Protein AF-0000000077579271 (afdb_homodimer)

pLDDT: mean 81.04, std 16.41, range [26.53, 98.12]

Nearest PDB structures (foldseek):
  5z2r-assembly1_D  TM=7.455E-01  e=1.361E-34  Escherichia coli K-12
  2x7j-assembly1_D  TM=7.808E-01  e=2.448E-32  Bacillus subtilis
  3lq1-assembly2_B  TM=7.315E-01  e=2.854E-29  Listeria monocytogenes serotype 4b str. F2365
  3hww-assembly1_A  TM=7.154E-01  e=3.577E-30  Escherichia coli K-12
  3lq1-assembly1_A  TM=7.054E-01  e=8.944E-29  Listeria monocytogenes serotype 4b str. F2365

Secondary structure (DSSP, 8-state):
-HHHHHHHHHHHHHHSSS-EEEEEE----SSS-S-TTHHHHHHHHH-TTEEEEE-S-HHHHHHHHHHHHHHHSS-EEEEE-STHHHHTTHHHHHHHHHTT--EEEEEEE--GGGTTS--TT----TTTTGGGSEEEEPPPP-TTS-HHHHHHHHHHHHHHHHSSSP-EEEEEEE-PSP-S-------GGGGTT-HHHHHSSS-SS------------HHHHHHHHHHHHH-SS--EEE----SHHHHHHHHHHHHHH---EEE-GGGT-TT-EE----TTGGGT--B-TTHHHHTTSHHHHHH--TT-----HHHHHHHHHH--S--HHHHHHHGGGG--SSEEEEE-STHHHHHHHHH----EEPP--SS---TTS--SEE---EE---SS--STTHHHHHHHHHHHHTSEEEEEEEHHHHHHTTTHHHHHHT--SS--EEEEEEE-SS-GGGGGSTHHHHS-HHHIIIIIS------HHHHHHHHT-EEEEE-SHHHHHHHHHHHHH-SS-EEEEEE--HHHHHHHHHHHHHHHHHHHHHHHHHHHHS---SS-TTS---EEEEEEEEEEEEEEESS--TT----S--S-EEEEEEEEEEEETT--EEEEEE---TTSS--HHHHHHHHHHHHHHHTTPEEPTTGGG-SSHHHHHHHHTS---GGGS-HHHHHHHHHHHHHHHHHHHT--HHHHTS-----SS-----SS-------EEEB-EEE---S-HHHHHHHHHHHHHTT-SEEEEE-S-SSSHHHHHHHHHHHHHHHTTSSEEEEE-TT-B-HHHHHHHHHHSTTS--SEEES-BSSGGGHHHHHHHH---EEESGGGTT--GGGGGGGGGGGSTTEEEEEE-HHHHTSHHHHHHHHHHHHHTT-EEEEB-SS--HHHHHHHHHHHHHHHHHHHHHHHHHT---PPPPPBB-GGGGGBSS-SBSSPP--B--TT-SS-EEEHHHHHHHHHT--B-GGGEEEEE--PPEEEEEEEEE-SSEEEEEEEEEE-----S-EEEEE--TT--GGGGHHHHHHHTTTSEEEEEPPTTSTT-EEEE-TTS-SS-----HHHHHHHHHHHHHHH-SS-EEEEEETHHHHHHHHHHHH-TTTEEEEEEES-----S-HHHHHHHHHHHHHHHHHHHHHHHHHHHHHHTTSGGGT-/-HHHHHHHHHHHHHHSSS-EEEEEE----SSS-S-TTHHHHHHHHH-TTEEEEE-S-HHHHHHHHHHHHHHHSS-EEEEE-STHHHHTTHHHHHHHHHTT--EEEEEEE--GGGTTS--TT----TTTTGGGSEEEEPPPP-TTS-HHHHHHHHHHHHHHHHSSSP-EEEEEEE-PSP-S-------GGGGTT-HHHHHSSS-SS------------HHHHHHHHHHHHH-SS--EEE----SHHHHHHHHHHHHHH---EEE-GGGS-TT-EE----TTGGGT--B-TTHHHHTTSHHHHHH--TT-----HHHHHHHHHH--S--HHHHHHHGGGG--SSEEEEE-STHHHHHHHHH----EEPP--SS---TTS--SEE---EE---SS--STTHHHHHHHHHHHHTSEEEEEEEHHHHHHTTTHHHHHHT--SS--EEEEEEE-SS-GGGGGSTHHHHS-HHHIIIIIS------HHHHHHHHT-EEEEE-SHHHHHHHHHHHHH-SS-EEEEEE--HHHHHHHHHHHHHHHHHHHHHHHHHHHHS---SS-TTS---EEEEEEEEEEEEEEESS--TT----S--S-EEEEEEEEEEEETTS-EEEEEE---TTSS--HHHHHHHHHHHHHHHTTPEEPTTGGG-SSHHHHHHHHTS---GGGS-HHHHHHHHHHHHHHHHHHHT--HHHHTS-----SS-----SS-------EEEB-EEE---S-HHHHHHHHHHHHHTT-SEEEEE-S-SSSHHHHHHHHHHHHHHHTTSSEEEEE-TT-B-HHHHHHHHHHTTTS--SEEES-BSSGGGHHHHHHHH---EEESGGGTT--STTGGGGGGGGSTTEEEEEE-HHHHTSHHHHHHHHHHHHHTT-EEEEB-SS--HHHHHHHHHHHHHHHHHHHHHHHHHT---PPPPPBB-GGGGGBSS-SBSSPP--B--TT-SS-EEEHHHHHHHHHT--B-GGGEEEEE--PPEEEEEEEEE-SSEEEEEEEEEE-----S-EEEEE--TT--GGGGHHHHHHHTTTSEEEEEPPTTSTT-EEEE-TTS-SS-----HHHHHHHHHHHHHHH-SS-EEEEEETHHHHHHHHHHHH-TTTEEEEEEES-------HHHHHHHHHHHHHHHHHHHHHHHHHHHHHHTTSGGGT-

Foldseek 3Di:
DLLVVLVLVLLQVLAVVAAAEEEEAFDADDPLGDRLQLSNVVSQVPRPSHDYHYFNQLLLSLLLQQLLQLQQVAEHEYEYEAACSLVSNQVSQLLQLLVLGFYEYEYEAAAPVCAPPPDPRRDDPFCVNPPSAAEAEDHEDDLPAAPLVVLVRVVVQRCQQNAVSHHYHYYYYHYDDPSDPDDDDGDCVSCPPCVVVVPDSHRPDDDDNPVPPVVCPVVNVVVVVVVLVPDPADEAEQEADRDPVVLVVVLVVQQVSLHAYEYAPRSLQLQKAFAFPDLPPPPRGHYQLAVVLLCLAVVSVVVDDSHDRDRLQLLLVLLLLLDFWDALLVLLQCVSVLLDDQEAEEEAFFVGSVSNSNRHDNYHYHDPDPPPPPLPPPRRIDGHNYYYSPSVRDLESSLSSQNSSQVNNLGEYEYEHEPVSCVNHLSSLLSQLVPDPGFAYEYEYEYQQFRLNCCLPPCVVVDDPVCCCCPPRVGHDDDPCVSNVVNVAAEAEDTGPVSSVVVSVVSSPDRGHYYYYYYDHNVVNSLSVLLSSVSSNVSSVLLVVLQVLPPPPPDDPPDQPWKAWAFKWKFKFKFWWPDEFLPDPDDPPPPTDIFIWMWMWTQIPVRQIFIFIQGDDPVDPDDPLLLLLVVLLVRVQRRGFTDHSCLLLLSCNVQSSCCNRSVDHLVPHAQSNLARVSRRVLRSSCVVSVHFSLVSNSLPPPPDDPDDPPPDDPPQPFDWAFAEAEFEPPDQLQVSLVVVVVVVQQFHQEYEYEALPDPALLRVLSSLVSNCVVPNPRHAYEYEPPQNDALVRLLVNLVSCVPSPHPEYENSHNDPVCVLVSCVVSVGAYEYEPVQLADDPVVVSVCSVVLDVSHAAYEDESSRNRHLSRLLSVLLSQLLSNHHYAYAYSLAFLLVLLSSQSSLSSSLSSSVVSCVSSVHDRDDRDHHHSNSLNGGPDGQFPDHQDWHADPPGSHTTHTNVSSRVCRVPGDGDVVRTDDMDGHWDKDWDWDWFDDPWKIKIKIKIKTPAPAPAAEEEEAEAPQDAQVVCRSVCSSCVVHYIYMYIGFEPGDPMYMDTDPPDDDDDDDDDLVNRLVRVVVVLVVVDVAAHEYEYEASSLLSSVVCCVPPVVRHVYYHHHNYDVDDPDPVVNVVVVVVVVVLVVCCVVPNDVVSVVVVCSDPVVSD/DLLVVLVLVLLQVLAVVAAAEEEEAFDADDPLGDGLQLSNVVSQVPRPSHDYHYFNQLLLSLLLQQLLQLQQVAEHEYEYEAACSLVSNQVSQLLQLLVLGFYEYEYEAAAPVCAPPPDPRRDDPFCVNPPSAAEAEDHEDDLPAAPLVVLVRVVVQRCQQNAVSHHYHYYYYHYDDPSDPDDDDGDCVSCPPCVVVVVDSHRPDDDDNPVPPVVCPVVNVVVVVVVLVPDPADEAEAEADRDPVVLVVVLVVQQVSLHAYEYAPRSLQLQKAFAFPDLPPPPRGHYQLAPVLLCLAVVSVVVDDSHDRDRLQLLLVLLLLLDFWDALLVLLQCVSVLLDDQEAEEEAFFVGSVSNSRRHDNYHYHDPDPPPPPLPPPRRIDGHNYYYSPSVRDLESSLSSQNSNQVNNLGEYEYEHEPVSCVNHLSSLLSQLVPDPGFAYEYEYEYQQFRLNCCLPPCVVVDDPVCCCCPPRVGHDDDPCVSNVVNVAAEAEDTGPVSSVVVSVVSSPDRGHYYYYYYDHNVVNSLSVLLSSVSSNVSSQLQVVLQVLPPPPPDDPPDQPFKAWAFKWKFKFKFWWPDEFLPDPDDPPDPTDIFIWMWMWTQIPVRQIFIFIQGDDPVDPDDPLLLLLVVLLVRVQRRGFTDHSCLLQLSCNVQSSCCNRSVDHLVVHAQSNLARVSRRVLRSSCVVSVHFSLVSNSLPPPPDDDDDPPPPDPPQPFDWAFAEAEFEPPDQLQVSLVVVVVVVQQFAQEYEYEALPDPALLRVLSSLVSNCVVPNPRHAYEYEPPQNDALVRLLVNLVSCVPSPHPAYENSHNDPVCPLVSCVVSVGAYEYEVVCLADDPVVVSVCSVVLDVSHAAYEDESSRNRHLSRLLSVLLSQLLSNHHYAYAYSLAFLLVLLSSQSSLSSSLSSSVVSCVSSVHDRDDRDHHHSNSLNGGPDGQFPDHQDWGADPPGSHTTHTNVSSRVCRVPGDGDPVRTDDMDGHWDKDWDWDWFDDPWKIKIKIKIKTPAPAPAAEEEEAEAPQDAQVVCRSSCSSCVVHYIYMYIGFEPGDPMYMDTDPPDDDDPDDDDLVNRLVRVVVVLVVVDVAAHEYEYEASSLLSSVVCCVPPVVRHVYYHHHNYDVDDPDPVVNVVVVVVVVVLVVCCVVPNDVVSVVVVCSDPVVSD

Structure (mmCIF, N/CA/C/O backbone):
data_AF-0000000077579271-model_v1
#
loop_
_entity.id
_entity.type
_entity.pdbx_description
1 polymer 'Mandelate racemase/muconate lactonizing enzyme C-terminal domain-containing protein'
#
loop_
_atom_site.group_PDB
_atom_site.id
_atom_site.type_symbol
_atom_site.label_atom_id
_atom_site.label_alt_id
_atom_site.label_comp_id
_atom_site.label_asym_id
_atom_site.label_entity_id
_atom_site.label_seq_id
_atom_site.pdbx_PDB_ins_code
_atom_site.Cartn_x
_atom_site.Cartn_y
_atom_site.Cartn_z
_atom_site.occupancy
_atom_site.B_iso_or_equiv
_atom_site.auth_seq_id
_atom_site.auth_comp_id
_atom_site.auth_asym_id
_atom_site.auth_atom_id
_atom_site.pdbx_PDB_model_num
ATOM 1 N N . MET A 1 1 ? 31.703 -2.355 -24.953 1 31.48 1 MET A N 1
ATOM 2 C CA . MET A 1 1 ? 31.031 -1.083 -25.234 1 31.48 1 MET A CA 1
ATOM 3 C C . MET A 1 1 ? 30.047 -0.726 -24.141 1 31.48 1 MET A C 1
ATOM 5 O O . MET A 1 1 ? 30.062 0.394 -23.625 1 31.48 1 MET A O 1
ATOM 9 N N . VAL A 1 2 ? 29.234 -1.669 -23.828 1 33.38 2 VAL A N 1
ATOM 10 C CA . VAL A 1 2 ? 28.328 -1.411 -22.719 1 33.38 2 VAL A CA 1
ATOM 11 C C . VAL A 1 2 ? 29.125 -1.122 -21.453 1 33.38 2 VAL A C 1
ATOM 13 O O . VAL A 1 2 ? 28.797 -0.197 -20.703 1 33.38 2 VAL A O 1
ATOM 16 N N . GLU A 1 3 ? 30.188 -1.867 -21.266 1 37.06 3 GLU A N 1
ATOM 17 C CA . GLU A 1 3 ? 31.047 -1.582 -20.125 1 37.06 3 GLU A CA 1
ATOM 18 C C . GLU A 1 3 ? 31.609 -0.165 -20.203 1 37.06 3 GLU A C 1
ATOM 20 O O . GLU A 1 3 ? 31.656 0.544 -19.188 1 37.06 3 GLU A O 1
ATOM 25 N N . LYS A 1 4 ? 31.984 0.123 -21.406 1 37.28 4 LYS A N 1
ATOM 26 C CA . LYS A 1 4 ? 32.625 1.421 -21.625 1 37.28 4 LYS A CA 1
ATOM 27 C C . LYS A 1 4 ? 31.594 2.553 -21.547 1 37.28 4 LYS A C 1
ATOM 29 O O . LYS A 1 4 ? 31.891 3.623 -21.016 1 37.28 4 LYS A O 1
ATOM 34 N N . LEU A 1 5 ? 30.469 2.191 -22 1 39.09 5 LEU A N 1
ATOM 35 C CA . LEU A 1 5 ? 29.406 3.18 -21.875 1 39.09 5 LEU A CA 1
ATOM 36 C C . LEU A 1 5 ? 29.016 3.365 -20.406 1 39.09 5 LEU A C 1
ATOM 38 O O . LEU A 1 5 ? 28.828 4.496 -19.953 1 39.09 5 LEU A O 1
ATOM 42 N N . ALA A 1 6 ? 28.891 2.227 -19.781 1 38.97 6 ALA A N 1
ATOM 43 C CA . ALA A 1 6 ? 28.625 2.266 -18.344 1 38.97 6 ALA A CA 1
ATOM 44 C C . ALA A 1 6 ? 29.766 2.965 -17.594 1 38.97 6 ALA A C 1
ATOM 46 O O . ALA A 1 6 ? 29.516 3.752 -16.672 1 38.97 6 ALA A O 1
ATOM 47 N N . TYR A 1 7 ? 30.969 2.633 -18.016 1 38.25 7 TYR A N 1
ATOM 48 C CA . TYR A 1 7 ? 32.156 3.363 -17.562 1 38.25 7 TYR A CA 1
ATOM 49 C C . TYR A 1 7 ? 32.031 4.852 -17.859 1 38.25 7 TYR A C 1
ATOM 51 O O . TYR A 1 7 ? 32.344 5.691 -17.016 1 38.25 7 TYR A O 1
ATOM 59 N N . TYR A 1 8 ? 31.562 5.055 -18.969 1 37.56 8 TYR A N 1
ATOM 60 C CA . TYR A 1 8 ? 31.438 6.414 -19.484 1 37.56 8 TYR A CA 1
ATOM 61 C C . TYR A 1 8 ? 30.391 7.188 -18.688 1 37.56 8 TYR A C 1
ATOM 63 O O . TYR A 1 8 ? 30.609 8.336 -18.297 1 37.56 8 TYR A O 1
ATOM 71 N N . VAL A 1 9 ? 29.25 6.555 -18.625 1 40.88 9 VAL A N 1
ATOM 72 C CA . VAL A 1 9 ? 28.219 7.211 -17.828 1 40.88 9 VAL A CA 1
ATOM 73 C C . VAL A 1 9 ? 28.719 7.387 -16.391 1 40.88 9 VAL A C 1
ATOM 75 O O . VAL A 1 9 ? 28.5 8.43 -15.781 1 40.88 9 VAL A O 1
ATOM 78 N N . SER A 1 10 ? 29.422 6.426 -15.938 1 37.56 10 SER A N 1
ATOM 79 C CA . SER A 1 10 ? 30.016 6.508 -14.609 1 37.56 10 SER A CA 1
ATOM 80 C C . SER A 1 10 ? 31.078 7.59 -14.547 1 37.56 10 SER A C 1
ATOM 82 O O . SER A 1 10 ? 31.25 8.25 -13.516 1 37.56 10 SER A O 1
ATOM 84 N N . PHE A 1 11 ? 31.938 7.633 -15.531 1 34.97 11 PHE A N 1
ATOM 85 C CA . PHE A 1 11 ? 33.031 8.586 -15.523 1 34.97 11 PHE A CA 1
ATOM 86 C C . PHE A 1 11 ? 32.531 10.016 -15.602 1 34.97 11 PHE A C 1
ATOM 88 O O . PHE A 1 11 ? 33.125 10.93 -15.008 1 34.97 11 PHE A O 1
ATOM 95 N N . HIS A 1 12 ? 31.719 10.18 -16.5 1 34.53 12 HIS A N 1
ATOM 96 C CA . HIS A 1 12 ? 31.266 11.562 -16.578 1 34.53 12 HIS A CA 1
ATOM 97 C C . HIS A 1 12 ? 30.672 12.023 -15.242 1 34.53 12 HIS A C 1
ATOM 99 O O . HIS A 1 12 ? 30.656 13.219 -14.945 1 34.53 12 HIS A O 1
ATOM 105 N N . PHE A 1 13 ? 30.047 11.109 -14.594 1 36.19 13 PHE A N 1
ATOM 106 C CA . PHE A 1 13 ? 29.609 11.57 -13.281 1 36.19 13 PHE A CA 1
ATOM 107 C C . PHE A 1 13 ? 30.781 11.797 -12.352 1 36.19 13 PHE A C 1
ATOM 109 O O . PHE A 1 13 ? 30.609 12.242 -11.211 1 36.19 13 PHE A O 1
ATOM 116 N N . LYS A 1 14 ? 31.922 11.375 -12.688 1 34.06 14 LYS A N 1
ATOM 117 C CA . LYS A 1 14 ? 33.125 11.758 -11.93 1 34.06 14 LYS A CA 1
ATOM 118 C C . LYS A 1 14 ? 33.344 13.266 -11.977 1 34.06 14 LYS A C 1
ATOM 120 O O . LYS A 1 14 ? 33.75 13.867 -10.992 1 34.06 14 LYS A O 1
ATOM 125 N N . GLY A 1 15 ? 33.469 13.742 -13.211 1 30.83 15 GLY A N 1
ATOM 126 C CA . GLY A 1 15 ? 33.781 15.164 -13.234 1 30.83 15 GLY A CA 1
ATOM 127 C C . GLY A 1 15 ? 32.75 16.016 -12.5 1 30.83 15 GLY A C 1
ATOM 128 O O . GLY A 1 15 ? 32.906 17.234 -12.43 1 30.83 15 GLY A O 1
ATOM 129 N N . MET A 1 16 ? 31.594 15.594 -12.617 1 33.22 16 MET A N 1
ATOM 130 C CA . MET A 1 16 ? 30.688 16.438 -11.828 1 33.22 16 MET A CA 1
ATOM 131 C C . MET A 1 16 ? 30.969 16.281 -10.336 1 33.22 16 MET A C 1
ATOM 133 O O . MET A 1 16 ? 31.094 15.156 -9.844 1 33.22 16 MET A O 1
ATOM 137 N N . GLU A 1 17 ? 31.797 17.031 -9.797 1 35.5 17 GLU A N 1
ATOM 138 C CA . GLU A 1 17 ? 32.312 17.062 -8.43 1 35.5 17 GLU A CA 1
ATOM 139 C C . GLU A 1 17 ? 31.359 16.312 -7.48 1 35.5 17 GLU A C 1
ATOM 141 O O . GLU A 1 17 ? 31.703 16.094 -6.316 1 35.5 17 GLU A O 1
ATOM 146 N N . GLY A 1 18 ? 30.062 16.109 -7.793 1 34.5 18 GLY A N 1
ATOM 147 C CA . GLY A 1 18 ? 29.125 15.547 -6.836 1 34.5 18 GLY A CA 1
ATOM 148 C C . GLY A 1 18 ? 28.578 14.203 -7.262 1 34.5 18 GLY A C 1
ATOM 149 O O . GLY A 1 18 ? 28.719 13.812 -8.422 1 34.5 18 GLY A O 1
ATOM 150 N N . LYS A 1 19 ? 28.453 13.18 -6.273 1 37.56 19 LYS A N 1
ATOM 151 C CA . LYS A 1 19 ? 27.906 11.828 -6.348 1 37.56 19 LYS A CA 1
ATOM 152 C C . LYS A 1 19 ? 26.625 11.797 -7.188 1 37.56 19 LYS A C 1
ATOM 154 O O . LYS A 1 19 ? 25.688 12.555 -6.93 1 37.56 19 LYS A O 1
ATOM 159 N N . GLY A 1 20 ? 26.812 11.516 -8.477 1 37.16 20 GLY A N 1
ATOM 160 C CA . GLY A 1 20 ? 25.641 11.352 -9.312 1 37.16 20 GLY A CA 1
ATOM 161 C C . GLY A 1 20 ? 24.719 10.242 -8.844 1 37.16 20 GLY A C 1
ATOM 162 O O . GLY A 1 20 ? 25.188 9.211 -8.344 1 37.16 20 GLY A O 1
ATOM 163 N N . PHE A 1 21 ? 23.469 10.516 -8.422 1 35.94 21 PHE A N 1
ATOM 164 C CA . PHE A 1 21 ? 22.438 9.586 -7.965 1 35.94 21 PHE A CA 1
ATOM 165 C C . PHE A 1 21 ? 21.719 8.961 -9.148 1 35.94 21 PHE A C 1
ATOM 167 O O . PHE A 1 21 ? 21.234 9.664 -10.039 1 35.94 21 PHE A O 1
ATOM 174 N N . PHE A 1 22 ? 22.062 7.629 -9.352 1 36.03 22 PHE A N 1
ATOM 175 C CA . PHE A 1 22 ? 21.391 6.859 -10.398 1 36.03 22 PHE A CA 1
ATOM 176 C C . PHE A 1 22 ? 20.219 6.066 -9.828 1 36.03 22 PHE A C 1
ATOM 178 O O . PHE A 1 22 ? 20.297 5.547 -8.719 1 36.03 22 PHE A O 1
ATOM 185 N N . THR A 1 23 ? 19 6.234 -10.336 1 33.25 23 THR A N 1
ATOM 186 C CA . THR A 1 23 ? 17.844 5.422 -9.961 1 33.25 23 THR A CA 1
ATOM 187 C C . THR A 1 23 ? 17.469 4.465 -11.094 1 33.25 23 THR A C 1
ATOM 189 O O . THR A 1 23 ? 17.406 4.867 -12.258 1 33.25 23 THR A O 1
ATOM 192 N N . PHE A 1 24 ? 17.406 3.014 -10.812 1 36.53 24 PHE A N 1
ATOM 193 C CA . PHE A 1 24 ? 17.281 1.985 -11.844 1 36.53 24 PHE A CA 1
ATOM 194 C C . PHE A 1 24 ? 15.922 1.283 -11.742 1 36.53 24 PHE A C 1
ATOM 196 O O . PHE A 1 24 ? 15.422 1.041 -10.641 1 36.53 24 PHE A O 1
ATOM 203 N N . HIS A 1 25 ? 15.023 1.314 -12.781 1 32.91 25 HIS A N 1
ATOM 204 C CA . HIS A 1 25 ? 13.93 0.354 -12.867 1 32.91 25 HIS A CA 1
ATOM 205 C C . HIS A 1 25 ? 14.156 -0.649 -13.992 1 32.91 25 HIS A C 1
ATOM 207 O O . HIS A 1 25 ? 14.375 -0.26 -15.141 1 32.91 25 HIS A O 1
ATOM 213 N N . SER A 1 26 ? 14.438 -2.016 -13.852 1 31.69 26 SER A N 1
ATOM 214 C CA . SER A 1 26 ? 14.711 -2.934 -14.953 1 31.69 26 SER A CA 1
ATOM 215 C C . SER A 1 26 ? 13.531 -3.871 -15.188 1 31.69 26 SER A C 1
ATOM 217 O O . SER A 1 26 ? 13.016 -4.488 -14.25 1 31.69 26 SER A O 1
ATOM 219 N N . PHE A 1 27 ? 12.391 -3.578 -15.945 1 29.62 27 PHE A N 1
ATOM 220 C CA . PHE A 1 27 ? 11.43 -4.656 -16.141 1 29.62 27 PHE A CA 1
ATOM 221 C C . PHE A 1 27 ? 11.594 -5.277 -17.531 1 29.62 27 PHE A C 1
ATOM 223 O O . PHE A 1 27 ? 11.961 -4.594 -18.484 1 29.62 27 PHE A O 1
ATOM 230 N N . HIS A 1 28 ? 11.625 -6.664 -17.656 1 31.06 28 HIS A N 1
ATOM 231 C CA . HIS A 1 28 ? 12 -7.391 -18.859 1 31.06 28 HIS A CA 1
ATOM 232 C C . HIS A 1 28 ? 10.781 -7.992 -19.547 1 31.06 28 HIS A C 1
ATOM 234 O O . HIS A 1 28 ? 9.898 -8.539 -18.891 1 31.06 28 HIS A O 1
ATOM 240 N N . SER A 1 29 ? 10.398 -7.688 -20.688 1 26.92 29 SER A N 1
ATOM 241 C CA . SER A 1 29 ? 9.344 -8.359 -21.422 1 26.92 29 SER A CA 1
ATOM 242 C C . SER A 1 29 ? 9.844 -9.664 -22.047 1 26.92 29 SER A C 1
ATOM 244 O O . SER A 1 29 ? 11.039 -9.953 -22 1 26.92 29 SER A O 1
ATOM 246 N N . THR A 1 30 ? 9.68 -9.953 -23.453 1 29.31 30 THR A N 1
ATOM 247 C CA . THR A 1 30 ? 9.312 -11.102 -24.266 1 29.31 30 THR A CA 1
ATOM 248 C C . THR A 1 30 ? 10.492 -12.055 -24.422 1 29.31 30 THR A C 1
ATOM 250 O O . THR A 1 30 ? 10.516 -13.117 -23.797 1 29.31 30 THR A O 1
ATOM 253 N N . ARG A 1 31 ? 10.695 -12.812 -25.828 1 33.72 31 ARG A N 1
ATOM 254 C CA . ARG A 1 31 ? 11.445 -13.969 -26.312 1 33.72 31 ARG A CA 1
ATOM 255 C C . ARG A 1 31 ? 12.938 -13.797 -26.062 1 33.72 31 ARG A C 1
ATOM 257 O O . ARG A 1 31 ? 13.711 -14.75 -26.188 1 33.72 31 ARG A O 1
ATOM 264 N N . ASP A 1 32 ? 13.273 -12.602 -26.172 1 35.22 32 ASP A N 1
ATOM 265 C CA . ASP A 1 32 ? 14.633 -12.117 -25.969 1 35.22 32 ASP A CA 1
ATOM 266 C C . ASP A 1 32 ? 14.828 -11.602 -24.547 1 35.22 32 ASP A C 1
ATOM 268 O O . ASP A 1 32 ? 14.352 -10.516 -24.203 1 35.22 32 ASP A O 1
ATOM 272 N N . ARG A 1 33 ? 14.992 -12.391 -23.547 1 46.91 33 ARG A N 1
ATOM 273 C CA . ARG A 1 33 ? 15.008 -12.5 -22.094 1 46.91 33 ARG A CA 1
ATOM 274 C C . ARG A 1 33 ? 16 -11.516 -21.484 1 46.91 33 ARG A C 1
ATOM 276 O O . ARG A 1 33 ? 16.547 -11.766 -20.406 1 46.91 33 ARG A O 1
ATOM 283 N N . ARG A 1 34 ? 16.344 -10.453 -22.188 1 52.84 34 ARG A N 1
ATOM 284 C CA . ARG A 1 34 ? 17.391 -9.664 -21.547 1 52.84 34 ARG A CA 1
ATOM 285 C C . ARG A 1 34 ? 16.953 -8.219 -21.344 1 52.84 34 ARG A C 1
ATOM 287 O O . ARG A 1 34 ? 16.344 -7.621 -22.25 1 52.84 34 ARG A O 1
ATOM 294 N N . SER A 1 35 ? 16.812 -7.781 -20.047 1 66.19 35 SER A N 1
ATOM 295 C CA . SER A 1 35 ? 16.547 -6.367 -19.812 1 66.19 35 SER A CA 1
ATOM 296 C C . SER A 1 35 ? 17.484 -5.477 -20.625 1 66.19 35 SER A C 1
ATOM 298 O O . SER A 1 35 ? 18.703 -5.625 -20.547 1 66.19 35 SER A O 1
ATOM 300 N N . ARG A 1 36 ? 16.781 -4.691 -21.391 1 76.94 36 ARG A N 1
ATOM 301 C CA . ARG A 1 36 ? 17.516 -3.85 -22.328 1 76.94 36 ARG A CA 1
ATOM 302 C C . ARG A 1 36 ? 18.406 -2.865 -21.578 1 76.94 36 ARG A C 1
ATOM 304 O O . ARG A 1 36 ? 19.406 -2.389 -22.125 1 76.94 36 ARG A O 1
ATOM 311 N N . SER A 1 37 ? 18.094 -2.625 -20.297 1 79.5 37 SER A N 1
ATOM 312 C CA . SER A 1 37 ? 18.859 -1.613 -19.578 1 79.5 37 SER A CA 1
ATOM 313 C C . SER A 1 37 ? 20.016 -2.24 -18.797 1 79.5 37 SER A C 1
ATOM 315 O O . SER A 1 37 ? 20.734 -1.543 -18.094 1 79.5 37 SER A O 1
ATOM 317 N N . SER A 1 38 ? 20.25 -3.545 -18.922 1 78.12 38 SER A N 1
ATOM 318 C CA . SER A 1 38 ? 21.25 -4.27 -18.141 1 78.12 38 SER A CA 1
ATOM 319 C C . SER A 1 38 ? 22.641 -3.674 -18.312 1 78.12 38 SER A C 1
ATOM 321 O O . SER A 1 38 ? 23.375 -3.498 -17.344 1 78.12 38 SER A O 1
ATOM 323 N N . PRO A 1 39 ? 22.984 -3.291 -19.562 1 75.31 39 PRO A N 1
ATOM 324 C CA . PRO A 1 39 ? 24.328 -2.73 -19.719 1 75.31 39 PRO A CA 1
ATOM 325 C C . PRO A 1 39 ? 24.516 -1.428 -18.938 1 75.31 39 PRO A C 1
ATOM 327 O O . PRO A 1 39 ? 25.578 -1.208 -18.344 1 75.31 39 PRO A O 1
ATOM 330 N N . LEU A 1 40 ? 23.453 -0.567 -18.953 1 78.88 40 LEU A N 1
ATOM 331 C CA . LEU A 1 40 ? 23.516 0.71 -18.25 1 78.88 40 LEU A CA 1
ATOM 332 C C . LEU A 1 40 ? 23.531 0.5 -16.734 1 78.88 40 LEU A C 1
ATOM 334 O O . LEU A 1 40 ? 24.297 1.145 -16.031 1 78.88 40 LEU A O 1
ATOM 338 N N . ALA A 1 41 ? 22.688 -0.407 -16.297 1 78.19 41 ALA A N 1
ATOM 339 C CA . ALA A 1 41 ? 22.562 -0.667 -14.859 1 78.19 41 ALA A CA 1
ATOM 340 C C . ALA A 1 41 ? 23.844 -1.262 -14.297 1 78.19 41 ALA A C 1
ATOM 342 O O . ALA A 1 41 ? 24.297 -0.878 -13.211 1 78.19 41 ALA A O 1
ATOM 343 N N . LEU A 1 42 ? 24.453 -2.234 -15 1 75.38 42 LEU A N 1
ATOM 344 C CA . LEU A 1 42 ? 25.672 -2.889 -14.539 1 75.38 42 LEU A CA 1
ATOM 345 C C . LEU A 1 42 ? 26.844 -1.904 -14.5 1 75.38 42 LEU A C 1
ATOM 347 O O . LEU A 1 42 ? 27.641 -1.926 -13.57 1 75.38 42 LEU A O 1
ATOM 351 N N . ALA A 1 43 ? 26.797 -1.066 -15.492 1 75.94 43 ALA A N 1
ATOM 352 C CA . ALA A 1 43 ? 27.859 -0.067 -15.539 1 75.94 43 ALA A CA 1
ATOM 353 C C . ALA A 1 43 ? 27.734 0.929 -14.391 1 75.94 43 ALA A C 1
ATOM 355 O O . ALA A 1 43 ? 28.734 1.329 -13.797 1 75.94 43 ALA A O 1
ATOM 356 N N . ALA A 1 44 ? 26.531 1.361 -14.094 1 77.19 44 ALA A N 1
ATOM 357 C CA . ALA A 1 44 ? 26.297 2.344 -13.047 1 77.19 44 ALA A CA 1
ATOM 358 C C . ALA A 1 44 ? 26.625 1.771 -11.672 1 77.19 44 ALA A C 1
ATOM 360 O O . ALA A 1 44 ? 27.203 2.459 -10.828 1 77.19 44 ALA A O 1
ATOM 361 N N . CYS A 1 45 ? 26.344 0.548 -11.422 1 74.62 45 CYS A N 1
ATOM 362 C CA . CYS A 1 45 ? 26.516 -0.057 -10.109 1 74.62 45 CYS A CA 1
ATOM 363 C C . CYS A 1 45 ? 27.969 -0.403 -9.852 1 74.62 45 CYS A C 1
ATOM 365 O O . CYS A 1 45 ? 28.406 -0.48 -8.703 1 74.62 45 CYS A O 1
ATOM 367 N N . SER A 1 46 ? 28.688 -0.658 -10.891 1 71.38 46 SER A N 1
ATOM 368 C CA . SER A 1 46 ? 30.078 -1.1 -10.742 1 71.38 46 SER A CA 1
ATOM 369 C C . SER A 1 46 ? 31.016 0.081 -10.492 1 71.38 46 SER A C 1
ATOM 371 O O . SER A 1 46 ? 32.125 -0.098 -10.023 1 71.38 46 SER A O 1
ATOM 373 N N . HIS A 1 47 ? 30.438 1.235 -10.648 1 70.38 47 HIS A N 1
ATOM 374 C CA . HIS A 1 47 ? 31.312 2.402 -10.508 1 70.38 47 HIS A CA 1
ATOM 375 C C . HIS A 1 47 ? 31.328 2.893 -9.062 1 70.38 47 HIS A C 1
ATOM 377 O O . HIS A 1 47 ? 30.281 3.014 -8.422 1 70.38 47 HIS A O 1
ATOM 383 N N . SER A 1 48 ? 32.469 3.203 -8.484 1 68.06 48 SER A N 1
ATOM 384 C CA . SER A 1 48 ? 32.688 3.523 -7.074 1 68.06 48 SER A CA 1
ATOM 385 C C . SER A 1 48 ? 32.094 4.891 -6.727 1 68.06 48 SER A C 1
ATOM 387 O O . SER A 1 48 ? 31.781 5.16 -5.566 1 68.06 48 SER A O 1
ATOM 389 N N . LEU A 1 49 ? 31.938 5.781 -7.715 1 67.75 49 LEU A N 1
ATOM 390 C CA . LEU A 1 49 ? 31.5 7.141 -7.438 1 67.75 49 LEU A CA 1
ATOM 391 C C . LEU A 1 49 ? 29.984 7.262 -7.578 1 67.75 49 LEU A C 1
ATOM 393 O O . LEU A 1 49 ? 29.422 8.344 -7.395 1 67.75 49 LEU A O 1
ATOM 397 N N . THR A 1 50 ? 29.375 6.125 -7.836 1 74.94 50 THR A N 1
ATOM 398 C CA . THR A 1 50 ? 27.938 6.195 -8.062 1 74.94 50 THR A CA 1
ATOM 399 C C . THR A 1 50 ? 27.172 5.664 -6.852 1 74.94 50 THR A C 1
ATOM 401 O O . THR A 1 50 ? 27.625 4.73 -6.188 1 74.94 50 THR A O 1
ATOM 404 N N . SER A 1 51 ? 26.188 6.43 -6.473 1 78.25 51 SER A N 1
ATOM 405 C CA . SER A 1 51 ? 25.188 5.922 -5.527 1 78.25 51 SER A CA 1
ATOM 406 C C . SER A 1 51 ? 23.891 5.559 -6.23 1 78.25 51 SER A C 1
ATOM 408 O O . SER A 1 51 ? 23.281 6.398 -6.898 1 78.25 51 SER A O 1
ATOM 410 N N . CYS A 1 52 ? 23.562 4.309 -6.137 1 82.88 52 CYS A N 1
ATOM 411 C CA . CYS A 1 52 ? 22.422 3.826 -6.906 1 82.88 52 CYS A CA 1
ATOM 412 C C . CYS A 1 52 ? 21.266 3.449 -5.984 1 82.88 52 CYS A C 1
ATOM 414 O O . CYS A 1 52 ? 21.484 2.898 -4.902 1 82.88 52 CYS A O 1
ATOM 416 N N . THR A 1 53 ? 20.109 3.916 -6.316 1 84.88 53 THR A N 1
ATOM 417 C CA . THR A 1 53 ? 18.875 3.523 -5.664 1 84.88 53 THR A CA 1
ATOM 418 C C . THR A 1 53 ? 17.938 2.832 -6.656 1 84.88 53 THR A C 1
ATOM 420 O O . THR A 1 53 ? 17.828 3.248 -7.812 1 84.88 53 THR A O 1
ATOM 423 N N . SER A 1 54 ? 17.391 1.72 -6.219 1 86.69 54 SER A N 1
ATOM 424 C CA . SER A 1 54 ? 16.484 0.984 -7.094 1 86.69 54 SER A CA 1
ATOM 425 C C . SER A 1 54 ? 15.078 0.922 -6.508 1 86.69 54 SER A C 1
ATOM 427 O O . SER A 1 54 ? 14.906 0.91 -5.285 1 86.69 54 SER A O 1
ATOM 429 N N . CYS A 1 55 ? 14.07 0.994 -7.348 1 89.06 55 CYS A N 1
ATOM 430 C CA . CYS A 1 55 ? 12.664 0.847 -6.984 1 89.06 55 CYS A CA 1
ATOM 431 C C . CYS A 1 55 ? 11.875 0.184 -8.109 1 89.06 55 CYS A C 1
ATOM 433 O O . CYS A 1 55 ? 12.156 0.405 -9.281 1 89.06 55 CYS A O 1
ATOM 435 N N . TYR A 1 56 ? 10.922 -0.608 -7.738 1 89.75 56 TYR A N 1
ATOM 436 C CA . TYR A 1 56 ? 10.125 -1.331 -8.727 1 89.75 56 TYR A CA 1
ATOM 437 C C . TYR A 1 56 ? 9.148 -0.396 -9.43 1 89.75 56 TYR A C 1
ATOM 439 O O . TYR A 1 56 ? 8.586 -0.748 -10.469 1 89.75 56 TYR A O 1
ATOM 447 N N . ASP A 1 57 ? 8.875 0.766 -8.961 1 93.44 57 ASP A N 1
ATOM 448 C CA . ASP A 1 57 ? 7.98 1.746 -9.57 1 93.44 57 ASP A CA 1
ATOM 449 C C . ASP A 1 57 ? 8.766 2.902 -10.18 1 93.44 57 ASP A C 1
ATOM 451 O O . ASP A 1 57 ? 9.328 3.73 -9.461 1 93.44 57 ASP A O 1
ATOM 455 N N . GLU A 1 58 ? 8.797 3.047 -11.508 1 94.69 58 GLU A N 1
ATOM 456 C CA . GLU A 1 58 ? 9.578 4.047 -12.234 1 94.69 58 GLU A CA 1
ATOM 457 C C . GLU A 1 58 ? 9.094 5.457 -11.922 1 94.69 58 GLU A C 1
ATOM 459 O O . GLU A 1 58 ? 9.883 6.402 -11.891 1 94.69 58 GLU A O 1
ATOM 464 N N . ARG A 1 59 ? 7.762 5.629 -11.688 1 95.88 59 ARG A N 1
ATOM 465 C CA . ARG A 1 59 ? 7.23 6.941 -11.336 1 95.88 59 ARG A CA 1
ATOM 466 C C . ARG A 1 59 ? 7.844 7.449 -10.031 1 95.88 59 ARG A C 1
ATOM 468 O O . ARG A 1 59 ? 8.312 8.586 -9.961 1 95.88 59 ARG A O 1
ATOM 475 N N . SER A 1 60 ? 7.789 6.578 -8.992 1 95.5 60 SER A N 1
ATOM 476 C CA . SER A 1 60 ? 8.367 6.945 -7.699 1 95.5 60 SER A CA 1
ATOM 477 C C . SER A 1 60 ? 9.859 7.203 -7.816 1 95.5 60 SER A C 1
ATOM 479 O O . SER A 1 60 ? 10.391 8.117 -7.18 1 95.5 60 SER A O 1
ATOM 481 N N . LEU A 1 61 ? 10.531 6.438 -8.641 1 93.69 61 LEU A N 1
ATOM 482 C CA . LEU A 1 61 ? 11.969 6.598 -8.859 1 93.69 61 LEU A CA 1
ATOM 483 C C . LEU A 1 61 ? 12.273 7.934 -9.523 1 93.69 61 LEU A C 1
ATOM 485 O O . LEU A 1 61 ? 13.234 8.609 -9.156 1 93.69 61 LEU A O 1
ATOM 489 N N . ALA A 1 62 ? 11.5 8.281 -10.531 1 96.25 62 ALA A N 1
ATOM 490 C CA . ALA A 1 62 ? 11.703 9.539 -11.234 1 96.25 62 ALA A CA 1
ATOM 491 C C . ALA A 1 62 ? 11.5 10.734 -10.305 1 96.25 62 ALA A C 1
ATOM 493 O O . ALA A 1 62 ? 12.234 11.711 -10.367 1 96.25 62 ALA A O 1
ATOM 494 N N . TYR A 1 63 ? 10.484 10.68 -9.445 1 97.56 63 TYR A N 1
ATOM 495 C CA . TYR A 1 63 ? 10.242 11.758 -8.492 1 97.56 63 TYR A CA 1
ATOM 496 C C . TYR A 1 63 ? 11.352 11.805 -7.445 1 97.56 63 TYR A C 1
ATOM 498 O O . TYR A 1 63 ? 11.719 12.883 -6.965 1 97.56 63 TYR A O 1
ATOM 506 N N . HIS A 1 64 ? 11.883 10.617 -7.004 1 95.88 64 HIS A N 1
ATOM 507 C CA . HIS A 1 64 ? 13.047 10.586 -6.121 1 95.88 64 HIS A CA 1
ATOM 508 C C . HIS A 1 64 ? 14.227 11.32 -6.742 1 95.88 64 HIS A C 1
ATOM 510 O O . HIS A 1 64 ? 14.922 12.086 -6.062 1 95.88 64 HIS A O 1
ATOM 516 N N . ALA A 1 65 ? 14.453 11.094 -8.078 1 95.06 65 ALA A N 1
ATOM 517 C CA . ALA A 1 65 ? 15.516 11.781 -8.805 1 95.06 65 ALA A CA 1
ATOM 518 C C . ALA A 1 65 ? 15.258 13.289 -8.859 1 95.06 65 ALA A C 1
ATOM 520 O O . ALA A 1 65 ? 16.188 14.086 -8.742 1 95.06 65 ALA A O 1
ATOM 521 N N . LEU A 1 66 ? 13.992 13.648 -9.07 1 96 66 LEU A N 1
ATOM 522 C CA . LEU A 1 66 ? 13.602 15.047 -9.055 1 96 66 LEU A CA 1
ATOM 523 C C . LEU A 1 66 ? 13.961 15.703 -7.719 1 96 66 LEU A C 1
ATOM 525 O O . LEU A 1 66 ? 14.492 16.812 -7.691 1 96 66 LEU A O 1
ATOM 529 N N . GLY A 1 67 ? 13.641 14.977 -6.586 1 95.75 67 GLY A N 1
ATOM 530 C CA . GLY A 1 67 ? 13.984 15.477 -5.266 1 95.75 67 GLY A CA 1
ATOM 531 C C . GLY A 1 67 ? 15.477 15.688 -5.078 1 95.75 67 GLY A C 1
ATOM 532 O O . GLY A 1 67 ? 15.898 16.688 -4.484 1 95.75 67 GLY A O 1
ATOM 533 N N . TYR A 1 68 ? 16.25 14.758 -5.574 1 93.75 68 TYR A N 1
ATOM 534 C CA . TYR A 1 68 ? 17.703 14.898 -5.5 1 93.75 68 TYR A CA 1
ATOM 535 C C . TYR A 1 68 ? 18.172 16.141 -6.242 1 93.75 68 TYR A C 1
ATOM 537 O O . TYR A 1 68 ? 19.016 16.891 -5.738 1 93.75 68 TYR A O 1
ATOM 545 N N . GLY A 1 69 ? 17.625 16.344 -7.445 1 92.25 69 GLY A N 1
ATOM 546 C CA . GLY A 1 69 ? 17.969 17.531 -8.219 1 92.25 69 GLY A CA 1
ATOM 547 C C . GLY A 1 69 ? 17.625 18.828 -7.508 1 92.25 69 GLY A C 1
ATOM 548 O O . GLY A 1 69 ? 18.375 19.797 -7.602 1 92.25 69 GLY A O 1
ATOM 549 N N . ARG A 1 70 ? 16.516 18.859 -6.785 1 92.69 70 ARG A N 1
ATOM 550 C CA . ARG A 1 70 ? 16.078 20.031 -6.039 1 92.69 70 ARG A CA 1
ATOM 551 C C . ARG A 1 70 ? 17.047 20.344 -4.895 1 92.69 70 ARG A C 1
ATOM 553 O O . ARG A 1 70 ? 17.281 21.5 -4.574 1 92.69 70 ARG A O 1
ATOM 560 N N . GLY A 1 71 ? 17.516 19.312 -4.219 1 91.5 71 GLY A N 1
ATOM 561 C CA . GLY A 1 71 ? 18.375 19.484 -3.053 1 91.5 71 GLY A CA 1
ATOM 562 C C . GLY A 1 71 ? 19.812 19.766 -3.41 1 91.5 71 GLY A C 1
ATOM 563 O O . GLY A 1 71 ? 20.469 20.609 -2.775 1 91.5 71 GLY A O 1
ATOM 564 N N . SER A 1 72 ? 20.297 19.094 -4.5 1 88.81 72 SER A N 1
ATOM 565 C CA . SER A 1 72 ? 21.719 19.188 -4.84 1 88.81 72 SER A CA 1
ATOM 566 C C . SER A 1 72 ? 21.953 20.234 -5.922 1 88.81 72 SER A C 1
ATOM 568 O O . SER A 1 72 ? 23.078 20.703 -6.102 1 88.81 72 SER A O 1
ATOM 570 N N . HIS A 1 73 ? 20.922 20.547 -6.746 1 86.19 73 HIS A N 1
ATOM 571 C CA . HIS A 1 73 ? 21 21.438 -7.895 1 86.19 73 HIS A CA 1
ATOM 572 C C . HIS A 1 73 ? 21.859 20.844 -9 1 86.19 73 HIS A C 1
ATOM 574 O O . HIS A 1 73 ? 22.359 21.562 -9.859 1 86.19 73 HIS A O 1
ATOM 580 N N . LYS A 1 74 ? 22.062 19.531 -8.867 1 85.25 74 LYS A N 1
ATOM 581 C CA . LYS A 1 74 ? 22.734 18.734 -9.898 1 85.25 74 LYS A CA 1
ATOM 582 C C . LYS A 1 74 ? 21.781 17.75 -10.539 1 85.25 74 LYS A C 1
ATOM 584 O O . LYS A 1 74 ? 20.828 17.297 -9.906 1 85.25 74 LYS A O 1
ATOM 589 N N . PRO A 1 75 ? 22.078 17.453 -11.766 1 87.31 75 PRO A N 1
ATOM 590 C CA . PRO A 1 75 ? 21.156 16.516 -12.414 1 87.31 75 PRO A CA 1
ATOM 591 C C . PRO A 1 75 ? 21.266 15.102 -11.844 1 87.31 75 PRO A C 1
ATOM 593 O O . PRO A 1 75 ? 22.359 14.586 -11.68 1 87.31 75 PRO A O 1
ATOM 596 N N . ALA A 1 76 ? 20.188 14.547 -11.5 1 90.06 76 ALA A N 1
ATOM 597 C CA . ALA A 1 76 ? 20.094 13.117 -11.195 1 90.06 76 ALA A CA 1
ATOM 598 C C . ALA A 1 76 ? 19.859 12.305 -12.461 1 90.06 76 ALA A C 1
ATOM 600 O O . ALA A 1 76 ? 19.203 12.773 -13.391 1 90.06 76 ALA A O 1
ATOM 601 N N . VAL A 1 77 ? 20.344 11.086 -12.531 1 89.62 77 VAL A N 1
ATOM 602 C CA . VAL A 1 77 ? 20.203 10.234 -13.703 1 89.62 77 VAL A CA 1
ATOM 603 C C . VAL A 1 77 ? 19.172 9.133 -13.422 1 89.62 77 VAL A C 1
ATOM 605 O O . VAL A 1 77 ? 19.266 8.445 -12.398 1 89.62 77 VAL A O 1
ATOM 608 N N . VAL A 1 78 ? 18.234 9.008 -14.25 1 92.06 78 VAL A N 1
ATOM 609 C CA . VAL A 1 78 ? 17.25 7.922 -14.18 1 92.06 78 VAL A CA 1
ATOM 610 C C . VAL A 1 78 ? 17.5 6.934 -15.312 1 92.06 78 VAL A C 1
ATOM 612 O O . VAL A 1 78 ? 17.516 7.316 -16.484 1 92.06 78 VAL A O 1
ATOM 615 N N . ILE A 1 79 ? 17.75 5.68 -14.984 1 89.94 79 ILE A N 1
ATOM 616 C CA . ILE A 1 79 ? 17.938 4.621 -15.969 1 89.94 79 ILE A CA 1
ATOM 617 C C . ILE A 1 79 ? 16.719 3.693 -15.969 1 89.94 79 ILE A C 1
ATOM 619 O O . ILE A 1 79 ? 16.297 3.217 -14.914 1 89.94 79 ILE A O 1
ATOM 623 N N . THR A 1 80 ? 16.109 3.521 -17.062 1 90.06 80 THR A N 1
ATOM 624 C CA . THR A 1 80 ? 14.984 2.611 -17.172 1 90.06 80 THR A CA 1
ATOM 625 C C . THR A 1 80 ? 15.055 1.789 -18.453 1 90.06 80 THR A C 1
ATOM 627 O O . THR A 1 80 ? 15.805 2.127 -19.359 1 90.06 80 THR A O 1
ATOM 630 N N . SER A 1 81 ? 14.328 0.704 -18.422 1 88.81 81 SER A N 1
ATOM 631 C CA . SER A 1 81 ? 14.211 -0.124 -19.609 1 88.81 81 SER A CA 1
ATOM 632 C C . SER A 1 81 ? 13.281 0.512 -20.641 1 88.81 81 SER A C 1
ATOM 634 O O . SER A 1 81 ? 12.992 1.709 -20.562 1 88.81 81 SER A O 1
ATOM 636 N N . SER A 1 82 ? 12.812 -0.248 -21.641 1 89.19 82 SER A N 1
ATOM 637 C CA . SER A 1 82 ? 11.977 0.255 -22.719 1 89.19 82 SER A CA 1
ATOM 638 C C . SER A 1 82 ? 10.5 0.015 -22.422 1 89.19 82 SER A C 1
ATOM 640 O O . SER A 1 82 ? 10.148 -0.582 -21.406 1 89.19 82 SER A O 1
ATOM 642 N N . GLY A 1 83 ? 9.664 0.591 -23.234 1 90.94 83 GLY A N 1
ATOM 643 C CA . GLY A 1 83 ? 8.234 0.367 -23.125 1 90.94 83 GLY A CA 1
ATOM 644 C C . GLY A 1 83 ? 7.551 1.356 -22.203 1 90.94 83 GLY A C 1
ATOM 645 O O . GLY A 1 83 ? 7.91 2.535 -22.172 1 90.94 83 GLY A O 1
ATOM 646 N N . THR A 1 84 ? 6.547 0.865 -21.422 1 94 84 THR A N 1
ATOM 647 C CA . THR A 1 84 ? 5.754 1.738 -20.562 1 94 84 THR A CA 1
ATOM 648 C C . THR A 1 84 ? 6.582 2.225 -19.375 1 94 84 THR A C 1
ATOM 650 O O . THR A 1 84 ? 6.207 3.186 -18.703 1 94 84 THR A O 1
ATOM 653 N N . ALA A 1 85 ? 7.707 1.578 -19.125 1 93.81 85 ALA A N 1
ATOM 654 C CA . ALA A 1 85 ? 8.602 2.057 -18.078 1 93.81 85 ALA A CA 1
ATOM 655 C C . ALA A 1 85 ? 9.023 3.502 -18.328 1 93.81 85 ALA A C 1
ATOM 657 O O . ALA A 1 85 ? 9.133 4.297 -17.391 1 93.81 85 ALA A O 1
ATOM 658 N N . VAL A 1 86 ? 9.312 3.832 -19.609 1 94.19 86 VAL A N 1
ATOM 659 C CA . VAL A 1 86 ? 9.703 5.188 -19.984 1 94.19 86 VAL A CA 1
ATOM 660 C C . VAL A 1 86 ? 8.523 6.137 -19.781 1 94.19 86 VAL A C 1
ATOM 662 O O . VAL A 1 86 ? 8.703 7.254 -19.281 1 94.19 86 VAL A O 1
ATOM 665 N N . SER A 1 87 ? 7.305 5.711 -20.141 1 95.81 87 SER A N 1
ATOM 666 C CA . SER A 1 87 ? 6.105 6.531 -20.016 1 95.81 87 SER A CA 1
ATOM 667 C C . SER A 1 87 ? 5.812 6.887 -18.562 1 95.81 87 SER A C 1
ATOM 669 O O . SER A 1 87 ? 5.266 7.953 -18.281 1 95.81 87 SER A O 1
ATOM 671 N N . ASN A 1 88 ? 6.156 6.012 -17.625 1 96.75 88 ASN A N 1
ATOM 672 C CA . ASN A 1 88 ? 5.902 6.219 -16.203 1 96.75 88 ASN A CA 1
ATOM 673 C C . ASN A 1 88 ? 6.734 7.371 -15.648 1 96.75 88 ASN A C 1
ATOM 675 O O . ASN A 1 88 ? 6.441 7.891 -14.57 1 96.75 88 ASN A O 1
ATOM 679 N N . LEU A 1 89 ? 7.793 7.855 -16.359 1 97 89 LEU A N 1
ATOM 680 C CA . LEU A 1 89 ? 8.656 8.938 -15.891 1 97 89 LEU A CA 1
ATOM 681 C C . LEU A 1 89 ? 8.016 10.297 -16.156 1 97 89 LEU A C 1
ATOM 683 O O . LEU A 1 89 ? 8.438 11.305 -15.602 1 97 89 LEU A O 1
ATOM 687 N N . PHE A 1 90 ? 6.984 10.367 -16.969 1 97.06 90 PHE A N 1
ATOM 688 C CA . PHE A 1 90 ? 6.484 11.57 -17.609 1 97.06 90 PHE A CA 1
ATOM 689 C C . PHE A 1 90 ? 6.02 12.586 -16.578 1 97.06 90 PHE A C 1
ATOM 691 O O . PHE A 1 90 ? 6.297 13.781 -16.703 1 97.06 90 PHE A O 1
ATOM 698 N N . PRO A 1 91 ? 5.23 12.211 -15.508 1 97.38 91 PRO A N 1
ATOM 699 C CA . PRO A 1 91 ? 4.789 13.227 -14.555 1 97.38 91 PRO A CA 1
ATOM 700 C C . PRO A 1 91 ? 5.953 13.945 -13.875 1 97.38 91 PRO A C 1
ATOM 702 O O . PRO A 1 91 ? 5.914 15.172 -13.703 1 97.38 91 PRO A O 1
ATOM 705 N N . ALA A 1 92 ? 6.957 13.18 -13.461 1 97.31 92 ALA A N 1
ATOM 706 C CA . ALA A 1 92 ? 8.133 13.789 -12.852 1 97.31 92 ALA A CA 1
ATOM 707 C C . ALA A 1 92 ? 8.867 14.688 -13.844 1 97.31 92 ALA A C 1
ATOM 709 O O . ALA A 1 92 ? 9.43 15.711 -13.453 1 97.31 92 ALA A O 1
ATOM 710 N N . VAL A 1 93 ? 8.883 14.289 -15.141 1 96.81 93 VAL A N 1
ATOM 711 C CA . VAL A 1 93 ? 9.523 15.062 -16.188 1 96.81 93 VAL A CA 1
ATOM 712 C C . VAL A 1 93 ? 8.812 16.406 -16.359 1 96.81 93 VAL A C 1
ATOM 714 O O . VAL A 1 93 ? 9.461 17.453 -16.484 1 96.81 93 VAL A O 1
ATOM 717 N N . VAL A 1 94 ? 7.512 16.406 -16.359 1 96.06 94 VAL A N 1
ATOM 718 C CA . VAL A 1 94 ? 6.723 17.625 -16.5 1 96.06 94 VAL A CA 1
ATOM 719 C C . VAL A 1 94 ? 6.988 18.547 -15.312 1 96.06 94 VAL A C 1
ATOM 721 O O . VAL A 1 94 ? 7.168 19.75 -15.484 1 96.06 94 VAL A O 1
ATOM 724 N N . GLU A 1 95 ? 6.961 17.969 -14.078 1 95.69 95 GLU A N 1
ATOM 725 C CA . GLU A 1 95 ? 7.254 18.75 -12.883 1 95.69 95 GLU A CA 1
ATOM 726 C C . GLU A 1 95 ? 8.648 19.359 -12.953 1 95.69 95 GLU A C 1
ATOM 728 O O . GLU A 1 95 ? 8.836 20.531 -12.617 1 95.69 95 GLU A O 1
ATOM 733 N N . ALA A 1 96 ? 9.648 18.609 -13.352 1 95.25 96 ALA A N 1
ATOM 734 C CA . ALA A 1 96 ? 11.023 19.078 -13.469 1 95.25 96 ALA A CA 1
ATOM 735 C C . ALA A 1 96 ? 11.133 20.188 -14.508 1 95.25 96 ALA A C 1
ATOM 737 O O . ALA A 1 96 ? 11.883 21.156 -14.312 1 95.25 96 ALA A O 1
ATOM 738 N N . SER A 1 97 ? 10.422 20.031 -15.602 1 93.88 97 SER A N 1
ATOM 739 C CA . SER A 1 97 ? 10.438 21.016 -16.672 1 93.88 97 SER A CA 1
ATOM 740 C C . SER A 1 97 ? 9.836 22.344 -16.203 1 93.88 97 SER A C 1
ATOM 742 O O . SER A 1 97 ? 10.383 23.406 -16.484 1 93.88 97 SER A O 1
ATOM 744 N N . GLN A 1 98 ? 8.75 22.281 -15.492 1 91.38 98 GLN A N 1
ATOM 745 C CA . GLN A 1 98 ? 8.023 23.469 -15.062 1 91.38 98 GLN A CA 1
ATOM 746 C C . GLN A 1 98 ? 8.773 24.203 -13.953 1 91.38 98 GLN A C 1
ATOM 748 O O . GLN A 1 98 ? 8.672 25.422 -13.828 1 91.38 98 GLN A O 1
ATOM 753 N N . ASP A 1 99 ? 9.555 23.438 -13.172 1 90.38 99 ASP A N 1
ATOM 754 C CA . ASP A 1 99 ? 10.227 24.047 -12.031 1 90.38 99 ASP A CA 1
ATOM 755 C C . ASP A 1 99 ? 11.727 24.203 -12.297 1 90.38 99 ASP A C 1
ATOM 757 O O . ASP A 1 99 ? 12.484 24.531 -11.391 1 90.38 99 ASP A O 1
ATOM 761 N N . PHE A 1 100 ? 12.18 23.859 -13.5 1 90 100 PHE A N 1
ATOM 762 C CA . PHE A 1 100 ? 13.555 24.047 -13.961 1 90 100 PHE A CA 1
ATOM 763 C C . PHE A 1 100 ? 14.523 23.25 -13.094 1 90 100 PHE A C 1
ATOM 765 O O . PHE A 1 100 ? 15.523 23.797 -12.609 1 90 100 PHE A O 1
ATOM 772 N N . VAL A 1 101 ? 14.211 22.016 -12.773 1 92.88 101 VAL A N 1
ATOM 773 C CA . VAL A 1 101 ? 15.086 21.125 -12.023 1 92.88 101 VAL A CA 1
ATOM 774 C C . VAL A 1 101 ? 15.859 20.234 -12.992 1 92.88 101 VAL A C 1
ATOM 776 O O . VAL A 1 101 ? 15.273 19.641 -13.891 1 92.88 101 VAL A O 1
ATOM 779 N N . PRO A 1 102 ? 17.141 20.172 -12.898 1 91.31 102 PRO A N 1
ATOM 780 C CA . PRO A 1 102 ? 17.906 19.312 -13.812 1 91.31 102 PRO A CA 1
ATOM 781 C C . PRO A 1 102 ? 17.672 17.828 -13.578 1 91.31 102 PRO A C 1
ATOM 783 O O . PRO A 1 102 ? 17.688 17.359 -12.438 1 91.31 102 PRO A O 1
ATOM 786 N N . LEU A 1 103 ? 17.422 17.094 -14.617 1 93.19 103 LEU A N 1
ATOM 787 C CA . LEU A 1 103 ? 17.156 15.656 -14.625 1 93.19 103 LEU A CA 1
ATOM 788 C C . LEU A 1 103 ? 17.625 15.023 -15.93 1 93.19 103 LEU A C 1
ATOM 790 O O . LEU A 1 103 ? 17.438 15.594 -17 1 93.19 103 LEU A O 1
ATOM 794 N N . LEU A 1 104 ? 18.344 13.906 -15.82 1 91.56 104 LEU A N 1
ATOM 795 C CA . LEU A 1 104 ? 18.812 13.188 -17 1 91.56 104 LEU A CA 1
ATOM 796 C C . LEU A 1 104 ? 18.203 11.789 -17.062 1 91.56 104 LEU A C 1
ATOM 798 O O . LEU A 1 104 ? 18.422 10.977 -16.156 1 91.56 104 LEU A O 1
ATOM 802 N N . MET A 1 105 ? 17.453 11.492 -18.078 1 93.31 105 MET A N 1
ATOM 803 C CA . MET A 1 105 ? 16.859 10.172 -18.266 1 93.31 105 MET A CA 1
ATOM 804 C C . MET A 1 105 ? 17.625 9.383 -19.328 1 93.31 105 MET A C 1
ATOM 806 O O . MET A 1 105 ? 17.734 9.828 -20.469 1 93.31 105 MET A O 1
ATOM 810 N N . LEU A 1 106 ? 18.203 8.266 -18.969 1 90.81 106 LEU A N 1
ATOM 811 C CA . LEU A 1 106 ? 18.781 7.301 -19.891 1 90.81 106 LEU A CA 1
ATOM 812 C C . LEU A 1 106 ? 17.859 6.113 -20.094 1 90.81 106 LEU A C 1
ATOM 814 O O . LEU A 1 106 ? 17.781 5.219 -19.25 1 90.81 106 LEU A O 1
ATOM 818 N N . THR A 1 107 ? 17.219 6.066 -21.234 1 91.56 107 THR A N 1
ATOM 819 C CA . THR A 1 107 ? 16.25 5.004 -21.484 1 91.56 107 THR A CA 1
ATOM 820 C C . THR A 1 107 ? 16.781 4.012 -22.516 1 91.56 107 THR A C 1
ATOM 822 O O . THR A 1 107 ? 17.266 4.41 -23.578 1 91.56 107 THR A O 1
ATOM 825 N N . ALA A 1 108 ? 16.781 2.779 -22.141 1 89.44 108 ALA A N 1
ATOM 826 C CA . ALA A 1 108 ? 17.203 1.74 -23.078 1 89.44 108 ALA A CA 1
ATOM 827 C C . ALA A 1 108 ? 16.141 1.468 -24.125 1 89.44 108 ALA A C 1
ATOM 829 O O . ALA A 1 108 ? 14.945 1.536 -23.828 1 89.44 108 ALA A O 1
ATOM 830 N N . ASP A 1 109 ? 16.578 1.167 -25.312 1 89 109 ASP A N 1
ATOM 831 C CA . ASP A 1 109 ? 15.672 0.91 -26.422 1 89 109 ASP A CA 1
ATOM 832 C C . ASP A 1 109 ? 16.203 -0.209 -27.328 1 89 109 ASP A C 1
ATOM 834 O O . ASP A 1 109 ? 17.344 -0.634 -27.172 1 89 109 ASP A O 1
ATOM 838 N N . ARG A 1 110 ? 15.32 -0.719 -28.094 1 86.44 110 ARG A N 1
ATOM 839 C CA . ARG A 1 110 ? 15.711 -1.669 -29.125 1 86.44 110 ARG A CA 1
ATOM 840 C C . ARG A 1 110 ? 16.406 -0.959 -30.281 1 86.44 110 ARG A C 1
ATOM 842 O O . ARG A 1 110 ? 16.156 0.224 -30.531 1 86.44 110 ARG A O 1
ATOM 849 N N . PRO A 1 111 ? 17.297 -1.698 -30.906 1 81.31 111 PRO A N 1
ATOM 850 C CA . PRO A 1 111 ? 17.875 -1.104 -32.125 1 81.31 111 PRO A CA 1
ATOM 851 C C . PRO A 1 111 ? 16.828 -0.888 -33.219 1 81.31 111 PRO A C 1
ATOM 853 O O . PRO A 1 111 ? 15.758 -1.502 -33.188 1 81.31 111 PRO A O 1
ATOM 856 N N . PRO A 1 112 ? 17.047 -0.052 -34.156 1 77.88 112 PRO A N 1
ATOM 857 C CA . PRO A 1 112 ? 16.062 0.349 -35.125 1 77.88 112 PRO A CA 1
ATOM 858 C C . PRO A 1 112 ? 15.461 -0.839 -35.906 1 77.88 112 PRO A C 1
ATOM 860 O O . PRO A 1 112 ? 14.281 -0.818 -36.25 1 77.88 112 PRO A O 1
ATOM 863 N N . GLU A 1 113 ? 16.234 -1.904 -36.094 1 74 113 GLU A N 1
ATOM 864 C CA . GLU A 1 113 ? 15.758 -3.041 -36.875 1 74 113 GLU A CA 1
ATOM 865 C C . GLU A 1 113 ? 14.711 -3.842 -36.094 1 74 113 GLU A C 1
ATOM 867 O O . GLU A 1 113 ? 13.969 -4.633 -36.688 1 74 113 GLU A O 1
ATOM 872 N N . LEU A 1 114 ? 14.641 -3.596 -34.781 1 77.06 114 LEU A N 1
ATOM 873 C CA . LEU A 1 114 ? 13.703 -4.348 -33.969 1 77.06 114 LEU A CA 1
ATOM 874 C C . LEU A 1 114 ? 12.516 -3.48 -33.562 1 77.06 114 LEU A C 1
ATOM 876 O O . LEU A 1 114 ? 11.602 -3.945 -32.875 1 77.06 114 LEU A O 1
ATOM 880 N N . LEU A 1 115 ? 12.508 -2.281 -34.062 1 78.62 115 LEU A N 1
ATOM 881 C CA . LEU A 1 115 ? 11.391 -1.39 -33.781 1 78.62 115 LEU A CA 1
ATOM 882 C C . LEU A 1 115 ? 10.234 -1.624 -34.75 1 78.62 115 LEU A C 1
ATOM 884 O O . LEU A 1 115 ? 10.453 -1.974 -35.906 1 78.62 115 LEU A O 1
ATOM 888 N N . ASP A 1 116 ? 9.078 -1.589 -34.281 1 70.5 116 ASP A N 1
ATOM 889 C CA . ASP A 1 116 ? 7.855 -1.739 -35.094 1 70.5 116 ASP A CA 1
ATOM 890 C C . ASP A 1 116 ? 7.711 -3.168 -35.594 1 70.5 116 ASP A C 1
ATOM 892 O O . ASP A 1 116 ? 7.316 -3.383 -36.75 1 70.5 116 ASP A O 1
ATOM 896 N N . THR A 1 117 ? 8.266 -4.102 -34.875 1 70 117 THR A N 1
ATOM 897 C CA . THR A 1 117 ? 8.164 -5.508 -35.25 1 70 117 THR A CA 1
ATOM 898 C C . THR A 1 117 ? 7.082 -6.207 -34.438 1 70 117 THR A C 1
ATOM 900 O O . THR A 1 117 ? 6.785 -7.383 -34.656 1 70 117 THR A O 1
ATOM 903 N N . GLY A 1 118 ? 6.504 -5.402 -33.594 1 69.19 118 GLY A N 1
ATOM 904 C CA . GLY A 1 118 ? 5.516 -6.023 -32.719 1 69.19 118 GLY A CA 1
ATOM 905 C C . GLY A 1 118 ? 6.133 -6.734 -31.531 1 69.19 118 GLY A C 1
ATOM 906 O O . GLY A 1 118 ? 5.422 -7.348 -30.734 1 69.19 118 GLY A O 1
ATOM 907 N N . ALA A 1 119 ? 7.398 -6.641 -31.359 1 73.62 119 ALA A N 1
ATOM 908 C CA . ALA A 1 119 ? 8.094 -7.262 -30.234 1 73.62 119 ALA A CA 1
ATOM 909 C C . ALA A 1 119 ? 7.68 -6.625 -28.906 1 73.62 119 ALA A C 1
ATOM 911 O O . ALA A 1 119 ? 7.297 -5.453 -28.875 1 73.62 119 ALA A O 1
ATOM 912 N N . ASN A 1 120 ? 7.746 -7.402 -27.906 1 77.81 120 ASN A N 1
ATOM 913 C CA . ASN A 1 120 ? 7.379 -6.93 -26.578 1 77.81 120 ASN A CA 1
ATOM 914 C C . ASN A 1 120 ? 8.234 -5.742 -26.156 1 77.81 120 ASN A C 1
ATOM 916 O O . ASN A 1 120 ? 9.445 -5.719 -26.406 1 77.81 120 ASN A O 1
ATOM 920 N N . GLN A 1 121 ? 7.688 -4.742 -25.641 1 76.19 121 GLN A N 1
ATOM 921 C CA . GLN A 1 121 ? 8.289 -3.58 -24.984 1 76.19 121 GLN A CA 1
ATOM 922 C C . GLN A 1 121 ? 8.961 -2.668 -26 1 76.19 121 GLN A C 1
ATOM 924 O O . GLN A 1 121 ? 9.797 -1.835 -25.641 1 76.19 121 GLN A O 1
ATOM 929 N N . ALA A 1 122 ? 8.742 -2.955 -27.266 1 81.94 122 ALA A N 1
ATOM 930 C CA . ALA A 1 122 ? 9.25 -2.066 -28.297 1 81.94 122 ALA A CA 1
ATOM 931 C C . ALA A 1 122 ? 8.219 -1.013 -28.672 1 81.94 122 ALA A C 1
ATOM 933 O O . ALA A 1 122 ? 7.211 -1.325 -29.312 1 81.94 122 ALA A O 1
ATOM 934 N N . ILE A 1 123 ? 8.352 0.147 -28.219 1 88.19 123 ILE A N 1
ATOM 935 C CA . ILE A 1 123 ? 7.484 1.27 -28.547 1 88.19 123 ILE A CA 1
ATOM 936 C C . ILE A 1 123 ? 8.312 2.395 -29.172 1 88.19 123 ILE A C 1
ATOM 938 O O . ILE A 1 123 ? 9.547 2.332 -29.188 1 88.19 123 ILE A O 1
ATOM 942 N N . ASP A 1 124 ? 7.66 3.359 -29.672 1 87.12 124 ASP A N 1
ATOM 943 C CA . ASP A 1 124 ? 8.367 4.527 -30.188 1 87.12 124 ASP A CA 1
ATOM 944 C C . ASP A 1 124 ? 8.812 5.445 -29.047 1 87.12 124 ASP A C 1
ATOM 946 O O . ASP A 1 124 ? 7.992 6.152 -28.453 1 87.12 124 ASP A O 1
ATOM 950 N N . GLN A 1 125 ? 10.062 5.41 -28.812 1 90.88 125 GLN A N 1
ATOM 951 C CA . GLN A 1 125 ? 10.586 6.184 -27.688 1 90.88 125 GLN A CA 1
ATOM 952 C C . GLN A 1 125 ? 11.188 7.504 -28.156 1 90.88 125 GLN A C 1
ATOM 954 O O . GLN A 1 125 ? 11.641 8.312 -27.344 1 90.88 125 GLN A O 1
ATOM 959 N N . VAL A 1 126 ? 11.172 7.809 -29.438 1 87.56 126 VAL A N 1
ATOM 960 C CA . VAL A 1 126 ? 11.719 9.055 -29.969 1 87.56 126 VAL A CA 1
ATOM 961 C C . VAL A 1 126 ? 10.766 10.211 -29.656 1 87.56 126 VAL A C 1
ATOM 963 O O . VAL A 1 126 ? 9.594 10.172 -30.031 1 87.56 126 VAL A O 1
ATOM 966 N N . ASN A 1 127 ? 11.289 11.211 -28.969 1 88.38 127 ASN A N 1
ATOM 967 C CA . ASN A 1 127 ? 10.508 12.367 -28.531 1 88.38 127 ASN A CA 1
ATOM 968 C C . ASN A 1 127 ? 9.297 11.953 -27.703 1 88.38 127 ASN A C 1
ATOM 970 O O . ASN A 1 127 ? 8.195 12.477 -27.891 1 88.38 127 ASN A O 1
ATOM 974 N N . HIS A 1 128 ? 9.555 11.016 -26.938 1 92.12 128 HIS A N 1
ATOM 975 C CA . HIS A 1 128 ? 8.508 10.375 -26.156 1 92.12 128 HIS A CA 1
ATOM 976 C C . HIS A 1 128 ? 7.852 11.359 -25.203 1 92.12 128 HIS A C 1
ATOM 978 O O . HIS A 1 128 ? 6.66 11.242 -24.891 1 92.12 128 HIS A O 1
ATOM 984 N N . PHE A 1 129 ? 8.578 12.438 -24.672 1 94.31 129 PHE A N 1
ATOM 985 C CA . PHE A 1 129 ? 8.062 13.359 -23.672 1 94.31 129 PHE A CA 1
ATOM 986 C C . PHE A 1 129 ? 7.715 14.703 -24.297 1 94.31 129 PHE A C 1
ATOM 988 O O . PHE A 1 129 ? 7.355 15.648 -23.594 1 94.31 129 PHE A O 1
ATOM 995 N N . GLY A 1 130 ? 7.852 14.852 -25.594 1 91.25 130 GLY A N 1
ATOM 996 C CA . GLY A 1 130 ? 7.457 16.047 -26.328 1 91.25 130 GLY A CA 1
ATOM 997 C C . GLY A 1 130 ? 8.273 17.266 -25.969 1 91.25 130 GLY A C 1
ATOM 998 O O . GLY A 1 130 ? 9.5 17.219 -25.938 1 91.25 130 GLY A O 1
ATOM 999 N N . LYS A 1 131 ? 7.578 18.328 -25.594 1 88.69 131 LYS A N 1
ATOM 1000 C CA . LYS A 1 131 ? 8.195 19.641 -25.406 1 88.69 131 LYS A CA 1
ATOM 1001 C C . LYS A 1 131 ? 8.789 19.75 -24 1 88.69 131 LYS A C 1
ATOM 1003 O O . LYS A 1 131 ? 9.492 20.719 -23.703 1 88.69 131 LYS A O 1
ATOM 1008 N N . PHE A 1 132 ? 8.609 18.781 -23.188 1 93.06 132 PHE A N 1
ATOM 1009 C CA . PHE A 1 132 ? 9 18.906 -21.781 1 93.06 132 PHE A CA 1
ATOM 1010 C C . PHE A 1 132 ? 10.453 18.516 -21.594 1 93.06 132 PHE A C 1
ATOM 1012 O O . PHE A 1 132 ? 11.008 18.672 -20.5 1 93.06 132 PHE A O 1
ATOM 1019 N N . VAL A 1 133 ? 11.102 17.969 -22.641 1 92.75 133 VAL A N 1
ATOM 1020 C CA . VAL A 1 133 ? 12.492 17.562 -22.5 1 92.75 133 VAL A CA 1
ATOM 1021 C C . VAL A 1 133 ? 13.305 18.047 -23.688 1 92.75 133 VAL A C 1
ATOM 1023 O O . VAL A 1 133 ? 12.742 18.359 -24.75 1 92.75 133 VAL A O 1
ATOM 1026 N N . LYS A 1 134 ? 14.609 18.234 -23.469 1 86.56 134 LYS A N 1
ATOM 1027 C CA . LYS A 1 134 ? 15.562 18.25 -24.562 1 86.56 134 LYS A CA 1
ATOM 1028 C C . LYS A 1 134 ? 15.992 16.844 -24.953 1 86.56 134 LYS A C 1
ATOM 1030 O O . LYS A 1 134 ? 16.328 16.031 -24.094 1 86.56 134 LYS A O 1
ATOM 1035 N N . PHE A 1 135 ? 15.875 16.5 -26.219 1 83.31 135 PHE A N 1
ATOM 1036 C CA . PHE A 1 135 ? 15.977 15.109 -26.641 1 83.31 135 PHE A CA 1
ATOM 1037 C C . PHE A 1 135 ? 17.281 14.859 -27.375 1 83.31 135 PHE A C 1
ATOM 1039 O O . PHE A 1 135 ? 17.703 15.68 -28.188 1 83.31 135 PHE A O 1
ATOM 1046 N N . PHE A 1 136 ? 17.922 13.742 -26.953 1 78.06 136 PHE A N 1
ATOM 1047 C CA . PHE A 1 136 ? 19.109 13.203 -27.609 1 78.06 136 PHE A CA 1
ATOM 1048 C C . PHE A 1 136 ? 18.891 11.734 -27.969 1 78.06 136 PHE A C 1
ATOM 1050 O O . PHE A 1 136 ? 18.203 11.008 -27.25 1 78.06 136 PHE A O 1
ATOM 1057 N N . SER A 1 137 ? 19.344 11.328 -29.094 1 82.88 137 SER A N 1
ATOM 1058 C CA . SER A 1 137 ? 19.297 9.922 -29.484 1 82.88 137 SER A CA 1
ATOM 1059 C C . SER A 1 137 ? 20.688 9.398 -29.828 1 82.88 137 SER A C 1
ATOM 1061 O O . SER A 1 137 ? 21.422 10.047 -30.578 1 82.88 137 SER A O 1
ATOM 1063 N N . LEU A 1 138 ? 21.047 8.281 -29.219 1 81.12 138 LEU A N 1
ATOM 1064 C CA . LEU A 1 138 ? 22.312 7.625 -29.531 1 81.12 138 LEU A CA 1
ATOM 1065 C C . LEU A 1 138 ? 22.109 6.488 -30.531 1 81.12 138 LEU A C 1
ATOM 1067 O O . LEU A 1 138 ? 21.047 5.859 -30.547 1 81.12 138 LEU A O 1
ATOM 1071 N N . PRO A 1 139 ? 23.047 6.27 -31.359 1 78 139 PRO A N 1
ATOM 1072 C CA . PRO A 1 139 ? 22.969 5.078 -32.219 1 78 139 PRO A CA 1
ATOM 1073 C C . PRO A 1 139 ? 23.344 3.797 -31.469 1 78 139 PRO A C 1
ATOM 1075 O O . PRO A 1 139 ? 23.984 3.852 -30.422 1 78 139 PRO A O 1
ATOM 1078 N N . PRO A 1 140 ? 22.859 2.619 -31.953 1 80.75 140 PRO A N 1
ATOM 1079 C CA . PRO A 1 140 ? 23.297 1.377 -31.312 1 80.75 140 PRO A CA 1
ATOM 1080 C C . PRO A 1 140 ? 24.828 1.229 -31.312 1 80.75 140 PRO A C 1
ATOM 1082 O O . PRO A 1 140 ? 25.484 1.554 -32.312 1 80.75 140 PRO A O 1
ATOM 1085 N N . PRO A 1 141 ? 25.391 0.844 -30.234 1 77.31 141 PRO A N 1
ATOM 1086 C CA . PRO A 1 141 ? 26.844 0.756 -30.125 1 77.31 141 PRO A CA 1
ATOM 1087 C C . PRO A 1 141 ? 27.453 -0.241 -31.125 1 77.31 141 PRO A C 1
ATOM 1089 O O . PRO A 1 141 ? 26.891 -1.326 -31.312 1 77.31 141 PRO A O 1
ATOM 1092 N N . THR A 1 142 ? 28.469 0.203 -31.797 1 72.38 142 THR A N 1
ATOM 1093 C CA . THR A 1 142 ? 29.297 -0.632 -32.656 1 72.38 142 THR A CA 1
ATOM 1094 C C . THR A 1 142 ? 30.781 -0.394 -32.375 1 72.38 142 THR A C 1
ATOM 1096 O O . THR A 1 142 ? 31.156 0.629 -31.797 1 72.38 142 THR A O 1
ATOM 1099 N N . ASP A 1 143 ? 31.594 -1.359 -32.688 1 70.19 143 ASP A N 1
ATOM 1100 C CA . ASP A 1 143 ? 33.031 -1.224 -32.5 1 70.19 143 ASP A CA 1
ATOM 1101 C C . ASP A 1 143 ? 33.594 -0.085 -33.344 1 70.19 143 ASP A C 1
ATOM 1103 O O . ASP A 1 143 ? 34.688 0.448 -33.031 1 70.19 143 ASP A O 1
ATOM 1107 N N . GLU A 1 144 ? 32.938 0.293 -34.312 1 69.88 144 GLU A N 1
ATOM 1108 C CA . GLU A 1 144 ? 33.438 1.327 -35.188 1 69.88 144 GLU A CA 1
ATOM 1109 C C . GLU A 1 144 ? 33.094 2.723 -34.656 1 69.88 144 GLU A C 1
ATOM 1111 O O . GLU A 1 144 ? 33.75 3.699 -35.062 1 69.88 144 GLU A O 1
ATOM 1116 N N . MET A 1 145 ? 32.25 2.797 -33.75 1 76.44 145 MET A N 1
ATOM 1117 C CA . MET A 1 145 ? 31.844 4.098 -33.219 1 76.44 145 MET A CA 1
ATOM 1118 C C . MET A 1 145 ? 32.875 4.637 -32.219 1 76.44 145 MET A C 1
ATOM 1120 O O . MET A 1 145 ? 33.188 3.967 -31.25 1 76.44 145 MET A O 1
ATOM 1124 N N . PRO A 1 146 ? 33.438 5.809 -32.562 1 72.19 146 PRO A N 1
ATOM 1125 C CA . PRO A 1 146 ? 34.406 6.371 -31.594 1 72.19 146 PRO A CA 1
ATOM 1126 C C . PRO A 1 146 ? 33.781 6.695 -30.25 1 72.19 146 PRO A C 1
ATOM 1128 O O . PRO A 1 146 ? 32.719 7.309 -30.188 1 72.19 146 PRO A O 1
ATOM 1131 N N . ALA A 1 147 ? 34.375 6.379 -29.234 1 77.44 147 ALA A N 1
ATOM 1132 C CA . ALA A 1 147 ? 33.906 6.641 -27.875 1 77.44 147 ALA A CA 1
ATOM 1133 C C . ALA A 1 147 ? 33.781 8.141 -27.609 1 77.44 147 ALA A C 1
ATOM 1135 O O . ALA A 1 147 ? 32.938 8.57 -26.812 1 77.44 147 ALA A O 1
ATOM 1136 N N . ARG A 1 148 ? 34.594 8.953 -28.297 1 75.62 148 ARG A N 1
ATOM 1137 C CA . ARG A 1 148 ? 34.562 10.398 -28.125 1 75.62 148 ARG A CA 1
ATOM 1138 C C . ARG A 1 148 ? 33.219 10.977 -28.516 1 75.62 148 ARG A C 1
ATOM 1140 O O . ARG A 1 148 ? 32.75 11.977 -27.953 1 75.62 148 ARG A O 1
ATOM 1147 N N . MET A 1 149 ? 32.531 10.328 -29.391 1 78 149 MET A N 1
ATOM 1148 C CA . MET A 1 149 ? 31.203 10.773 -29.812 1 78 149 MET A CA 1
ATOM 1149 C C . MET A 1 149 ? 30.188 10.609 -28.672 1 78 149 MET A C 1
ATOM 1151 O O . MET A 1 149 ? 29.375 11.492 -28.438 1 78 149 MET A O 1
ATOM 1155 N N . ILE A 1 150 ? 30.25 9.539 -28.031 1 79.62 150 ILE A N 1
ATOM 1156 C CA . ILE A 1 150 ? 29.344 9.258 -26.922 1 79.62 150 ILE A CA 1
ATOM 1157 C C . ILE A 1 150 ? 29.641 10.211 -25.766 1 79.62 150 ILE A C 1
ATOM 1159 O O . ILE A 1 150 ? 28.719 10.766 -25.156 1 79.62 150 ILE A O 1
ATOM 1163 N N . LEU A 1 151 ? 30.906 10.391 -25.5 1 77.06 151 LEU A N 1
ATOM 1164 C CA . LEU A 1 151 ? 31.328 11.273 -24.422 1 77.06 151 LEU A CA 1
ATOM 1165 C C . LEU A 1 151 ? 30.844 12.695 -24.672 1 77.06 151 LEU A C 1
ATOM 1167 O O . LEU A 1 151 ? 30.328 13.352 -23.766 1 77.06 151 LEU A O 1
ATOM 1171 N N . THR A 1 152 ? 30.969 13.109 -25.859 1 78.31 152 THR A N 1
ATOM 1172 C CA . THR A 1 152 ? 30.531 14.453 -26.219 1 78.31 152 THR A CA 1
ATOM 1173 C C . THR A 1 152 ? 29.016 14.578 -26.125 1 78.31 152 THR A C 1
ATOM 1175 O O . THR A 1 152 ? 28.5 15.609 -25.672 1 78.31 152 THR A O 1
ATOM 1178 N N . THR A 1 153 ? 28.328 13.578 -26.531 1 82.25 153 THR A N 1
ATOM 1179 C CA . THR A 1 153 ? 26.875 13.602 -26.484 1 82.25 153 THR A CA 1
ATOM 1180 C C . THR A 1 153 ? 26.391 13.672 -25.047 1 82.25 153 THR A C 1
ATOM 1182 O O . THR A 1 153 ? 25.484 14.445 -24.719 1 82.25 153 THR A O 1
ATOM 1185 N N . ILE A 1 154 ? 26.906 12.93 -24.234 1 82.62 154 ILE A N 1
ATOM 1186 C CA . ILE A 1 154 ? 26.484 12.891 -22.844 1 82.62 154 ILE A CA 1
ATOM 1187 C C . ILE A 1 154 ? 26.859 14.203 -22.141 1 82.62 154 ILE A C 1
ATOM 1189 O O . ILE A 1 154 ? 26.078 14.734 -21.359 1 82.62 154 ILE A O 1
ATOM 1193 N N . ASP A 1 155 ? 28.094 14.688 -22.422 1 79.75 155 ASP A N 1
ATOM 1194 C CA . ASP A 1 155 ? 28.484 15.977 -21.859 1 79.75 155 ASP A CA 1
ATOM 1195 C C . ASP A 1 155 ? 27.547 17.094 -22.297 1 79.75 155 ASP A C 1
ATOM 1197 O O . ASP A 1 155 ? 27.234 17.984 -21.531 1 79.75 155 ASP A O 1
ATOM 1201 N N . SER A 1 156 ? 27.172 16.969 -23.531 1 82.12 156 SER A N 1
ATOM 1202 C CA . SER A 1 156 ? 26.219 17.938 -24.047 1 82.12 156 SER A CA 1
ATOM 1203 C C . SER A 1 156 ? 24.859 17.812 -23.359 1 82.12 156 SER A C 1
ATOM 1205 O O . SER A 1 156 ? 24.188 18.812 -23.109 1 82.12 156 SER A O 1
ATOM 1207 N N . ALA A 1 157 ? 24.453 16.609 -23.141 1 86.81 157 ALA A N 1
ATOM 1208 C CA . ALA A 1 157 ? 23.188 16.359 -22.453 1 86.81 157 ALA A CA 1
ATOM 1209 C C . ALA A 1 157 ? 23.219 16.906 -21.031 1 86.81 157 ALA A C 1
ATOM 1211 O O . ALA A 1 157 ? 22.266 17.531 -20.578 1 86.81 157 ALA A O 1
ATOM 1212 N N . VAL A 1 158 ? 24.266 16.672 -20.344 1 83.69 158 VAL A N 1
ATOM 1213 C CA . VAL A 1 158 ? 24.406 17.141 -18.969 1 83.69 158 VAL A CA 1
ATOM 1214 C C . VAL A 1 158 ? 24.453 18.672 -18.953 1 83.69 158 VAL A C 1
ATOM 1216 O O . VAL A 1 158 ? 23.859 19.297 -18.078 1 83.69 158 VAL A O 1
ATOM 1219 N N . TYR A 1 159 ? 25.188 19.172 -19.859 1 82.31 159 TYR A N 1
ATOM 1220 C CA . TYR A 1 159 ? 25.25 20.625 -19.984 1 82.31 159 TYR A CA 1
ATOM 1221 C C . TYR A 1 159 ? 23.875 21.203 -20.234 1 82.31 159 TYR A C 1
ATOM 1223 O O . TYR A 1 159 ? 23.5 22.219 -19.625 1 82.31 159 TYR A O 1
ATOM 1231 N N . SER A 1 160 ? 23.203 20.594 -21.094 1 85.62 160 SER A N 1
ATOM 1232 C CA . SER A 1 160 ? 21.859 21.047 -21.438 1 85.62 160 SER A CA 1
ATOM 1233 C C . SER A 1 160 ? 20.922 20.969 -20.234 1 85.62 160 SER A C 1
ATOM 1235 O O . SER A 1 160 ? 20.016 21.781 -20.094 1 85.62 160 SER A O 1
ATOM 1237 N N . ALA A 1 161 ? 21.062 20.016 -19.406 1 87.88 161 ALA A N 1
ATOM 1238 C CA . ALA A 1 161 ? 20.234 19.844 -18.219 1 87.88 161 ALA A CA 1
ATOM 1239 C C . ALA A 1 161 ? 20.578 20.875 -17.156 1 87.88 161 ALA A C 1
ATOM 1241 O O . ALA A 1 161 ? 19.703 21.297 -16.375 1 87.88 161 ALA A O 1
ATOM 1242 N N . SER A 1 162 ? 21.828 21.328 -17.172 1 83.75 162 SER A N 1
ATOM 1243 C CA . SER A 1 162 ? 22.328 22.156 -16.078 1 83.75 162 SER A CA 1
ATOM 1244 C C . SER A 1 162 ? 22.359 23.625 -16.453 1 83.75 162 SER A C 1
ATOM 1246 O O . SER A 1 162 ? 22.484 24.5 -15.594 1 83.75 162 SER A O 1
ATOM 1248 N N . GLN A 1 163 ? 22.25 23.875 -17.719 1 78.69 163 GLN A N 1
ATOM 1249 C CA . GLN A 1 163 ? 22.297 25.266 -18.156 1 78.69 163 GLN A CA 1
ATOM 1250 C C . GLN A 1 163 ? 20.953 25.969 -17.906 1 78.69 163 GLN A C 1
ATOM 1252 O O . GLN A 1 163 ? 19.891 25.359 -18.047 1 78.69 163 GLN A O 1
ATOM 1257 N N . SER A 1 164 ? 21.062 27.234 -17.578 1 74.12 164 SER A N 1
ATOM 1258 C CA . SER A 1 164 ? 19.859 28.016 -17.359 1 74.12 164 SER A CA 1
ATOM 1259 C C . SER A 1 164 ? 19.141 28.297 -18.672 1 74.12 164 SER A C 1
ATOM 1261 O O . SER A 1 164 ? 19.734 28.797 -19.625 1 74.12 164 SER A O 1
ATOM 1263 N N . PRO A 1 165 ? 17.906 27.906 -18.703 1 80.44 165 PRO A N 1
ATOM 1264 C CA . PRO A 1 165 ? 17.078 27.281 -17.672 1 80.44 165 PRO A CA 1
ATOM 1265 C C . PRO A 1 165 ? 17.312 25.766 -17.578 1 80.44 165 PRO A C 1
ATOM 1267 O O . PRO A 1 165 ? 17.297 25.078 -18.594 1 80.44 165 PRO A O 1
ATOM 1270 N N . CYS A 1 166 ? 17.578 25.391 -16.406 1 87.25 166 CYS A N 1
ATOM 1271 C CA . CYS A 1 166 ? 17.766 23.969 -16.156 1 87.25 166 CYS A CA 1
ATOM 1272 C C . CYS A 1 166 ? 16.484 23.188 -16.469 1 87.25 166 CYS A C 1
ATOM 1274 O O . CYS A 1 166 ? 15.406 23.766 -16.562 1 87.25 166 CYS A O 1
ATOM 1276 N N . GLY A 1 167 ? 16.656 21.922 -16.766 1 91.31 167 GLY A N 1
ATOM 1277 C CA . GLY A 1 167 ? 15.492 21.094 -17.047 1 91.31 167 GLY A CA 1
ATOM 1278 C C . GLY A 1 167 ? 15.844 19.656 -17.375 1 91.31 167 GLY A C 1
ATOM 1279 O O . GLY A 1 167 ? 17.016 19.281 -17.391 1 91.31 167 GLY A O 1
ATOM 1280 N N . PRO A 1 168 ? 14.82 18.875 -17.625 1 95.12 168 PRO A N 1
ATOM 1281 C CA . PRO A 1 168 ? 15.039 17.453 -17.906 1 95.12 168 PRO A CA 1
ATOM 1282 C C . PRO A 1 168 ? 15.531 17.219 -19.344 1 95.12 168 PRO A C 1
ATOM 1284 O O . PRO A 1 168 ? 15.125 17.922 -20.266 1 95.12 168 PRO A O 1
ATOM 1287 N N . VAL A 1 169 ? 16.406 16.234 -19.516 1 94.06 169 VAL A N 1
ATOM 1288 C CA . VAL A 1 169 ? 16.938 15.805 -20.797 1 94.06 169 VAL A CA 1
ATOM 1289 C C . VAL A 1 169 ? 16.719 14.305 -20.984 1 94.06 169 VAL A C 1
ATOM 1291 O O . VAL A 1 169 ? 16.891 13.531 -20.031 1 94.06 169 VAL A O 1
ATOM 1294 N N . HIS A 1 170 ? 16.234 13.898 -22.109 1 95.12 170 HIS A N 1
ATOM 1295 C CA . HIS A 1 170 ? 16 12.5 -22.438 1 95.12 170 HIS A CA 1
ATOM 1296 C C . HIS A 1 170 ? 17.016 11.992 -23.453 1 95.12 170 HIS A C 1
ATOM 1298 O O . HIS A 1 170 ? 17.141 12.547 -24.547 1 95.12 170 HIS A O 1
ATOM 1304 N N . VAL A 1 171 ? 17.812 10.969 -23.062 1 90.94 171 VAL A N 1
ATOM 1305 C CA . VAL A 1 171 ? 18.734 10.297 -23.984 1 90.94 171 VAL A CA 1
ATOM 1306 C C . VAL A 1 171 ? 18.266 8.875 -24.25 1 90.94 171 VAL A C 1
ATOM 1308 O O . VAL A 1 171 ? 18.219 8.039 -23.344 1 90.94 171 VAL A O 1
ATOM 1311 N N . ASN A 1 172 ? 17.828 8.609 -25.453 1 91.81 172 ASN A N 1
ATOM 1312 C CA . ASN A 1 172 ? 17.422 7.273 -25.875 1 91.81 172 ASN A CA 1
ATOM 1313 C C . ASN A 1 172 ? 18.625 6.422 -26.281 1 91.81 172 ASN A C 1
ATOM 1315 O O . ASN A 1 172 ? 19.422 6.832 -27.125 1 91.81 172 ASN A O 1
ATOM 1319 N N . CYS A 1 173 ? 18.781 5.242 -25.641 1 88.06 173 CYS A N 1
ATOM 1320 C CA . CYS A 1 173 ? 19.969 4.398 -25.828 1 88.06 173 CYS A CA 1
ATOM 1321 C C . CYS A 1 173 ? 19.578 3.041 -26.391 1 88.06 173 CYS A C 1
ATOM 1323 O O . CYS A 1 173 ? 19.312 2.1 -25.656 1 88.06 173 CYS A O 1
ATOM 1325 N N . PRO A 1 174 ? 19.672 2.846 -27.734 1 87.06 174 PRO A N 1
ATOM 1326 C CA . PRO A 1 174 ? 19.391 1.533 -28.312 1 87.06 174 PRO A CA 1
ATOM 1327 C C . PRO A 1 174 ? 20.531 0.542 -28.125 1 87.06 174 PRO A C 1
ATOM 1329 O O . PRO A 1 174 ? 21.703 0.892 -28.344 1 87.06 174 PRO A O 1
ATOM 1332 N N . PHE A 1 175 ? 20.234 -0.697 -27.703 1 83.06 175 PHE A N 1
ATOM 1333 C CA . PHE A 1 175 ? 21.25 -1.716 -27.484 1 83.06 175 PHE A CA 1
ATOM 1334 C C . PHE A 1 175 ? 20.938 -2.979 -28.281 1 83.06 175 PHE A C 1
ATOM 1336 O O . PHE A 1 175 ? 19.781 -3.395 -28.359 1 83.06 175 PHE A O 1
ATOM 1343 N N . ARG A 1 176 ? 21.984 -3.549 -28.875 1 76.75 176 ARG A N 1
ATOM 1344 C CA . ARG A 1 176 ? 21.906 -4.844 -29.547 1 76.75 176 ARG A CA 1
ATOM 1345 C C . ARG A 1 176 ? 22.328 -5.969 -28.609 1 76.75 176 ARG A C 1
ATOM 1347 O O . ARG A 1 176 ? 23.078 -5.738 -27.656 1 76.75 176 ARG A O 1
ATOM 1354 N N . GLU A 1 177 ? 21.781 -7.199 -28.719 1 72.56 177 GLU A N 1
ATOM 1355 C CA . GLU A 1 177 ? 22.25 -8.367 -27.984 1 72.56 177 GLU A CA 1
ATOM 1356 C C . GLU A 1 177 ? 23.688 -8.711 -28.359 1 72.56 177 GLU A C 1
ATOM 1358 O O . GLU A 1 177 ? 24.125 -8.461 -29.484 1 72.56 177 GLU A O 1
ATOM 1363 N N . PRO A 1 178 ? 24.453 -9.227 -27.422 1 73.5 178 PRO A N 1
ATOM 1364 C CA . PRO A 1 178 ? 24.109 -9.688 -26.078 1 73.5 178 PRO A CA 1
ATOM 1365 C C . PRO A 1 178 ? 24.062 -8.547 -25.062 1 73.5 178 PRO A C 1
ATOM 1367 O O . PRO A 1 178 ? 24.828 -7.59 -25.172 1 73.5 178 PRO A O 1
ATOM 1370 N N . LEU A 1 179 ? 23.266 -8.664 -24.125 1 72.44 179 LEU A N 1
ATOM 1371 C CA . LEU A 1 179 ? 23.047 -7.609 -23.141 1 72.44 179 LEU A CA 1
ATOM 1372 C C . LEU A 1 179 ? 23.766 -7.922 -21.828 1 72.44 179 LEU A C 1
ATOM 1374 O O . LEU A 1 179 ? 23.906 -7.047 -20.969 1 72.44 179 LEU A O 1
ATOM 1378 N N . GLU A 1 180 ? 24.219 -9.242 -21.75 1 62.25 180 GLU A N 1
ATOM 1379 C CA . GLU A 1 180 ? 24.922 -9.641 -20.531 1 62.25 180 GLU A CA 1
ATOM 1380 C C . GLU A 1 180 ? 26.406 -9.289 -20.609 1 62.25 180 GLU A C 1
ATOM 1382 O O . GLU A 1 180 ? 26.906 -8.938 -21.672 1 62.25 180 GLU A O 1
ATOM 1387 N N . ASP A 1 181 ? 26.984 -9.266 -19.531 1 61.88 181 ASP A N 1
ATOM 1388 C CA . ASP A 1 181 ? 28.391 -8.922 -19.438 1 61.88 181 ASP A CA 1
ATOM 1389 C C . ASP A 1 181 ? 29.266 -10.078 -19.922 1 61.88 181 ASP A C 1
ATOM 1391 O O . ASP A 1 181 ? 29.844 -10.797 -19.109 1 61.88 181 ASP A O 1
ATOM 1395 N N . SER A 1 182 ? 29.016 -10.508 -21.156 1 59.66 182 SER A N 1
ATOM 1396 C CA . SER A 1 182 ? 29.859 -11.57 -21.672 1 59.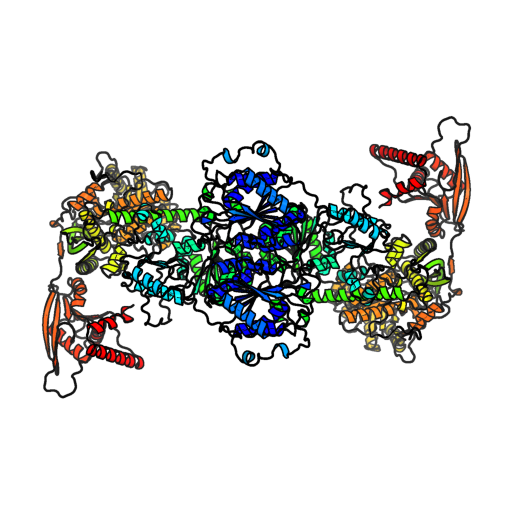66 182 SER A CA 1
ATOM 1397 C C . SER A 1 182 ? 31.078 -11 -22.422 1 59.66 182 SER A C 1
ATOM 1399 O O . SER A 1 182 ? 30.938 -10.039 -23.172 1 59.66 182 SER A O 1
ATOM 1401 N N . PRO A 1 183 ? 32.156 -11.508 -22 1 60.72 183 PRO A N 1
ATOM 1402 C CA . PRO A 1 183 ? 33.375 -10.984 -22.625 1 60.72 183 PRO A CA 1
ATOM 1403 C C . PRO A 1 183 ? 33.406 -11.188 -24.141 1 60.72 183 PRO A C 1
ATOM 1405 O O . PRO A 1 183 ? 33.094 -12.273 -24.625 1 60.72 183 PRO A O 1
ATOM 1408 N N . LYS A 1 184 ? 33.281 -10.266 -24.828 1 63.06 184 LYS A N 1
ATOM 1409 C CA . LYS A 1 184 ? 33.438 -10.344 -26.266 1 63.06 184 LYS A CA 1
ATOM 1410 C C . LYS A 1 184 ? 34.656 -9.523 -26.719 1 63.06 184 LYS A C 1
ATOM 1412 O O . LYS A 1 184 ? 34.969 -8.484 -26.125 1 63.06 184 LYS A O 1
ATOM 1417 N N . ALA A 1 185 ? 35.375 -10.141 -27.641 1 65.12 185 ALA A N 1
ATOM 1418 C CA . ALA A 1 185 ? 36.5 -9.422 -28.234 1 65.12 185 ALA A CA 1
ATOM 1419 C C . ALA A 1 185 ? 36.031 -8.164 -28.953 1 65.12 185 ALA A C 1
ATOM 1421 O O . ALA A 1 185 ? 35 -8.156 -29.594 1 65.12 185 ALA A O 1
ATOM 1422 N N . TRP A 1 186 ? 36.531 -6.918 -28.594 1 65.31 186 TRP A N 1
ATOM 1423 C CA . TRP A 1 186 ? 36.156 -5.68 -29.266 1 65.31 186 TRP A CA 1
ATOM 1424 C C . TRP A 1 186 ? 37.406 -4.91 -29.719 1 65.31 186 TRP A C 1
ATOM 1426 O O . TRP A 1 186 ? 38.5 -5.18 -29.25 1 65.31 186 TRP A O 1
ATOM 1436 N N . ASP A 1 187 ? 37.281 -4.113 -30.766 1 67.31 187 ASP A N 1
ATOM 1437 C CA . ASP A 1 187 ? 38.344 -3.307 -31.359 1 67.31 187 ASP A CA 1
ATOM 1438 C C . ASP A 1 187 ? 38.656 -2.086 -30.484 1 67.31 187 ASP A C 1
ATOM 1440 O O . ASP A 1 187 ? 37.781 -1.235 -30.281 1 67.31 187 ASP A O 1
ATOM 1444 N N . SER A 1 188 ? 39.844 -1.982 -29.984 1 73.19 188 SER A N 1
ATOM 1445 C CA . SER A 1 188 ? 40.25 -0.904 -29.094 1 73.19 188 SER A CA 1
ATOM 1446 C C . SER A 1 188 ? 40.469 0.402 -29.859 1 73.19 188 SER A C 1
ATOM 1448 O O . SER A 1 188 ? 40.719 1.447 -29.266 1 73.19 188 SER A O 1
ATOM 1450 N N . LYS A 1 189 ? 40.25 0.347 -31.141 1 73.62 189 LYS A N 1
ATOM 1451 C CA . LYS A 1 189 ? 40.406 1.552 -31.953 1 73.62 189 LYS A CA 1
ATOM 1452 C C . LYS A 1 189 ? 39.406 2.617 -31.562 1 73.62 189 LYS A C 1
ATOM 1454 O O . LYS A 1 189 ? 39.625 3.812 -31.75 1 73.62 189 LYS A O 1
ATOM 1459 N N . CYS A 1 190 ? 38.25 2.18 -30.984 1 76.94 190 CYS A N 1
ATOM 1460 C CA . CYS A 1 190 ? 37.188 3.115 -30.594 1 76.94 190 CYS A CA 1
ATOM 1461 C C . CYS A 1 190 ? 37.656 4.008 -29.453 1 76.94 190 CYS A C 1
ATOM 1463 O O . CYS A 1 190 ? 37.094 5.082 -29.234 1 76.94 190 CYS A O 1
ATOM 1465 N N . LEU A 1 191 ? 38.781 3.713 -28.781 1 78.06 191 LEU A N 1
ATOM 1466 C CA . LEU A 1 191 ? 39.281 4.469 -27.641 1 78.06 191 LEU A CA 1
ATOM 1467 C C . LEU A 1 191 ? 40.469 5.344 -28.031 1 78.06 191 LEU A C 1
ATOM 1469 O O . LEU A 1 191 ? 41.062 6 -27.188 1 78.06 191 LEU A O 1
ATOM 1473 N N . GLU A 1 192 ? 40.719 5.305 -29.234 1 75.25 192 GLU A N 1
ATOM 1474 C CA . GLU A 1 192 ? 41.906 6.059 -29.688 1 75.25 192 GLU A CA 1
ATOM 1475 C C . GLU A 1 192 ? 41.75 7.539 -29.344 1 75.25 192 GLU A C 1
ATOM 1477 O O . GLU A 1 192 ? 40.719 8.141 -29.594 1 75.25 192 GLU A O 1
ATOM 1482 N N . GLY A 1 193 ? 42.719 8.211 -28.703 1 71.88 193 GLY A N 1
ATOM 1483 C CA . GLY A 1 193 ? 42.75 9.633 -28.391 1 71.88 193 GLY A CA 1
ATOM 1484 C C . GLY A 1 193 ? 42.188 9.953 -27.016 1 71.88 193 GLY A C 1
ATOM 1485 O O . GLY A 1 193 ? 42.125 11.117 -26.625 1 71.88 193 GLY A O 1
ATOM 1486 N N . LEU A 1 194 ? 41.719 8.914 -26.25 1 78.5 194 LEU A N 1
ATOM 1487 C CA . LEU A 1 194 ? 41.031 9.18 -24.984 1 78.5 194 LEU A CA 1
ATOM 1488 C C . LEU A 1 194 ? 41.969 8.906 -23.812 1 78.5 194 LEU A C 1
ATOM 1490 O O . LEU A 1 194 ? 41.531 8.906 -22.656 1 78.5 194 LEU A O 1
ATOM 1494 N N . ASN A 1 195 ? 43.219 8.719 -24.031 1 71.06 195 ASN A N 1
ATOM 1495 C CA . ASN A 1 195 ? 44.156 8.398 -22.969 1 71.06 195 ASN A CA 1
ATOM 1496 C C . ASN A 1 195 ? 44.219 9.5 -21.922 1 71.06 195 ASN A C 1
ATOM 1498 O O . ASN A 1 195 ? 44.25 9.219 -20.719 1 71.06 195 ASN A O 1
ATOM 1502 N N . LEU A 1 196 ? 44.281 10.742 -22.406 1 68 196 LEU A N 1
ATOM 1503 C CA . LEU A 1 196 ? 44.344 11.859 -21.469 1 68 196 LEU A CA 1
ATOM 1504 C C . LEU A 1 196 ? 43.094 11.961 -20.641 1 68 196 LEU A C 1
ATOM 1506 O O . LEU A 1 196 ? 43.125 12.297 -19.453 1 68 196 LEU A O 1
ATOM 1510 N N . TRP A 1 197 ? 41.969 11.688 -21.234 1 75 197 TRP A N 1
ATOM 1511 C CA . TRP A 1 197 ? 40.688 11.758 -20.547 1 75 197 TRP A CA 1
ATOM 1512 C C . TRP A 1 197 ? 40.562 10.672 -19.484 1 75 197 TRP A C 1
ATOM 1514 O O . TRP A 1 197 ? 40.031 10.906 -18.391 1 75 197 TRP A O 1
ATOM 1524 N N . MET A 1 198 ? 41.031 9.523 -19.766 1 72 198 MET A N 1
ATOM 1525 C CA . MET A 1 198 ? 40.969 8.383 -18.859 1 72 198 MET A CA 1
ATOM 1526 C C . MET A 1 198 ? 41.781 8.641 -17.594 1 72 198 MET A C 1
ATOM 1528 O O . MET A 1 198 ? 41.5 8.078 -16.531 1 72 198 MET A O 1
ATOM 1532 N N . LEU A 1 199 ? 42.75 9.609 -17.766 1 62.84 199 LEU A N 1
ATOM 1533 C CA . LEU A 1 199 ? 43.594 9.906 -16.625 1 62.84 199 LEU A CA 1
ATOM 1534 C C . LEU A 1 199 ? 43.031 11.039 -15.789 1 62.84 199 LEU A C 1
ATOM 1536 O O . LEU A 1 199 ? 43.344 11.164 -14.602 1 62.84 199 LEU A O 1
ATOM 1540 N N . LYS A 1 200 ? 42.188 11.773 -16.531 1 63.09 200 LYS A N 1
ATOM 1541 C CA . LYS A 1 200 ? 41.625 12.93 -15.836 1 63.09 200 LYS A CA 1
ATOM 1542 C C . LYS A 1 200 ? 40.219 12.633 -15.328 1 63.09 200 LYS A C 1
ATOM 1544 O O . LYS A 1 200 ? 39.5 11.812 -15.898 1 63.09 200 LYS A O 1
ATOM 1549 N N . GLU A 1 201 ? 39.844 13.164 -14.211 1 66.25 201 GLU A N 1
ATOM 1550 C CA . GLU A 1 201 ? 38.5 13.031 -13.656 1 66.25 201 GLU A CA 1
ATOM 1551 C C . GLU A 1 201 ? 37.625 14.203 -14.062 1 66.25 201 GLU A C 1
ATOM 1553 O O . GLU A 1 201 ? 37.031 14.867 -13.211 1 66.25 201 GLU A O 1
ATOM 1558 N N . GLU A 1 202 ? 37.688 14.586 -15.414 1 69 202 GLU A N 1
ATOM 1559 C CA . GLU A 1 202 ? 36.906 15.695 -15.938 1 69 202 GLU A CA 1
ATOM 1560 C C . GLU A 1 202 ? 36.125 15.281 -17.188 1 69 202 GLU A C 1
ATOM 1562 O O . GLU A 1 202 ? 36.5 14.312 -17.859 1 69 202 GLU A O 1
ATOM 1567 N N . PRO A 1 203 ? 35.031 16.016 -17.438 1 74.31 203 PRO A N 1
ATOM 1568 C CA . PRO A 1 203 ? 34.312 15.719 -18.672 1 74.31 203 PRO A CA 1
ATOM 1569 C C . PRO A 1 203 ? 35.156 15.875 -19.906 1 74.31 203 PRO A C 1
ATOM 1571 O O . PRO A 1 203 ? 36.156 16.609 -19.891 1 74.31 203 PRO A O 1
ATOM 1574 N N . TYR A 1 204 ? 34.844 15.148 -20.906 1 76.31 204 TYR A N 1
ATOM 1575 C CA . TYR A 1 204 ? 35.594 15.195 -22.156 1 76.31 204 TYR A CA 1
ATOM 1576 C C . TYR A 1 204 ? 35.375 16.531 -22.859 1 76.31 204 TYR A C 1
ATOM 1578 O O . TYR A 1 204 ? 36.344 17.141 -23.344 1 76.31 204 TYR A O 1
ATOM 1586 N N . THR A 1 205 ? 34.125 16.906 -22.938 1 74.56 205 THR A N 1
ATOM 1587 C CA . THR A 1 205 ? 33.75 18.188 -23.547 1 74.56 205 THR A CA 1
ATOM 1588 C C . THR A 1 205 ? 33.344 19.188 -22.469 1 74.56 205 THR A C 1
ATOM 1590 O O . THR A 1 205 ? 32.438 18.922 -21.672 1 74.56 205 THR A O 1
ATOM 1593 N N . LYS A 1 206 ? 34.062 20.234 -22.312 1 71.25 206 LYS A N 1
ATOM 1594 C CA . LYS A 1 206 ? 33.75 21.281 -21.344 1 71.25 206 LYS A CA 1
ATOM 1595 C C . LYS A 1 206 ? 33.031 22.453 -22.016 1 71.25 206 LYS A C 1
ATOM 1597 O O . LYS A 1 206 ? 33.406 22.859 -23.125 1 71.25 206 LYS A O 1
ATOM 1602 N N . TYR A 1 207 ? 31.953 22.688 -21.516 1 71.19 207 TYR A N 1
ATOM 1603 C CA . TYR A 1 207 ? 31.188 23.828 -22.016 1 71.19 207 TYR A CA 1
ATOM 1604 C C . TYR A 1 207 ? 31.359 25.031 -21.094 1 71.19 207 TYR A C 1
ATOM 1606 O O . TYR A 1 207 ? 31.469 24.891 -19.875 1 71.19 207 TYR A O 1
ATOM 1614 N N . ILE A 1 208 ? 31.703 26.094 -21.672 1 58.22 208 ILE A N 1
ATOM 1615 C CA . ILE A 1 208 ? 31.75 27.328 -20.891 1 58.22 208 ILE A CA 1
ATOM 1616 C C . ILE A 1 208 ? 30.328 27.75 -20.5 1 58.22 208 ILE A C 1
ATOM 1618 O O . ILE A 1 208 ? 29.438 27.828 -21.344 1 58.22 208 ILE A O 1
ATOM 1622 N N . LYS A 1 209 ? 30.078 27.469 -19.203 1 56.16 209 LYS A N 1
ATOM 1623 C CA . LYS A 1 209 ? 28.781 27.938 -18.734 1 56.16 209 LYS A CA 1
ATOM 1624 C C . LYS A 1 209 ? 28.531 29.375 -19.125 1 56.16 209 LYS A C 1
ATOM 1626 O O . LYS A 1 209 ? 29.344 30.266 -18.828 1 56.16 209 LYS A O 1
ATOM 1631 N N . VAL A 1 210 ? 28.062 29.484 -20.359 1 45.75 210 VAL A N 1
ATOM 1632 C CA . VAL A 1 210 ? 27.688 30.844 -20.703 1 45.75 210 VAL A CA 1
ATOM 1633 C C . VAL A 1 210 ? 26.766 31.422 -19.625 1 45.75 210 VAL A C 1
ATOM 1635 O O . VAL A 1 210 ? 25.734 30.844 -19.312 1 45.75 210 VAL A O 1
ATOM 1638 N N . GLN A 1 211 ? 27.359 31.797 -18.594 1 45.44 211 GLN A N 1
ATOM 1639 C CA . GLN A 1 211 ? 26.484 32.5 -17.672 1 45.44 211 GLN A CA 1
ATOM 1640 C C . GLN A 1 211 ? 25.359 33.219 -18.406 1 45.44 211 GLN A C 1
ATOM 1642 O O . GLN A 1 211 ? 25.625 34.062 -19.281 1 45.44 211 GLN A O 1
ATOM 1647 N N . ARG A 1 212 ? 24.609 32.438 -18.984 1 45.47 212 ARG A N 1
ATOM 1648 C CA . ARG A 1 212 ? 23.516 33.219 -19.547 1 45.47 212 ARG A CA 1
ATOM 1649 C C . ARG A 1 212 ? 23.375 34.562 -18.859 1 45.47 212 ARG A C 1
ATOM 1651 O O . ARG A 1 212 ? 23.266 34.625 -17.625 1 45.47 212 ARG A O 1
ATOM 1658 N N . ALA A 1 213 ? 24.031 35.5 -19.422 1 37.47 213 ALA A N 1
ATOM 1659 C CA . ALA A 1 213 ? 23.703 36.906 -19.172 1 37.47 213 ALA A CA 1
ATOM 1660 C C . ALA A 1 213 ? 22.219 37.062 -18.828 1 37.47 213 ALA A C 1
ATOM 1662 O O . ALA A 1 213 ? 21.344 36.656 -19.594 1 37.47 213 ALA A O 1
ATOM 1663 N N . CYS A 1 214 ? 21.625 36.562 -17.828 1 39.91 214 CYS A N 1
ATOM 1664 C CA . CYS A 1 214 ? 20.516 37.5 -17.656 1 39.91 214 CYS A CA 1
ATOM 1665 C C . CYS A 1 214 ? 20.719 38.75 -18.484 1 39.91 214 CYS A C 1
ATOM 1667 O O . CYS A 1 214 ? 21.578 39.594 -18.172 1 39.91 214 CYS A O 1
ATOM 1669 N N . SER A 1 215 ? 20.922 38.5 -19.641 1 40.53 215 SER A N 1
ATOM 1670 C CA . SER A 1 215 ? 21 39.688 -20.484 1 40.53 215 SER A CA 1
ATOM 1671 C C . SER A 1 215 ? 20.422 40.906 -19.781 1 40.53 215 SER A C 1
ATOM 1673 O O . SER A 1 215 ? 19.391 41.438 -20.188 1 40.53 215 SER A O 1
ATOM 1675 N N . TYR A 1 216 ? 20.188 40.688 -18.594 1 44.84 216 TYR A N 1
ATOM 1676 C CA . TYR A 1 216 ? 19.812 42 -18.078 1 44.84 216 TYR A CA 1
ATOM 1677 C C . TYR A 1 216 ? 20.906 43.031 -18.359 1 44.84 216 TYR A C 1
ATOM 1679 O O . TYR A 1 216 ? 22.062 42.844 -17.969 1 44.84 216 TYR A O 1
ATOM 1687 N N . SER A 1 217 ? 20.875 43.438 -19.469 1 51.06 217 SER A N 1
ATOM 1688 C CA . SER A 1 217 ? 21.75 44.562 -19.828 1 51.06 217 SER A CA 1
ATOM 1689 C C . SER A 1 217 ? 22.078 45.438 -18.625 1 51.06 217 SER A C 1
ATOM 1691 O O . SER A 1 217 ? 21.281 45.562 -17.703 1 51.06 217 SER A O 1
ATOM 1693 N N . HIS A 1 218 ? 23.406 45.375 -18.188 1 57.97 218 HIS A N 1
ATOM 1694 C CA . HIS A 1 218 ? 23.844 46.344 -17.188 1 57.97 218 HIS A CA 1
ATOM 1695 C C . HIS A 1 218 ? 22.906 47.531 -17.141 1 57.97 218 HIS A C 1
ATOM 1697 O O . HIS A 1 218 ? 22.641 48.094 -16.062 1 57.97 218 HIS A O 1
ATOM 1703 N N . ASP A 1 219 ? 22.375 47.688 -18.391 1 58.88 219 ASP A N 1
ATOM 1704 C CA . ASP A 1 219 ? 21.484 48.844 -18.469 1 58.88 219 ASP A CA 1
ATOM 1705 C C . ASP A 1 219 ? 20.156 48.562 -17.781 1 58.88 219 ASP A C 1
ATOM 1707 O O . ASP A 1 219 ? 19.609 49.406 -17.094 1 58.88 219 ASP A O 1
ATOM 1711 N N . ASN A 1 220 ? 19.75 47.25 -17.875 1 62.88 220 ASN A N 1
ATOM 1712 C CA . ASN A 1 220 ? 18.453 46.938 -17.266 1 62.88 220 ASN A CA 1
ATOM 1713 C C . ASN A 1 220 ? 18.562 46.875 -15.75 1 62.88 220 ASN A C 1
ATOM 1715 O O . ASN A 1 220 ? 17.641 47.281 -15.039 1 62.88 220 ASN A O 1
ATOM 1719 N N . MET A 1 221 ? 19.672 46.281 -15.305 1 72.44 221 MET A N 1
ATOM 1720 C CA . MET A 1 221 ? 19.859 46.219 -13.859 1 72.44 221 MET A CA 1
ATOM 1721 C C . MET A 1 221 ? 20.016 47.594 -13.258 1 72.44 221 MET A C 1
ATOM 1723 O O . MET A 1 221 ? 19.531 47.875 -12.156 1 72.44 221 MET A O 1
ATOM 1727 N N . SER A 1 222 ? 20.766 48.469 -14.086 1 72 222 SER A N 1
ATOM 1728 C CA . SER A 1 222 ? 20.922 49.844 -13.617 1 72 222 SER A CA 1
ATOM 1729 C C . SER A 1 222 ? 19.594 50.562 -13.555 1 72 222 SER A C 1
ATOM 1731 O O . SER A 1 222 ? 19.344 51.344 -12.625 1 72 222 SER A O 1
ATOM 1733 N N . MET A 1 223 ? 18.844 50.219 -14.523 1 67.75 223 MET A N 1
ATOM 1734 C CA . MET A 1 223 ? 17.516 50.812 -14.547 1 67.75 223 MET A CA 1
ATOM 1735 C C . MET A 1 223 ? 16.688 50.344 -13.359 1 67.75 223 MET A C 1
ATOM 1737 O O . MET A 1 223 ? 15.977 51.125 -12.727 1 67.75 223 MET A O 1
ATOM 1741 N N . LEU A 1 224 ? 16.797 49.031 -13.031 1 73 224 LEU A N 1
ATOM 1742 C CA . LEU A 1 224 ? 16.047 48.469 -11.906 1 73 224 LEU A CA 1
ATOM 1743 C C . LEU A 1 224 ? 16.547 49.062 -10.586 1 73 224 LEU A C 1
ATOM 1745 O O . LEU A 1 224 ? 15.742 49.375 -9.703 1 73 224 LEU A O 1
ATOM 1749 N N . LEU A 1 225 ? 17.766 49.25 -10.5 1 76.56 225 LEU A N 1
ATOM 1750 C CA . LEU A 1 225 ? 18.344 49.812 -9.289 1 76.56 225 LEU A CA 1
ATOM 1751 C C . LEU A 1 225 ? 17.922 51.281 -9.109 1 76.56 225 LEU A C 1
ATOM 1753 O O . LEU A 1 225 ? 17.688 51.719 -7.984 1 76.56 225 LEU A O 1
ATOM 1757 N N . ASP A 1 226 ? 17.781 51.906 -10.25 1 72.94 226 ASP A N 1
ATOM 1758 C CA . ASP A 1 226 ? 17.344 53.312 -10.195 1 72.94 226 ASP A CA 1
ATOM 1759 C C . ASP A 1 226 ? 15.898 53.406 -9.734 1 72.94 226 ASP A C 1
ATOM 1761 O O . ASP A 1 226 ? 15.539 54.312 -8.984 1 72.94 226 ASP A O 1
ATOM 1765 N N . ILE A 1 227 ? 15.164 52.469 -10.141 1 74.75 227 ILE A N 1
ATOM 1766 C CA . ILE A 1 227 ? 13.758 52.438 -9.75 1 74.75 227 ILE A CA 1
ATOM 1767 C C . ILE A 1 227 ? 13.641 52.125 -8.258 1 74.75 227 ILE A C 1
ATOM 1769 O O . ILE A 1 227 ? 12.844 52.781 -7.551 1 74.75 227 ILE A O 1
ATOM 1773 N N . ILE A 1 228 ? 14.414 51.25 -7.738 1 78.44 228 ILE A N 1
ATOM 1774 C CA . ILE A 1 228 ? 14.375 50.844 -6.336 1 78.44 228 ILE A CA 1
ATOM 1775 C C . ILE A 1 228 ? 14.859 52 -5.457 1 78.44 228 ILE A C 1
ATOM 1777 O O . ILE A 1 228 ? 14.266 52.281 -4.422 1 78.44 228 ILE A O 1
ATOM 1781 N N . LYS A 1 229 ? 15.859 52.688 -5.953 1 74.75 229 LYS A N 1
ATOM 1782 C CA . LYS A 1 229 ? 16.422 53.781 -5.195 1 74.75 229 LYS A CA 1
ATOM 1783 C C . LYS A 1 229 ? 15.477 55 -5.172 1 74.75 229 LYS A C 1
ATOM 1785 O O . LYS A 1 229 ? 15.422 55.719 -4.188 1 74.75 229 LYS A O 1
ATOM 1790 N N . GLY A 1 230 ? 14.805 55.094 -6.234 1 67.31 230 GLY A N 1
ATOM 1791 C CA . GLY A 1 230 ? 13.898 56.219 -6.355 1 67.31 230 GLY A CA 1
ATOM 1792 C C . GLY A 1 230 ? 12.578 56 -5.645 1 67.31 230 GLY A C 1
ATOM 1793 O O . GLY A 1 230 ? 11.805 56.938 -5.445 1 67.31 230 GLY A O 1
ATOM 1794 N N . ALA A 1 231 ? 12.375 54.75 -5.242 1 72.62 231 ALA A N 1
ATOM 1795 C CA . ALA A 1 231 ? 11.094 54.469 -4.609 1 72.62 231 ALA A CA 1
ATOM 1796 C C . ALA A 1 231 ? 11.117 54.812 -3.129 1 72.62 231 ALA A C 1
ATOM 1798 O O . ALA A 1 231 ? 12.078 54.531 -2.422 1 72.62 231 ALA A O 1
ATOM 1799 N N . ASN A 1 232 ? 10.258 55.812 -2.66 1 66 232 ASN A N 1
ATOM 1800 C CA . ASN A 1 232 ? 10.133 56.156 -1.251 1 66 232 ASN A CA 1
ATOM 1801 C C . ASN A 1 232 ? 9.586 55 -0.428 1 66 232 ASN A C 1
ATOM 1803 O O . ASN A 1 232 ? 9.969 54.812 0.727 1 66 232 ASN A O 1
ATOM 1807 N N . GLU A 1 233 ? 8.562 54.312 -1.025 1 70.19 233 GLU A N 1
ATOM 1808 C CA . GLU A 1 233 ? 7.918 53.188 -0.384 1 70.19 233 GLU A CA 1
ATOM 1809 C C . GLU A 1 233 ? 7.902 51.969 -1.308 1 70.19 233 GLU A C 1
ATOM 1811 O O . GLU A 1 233 ? 7.77 52.094 -2.525 1 70.19 233 GLU A O 1
ATOM 1816 N N . GLY A 1 234 ? 8.375 50.844 -0.826 1 72.69 234 GLY A N 1
ATOM 1817 C CA . GLY A 1 234 ? 8.367 49.625 -1.633 1 72.69 234 GLY A CA 1
ATOM 1818 C C . GLY A 1 234 ? 7.891 48.406 -0.869 1 72.69 234 GLY A C 1
ATOM 1819 O O . GLY A 1 234 ? 7.766 48.438 0.357 1 72.69 234 GLY A O 1
ATOM 1820 N N . LEU A 1 235 ? 7.293 47.406 -1.553 1 78.75 235 LEU A N 1
ATOM 1821 C CA . LEU A 1 235 ? 6.918 46.062 -1.057 1 78.75 235 LEU A CA 1
ATOM 1822 C C . LEU A 1 235 ? 7.762 45 -1.718 1 78.75 235 LEU A C 1
ATOM 1824 O O . LEU A 1 235 ? 7.875 44.938 -2.945 1 78.75 235 LEU A O 1
ATOM 1828 N N . LEU A 1 236 ? 8.438 44.281 -0.924 1 83.12 236 LEU A N 1
ATOM 1829 C CA . LEU A 1 236 ? 9.25 43.188 -1.45 1 83.12 236 LEU A CA 1
ATOM 1830 C C . LEU A 1 236 ? 8.539 41.875 -1.279 1 83.12 236 LEU A C 1
ATOM 1832 O O . LEU A 1 236 ? 8.148 41.5 -0.167 1 83.12 236 LEU A O 1
ATOM 1836 N N . VAL A 1 237 ? 8.227 41.156 -2.385 1 87.25 237 VAL A N 1
ATOM 1837 C CA . VAL A 1 237 ? 7.672 39.812 -2.361 1 87.25 237 VAL A CA 1
ATOM 1838 C C . VAL A 1 237 ? 8.758 38.812 -2.717 1 87.25 237 VAL A C 1
ATOM 1840 O O . VAL A 1 237 ? 9.367 38.906 -3.781 1 87.25 237 VAL A O 1
ATOM 1843 N N . VAL A 1 238 ? 9.016 37.906 -1.812 1 88.75 238 VAL A N 1
ATOM 1844 C CA . VAL A 1 238 ? 10.039 36.906 -2.043 1 88.75 238 VAL A CA 1
ATOM 1845 C C . VAL A 1 238 ? 9.367 35.562 -2.355 1 88.75 238 VAL A C 1
ATOM 1847 O O . VAL A 1 238 ? 8.703 34.969 -1.496 1 88.75 238 VAL A O 1
ATOM 1850 N N . GLY A 1 239 ? 9.523 35.094 -3.617 1 88.19 239 GLY A N 1
ATOM 1851 C CA . GLY A 1 239 ? 8.961 33.812 -4.035 1 88.19 239 GLY A CA 1
ATOM 1852 C C . GLY A 1 239 ? 9.844 32.625 -3.676 1 88.19 239 GLY A C 1
ATOM 1853 O O . GLY A 1 239 ? 10.68 32.719 -2.777 1 88.19 239 GLY A O 1
ATOM 1854 N N . SER A 1 240 ? 9.664 31.562 -4.348 1 88.88 240 SER A N 1
ATOM 1855 C CA . SER A 1 240 ? 10.375 30.328 -4.062 1 88.88 240 SER A CA 1
ATOM 1856 C C . SER A 1 240 ? 11.867 30.453 -4.363 1 88.88 240 SER A C 1
ATOM 1858 O O . SER A 1 240 ? 12.242 31.016 -5.398 1 88.88 240 SER A O 1
ATOM 1860 N N . ILE A 1 241 ? 12.68 30.141 -3.463 1 88.69 241 ILE A N 1
ATOM 1861 C CA . ILE A 1 241 ? 14.133 30.094 -3.611 1 88.69 241 ILE A CA 1
ATOM 1862 C C . ILE A 1 241 ? 14.641 28.688 -3.258 1 88.69 241 ILE A C 1
ATOM 1864 O O . ILE A 1 241 ? 14.242 28.125 -2.244 1 88.69 241 ILE A O 1
ATOM 1868 N N . GLN A 1 242 ? 15.484 28.156 -3.992 1 83.75 242 GLN A N 1
ATOM 1869 C CA . GLN A 1 242 ? 15.883 26.766 -3.795 1 83.75 242 GLN A CA 1
ATOM 1870 C C . GLN A 1 242 ? 17.234 26.672 -3.082 1 83.75 242 GLN A C 1
ATOM 1872 O O . GLN A 1 242 ? 17.406 25.844 -2.184 1 83.75 242 GLN A O 1
ATOM 1877 N N . ALA A 1 243 ? 18.141 27.562 -3.377 1 85.56 243 ALA A N 1
ATOM 1878 C CA . ALA A 1 243 ? 19.5 27.469 -2.846 1 85.56 243 ALA A CA 1
ATOM 1879 C C . ALA A 1 243 ? 19.656 28.297 -1.579 1 85.56 243 ALA A C 1
ATOM 1881 O O . ALA A 1 243 ? 19.109 29.406 -1.481 1 85.56 243 ALA A O 1
ATOM 1882 N N . GLU A 1 244 ? 20.406 27.844 -0.628 1 86.94 244 GLU A N 1
ATOM 1883 C CA . GLU A 1 244 ? 20.609 28.516 0.652 1 86.94 244 GLU A CA 1
ATOM 1884 C C . GLU A 1 244 ? 21.312 29.844 0.468 1 86.94 244 GLU A C 1
ATOM 1886 O O . GLU A 1 244 ? 21 30.828 1.156 1 86.94 244 GLU A O 1
ATOM 1891 N N . ASP A 1 245 ? 22.25 29.859 -0.475 1 84.06 245 ASP A N 1
ATOM 1892 C CA . ASP A 1 245 ? 22.984 31.109 -0.717 1 84.06 245 ASP A CA 1
ATOM 1893 C C . ASP A 1 245 ? 22.047 32.188 -1.242 1 84.06 245 ASP A C 1
ATOM 1895 O O . ASP A 1 245 ? 22.219 33.375 -0.92 1 84.06 245 ASP A O 1
ATOM 1899 N N . GLU A 1 246 ? 21.141 31.75 -1.983 1 86.69 246 GLU A N 1
ATOM 1900 C CA . GLU A 1 246 ? 20.188 32.719 -2.518 1 86.69 246 GLU A CA 1
ATOM 1901 C C . GLU A 1 246 ? 19.219 33.188 -1.433 1 86.69 246 GLU A C 1
ATOM 1903 O O . GLU A 1 246 ? 18.766 34.344 -1.46 1 86.69 246 GLU A O 1
ATOM 1908 N N . ILE A 1 247 ? 18.906 32.312 -0.456 1 89.62 247 ILE A N 1
ATOM 1909 C CA . ILE A 1 247 ? 18.078 32.75 0.666 1 89.62 247 ILE A CA 1
ATOM 1910 C C . ILE A 1 247 ? 18.812 33.781 1.503 1 89.62 247 ILE A C 1
ATOM 1912 O O . ILE A 1 247 ? 18.219 34.781 1.921 1 89.62 247 ILE A O 1
ATOM 1916 N N . TRP A 1 248 ? 20.031 33.531 1.648 1 86.12 248 TRP A N 1
ATOM 1917 C CA . TRP A 1 248 ? 20.875 34.469 2.383 1 86.12 248 TRP A CA 1
ATOM 1918 C C . TRP A 1 248 ? 20.938 35.812 1.666 1 86.12 248 TRP A C 1
ATOM 1920 O O . TRP A 1 248 ? 20.844 36.844 2.301 1 86.12 248 TRP A O 1
ATOM 1930 N N . ALA A 1 249 ? 21.047 35.719 0.364 1 86.25 249 ALA A N 1
ATOM 1931 C CA . ALA A 1 249 ? 21.094 36.969 -0.435 1 86.25 249 ALA A CA 1
ATOM 1932 C C . ALA A 1 249 ? 19.766 37.719 -0.327 1 86.25 249 ALA A C 1
ATOM 1934 O O . ALA A 1 249 ? 19.766 38.938 -0.286 1 86.25 249 ALA A O 1
ATOM 1935 N N . ALA A 1 250 ? 18.734 36.969 -0.301 1 88.56 250 ALA A N 1
ATOM 1936 C CA . ALA A 1 250 ? 17.422 37.594 -0.152 1 88.56 250 ALA A CA 1
ATOM 1937 C C . ALA A 1 250 ? 17.281 38.281 1.205 1 88.56 250 ALA A C 1
ATOM 1939 O O . ALA A 1 250 ? 16.719 39.344 1.307 1 88.56 250 ALA A O 1
ATOM 1940 N N . LEU A 1 251 ? 17.766 37.594 2.199 1 85.94 251 LEU A N 1
ATOM 1941 C CA . LEU A 1 251 ? 17.734 38.156 3.545 1 85.94 251 LEU A CA 1
ATOM 1942 C C . LEU A 1 251 ? 18.547 39.469 3.615 1 85.94 251 LEU A C 1
ATOM 1944 O O . LEU A 1 251 ? 18.141 40.406 4.27 1 85.94 251 LEU A O 1
ATOM 1948 N N . GLN A 1 252 ? 19.641 39.5 2.889 1 82.25 252 GLN A N 1
ATOM 1949 C CA . GLN A 1 252 ? 20.469 40.719 2.83 1 82.25 252 GLN A CA 1
ATOM 1950 C C . GLN A 1 252 ? 19.766 41.844 2.092 1 82.25 252 GLN A C 1
ATOM 1952 O O . GLN A 1 252 ? 19.875 43 2.467 1 82.25 252 GLN A O 1
ATOM 1957 N N . LEU A 1 253 ? 19.109 41.375 1.132 1 84.12 253 LEU A N 1
ATOM 1958 C CA . LEU A 1 253 ? 18.344 42.375 0.375 1 84.12 253 LEU A CA 1
ATOM 1959 C C . LEU A 1 253 ? 17.234 42.969 1.231 1 84.12 253 LEU A C 1
ATOM 1961 O O . LEU A 1 253 ? 16.969 44.188 1.157 1 84.12 253 LEU A O 1
ATOM 1965 N N . VAL A 1 254 ? 16.562 42.156 1.987 1 84.31 254 VAL A N 1
ATOM 1966 C CA . VAL A 1 254 ? 15.508 42.625 2.891 1 84.31 254 VAL A CA 1
ATOM 1967 C C . VAL A 1 254 ? 16.078 43.625 3.879 1 84.31 254 VAL A C 1
ATOM 1969 O O . VAL A 1 254 ? 15.445 44.656 4.156 1 84.31 254 VAL A O 1
ATOM 1972 N N . LYS A 1 255 ? 17.172 43.344 4.395 1 79.12 255 LYS A N 1
ATOM 1973 C CA . LYS A 1 255 ? 17.828 44.219 5.359 1 79.12 255 LYS A CA 1
ATOM 1974 C C . LYS A 1 255 ? 18.219 45.531 4.719 1 79.12 255 LYS A C 1
ATOM 1976 O O . LYS A 1 255 ? 18.031 46.594 5.312 1 79.12 255 LYS A O 1
ATOM 1981 N N . HIS A 1 256 ? 18.656 45.375 3.521 1 79 256 HIS A N 1
ATOM 1982 C CA . HIS A 1 256 ? 19.172 46.562 2.826 1 79 256 HIS A CA 1
ATOM 1983 C C . HIS A 1 256 ? 18.031 47.5 2.438 1 79 256 HIS A C 1
ATOM 1985 O O . HIS A 1 256 ? 18.156 48.719 2.602 1 79 256 HIS A O 1
ATOM 1991 N N . LEU A 1 257 ? 17.031 46.969 1.948 1 77.31 257 LEU A N 1
ATOM 1992 C CA . LEU A 1 257 ? 15.922 47.781 1.47 1 77.31 257 LEU A CA 1
ATOM 1993 C C . LEU A 1 257 ? 15.07 48.281 2.633 1 77.31 257 LEU A C 1
ATOM 1995 O O . LEU A 1 257 ? 14.484 49.375 2.562 1 77.31 257 LEU A O 1
ATOM 1999 N N . SER A 1 258 ? 14.891 47.406 3.637 1 80.06 258 SER A N 1
ATOM 2000 C CA . SER A 1 258 ? 14.07 47.719 4.805 1 80.06 258 SER A CA 1
ATOM 2001 C C . SER A 1 258 ? 12.617 47.969 4.414 1 80.06 258 SER A C 1
ATOM 2003 O O . SER A 1 258 ? 11.945 48.812 4.996 1 80.06 258 SER A O 1
ATOM 2005 N N . TRP A 1 259 ? 12.25 47.438 3.271 1 79.19 259 TRP A N 1
ATOM 2006 C CA . TRP A 1 259 ? 10.852 47.438 2.852 1 79.19 259 TRP A CA 1
ATOM 2007 C C . TRP A 1 259 ? 10.055 46.344 3.562 1 79.19 259 TRP A C 1
ATOM 2009 O O . TRP A 1 259 ? 10.609 45.312 3.949 1 79.19 259 TRP A O 1
ATOM 2019 N N . PRO A 1 260 ? 8.688 46.625 3.867 1 81.75 260 PRO A N 1
ATOM 2020 C CA . PRO A 1 260 ? 7.883 45.469 4.27 1 81.75 260 PRO A CA 1
ATOM 2021 C C . PRO A 1 260 ? 8.023 44.281 3.307 1 81.75 260 PRO A C 1
ATOM 2023 O O . PRO A 1 260 ? 7.965 44.469 2.088 1 81.75 260 PRO A O 1
ATOM 2026 N N . THR A 1 261 ? 8.336 43.188 3.771 1 85.88 261 THR A N 1
ATOM 2027 C CA . THR A 1 261 ? 8.648 42 2.951 1 85.88 261 THR A CA 1
ATOM 2028 C C . THR A 1 261 ? 7.625 40.906 3.178 1 85.88 261 THR A C 1
ATOM 2030 O O . THR A 1 261 ? 7.344 40.531 4.32 1 85.88 261 THR A O 1
ATOM 2033 N N . VAL A 1 262 ? 7.012 40.344 2.096 1 87.31 262 VAL A N 1
ATOM 2034 C CA . VAL A 1 262 ? 6.094 39.219 2.135 1 87.31 262 VAL A CA 1
ATOM 2035 C C . VAL A 1 262 ? 6.82 37.969 1.675 1 87.31 262 VAL A C 1
ATOM 2037 O O . VAL A 1 262 ? 7 37.75 0.475 1 87.31 262 VAL A O 1
ATOM 2040 N N . PRO A 1 263 ? 7.242 37.156 2.584 1 91.38 263 PRO A N 1
ATOM 2041 C CA . PRO A 1 263 ? 7.898 35.906 2.195 1 91.38 263 PRO A CA 1
ATOM 2042 C C . PRO A 1 263 ? 6.91 34.75 1.934 1 91.38 263 PRO A C 1
ATOM 2044 O O . PRO A 1 263 ? 5.992 34.531 2.729 1 91.38 263 PRO A O 1
ATOM 2047 N N . ASP A 1 264 ? 7.098 34.094 0.824 1 90.69 264 ASP A N 1
ATOM 2048 C CA . ASP A 1 264 ? 6.375 32.844 0.533 1 90.69 264 ASP A CA 1
ATOM 2049 C C . ASP A 1 264 ? 6.922 31.688 1.361 1 90.69 264 ASP A C 1
ATOM 2051 O O . ASP A 1 264 ? 8.086 31.703 1.763 1 90.69 264 ASP A O 1
ATOM 2055 N N . ILE A 1 265 ? 6.105 30.703 1.574 1 94.06 265 ILE A N 1
ATOM 2056 C CA . ILE A 1 265 ? 6.488 29.562 2.398 1 94.06 265 ILE A CA 1
ATOM 2057 C C . ILE A 1 265 ? 7.723 28.891 1.805 1 94.06 265 ILE A C 1
ATOM 2059 O O . ILE A 1 265 ? 8.547 28.344 2.535 1 94.06 265 ILE A O 1
ATOM 2063 N N . LEU A 1 266 ? 7.953 28.953 0.479 1 94.19 266 LEU A N 1
ATOM 2064 C CA . LEU A 1 266 ? 9.07 28.266 -0.159 1 94.19 266 LEU A CA 1
ATOM 2065 C C . LEU A 1 266 ? 10.273 29.203 -0.297 1 94.19 266 LEU A C 1
ATOM 2067 O O . LEU A 1 266 ? 11.289 28.812 -0.884 1 94.19 266 LEU A O 1
ATOM 2071 N N . SER A 1 267 ? 10.234 30.438 0.241 1 93.19 267 SER A N 1
ATOM 2072 C CA . SER A 1 267 ? 11.312 31.406 0.155 1 93.19 267 SER A CA 1
ATOM 2073 C C . SER A 1 267 ? 12.43 31.078 1.144 1 93.19 267 SER A C 1
ATOM 2075 O O . SER A 1 267 ? 13.562 31.531 0.978 1 93.19 267 SER A O 1
ATOM 2077 N N . GLY A 1 268 ? 12.047 30.297 2.176 1 92.56 268 GLY A N 1
ATOM 2078 C CA . GLY A 1 268 ? 12.977 30.031 3.254 1 92.56 268 GLY A CA 1
ATOM 2079 C C . GLY A 1 268 ? 12.938 31.062 4.359 1 92.56 268 GLY A C 1
ATOM 2080 O O . GLY A 1 268 ? 13.555 30.891 5.41 1 92.56 268 GLY A O 1
ATOM 2081 N N . LEU A 1 269 ? 12.109 32.125 4.148 1 91.06 269 LEU A N 1
ATOM 2082 C CA . LEU A 1 269 ? 12.086 33.219 5.117 1 91.06 269 LEU A CA 1
ATOM 2083 C C . LEU A 1 269 ? 10.75 33.25 5.855 1 91.06 269 LEU A C 1
ATOM 2085 O O . LEU A 1 269 ? 10.609 34 6.836 1 91.06 269 LEU A O 1
ATOM 2089 N N . ARG A 1 270 ? 9.781 32.438 5.438 1 92.44 270 ARG A N 1
ATOM 2090 C CA . ARG A 1 270 ? 8.461 32.469 6.059 1 92.44 270 ARG A CA 1
ATOM 2091 C C . ARG A 1 270 ? 8.508 31.906 7.477 1 92.44 270 ARG A C 1
ATOM 2093 O O . ARG A 1 270 ? 7.828 32.406 8.375 1 92.44 270 ARG A O 1
ATOM 2100 N N . LEU A 1 271 ? 9.234 30.812 7.672 1 92.5 271 LEU A N 1
ATOM 2101 C CA . LEU A 1 271 ? 9.391 30.203 8.984 1 92.5 271 LEU A CA 1
ATOM 2102 C C . LEU A 1 271 ? 10.734 30.562 9.609 1 92.5 271 LEU A C 1
ATOM 2104 O O . LEU A 1 271 ? 11.406 29.703 10.188 1 92.5 271 LEU A O 1
ATOM 2108 N N . ARG A 1 272 ? 11.086 31.766 9.43 1 88.94 272 ARG A N 1
ATOM 2109 C CA . ARG A 1 272 ? 12.352 32.281 9.93 1 88.94 272 ARG A CA 1
ATOM 2110 C C . ARG A 1 272 ? 12.438 32.188 11.445 1 88.94 272 ARG A C 1
ATOM 2112 O O . ARG A 1 272 ? 11.414 32.125 12.125 1 88.94 272 ARG A O 1
ATOM 2119 N N . ARG A 1 273 ? 13.641 32.125 11.914 1 83 273 ARG A N 1
ATOM 2120 C CA . ARG A 1 273 ? 13.891 32.094 13.352 1 83 273 ARG A CA 1
ATOM 2121 C C . ARG A 1 273 ? 14.641 33.375 13.797 1 83 273 ARG A C 1
ATOM 2123 O O . ARG A 1 273 ? 15.523 33.844 13.086 1 83 273 ARG A O 1
ATOM 2130 N N . GLN A 1 274 ? 14.172 33.781 14.898 1 75.5 274 GLN A N 1
ATOM 2131 C CA . GLN A 1 274 ? 14.812 34.969 15.438 1 75.5 274 GLN A CA 1
ATOM 2132 C C . GLN A 1 274 ? 16.031 34.625 16.281 1 75.5 274 GLN A C 1
ATOM 2134 O O . GLN A 1 274 ? 15.945 33.75 17.156 1 75.5 274 GLN A O 1
ATOM 2139 N N . LEU A 1 275 ? 17.156 34.906 15.867 1 64.12 275 LEU A N 1
ATOM 2140 C CA . LEU A 1 275 ? 18.375 34.594 16.594 1 64.12 275 LEU A CA 1
ATOM 2141 C C . LEU A 1 275 ? 18.531 35.531 17.812 1 64.12 275 LEU A C 1
ATOM 2143 O O . LEU A 1 275 ? 19.094 35.125 18.828 1 64.12 275 LEU A O 1
ATOM 2147 N N . THR A 1 276 ? 18.5 36.812 17.625 1 54.41 276 THR A N 1
ATOM 2148 C CA . THR A 1 276 ? 18.812 37.75 18.719 1 54.41 276 THR A CA 1
ATOM 2149 C C . THR A 1 276 ? 17.547 38.156 19.453 1 54.41 276 THR A C 1
ATOM 2151 O O . THR A 1 276 ? 16.469 38.25 18.859 1 54.41 276 THR A O 1
ATOM 2154 N N . SER A 1 277 ? 17.453 37.75 20.766 1 45.91 277 SER A N 1
ATOM 2155 C CA . SER A 1 277 ? 16.375 38.219 21.609 1 45.91 277 SER A CA 1
ATOM 2156 C C . SER A 1 277 ? 16.172 39.719 21.453 1 45.91 277 SER A C 1
ATOM 2158 O O . SER A 1 277 ? 15.352 40.312 22.156 1 45.91 277 SER A O 1
ATOM 2160 N N . HIS A 1 278 ? 17.297 40.469 21.25 1 41.38 278 HIS A N 1
ATOM 2161 C CA . HIS A 1 278 ? 17.281 41.875 21.641 1 41.38 278 HIS A CA 1
ATOM 2162 C C . HIS A 1 278 ? 16.188 42.625 20.891 1 41.38 278 HIS A C 1
ATOM 2164 O O . HIS A 1 278 ? 15.812 42.281 19.781 1 41.38 278 HIS A O 1
ATOM 2170 N N . ASN A 1 279 ? 15.547 43.438 21.641 1 42.81 279 ASN A N 1
ATOM 2171 C CA . ASN A 1 279 ? 14.531 44.469 21.516 1 42.81 279 ASN A CA 1
ATOM 2172 C C . ASN A 1 279 ? 14.688 45.25 20.234 1 42.81 279 ASN A C 1
ATOM 2174 O O . ASN A 1 279 ? 13.828 46.094 19.891 1 42.81 279 ASN A O 1
ATOM 2178 N N . SER A 1 280 ? 15.992 45.375 19.812 1 41.19 280 SER A N 1
ATOM 2179 C CA . SER A 1 280 ? 16.172 46.406 18.797 1 41.19 280 SER A CA 1
ATOM 2180 C C . SER A 1 280 ? 15.727 45.906 17.422 1 41.19 280 SER A C 1
ATOM 2182 O O . SER A 1 280 ? 15.961 46.562 16.406 1 41.19 280 SER A O 1
ATOM 2184 N N . ILE A 1 281 ? 15.594 44.75 17.297 1 44.5 281 ILE A N 1
ATOM 2185 C CA . ILE A 1 281 ? 15.406 44.125 15.984 1 44.5 281 ILE A CA 1
ATOM 2186 C C . ILE A 1 281 ? 14.258 44.812 15.25 1 44.5 281 ILE A C 1
ATOM 2188 O O . ILE A 1 281 ? 14.156 44.719 14.023 1 44.5 281 ILE A O 1
ATOM 2192 N N . GLU A 1 282 ? 13.297 45.062 16.031 1 47.12 282 GLU A N 1
ATOM 2193 C CA . GLU A 1 282 ? 12.016 45.25 15.352 1 47.12 282 GLU A CA 1
ATOM 2194 C C . GLU A 1 282 ? 12.109 46.375 14.32 1 47.12 282 GLU A C 1
ATOM 2196 O O . GLU A 1 282 ? 11.273 46.469 13.414 1 47.12 282 GLU A O 1
ATOM 2201 N N . HIS A 1 283 ? 12.953 47.438 14.562 1 50.53 283 HIS A N 1
ATOM 2202 C CA . HIS A 1 283 ? 12.516 48.625 13.852 1 50.53 283 HIS A CA 1
ATOM 2203 C C . HIS A 1 283 ? 12.891 48.531 12.375 1 50.53 283 HIS A C 1
ATOM 2205 O O . HIS A 1 283 ? 12.375 49.312 11.555 1 50.53 283 HIS A O 1
ATOM 2211 N N . ASN A 1 284 ? 13.82 47.531 11.992 1 59.5 284 ASN A N 1
ATOM 2212 C CA . ASN A 1 284 ? 14.203 47.906 10.633 1 59.5 284 ASN A CA 1
ATOM 2213 C C . ASN A 1 284 ? 13.695 46.875 9.609 1 59.5 284 ASN A C 1
ATOM 2215 O O . ASN A 1 284 ? 13.422 47.25 8.461 1 59.5 284 ASN A O 1
ATOM 2219 N N . ILE A 1 285 ? 13.445 45.562 10.07 1 73.94 285 ILE A N 1
ATOM 2220 C CA . ILE A 1 285 ? 12.992 44.625 9.047 1 73.94 285 ILE A CA 1
ATOM 2221 C C . ILE A 1 285 ? 11.547 44.219 9.328 1 73.94 285 ILE A C 1
ATOM 2223 O O . ILE A 1 285 ? 11.219 43.781 10.43 1 73.94 285 ILE A O 1
ATOM 2227 N N . LEU A 1 286 ? 10.703 44.531 8.453 1 77.25 286 LEU A N 1
ATOM 2228 C CA . LEU A 1 286 ? 9.281 44.25 8.586 1 77.25 286 LEU A CA 1
ATOM 2229 C C . LEU A 1 286 ? 8.875 43.094 7.707 1 77.25 286 LEU A C 1
ATOM 2231 O O . LEU A 1 286 ? 8.836 43.188 6.48 1 77.25 286 LEU A O 1
ATOM 2235 N N . PHE A 1 287 ? 8.617 41.938 8.32 1 83 287 PHE A N 1
ATOM 2236 C CA . PHE A 1 287 ? 8.055 40.812 7.602 1 83 287 PHE A CA 1
ATOM 2237 C C . PHE A 1 287 ? 6.539 40.781 7.738 1 83 287 PHE A C 1
ATOM 2239 O O . PHE A 1 287 ? 6.008 40.938 8.836 1 83 287 PHE A O 1
ATOM 2246 N N . LEU A 1 288 ? 5.809 40.656 6.691 1 82.81 288 LEU A N 1
ATOM 2247 C CA . LEU A 1 288 ? 4.355 40.5 6.66 1 82.81 288 LEU A CA 1
ATOM 2248 C C . LEU A 1 288 ? 3.959 39.031 6.453 1 82.81 288 LEU A C 1
ATOM 2250 O O . LEU A 1 288 ? 3.811 38.594 5.316 1 82.81 288 LEU A O 1
ATOM 2254 N N . ASP A 1 289 ? 3.617 38.406 7.477 1 83.69 289 ASP A N 1
ATOM 2255 C CA . ASP A 1 289 ? 3.316 36.969 7.41 1 83.69 289 ASP A CA 1
ATOM 2256 C C . ASP A 1 289 ? 1.834 36.75 7.129 1 83.69 289 ASP A C 1
ATOM 2258 O O . ASP A 1 289 ? 1.444 35.656 6.707 1 83.69 289 ASP A O 1
ATOM 2262 N N . HIS A 1 290 ? 0.944 37.719 7.32 1 78.56 290 HIS A N 1
ATOM 2263 C CA . HIS A 1 290 ? -0.496 37.5 7.238 1 78.56 290 HIS A CA 1
ATOM 2264 C C . HIS A 1 290 ? -1.137 38.469 6.238 1 78.56 290 HIS A C 1
ATOM 2266 O O . HIS A 1 290 ? -2.219 39 6.492 1 78.56 290 HIS A O 1
ATOM 2272 N N . LEU A 1 291 ? -0.446 38.688 5.207 1 74.19 291 LEU A N 1
ATOM 2273 C CA . LEU A 1 291 ? -0.972 39.625 4.199 1 74.19 291 LEU A CA 1
ATOM 2274 C C . LEU A 1 291 ? -2.285 39.094 3.625 1 74.19 291 LEU A C 1
ATOM 2276 O O . LEU A 1 291 ? -3.221 39.875 3.404 1 74.19 291 LEU A O 1
ATOM 2280 N N . ASP A 1 292 ? -2.363 37.812 3.438 1 76.62 292 ASP A N 1
ATOM 2281 C CA . ASP A 1 292 ? -3.562 37.219 2.857 1 76.62 292 ASP A CA 1
ATOM 2282 C C . ASP A 1 292 ? -4.777 37.438 3.754 1 76.62 292 ASP A C 1
ATOM 2284 O O . ASP A 1 292 ? -5.891 37.625 3.262 1 76.62 292 ASP A O 1
ATOM 2288 N N . HIS A 1 293 ? -4.59 37.375 4.969 1 75.69 293 HIS A N 1
ATOM 2289 C CA . HIS A 1 293 ? -5.668 37.594 5.93 1 75.69 293 HIS A CA 1
ATOM 2290 C C . HIS A 1 293 ? -6.121 39.031 5.957 1 75.69 293 HIS A C 1
ATOM 2292 O O . HIS A 1 293 ? -7.312 39.312 6.109 1 75.69 293 HIS A O 1
ATOM 2298 N N . ALA A 1 294 ? -5.176 39.906 5.84 1 72.94 294 ALA A N 1
ATOM 2299 C CA . ALA A 1 294 ? -5.5 41.344 5.824 1 72.94 294 ALA A CA 1
ATOM 2300 C C . ALA A 1 294 ? -6.328 41.688 4.594 1 72.94 294 ALA A C 1
ATOM 2302 O O . ALA A 1 294 ? -7.184 42.594 4.648 1 72.94 294 ALA A O 1
ATOM 2303 N N . LEU A 1 295 ? -6.141 40.906 3.533 1 73.19 295 LEU A N 1
ATOM 2304 C CA . LEU A 1 295 ? -6.793 41.219 2.264 1 73.19 295 LEU A CA 1
ATOM 2305 C C . LEU A 1 295 ? -8.219 40.656 2.238 1 73.19 295 LEU A C 1
ATOM 2307 O O . LEU A 1 295 ? -8.984 40.938 1.321 1 73.19 295 LEU A O 1
ATOM 2311 N N . LEU A 1 296 ? -8.508 39.938 3.266 1 74.75 296 LEU A N 1
ATOM 2312 C CA . LEU A 1 296 ? -9.867 39.406 3.336 1 74.75 296 LEU A CA 1
ATOM 2313 C C . LEU A 1 296 ? -10.875 40.531 3.594 1 74.75 296 LEU A C 1
ATOM 2315 O O . LEU A 1 296 ? -12.039 40.406 3.199 1 74.75 296 LEU A O 1
ATOM 2319 N N . SER A 1 297 ? -10.352 41.562 4.297 1 71.62 297 SER A N 1
ATOM 2320 C CA . SER A 1 297 ? -11.211 42.719 4.574 1 71.62 297 SER A CA 1
ATOM 2321 C C . SER A 1 297 ? -11.273 43.656 3.381 1 71.62 297 SER A C 1
ATOM 2323 O O . SER A 1 297 ? -10.242 44.125 2.896 1 71.62 297 SER A O 1
ATOM 2325 N N . GLY A 1 298 ? -12.461 43.844 2.891 1 72.44 298 GLY A N 1
ATOM 2326 C CA . GLY A 1 298 ? -12.633 44.719 1.75 1 72.44 298 GLY A CA 1
ATOM 2327 C C . GLY A 1 298 ? -12.141 46.125 2.012 1 72.44 298 GLY A C 1
ATOM 2328 O O . GLY A 1 298 ? -11.516 46.75 1.147 1 72.44 298 GLY A O 1
ATOM 2329 N N . SER A 1 299 ? -12.359 46.594 3.236 1 72.69 299 SER A N 1
ATOM 2330 C CA . SER A 1 299 ? -11.969 47.969 3.596 1 72.69 299 SER A CA 1
ATOM 2331 C C . SER A 1 299 ? -10.445 48.094 3.65 1 72.69 299 SER A C 1
ATOM 2333 O O . SER A 1 299 ? -9.891 49.062 3.158 1 72.69 299 SER A O 1
ATOM 2335 N N . VAL A 1 300 ? -9.883 47.094 4.199 1 71.81 300 VAL A N 1
ATOM 2336 C CA . VAL A 1 300 ? -8.43 47.125 4.309 1 71.81 300 VAL A CA 1
ATOM 2337 C C . VAL A 1 300 ? -7.805 47 2.92 1 71.81 300 VAL A C 1
ATOM 2339 O O . VAL A 1 300 ? -6.812 47.656 2.611 1 71.81 300 VAL A O 1
ATOM 2342 N N . LYS A 1 301 ? -8.43 46.062 2.158 1 72.69 301 LYS A N 1
ATOM 2343 C CA . LYS A 1 301 ? -7.945 45.844 0.799 1 72.69 301 LYS A CA 1
ATOM 2344 C C . LYS A 1 301 ? -7.984 47.125 -0.016 1 72.69 301 LYS A C 1
ATOM 2346 O O . LYS A 1 301 ? -7.055 47.438 -0.772 1 72.69 301 LYS A O 1
ATOM 2351 N N . SER A 1 302 ? -9.016 47.812 0.166 1 68.19 302 SER A N 1
ATOM 2352 C CA . SER A 1 302 ? -9.188 49.062 -0.588 1 68.19 302 SER A CA 1
ATOM 2353 C C . SER A 1 302 ? -8.211 50.125 -0.119 1 68.19 302 SER A C 1
ATOM 2355 O O . SER A 1 302 ? -7.824 51 -0.896 1 68.19 302 SER A O 1
ATOM 2357 N N . TRP A 1 303 ? -7.891 50.062 1.147 1 68.88 303 TRP A N 1
ATOM 2358 C CA . TRP A 1 303 ? -7.02 51.094 1.749 1 68.88 303 TRP A CA 1
ATOM 2359 C C . TRP A 1 303 ? -5.555 50.75 1.511 1 68.88 303 TRP A C 1
ATOM 2361 O O . TRP A 1 303 ? -4.688 51.625 1.605 1 68.88 303 TRP A O 1
ATOM 2371 N N . LEU A 1 304 ? -5.355 49.406 1.468 1 60.31 304 LEU A N 1
ATOM 2372 C CA . LEU A 1 304 ? -3.979 48.938 1.347 1 60.31 304 LEU A CA 1
ATOM 2373 C C . LEU A 1 304 ? -3.293 49.562 0.141 1 60.31 304 LEU A C 1
ATOM 2375 O O . LEU A 1 304 ? -3.756 49.406 -0.992 1 60.31 304 LEU A O 1
ATOM 2379 N N . LYS A 1 305 ? -2.803 50.625 0.544 1 51.47 305 LYS A N 1
ATOM 2380 C CA . LYS A 1 305 ? -1.818 51.156 -0.396 1 51.47 305 LYS A CA 1
ATOM 2381 C C . LYS A 1 305 ? -0.419 50.625 -0.075 1 51.47 305 LYS A C 1
ATOM 2383 O O . LYS A 1 305 ? -0.121 50.312 1.075 1 51.47 305 LYS A O 1
ATOM 2388 N N . PRO A 1 306 ? 0.229 50.031 -0.954 1 45.53 306 PRO A N 1
ATOM 2389 C CA . PRO A 1 306 ? 1.528 49.438 -0.646 1 45.53 306 PRO A CA 1
ATOM 2390 C C . PRO A 1 306 ? 2.17 50.031 0.607 1 45.53 306 PRO A C 1
ATOM 2392 O O . PRO A 1 306 ? 3.156 49.469 1.114 1 45.53 306 PRO A O 1
ATOM 2395 N N . ASP A 1 307 ? 1.606 51.125 1.187 1 39.69 307 ASP A N 1
ATOM 2396 C CA . ASP A 1 307 ? 2.393 51.75 2.254 1 39.69 307 ASP A CA 1
ATOM 2397 C C . ASP A 1 307 ? 2.02 51.156 3.615 1 39.69 307 ASP A C 1
ATOM 2399 O O . ASP A 1 307 ? 2.711 51.406 4.609 1 39.69 307 ASP A O 1
ATOM 2403 N N . VAL A 1 308 ? 0.777 50.844 3.939 1 35.88 308 VAL A N 1
ATOM 2404 C CA . VAL A 1 308 ? 0.351 50.562 5.305 1 35.88 308 VAL A CA 1
ATOM 2405 C C . VAL A 1 308 ? 0.273 49.062 5.508 1 35.88 308 VAL A C 1
ATOM 2407 O O . VAL A 1 308 ? -0.301 48.344 4.684 1 35.88 308 VAL A O 1
ATOM 2410 N N . VAL A 1 309 ? 1.188 48.375 6.441 1 42.41 309 VAL A N 1
ATOM 2411 C CA . VAL A 1 309 ? 1.211 46.969 6.773 1 42.41 309 VAL A CA 1
ATOM 2412 C C . VAL A 1 309 ? 0.435 46.719 8.07 1 42.41 309 VAL A C 1
ATOM 2414 O O . VAL A 1 309 ? 0.691 47.375 9.086 1 42.41 309 VAL A O 1
ATOM 2417 N N . VAL A 1 310 ? -0.853 46.219 8.148 1 39.5 310 VAL A N 1
ATOM 2418 C CA . VAL A 1 310 ? -1.579 45.875 9.359 1 39.5 310 VAL A CA 1
ATOM 2419 C C . VAL A 1 310 ? -1.207 44.469 9.789 1 39.5 310 VAL A C 1
ATOM 2421 O O . VAL A 1 310 ? -1.246 43.531 8.984 1 39.5 310 VAL A O 1
ATOM 2424 N N . GLN A 1 311 ? -0.571 44.188 10.984 1 44.31 311 GLN A N 1
ATOM 2425 C CA . GLN A 1 311 ? -0.158 42.875 11.477 1 44.31 311 GLN A CA 1
ATOM 2426 C C . GLN A 1 311 ? -1.246 42.25 12.344 1 44.31 311 GLN A C 1
ATOM 2428 O O . GLN A 1 311 ? -1.66 42.812 13.352 1 44.31 311 GLN A O 1
ATOM 2433 N N . VAL A 1 312 ? -2.066 41.344 11.867 1 42.47 312 VAL A N 1
ATOM 2434 C CA . VAL A 1 312 ? -3.193 40.656 12.492 1 42.47 312 VAL A CA 1
ATOM 2435 C C . VAL A 1 312 ? -2.719 39.344 13.141 1 42.47 312 VAL A C 1
ATOM 2437 O O . VAL A 1 312 ? -3.523 38.469 13.414 1 42.47 312 VAL A O 1
ATOM 2440 N N . ALA A 1 313 ? -1.545 39.125 13.711 1 52.06 313 ALA A N 1
ATOM 2441 C CA . ALA A 1 313 ? -0.934 37.844 14.086 1 52.06 313 ALA A CA 1
ATOM 2442 C C . ALA A 1 313 ? -1.459 37.375 15.43 1 52.06 313 ALA A C 1
ATOM 2444 O O . ALA A 1 313 ? -1.728 36.188 15.609 1 52.06 313 ALA A O 1
ATOM 2445 N N . MET A 1 314 ? -1.735 38.219 16.281 1 61.72 314 MET A N 1
ATOM 2446 C CA . MET A 1 314 ? -2.076 37.812 17.641 1 61.72 314 MET A CA 1
ATOM 2447 C C . MET A 1 314 ? -3.439 37.125 17.672 1 61.72 314 MET A C 1
ATOM 2449 O O . MET A 1 314 ? -3.629 36.156 18.406 1 61.72 314 MET A O 1
ATOM 2453 N N . GLU A 1 315 ? -4.348 37.656 16.938 1 72.38 315 GLU A N 1
ATOM 2454 C CA . GLU A 1 315 ? -5.688 37.062 16.922 1 72.38 315 GLU A CA 1
ATOM 2455 C C . GLU A 1 315 ? -5.66 35.656 16.359 1 72.38 315 GLU A C 1
ATOM 2457 O O . GLU A 1 315 ? -6.336 34.75 16.891 1 72.38 315 GLU A O 1
ATOM 2462 N N . MET A 1 316 ? -4.93 35.469 15.414 1 76.94 316 MET A N 1
ATOM 2463 C CA . MET A 1 316 ? -4.852 34.156 14.797 1 76.94 316 MET A CA 1
ATOM 2464 C C . MET A 1 316 ? -4.227 33.125 15.758 1 76.94 316 MET A C 1
ATOM 2466 O O . MET A 1 316 ? -4.734 32.031 15.906 1 76.94 316 MET A O 1
ATOM 2470 N N . SER A 1 317 ? -3.152 33.531 16.375 1 76.31 317 SER A N 1
ATOM 2471 C CA . SER A 1 317 ? -2.494 32.625 17.328 1 76.31 317 SER A CA 1
ATOM 2472 C C . SER A 1 317 ? -3.422 32.281 18.484 1 76.31 317 SER A C 1
ATOM 2474 O O . SER A 1 317 ? -3.43 31.141 18.953 1 76.31 317 SER A O 1
ATOM 2476 N N . PHE A 1 318 ? -4.148 33.312 18.922 1 78.25 318 PHE A N 1
ATOM 2477 C CA . PHE A 1 318 ? -5.098 33.062 20 1 78.25 318 PHE A CA 1
ATOM 2478 C C . PHE A 1 318 ? -6.125 32.031 19.609 1 78.25 318 PHE A C 1
ATOM 2480 O O . PHE A 1 318 ? -6.418 31.109 20.391 1 78.25 318 PHE A O 1
ATOM 2487 N N . GLN A 1 319 ? -6.625 32.188 18.438 1 79.44 319 GLN A N 1
ATOM 2488 C CA . GLN A 1 319 ? -7.641 31.25 18 1 79.44 319 GLN A CA 1
ATOM 2489 C C . GLN A 1 319 ? -7.062 29.844 17.859 1 79.44 319 GLN A C 1
ATOM 2491 O O . GLN A 1 319 ? -7.711 28.859 18.234 1 79.44 319 GLN A O 1
ATOM 2496 N N . ILE A 1 320 ? -5.93 29.719 17.328 1 83.12 320 ILE A N 1
ATOM 2497 C CA . ILE A 1 320 ? -5.285 28.438 17.078 1 83.12 320 ILE A CA 1
ATOM 2498 C C . ILE A 1 320 ? -4.996 27.734 18.406 1 83.12 320 ILE A C 1
ATOM 2500 O O . ILE A 1 320 ? -5.281 26.547 18.578 1 83.12 320 ILE A O 1
ATOM 2504 N N . TYR A 1 321 ? -4.531 28.453 19.391 1 77.75 321 TYR A N 1
ATOM 2505 C CA . TYR A 1 321 ? -4.148 27.844 20.656 1 77.75 321 TYR A CA 1
ATOM 2506 C C . TYR A 1 321 ? -5.367 27.594 21.531 1 77.75 321 TYR A C 1
ATOM 2508 O O . TYR A 1 321 ? -5.383 26.641 22.328 1 77.75 321 TYR A O 1
ATOM 2516 N N . SER A 1 322 ? -6.363 28.438 21.359 1 79.19 322 SER A N 1
ATOM 2517 C CA . SER A 1 322 ? -7.531 28.328 22.234 1 79.19 322 SER A CA 1
ATOM 2518 C C . SER A 1 322 ? -8.43 27.188 21.797 1 79.19 322 SER A C 1
ATOM 2520 O O . SER A 1 322 ? -9.25 26.703 22.594 1 79.19 322 SER A O 1
ATOM 2522 N N . GLU A 1 323 ? -8.219 26.75 20.562 1 82.19 323 GLU A N 1
ATOM 2523 C CA . GLU A 1 323 ? -9.008 25.594 20.109 1 82.19 323 GLU A CA 1
ATOM 2524 C C . GLU A 1 323 ? -8.555 24.312 20.797 1 82.19 323 GLU A C 1
ATOM 2526 O O . GLU A 1 323 ? -7.355 24.062 20.922 1 82.19 323 GLU A O 1
ATOM 2531 N N . SER A 1 324 ? -9.492 23.547 21.328 1 79.06 324 SER A N 1
ATOM 2532 C CA . SER A 1 324 ? -9.156 22.375 22.125 1 79.06 324 SER A CA 1
ATOM 2533 C C . SER A 1 324 ? -8.781 21.203 21.219 1 79.06 324 SER A C 1
ATOM 2535 O O . SER A 1 324 ? -7.977 20.344 21.609 1 79.06 324 SER A O 1
ATOM 2537 N N . PHE A 1 325 ? -9.312 21.156 20.047 1 85.25 325 PHE A N 1
ATOM 2538 C CA . PHE A 1 325 ? -9.094 20.016 19.172 1 85.25 325 PHE A CA 1
ATOM 2539 C C . PHE A 1 325 ? -7.848 20.219 18.312 1 85.25 325 PHE A C 1
ATOM 2541 O O . PHE A 1 325 ? -7.41 21.359 18.109 1 85.25 325 PHE A O 1
ATOM 2548 N N . LEU A 1 326 ? -7.242 19.125 17.938 1 90.19 326 LEU A N 1
ATOM 2549 C CA . LEU A 1 326 ? -6.117 19.172 17.016 1 90.19 326 LEU A CA 1
ATOM 2550 C C . LEU A 1 326 ? -6.582 19.516 15.609 1 90.19 326 LEU A C 1
ATOM 2552 O O . LEU A 1 326 ? -7.355 18.766 15 1 90.19 326 LEU A O 1
ATOM 2556 N N . THR A 1 327 ? -6.191 20.703 15.164 1 91.88 327 THR A N 1
ATOM 2557 C CA . THR A 1 327 ? -6.641 21.188 13.867 1 91.88 327 THR A CA 1
ATOM 2558 C C . THR A 1 327 ? -5.469 21.312 12.898 1 91.88 327 THR A C 1
ATOM 2560 O O . THR A 1 327 ? -4.309 21.312 13.32 1 91.88 327 THR A O 1
ATOM 2563 N N . GLU A 1 328 ? -5.781 21.406 11.602 1 93.75 328 GLU A N 1
ATOM 2564 C CA . GLU A 1 328 ? -4.758 21.531 10.562 1 93.75 328 GLU A CA 1
ATOM 2565 C C . GLU A 1 328 ? -3.951 22.812 10.742 1 93.75 328 GLU A C 1
ATOM 2567 O O . GLU A 1 328 ? -2.721 22.797 10.664 1 93.75 328 GLU A O 1
ATOM 2572 N N . PRO A 1 329 ? -4.578 23.969 11.047 1 92.38 329 PRO A N 1
ATOM 2573 C CA . PRO A 1 329 ? -3.783 25.188 11.289 1 92.38 329 PRO A CA 1
ATOM 2574 C C . PRO A 1 329 ? -2.84 25.047 12.477 1 92.38 329 PRO A C 1
ATOM 2576 O O . PRO A 1 329 ? -1.749 25.625 12.477 1 92.38 329 PRO A O 1
ATOM 2579 N N . TYR A 1 330 ? -3.293 24.297 13.539 1 93.31 330 TYR A N 1
ATOM 2580 C CA . TYR A 1 330 ? -2.424 24.094 14.688 1 93.31 330 TYR A CA 1
ATOM 2581 C C . TYR A 1 330 ? -1.169 23.328 14.289 1 93.31 330 TYR A C 1
ATOM 2583 O O . TYR A 1 330 ? -0.067 23.656 14.734 1 93.31 330 TYR A O 1
ATOM 2591 N N . VAL A 1 331 ? -1.35 22.297 13.492 1 95.06 331 VAL A N 1
ATOM 2592 C CA . VAL A 1 331 ? -0.21 21.516 13.023 1 95.06 331 VAL A CA 1
ATOM 2593 C C . VAL A 1 331 ? 0.77 22.406 12.281 1 95.06 331 VAL A C 1
ATOM 2595 O O . VAL A 1 331 ? 1.981 22.344 12.5 1 95.06 331 VAL A O 1
ATOM 2598 N N . ALA A 1 332 ? 0.259 23.203 11.344 1 94.44 332 ALA A N 1
ATOM 2599 C CA . ALA A 1 332 ? 1.09 24.141 10.586 1 94.44 332 ALA A CA 1
ATOM 2600 C C . ALA A 1 332 ? 1.843 25.094 11.516 1 94.44 332 ALA A C 1
ATOM 2602 O O . ALA A 1 332 ? 2.994 25.438 11.25 1 94.44 332 ALA A O 1
ATOM 2603 N N . HIS A 1 333 ? 1.189 25.531 12.602 1 91.56 333 HIS A N 1
ATOM 2604 C CA . HIS A 1 333 ? 1.738 26.516 13.531 1 91.56 333 HIS A CA 1
ATOM 2605 C C . HIS A 1 333 ? 2.879 25.906 14.352 1 91.56 333 HIS A C 1
ATOM 2607 O O . HIS A 1 333 ? 3.824 26.609 14.719 1 91.56 333 HIS A O 1
ATOM 2613 N N . VAL A 1 334 ? 2.832 24.609 14.648 1 92.06 334 VAL A N 1
ATOM 2614 C CA . VAL A 1 334 ? 3.762 24.016 15.602 1 92.06 334 VAL A CA 1
ATOM 2615 C C . VAL A 1 334 ? 4.938 23.391 14.852 1 92.06 334 VAL A C 1
ATOM 2617 O O . VAL A 1 334 ? 5.996 23.141 15.438 1 92.06 334 VAL A O 1
ATOM 2620 N N . ILE A 1 335 ? 4.84 23.172 13.562 1 92.62 335 ILE A N 1
ATOM 2621 C CA . ILE A 1 335 ? 5.871 22.484 12.789 1 92.62 335 ILE A CA 1
ATOM 2622 C C . ILE A 1 335 ? 7.188 23.25 12.898 1 92.62 335 ILE A C 1
ATOM 2624 O O . ILE A 1 335 ? 8.266 22.656 12.875 1 92.62 335 ILE A O 1
ATOM 2628 N N . GLY A 1 336 ? 7.188 24.562 12.984 1 88.06 336 GLY A N 1
ATOM 2629 C CA . GLY A 1 336 ? 8.375 25.406 13.078 1 88.06 336 GLY A CA 1
ATOM 2630 C C . GLY A 1 336 ? 9.25 25.047 14.266 1 88.06 336 GLY A C 1
ATOM 2631 O O . GLY A 1 336 ? 10.469 25.266 14.234 1 88.06 336 GLY A O 1
ATOM 2632 N N . ASP A 1 337 ? 8.68 24.422 15.266 1 84.56 337 ASP A N 1
ATOM 2633 C CA . ASP A 1 337 ? 9.391 24.125 16.5 1 84.56 337 ASP A CA 1
ATOM 2634 C C . ASP A 1 337 ? 10.43 23.031 16.281 1 84.56 337 ASP A C 1
ATOM 2636 O O . ASP A 1 337 ? 11.422 22.938 17.016 1 84.56 337 ASP A O 1
ATOM 2640 N N . VAL A 1 338 ? 10.242 22.234 15.273 1 87.62 338 VAL A N 1
ATOM 2641 C CA . VAL A 1 338 ? 11.141 21.094 15.086 1 87.62 338 VAL A CA 1
ATOM 2642 C C . VAL A 1 338 ? 12.148 21.406 13.992 1 87.62 338 VAL A C 1
ATOM 2644 O O . VAL A 1 338 ? 13.078 20.625 13.758 1 87.62 338 VAL A O 1
ATOM 2647 N N . LEU A 1 339 ? 12 22.531 13.344 1 89.5 339 LEU A N 1
ATOM 2648 C CA . LEU A 1 339 ? 12.914 22.906 12.273 1 89.5 339 LEU A CA 1
ATOM 2649 C C . LEU A 1 339 ? 14.172 23.562 12.844 1 89.5 339 LEU A C 1
ATOM 2651 O O . LEU A 1 339 ? 14.422 24.75 12.602 1 89.5 339 LEU A O 1
ATOM 2655 N N . LYS A 1 340 ? 14.945 22.766 13.562 1 78.31 340 LYS A N 1
ATOM 2656 C CA . LYS A 1 340 ? 16.156 23.25 14.219 1 78.31 340 LYS A CA 1
ATOM 2657 C C . LYS A 1 340 ? 17.406 22.656 13.578 1 78.31 340 LYS A C 1
ATOM 2659 O O . LYS A 1 340 ? 17.375 21.562 13.031 1 78.31 340 LYS A O 1
ATOM 2664 N N . GLY A 1 341 ? 18.422 23.484 13.578 1 76.69 341 GLY A N 1
ATOM 2665 C CA . GLY A 1 341 ? 19.719 22.969 13.125 1 76.69 341 GLY A CA 1
ATOM 2666 C C . GLY A 1 341 ? 19.766 22.719 11.625 1 76.69 341 GLY A C 1
ATOM 2667 O O . GLY A 1 341 ? 19.422 23.609 10.836 1 76.69 341 GLY A O 1
ATOM 2668 N N . ASP A 1 342 ? 20.172 21.516 11.344 1 86.75 342 ASP A N 1
ATOM 2669 C CA . ASP A 1 342 ? 20.344 21.109 9.953 1 86.75 342 ASP A CA 1
ATOM 2670 C C . ASP A 1 342 ? 19.109 20.391 9.43 1 86.75 342 ASP A C 1
ATOM 2672 O O . ASP A 1 342 ? 19.188 19.266 8.93 1 86.75 342 ASP A O 1
ATOM 2676 N N . THR A 1 343 ? 17.953 21.078 9.672 1 92.38 343 THR A N 1
ATOM 2677 C CA . THR A 1 343 ? 16.688 20.484 9.234 1 92.38 343 THR A CA 1
ATOM 2678 C C . THR A 1 343 ? 16.047 21.344 8.148 1 92.38 343 THR A C 1
ATOM 2680 O O . THR A 1 343 ? 16.062 22.562 8.227 1 92.38 343 THR A O 1
ATOM 2683 N N . ALA A 1 344 ? 15.625 20.719 7.062 1 95.44 344 ALA A N 1
ATOM 2684 C CA . ALA A 1 344 ? 14.891 21.375 5.984 1 95.44 344 ALA A CA 1
ATOM 2685 C C . ALA A 1 344 ? 13.43 20.938 5.969 1 95.44 344 ALA A C 1
ATOM 2687 O O . ALA A 1 344 ? 13.07 19.922 6.578 1 95.44 344 ALA A O 1
ATOM 2688 N N . LEU A 1 345 ? 12.648 21.734 5.363 1 96.69 345 LEU A N 1
ATOM 2689 C CA . LEU A 1 345 ? 11.219 21.453 5.289 1 96.69 345 LEU A CA 1
ATOM 2690 C C . LEU A 1 345 ? 10.789 21.172 3.854 1 96.69 345 LEU A C 1
ATOM 2692 O O . LEU A 1 345 ? 11.227 21.859 2.924 1 96.69 345 LEU A O 1
ATOM 2696 N N . PHE A 1 346 ? 10.086 20.078 3.594 1 98 346 PHE A N 1
ATOM 2697 C CA . PHE A 1 346 ? 9.422 19.781 2.33 1 98 346 PHE A CA 1
ATOM 2698 C C . PHE A 1 346 ? 7.906 19.812 2.5 1 98 346 PHE A C 1
ATOM 2700 O O . PHE A 1 346 ? 7.355 19.125 3.359 1 98 346 PHE A O 1
ATOM 2707 N N . VAL A 1 347 ? 7.23 20.562 1.738 1 97.56 347 VAL A N 1
ATOM 2708 C CA . VAL A 1 347 ? 5.801 20.781 1.938 1 97.56 347 VAL A CA 1
ATOM 2709 C C . VAL A 1 347 ? 5.027 20.234 0.742 1 97.56 347 VAL A C 1
ATOM 2711 O O . VAL A 1 347 ? 5.406 20.469 -0.409 1 97.56 347 VAL A O 1
ATOM 2714 N N . GLY A 1 348 ? 4.02 19.516 1.043 1 96.38 348 GLY A N 1
ATOM 2715 C CA . GLY A 1 348 ? 3.139 19.031 -0.005 1 96.38 348 GLY A CA 1
ATOM 2716 C C . GLY A 1 348 ? 2.197 20.094 -0.535 1 96.38 348 GLY A C 1
ATOM 2717 O O . GLY A 1 348 ? 2.113 21.188 0.027 1 96.38 348 GLY A O 1
ATOM 2718 N N . ASN A 1 349 ? 1.495 19.781 -1.571 1 93.56 349 ASN A N 1
ATOM 2719 C CA . ASN A 1 349 ? 0.594 20.703 -2.242 1 93.56 349 ASN A CA 1
ATOM 2720 C C . ASN A 1 349 ? -0.801 20.688 -1.625 1 93.56 349 ASN A C 1
ATOM 2722 O O . ASN A 1 349 ? -1.027 20 -0.621 1 93.56 349 ASN A O 1
ATOM 2726 N N . SER A 1 350 ? -1.724 21.438 -2.109 1 90.38 350 SER A N 1
ATOM 2727 C CA . SER A 1 350 ? -3.111 21.547 -1.677 1 90.38 350 SER A CA 1
ATOM 2728 C C . SER A 1 350 ? -3.223 22.328 -0.369 1 90.38 350 SER A C 1
ATOM 2730 O O . SER A 1 350 ? -2.689 23.438 -0.249 1 90.38 350 SER A O 1
ATOM 2732 N N . MET A 1 351 ? -3.805 21.75 0.669 1 90 351 MET A N 1
ATOM 2733 C CA . MET A 1 351 ? -4.062 22.516 1.891 1 90 351 MET A CA 1
ATOM 2734 C C . MET A 1 351 ? -2.801 22.609 2.742 1 90 351 MET A C 1
ATOM 2736 O O . MET A 1 351 ? -2.598 23.609 3.439 1 90 351 MET A O 1
ATOM 2740 N N . THR A 1 352 ? -1.953 21.688 2.66 1 94.12 352 THR A N 1
ATOM 2741 C CA . THR A 1 352 ? -0.776 21.656 3.521 1 94.12 352 THR A CA 1
ATOM 2742 C C . THR A 1 352 ? 0.106 22.875 3.271 1 94.12 352 THR A C 1
ATOM 2744 O O . THR A 1 352 ? 0.533 23.547 4.215 1 94.12 352 THR A O 1
ATOM 2747 N N . ILE A 1 353 ? 0.4 23.188 1.992 1 94.5 353 ILE A N 1
ATOM 2748 C CA . ILE A 1 353 ? 1.27 24.312 1.674 1 94.5 353 ILE A CA 1
ATOM 2749 C C . ILE A 1 353 ? 0.558 25.625 2.004 1 94.5 353 ILE A C 1
ATOM 2751 O O . ILE A 1 353 ? 1.192 26.594 2.428 1 94.5 353 ILE A O 1
ATOM 2755 N N . ARG A 1 354 ? -0.727 25.703 1.815 1 91 354 ARG A N 1
ATOM 2756 C CA . ARG A 1 354 ? -1.506 26.906 2.135 1 91 354 ARG A CA 1
ATOM 2757 C C . ARG A 1 354 ? -1.564 27.125 3.641 1 91 354 ARG A C 1
ATOM 2759 O O . ARG A 1 354 ? -1.421 28.266 4.109 1 91 354 ARG A O 1
ATOM 2766 N N . ASP A 1 355 ? -1.795 26.047 4.426 1 93.06 355 ASP A N 1
ATOM 2767 C CA . ASP A 1 355 ? -1.836 26.141 5.883 1 93.06 355 ASP A CA 1
ATOM 2768 C C . ASP A 1 355 ? -0.492 26.609 6.441 1 93.06 355 ASP A C 1
ATOM 2770 O O . ASP A 1 355 ? -0.443 27.438 7.34 1 93.06 355 ASP A O 1
ATOM 2774 N N . LEU A 1 356 ? 0.55 26.078 5.941 1 94.56 356 LEU A N 1
ATOM 2775 C CA . LEU A 1 356 ? 1.869 26.453 6.43 1 94.56 356 LEU A CA 1
ATOM 2776 C C . LEU A 1 356 ? 2.18 27.906 6.07 1 94.56 356 LEU A C 1
ATOM 2778 O O . LEU A 1 356 ? 2.828 28.625 6.84 1 94.56 356 LEU A O 1
ATOM 2782 N N . ASP A 1 357 ? 1.744 28.344 4.906 1 92.25 357 ASP A N 1
ATOM 2783 C CA . ASP A 1 357 ? 1.963 29.719 4.48 1 92.25 357 ASP A CA 1
ATOM 2784 C C . ASP A 1 357 ? 1.145 30.688 5.324 1 92.25 357 ASP A C 1
ATOM 2786 O O . ASP A 1 357 ? 1.627 31.766 5.684 1 92.25 357 ASP A O 1
ATOM 2790 N N . MET A 1 358 ? -0.057 30.297 5.656 1 89.38 358 MET A N 1
ATOM 2791 C CA . MET A 1 358 ? -0.983 31.188 6.332 1 89.38 358 MET A CA 1
ATOM 2792 C C . MET A 1 358 ? -0.769 31.156 7.844 1 89.38 358 MET A C 1
ATOM 2794 O O . MET A 1 358 ? -0.934 32.188 8.523 1 89.38 358 MET A O 1
ATOM 2798 N N . TYR A 1 359 ? -0.457 29.969 8.375 1 91 359 TYR A N 1
ATOM 2799 C CA . TYR A 1 359 ? -0.548 29.844 9.82 1 91 359 TYR A CA 1
ATOM 2800 C C . TYR A 1 359 ? 0.795 29.438 10.422 1 91 359 TYR A C 1
ATOM 2802 O O . TYR A 1 359 ? 0.934 29.344 11.641 1 91 359 TYR A O 1
ATOM 2810 N N . GLY A 1 360 ? 1.797 29.234 9.609 1 90.88 360 GLY A N 1
ATOM 2811 C CA . GLY A 1 360 ? 3.109 28.922 10.156 1 90.88 360 GLY A CA 1
ATOM 2812 C C . GLY A 1 360 ? 3.631 29.984 11.102 1 90.88 360 GLY A C 1
ATOM 2813 O O . GLY A 1 360 ? 3.365 31.172 10.922 1 90.88 360 GLY A O 1
ATOM 2814 N N . ASN A 1 361 ? 4.367 29.562 12.102 1 87.12 361 ASN A N 1
ATOM 2815 C CA . ASN A 1 361 ? 4.945 30.5 13.062 1 87.12 361 ASN A CA 1
ATOM 2816 C C . ASN A 1 361 ? 6.371 30.891 12.68 1 87.12 361 ASN A C 1
ATOM 2818 O O . ASN A 1 361 ? 7.266 30.047 12.656 1 87.12 361 ASN A O 1
ATOM 2822 N N . GLY A 1 362 ? 6.602 32.062 12.289 1 76.25 362 GLY A N 1
ATOM 2823 C CA . GLY A 1 362 ? 7.906 32.562 11.859 1 76.25 362 GLY A CA 1
ATOM 2824 C C . GLY A 1 362 ? 8.617 33.344 12.93 1 76.25 362 GLY A C 1
ATOM 2825 O O . GLY A 1 362 ? 9.578 34.062 12.633 1 76.25 362 GLY A O 1
ATOM 2826 N N . TRP A 1 363 ? 8.133 33.344 14.148 1 71.56 363 TRP A N 1
ATOM 2827 C CA . TRP A 1 363 ? 8.742 34.188 15.195 1 71.56 363 TRP A CA 1
ATOM 2828 C C . TRP A 1 363 ? 9.219 33.312 16.359 1 71.56 363 TRP A C 1
ATOM 2830 O O . TRP A 1 363 ? 9.133 33.688 17.516 1 71.56 363 TRP A O 1
ATOM 2840 N N . ILE A 1 364 ? 9.742 32.188 16 1 67.31 364 ILE A N 1
ATOM 2841 C CA . ILE A 1 364 ? 10.242 31.281 17.031 1 67.31 364 ILE A CA 1
ATOM 2842 C C . ILE A 1 364 ? 11.641 31.703 17.453 1 67.31 364 ILE A C 1
ATOM 2844 O O . ILE A 1 364 ? 12.477 32.062 16.625 1 67.31 364 ILE A O 1
ATOM 2848 N N . LYS A 1 365 ? 11.781 31.859 18.734 1 61.91 365 LYS A N 1
ATOM 2849 C CA . LYS A 1 365 ? 13.078 32.219 19.297 1 61.91 365 LYS A CA 1
ATOM 2850 C C . LYS A 1 365 ? 14.07 31.078 19.203 1 61.91 365 LYS A C 1
ATOM 2852 O O . LYS A 1 365 ? 13.688 29.906 19.344 1 61.91 365 LYS A O 1
ATOM 2857 N N . SER A 1 366 ? 15.188 31.25 18.516 1 57.66 366 SER A N 1
ATOM 2858 C CA . SER A 1 366 ? 16.219 30.219 18.359 1 57.66 366 SER A CA 1
ATOM 2859 C C . SER A 1 366 ? 16.766 29.766 19.703 1 57.66 366 SER A C 1
ATOM 2861 O O . SER A 1 366 ? 16.859 30.562 20.641 1 57.66 366 SER A O 1
ATOM 2863 N N . PHE A 1 367 ? 16.703 28.391 19.984 1 47.62 367 PHE A N 1
ATOM 2864 C CA . PHE A 1 367 ? 17.422 27.844 21.141 1 47.62 367 PHE A CA 1
ATOM 2865 C C . PHE A 1 367 ? 18.906 28.141 21.031 1 47.62 367 PHE A C 1
ATOM 2867 O O . PHE A 1 367 ? 19.453 28.219 19.922 1 47.62 367 PHE A O 1
ATOM 2874 N N . PRO A 1 368 ? 19.516 28.688 22.094 1 40.44 368 PRO A N 1
ATOM 2875 C CA . PRO A 1 368 ? 20.969 28.875 22.031 1 40.44 368 PRO A CA 1
ATOM 2876 C C . PRO A 1 368 ? 21.703 27.672 21.438 1 40.44 368 PRO A C 1
ATOM 2878 O O . PRO A 1 368 ? 21.703 26.594 22.031 1 40.44 368 PRO A O 1
ATOM 2881 N N . THR A 1 369 ? 21.469 27.219 20.375 1 42.09 369 THR A N 1
ATOM 2882 C CA . THR A 1 369 ? 22.328 26.125 19.938 1 42.09 369 THR A CA 1
ATOM 2883 C C . THR A 1 369 ? 23.797 26.562 19.969 1 42.09 369 THR A C 1
ATOM 2885 O O . THR A 1 369 ? 24.094 27.75 19.875 1 42.09 369 THR A O 1
ATOM 2888 N N . SER A 1 370 ? 24.656 25.531 20.391 1 37.47 370 SER A N 1
ATOM 2889 C CA . SER A 1 370 ? 26.109 25.516 20.484 1 37.47 370 SER A CA 1
ATOM 2890 C C . SER A 1 370 ? 26.75 26.078 19.234 1 37.47 370 SER A C 1
ATOM 2892 O O . SER A 1 370 ? 27.984 26.094 19.109 1 37.47 370 SER A O 1
ATOM 2894 N N . ILE A 1 371 ? 26.203 25.859 18.078 1 37.31 371 ILE A N 1
ATOM 2895 C CA . ILE A 1 371 ? 27.078 26.25 16.984 1 37.31 371 ILE A CA 1
ATOM 2896 C C . ILE A 1 371 ? 27.312 27.766 17.031 1 37.31 371 ILE A C 1
ATOM 2898 O O . ILE A 1 371 ? 26.359 28.547 17 1 37.31 371 ILE A O 1
ATOM 2902 N N . PRO A 1 372 ? 28.484 28.141 17.453 1 34.41 372 PRO A N 1
ATOM 2903 C CA . PRO A 1 372 ? 28.922 29.531 17.328 1 34.41 372 PRO A CA 1
ATOM 2904 C C . PRO A 1 372 ? 28.562 30.141 15.984 1 34.41 372 PRO A C 1
ATOM 2906 O O . PRO A 1 372 ? 29.062 29.703 14.945 1 34.41 372 PRO A O 1
ATOM 2909 N N . VAL A 1 373 ? 27.406 30.219 15.555 1 38.22 373 VAL A N 1
ATOM 2910 C CA . VAL A 1 373 ? 27.281 31.047 14.359 1 38.22 373 VAL A CA 1
ATOM 2911 C C . VAL A 1 373 ? 28.312 32.188 14.406 1 38.22 373 VAL A C 1
ATOM 2913 O O . VAL A 1 373 ? 28.359 32.938 15.383 1 38.22 373 VAL A O 1
ATOM 2916 N N . THR A 1 374 ? 29.375 32 13.766 1 34.12 374 THR A N 1
ATOM 2917 C CA . THR A 1 374 ? 30.328 33.094 13.617 1 34.12 374 THR A CA 1
ATOM 2918 C C . THR A 1 374 ? 29.641 34.438 13.633 1 34.12 374 THR A C 1
ATOM 2920 O O . THR A 1 374 ? 28.594 34.625 13 1 34.12 374 THR A O 1
ATOM 2923 N N . SER A 1 375 ? 29.812 35.312 14.641 1 35.78 375 SER A N 1
ATOM 2924 C CA . SER A 1 375 ? 29.609 36.688 15.039 1 35.78 375 SER A CA 1
ATOM 2925 C C . SER A 1 375 ? 29.5 37.625 13.828 1 35.78 375 SER A C 1
ATOM 2927 O O . SER A 1 375 ? 29.188 38.812 13.961 1 35.78 375 SER A O 1
ATOM 2929 N N . SER A 1 376 ? 30.188 37.219 12.789 1 35.47 376 SER A N 1
ATOM 2930 C CA . SER A 1 376 ? 30.406 38.344 11.852 1 35.47 376 SER A CA 1
ATOM 2931 C C . SER A 1 376 ? 29.094 38.75 11.188 1 35.47 376 SER A C 1
ATOM 2933 O O . SER A 1 376 ? 29.031 39.812 10.539 1 35.47 376 SER A O 1
ATOM 2935 N N . CYS A 1 377 ? 28.297 37.781 10.672 1 42.44 377 CYS A N 1
ATOM 2936 C CA . CYS A 1 377 ? 27.234 38.344 9.844 1 42.44 377 CYS A CA 1
ATOM 2937 C C . CYS A 1 377 ? 26.016 38.688 10.68 1 42.44 377 CYS A C 1
ATOM 2939 O O . CYS A 1 377 ? 25.484 37.844 11.406 1 42.44 377 CYS A O 1
ATOM 2941 N N . ASN A 1 378 ? 25.844 39.844 11.289 1 48.81 378 ASN A N 1
ATOM 2942 C CA . ASN A 1 378 ? 24.781 40.656 11.891 1 48.81 378 ASN A CA 1
ATOM 2943 C C . ASN A 1 378 ? 23.406 40.219 11.422 1 48.81 378 ASN A C 1
ATOM 2945 O O . ASN A 1 378 ? 22.578 41.031 11.023 1 48.81 378 ASN A O 1
ATOM 2949 N N . MET A 1 379 ? 23.234 38.875 11.188 1 61.34 379 MET A N 1
ATOM 2950 C CA . MET A 1 379 ? 21.891 38.594 10.703 1 61.34 379 MET A CA 1
ATOM 2951 C C . MET A 1 379 ? 20.938 38.344 11.867 1 61.34 379 MET A C 1
ATOM 2953 O O . MET A 1 379 ? 21.266 37.625 12.805 1 61.34 379 MET A O 1
ATOM 2957 N N . GLN A 1 380 ? 19.812 39.062 11.969 1 68.25 380 GLN A N 1
ATOM 2958 C CA . GLN A 1 380 ? 18.766 39.031 12.992 1 68.25 380 GLN A CA 1
ATOM 2959 C C . GLN A 1 380 ? 17.875 37.812 12.82 1 68.25 380 GLN A C 1
ATOM 2961 O O . GLN A 1 380 ? 17.219 37.375 13.773 1 68.25 380 GLN A O 1
ATOM 2966 N N . PHE A 1 381 ? 18 37.188 11.625 1 80.94 381 PHE A N 1
ATOM 2967 C CA . PHE A 1 381 ? 17.094 36.062 11.336 1 80.94 381 PHE A CA 1
ATOM 2968 C C . PHE A 1 381 ? 17.844 34.906 10.688 1 80.94 381 PHE A C 1
ATOM 2970 O O . PHE A 1 381 ? 18.859 35.125 10.016 1 80.94 381 PHE A O 1
ATOM 2977 N N . HIS A 1 382 ? 17.453 33.75 11.078 1 83.56 382 HIS A N 1
ATOM 2978 C CA . HIS A 1 382 ? 17.922 32.531 10.414 1 83.56 382 HIS A CA 1
ATOM 2979 C C . HIS A 1 382 ? 16.859 31.953 9.5 1 83.56 382 HIS A C 1
ATOM 2981 O O . HIS A 1 382 ? 15.672 31.922 9.859 1 83.56 382 HIS A O 1
ATOM 2987 N N . PHE A 1 383 ? 17.234 31.609 8.258 1 88.44 383 PHE A N 1
ATOM 2988 C CA . PHE A 1 383 ? 16.281 31.062 7.297 1 88.44 383 PHE A CA 1
ATOM 2989 C C . PHE A 1 383 ? 16.172 29.562 7.457 1 88.44 383 PHE A C 1
ATOM 2991 O O . PHE A 1 383 ? 17.016 28.922 8.086 1 88.44 383 PHE A O 1
ATOM 2998 N N . VAL A 1 384 ? 15.141 28.938 7.016 1 91.62 384 VAL A N 1
ATOM 2999 C CA . VAL A 1 384 ? 14.891 27.5 6.957 1 91.62 384 VAL A CA 1
ATOM 3000 C C . VAL A 1 384 ? 14.711 27.062 5.508 1 91.62 384 VAL A C 1
ATOM 3002 O O . VAL A 1 384 ? 13.789 27.531 4.824 1 91.62 384 VAL A O 1
ATOM 3005 N N . GLN A 1 385 ? 15.609 26.281 5.016 1 93.88 385 GLN A N 1
ATOM 3006 C CA . GLN A 1 385 ? 15.445 25.781 3.654 1 93.88 385 GLN A CA 1
ATOM 3007 C C . GLN A 1 385 ? 14.133 25.016 3.5 1 93.88 385 GLN A C 1
ATOM 3009 O O . GLN A 1 385 ? 13.867 24.078 4.246 1 93.88 385 GLN A O 1
ATOM 3014 N N . THR A 1 386 ? 13.266 25.469 2.672 1 95.31 386 THR A N 1
ATOM 3015 C CA . THR A 1 386 ? 11.961 24.875 2.418 1 95.31 386 THR A CA 1
ATOM 3016 C C . THR A 1 386 ? 11.773 24.594 0.929 1 95.31 386 THR A C 1
ATOM 3018 O O . THR A 1 386 ? 12.141 25.422 0.086 1 95.31 386 THR A O 1
ATOM 3021 N N . SER A 1 387 ? 11.305 23.406 0.59 1 95.81 387 SER A N 1
ATOM 3022 C CA . SER A 1 387 ? 11.086 23.031 -0.806 1 95.81 387 SER A CA 1
ATOM 3023 C C . SER A 1 387 ? 9.719 22.391 -0.998 1 95.81 387 SER A C 1
ATOM 3025 O O . SER A 1 387 ? 9.047 22.047 -0.023 1 95.81 387 SER A O 1
ATOM 3027 N N . GLY A 1 388 ? 9.258 22.234 -2.178 1 95.44 388 GLY A N 1
ATOM 3028 C CA . GLY A 1 388 ? 8.008 21.625 -2.605 1 95.44 388 GLY A CA 1
ATOM 3029 C C . GLY A 1 388 ? 7.879 21.531 -4.113 1 95.44 388 GLY A C 1
ATOM 3030 O O . GLY A 1 388 ? 8.656 22.141 -4.852 1 95.44 388 GLY A O 1
ATOM 3031 N N . ASN A 1 389 ? 6.965 20.688 -4.598 1 95.38 389 ASN A N 1
ATOM 3032 C CA . ASN A 1 389 ? 6.695 20.531 -6.023 1 95.38 389 ASN A CA 1
ATOM 3033 C C . ASN A 1 389 ? 5.66 21.547 -6.508 1 95.38 389 ASN A C 1
ATOM 3035 O O . ASN A 1 389 ? 4.477 21.219 -6.629 1 95.38 389 ASN A O 1
ATOM 3039 N N . ARG A 1 390 ? 6.113 22.688 -6.871 1 92.44 390 ARG A N 1
ATOM 3040 C CA . ARG A 1 390 ? 5.176 23.734 -7.27 1 92.44 390 ARG A CA 1
ATOM 3041 C C . ARG A 1 390 ? 5.34 24.078 -8.742 1 92.44 390 ARG A C 1
ATOM 3043 O O . ARG A 1 390 ? 4.805 25.078 -9.211 1 92.44 390 ARG A O 1
ATOM 3050 N N . GLY A 1 391 ? 6.137 23.266 -9.508 1 91.12 391 GLY A N 1
ATOM 3051 C CA . GLY A 1 391 ? 6.148 23.453 -10.945 1 91.12 391 GLY A CA 1
ATOM 3052 C C . GLY A 1 391 ? 4.781 23.281 -11.586 1 91.12 391 GLY A C 1
ATOM 3053 O O . GLY A 1 391 ? 4.172 24.234 -12.047 1 91.12 391 GLY A O 1
ATOM 3054 N N . ALA A 1 392 ? 4.355 22.078 -11.508 1 91.75 392 ALA A N 1
ATOM 3055 C CA . ALA A 1 392 ? 3.002 21.797 -11.984 1 91.75 392 ALA A CA 1
ATOM 3056 C C . ALA A 1 392 ? 2.016 21.734 -10.82 1 91.75 392 ALA A C 1
ATOM 3058 O O . ALA A 1 392 ? 0.8 21.75 -11.031 1 91.75 392 ALA A O 1
ATOM 3059 N N . SER A 1 393 ? 2.533 21.672 -9.57 1 92 393 SER A N 1
ATOM 3060 C CA . SER A 1 393 ? 1.747 21.734 -8.344 1 92 393 SER A CA 1
ATOM 3061 C C . SER A 1 393 ? 0.802 20.531 -8.227 1 92 393 SER A C 1
ATOM 3063 O O . SER A 1 393 ? -0.357 20.688 -7.84 1 92 393 SER A O 1
ATOM 3065 N N . GLY A 1 394 ? 1.238 19.344 -8.68 1 92.12 394 GLY A N 1
ATOM 3066 C CA . GLY A 1 394 ? 0.456 18.141 -8.516 1 92.12 394 GLY A CA 1
ATOM 3067 C C . GLY A 1 394 ? 0.631 17.484 -7.152 1 92.12 394 GLY A C 1
ATOM 3068 O O . GLY A 1 394 ? 1.566 17.812 -6.418 1 92.12 394 GLY A O 1
ATOM 3069 N N . ILE A 1 395 ? -0.275 16.594 -6.758 1 92.06 395 ILE A N 1
ATOM 3070 C CA . ILE A 1 395 ? -0.171 15.891 -5.48 1 92.06 395 ILE A CA 1
ATOM 3071 C C . ILE A 1 395 ? 0.63 14.602 -5.66 1 92.06 395 ILE A C 1
ATOM 3073 O O . ILE A 1 395 ? 0.852 13.867 -4.699 1 92.06 395 ILE A O 1
ATOM 3077 N N . ASP A 1 396 ? 1.121 14.305 -6.848 1 94.5 396 ASP A N 1
ATOM 3078 C CA . ASP A 1 396 ? 1.787 13.047 -7.168 1 94.5 396 ASP A CA 1
ATOM 3079 C C . ASP A 1 396 ? 3.26 13.086 -6.766 1 94.5 396 ASP A C 1
ATOM 3081 O O . ASP A 1 396 ? 3.898 14.141 -6.836 1 94.5 396 ASP A O 1
ATOM 3085 N N . GLY A 1 397 ? 3.82 12.008 -6.309 1 96.94 397 GLY A N 1
ATOM 3086 C CA . GLY A 1 397 ? 5.234 11.742 -6.109 1 96.94 397 GLY A CA 1
ATOM 3087 C C . GLY A 1 397 ? 5.84 12.547 -4.973 1 96.94 397 GLY A C 1
ATOM 3088 O O . GLY A 1 397 ? 7.062 12.695 -4.891 1 96.94 397 GLY A O 1
ATOM 3089 N N . LEU A 1 398 ? 5.027 13.102 -4.094 1 97.62 398 LEU A N 1
ATOM 3090 C CA . LEU A 1 398 ? 5.523 14.016 -3.072 1 97.62 398 LEU A CA 1
ATOM 3091 C C . LEU A 1 398 ? 6.379 13.273 -2.051 1 97.62 398 LEU A C 1
ATOM 3093 O O . LEU A 1 398 ? 7.395 13.797 -1.589 1 97.62 398 LEU A O 1
ATOM 3097 N N . LEU A 1 399 ? 5.953 12.07 -1.651 1 96.81 399 LEU A N 1
ATOM 3098 C CA . LEU A 1 399 ? 6.746 11.266 -0.725 1 96.81 399 LEU A CA 1
ATOM 3099 C C . LEU A 1 399 ? 8.117 10.945 -1.314 1 96.81 399 LEU A C 1
ATOM 3101 O O . LEU A 1 399 ? 9.141 11.156 -0.661 1 96.81 399 LEU A O 1
ATOM 3105 N N . SER A 1 400 ? 8.133 10.484 -2.551 1 97.31 400 SER A N 1
ATOM 3106 C CA . SER A 1 400 ? 9.367 10.125 -3.24 1 97.31 400 SER A CA 1
ATOM 3107 C C . SER A 1 400 ? 10.273 11.336 -3.42 1 97.31 400 SER A C 1
ATOM 3109 O O . SER A 1 400 ? 11.492 11.242 -3.234 1 97.31 400 SER A O 1
ATOM 3111 N N . THR A 1 401 ? 9.711 12.484 -3.807 1 97.75 401 THR A N 1
ATOM 3112 C CA . THR A 1 401 ? 10.492 13.703 -4 1 97.75 401 THR A CA 1
ATOM 3113 C C . THR A 1 401 ? 11.148 14.141 -2.693 1 97.75 401 THR A C 1
ATOM 3115 O O . THR A 1 401 ? 12.305 14.57 -2.686 1 97.75 401 THR A O 1
ATOM 3118 N N . SER A 1 402 ? 10.375 14.07 -1.527 1 97.62 402 SER A N 1
ATOM 3119 C CA . SER A 1 402 ? 10.906 14.492 -0.237 1 97.62 402 SER A CA 1
ATOM 3120 C C . SER A 1 402 ? 12.109 13.648 0.174 1 97.62 402 SER A C 1
ATOM 3122 O O . SER A 1 402 ? 13.062 14.156 0.763 1 97.62 402 SER A O 1
ATOM 3124 N N . ILE A 1 403 ? 12.094 12.336 -0.089 1 95.88 403 ILE A N 1
ATOM 3125 C CA . ILE A 1 403 ? 13.195 11.445 0.235 1 95.88 403 ILE A CA 1
ATOM 3126 C C . ILE A 1 403 ? 14.414 11.789 -0.622 1 95.88 403 ILE A C 1
ATOM 3128 O O . ILE A 1 403 ? 15.539 11.82 -0.127 1 95.88 403 ILE A O 1
ATOM 3132 N N . GLY A 1 404 ? 14.148 12.016 -1.976 1 95.12 404 GLY A N 1
ATOM 3133 C CA . GLY A 1 404 ? 15.234 12.461 -2.836 1 95.12 404 GLY A CA 1
ATOM 3134 C C . GLY A 1 404 ? 15.844 13.773 -2.396 1 95.12 404 GLY A C 1
ATOM 3135 O O . GLY A 1 404 ? 17.062 13.969 -2.51 1 95.12 404 GLY A O 1
ATOM 3136 N N . PHE A 1 405 ? 14.969 14.68 -1.949 1 96.31 405 PHE A N 1
ATOM 3137 C CA . PHE A 1 405 ? 15.422 15.984 -1.459 1 96.31 405 PHE A CA 1
ATOM 3138 C C . PHE A 1 405 ? 16.328 15.82 -0.25 1 96.31 405 PHE A C 1
ATOM 3140 O O . PHE A 1 405 ? 17.312 16.547 -0.103 1 96.31 405 PHE A O 1
ATOM 3147 N N . ALA A 1 406 ? 16.031 14.891 0.639 1 94.75 406 ALA A N 1
ATOM 3148 C CA . ALA A 1 406 ? 16.875 14.617 1.803 1 94.75 406 ALA A CA 1
ATOM 3149 C C . ALA A 1 406 ? 18.266 14.156 1.38 1 94.75 406 ALA A C 1
ATOM 3151 O O . ALA A 1 406 ? 19.266 14.555 1.979 1 94.75 406 ALA A O 1
ATOM 3152 N N . VAL A 1 407 ? 18.297 13.328 0.31 1 92.06 407 VAL A N 1
ATOM 3153 C CA . VAL A 1 407 ? 19.578 12.852 -0.191 1 92.06 407 VAL A CA 1
ATOM 3154 C C . VAL A 1 407 ? 20.359 14.008 -0.811 1 92.06 407 VAL A C 1
ATOM 3156 O O . VAL A 1 407 ? 21.547 14.188 -0.532 1 92.06 407 VAL A O 1
ATOM 3159 N N . GLY A 1 408 ? 19.688 14.828 -1.622 1 91.38 408 GLY A N 1
ATOM 3160 C CA . GLY A 1 408 ? 20.344 15.906 -2.344 1 91.38 408 GLY A CA 1
ATOM 3161 C C . GLY A 1 408 ? 20.797 17.031 -1.439 1 91.38 408 GLY A C 1
ATOM 3162 O O . GLY A 1 408 ? 21.875 17.609 -1.652 1 91.38 408 GLY A O 1
ATOM 3163 N N . SER A 1 409 ? 19.969 17.375 -0.408 1 92.44 409 SER A N 1
ATOM 3164 C CA . SER A 1 409 ? 20.297 18.484 0.482 1 92.44 409 SER A CA 1
ATOM 3165 C C . SER A 1 409 ? 21.234 18.047 1.6 1 92.44 409 SER A C 1
ATOM 3167 O O . SER A 1 409 ? 21.859 18.875 2.273 1 92.44 409 SER A O 1
ATOM 3169 N N . ASN A 1 410 ? 21.312 16.734 1.807 1 90.81 410 ASN A N 1
ATOM 3170 C CA . ASN A 1 410 ? 22.094 16.156 2.896 1 90.81 410 ASN A CA 1
ATOM 3171 C C . ASN A 1 410 ? 21.703 16.75 4.246 1 90.81 410 ASN A C 1
ATOM 3173 O O . ASN A 1 410 ? 22.562 17.156 5.02 1 90.81 410 ASN A O 1
ATOM 3177 N N . LYS A 1 411 ? 20.391 16.906 4.449 1 92.88 411 LYS A N 1
ATOM 3178 C CA . LYS A 1 411 ? 19.812 17.422 5.688 1 92.88 411 LYS A CA 1
ATOM 3179 C C . LYS A 1 411 ? 18.703 16.5 6.191 1 92.88 411 LYS A C 1
ATOM 3181 O O . LYS A 1 411 ? 18.219 15.641 5.449 1 92.88 411 LYS A O 1
ATOM 3186 N N . ARG A 1 412 ? 18.422 16.656 7.484 1 93.88 412 ARG A N 1
ATOM 3187 C CA . ARG A 1 412 ? 17.188 16.062 7.961 1 93.88 412 ARG A CA 1
ATOM 3188 C C . ARG A 1 412 ? 15.977 16.766 7.336 1 93.88 412 ARG A C 1
ATOM 3190 O O . ARG A 1 412 ? 15.969 17.984 7.18 1 93.88 412 ARG A O 1
ATOM 3197 N N . VAL A 1 413 ? 15.055 16.016 6.91 1 96.12 413 VAL A N 1
ATOM 3198 C CA . VAL A 1 413 ? 13.922 16.625 6.227 1 96.12 413 VAL A CA 1
ATOM 3199 C C . VAL A 1 413 ? 12.625 16.281 6.969 1 96.12 413 VAL A C 1
ATOM 3201 O O . VAL A 1 413 ? 12.406 15.141 7.359 1 96.12 413 VAL A O 1
ATOM 3204 N N . VAL A 1 414 ? 11.852 17.266 7.277 1 97 414 VAL A N 1
ATOM 3205 C CA . VAL A 1 414 ? 10.477 17.094 7.723 1 97 414 VAL A CA 1
ATOM 3206 C C . VAL A 1 414 ? 9.523 17.344 6.551 1 97 414 VAL A C 1
ATOM 3208 O O . VAL A 1 414 ? 9.539 18.422 5.945 1 97 414 VAL A O 1
ATOM 3211 N N . CYS A 1 415 ? 8.836 16.344 6.172 1 98 415 CYS A N 1
ATOM 3212 C CA . CYS A 1 415 ? 7.879 16.422 5.074 1 98 415 CYS A CA 1
ATOM 3213 C C . CYS A 1 415 ? 6.449 16.484 5.602 1 98 415 CYS A C 1
ATOM 3215 O O . CYS A 1 415 ? 6.035 15.656 6.406 1 98 415 CYS A O 1
ATOM 3217 N N . VAL A 1 416 ? 5.688 17.5 5.234 1 98.12 416 VAL A N 1
ATOM 3218 C CA . VAL A 1 416 ? 4.289 17.641 5.625 1 98.12 416 VAL A CA 1
ATOM 3219 C C . VAL A 1 416 ? 3.395 17.484 4.395 1 98.12 416 VAL A C 1
ATOM 3221 O O . VAL A 1 416 ? 3.457 18.297 3.471 1 98.12 416 VAL A O 1
ATOM 3224 N N . ILE A 1 417 ? 2.598 16.469 4.332 1 97.44 417 ILE A N 1
ATOM 3225 C CA . ILE A 1 417 ? 1.751 16.219 3.174 1 97.44 417 ILE A CA 1
ATOM 3226 C C . ILE A 1 417 ? 0.357 15.797 3.639 1 97.44 417 ILE A C 1
ATOM 3228 O O . ILE A 1 417 ? 0.157 15.477 4.812 1 97.44 417 ILE A O 1
ATOM 3232 N N . GLY A 1 418 ? -0.61 15.844 2.771 1 96.38 418 GLY A N 1
ATOM 3233 C CA . GLY A 1 418 ? -1.945 15.328 3.033 1 96.38 418 GLY A CA 1
ATOM 3234 C C . GLY A 1 418 ? -2.062 13.828 2.824 1 96.38 418 GLY A C 1
ATOM 3235 O O . GLY A 1 418 ? -1.181 13.211 2.225 1 96.38 418 GLY A O 1
ATOM 3236 N N . ASP A 1 419 ? -3.184 13.219 3.287 1 96.12 419 ASP A N 1
ATOM 3237 C CA . ASP A 1 419 ? -3.395 11.781 3.205 1 96.12 419 ASP A CA 1
ATOM 3238 C C . ASP A 1 419 ? -3.525 11.328 1.752 1 96.12 419 ASP A C 1
ATOM 3240 O O . ASP A 1 419 ? -2.953 10.305 1.36 1 96.12 419 ASP A O 1
ATOM 3244 N N . ILE A 1 420 ? -4.23 12.07 0.882 1 94.94 420 ILE A N 1
ATOM 3245 C CA . ILE A 1 420 ? -4.418 11.672 -0.508 1 94.94 420 ILE A CA 1
ATOM 3246 C C . ILE A 1 420 ? -3.078 11.695 -1.238 1 94.94 420 ILE A C 1
ATOM 3248 O O . ILE A 1 420 ? -2.795 10.82 -2.059 1 94.94 420 ILE A O 1
ATOM 3252 N N . SER A 1 421 ? -2.254 12.758 -0.976 1 95.94 421 SER A N 1
ATOM 3253 C CA . SER A 1 421 ? -0.919 12.82 -1.56 1 95.94 421 SER A CA 1
ATOM 3254 C C . SER A 1 421 ? -0.061 11.641 -1.11 1 95.94 421 SER A C 1
ATOM 3256 O O . SER A 1 421 ? 0.697 11.078 -1.904 1 95.94 421 SER A O 1
ATOM 3258 N N . PHE A 1 422 ? -0.155 11.242 0.188 1 97.62 422 PHE A N 1
ATOM 3259 C CA . PHE A 1 422 ? 0.566 10.102 0.732 1 97.62 422 PHE A CA 1
ATOM 3260 C C . PHE A 1 422 ? 0.147 8.812 0.03 1 97.62 422 PHE A C 1
ATOM 3262 O O . PHE A 1 422 ? 0.995 8.016 -0.368 1 97.62 422 PHE A O 1
ATOM 3269 N N . LEU A 1 423 ? -1.179 8.672 -0.121 1 96.25 423 LEU A N 1
ATOM 3270 C CA . LEU A 1 423 ? -1.723 7.461 -0.725 1 96.25 423 LEU A CA 1
ATOM 3271 C C . LEU A 1 423 ? -1.372 7.387 -2.207 1 96.25 423 LEU A C 1
ATOM 3273 O O . LEU A 1 423 ? -1.134 6.301 -2.74 1 96.25 423 LEU A O 1
ATOM 3277 N N . HIS A 1 424 ? -1.392 8.523 -2.91 1 96.25 424 HIS A N 1
ATOM 3278 C CA . HIS A 1 424 ? -1.05 8.562 -4.328 1 96.25 424 HIS A CA 1
ATOM 3279 C C . HIS A 1 424 ? 0.342 7.988 -4.574 1 96.25 424 HIS A C 1
ATOM 3281 O O . HIS A 1 424 ? 0.576 7.332 -5.59 1 96.25 424 HIS A O 1
ATOM 3287 N N . ASP A 1 425 ? 1.278 8.258 -3.691 1 96.56 425 ASP A N 1
ATOM 3288 C CA . ASP A 1 425 ? 2.676 7.863 -3.824 1 96.56 425 ASP A CA 1
ATOM 3289 C C . ASP A 1 425 ? 3.049 6.809 -2.783 1 96.56 425 ASP A C 1
ATOM 3291 O O . ASP A 1 425 ? 4.137 6.852 -2.209 1 96.56 425 ASP A O 1
ATOM 3295 N N . THR A 1 426 ? 2.16 5.895 -2.492 1 95.62 426 THR A N 1
ATOM 3296 C CA . THR A 1 426 ? 2.375 4.867 -1.48 1 95.62 426 THR A CA 1
ATOM 3297 C C . THR A 1 426 ? 3.664 4.098 -1.758 1 95.62 426 THR A C 1
ATOM 3299 O O . THR A 1 426 ? 4.359 3.682 -0.827 1 95.62 426 THR A O 1
ATOM 3302 N N . ASN A 1 427 ? 4.027 3.898 -3.029 1 94.31 427 ASN A N 1
ATOM 3303 C CA . ASN A 1 427 ? 5.234 3.16 -3.381 1 94.31 427 ASN A CA 1
ATOM 3304 C C . ASN A 1 427 ? 6.496 3.9 -2.941 1 94.31 427 ASN A C 1
ATOM 3306 O O . ASN A 1 427 ? 7.582 3.316 -2.896 1 94.31 427 ASN A O 1
ATOM 3310 N N . GLY A 1 428 ? 6.352 5.195 -2.623 1 95.19 428 GLY A N 1
ATOM 3311 C CA . GLY A 1 428 ? 7.469 5.922 -2.041 1 95.19 428 GLY A CA 1
ATOM 3312 C C . GLY A 1 428 ? 7.934 5.344 -0.719 1 95.19 428 GLY A C 1
ATOM 3313 O O . GLY A 1 428 ? 9.078 5.555 -0.31 1 95.19 428 GLY A O 1
ATOM 3314 N N . LEU A 1 429 ? 7.059 4.59 0.007 1 95.75 429 LEU A N 1
ATOM 3315 C CA . LEU A 1 429 ? 7.414 3.947 1.266 1 95.75 429 LEU A CA 1
ATOM 3316 C C . LEU A 1 429 ? 8.508 2.9 1.053 1 95.75 429 LEU A C 1
ATOM 3318 O O . LEU A 1 429 ? 9.328 2.664 1.941 1 95.75 429 LEU A O 1
ATOM 3322 N N . ALA A 1 430 ? 8.5 2.26 -0.156 1 92.94 430 ALA A N 1
ATOM 3323 C CA . ALA A 1 430 ? 9.539 1.278 -0.469 1 92.94 430 ALA A CA 1
ATOM 3324 C C . ALA A 1 430 ? 10.914 1.937 -0.555 1 92.94 430 ALA A C 1
ATOM 3326 O O . ALA A 1 430 ? 11.922 1.328 -0.194 1 92.94 430 ALA A O 1
ATOM 3327 N N . ILE A 1 431 ? 10.969 3.17 -1.085 1 91.75 431 ILE A N 1
ATOM 3328 C CA . ILE A 1 431 ? 12.219 3.914 -1.162 1 91.75 431 ILE A CA 1
ATOM 3329 C C . ILE A 1 431 ? 12.648 4.344 0.239 1 91.75 431 ILE A C 1
ATOM 3331 O O . ILE A 1 431 ? 13.836 4.273 0.578 1 91.75 431 ILE A O 1
ATOM 3335 N N . LEU A 1 432 ? 11.641 4.816 1.093 1 92.56 432 LEU A N 1
ATOM 3336 C CA . LEU A 1 432 ? 11.906 5.273 2.453 1 92.56 432 LEU A CA 1
ATOM 3337 C C . LEU A 1 432 ? 12.516 4.152 3.289 1 92.56 432 LEU A C 1
ATOM 3339 O O . LEU A 1 432 ? 13.438 4.391 4.074 1 92.56 432 LEU A O 1
ATOM 3343 N N . SER A 1 433 ? 12.055 2.924 3.088 1 88.38 433 SER A N 1
ATOM 3344 C CA . SER A 1 433 ? 12.469 1.784 3.902 1 88.38 433 SER A CA 1
ATOM 3345 C C . SER A 1 433 ? 13.867 1.308 3.523 1 88.38 433 SER A C 1
ATOM 3347 O O . SER A 1 433 ? 14.539 0.644 4.316 1 88.38 433 SER A O 1
ATOM 3349 N N . SER A 1 434 ? 14.422 1.421 2.301 1 76.62 434 SER A N 1
ATOM 3350 C CA . SER A 1 434 ? 15.703 0.911 1.817 1 76.62 434 SER A CA 1
ATOM 3351 C C . SER A 1 434 ? 16.875 1.654 2.457 1 76.62 434 SER A C 1
ATOM 3353 O O . SER A 1 434 ? 18.016 1.204 2.379 1 76.62 434 SER A O 1
ATOM 3355 N N . ARG A 1 435 ? 16.812 2.287 3.559 1 64.88 435 ARG A N 1
ATOM 3356 C CA . ARG A 1 435 ? 17.75 3.043 4.387 1 64.88 435 ARG A CA 1
ATOM 3357 C C . ARG A 1 435 ? 19.031 3.361 3.615 1 64.88 435 ARG A C 1
ATOM 3359 O O . ARG A 1 435 ? 20.047 2.695 3.793 1 64.88 435 ARG A O 1
ATOM 3366 N N . THR A 1 436 ? 19 4.074 2.629 1 64.06 436 THR A N 1
ATOM 3367 C CA . THR A 1 436 ? 20.172 4.602 1.941 1 64.06 436 THR A CA 1
ATOM 3368 C C . THR A 1 436 ? 20.953 5.551 2.85 1 64.06 436 THR A C 1
ATOM 3370 O O . THR A 1 436 ? 20.438 5.98 3.887 1 64.06 436 THR A O 1
ATOM 3373 N N . ARG A 1 437 ? 22.125 5.711 2.604 1 72.38 437 ARG A N 1
ATOM 3374 C CA . ARG A 1 437 ? 23.031 6.602 3.338 1 72.38 437 ARG A CA 1
ATOM 3375 C C . ARG A 1 437 ? 22.516 8.039 3.32 1 72.38 437 ARG A C 1
ATOM 3377 O O . ARG A 1 437 ? 22.938 8.844 2.496 1 72.38 437 ARG A O 1
ATOM 3384 N N . ARG A 1 438 ? 21.406 8.328 3.971 1 84.69 438 ARG A N 1
ATOM 3385 C CA . ARG A 1 438 ? 20.844 9.672 4.098 1 84.69 438 ARG A CA 1
ATOM 3386 C C . ARG A 1 438 ? 20.406 9.945 5.531 1 84.69 438 ARG A C 1
ATOM 3388 O O . ARG A 1 438 ? 20.297 9.023 6.34 1 84.69 438 ARG A O 1
ATOM 3395 N N . LYS A 1 439 ? 20.297 11.227 5.863 1 90.25 439 LYS A N 1
ATOM 3396 C CA . LYS A 1 439 ? 19.75 11.625 7.16 1 90.25 439 LYS A CA 1
ATOM 3397 C C . LYS A 1 439 ? 18.266 11.289 7.262 1 90.25 439 LYS A C 1
ATOM 3399 O O . LYS A 1 439 ? 17.594 11.078 6.246 1 90.25 439 LYS A O 1
ATOM 3404 N N . PRO A 1 440 ? 17.75 11.188 8.406 1 92.5 440 PRO A N 1
ATOM 3405 C CA . PRO A 1 440 ? 16.375 10.727 8.609 1 92.5 440 PRO A CA 1
ATOM 3406 C C . PRO A 1 440 ? 15.344 11.672 8.008 1 92.5 440 PRO A C 1
ATOM 3408 O O . PRO A 1 440 ? 15.562 12.883 7.957 1 92.5 440 PRO A O 1
ATOM 3411 N N . VAL A 1 441 ? 14.25 11.117 7.621 1 95.5 441 VAL A N 1
ATOM 3412 C CA . VAL A 1 441 ? 13.094 11.844 7.102 1 95.5 441 VAL A CA 1
ATOM 3413 C C . VAL A 1 441 ? 11.883 11.594 7.992 1 95.5 441 VAL A C 1
ATOM 3415 O O . VAL A 1 441 ? 11.57 10.453 8.32 1 95.5 441 VAL A O 1
ATOM 3418 N N . THR A 1 442 ? 11.273 12.633 8.484 1 96.56 442 THR A N 1
ATOM 3419 C CA . THR A 1 442 ? 10.016 12.555 9.211 1 96.56 442 THR A CA 1
ATOM 3420 C C . THR A 1 442 ? 8.852 13.016 8.344 1 96.56 442 THR A C 1
ATOM 3422 O O . THR A 1 442 ? 8.844 14.148 7.859 1 96.56 442 THR A O 1
ATOM 3425 N N . ILE A 1 443 ? 7.953 12.133 8.102 1 97.88 443 ILE A N 1
ATOM 3426 C CA . ILE A 1 443 ? 6.793 12.453 7.277 1 97.88 443 ILE A CA 1
ATOM 3427 C C . ILE A 1 443 ? 5.582 12.711 8.172 1 97.88 443 ILE A C 1
ATOM 3429 O O . ILE A 1 443 ? 5.141 11.82 8.898 1 97.88 443 ILE A O 1
ATOM 3433 N N . VAL A 1 444 ? 5.051 13.883 8.164 1 98.06 444 VAL A N 1
ATOM 3434 C CA . VAL A 1 444 ? 3.812 14.227 8.852 1 98.06 444 VAL A CA 1
ATOM 3435 C C . VAL A 1 444 ? 2.646 14.188 7.863 1 98.06 444 VAL A C 1
ATOM 3437 O O . VAL A 1 444 ? 2.59 14.984 6.922 1 98.06 444 VAL A O 1
ATOM 3440 N N . VAL A 1 445 ? 1.769 13.266 8.062 1 97.94 445 VAL A N 1
ATOM 3441 C CA . VAL A 1 445 ? 0.629 13.094 7.172 1 97.94 445 VAL A CA 1
ATOM 3442 C C . VAL A 1 445 ? -0.643 13.594 7.855 1 97.94 445 VAL A C 1
ATOM 3444 O O . VAL A 1 445 ? -1.049 13.062 8.891 1 97.94 445 VAL A O 1
ATOM 3447 N N . ILE A 1 446 ? -1.184 14.633 7.293 1 97.12 446 ILE A N 1
ATOM 3448 C CA . ILE A 1 446 ? -2.484 15.094 7.766 1 97.12 446 ILE A CA 1
ATOM 3449 C C . ILE A 1 446 ? -3.59 14.242 7.145 1 97.12 446 ILE A C 1
ATOM 3451 O O . ILE A 1 446 ? -3.914 14.406 5.965 1 97.12 446 ILE A O 1
ATOM 3455 N N . ASN A 1 447 ? -4.18 13.359 7.906 1 96.94 447 ASN A N 1
ATOM 3456 C CA . ASN A 1 447 ? -5.172 12.414 7.414 1 96.94 447 ASN A CA 1
ATOM 3457 C C . ASN A 1 447 ? -6.586 12.82 7.809 1 96.94 447 ASN A C 1
ATOM 3459 O O . ASN A 1 447 ? -7.047 12.5 8.906 1 96.94 447 ASN A O 1
ATOM 3463 N N . ASN A 1 448 ? -7.246 13.5 6.953 1 93.69 448 ASN A N 1
ATOM 3464 C CA . ASN A 1 448 ? -8.648 13.836 7.176 1 93.69 448 ASN A CA 1
ATOM 3465 C C . ASN A 1 448 ? -9.578 12.914 6.383 1 93.69 448 ASN A C 1
ATOM 3467 O O . ASN A 1 448 ? -10.766 13.203 6.234 1 93.69 448 ASN A O 1
ATOM 3471 N N . HIS A 1 449 ? -9.078 11.844 5.715 1 92.38 449 HIS A N 1
ATOM 3472 C CA . HIS A 1 449 ? -9.789 10.773 5.027 1 92.38 449 HIS A CA 1
ATOM 3473 C C . HIS A 1 449 ? -10.375 11.266 3.703 1 92.38 449 HIS A C 1
ATOM 3475 O O . HIS A 1 449 ? -11.469 10.867 3.316 1 92.38 449 HIS A O 1
ATOM 3481 N N . GLY A 1 450 ? -9.633 12.188 3.121 1 89.69 450 GLY A N 1
ATOM 3482 C CA . GLY A 1 450 ? -10.062 12.664 1.818 1 89.69 450 GLY A CA 1
ATOM 3483 C C . GLY A 1 450 ? -9.422 13.984 1.428 1 89.69 450 GLY A C 1
ATOM 3484 O O . GLY A 1 450 ? -8.562 14.5 2.145 1 89.69 450 GLY A O 1
ATOM 3485 N N . GLY A 1 451 ? -9.75 14.562 0.258 1 85.94 451 GLY A N 1
ATOM 3486 C CA . GLY A 1 451 ? -9.281 15.859 -0.205 1 85.94 451 GLY A CA 1
ATOM 3487 C C . GLY A 1 451 ? -10.062 17.016 0.38 1 85.94 451 GLY A C 1
ATOM 3488 O O . GLY A 1 451 ? -11.062 17.453 -0.196 1 85.94 451 GLY A O 1
ATOM 3489 N N . ALA A 1 452 ? -9.586 17.594 1.408 1 78.38 452 ALA A N 1
ATOM 3490 C CA . ALA A 1 452 ? -10.312 18.562 2.223 1 78.38 452 ALA A CA 1
ATOM 3491 C C . ALA A 1 452 ? -10.375 19.922 1.528 1 78.38 452 ALA A C 1
ATOM 3493 O O . ALA A 1 452 ? -11.188 20.766 1.896 1 78.38 452 ALA A O 1
ATOM 3494 N N . ILE A 1 453 ? -9.523 20.125 0.539 1 74 453 ILE A N 1
ATOM 3495 C CA . ILE A 1 453 ? -9.453 21.422 -0.111 1 74 453 ILE A CA 1
ATOM 3496 C C . ILE A 1 453 ? -10.812 21.781 -0.722 1 74 453 ILE A C 1
ATOM 3498 O O . ILE A 1 453 ? -11.195 22.938 -0.783 1 74 453 ILE A O 1
ATOM 3502 N N . PHE A 1 454 ? -11.609 20.859 -1.092 1 71.44 454 PHE A N 1
ATOM 3503 C CA . PHE A 1 454 ? -12.867 21.062 -1.808 1 71.44 454 PHE A CA 1
ATOM 3504 C C . PHE A 1 454 ? -13.961 21.516 -0.855 1 71.44 454 PHE A C 1
ATOM 3506 O O . PHE A 1 454 ? -14.992 22.031 -1.289 1 71.44 454 PHE A O 1
ATOM 3513 N N . SER A 1 455 ? -13.742 21.297 0.418 1 74.88 455 SER A N 1
ATOM 3514 C CA . SER A 1 455 ? -14.719 21.734 1.413 1 74.88 455 SER A CA 1
ATOM 3515 C C . SER A 1 455 ? -14.688 23.25 1.596 1 74.88 455 SER A C 1
ATOM 3517 O O . SER A 1 455 ? -15.633 23.828 2.121 1 74.88 455 SER A O 1
ATOM 3519 N N . LEU A 1 456 ? -13.594 23.844 1.184 1 73.31 456 LEU A N 1
ATOM 3520 C CA . LEU A 1 456 ? -13.422 25.281 1.352 1 73.31 456 LEU A CA 1
ATOM 3521 C C . LEU A 1 456 ? -13.797 26.031 0.075 1 73.31 456 LEU A C 1
ATOM 3523 O O . LEU A 1 456 ? -13.742 27.266 0.031 1 73.31 456 LEU A O 1
ATOM 3527 N N . LEU A 1 457 ? -14.219 25.25 -0.884 1 69.94 457 LEU A N 1
ATOM 3528 C CA . LEU A 1 457 ? -14.586 25.828 -2.17 1 69.94 457 LEU A CA 1
ATOM 3529 C C . LEU A 1 457 ? -16.094 25.891 -2.326 1 69.94 457 LEU A C 1
ATOM 3531 O O . LEU A 1 457 ? -16.828 25.156 -1.665 1 69.94 457 LEU A O 1
ATOM 3535 N N . PRO A 1 458 ? -16.578 26.75 -3.15 1 67.12 458 PRO A N 1
ATOM 3536 C CA . PRO A 1 458 ? -18.031 26.922 -3.332 1 67.12 458 PRO A CA 1
ATOM 3537 C C . PRO A 1 458 ? -18.734 25.641 -3.736 1 67.12 458 PRO A C 1
ATOM 3539 O O . PRO A 1 458 ? -19.922 25.469 -3.463 1 67.12 458 PRO A O 1
ATOM 3542 N N . ILE A 1 459 ? -18 24.719 -4.309 1 70.56 459 ILE A N 1
ATOM 3543 C CA . ILE A 1 459 ? -18.594 23.453 -4.77 1 70.56 459 ILE A CA 1
ATOM 3544 C C . ILE A 1 459 ? -19.172 22.688 -3.578 1 70.56 459 ILE A C 1
ATOM 3546 O O . ILE A 1 459 ? -20.141 21.953 -3.721 1 70.56 459 ILE A O 1
ATOM 3550 N N . ALA A 1 460 ? -18.594 22.891 -2.447 1 74.44 460 ALA A N 1
ATOM 3551 C CA . ALA A 1 460 ? -19.016 22.172 -1.256 1 74.44 460 ALA A CA 1
ATOM 3552 C C . ALA A 1 460 ? -20.453 22.547 -0.861 1 74.44 460 ALA A C 1
ATOM 3554 O O . ALA A 1 460 ? -21.172 21.719 -0.298 1 74.44 460 ALA A O 1
ATOM 3555 N N . LEU A 1 461 ? -20.812 23.75 -1.207 1 71.38 461 LEU A N 1
ATOM 3556 C CA . LEU A 1 461 ? -22.125 24.234 -0.806 1 71.38 461 LEU A CA 1
ATOM 3557 C C . LEU A 1 461 ? -23.188 23.797 -1.812 1 71.38 461 LEU A C 1
ATOM 3559 O O . LEU A 1 461 ? -24.359 23.625 -1.451 1 71.38 461 LEU A O 1
ATOM 3563 N N . GLU A 1 462 ? -22.75 23.531 -3.018 1 72.06 462 GLU A N 1
ATOM 3564 C CA . GLU A 1 462 ? -23.719 23.359 -4.09 1 72.06 462 GLU A CA 1
ATOM 3565 C C . GLU A 1 462 ? -23.859 21.906 -4.508 1 72.06 462 GLU A C 1
ATOM 3567 O O . GLU A 1 462 ? -24.859 21.5 -5.094 1 72.06 462 GLU A O 1
ATOM 3572 N N . THR A 1 463 ? -22.922 21.078 -4.18 1 76.5 463 THR A N 1
ATOM 3573 C CA . THR A 1 463 ? -22.891 19.719 -4.68 1 76.5 463 THR A CA 1
ATOM 3574 C C . THR A 1 463 ? -23.438 18.75 -3.633 1 76.5 463 THR A C 1
ATOM 3576 O O . THR A 1 463 ? -23.25 18.938 -2.434 1 76.5 463 THR A O 1
ATOM 3579 N N . GLU A 1 464 ? -24.094 17.719 -4.102 1 80.12 464 GLU A N 1
ATOM 3580 C CA . GLU A 1 464 ? -24.609 16.688 -3.221 1 80.12 464 GLU A CA 1
ATOM 3581 C C . GLU A 1 464 ? -23.484 16 -2.441 1 80.12 464 GLU A C 1
ATOM 3583 O O . GLU A 1 464 ? -22.422 15.727 -2.994 1 80.12 464 GLU A O 1
ATOM 3588 N N . PRO A 1 465 ? -23.766 15.758 -1.165 1 80.88 465 PRO A N 1
ATOM 3589 C CA . PRO A 1 465 ? -22.719 15.195 -0.306 1 80.88 465 PRO A CA 1
ATOM 3590 C C . PRO A 1 465 ? -22.188 13.867 -0.824 1 80.88 465 PRO A C 1
ATOM 3592 O O . PRO A 1 465 ? -20.984 13.586 -0.692 1 80.88 465 PRO A O 1
ATOM 3595 N N . SER A 1 466 ? -23.031 13.078 -1.388 1 81.31 466 SER A N 1
ATOM 3596 C CA . SER A 1 466 ? -22.578 11.781 -1.886 1 81.31 466 SER A CA 1
ATOM 3597 C C . SER A 1 466 ? -21.609 11.953 -3.059 1 81.31 466 SER A C 1
ATOM 3599 O O . SER A 1 466 ? -20.625 11.227 -3.162 1 81.31 466 SER A O 1
ATOM 3601 N N . VAL A 1 467 ? -21.906 12.891 -3.893 1 79.69 467 VAL A N 1
ATOM 3602 C CA . VAL A 1 467 ? -21.062 13.188 -5.043 1 79.69 467 VAL A CA 1
ATOM 3603 C C . VAL A 1 467 ? -19.75 13.82 -4.57 1 79.69 467 VAL A C 1
ATOM 3605 O O . VAL A 1 467 ? -18.672 13.5 -5.086 1 79.69 467 VAL A O 1
ATOM 3608 N N . LEU A 1 468 ? -19.922 14.648 -3.598 1 80.75 468 LEU A N 1
ATOM 3609 C CA . LEU A 1 468 ? -18.734 15.305 -3.047 1 80.75 468 LEU A CA 1
ATOM 3610 C C . LEU A 1 468 ? -17.797 14.289 -2.414 1 80.75 468 LEU A C 1
ATOM 3612 O O . LEU A 1 468 ? -16.578 14.336 -2.635 1 80.75 468 LEU A O 1
ATOM 3616 N N . ASN A 1 469 ? -18.375 13.383 -1.649 1 82.19 469 ASN A N 1
ATOM 3617 C CA . ASN A 1 469 ? -17.578 12.398 -0.924 1 82.19 469 ASN A CA 1
ATOM 3618 C C . ASN A 1 469 ? -16.875 11.438 -1.876 1 82.19 469 ASN A C 1
ATOM 3620 O O . ASN A 1 469 ? -15.719 11.086 -1.665 1 82.19 469 ASN A O 1
ATOM 3624 N N . GLN A 1 470 ? -17.484 11.133 -2.904 1 79.19 470 GLN A N 1
ATOM 3625 C CA . GLN A 1 470 ? -16.969 10.078 -3.77 1 79.19 470 GLN A CA 1
ATOM 3626 C C . GLN A 1 470 ? -16.062 10.648 -4.855 1 79.19 470 GLN A C 1
ATOM 3628 O O . GLN A 1 470 ? -15.023 10.07 -5.172 1 79.19 470 GLN A O 1
ATOM 3633 N N . PHE A 1 471 ? -16.359 11.797 -5.363 1 78.31 471 PHE A N 1
ATOM 3634 C CA . PHE A 1 471 ? -15.711 12.211 -6.602 1 78.31 471 PHE A CA 1
ATOM 3635 C C . PHE A 1 471 ? -14.828 13.43 -6.371 1 78.31 471 PHE A C 1
ATOM 3637 O O . PHE A 1 471 ? -13.977 13.758 -7.199 1 78.31 471 PHE A O 1
ATOM 3644 N N . PHE A 1 472 ? -14.977 14.047 -5.27 1 79.62 472 PHE A N 1
ATOM 3645 C CA . PHE A 1 472 ? -14.148 15.219 -4.988 1 79.62 472 PHE A CA 1
ATOM 3646 C C . PHE A 1 472 ? -13.219 14.953 -3.812 1 79.62 472 PHE A C 1
ATOM 3648 O O . PHE A 1 472 ? -12 14.914 -3.977 1 79.62 472 PHE A O 1
ATOM 3655 N N . TYR A 1 473 ? -13.883 14.523 -2.729 1 80.62 473 TYR A N 1
ATOM 3656 C CA . TYR A 1 473 ? -13.062 14.227 -1.564 1 80.62 473 TYR A CA 1
ATOM 3657 C C . TYR A 1 473 ? -12.297 12.922 -1.759 1 80.62 473 TYR A C 1
ATOM 3659 O O . TYR A 1 473 ? -11.25 12.711 -1.146 1 80.62 473 TYR A O 1
ATOM 3667 N N . THR A 1 474 ? -12.844 12.07 -2.682 1 84.38 474 THR A N 1
ATOM 3668 C CA . THR A 1 474 ? -12.32 10.711 -2.77 1 84.38 474 THR A CA 1
ATOM 3669 C C . THR A 1 474 ? -12.148 10.102 -1.38 1 84.38 474 THR A C 1
ATOM 3671 O O . THR A 1 474 ? -11.07 9.609 -1.044 1 84.38 474 THR A O 1
ATOM 3674 N N . LYS A 1 475 ? -13.203 10.141 -0.669 1 88.25 475 LYS A N 1
ATOM 3675 C CA . LYS A 1 475 ? -13.172 9.656 0.708 1 88.25 475 LYS A CA 1
ATOM 3676 C C . LYS A 1 475 ? -12.648 8.227 0.778 1 88.25 475 LYS A C 1
ATOM 3678 O O . LYS A 1 475 ? -12.984 7.395 -0.069 1 88.25 475 LYS A O 1
ATOM 3683 N N . HIS A 1 476 ? -11.797 7.938 1.792 1 89.88 476 HIS A N 1
ATOM 3684 C CA . HIS A 1 476 ? -11.203 6.613 1.914 1 89.88 476 HIS A CA 1
ATOM 3685 C C . HIS A 1 476 ? -11.055 6.207 3.377 1 89.88 476 HIS A C 1
ATOM 3687 O O . HIS A 1 476 ? -11.102 7.055 4.27 1 89.88 476 HIS A O 1
ATOM 3693 N N . ASP A 1 477 ? -10.898 4.934 3.613 1 91.31 477 ASP A N 1
ATOM 3694 C CA . ASP A 1 477 ? -10.656 4.391 4.945 1 91.31 477 ASP A CA 1
ATOM 3695 C C . ASP A 1 477 ? -9.391 3.541 4.969 1 91.31 477 ASP A C 1
ATOM 3697 O O . ASP A 1 477 ? -9.289 2.59 5.746 1 91.31 477 ASP A O 1
ATOM 3701 N N . ILE A 1 478 ? -8.508 3.832 4.09 1 95.5 478 ILE A N 1
ATOM 3702 C CA . ILE A 1 478 ? -7.258 3.088 4.004 1 95.5 478 ILE A CA 1
ATOM 3703 C C . ILE A 1 478 ? -6.41 3.348 5.25 1 95.5 478 ILE A C 1
ATOM 3705 O O . ILE A 1 478 ? -6.254 4.496 5.672 1 95.5 478 ILE A O 1
ATOM 3709 N N . SER A 1 479 ? -5.852 2.328 5.848 1 97.12 479 SER A N 1
ATOM 3710 C CA . SER A 1 479 ? -5.055 2.449 7.066 1 97.12 479 SER A CA 1
ATOM 3711 C C . SER A 1 479 ? -3.604 2.785 6.746 1 97.12 479 SER A C 1
ATOM 3713 O O . SER A 1 479 ? -2.867 1.944 6.223 1 97.12 479 SER A O 1
ATOM 3715 N N . ILE A 1 480 ? -3.191 3.959 7.094 1 97.31 480 ILE A N 1
ATOM 3716 C CA . ILE A 1 480 ? -1.812 4.375 6.867 1 97.31 480 ILE A CA 1
ATOM 3717 C C . ILE A 1 480 ? -0.878 3.58 7.777 1 97.31 480 ILE A C 1
ATOM 3719 O O . ILE A 1 480 ? 0.236 3.23 7.379 1 97.31 480 ILE A O 1
ATOM 3723 N N . GLU A 1 481 ? -1.355 3.271 8.984 1 97.31 481 GLU A N 1
ATOM 3724 C CA . GLU A 1 481 ? -0.585 2.457 9.914 1 97.31 481 GLU A CA 1
ATOM 3725 C C . GLU A 1 481 ? -0.189 1.123 9.289 1 97.31 481 GLU A C 1
ATOM 3727 O O . GLU A 1 481 ? 0.977 0.726 9.344 1 97.31 481 GLU A O 1
ATOM 3732 N N . LYS A 1 482 ? -1.139 0.436 8.703 1 97.31 482 LYS A N 1
ATOM 3733 C CA . LYS A 1 482 ? -0.892 -0.879 8.117 1 97.31 482 LYS A CA 1
ATOM 3734 C C . LYS A 1 482 ? -0.025 -0.771 6.871 1 97.31 482 LYS A C 1
ATOM 3736 O O . LYS A 1 482 ? 0.774 -1.664 6.582 1 97.31 482 LYS A O 1
ATOM 3741 N N . LEU A 1 483 ? -0.202 0.289 6.09 1 97.69 483 LEU A N 1
ATOM 3742 C CA . LEU A 1 483 ? 0.684 0.513 4.953 1 97.69 483 LEU A CA 1
ATOM 3743 C C . LEU A 1 483 ? 2.135 0.621 5.406 1 97.69 483 LEU A C 1
ATOM 3745 O O . LEU A 1 483 ? 3.031 0.049 4.781 1 97.69 483 LEU A O 1
ATOM 3749 N N . CYS A 1 484 ? 2.373 1.43 6.473 1 97.38 484 CYS A N 1
ATOM 3750 C CA . CYS A 1 484 ? 3.719 1.587 7.012 1 97.38 484 CYS A CA 1
ATOM 3751 C C . CYS A 1 484 ? 4.258 0.258 7.527 1 97.38 484 CYS A C 1
ATOM 3753 O O . CYS A 1 484 ? 5.418 -0.081 7.293 1 97.38 484 CYS A O 1
ATOM 3755 N N . MET A 1 485 ? 3.426 -0.54 8.164 1 96.62 485 MET A N 1
ATOM 3756 C CA . MET A 1 485 ? 3.832 -1.847 8.672 1 96.62 485 MET A CA 1
ATOM 3757 C C . MET A 1 485 ? 4.234 -2.773 7.527 1 96.62 485 MET A C 1
ATOM 3759 O O . MET A 1 485 ? 5.191 -3.539 7.652 1 96.62 485 MET A O 1
ATOM 3763 N N . ALA A 1 486 ? 3.422 -2.717 6.508 1 97.06 486 ALA A N 1
ATOM 3764 C CA . ALA A 1 486 ? 3.703 -3.564 5.352 1 97.06 486 ALA A CA 1
ATOM 3765 C C . ALA A 1 486 ? 5.098 -3.293 4.801 1 97.06 486 ALA A C 1
ATOM 3767 O O . ALA A 1 486 ? 5.762 -4.207 4.301 1 97.06 486 ALA A O 1
ATOM 3768 N N . HIS A 1 487 ? 5.582 -2.055 4.887 1 96.25 487 HIS A N 1
ATOM 3769 C CA . HIS A 1 487 ? 6.863 -1.663 4.309 1 96.25 487 HIS A CA 1
ATOM 3770 C C . HIS A 1 487 ? 7.961 -1.631 5.367 1 96.25 487 HIS A C 1
ATOM 3772 O O . HIS A 1 487 ? 9.102 -1.283 5.07 1 96.25 487 HIS A O 1
ATOM 3778 N N . GLY A 1 488 ? 7.684 -1.849 6.656 1 93.62 488 GLY A N 1
ATOM 3779 C CA . GLY A 1 488 ? 8.656 -1.831 7.738 1 93.62 488 GLY A CA 1
ATOM 3780 C C . GLY A 1 488 ? 9.062 -0.429 8.148 1 93.62 488 GLY A C 1
ATOM 3781 O O . GLY A 1 488 ? 10.234 -0.183 8.453 1 93.62 488 GLY A O 1
ATOM 3782 N N . VAL A 1 489 ? 8.18 0.567 8.047 1 94.88 489 VAL A N 1
ATOM 3783 C CA . VAL A 1 489 ? 8.438 1.95 8.43 1 94.88 489 VAL A CA 1
ATOM 3784 C C . VAL A 1 489 ? 7.746 2.252 9.758 1 94.88 489 VAL A C 1
ATOM 3786 O O . VAL A 1 489 ? 6.605 1.84 9.977 1 94.88 489 VAL A O 1
ATOM 3789 N N . LYS A 1 490 ? 8.414 2.945 10.664 1 95.38 490 LYS A N 1
ATOM 3790 C CA . LYS A 1 490 ? 7.848 3.32 11.961 1 95.38 490 LYS A CA 1
ATOM 3791 C C . LYS A 1 490 ? 6.68 4.289 11.789 1 95.38 490 LYS A C 1
ATOM 3793 O O . LYS A 1 490 ? 6.742 5.211 10.977 1 95.38 490 LYS A O 1
ATOM 3798 N N . HIS A 1 491 ? 5.566 4.039 12.5 1 97.06 491 HIS A N 1
ATOM 3799 C CA . HIS A 1 491 ? 4.344 4.828 12.398 1 97.06 491 HIS A CA 1
ATOM 3800 C C . HIS A 1 491 ? 3.881 5.301 13.773 1 97.06 491 HIS A C 1
ATOM 3802 O O . HIS A 1 491 ? 3.926 4.539 14.742 1 97.06 491 HIS A O 1
ATOM 3808 N N . LEU A 1 492 ? 3.541 6.598 13.945 1 96.56 492 LEU A N 1
ATOM 3809 C CA . LEU A 1 492 ? 2.967 7.172 15.156 1 96.56 492 LEU A CA 1
ATOM 3810 C C . LEU A 1 492 ? 1.617 7.82 14.859 1 96.56 492 LEU A C 1
ATOM 3812 O O . LEU A 1 492 ? 1.526 8.727 14.031 1 96.56 492 LEU A O 1
ATOM 3816 N N . LEU A 1 493 ? 0.576 7.406 15.43 1 96.75 493 LEU A N 1
ATOM 3817 C CA . LEU A 1 493 ? -0.75 8 15.289 1 96.75 493 LEU A CA 1
ATOM 3818 C C . LEU A 1 493 ? -0.976 9.086 16.344 1 96.75 493 LEU A C 1
ATOM 3820 O O . LEU A 1 493 ? -0.737 8.867 17.531 1 96.75 493 LEU A O 1
ATOM 3824 N N . VAL A 1 494 ? -1.373 10.273 15.914 1 96.75 494 VAL A N 1
ATOM 3825 C CA . VAL A 1 494 ? -1.583 11.438 16.781 1 96.75 494 VAL A CA 1
ATOM 3826 C C . VAL A 1 494 ? -3.041 11.883 16.688 1 96.75 494 VAL A C 1
ATOM 3828 O O . VAL A 1 494 ? -3.568 12.094 15.594 1 96.75 494 VAL A O 1
ATOM 3831 N N . GLN A 1 495 ? -3.689 12.117 17.859 1 93.75 495 GLN A N 1
ATOM 3832 C CA . GLN A 1 495 ? -5.086 12.547 17.891 1 93.75 495 GLN A CA 1
ATOM 3833 C C . GLN A 1 495 ? -5.266 13.789 18.75 1 93.75 495 GLN A C 1
ATOM 3835 O O . GLN A 1 495 ? -6.297 14.461 18.672 1 93.75 495 GLN A O 1
ATOM 3840 N N . THR A 1 496 ? -4.199 14.164 19.609 1 91.88 496 THR A N 1
ATOM 3841 C CA . THR A 1 496 ? -4.258 15.328 20.484 1 91.88 496 THR A CA 1
ATOM 3842 C C . THR A 1 496 ? -3.041 16.219 20.281 1 91.88 496 THR A C 1
ATOM 3844 O O . THR A 1 496 ? -2.051 15.805 19.688 1 91.88 496 THR A O 1
ATOM 3847 N N . LYS A 1 497 ? -3.119 17.453 20.75 1 90.88 497 LYS A N 1
ATOM 3848 C CA . LYS A 1 497 ? -2.025 18.406 20.625 1 90.88 497 LYS A CA 1
ATOM 3849 C C . LYS A 1 497 ? -0.782 17.922 21.359 1 90.88 497 LYS A C 1
ATOM 3851 O O . LYS A 1 497 ? 0.334 18.031 20.859 1 90.88 497 LYS A O 1
ATOM 3856 N N . MET A 1 498 ? -0.978 17.344 22.547 1 90 498 MET A N 1
ATOM 3857 C CA . MET A 1 498 ? 0.138 16.828 23.344 1 90 498 MET A CA 1
ATOM 3858 C C . MET A 1 498 ? 0.827 15.672 22.641 1 90 498 MET A C 1
ATOM 3860 O O . MET A 1 498 ? 2.057 15.586 22.625 1 90 498 MET A O 1
ATOM 3864 N N . GLU A 1 499 ? 0.001 14.789 22.062 1 94.56 499 GLU A N 1
ATOM 3865 C CA . GLU A 1 499 ? 0.561 13.664 21.328 1 94.56 499 GLU A CA 1
ATOM 3866 C C . GLU A 1 499 ? 1.376 14.141 20.125 1 94.56 499 GLU A C 1
ATOM 3868 O O . GLU A 1 499 ? 2.385 13.531 19.781 1 94.56 499 GLU A O 1
ATOM 3873 N N . LEU A 1 500 ? 0.918 15.18 19.484 1 95.5 500 LEU A N 1
ATOM 3874 C CA . LEU A 1 500 ? 1.647 15.734 18.344 1 95.5 500 LEU A CA 1
ATOM 3875 C C . LEU A 1 500 ? 3.02 16.234 18.781 1 95.5 500 LEU A C 1
ATOM 3877 O O . LEU A 1 500 ? 4.027 15.945 18.125 1 95.5 500 LEU A O 1
ATOM 3881 N N . HIS A 1 501 ? 3.096 17.062 19.875 1 92.62 501 HIS A N 1
ATOM 3882 C CA . HIS A 1 501 ? 4.359 17.578 20.391 1 92.62 501 HIS A CA 1
ATOM 3883 C C . HIS A 1 501 ? 5.32 16.453 20.734 1 92.62 501 HIS A C 1
ATOM 3885 O O . HIS A 1 501 ? 6.508 16.516 20.422 1 92.62 501 HIS A O 1
ATOM 3891 N N . HIS A 1 502 ? 4.742 15.422 21.359 1 93.75 502 HIS A N 1
ATOM 3892 C CA . HIS A 1 502 ? 5.559 14.273 21.734 1 93.75 502 HIS A CA 1
ATOM 3893 C C . HIS A 1 502 ? 6.078 13.539 20.516 1 93.75 502 HIS A C 1
ATOM 3895 O O . HIS A 1 502 ? 7.25 13.148 20.469 1 93.75 502 HIS A O 1
ATOM 3901 N N . ALA A 1 503 ? 5.195 13.273 19.578 1 95.56 503 ALA A N 1
ATOM 3902 C CA . ALA A 1 503 ? 5.578 12.555 18.359 1 95.56 503 ALA A CA 1
ATOM 3903 C C . ALA A 1 503 ? 6.66 13.305 17.594 1 95.56 503 ALA A C 1
ATOM 3905 O O . ALA A 1 503 ? 7.609 12.703 17.094 1 95.56 503 ALA A O 1
ATOM 3906 N N . LEU A 1 504 ? 6.504 14.609 17.453 1 93.94 504 LEU A N 1
ATOM 3907 C CA . LEU A 1 504 ? 7.484 15.43 16.75 1 93.94 504 LEU A CA 1
ATOM 3908 C C . LEU A 1 504 ? 8.82 15.445 17.484 1 93.94 504 LEU A C 1
ATOM 3910 O O . LEU A 1 504 ? 9.883 15.391 16.859 1 93.94 504 LEU A O 1
ATOM 3914 N N . TRP A 1 505 ? 8.719 15.5 18.781 1 89.94 505 TRP A N 1
ATOM 3915 C CA . TRP A 1 505 ? 9.93 15.461 19.594 1 89.94 505 TRP A CA 1
ATOM 3916 C C . TRP A 1 505 ? 10.648 14.125 19.438 1 89.94 505 TRP A C 1
ATOM 3918 O O . TRP A 1 505 ? 11.867 14.094 19.266 1 89.94 505 TRP A O 1
ATOM 3928 N N . GLU A 1 506 ? 9.945 13.078 19.531 1 90.94 506 GLU A N 1
ATOM 3929 C CA . GLU A 1 506 ? 10.516 11.742 19.375 1 90.94 506 GLU A CA 1
ATOM 3930 C C . GLU A 1 506 ? 11.156 11.57 18 1 90.94 506 GLU A C 1
ATOM 3932 O O . GLU A 1 506 ? 12.234 10.984 17.891 1 90.94 506 GLU A O 1
ATOM 3937 N N . ALA A 1 507 ? 10.453 11.977 16.984 1 89.06 507 ALA A N 1
ATOM 3938 C CA . ALA A 1 507 ? 10.953 11.867 15.617 1 89.06 507 ALA A CA 1
ATOM 3939 C C . ALA A 1 507 ? 12.25 12.648 15.445 1 89.06 507 ALA A C 1
ATOM 3941 O O . ALA A 1 507 ? 13.133 12.242 14.688 1 89.06 507 ALA A O 1
ATOM 3942 N N . HIS A 1 508 ? 12.344 13.75 16.078 1 86 508 HIS A N 1
ATOM 3943 C CA . HIS A 1 508 ? 13.516 14.609 15.938 1 86 508 HIS A CA 1
ATOM 3944 C C . HIS A 1 508 ? 14.719 14.031 16.672 1 86 508 HIS A C 1
ATOM 3946 O O . HIS A 1 508 ? 15.859 14.219 16.25 1 86 508 HIS A O 1
ATOM 3952 N N . GLN A 1 509 ? 14.469 13.359 17.766 1 82.25 509 GLN A N 1
ATOM 3953 C CA . GLN A 1 509 ? 15.547 12.789 18.578 1 82.25 509 GLN A CA 1
ATOM 3954 C C . GLN A 1 509 ? 16.047 11.484 17.969 1 82.25 509 GLN A C 1
ATOM 3956 O O . GLN A 1 509 ? 17.219 11.141 18.109 1 82.25 509 GLN A O 1
ATOM 3961 N N . GLY A 1 510 ? 15.242 10.875 17.281 1 79.69 510 GLY A N 1
ATOM 3962 C CA . GLY A 1 510 ? 15.594 9.57 16.75 1 79.69 510 GLY A CA 1
ATOM 3963 C C . GLY A 1 510 ? 16.375 9.633 15.461 1 79.69 510 GLY A C 1
ATOM 3964 O O . GLY A 1 510 ? 16.438 10.68 14.812 1 79.69 510 GLY A O 1
ATOM 3965 N N . GLN A 1 511 ? 17.047 8.508 15.109 1 83.38 511 GLN A N 1
ATOM 3966 C CA . GLN A 1 511 ? 17.812 8.391 13.875 1 83.38 511 GLN A CA 1
ATOM 3967 C C . GLN A 1 511 ? 17.062 7.566 12.836 1 83.38 511 GLN A C 1
ATOM 3969 O O . GLN A 1 511 ? 17.594 7.305 11.75 1 83.38 511 GLN A O 1
ATOM 3974 N N . ASN A 1 512 ? 15.805 7.285 13.102 1 87.94 512 ASN A N 1
ATOM 3975 C CA . ASN A 1 512 ? 15.023 6.477 12.172 1 87.94 512 ASN A CA 1
ATOM 3976 C C . ASN A 1 512 ? 13.984 7.316 11.43 1 87.94 512 ASN A C 1
ATOM 3978 O O . ASN A 1 512 ? 13.531 8.344 11.938 1 87.94 512 ASN A O 1
ATOM 3982 N N . ASP A 1 513 ? 13.742 6.887 10.18 1 93.69 513 ASP A N 1
ATOM 3983 C CA . ASP A 1 513 ? 12.617 7.469 9.453 1 93.69 513 ASP A CA 1
ATOM 3984 C C . ASP A 1 513 ? 11.289 7.176 10.164 1 93.69 513 ASP A C 1
ATOM 3986 O O . ASP A 1 513 ? 11.133 6.117 10.781 1 93.69 513 ASP A O 1
ATOM 3990 N N . CYS A 1 514 ? 10.406 8.102 10.117 1 94.31 514 CYS A N 1
ATOM 3991 C CA . CYS A 1 514 ? 9.156 7.941 10.852 1 94.31 514 CYS A CA 1
ATOM 3992 C C . CYS A 1 514 ? 8.008 8.633 10.125 1 94.31 514 CYS A C 1
ATOM 3994 O O . CYS A 1 514 ? 8.203 9.664 9.477 1 94.31 514 CYS A O 1
ATOM 3996 N N . VAL A 1 515 ? 6.805 7.988 10.156 1 97.38 515 VAL A N 1
ATOM 3997 C CA . VAL A 1 515 ? 5.574 8.594 9.664 1 97.38 515 VAL A CA 1
ATOM 3998 C C . VAL A 1 515 ? 4.672 8.969 10.836 1 97.38 515 VAL A C 1
ATOM 4000 O O . VAL A 1 515 ? 4.277 8.109 11.625 1 97.38 515 VAL A O 1
ATOM 4003 N N . VAL A 1 516 ? 4.422 10.266 11 1 97.88 516 VAL A N 1
ATOM 4004 C CA . VAL A 1 516 ? 3.498 10.773 12.008 1 97.88 516 VAL A CA 1
ATOM 4005 C C . VAL A 1 516 ? 2.141 11.055 11.375 1 97.88 516 VAL A C 1
ATOM 4007 O O . VAL A 1 516 ? 2.01 11.977 10.562 1 97.88 516 VAL A O 1
ATOM 4010 N N . GLU A 1 517 ? 1.177 10.281 11.695 1 98.06 517 GLU A N 1
ATOM 4011 C CA . GLU A 1 517 ? -0.168 10.438 11.148 1 98.06 517 GLU A CA 1
ATOM 4012 C C . GLU A 1 517 ? -1.044 11.273 12.078 1 98.06 517 GLU A C 1
ATOM 4014 O O . GLU A 1 517 ? -1.281 10.898 13.227 1 98.06 517 GLU A O 1
ATOM 4019 N N . VAL A 1 518 ? -1.474 12.438 11.555 1 97.56 518 VAL A N 1
ATOM 4020 C CA . VAL A 1 518 ? -2.355 13.328 12.312 1 97.56 518 VAL A CA 1
ATOM 4021 C C . VAL A 1 518 ? -3.803 13.102 11.883 1 97.56 518 VAL A C 1
ATOM 4023 O O . VAL A 1 518 ? -4.195 13.461 10.773 1 97.56 518 VAL A O 1
ATOM 4026 N N . GLU A 1 519 ? -4.555 12.562 12.742 1 94.88 519 GLU A N 1
ATOM 4027 C CA . GLU A 1 519 ? -5.949 12.273 12.438 1 94.88 519 GLU A CA 1
ATOM 4028 C C . GLU A 1 519 ? -6.812 13.523 12.555 1 94.88 519 GLU A C 1
ATOM 4030 O O . GLU A 1 519 ? -6.703 14.266 13.531 1 94.88 519 GLU A O 1
ATOM 4035 N N . SER A 1 520 ? -7.508 13.828 11.508 1 90.62 520 SER A N 1
ATOM 4036 C CA . SER A 1 520 ? -8.43 14.961 11.469 1 90.62 520 SER A CA 1
ATOM 4037 C C . SER A 1 520 ? -9.664 14.633 10.633 1 90.62 520 SER A C 1
ATOM 4039 O O . SER A 1 520 ? -9.867 13.484 10.234 1 90.62 520 SER A O 1
ATOM 4041 N N . CYS A 1 521 ? -10.664 15.562 10.508 1 89.62 521 CYS A N 1
ATOM 4042 C CA . CYS A 1 521 ? -11.859 15.359 9.688 1 89.62 521 CYS A CA 1
ATOM 4043 C C . CYS A 1 521 ? -12.164 16.609 8.867 1 89.62 521 CYS A C 1
ATOM 4045 O O . CYS A 1 521 ? -11.859 17.719 9.289 1 89.62 521 CYS A O 1
ATOM 4047 N N . ILE A 1 522 ? -12.758 16.438 7.77 1 88.06 522 ILE A N 1
ATOM 4048 C CA . ILE A 1 522 ? -12.945 17.484 6.773 1 88.06 522 ILE A CA 1
ATOM 4049 C C . ILE A 1 522 ? -13.93 18.531 7.305 1 88.06 522 ILE A C 1
ATOM 4051 O O . ILE A 1 522 ? -13.641 19.719 7.289 1 88.06 522 ILE A O 1
ATOM 4055 N N . PRO A 1 523 ? -15.031 18.172 7.863 1 85.31 523 PRO A N 1
ATOM 4056 C CA . PRO A 1 523 ? -16 19.203 8.273 1 85.31 523 PRO A CA 1
ATOM 4057 C C . PRO A 1 523 ? -15.484 20.062 9.422 1 85.31 523 PRO A C 1
ATOM 4059 O O . PRO A 1 523 ? -15.664 21.281 9.406 1 85.31 523 PRO A O 1
ATOM 4062 N N . ASP A 1 524 ? -14.844 19.516 10.391 1 87.19 524 ASP A N 1
ATOM 4063 C CA . ASP A 1 524 ? -14.328 20.266 11.531 1 87.19 524 ASP A CA 1
ATOM 4064 C C . ASP A 1 524 ? -13.227 21.234 11.102 1 87.19 524 ASP A C 1
ATOM 4066 O O . ASP A 1 524 ? -13.164 22.359 11.586 1 87.19 524 ASP A O 1
ATOM 4070 N N . ASN A 1 525 ? -12.398 20.844 10.266 1 89.38 525 ASN A N 1
ATOM 4071 C CA . ASN A 1 525 ? -11.336 21.703 9.773 1 89.38 525 ASN A CA 1
ATOM 4072 C C . ASN A 1 525 ? -11.891 22.844 8.922 1 89.38 525 ASN A C 1
ATOM 4074 O O . ASN A 1 525 ? -11.398 23.969 8.984 1 89.38 525 ASN A O 1
ATOM 4078 N N . ALA A 1 526 ? -12.859 22.5 8.07 1 87.94 526 ALA A N 1
ATOM 4079 C CA . ALA A 1 526 ? -13.484 23.531 7.266 1 87.94 526 ALA A CA 1
ATOM 4080 C C . ALA A 1 526 ? -14.125 24.609 8.148 1 87.94 526 ALA A C 1
ATOM 4082 O O . ALA A 1 526 ? -14.023 25.797 7.855 1 87.94 526 ALA A O 1
ATOM 4083 N N . ARG A 1 527 ? -14.789 24.172 9.148 1 86.56 527 ARG A N 1
ATOM 4084 C CA . ARG A 1 527 ? -15.43 25.094 10.086 1 86.56 527 ARG A CA 1
ATOM 4085 C C . ARG A 1 527 ? -14.391 25.969 10.789 1 86.56 527 ARG A C 1
ATOM 4087 O O . ARG A 1 527 ? -14.562 27.188 10.906 1 86.56 527 ARG A O 1
ATOM 4094 N N . PHE A 1 528 ? -13.375 25.391 11.273 1 89.88 528 PHE A N 1
ATOM 4095 C CA . PHE A 1 528 ? -12.367 26.125 12.016 1 89.88 528 PHE A CA 1
ATOM 4096 C C . PHE A 1 528 ? -11.641 27.109 11.109 1 89.88 528 PHE A C 1
ATOM 4098 O O . PHE A 1 528 ? -11.336 28.234 11.523 1 89.88 528 PHE A O 1
ATOM 4105 N N . HIS A 1 529 ? -11.312 26.719 9.914 1 88.38 529 HIS A N 1
ATOM 4106 C CA . HIS A 1 529 ? -10.719 27.641 8.953 1 88.38 529 HIS A CA 1
ATOM 4107 C C . HIS A 1 529 ? -11.617 28.844 8.727 1 88.38 529 HIS A C 1
ATOM 4109 O O . HIS A 1 529 ? -11.133 29.984 8.625 1 88.38 529 HIS A O 1
ATOM 4115 N N . SER A 1 530 ? -12.859 28.594 8.57 1 86.5 530 SER A N 1
ATOM 4116 C CA . SER A 1 530 ? -13.82 29.688 8.383 1 86.5 530 SER A CA 1
ATOM 4117 C C . SER A 1 530 ? -13.828 30.625 9.586 1 86.5 530 SER A C 1
ATOM 4119 O O . SER A 1 530 ? -13.891 31.844 9.43 1 86.5 530 SER A O 1
ATOM 4121 N N . ILE A 1 531 ? -13.75 30.078 10.75 1 86.56 531 ILE A N 1
ATOM 4122 C CA . ILE A 1 531 ? -13.75 30.859 11.992 1 86.56 531 ILE A CA 1
ATOM 4123 C C . ILE A 1 531 ? -12.516 31.75 12.039 1 86.56 531 ILE A C 1
ATOM 4125 O O . ILE A 1 531 ? -12.609 32.938 12.344 1 86.56 531 ILE A O 1
ATOM 4129 N N . ILE A 1 532 ? -11.383 31.188 11.773 1 86.94 532 ILE A N 1
ATOM 4130 C CA . ILE A 1 532 ? -10.141 31.953 11.82 1 86.94 532 ILE A CA 1
ATOM 4131 C C . ILE A 1 532 ? -10.195 33.062 10.781 1 86.94 532 ILE A C 1
ATOM 4133 O O . ILE A 1 532 ? -9.727 34.188 11.031 1 86.94 532 ILE A O 1
ATOM 4137 N N . ARG A 1 533 ? -10.727 32.719 9.641 1 84.06 533 ARG A N 1
ATOM 4138 C CA . ARG A 1 533 ? -10.836 33.719 8.586 1 84.06 533 ARG A CA 1
ATOM 4139 C C . ARG A 1 533 ? -11.719 34.906 9.016 1 84.06 533 ARG A C 1
ATOM 4141 O O . ARG A 1 533 ? -11.383 36.062 8.781 1 84.06 533 ARG A O 1
ATOM 4148 N N . LYS A 1 534 ? -12.797 34.594 9.594 1 83.94 534 LYS A N 1
ATOM 4149 C CA . LYS A 1 534 ? -13.727 35.625 10.039 1 83.94 534 LYS A CA 1
ATOM 4150 C C . LYS A 1 534 ? -13.102 36.5 11.141 1 83.94 534 LYS A C 1
ATOM 4152 O O . LYS A 1 534 ? -13.242 37.719 11.133 1 83.94 534 LYS A O 1
ATOM 4157 N N . TYR A 1 535 ? -12.438 35.812 12.062 1 83.75 535 TYR A N 1
ATOM 4158 C CA . TYR A 1 535 ? -11.797 36.562 13.141 1 83.75 535 TYR A CA 1
ATOM 4159 C C . TYR A 1 535 ? -10.656 37.406 12.609 1 83.75 535 TYR A C 1
ATOM 4161 O O . TYR A 1 535 ? -10.398 38.5 13.125 1 83.75 535 TYR A O 1
ATOM 4169 N N . SER A 1 536 ? -9.938 36.875 11.695 1 82.69 536 SER A N 1
ATOM 4170 C CA . SER A 1 536 ? -8.867 37.656 11.094 1 82.69 536 SER A CA 1
ATOM 4171 C C . SER A 1 536 ? -9.406 38.875 10.367 1 82.69 536 SER A C 1
ATOM 4173 O O . SER A 1 536 ? -8.82 39.969 10.438 1 82.69 536 SER A O 1
ATOM 4175 N N . CYS A 1 537 ? -10.453 38.688 9.672 1 80.62 537 CYS A N 1
ATOM 4176 C CA . CYS A 1 537 ? -11.102 39.812 8.992 1 80.62 537 CYS A CA 1
ATOM 4177 C C . CYS A 1 537 ? -11.57 40.844 9.992 1 80.62 537 CYS A C 1
ATOM 4179 O O . CYS A 1 537 ? -11.383 42.062 9.773 1 80.62 537 CYS A O 1
ATOM 4181 N N . LEU A 1 538 ? -12.172 40.438 11.062 1 78.88 538 LEU A N 1
ATOM 4182 C CA . LEU A 1 538 ? -12.656 41.344 12.102 1 78.88 538 LEU A CA 1
ATOM 4183 C C . LEU A 1 538 ? -11.5 42.094 12.75 1 78.88 538 LEU A C 1
ATOM 4185 O O . LEU A 1 538 ? -11.617 43.281 13.055 1 78.88 538 LEU A O 1
ATOM 4189 N N . ALA A 1 539 ? -10.453 41.344 13.102 1 79.75 539 ALA A N 1
ATOM 4190 C CA . ALA A 1 539 ? -9.281 41.969 13.703 1 79.75 539 ALA A CA 1
ATOM 4191 C C . ALA A 1 539 ? -8.719 43.062 12.797 1 79.75 539 ALA A C 1
ATOM 4193 O O . ALA A 1 539 ? -8.289 44.125 13.266 1 79.75 539 ALA A O 1
ATOM 4194 N N . ALA A 1 540 ? -8.656 42.75 11.539 1 77.69 540 ALA A N 1
ATOM 4195 C CA . ALA A 1 540 ? -8.164 43.75 10.57 1 77.69 540 ALA A CA 1
ATOM 4196 C C . ALA A 1 540 ? -9.094 44.969 10.508 1 77.69 540 ALA A C 1
ATOM 4198 O O . ALA A 1 540 ? -8.625 46.094 10.422 1 77.69 540 ALA A O 1
ATOM 4199 N N . GLU A 1 541 ? -10.359 44.75 10.586 1 76.62 541 GLU A N 1
ATOM 4200 C CA . GLU A 1 541 ? -11.336 45.812 10.555 1 76.62 541 GLU A CA 1
ATOM 4201 C C . GLU A 1 541 ? -11.234 46.688 11.805 1 76.62 541 GLU A C 1
ATOM 4203 O O . GLU A 1 541 ? -11.359 47.906 11.727 1 76.62 541 GLU A O 1
ATOM 4208 N N . GLN A 1 542 ? -11.141 46.031 12.969 1 76.62 542 GLN A N 1
ATOM 4209 C CA . GLN A 1 542 ? -11.016 46.75 14.227 1 76.62 542 GLN A CA 1
ATOM 4210 C C . GLN A 1 542 ? -9.758 47.625 14.219 1 76.62 542 GLN A C 1
ATOM 4212 O O . GLN A 1 542 ? -9.789 48.781 14.672 1 76.62 542 GLN A O 1
ATOM 4217 N N . ALA A 1 543 ? -8.641 47.031 13.844 1 76.5 543 ALA A N 1
ATOM 4218 C CA . ALA A 1 543 ? -7.398 47.812 13.766 1 76.5 543 ALA A CA 1
ATOM 4219 C C . ALA A 1 543 ? -7.539 48.969 12.812 1 76.5 543 ALA A C 1
ATOM 4221 O O . ALA A 1 543 ? -7.023 50.062 13.086 1 76.5 543 ALA A O 1
ATOM 4222 N N . PHE A 1 544 ? -8.25 48.75 11.703 1 75.25 544 PHE A N 1
ATOM 4223 C CA . PHE A 1 544 ? -8.477 49.812 10.711 1 75.25 544 PHE A CA 1
ATOM 4224 C C . PHE A 1 544 ? -9.312 50.938 11.297 1 75.25 544 PHE A C 1
ATOM 4226 O O . PHE A 1 544 ? -9.008 52.125 11.078 1 75.25 544 PHE A O 1
ATOM 4233 N N . LYS A 1 545 ? -10.281 50.625 12.078 1 73 545 LYS A N 1
ATOM 4234 C CA . LYS A 1 545 ? -11.164 51.625 12.695 1 73 545 LYS A CA 1
ATOM 4235 C C . LYS A 1 545 ? -10.406 52.469 13.719 1 73 545 LYS A C 1
ATOM 4237 O O . LYS A 1 545 ? -10.633 53.688 13.828 1 73 545 LYS A O 1
ATOM 4242 N N . VAL A 1 546 ? -9.633 51.781 14.578 1 73.19 546 VAL A N 1
ATOM 4243 C CA . VAL A 1 546 ? -8.867 52.469 15.594 1 73.19 546 VAL A CA 1
ATOM 4244 C C . VAL A 1 546 ? -7.875 53.438 14.93 1 73.19 546 VAL A C 1
ATOM 4246 O O . VAL A 1 546 ? -7.648 54.531 15.422 1 73.19 546 VAL A O 1
ATOM 4249 N N . LEU A 1 547 ? -7.406 53 13.828 1 70.25 547 LEU A N 1
ATOM 4250 C CA . LEU A 1 547 ? -6.418 53.812 13.133 1 70.25 547 LEU A CA 1
ATOM 4251 C C . LEU A 1 547 ? -7.078 55 12.445 1 70.25 547 LEU A C 1
ATOM 4253 O O . LEU A 1 547 ? -6.492 56.094 12.359 1 70.25 547 LEU A O 1
ATOM 4257 N N . LEU A 1 548 ? -8.352 54.844 11.977 1 65.31 548 LEU A N 1
ATOM 4258 C CA . LEU A 1 548 ? -9.07 55.906 11.297 1 65.31 548 LEU A CA 1
ATOM 4259 C C . LEU A 1 548 ? -9.617 56.906 12.297 1 65.31 548 LEU A C 1
ATOM 4261 O O . LEU A 1 548 ? -9.766 58.094 11.977 1 65.31 548 LEU A O 1
ATOM 4265 N N . GLY A 1 549 ? -10.352 56.531 13.375 1 57.75 549 GLY A N 1
ATOM 4266 C CA . GLY A 1 549 ? -10.945 57.406 14.352 1 57.75 549 GLY A CA 1
ATOM 4267 C C . GLY A 1 549 ? -9.945 58.375 14.953 1 57.75 549 GLY A C 1
ATOM 4268 O O . GLY A 1 549 ? -10.336 59.344 15.609 1 57.75 549 GLY A O 1
ATOM 4269 N N . MET A 1 550 ? -8.742 58.094 15.008 1 50.91 550 MET A N 1
ATOM 4270 C CA . MET A 1 550 ? -7.809 59.062 15.609 1 50.91 550 MET A CA 1
ATOM 4271 C C . MET A 1 550 ? -7.574 60.25 14.703 1 50.91 550 MET A C 1
ATOM 4273 O O . MET A 1 550 ? -7.332 60.094 13.5 1 50.91 550 MET A O 1
ATOM 4277 N N . PRO A 1 551 ? -8.258 61.344 15.125 1 43.31 551 PRO A N 1
ATOM 4278 C CA . PRO A 1 551 ? -8.039 62.562 14.328 1 43.31 551 PRO A CA 1
ATOM 4279 C C . PRO A 1 551 ? -6.605 62.656 13.805 1 43.31 551 PRO A C 1
ATOM 4281 O O . PRO A 1 551 ? -5.656 62.688 14.594 1 43.31 551 PRO A O 1
ATOM 4284 N N . ILE A 1 552 ? -6.285 62 12.836 1 40.94 552 ILE A N 1
ATOM 4285 C CA . ILE A 1 552 ? -4.98 62.25 12.25 1 40.94 552 ILE A CA 1
ATOM 4286 C C . ILE A 1 552 ? -4.848 63.75 11.969 1 40.94 552 ILE A C 1
ATOM 4288 O O . ILE A 1 552 ? -5.621 64.312 11.188 1 40.94 552 ILE A O 1
ATOM 4292 N N . PRO A 1 553 ? -4.359 64.562 12.93 1 37.25 553 PRO A N 1
ATOM 4293 C CA . PRO A 1 553 ? -4.133 65.875 12.344 1 37.25 553 PRO A CA 1
ATOM 4294 C C . PRO A 1 553 ? -3.633 65.812 10.906 1 37.25 553 PRO A C 1
ATOM 4296 O O . PRO A 1 553 ? -2.984 64.812 10.516 1 37.25 553 PRO A O 1
ATOM 4299 N N . CYS A 1 554 ? -4.355 66.438 10.008 1 33.59 554 CYS A N 1
ATOM 4300 C CA . CYS A 1 554 ? -4.117 66.562 8.578 1 33.59 554 CYS A CA 1
ATOM 4301 C C . CYS A 1 554 ? -2.625 66.625 8.273 1 33.59 554 CYS A C 1
ATOM 4303 O O . CYS A 1 554 ? -2.227 66.75 7.113 1 33.59 554 CYS A O 1
ATOM 4305 N N . THR A 1 555 ? -1.808 67.562 8.984 1 35.03 555 THR A N 1
ATOM 4306 C CA . THR A 1 555 ? -0.574 67.875 8.266 1 35.03 555 THR A CA 1
ATOM 4307 C C . THR A 1 555 ? 0.186 66.562 7.957 1 35.03 555 THR A C 1
ATOM 4309 O O . THR A 1 555 ? 0.426 66.25 6.793 1 35.03 555 THR A O 1
ATOM 4312 N N . ASN A 1 556 ? 1.677 66.625 8.266 1 35.94 556 ASN A N 1
ATOM 4313 C CA . ASN A 1 556 ? 2.717 65.688 7.812 1 35.94 556 ASN A CA 1
ATOM 4314 C C . ASN A 1 556 ? 2.447 64.312 8.273 1 35.94 556 ASN A C 1
ATOM 4316 O O . ASN A 1 556 ? 2.307 64 9.469 1 35.94 556 ASN A O 1
ATOM 4320 N N . THR A 1 557 ? 1.819 63.406 7.539 1 39.38 557 THR A N 1
ATOM 4321 C CA . THR A 1 557 ? 1.378 62.031 7.523 1 39.38 557 THR A CA 1
ATOM 4322 C C . THR A 1 557 ? 2.285 61.156 8.398 1 39.38 557 THR A C 1
ATOM 4324 O O . THR A 1 557 ? 2.094 59.938 8.492 1 39.38 557 THR A O 1
ATOM 4327 N N . LYS A 1 558 ? 3.525 61.594 8.461 1 42.53 558 LYS A N 1
ATOM 4328 C CA . LYS A 1 558 ? 4.512 60.656 9 1 42.53 558 LYS A CA 1
ATOM 4329 C C . LYS A 1 558 ? 4.129 60.188 10.406 1 42.53 558 LYS A C 1
ATOM 4331 O O . LYS A 1 558 ? 4.492 59.094 10.836 1 42.53 558 LYS A O 1
ATOM 4336 N N . ASN A 1 559 ? 4.043 61.062 11.43 1 42 559 ASN A N 1
ATOM 4337 C CA . ASN A 1 559 ? 4.09 60.656 12.836 1 42 559 ASN A CA 1
ATOM 4338 C C . ASN A 1 559 ? 2.703 60.281 13.359 1 42 559 ASN A C 1
ATOM 4340 O O . ASN A 1 559 ? 1.816 61.156 13.438 1 42 559 ASN A O 1
ATOM 4344 N N . LEU A 1 560 ? 2.158 59.188 13.062 1 47.09 560 LEU A N 1
ATOM 4345 C CA . LEU A 1 560 ? 1.1 58.688 13.922 1 47.09 560 LEU A CA 1
ATOM 4346 C C . LEU A 1 560 ? 1.13 59.344 15.289 1 47.09 560 LEU A C 1
ATOM 4348 O O . LEU A 1 560 ? 2.205 59.594 15.844 1 47.09 560 LEU A O 1
ATOM 4352 N N . SER A 1 561 ? 0.149 60.219 15.609 1 53.78 561 SER A N 1
ATOM 4353 C CA . SER A 1 561 ? 0.027 61.062 16.781 1 53.78 561 SER A CA 1
ATOM 4354 C C . SER A 1 561 ? 0.493 60.344 18.047 1 53.78 561 SER A C 1
ATOM 4356 O O . SER A 1 561 ? -0.199 59.469 18.547 1 53.78 561 SER A O 1
ATOM 4358 N N . ILE A 1 562 ? 1.669 60.031 18.141 1 67.5 562 ILE A N 1
ATOM 4359 C CA . ILE A 1 562 ? 2.332 59.562 19.344 1 67.5 562 ILE A CA 1
ATOM 4360 C C . ILE A 1 562 ? 2.256 60.594 20.453 1 67.5 562 ILE A C 1
ATOM 4362 O O . ILE A 1 562 ? 2.588 61.781 20.219 1 67.5 562 ILE A O 1
ATOM 4366 N N . CYS A 1 563 ? 1.258 60.375 21.391 1 80.62 563 CYS A N 1
ATOM 4367 C CA . CYS A 1 563 ? 1.263 61.219 22.594 1 80.62 563 CYS A CA 1
ATOM 4368 C C . CYS A 1 563 ? 2.314 60.75 23.578 1 80.62 563 CYS A C 1
ATOM 4370 O O . CYS A 1 563 ? 2.801 59.625 23.5 1 80.62 563 CYS A O 1
ATOM 4372 N N . LYS A 1 564 ? 2.705 61.719 24.234 1 89.69 564 LYS A N 1
ATOM 4373 C CA . LYS A 1 564 ? 3.725 61.406 25.234 1 89.69 564 LYS A CA 1
ATOM 4374 C C . LYS A 1 564 ? 3.211 61.688 26.641 1 89.69 564 LYS A C 1
ATOM 4376 O O . LYS A 1 564 ? 2.357 62.562 26.844 1 89.69 564 LYS A O 1
ATOM 4381 N N . ILE A 1 565 ? 3.635 60.969 27.578 1 92.5 565 ILE A N 1
ATOM 4382 C CA . ILE A 1 565 ? 3.328 61.219 28.984 1 92.5 565 ILE A CA 1
ATOM 4383 C C . ILE A 1 565 ? 4.211 62.344 29.531 1 92.5 565 ILE A C 1
ATOM 4385 O O . ILE A 1 565 ? 5.438 62.219 29.547 1 92.5 565 ILE A O 1
ATOM 4389 N N . SER A 1 566 ? 3.643 63.406 29.906 1 90.44 566 SER A N 1
ATOM 4390 C CA . SER A 1 566 ? 4.391 64.562 30.391 1 90.44 566 SER A CA 1
ATOM 4391 C C . SER A 1 566 ? 4.688 64.438 31.875 1 90.44 566 SER A C 1
ATOM 4393 O O . SER A 1 566 ? 5.766 64.812 32.344 1 90.44 566 SER A O 1
ATOM 4395 N N . LYS A 1 567 ? 3.67 64 32.594 1 88.19 567 LYS A N 1
ATOM 4396 C CA . LYS A 1 567 ? 3.807 63.906 34.031 1 88.19 567 LYS A CA 1
ATOM 4397 C C . LYS A 1 567 ? 2.986 62.75 34.594 1 88.19 567 LYS A C 1
ATOM 4399 O O . LYS A 1 567 ? 1.922 62.438 34.094 1 88.19 567 LYS A O 1
ATOM 4404 N N . LEU A 1 568 ? 3.57 62.125 35.656 1 91.06 568 LEU A N 1
ATOM 4405 C CA . LEU A 1 568 ? 2.887 61.062 36.406 1 91.06 568 LEU A CA 1
ATOM 4406 C C . LEU A 1 568 ? 2.969 61.344 37.906 1 91.06 568 LEU A C 1
ATOM 4408 O O . LEU A 1 568 ? 4.043 61.625 38.438 1 91.06 568 LEU A O 1
ATOM 4412 N N . GLU A 1 569 ? 1.833 61.344 38.531 1 91.19 569 GLU A N 1
ATOM 4413 C CA . GLU A 1 569 ? 1.728 61.562 40 1 91.19 569 GLU A CA 1
ATOM 4414 C C . GLU A 1 569 ? 0.781 60.531 40.625 1 91.19 569 GLU A C 1
ATOM 4416 O O . GLU A 1 569 ? -0.071 59.969 39.938 1 91.19 569 GLU A O 1
ATOM 4421 N N . TYR A 1 570 ? 1.034 60.219 41.906 1 93.12 570 TYR A N 1
ATOM 4422 C CA . TYR A 1 570 ? 0.081 59.344 42.594 1 93.12 570 TYR A CA 1
ATOM 4423 C C . TYR A 1 570 ? -0.245 59.875 43.969 1 93.12 570 TYR A C 1
ATOM 4425 O O . TYR A 1 570 ? 0.516 60.656 44.531 1 93.12 570 TYR A O 1
ATOM 4433 N N . SER A 1 571 ? -1.389 59.531 44.5 1 94 571 SER A N 1
ATOM 4434 C CA . SER A 1 571 ? -1.865 59.875 45.812 1 94 571 SER A CA 1
ATOM 4435 C C . SER A 1 571 ? -2.295 58.656 46.594 1 94 571 SER A C 1
ATOM 4437 O O . SER A 1 571 ? -3.059 57.812 46.094 1 94 571 SER A O 1
ATOM 4439 N N . LEU A 1 572 ? -1.69 58.469 47.781 1 93.75 572 LEU A N 1
ATOM 4440 C CA . LEU A 1 572 ? -2.146 57.406 48.688 1 93.75 572 LEU A CA 1
ATOM 4441 C C . LEU A 1 572 ? -3.455 57.781 49.375 1 93.75 572 LEU A C 1
ATOM 4443 O O . LEU A 1 572 ? -3.557 58.875 49.969 1 93.75 572 LEU A O 1
ATOM 4447 N N . TYR A 1 573 ? -4.438 57 49.156 1 94.12 573 TYR A N 1
ATOM 4448 C CA . TYR A 1 573 ? -5.715 57.281 49.781 1 94.12 573 TYR A CA 1
ATOM 4449 C C . TYR A 1 573 ? -6.047 56.25 50.875 1 94.12 573 TYR A C 1
ATOM 4451 O O . TYR A 1 573 ? -5.512 55.156 50.844 1 94.12 573 TYR A O 1
ATOM 4459 N N . ARG A 1 574 ? -6.828 56.625 51.844 1 93.31 574 ARG A N 1
ATOM 4460 C CA . ARG A 1 574 ? -7.414 55.781 52.875 1 93.31 574 ARG A CA 1
ATOM 4461 C C . ARG A 1 574 ? -8.906 56.062 53.031 1 93.31 574 ARG A C 1
ATOM 4463 O O . ARG A 1 574 ? -9.289 57.188 53.406 1 93.31 574 ARG A O 1
ATOM 4470 N N . ILE A 1 575 ? -9.68 55.125 52.625 1 92.56 575 ILE A N 1
ATOM 4471 C CA . ILE A 1 575 ? -11.125 55.312 52.688 1 92.56 575 ILE A CA 1
ATOM 4472 C C . ILE A 1 575 ? -11.727 54.375 53.75 1 92.56 575 ILE A C 1
ATOM 4474 O O . ILE A 1 575 ? -11.273 53.219 53.906 1 92.56 575 ILE A O 1
ATOM 4478 N N . GLN A 1 576 ? -12.734 54.844 54.406 1 89.75 576 GLN A N 1
ATOM 4479 C CA . GLN A 1 576 ? -13.406 54.062 55.438 1 89.75 576 GLN A CA 1
ATOM 4480 C C . GLN A 1 576 ? -14.445 53.125 54.812 1 89.75 576 GLN A C 1
ATOM 4482 O O . GLN A 1 576 ? -15.148 53.5 53.875 1 89.75 576 GLN A O 1
ATOM 4487 N N . LEU A 1 577 ? -14.5 51.875 55.312 1 88.94 577 LEU A N 1
ATOM 4488 C CA . LEU A 1 577 ? -15.492 50.875 54.906 1 88.94 577 LEU A CA 1
ATOM 4489 C C . LEU A 1 577 ? -16.594 50.75 55.938 1 88.94 577 LEU A C 1
ATOM 4491 O O . LEU A 1 577 ? -16.359 51.031 57.125 1 88.94 577 LEU A O 1
ATOM 4495 N N . CYS A 1 578 ? -17.703 50.312 55.469 1 85.19 578 CYS A N 1
ATOM 4496 C CA . CYS A 1 578 ? -18.828 50.156 56.375 1 85.19 578 CYS A CA 1
ATOM 4497 C C . CYS A 1 578 ? -18.734 48.781 57.094 1 85.19 578 CYS A C 1
ATOM 4499 O O . CYS A 1 578 ? -19.312 48.625 58.156 1 85.19 578 CYS A O 1
ATOM 4501 N N . ALA A 1 579 ? -18.047 47.875 56.531 1 81.81 579 ALA A N 1
ATOM 4502 C CA . ALA A 1 579 ? -17.875 46.531 57.094 1 81.81 579 ALA A CA 1
ATOM 4503 C C . ALA A 1 579 ? -16.5 45.969 56.719 1 81.81 579 ALA A C 1
ATOM 4505 O O . ALA A 1 579 ? -15.828 46.469 55.812 1 81.81 579 ALA A O 1
ATOM 4506 N N . PRO A 1 580 ? -16 45.062 57.531 1 80.44 580 PRO A N 1
ATOM 4507 C CA . PRO A 1 580 ? -14.703 44.469 57.188 1 80.44 580 PRO A CA 1
ATOM 4508 C C . PRO A 1 580 ? -14.719 43.75 55.844 1 80.44 580 PRO A C 1
ATOM 4510 O O . PRO A 1 580 ? -15.742 43.156 55.469 1 80.44 580 PRO A O 1
ATOM 4513 N N . PRO A 1 581 ? -13.562 43.812 55.156 1 76.88 581 PRO A N 1
ATOM 4514 C CA . PRO A 1 581 ? -13.484 43.062 53.906 1 76.88 581 PRO A CA 1
ATOM 4515 C C . PRO A 1 581 ? -13.703 41.562 54.094 1 76.88 581 PRO A C 1
ATOM 4517 O O . PRO A 1 581 ? -13.297 41 55.125 1 76.88 581 PRO A O 1
ATOM 4520 N N . THR A 1 582 ? -14.328 40.938 53.188 1 71.19 582 THR A N 1
ATOM 4521 C CA . THR A 1 582 ? -14.727 39.562 53.312 1 71.19 582 THR A CA 1
ATOM 4522 C C . THR A 1 582 ? -13.516 38.625 53.156 1 71.19 582 THR A C 1
ATOM 4524 O O . THR A 1 582 ? -13.602 37.438 53.469 1 71.19 582 THR A O 1
ATOM 4527 N N . SER A 1 583 ? -12.336 39.094 52.781 1 64 583 SER A N 1
ATOM 4528 C CA . SER A 1 583 ? -11.172 38.25 52.562 1 64 583 SER A CA 1
ATOM 4529 C C . SER A 1 583 ? -10.422 37.969 53.844 1 64 583 SER A C 1
ATOM 4531 O O . SER A 1 583 ? -9.68 37 53.938 1 64 583 SER A O 1
ATOM 4533 N N . THR A 1 584 ? -10.383 38.906 54.938 1 58.06 584 THR A N 1
ATOM 4534 C CA . THR A 1 584 ? -9.594 38.75 56.156 1 58.06 584 THR A CA 1
ATOM 4535 C C . THR A 1 584 ? -10.469 38.281 57.312 1 58.06 584 THR A C 1
ATOM 4537 O O . THR A 1 584 ? -11.617 38.719 57.438 1 58.06 584 THR A O 1
ATOM 4540 N N . LEU A 1 585 ? -10.164 37.062 57.938 1 54.66 585 LEU A N 1
ATOM 4541 C CA . LEU A 1 585 ? -10.844 36.562 59.125 1 54.66 585 LEU A CA 1
ATOM 4542 C C . LEU A 1 585 ? -10.516 37.406 60.344 1 54.66 585 LEU A C 1
ATOM 4544 O O . LEU A 1 585 ? -9.727 37 61.219 1 54.66 585 LEU A O 1
ATOM 4548 N N . ILE A 1 586 ? -10.164 38.531 60.375 1 48.72 586 ILE A N 1
ATOM 4549 C CA . ILE A 1 586 ? -9.711 39.156 61.625 1 48.72 586 ILE A CA 1
ATOM 4550 C C . ILE A 1 586 ? -10.891 39.281 62.562 1 48.72 586 ILE A C 1
ATOM 4552 O O . ILE A 1 586 ? -11.969 39.75 62.188 1 48.72 586 ILE A O 1
ATOM 4556 N N . LYS A 1 587 ? -10.664 38.781 63.812 1 51.38 587 LYS A N 1
ATOM 4557 C CA . LYS A 1 587 ? -11.492 39 65 1 51.38 587 LYS A CA 1
ATOM 4558 C C . LYS A 1 587 ? -11.719 40.5 65.25 1 51.38 587 LYS A C 1
ATOM 4560 O O . LYS A 1 587 ? -10.781 41.281 65.188 1 51.38 587 LYS A O 1
ATOM 4565 N N . HIS A 1 588 ? -12.945 41.094 65.125 1 47.78 588 HIS A N 1
ATOM 4566 C CA . HIS A 1 588 ? -13.602 42.406 65.062 1 47.78 588 HIS A CA 1
ATOM 4567 C C . HIS A 1 588 ? -13.18 43.312 66.188 1 47.78 588 HIS A C 1
ATOM 4569 O O . HIS A 1 588 ? -13.867 44.312 66.5 1 47.78 588 HIS A O 1
ATOM 4575 N N . ASP A 1 589 ? -12.227 43.094 66.938 1 49.41 589 ASP A N 1
ATOM 4576 C CA . ASP A 1 589 ? -12.328 44.062 68 1 49.41 589 ASP A CA 1
ATOM 4577 C C . ASP A 1 589 ? -12.109 45.469 67.5 1 49.41 589 ASP A C 1
ATOM 4579 O O . ASP A 1 589 ? -11.977 46.406 68.312 1 49.41 589 ASP A O 1
ATOM 4583 N N . LYS A 1 590 ? -11.711 45.688 66.25 1 58.72 590 LYS A N 1
ATOM 4584 C CA . LYS A 1 590 ? -11.375 47.094 66 1 58.72 590 LYS A CA 1
ATOM 4585 C C . LYS A 1 590 ? -12.57 47.844 65.438 1 58.72 590 LYS A C 1
ATOM 4587 O O . LYS A 1 590 ? -13.359 47.281 64.625 1 58.72 590 LYS A O 1
ATOM 4592 N N . GLU A 1 591 ? -13.102 48.969 65.875 1 62.16 591 GLU A N 1
ATOM 4593 C CA . GLU A 1 591 ? -14.242 49.875 65.688 1 62.16 591 GLU A CA 1
ATOM 4594 C C . GLU A 1 591 ? -14.219 50.438 64.25 1 62.16 591 GLU A C 1
ATOM 4596 O O . GLU A 1 591 ? -15.273 50.625 63.656 1 62.16 591 GLU A O 1
ATOM 4601 N N . ASP A 1 592 ? -13.031 50.812 63.438 1 79.38 592 ASP A N 1
ATOM 4602 C CA . ASP A 1 592 ? -13.031 51.438 62.125 1 79.38 592 ASP A CA 1
ATOM 4603 C C . ASP A 1 592 ? -12.227 50.625 61.125 1 79.38 592 ASP A C 1
ATOM 4605 O O . ASP A 1 592 ? -11.141 50.125 61.438 1 79.38 592 ASP A O 1
ATOM 4609 N N . PHE A 1 593 ? -12.906 50.25 59.875 1 86.25 593 PHE A N 1
ATOM 4610 C CA . PHE A 1 593 ? -12.25 49.5 58.781 1 86.25 593 PHE A CA 1
ATOM 4611 C C . PHE A 1 593 ? -11.852 50.438 57.656 1 86.25 593 PHE A C 1
ATOM 4613 O O . PHE A 1 593 ? -12.609 51.344 57.281 1 86.25 593 PHE A O 1
ATOM 4620 N N . PHE A 1 594 ? -10.625 50.281 57.188 1 87.94 594 PHE A N 1
ATOM 4621 C CA . PHE A 1 594 ? -10.141 51.156 56.125 1 87.94 594 PHE A CA 1
ATOM 4622 C C . PHE A 1 594 ? -9.578 50.344 54.969 1 87.94 594 PHE A C 1
ATOM 4624 O O . PHE A 1 594 ? -9.164 49.219 55.156 1 87.94 594 PHE A O 1
ATOM 4631 N N . HIS A 1 595 ? -9.734 50.844 53.812 1 89.81 595 HIS A N 1
ATOM 4632 C CA . HIS A 1 595 ? -9.078 50.344 52.625 1 89.81 595 HIS A CA 1
ATOM 4633 C C . HIS A 1 595 ? -8.109 51.375 52.062 1 89.81 595 HIS A C 1
ATOM 4635 O O . HIS A 1 595 ? -8.43 52.562 52 1 89.81 595 HIS A O 1
ATOM 4641 N N . GLU A 1 596 ? -6.922 50.906 51.75 1 91.44 596 GLU A N 1
ATOM 4642 C CA . GLU A 1 596 ? -5.895 51.781 51.219 1 91.44 596 GLU A CA 1
ATOM 4643 C C . GLU A 1 596 ? -5.5 51.406 49.781 1 91.44 596 GLU A C 1
ATOM 4645 O O . GLU A 1 596 ? -5.523 50.25 49.438 1 91.44 596 GLU A O 1
ATOM 4650 N N . GLY A 1 597 ? -5.207 52.375 49.031 1 93.25 597 GLY A N 1
ATOM 4651 C CA . GLY A 1 597 ? -4.754 52.25 47.656 1 93.25 597 GLY A CA 1
ATOM 4652 C C . GLY A 1 597 ? -4.152 53.5 47.094 1 93.25 597 GLY A C 1
ATOM 4653 O O . GLY A 1 597 ? -3.84 54.438 47.844 1 93.25 597 GLY A O 1
ATOM 4654 N N . PHE A 1 598 ? -3.867 53.531 45.812 1 95.19 598 PHE A N 1
ATOM 4655 C CA . PHE A 1 598 ? -3.258 54.688 45.156 1 95.19 598 PHE A CA 1
ATOM 4656 C C . PHE A 1 598 ? -4.113 55.188 44 1 95.19 598 PHE A C 1
ATOM 4658 O O . PHE A 1 598 ? -4.699 54.375 43.281 1 95.19 598 PHE A O 1
ATOM 4665 N N . VAL A 1 599 ? -4.254 56.469 43.875 1 95.56 599 VAL A N 1
ATOM 4666 C CA . VAL A 1 599 ? -4.809 57.094 42.688 1 95.56 599 VAL A CA 1
ATOM 4667 C C . VAL A 1 599 ? -3.678 57.625 41.781 1 95.56 599 VAL A C 1
ATOM 4669 O O . VAL A 1 599 ? -2.85 58.406 42.25 1 95.56 599 VAL A O 1
ATOM 4672 N N . LEU A 1 600 ? -3.615 57.062 40.656 1 95.06 600 LEU A N 1
ATOM 4673 C CA . LEU A 1 600 ? -2.602 57.469 39.688 1 95.06 600 LEU A CA 1
ATOM 4674 C C . LEU A 1 600 ? -3.141 58.531 38.75 1 95.06 600 LEU A C 1
ATOM 4676 O O . LEU A 1 600 ? -4.281 58.469 38.281 1 95.06 600 LEU A O 1
ATOM 4680 N N . THR A 1 601 ? -2.387 59.625 38.5 1 94.06 601 THR A N 1
ATOM 4681 C CA . THR A 1 601 ? -2.727 60.688 37.594 1 94.06 601 THR A CA 1
ATOM 4682 C C . THR A 1 601 ? -1.663 60.812 36.5 1 94.06 601 THR A C 1
ATOM 4684 O O . THR A 1 601 ? -0.493 61.062 36.812 1 94.06 601 THR A O 1
ATOM 4687 N N . ILE A 1 602 ? -2.084 60.594 35.312 1 94.25 602 ILE A N 1
ATOM 4688 C CA . ILE A 1 602 ? -1.187 60.719 34.188 1 94.25 602 ILE A CA 1
ATOM 4689 C C . ILE A 1 602 ? -1.575 61.969 33.375 1 94.25 602 ILE A C 1
ATOM 4691 O O . ILE A 1 602 ? -2.756 62.188 33.094 1 94.25 602 ILE A O 1
ATOM 4695 N N . THR A 1 603 ? -0.654 62.781 33.062 1 93.44 603 THR A N 1
ATOM 4696 C CA . THR A 1 603 ? -0.855 63.969 32.219 1 93.44 603 THR A CA 1
ATOM 4697 C C . THR A 1 603 ? -0.103 63.812 30.906 1 93.44 603 THR A C 1
ATOM 4699 O O . THR A 1 603 ? 1.102 63.562 30.906 1 93.44 603 THR A O 1
ATOM 4702 N N . LEU A 1 604 ? -0.82 63.969 29.906 1 91.25 604 LEU A N 1
ATOM 4703 C CA . LEU A 1 604 ? -0.217 63.844 28.578 1 91.25 604 LEU A CA 1
ATOM 4704 C C . LEU A 1 604 ? 0.357 65.188 28.141 1 91.25 604 LEU A C 1
ATOM 4706 O O . LEU A 1 604 ? 0.172 66.188 28.812 1 91.25 604 LEU A O 1
ATOM 4710 N N . ASP A 1 605 ? 1.022 65.188 27.031 1 86.06 605 ASP A N 1
ATOM 4711 C CA . ASP A 1 605 ? 1.694 66.375 26.531 1 86.06 605 ASP A CA 1
ATOM 4712 C C . ASP A 1 605 ? 0.683 67.438 26.141 1 86.06 605 ASP A C 1
ATOM 4714 O O . ASP A 1 605 ? 1.015 68.625 26.109 1 86.06 605 ASP A O 1
ATOM 4718 N N . ASP A 1 606 ? -0.556 67.062 25.828 1 83.19 606 ASP A N 1
ATOM 4719 C CA . ASP A 1 606 ? -1.601 68.062 25.516 1 83.19 606 ASP A CA 1
ATOM 4720 C C . ASP A 1 606 ? -2.418 68.375 26.75 1 83.19 606 ASP A C 1
ATOM 4722 O O . ASP A 1 606 ? -3.518 68.938 26.641 1 83.19 606 ASP A O 1
ATOM 4726 N N . LYS A 1 607 ? -1.959 68 27.906 1 86.44 607 LYS A N 1
ATOM 4727 C CA . LYS A 1 607 ? -2.488 68.375 29.219 1 86.44 607 LYS A CA 1
ATOM 4728 C C . LYS A 1 607 ? -3.758 67.625 29.547 1 86.44 607 LYS A C 1
ATOM 4730 O O . LYS A 1 607 ? -4.492 67.938 30.469 1 86.44 607 LYS A O 1
ATOM 4735 N N . VAL A 1 608 ? -3.949 66.688 28.672 1 90.5 608 VAL A N 1
ATOM 4736 C CA . VAL A 1 608 ? -5.051 65.75 29 1 90.5 608 VAL A CA 1
ATOM 4737 C C . VAL A 1 608 ? -4.66 64.875 30.172 1 90.5 608 VAL A C 1
ATOM 4739 O O . VAL A 1 608 ? -3.523 64.438 30.25 1 90.5 608 VAL A O 1
ATOM 4742 N N . ILE A 1 609 ? -5.582 64.75 31.109 1 92.25 609 ILE A N 1
ATOM 4743 C CA . ILE A 1 609 ? -5.293 63.969 32.312 1 92.25 609 ILE A CA 1
ATOM 4744 C C . ILE A 1 609 ? -6.098 62.688 32.344 1 92.25 609 ILE A C 1
ATOM 4746 O O . ILE A 1 609 ? -7.246 62.656 31.891 1 92.25 609 ILE A O 1
ATOM 4750 N N . GLY A 1 610 ? -5.457 61.594 32.719 1 93.94 610 GLY A N 1
ATOM 4751 C CA . GLY A 1 610 ? -6.098 60.312 32.969 1 93.94 610 GLY A CA 1
ATOM 4752 C C . GLY A 1 610 ? -5.863 59.812 34.375 1 93.94 610 GLY A C 1
ATOM 4753 O O . GLY A 1 610 ? -4.781 59.969 34.938 1 93.94 610 GLY A O 1
ATOM 4754 N N . TYR A 1 611 ? -6.879 59.125 34.906 1 95.31 611 TYR A N 1
ATOM 4755 C CA . TYR A 1 611 ? -6.793 58.625 36.281 1 95.31 611 TYR A CA 1
ATOM 4756 C C . TYR A 1 611 ? -6.82 57.125 36.312 1 95.31 611 TYR A C 1
ATOM 4758 O O . TYR A 1 611 ? -7.461 56.469 35.469 1 95.31 611 TYR A O 1
ATOM 4766 N N . GLY A 1 612 ? -6.117 56.562 37.188 1 96.12 612 GLY A N 1
ATOM 4767 C CA . GLY A 1 612 ? -6.125 55.125 37.469 1 96.12 612 GLY A CA 1
ATOM 4768 C C . GLY A 1 612 ? -6.055 54.812 38.969 1 96.12 612 GLY A C 1
ATOM 4769 O O . GLY A 1 612 ? -5.602 55.625 39.75 1 96.12 612 GLY A O 1
ATOM 4770 N N . GLU A 1 613 ? -6.566 53.625 39.25 1 96.5 613 GLU A N 1
ATOM 4771 C CA . GLU A 1 613 ? -6.559 53.219 40.625 1 96.5 613 GLU A CA 1
ATOM 4772 C C . GLU A 1 613 ? -5.727 51.938 40.812 1 96.5 613 GLU A C 1
ATOM 4774 O O . GLU A 1 613 ? -5.785 51.031 40 1 96.5 613 GLU A O 1
ATOM 4779 N N . ILE A 1 614 ? -4.859 51.969 41.812 1 95.25 614 ILE A N 1
ATOM 4780 C CA . ILE A 1 614 ? -4.09 50.812 42.25 1 95.25 614 ILE A CA 1
ATOM 4781 C C . ILE A 1 614 ? -4.512 50.406 43.656 1 95.25 614 ILE A C 1
ATOM 4783 O O . ILE A 1 614 ? -4.266 51.125 44.625 1 95.25 614 ILE A O 1
ATOM 4787 N N . ALA A 1 615 ? -5.203 49.25 43.719 1 90.19 615 ALA A N 1
ATOM 4788 C CA . ALA A 1 615 ? -5.742 48.781 45.031 1 90.19 615 ALA A CA 1
ATOM 4789 C C . ALA A 1 615 ? -5.344 47.344 45.312 1 90.19 615 ALA A C 1
ATOM 4791 O O . ALA A 1 615 ? -6.109 46.406 45.031 1 90.19 615 ALA A O 1
ATOM 4792 N N . PRO A 1 616 ? -4.125 47.125 45.906 1 87.75 616 PRO A N 1
ATOM 4793 C CA . PRO A 1 616 ? -3.723 45.75 46.188 1 87.75 616 PRO A CA 1
ATOM 4794 C C . PRO A 1 616 ? -4.527 45.156 47.344 1 87.75 616 PRO A C 1
ATOM 4796 O O . PRO A 1 616 ? -4.938 45.875 48.281 1 87.75 616 PRO A O 1
ATOM 4799 N N . ILE A 1 617 ? -4.914 43.906 47.188 1 74 617 ILE A N 1
ATOM 4800 C CA . ILE A 1 617 ? -5.656 43.25 48.25 1 74 617 ILE A CA 1
ATOM 4801 C C . ILE A 1 617 ? -4.715 42.312 49.031 1 74 617 ILE A C 1
ATOM 4803 O O . ILE A 1 617 ? -3.725 41.812 48.469 1 74 617 ILE A O 1
ATOM 4807 N N . ALA A 1 618 ? -4.879 42.219 50.312 1 58.59 618 ALA A N 1
ATOM 4808 C CA . ALA A 1 618 ? -4.016 41.531 51.25 1 58.59 618 ALA A CA 1
ATOM 4809 C C . ALA A 1 618 ? -3.85 40.062 50.844 1 58.59 618 ALA A C 1
ATOM 4811 O O . ALA A 1 618 ? -2.877 39.406 51.25 1 58.59 618 ALA A O 1
ATOM 4812 N N . ILE A 1 619 ? -4.73 39.469 50.281 1 54.16 619 ILE A N 1
ATOM 4813 C CA . ILE A 1 619 ? -4.629 38.062 50 1 54.16 619 ILE A CA 1
ATOM 4814 C C . ILE A 1 619 ? -3.551 37.812 48.969 1 54.16 619 ILE A C 1
ATOM 4816 O O . ILE A 1 619 ? -2.963 36.719 48.906 1 54.16 619 ILE A O 1
ATOM 4820 N N . HIS A 1 620 ? -3.273 38.781 48.188 1 62.22 620 HIS A N 1
ATOM 4821 C CA . HIS A 1 620 ? -2.33 38.594 47.094 1 62.22 620 HIS A CA 1
ATOM 4822 C C . HIS A 1 620 ? -0.922 39.031 47.5 1 62.22 620 HIS A C 1
ATOM 4824 O O . HIS A 1 620 ? -0.739 39.688 48.531 1 62.22 620 HIS A O 1
ATOM 4830 N N . LYS A 1 621 ? 0.051 38.438 46.938 1 66.81 621 LYS A N 1
ATOM 4831 C CA . LYS A 1 621 ? 1.484 38.562 47.188 1 66.81 621 LYS A CA 1
ATOM 4832 C C . LYS A 1 621 ? 1.932 40.031 47.062 1 66.81 621 LYS A C 1
ATOM 4834 O O . LYS A 1 621 ? 3.08 40.344 47.375 1 66.81 621 LYS A O 1
ATOM 4839 N N . GLU A 1 622 ? 0.788 40.969 46.938 1 84.06 622 GLU A N 1
ATOM 4840 C CA . GLU A 1 622 ? 1.217 42.344 46.812 1 84.06 622 GLU A CA 1
ATOM 4841 C C . GLU A 1 622 ? 1.052 43.125 48.094 1 84.06 622 GLU A C 1
ATOM 4843 O O . GLU A 1 622 ? 0.007 43.031 48.75 1 84.06 622 GLU A O 1
ATOM 4848 N N . ASP A 1 623 ? 2.111 43.688 48.594 1 84.88 623 ASP A N 1
ATOM 4849 C CA . ASP A 1 623 ? 2.061 44.594 49.75 1 84.88 623 ASP A CA 1
ATOM 4850 C C . ASP A 1 623 ? 2.105 46.062 49.312 1 84.88 623 ASP A C 1
ATOM 4852 O O . ASP A 1 623 ? 2.664 46.375 48.281 1 84.88 623 ASP A O 1
ATOM 4856 N N . LEU A 1 624 ? 1.337 46.875 50.094 1 86.81 624 LEU A N 1
ATOM 4857 C CA . LEU A 1 624 ? 1.199 48.281 49.781 1 86.81 624 LEU A CA 1
ATOM 4858 C C . LEU A 1 624 ? 2.566 48.969 49.656 1 86.81 624 LEU A C 1
ATOM 4860 O O . LEU A 1 624 ? 2.76 49.844 48.812 1 86.81 624 LEU A O 1
ATOM 4864 N N . LEU A 1 625 ? 3.473 48.531 50.5 1 83.12 625 LEU A N 1
ATOM 4865 C CA . LEU A 1 625 ? 4.809 49.125 50.469 1 83.12 625 LEU A CA 1
ATOM 4866 C C . LEU A 1 625 ? 5.535 48.719 49.188 1 83.12 625 LEU A C 1
ATOM 4868 O O . LEU A 1 625 ? 6.176 49.594 48.562 1 83.12 625 LEU A O 1
ATOM 4872 N N . ASP A 1 626 ? 5.445 47.5 48.906 1 86.69 626 ASP A N 1
ATOM 4873 C CA . ASP A 1 626 ? 6.09 47.031 47.656 1 86.69 626 ASP A CA 1
ATOM 4874 C C . ASP A 1 626 ? 5.496 47.719 46.438 1 86.69 626 ASP A C 1
ATOM 4876 O O . ASP A 1 626 ? 6.215 48.062 45.5 1 86.69 626 ASP A O 1
ATOM 4880 N N . VAL A 1 627 ? 4.219 47.875 46.406 1 90.88 627 VAL A N 1
ATOM 4881 C CA . VAL A 1 627 ? 3.512 48.5 45.281 1 90.88 627 VAL A CA 1
ATOM 4882 C C . VAL A 1 627 ? 3.949 49.969 45.156 1 90.88 627 VAL A C 1
ATOM 4884 O O . VAL A 1 627 ? 4.152 50.438 44.031 1 90.88 627 VAL A O 1
ATOM 4887 N N . GLU A 1 628 ? 4.102 50.656 46.25 1 88.69 628 GLU A N 1
ATOM 4888 C CA . GLU A 1 628 ? 4.512 52.031 46.219 1 88.69 628 GLU A CA 1
ATOM 4889 C C . GLU A 1 628 ? 5.941 52.188 45.688 1 88.69 628 GLU A C 1
ATOM 4891 O O . GLU A 1 628 ? 6.25 53.125 44.969 1 88.69 628 GLU A O 1
ATOM 4896 N N . GLU A 1 629 ? 6.746 51.25 46.125 1 84 629 GLU A N 1
ATOM 4897 C CA . GLU A 1 629 ? 8.117 51.281 45.625 1 84 629 GLU A CA 1
ATOM 4898 C C . GLU A 1 629 ? 8.164 51.125 44.125 1 84 629 GLU A C 1
ATOM 4900 O O . GLU A 1 629 ? 8.945 51.812 43.438 1 84 629 GLU A O 1
ATOM 4905 N N . GLN A 1 630 ? 7.375 50.25 43.656 1 89 630 GLN A N 1
ATOM 4906 C CA . GLN A 1 630 ? 7.336 50.062 42.219 1 89 630 GLN A CA 1
ATOM 4907 C C . GLN A 1 630 ? 6.758 51.281 41.531 1 89 630 GLN A C 1
ATOM 4909 O O . GLN A 1 630 ? 7.195 51.625 40.438 1 89 630 GLN A O 1
ATOM 4914 N N . LEU A 1 631 ? 5.777 51.875 42.094 1 89.75 631 LEU A N 1
ATOM 4915 C CA . LEU A 1 631 ? 5.156 53.094 41.531 1 89.75 631 LEU A CA 1
ATOM 4916 C C . LEU A 1 631 ? 6.16 54.219 41.438 1 89.75 631 LEU A C 1
ATOM 4918 O O . LEU A 1 631 ? 6.148 55 40.469 1 89.75 631 LEU A O 1
ATOM 4922 N N . ARG A 1 632 ? 6.973 54.406 42.406 1 85 632 ARG A N 1
ATOM 4923 C CA . ARG A 1 632 ? 7.992 55.469 42.406 1 85 632 ARG A CA 1
ATOM 4924 C C . ARG A 1 632 ? 8.953 55.281 41.25 1 85 632 ARG A C 1
ATOM 4926 O O . ARG A 1 632 ? 9.352 56.25 40.594 1 85 632 ARG A O 1
ATOM 4933 N N . PHE A 1 633 ? 9.25 54.062 41.062 1 84.94 633 PHE A N 1
ATOM 4934 C CA . PHE A 1 633 ? 10.094 53.75 39.938 1 84.94 633 PHE A CA 1
ATOM 4935 C C . PHE A 1 633 ? 9.398 54.094 38.625 1 84.94 633 PHE A C 1
ATOM 4937 O O . PHE A 1 633 ? 10.008 54.656 37.719 1 84.94 633 PHE A O 1
ATOM 4944 N N . LEU A 1 634 ? 8.164 53.719 38.5 1 89.56 634 LEU A N 1
ATOM 4945 C CA . LEU A 1 634 ? 7.422 53.875 37.25 1 89.56 634 LEU A CA 1
ATOM 4946 C C . LEU A 1 634 ? 7.16 55.344 36.969 1 89.56 634 LEU A C 1
ATOM 4948 O O . LEU A 1 634 ? 7.102 55.75 35.812 1 89.56 634 LEU A O 1
ATOM 4952 N N . VAL A 1 635 ? 6.965 56.156 38 1 86.19 635 VAL A N 1
ATOM 4953 C CA . VAL A 1 635 ? 6.789 57.594 37.781 1 86.19 635 VAL A CA 1
ATOM 4954 C C . VAL A 1 635 ? 7.977 58.188 37.031 1 86.19 635 VAL A C 1
ATOM 4956 O O . VAL A 1 635 ? 7.805 59.031 36.156 1 86.19 635 VAL A O 1
ATOM 4959 N N . HIS A 1 636 ? 9.078 57.625 37.344 1 80.12 636 HIS A N 1
ATOM 4960 C CA . HIS A 1 636 ? 10.281 58.094 36.688 1 80.12 636 HIS A CA 1
ATOM 4961 C C . HIS A 1 636 ? 10.391 57.469 35.281 1 80.12 636 HIS A C 1
ATOM 4963 O O . HIS A 1 636 ? 10.695 58.188 34.312 1 80.12 636 HIS A O 1
ATOM 4969 N N . ALA A 1 637 ? 10.133 56.219 35.219 1 84.88 637 ALA A N 1
ATOM 4970 C CA . ALA A 1 637 ? 10.352 55.5 33.969 1 84.88 637 ALA A CA 1
ATOM 4971 C C . ALA A 1 637 ? 9.344 55.906 32.906 1 84.88 637 ALA A C 1
ATOM 4973 O O . ALA A 1 637 ? 9.656 55.875 31.703 1 84.88 637 ALA A O 1
ATOM 4974 N N . MET A 1 638 ? 8.188 56.312 33.219 1 90.81 638 MET A N 1
ATOM 4975 C CA . MET A 1 638 ? 7.113 56.562 32.25 1 90.81 638 MET A CA 1
ATOM 4976 C C . MET A 1 638 ? 7.133 58 31.797 1 90.81 638 MET A C 1
ATOM 4978 O O . MET A 1 638 ? 6.527 58.344 30.766 1 90.81 638 MET A O 1
ATOM 4982 N N . GLU A 1 639 ? 7.809 58.844 32.469 1 87.25 639 GLU A N 1
ATOM 4983 C CA . GLU A 1 639 ? 7.871 60.219 32.031 1 87.25 639 GLU A CA 1
ATOM 4984 C C . GLU A 1 639 ? 8.516 60.375 30.672 1 87.25 639 GLU A C 1
ATOM 4986 O O . GLU A 1 639 ? 9.617 59.844 30.438 1 87.25 639 GLU A O 1
ATOM 4991 N N . GLY A 1 640 ? 7.812 60.844 29.703 1 87.81 640 GLY A N 1
ATOM 4992 C CA . GLY A 1 640 ? 8.32 61.031 28.359 1 87.81 640 GLY A CA 1
ATOM 4993 C C . GLY A 1 640 ? 8.023 59.875 27.438 1 87.81 640 GLY A C 1
ATOM 4994 O O . GLY A 1 640 ? 8.305 59.938 26.234 1 87.81 640 GLY A O 1
ATOM 4995 N N . ALA A 1 641 ? 7.473 58.906 28 1 90.38 641 ALA A N 1
ATOM 4996 C CA . ALA A 1 641 ? 7.191 57.719 27.188 1 90.38 641 ALA A CA 1
ATOM 4997 C C . ALA A 1 641 ? 6.121 58.031 26.141 1 90.38 641 ALA A C 1
ATOM 4999 O O . ALA A 1 641 ? 5.16 58.75 26.406 1 90.38 641 ALA A O 1
ATOM 5000 N N . GLU A 1 642 ? 6.344 57.438 24.969 1 88.62 642 GLU A N 1
ATOM 5001 C CA . GLU A 1 642 ? 5.398 57.594 23.875 1 88.62 642 GLU A CA 1
ATOM 5002 C C . GLU A 1 642 ? 4.281 56.562 23.938 1 88.62 642 GLU A C 1
ATOM 5004 O O . GLU A 1 642 ? 4.523 55.406 24.266 1 88.62 642 GLU A O 1
ATOM 5009 N N . LEU A 1 643 ? 3.119 57.094 23.781 1 87.69 643 LEU A N 1
ATOM 5010 C CA . LEU A 1 643 ? 1.961 56.188 23.766 1 87.69 643 LEU A CA 1
ATOM 5011 C C . LEU A 1 643 ? 1.46 55.969 22.344 1 87.69 643 LEU A C 1
ATOM 5013 O O . LEU A 1 643 ? 1.338 56.938 21.562 1 87.69 643 LEU A O 1
ATOM 5017 N N . SER A 1 644 ? 1.309 54.688 22.062 1 77.5 644 SER A N 1
ATOM 5018 C CA . SER A 1 644 ? 0.791 54.344 20.734 1 77.5 644 SER A CA 1
ATOM 5019 C C . SER A 1 644 ? -0.729 54.438 20.688 1 77.5 644 SER A C 1
ATOM 5021 O O . SER A 1 644 ? -1.407 54.219 21.688 1 77.5 644 SER A O 1
ATOM 5023 N N . CYS A 1 645 ? -1.29 54.75 19.578 1 74 645 CYS A N 1
ATOM 5024 C CA . CYS A 1 645 ? -2.729 54.875 19.375 1 74 645 CYS A CA 1
ATOM 5025 C C . CYS A 1 645 ? -3.398 53.5 19.391 1 74 645 CYS A C 1
ATOM 5027 O O . CYS A 1 645 ? -4.617 53.406 19.547 1 74 645 CYS A O 1
ATOM 5029 N N . VAL A 1 646 ? -2.613 52.375 19.312 1 78.06 646 VAL A N 1
ATOM 5030 C CA . VAL A 1 646 ? -3.191 51.031 19.188 1 78.06 646 VAL A CA 1
ATOM 5031 C C . VAL A 1 646 ? -3.32 50.406 20.562 1 78.06 646 VAL A C 1
ATOM 5033 O O . VAL A 1 646 ? -3.859 49.312 20.703 1 78.06 646 VAL A O 1
ATOM 5036 N N . LEU A 1 647 ? -2.961 51.062 21.484 1 79.19 647 LEU A N 1
ATOM 5037 C CA . LEU A 1 647 ? -2.955 50.5 22.844 1 79.19 647 LEU A CA 1
ATOM 5038 C C . LEU A 1 647 ? -4.355 50.062 23.25 1 79.19 647 LEU A C 1
ATOM 5040 O O . LEU A 1 647 ? -4.512 49 23.891 1 79.19 647 LEU A O 1
ATOM 5044 N N . PRO A 1 648 ? -5.398 50.844 22.781 1 79.06 648 PRO A N 1
ATOM 5045 C CA . PRO A 1 648 ? -6.742 50.469 23.219 1 79.06 648 PRO A CA 1
ATOM 5046 C C . PRO A 1 648 ? -7.203 49.125 22.625 1 79.06 648 PRO A C 1
ATOM 5048 O O . PRO A 1 648 ? -8.219 48.562 23.062 1 79.06 648 PRO A O 1
ATOM 5051 N N . LEU A 1 649 ? -6.484 48.562 21.75 1 79.25 649 LEU A N 1
ATOM 5052 C CA . LEU A 1 649 ? -6.852 47.281 21.172 1 79.25 649 LEU A CA 1
ATOM 5053 C C . LEU A 1 649 ? -6.734 46.156 22.203 1 79.25 649 LEU A C 1
ATOM 5055 O O . LEU A 1 649 ? -7.473 45.188 22.141 1 79.25 649 LEU A O 1
ATOM 5059 N N . LEU A 1 650 ? -5.828 46.219 23.141 1 78.62 650 LEU A N 1
ATOM 5060 C CA . LEU A 1 650 ? -5.641 45.281 24.266 1 78.62 650 LEU A CA 1
ATOM 5061 C C . LEU A 1 650 ? -5.312 43.906 23.75 1 78.62 650 LEU A C 1
ATOM 5063 O O . LEU A 1 650 ? -5.789 42.906 24.312 1 78.62 650 LEU A O 1
ATOM 5067 N N . LYS A 1 651 ? -4.754 43.812 22.641 1 79.69 651 LYS A N 1
ATOM 5068 C CA . LYS A 1 651 ? -4.305 42.531 22.078 1 79.69 651 LYS A CA 1
ATOM 5069 C C . LYS A 1 651 ? -2.781 42.438 22.047 1 79.69 651 LYS A C 1
ATOM 5071 O O . LYS A 1 651 ? -2.182 42.281 20.984 1 79.69 651 LYS A O 1
ATOM 5076 N N . GLY A 1 652 ? -2.303 42.5 23.281 1 78.19 652 GLY A N 1
ATOM 5077 C CA . GLY A 1 652 ? -0.855 42.469 23.422 1 78.19 652 GLY A CA 1
ATOM 5078 C C . GLY A 1 652 ? -0.193 43.812 23.266 1 78.19 652 GLY A C 1
ATOM 5079 O O . GLY A 1 652 ? 1.023 43.938 23.422 1 78.19 652 GLY A O 1
ATOM 5080 N N . SER A 1 653 ? -0.97 44.781 23 1 81.88 653 SER A N 1
ATOM 5081 C CA . SER A 1 653 ? -0.445 46.125 22.734 1 81.88 653 SER A CA 1
ATOM 5082 C C . SER A 1 653 ? 0.219 46.719 23.969 1 81.88 653 SER A C 1
ATOM 5084 O O . SER A 1 653 ? 1.297 47.312 23.891 1 81.88 653 SER A O 1
ATOM 5086 N N . PHE A 1 654 ? -0.438 46.531 25.125 1 88.75 654 PHE A N 1
ATOM 5087 C CA . PHE A 1 654 ? 0.155 47.062 26.344 1 88.75 654 PHE A CA 1
ATOM 5088 C C . PHE A 1 654 ? 1.415 46.281 26.703 1 88.75 654 PHE A C 1
ATOM 5090 O O . PHE A 1 654 ? 2.402 46.875 27.156 1 88.75 654 PHE A O 1
ATOM 5097 N N . THR A 1 655 ? 1.293 44.969 26.625 1 87.44 655 THR A N 1
ATOM 5098 C CA . THR A 1 655 ? 2.463 44.125 26.906 1 87.44 655 THR A CA 1
ATOM 5099 C C . THR A 1 655 ? 3.645 44.562 26.031 1 87.44 655 THR A C 1
ATOM 5101 O O . THR A 1 655 ? 4.77 44.688 26.531 1 87.44 655 THR A O 1
ATOM 5104 N N . HIS A 1 656 ? 3.365 44.781 24.844 1 83 656 HIS A N 1
ATOM 5105 C CA . HIS A 1 656 ? 4.406 45.25 23.922 1 83 656 HIS A CA 1
ATOM 5106 C C . HIS A 1 656 ? 4.926 46.625 24.297 1 83 656 HIS A C 1
ATOM 5108 O O . HIS A 1 656 ? 6.133 46.875 24.219 1 83 656 HIS A O 1
ATOM 5114 N N . TRP A 1 657 ? 4.047 47.562 24.656 1 86.25 657 TRP A N 1
ATOM 5115 C CA . TRP A 1 657 ? 4.422 48.906 25.047 1 86.25 657 TRP A CA 1
ATOM 5116 C C . TRP A 1 657 ? 5.309 48.906 26.281 1 86.25 657 TRP A C 1
ATOM 5118 O O . TRP A 1 657 ? 6.301 49.625 26.359 1 86.25 657 TRP A O 1
ATOM 5128 N N . ILE A 1 658 ? 4.953 48.094 27.25 1 88.56 658 ILE A N 1
ATOM 5129 C CA . ILE A 1 658 ? 5.727 47.969 28.484 1 88.56 658 ILE A CA 1
ATOM 5130 C C . ILE A 1 658 ? 7.121 47.438 28.188 1 88.56 658 ILE A C 1
ATOM 5132 O O . ILE A 1 658 ? 8.117 47.938 28.719 1 88.56 658 ILE A O 1
ATOM 5136 N N . GLN A 1 659 ? 7.078 46.531 27.406 1 82.62 659 GLN A N 1
ATOM 5137 C CA . GLN A 1 659 ? 8.352 45.875 27.078 1 82.62 659 GLN A CA 1
ATOM 5138 C C . GLN A 1 659 ? 9.211 46.812 26.203 1 82.62 659 GLN A C 1
ATOM 5140 O O . GLN A 1 659 ? 10.398 46.969 26.484 1 82.62 659 GLN A O 1
ATOM 5145 N N . LYS A 1 660 ? 8.617 47.469 25.234 1 77.12 660 LYS A N 1
ATOM 5146 C CA . LYS A 1 660 ? 9.383 48.188 24.234 1 77.12 660 LYS A CA 1
ATOM 5147 C C . LYS A 1 660 ? 9.609 49.625 24.656 1 77.12 660 LYS A C 1
ATOM 5149 O O . LYS A 1 660 ? 10.711 50.156 24.516 1 77.12 660 LYS A O 1
ATOM 5154 N N . SER A 1 661 ? 8.562 50.281 25.047 1 82.38 661 SER A N 1
ATOM 5155 C CA . SER A 1 661 ? 8.648 51.688 25.359 1 82.38 661 SER A CA 1
ATOM 5156 C C . SER A 1 661 ? 9.25 51.938 26.75 1 82.38 661 SER A C 1
ATOM 5158 O O . SER A 1 661 ? 10.008 52.875 26.953 1 82.38 661 SER A O 1
ATOM 5160 N N . LEU A 1 662 ? 8.938 51.031 27.672 1 84.62 662 LEU A N 1
ATOM 5161 C CA . LEU A 1 662 ? 9.43 51.219 29.031 1 84.62 662 LEU A CA 1
ATOM 5162 C C . LEU A 1 662 ? 10.664 50.375 29.297 1 84.62 662 LEU A C 1
ATOM 5164 O O . LEU A 1 662 ? 11.422 50.625 30.234 1 84.62 662 LEU A O 1
ATOM 5168 N N . GLY A 1 663 ? 10.859 49.312 28.484 1 76.5 663 GLY A N 1
ATOM 5169 C CA . GLY A 1 663 ? 12.008 48.438 28.656 1 76.5 663 GLY A CA 1
ATOM 5170 C C . GLY A 1 663 ? 11.914 47.531 29.875 1 76.5 663 GLY A C 1
ATOM 5171 O O . GLY A 1 663 ? 12.93 47.188 30.484 1 76.5 663 GLY A O 1
ATOM 5172 N N . ILE A 1 664 ? 10.719 47.25 30.328 1 82.75 664 ILE A N 1
ATOM 5173 C CA . ILE A 1 664 ? 10.469 46.438 31.5 1 82.75 664 ILE A CA 1
ATOM 5174 C C . ILE A 1 664 ? 9.781 45.125 31.094 1 82.75 664 ILE A C 1
ATOM 5176 O O . ILE A 1 664 ? 9 45.125 30.125 1 82.75 664 ILE A O 1
ATOM 5180 N N . PHE A 1 665 ? 10.195 44.094 31.828 1 81.75 665 PHE A N 1
ATOM 5181 C CA . PHE A 1 665 ? 9.469 42.844 31.609 1 81.75 665 PHE A CA 1
ATOM 5182 C C . PHE A 1 665 ? 8.047 42.938 32.156 1 81.75 665 PHE A C 1
ATOM 5184 O O . PHE A 1 665 ? 7.844 43.281 33.312 1 81.75 665 PHE A O 1
ATOM 5191 N N . PRO A 1 666 ? 7.164 42.688 31.344 1 82 666 PRO A N 1
ATOM 5192 C CA . PRO A 1 666 ? 5.777 42.844 31.781 1 82 666 PRO A CA 1
ATOM 5193 C C . PRO A 1 666 ? 5.449 42 33.031 1 82 666 PRO A C 1
ATOM 5195 O O . PRO A 1 666 ? 4.652 42.438 33.875 1 82 666 PRO A O 1
ATOM 5198 N N . SER A 1 667 ? 6.09 40.875 33.156 1 82.06 667 SER A N 1
ATOM 5199 C CA . SER A 1 667 ? 5.809 40 34.281 1 82.06 667 SER A CA 1
ATOM 5200 C C . SER A 1 667 ? 6.391 40.562 35.594 1 82.06 667 SER A C 1
ATOM 5202 O O . SER A 1 667 ? 6.02 40.125 36.688 1 82.06 667 SER A O 1
ATOM 5204 N N . SER A 1 668 ? 7.176 41.562 35.438 1 85.31 668 SER A N 1
ATOM 5205 C CA . SER A 1 668 ? 7.824 42.125 36.625 1 85.31 668 SER A CA 1
ATOM 5206 C C . SER A 1 668 ? 6.949 43.188 37.281 1 85.31 668 SER A C 1
ATOM 5208 O O . SER A 1 668 ? 7.195 43.562 38.438 1 85.31 668 SER A O 1
ATOM 5210 N N . ILE A 1 669 ? 5.973 43.594 36.625 1 90.94 669 ILE A N 1
ATOM 5211 C CA . ILE A 1 669 ? 5.07 44.594 37.188 1 90.94 669 ILE A CA 1
ATOM 5212 C C . ILE A 1 669 ? 3.961 43.906 37.969 1 90.94 669 ILE A C 1
ATOM 5214 O O . ILE A 1 669 ? 3.373 42.938 37.5 1 90.94 669 ILE A O 1
ATOM 5218 N N . PHE A 1 670 ? 3.787 44.438 39.156 1 91.31 670 PHE A N 1
ATOM 5219 C CA . PHE A 1 670 ? 2.707 43.875 39.969 1 91.31 670 PHE A CA 1
ATOM 5220 C C . PHE A 1 670 ? 1.37 44 39.25 1 91.31 670 PHE A C 1
ATOM 5222 O O . PHE A 1 670 ? 1.112 45 38.594 1 91.31 670 PHE A O 1
ATOM 5229 N N . PRO A 1 671 ? 0.472 43.031 39.438 1 92.44 671 PRO A N 1
ATOM 5230 C CA . PRO A 1 671 ? -0.809 43.031 38.719 1 92.44 671 PRO A CA 1
ATOM 5231 C C . PRO A 1 671 ? -1.646 44.281 39.031 1 92.44 671 PRO A C 1
ATOM 5233 O O . PRO A 1 671 ? -2.238 44.875 38.125 1 92.44 671 PRO A O 1
ATOM 5236 N N . SER A 1 672 ? -1.74 44.719 40.281 1 93.44 672 SER A N 1
ATOM 5237 C CA . SER A 1 672 ? -2.543 45.875 40.625 1 93.44 672 SER A CA 1
ATOM 5238 C C . SER A 1 672 ? -1.972 47.156 40 1 93.44 672 SER A C 1
ATOM 5240 O O . SER A 1 672 ? -2.721 48.062 39.625 1 93.44 672 SER A O 1
ATOM 5242 N N . VAL A 1 673 ? -0.639 47.188 39.938 1 94.31 673 VAL A N 1
ATOM 5243 C CA . VAL A 1 673 ? 0.027 48.344 39.344 1 94.31 673 VAL A CA 1
ATOM 5244 C C . VAL A 1 673 ? -0.245 48.406 37.844 1 94.31 673 VAL A C 1
ATOM 5246 O O . VAL A 1 673 ? -0.567 49.469 37.312 1 94.31 673 VAL A O 1
ATOM 5249 N N . ARG A 1 674 ? -0.072 47.281 37.25 1 94 674 ARG A N 1
ATOM 5250 C CA . ARG A 1 674 ? -0.324 47.219 35.812 1 94 674 ARG A CA 1
ATOM 5251 C C . ARG A 1 674 ? -1.758 47.625 35.5 1 94 674 ARG A C 1
ATOM 5253 O O . ARG A 1 674 ? -2.002 48.344 34.531 1 94 674 ARG A O 1
ATOM 5260 N N . CYS A 1 675 ? -2.662 47.156 36.312 1 95.12 675 CYS A N 1
ATOM 5261 C CA . CYS A 1 675 ? -4.066 47.469 36.125 1 95.12 675 CYS A CA 1
ATOM 5262 C C . CYS A 1 675 ? -4.289 49 36.219 1 95.12 675 CYS A C 1
ATOM 5264 O O . CYS A 1 675 ? -5.008 49.562 35.406 1 95.12 675 CYS A O 1
ATOM 5266 N N . GLY A 1 676 ? -3.691 49.594 37.188 1 95.69 676 GLY A N 1
ATOM 5267 C CA . GLY A 1 676 ? -3.814 51.031 37.375 1 95.69 676 GLY A CA 1
ATOM 5268 C C . GLY A 1 676 ? -3.229 51.812 36.219 1 95.69 676 GLY A C 1
ATOM 5269 O O . GLY A 1 676 ? -3.793 52.844 35.812 1 95.69 676 GLY A O 1
ATOM 5270 N N . ILE A 1 677 ? -2.117 51.375 35.75 1 95 677 ILE A N 1
ATOM 5271 C CA . ILE A 1 677 ? -1.454 52.031 34.625 1 95 677 ILE A CA 1
ATOM 5272 C C . ILE A 1 677 ? -2.328 51.938 33.375 1 95 677 ILE A C 1
ATOM 5274 O O . ILE A 1 677 ? -2.537 52.938 32.688 1 95 677 ILE A O 1
ATOM 5278 N N . GLU A 1 678 ? -2.82 50.781 33.094 1 95.44 678 GLU A N 1
ATOM 5279 C CA . GLU A 1 678 ? -3.688 50.594 31.953 1 95.44 678 GLU A CA 1
ATOM 5280 C C . GLU A 1 678 ? -4.941 51.469 32.062 1 95.44 678 GLU A C 1
ATOM 5282 O O . GLU A 1 678 ? -5.371 52.094 31.078 1 95.44 678 GLU A O 1
ATOM 5287 N N . MET A 1 679 ? -5.461 51.469 33.281 1 95.38 679 MET A N 1
ATOM 5288 C CA . MET A 1 679 ? -6.664 52.25 33.531 1 95.38 679 MET A CA 1
ATOM 5289 C C . MET A 1 679 ? -6.414 53.75 33.25 1 95.38 679 MET A C 1
ATOM 5291 O O . MET A 1 679 ? -7.207 54.375 32.562 1 95.38 679 MET A O 1
ATOM 5295 N N . ALA A 1 680 ? -5.332 54.25 33.75 1 95.44 680 ALA A N 1
ATOM 5296 C CA . ALA A 1 680 ? -4.996 55.688 33.594 1 95.44 680 ALA A CA 1
ATOM 5297 C C . ALA A 1 680 ? -4.773 56.031 32.125 1 95.44 680 ALA A C 1
ATOM 5299 O O . ALA A 1 680 ? -5.23 57.062 31.641 1 95.44 680 ALA A O 1
ATOM 5300 N N . ILE A 1 681 ? -4.059 55.156 31.453 1 93.56 681 ILE A N 1
ATOM 5301 C CA . ILE A 1 681 ? -3.74 55.406 30.062 1 93.56 681 ILE A CA 1
ATOM 5302 C C . ILE A 1 681 ? -5.012 55.344 29.219 1 93.56 681 ILE A C 1
ATOM 5304 O O . ILE A 1 681 ? -5.238 56.188 28.344 1 93.56 681 ILE A O 1
ATOM 5308 N N . LEU A 1 682 ? -5.832 54.375 29.422 1 92.81 682 LEU A N 1
ATOM 5309 C CA . LEU A 1 682 ? -7.074 54.25 28.672 1 92.81 682 LEU A CA 1
ATOM 5310 C C . LEU A 1 682 ? -7.992 55.438 28.906 1 92.81 682 LEU A C 1
ATOM 5312 O O . LEU A 1 682 ? -8.648 55.938 27.984 1 92.81 682 LEU A O 1
ATOM 5316 N N . ASN A 1 683 ? -8.062 55.844 30.141 1 92.44 683 ASN A N 1
ATOM 5317 C CA . ASN A 1 683 ? -8.852 57.031 30.469 1 92.44 683 ASN A CA 1
ATOM 5318 C C . ASN A 1 683 ? -8.32 58.281 29.75 1 92.44 683 ASN A C 1
ATOM 5320 O O . ASN A 1 683 ? -9.102 59.094 29.266 1 92.44 683 ASN A O 1
ATOM 5324 N N . ALA A 1 684 ? -7.043 58.438 29.797 1 91.25 684 ALA A N 1
ATOM 5325 C CA . ALA A 1 684 ? -6.43 59.594 29.141 1 91.25 684 ALA A CA 1
ATOM 5326 C C . ALA A 1 684 ? -6.727 59.594 27.641 1 91.25 684 ALA A C 1
ATOM 5328 O O . ALA A 1 684 ? -7.066 60.625 27.062 1 91.25 684 ALA A O 1
ATOM 5329 N N . LEU A 1 685 ? -6.582 58.469 27.078 1 87.88 685 LEU A N 1
ATOM 5330 C CA . LEU A 1 685 ? -6.805 58.375 25.641 1 87.88 685 LEU A CA 1
ATOM 5331 C C . LEU A 1 685 ? -8.281 58.562 25.297 1 87.88 685 LEU A C 1
ATOM 5333 O O . LEU A 1 685 ? -8.609 59.156 24.266 1 87.88 685 LEU A O 1
ATOM 5337 N N . ALA A 1 686 ? -9.164 58 26.125 1 86.56 686 ALA A N 1
ATOM 5338 C CA . ALA A 1 686 ? -10.594 58.188 25.906 1 86.56 686 ALA A CA 1
ATOM 5339 C C . ALA A 1 686 ? -10.969 59.688 26 1 86.56 686 ALA A C 1
ATOM 5341 O O . ALA A 1 686 ? -11.75 60.188 25.188 1 86.56 686 ALA A O 1
ATOM 5342 N N . THR A 1 687 ? -10.414 60.344 26.984 1 85.75 687 THR A N 1
ATOM 5343 C CA . THR A 1 687 ? -10.68 61.781 27.188 1 85.75 687 THR A CA 1
ATOM 5344 C C . THR A 1 687 ? -10.141 62.594 26.016 1 85.75 687 THR A C 1
ATOM 5346 O O . THR A 1 687 ? -10.781 63.531 25.562 1 85.75 687 THR A O 1
ATOM 5349 N N . ARG A 1 688 ? -9.055 62.188 25.641 1 83.31 688 ARG A N 1
ATOM 5350 C CA . ARG A 1 688 ? -8.43 62.875 24.516 1 83.31 688 ARG A CA 1
ATOM 5351 C C . ARG A 1 688 ? -9.289 62.781 23.266 1 83.31 688 ARG A C 1
ATOM 5353 O O . ARG A 1 688 ? -9.391 63.719 22.5 1 83.31 688 ARG A O 1
ATOM 5360 N N . GLN A 1 689 ? -9.891 61.688 23.109 1 79.06 689 GLN A N 1
ATOM 5361 C CA . GLN A 1 689 ? -10.688 61.438 21.906 1 79.06 689 GLN A CA 1
ATOM 5362 C C . GLN A 1 689 ? -12.148 61.844 22.125 1 79.06 689 GLN A C 1
ATOM 5364 O O . GLN A 1 689 ? -12.969 61.75 21.203 1 79.06 689 GLN A O 1
ATOM 5369 N N . GLY A 1 690 ? -12.43 62.25 23.203 1 76.44 690 GLY A N 1
ATOM 5370 C CA . GLY A 1 690 ? -13.805 62.594 23.531 1 76.44 690 GLY A CA 1
ATOM 5371 C C . GLY A 1 690 ? -14.734 61.375 23.547 1 76.44 690 GLY A C 1
ATOM 5372 O O . GLY A 1 690 ? -15.883 61.469 23.094 1 76.44 690 GLY A O 1
ATOM 5373 N N . SER A 1 691 ? -14.18 60.281 23.906 1 82.94 691 SER A N 1
ATOM 5374 C CA . SER A 1 691 ? -14.945 59.031 23.953 1 82.94 691 SER A CA 1
ATOM 5375 C C . SER A 1 691 ? -14.828 58.375 25.312 1 82.94 691 SER A C 1
ATOM 5377 O O . SER A 1 691 ? -14.367 58.969 26.281 1 82.94 691 SER A O 1
ATOM 5379 N N . SER A 1 692 ? -15.375 57.156 25.438 1 85.75 692 SER A N 1
ATOM 5380 C CA . SER A 1 692 ? -15.281 56.375 26.656 1 85.75 692 SER A CA 1
ATOM 5381 C C . SER A 1 692 ? -14.328 55.188 26.469 1 85.75 692 SER A C 1
ATOM 5383 O O . SER A 1 692 ? -13.914 54.906 25.344 1 85.75 692 SER A O 1
ATOM 5385 N N . ILE A 1 693 ? -13.93 54.625 27.531 1 85.44 693 ILE A N 1
ATOM 5386 C CA . ILE A 1 693 ? -13.055 53.469 27.484 1 85.44 693 ILE A CA 1
ATOM 5387 C C . ILE A 1 693 ? -13.719 52.344 26.656 1 85.44 693 ILE A C 1
ATOM 5389 O O . ILE A 1 693 ? -13.047 51.656 25.891 1 85.44 693 ILE A O 1
ATOM 5393 N N . SER A 1 694 ? -14.977 52.188 26.75 1 83.69 694 SER A N 1
ATOM 5394 C CA . SER A 1 694 ? -15.711 51.156 26.031 1 83.69 694 SER A CA 1
ATOM 5395 C C . SER A 1 694 ? -15.719 51.406 24.531 1 83.69 694 SER A C 1
ATOM 5397 O O . SER A 1 694 ? -15.695 50.469 23.734 1 83.69 694 SER A O 1
ATOM 5399 N N . ASP A 1 695 ? -15.641 52.625 24.141 1 78.5 695 ASP A N 1
ATOM 5400 C CA . ASP A 1 695 ? -15.695 53 22.734 1 78.5 695 ASP A CA 1
ATOM 5401 C C . ASP A 1 695 ? -14.32 52.906 22.078 1 78.5 695 ASP A C 1
ATOM 5403 O O . ASP A 1 695 ? -14.219 52.75 20.859 1 78.5 695 ASP A O 1
ATOM 5407 N N . LEU A 1 696 ? -13.359 53 22.891 1 77.44 696 LEU A N 1
ATOM 5408 C CA . LEU A 1 696 ? -12 53 22.375 1 77.44 696 LEU A CA 1
ATOM 5409 C C . LEU A 1 696 ? -11.633 51.656 21.781 1 77.44 696 LEU A C 1
ATOM 5411 O O . LEU A 1 696 ? -10.797 51.562 20.875 1 77.44 696 LEU A O 1
ATOM 5415 N N . SER A 1 697 ? -12.195 50.594 22.266 1 66.75 697 SER A N 1
ATOM 5416 C CA . SER A 1 697 ? -11.742 49.25 21.938 1 66.75 697 SER A CA 1
ATOM 5417 C C . SER A 1 697 ? -12.188 48.844 20.531 1 66.75 697 SER A C 1
ATOM 5419 O O . SER A 1 697 ? -11.688 47.875 19.969 1 66.75 697 SER A O 1
ATOM 5421 N N . GLY A 1 698 ? -12.82 49.719 19.812 1 59.56 698 GLY A N 1
ATOM 5422 C CA . GLY A 1 698 ? -13.18 49.469 18.422 1 59.56 698 GLY A CA 1
ATOM 5423 C C . GLY A 1 698 ? -14.273 48.438 18.266 1 59.56 698 GLY A C 1
ATOM 5424 O O . GLY A 1 698 ? -14.594 48.031 17.141 1 59.56 698 GLY A O 1
ATOM 5425 N N . TYR A 1 699 ? -14.711 47.656 19.281 1 53.12 699 TYR A N 1
ATOM 5426 C CA . TYR A 1 699 ? -15.766 46.656 19.125 1 53.12 699 TYR A CA 1
ATOM 5427 C C . TYR A 1 699 ? -17.062 47.312 18.672 1 53.12 699 TYR A C 1
ATOM 5429 O O . TYR A 1 699 ? -18.078 46.625 18.5 1 53.12 699 TYR A O 1
ATOM 5437 N N . GLN A 1 700 ? -17.016 48.5 18.344 1 51.16 700 GLN A N 1
ATOM 5438 C CA . GLN A 1 700 ? -18.281 49.125 18 1 51.16 700 GLN A CA 1
ATOM 5439 C C . GLN A 1 700 ? -18.938 48.469 16.781 1 51.16 700 GLN A C 1
ATOM 5441 O O . GLN A 1 700 ? -18.234 47.969 15.898 1 51.16 700 GLN A O 1
ATOM 5446 N N . SER A 1 701 ? -20.109 47.938 16.953 1 41.97 701 SER A N 1
ATOM 5447 C CA . SER A 1 701 ? -21.062 47.25 16.125 1 41.97 701 SER A CA 1
ATOM 5448 C C . SER A 1 701 ? -21.094 47.812 14.711 1 41.97 701 SER A C 1
ATOM 5450 O O . SER A 1 701 ? -22.016 48.562 14.359 1 41.97 701 SER A O 1
ATOM 5452 N N . SER A 1 702 ? -20.109 48.25 14.133 1 38.03 702 SER A N 1
ATOM 5453 C CA . SER A 1 702 ? -20.5 48.594 12.766 1 38.03 702 SER A CA 1
ATOM 5454 C C . SER A 1 702 ? -20.938 47.344 11.992 1 38.03 702 SER A C 1
ATOM 5456 O O . SER A 1 702 ? -21.188 47.406 10.789 1 38.03 702 SER A O 1
ATOM 5458 N N . LEU A 1 703 ? -20.719 46.25 12.492 1 34.97 703 LEU A N 1
ATOM 5459 C CA . LEU A 1 703 ? -20.938 45.25 11.461 1 34.97 703 LEU A CA 1
ATOM 5460 C C . LEU A 1 703 ? -22.375 45.25 10.961 1 34.97 703 LEU A C 1
ATOM 5462 O O . LEU A 1 703 ? -22.766 44.406 10.18 1 34.97 703 LEU A O 1
ATOM 5466 N N . VAL A 1 704 ? -23.438 45.562 11.656 1 32.84 704 VAL A N 1
ATOM 5467 C CA . VAL A 1 704 ? -24.594 45.469 10.781 1 32.84 704 VAL A CA 1
ATOM 5468 C C . VAL A 1 704 ? -24.422 46.406 9.578 1 32.84 704 VAL A C 1
ATOM 5470 O O . VAL A 1 704 ? -23.578 47.312 9.602 1 32.84 704 VAL A O 1
ATOM 5473 N N . GLY A 1 705 ? -25.609 46.844 8.836 1 29.53 705 GLY A N 1
ATOM 5474 C CA . GLY A 1 705 ? -25.797 47.594 7.602 1 29.53 705 GLY A CA 1
ATOM 5475 C C . GLY A 1 705 ? -24.953 48.844 7.531 1 29.53 705 GLY A C 1
ATOM 5476 O O . GLY A 1 705 ? -24.359 49.25 8.531 1 29.53 705 GLY A O 1
ATOM 5477 N N . ASN A 1 706 ? -24.953 49.562 6.328 1 30.25 706 ASN A N 1
ATOM 5478 C CA . ASN A 1 706 ? -24.531 50.812 5.707 1 30.25 706 ASN A CA 1
ATOM 5479 C C . ASN A 1 706 ? -24.609 51.969 6.691 1 30.25 706 ASN A C 1
ATOM 5481 O O . ASN A 1 706 ? -24.75 53.125 6.285 1 30.25 706 ASN A O 1
ATOM 5485 N N . GLN A 1 707 ? -25.188 51.812 7.887 1 29.27 707 GLN A N 1
ATOM 5486 C CA . GLN A 1 707 ? -25.438 53.156 8.383 1 29.27 707 GLN A CA 1
ATOM 5487 C C . GLN A 1 707 ? -24.141 53.875 8.703 1 29.27 707 GLN A C 1
ATOM 5489 O O . GLN A 1 707 ? -23.281 53.344 9.406 1 29.27 707 GLN A O 1
ATOM 5494 N N . ILE A 1 708 ? -23.734 54.812 7.863 1 29.92 708 ILE A N 1
ATOM 5495 C CA . ILE A 1 708 ? -22.812 55.969 7.977 1 29.92 708 ILE A CA 1
ATOM 5496 C C . ILE A 1 708 ? -22.75 56.406 9.43 1 29.92 708 ILE A C 1
ATOM 5498 O O . ILE A 1 708 ? -23.781 56.625 10.07 1 29.92 708 ILE A O 1
ATOM 5502 N N . ILE A 1 709 ? -21.719 56.281 10.086 1 32.62 709 ILE A N 1
ATOM 5503 C CA . ILE A 1 709 ? -21.391 57.062 11.281 1 32.62 709 ILE A CA 1
ATOM 5504 C C . ILE A 1 709 ? -21.875 58.5 11.117 1 32.62 709 ILE A C 1
ATOM 5506 O O . ILE A 1 709 ? -21.312 59.281 10.336 1 32.62 709 ILE A O 1
ATOM 5510 N N . THR A 1 710 ? -23.219 58.812 10.883 1 30.3 710 THR A N 1
ATOM 5511 C CA . THR A 1 710 ? -23.484 60.219 11.07 1 30.3 710 THR A CA 1
ATOM 5512 C C . THR A 1 710 ? -22.844 60.75 12.352 1 30.3 710 THR A C 1
ATOM 5514 O O . THR A 1 710 ? -22.906 60.062 13.391 1 30.3 710 THR A O 1
ATOM 5517 N N . HIS A 1 711 ? -21.812 61.594 12.336 1 32.44 711 HIS A N 1
ATOM 5518 C CA . HIS A 1 711 ? -21.078 62.406 13.312 1 32.44 711 HIS A CA 1
ATOM 5519 C C . HIS A 1 711 ? -21.922 62.656 14.555 1 32.44 711 HIS A C 1
ATOM 5521 O O . HIS A 1 711 ? -21.438 63.25 15.523 1 32.44 711 HIS A O 1
ATOM 5527 N N . GLY A 1 712 ? -23.25 63.062 14.352 1 32.25 712 GLY A N 1
ATOM 5528 C CA . GLY A 1 712 ? -23.797 63.812 15.469 1 32.25 712 GLY A CA 1
ATOM 5529 C C . GLY A 1 712 ? -23.859 63.031 16.75 1 32.25 712 GLY A C 1
ATOM 5530 O O . GLY A 1 712 ? -22.922 63.094 17.562 1 32.25 712 GLY A O 1
ATOM 5531 N N . LYS A 1 713 ? -25.172 62.75 17.172 1 36.69 713 LYS A N 1
ATOM 5532 C CA . LYS A 1 713 ? -25.672 62.438 18.516 1 36.69 713 LYS A CA 1
ATOM 5533 C C . LYS A 1 713 ? -25.234 61.031 18.969 1 36.69 713 LYS A C 1
ATOM 5535 O O . LYS A 1 713 ? -25.531 60.062 18.297 1 36.69 713 LYS A O 1
ATOM 5540 N N . SER A 1 714 ? -24.094 60.906 19.516 1 36.31 714 SER A N 1
ATOM 5541 C CA . SER A 1 714 ? -23.719 59.781 20.359 1 36.31 714 SER A CA 1
ATOM 5542 C C . SER A 1 714 ? -24.953 59.094 20.969 1 36.31 714 SER A C 1
ATOM 5544 O O . SER A 1 714 ? -25.641 59.688 21.797 1 36.31 714 SER A O 1
ATOM 5546 N N . THR A 1 715 ? -25.844 58.656 20.25 1 37.56 715 THR A N 1
ATOM 5547 C CA . THR A 1 715 ? -26.906 57.938 20.953 1 37.56 715 THR A CA 1
ATOM 5548 C C . THR A 1 715 ? -26.312 57 22.016 1 37.56 715 THR A C 1
ATOM 5550 O O . THR A 1 715 ? -25.719 55.969 21.672 1 37.56 715 THR A O 1
ATOM 5553 N N . CYS A 1 716 ? -25.75 57.469 23.109 1 42.81 716 CYS A N 1
ATOM 5554 C CA . CYS A 1 716 ? -25.359 56.781 24.344 1 42.81 716 CYS A CA 1
ATOM 5555 C C . CYS A 1 716 ? -26.297 55.625 24.656 1 42.81 716 CYS A C 1
ATOM 5557 O O . CYS A 1 716 ? -27.438 55.844 25.031 1 42.81 716 CYS A O 1
ATOM 5559 N N . LYS A 1 717 ? -26.312 54.656 23.953 1 50.16 717 LYS A N 1
ATOM 5560 C CA . LYS A 1 717 ? -27.047 53.438 24.328 1 50.16 717 LYS A CA 1
ATOM 5561 C C . LYS A 1 717 ? -27 53.219 25.844 1 50.16 717 LYS A C 1
ATOM 5563 O O . LYS A 1 717 ? -25.938 53.219 26.438 1 50.16 717 LYS A O 1
ATOM 5568 N N . LEU A 1 718 ? -27.938 53.562 26.469 1 62.16 718 LEU A N 1
ATOM 5569 C CA . LEU A 1 718 ? -28.297 53.375 27.875 1 62.16 718 LEU A CA 1
ATOM 5570 C C . LEU A 1 718 ? -28.219 51.906 28.281 1 62.16 718 LEU A C 1
ATOM 5572 O O . LEU A 1 718 ? -29.266 51.25 28.438 1 62.16 718 LEU A O 1
ATOM 5576 N N . THR A 1 719 ? -26.969 51.281 27.969 1 77.75 719 THR A N 1
ATOM 5577 C CA . THR A 1 719 ? -26.844 49.875 28.391 1 77.75 719 THR A CA 1
ATOM 5578 C C . THR A 1 719 ? -26.516 49.812 29.875 1 77.75 719 THR A C 1
ATOM 5580 O O . THR A 1 719 ? -25.641 50.5 30.375 1 77.75 719 THR A O 1
ATOM 5583 N N . GLY A 1 720 ? -27.344 49.094 30.625 1 87.5 720 GLY A N 1
ATOM 5584 C CA . GLY A 1 720 ? -27.125 48.844 32.031 1 87.5 720 GLY A CA 1
ATOM 5585 C C . GLY A 1 720 ? -26.484 47.5 32.312 1 87.5 720 GLY A C 1
ATOM 5586 O O . GLY A 1 720 ? -26.875 46.469 31.734 1 87.5 720 GLY A O 1
ATOM 5587 N N . ILE A 1 721 ? -25.359 47.469 33.094 1 91.88 721 ILE A N 1
ATOM 5588 C CA . ILE A 1 721 ? -24.672 46.25 33.5 1 91.88 721 ILE A CA 1
ATOM 5589 C C . ILE A 1 721 ? -25.25 45.75 34.812 1 91.88 721 ILE A C 1
ATOM 5591 O O . ILE A 1 721 ? -25.219 46.469 35.844 1 91.88 721 ILE A O 1
ATOM 5595 N N . PRO A 1 722 ? -25.906 44.625 34.781 1 93.19 722 PRO A N 1
ATOM 5596 C CA . PRO A 1 722 ? -26.438 44.094 36.031 1 93.19 722 PRO A CA 1
ATOM 5597 C C . PRO A 1 722 ? -25.344 43.812 37.062 1 93.19 722 PRO A C 1
ATOM 5599 O O . PRO A 1 722 ? -24.25 43.344 36.719 1 93.19 722 PRO A O 1
ATOM 5602 N N . ILE A 1 723 ? -25.672 44.062 38.375 1 95.19 723 ILE A N 1
ATOM 5603 C CA . ILE A 1 723 ? -24.672 43.969 39.438 1 95.19 723 ILE A CA 1
ATOM 5604 C C . ILE A 1 723 ? -25.062 42.844 40.406 1 95.19 723 ILE A C 1
ATOM 5606 O O . ILE A 1 723 ? -26.234 42.656 40.719 1 95.19 723 ILE A O 1
ATOM 5610 N N . CYS A 1 724 ? -24.094 42 40.781 1 95.56 724 CYS A N 1
ATOM 5611 C CA . CYS A 1 724 ? -24.25 40.969 41.781 1 95.56 724 CYS A CA 1
ATOM 5612 C C . CYS A 1 724 ? -23.922 41.469 43.156 1 95.56 724 CYS A C 1
ATOM 5614 O O . CYS A 1 724 ? -22.875 42.125 43.375 1 95.56 724 CYS A O 1
ATOM 5616 N N . ALA A 1 725 ? -24.781 41.219 44.125 1 93.94 725 ALA A N 1
ATOM 5617 C CA . ALA A 1 725 ? -24.531 41.656 45.5 1 93.94 725 ALA A CA 1
ATOM 5618 C C . ALA A 1 725 ? -23.594 40.688 46.219 1 93.94 725 ALA A C 1
ATOM 5620 O O . ALA A 1 725 ? -23.516 39.5 45.844 1 93.94 725 ALA A O 1
ATOM 5621 N N . LEU A 1 726 ? -22.891 41.156 47.156 1 92.12 726 LEU A N 1
ATOM 5622 C CA . LEU A 1 726 ? -21.984 40.375 48 1 92.12 726 LEU A CA 1
ATOM 5623 C C . LEU A 1 726 ? -22.5 40.281 49.438 1 92.12 726 LEU A C 1
ATOM 5625 O O . LEU A 1 726 ? -22.922 41.281 50 1 92.12 726 LEU A O 1
ATOM 5629 N N . VAL A 1 727 ? -22.594 39.062 49.969 1 87.75 727 VAL A N 1
ATOM 5630 C CA . VAL A 1 727 ? -23.094 38.875 51.344 1 87.75 727 VAL A CA 1
ATOM 5631 C C . VAL A 1 727 ? -22.062 38.094 52.156 1 87.75 727 VAL A C 1
ATOM 5633 O O . VAL A 1 727 ? -21.516 37.094 51.688 1 87.75 727 VAL A O 1
ATOM 5636 N N . ASP A 1 728 ? -21.688 38.594 53.375 1 78.94 728 ASP A N 1
ATOM 5637 C CA . ASP A 1 728 ? -20.844 37.875 54.281 1 78.94 728 ASP A CA 1
ATOM 5638 C C . ASP A 1 728 ? -21.672 36.938 55.156 1 78.94 728 ASP A C 1
ATOM 5640 O O . ASP A 1 728 ? -22.672 37.344 55.75 1 78.94 728 ASP A O 1
ATOM 5644 N N . CYS A 1 729 ? -21.484 35.656 55.25 1 73.62 729 CYS A N 1
ATOM 5645 C CA . CYS A 1 729 ? -22.344 34.625 55.812 1 73.62 729 CYS A CA 1
ATOM 5646 C C . CYS A 1 729 ? -21.922 34.281 57.25 1 73.62 729 CYS A C 1
ATOM 5648 O O . CYS A 1 729 ? -22 33.156 57.688 1 73.62 729 CYS A O 1
ATOM 5650 N N . LEU A 1 730 ? -21.547 35.188 58.031 1 75.25 730 LEU A N 1
ATOM 5651 C CA . LEU A 1 730 ? -21.125 34.875 59.406 1 75.25 730 LEU A CA 1
ATOM 5652 C C . LEU A 1 730 ? -22.328 34.781 60.344 1 75.25 730 LEU A C 1
ATOM 5654 O O . LEU A 1 730 ? -22.234 34.156 61.406 1 75.25 730 LEU A O 1
ATOM 5658 N N . GLY A 1 731 ? -23.469 35.094 60.062 1 79.5 731 GLY A N 1
ATOM 5659 C CA . GLY A 1 731 ? -24.625 35.062 60.938 1 79.5 731 GLY A CA 1
ATOM 5660 C C . GLY A 1 731 ? -25.391 33.75 60.875 1 79.5 731 GLY A C 1
ATOM 5661 O O . GLY A 1 731 ? -24.969 32.812 60.188 1 79.5 731 GLY A O 1
ATOM 5662 N N . THR A 1 732 ? -26.438 33.562 61.719 1 83.06 732 THR A N 1
ATOM 5663 C CA . THR A 1 732 ? -27.328 32.406 61.688 1 83.06 732 THR A CA 1
ATOM 5664 C C . THR A 1 732 ? -28.047 32.312 60.375 1 83.06 732 THR A C 1
ATOM 5666 O O . THR A 1 732 ? -28.172 33.312 59.656 1 83.06 732 THR A O 1
ATOM 5669 N N . PRO A 1 733 ? -28.5 31.125 59.969 1 90 733 PRO A N 1
ATOM 5670 C CA . PRO A 1 733 ? -29.203 30.953 58.688 1 90 733 PRO A CA 1
ATOM 5671 C C . PRO A 1 733 ? -30.375 31.922 58.531 1 90 733 PRO A C 1
ATOM 5673 O O . PRO A 1 733 ? -30.578 32.469 57.438 1 90 733 PRO A O 1
ATOM 5676 N N . LYS A 1 734 ? -31.016 32.219 59.594 1 88.62 734 LYS A N 1
ATOM 5677 C CA . LYS A 1 734 ? -32.188 33.094 59.531 1 88.62 734 LYS A CA 1
ATOM 5678 C C . LYS A 1 734 ? -31.75 34.531 59.312 1 88.62 734 LYS A C 1
ATOM 5680 O O . LYS A 1 734 ? -32.406 35.312 58.594 1 88.62 734 LYS A O 1
ATOM 5685 N N . GLU A 1 735 ? -30.703 34.906 59.969 1 89.31 735 GLU A N 1
ATOM 5686 C CA . GLU A 1 735 ? -30.172 36.281 59.812 1 89.31 735 GLU A CA 1
ATOM 5687 C C . GLU A 1 735 ? -29.656 36.531 58.406 1 89.31 735 GLU A C 1
ATOM 5689 O O . GLU A 1 735 ? -29.922 37.562 57.844 1 89.31 735 GLU A O 1
ATOM 5694 N N . VAL A 1 736 ? -29 35.531 57.906 1 90.81 736 VAL A N 1
ATOM 5695 C CA . VAL A 1 736 ? -28.438 35.688 56.562 1 90.81 736 VAL A CA 1
ATOM 5696 C C . VAL A 1 736 ? -29.562 35.688 55.531 1 90.81 736 VAL A C 1
ATOM 5698 O O . VAL A 1 736 ? -29.516 36.438 54.562 1 90.81 736 VAL A O 1
ATOM 5701 N N . ALA A 1 737 ? -30.562 34.875 55.75 1 92.12 737 ALA A N 1
ATOM 5702 C CA . ALA A 1 737 ? -31.703 34.844 54.844 1 92.12 737 ALA A CA 1
ATOM 5703 C C . ALA A 1 737 ? -32.438 36.188 54.844 1 92.12 737 ALA A C 1
ATOM 5705 O O . ALA A 1 737 ? -32.938 36.625 53.812 1 92.12 737 ALA A O 1
ATOM 5706 N N . TYR A 1 738 ? -32.406 36.812 56 1 90.31 738 TYR A N 1
ATOM 5707 C CA . TYR A 1 738 ? -33.062 38.094 56.094 1 90.31 738 TYR A CA 1
ATOM 5708 C C . TYR A 1 738 ? -32.281 39.156 55.312 1 90.31 738 TYR A C 1
ATOM 5710 O O . TYR A 1 738 ? -32.875 39.969 54.594 1 90.31 738 TYR A O 1
ATOM 5718 N N . VAL A 1 739 ? -31.031 39.125 55.469 1 90.38 739 VAL A N 1
ATOM 5719 C CA . VAL A 1 739 ? -30.172 40.062 54.75 1 90.38 739 VAL A CA 1
ATOM 5720 C C . VAL A 1 739 ? -30.359 39.875 53.219 1 90.38 739 VAL A C 1
ATOM 5722 O O . VAL A 1 739 ? -30.453 40.844 52.469 1 90.38 739 VAL A O 1
ATOM 5725 N N . VAL A 1 740 ? -30.406 38.688 52.75 1 93.06 740 VAL A N 1
ATOM 5726 C CA . VAL A 1 740 ? -30.562 38.375 51.344 1 93.06 740 VAL A CA 1
ATOM 5727 C C . VAL A 1 740 ? -31.938 38.812 50.875 1 93.06 740 VAL A C 1
ATOM 5729 O O . VAL A 1 740 ? -32.094 39.281 49.75 1 93.06 740 VAL A O 1
ATOM 5732 N N . SER A 1 741 ? -32.906 38.656 51.75 1 91.38 741 SER A N 1
ATOM 5733 C CA . SER A 1 741 ? -34.25 39.094 51.406 1 91.38 741 SER A CA 1
ATOM 5734 C C . SER A 1 741 ? -34.312 40.625 51.219 1 91.38 741 SER A C 1
ATOM 5736 O O . SER A 1 741 ? -35 41.094 50.312 1 91.38 741 SER A O 1
ATOM 5738 N N . GLN A 1 742 ? -33.562 41.344 52.031 1 90.31 742 GLN A N 1
ATOM 5739 C CA . GLN A 1 742 ? -33.5 42.812 51.875 1 90.31 742 GLN A CA 1
ATOM 5740 C C . GLN A 1 742 ? -32.844 43.219 50.594 1 90.31 742 GLN A C 1
ATOM 5742 O O . GLN A 1 742 ? -33.25 44.156 49.906 1 90.31 742 GLN A O 1
ATOM 5747 N N . LEU A 1 743 ? -31.844 42.5 50.25 1 92.12 743 LEU A N 1
ATOM 5748 C CA . LEU A 1 743 ? -31.141 42.781 49 1 92.12 743 LEU A CA 1
ATOM 5749 C C . LEU A 1 743 ? -32.031 42.469 47.781 1 92.12 743 LEU A C 1
ATOM 5751 O O . LEU A 1 743 ? -32 43.219 46.812 1 92.12 743 LEU A O 1
ATOM 5755 N N . PHE A 1 744 ? -32.75 41.406 47.875 1 92.31 744 PHE A N 1
ATOM 5756 C CA . PHE A 1 744 ? -33.656 41.031 46.812 1 92.31 744 PHE A CA 1
ATOM 5757 C C . PHE A 1 744 ? -34.719 42.094 46.594 1 92.31 744 PHE A C 1
ATOM 5759 O O . PHE A 1 744 ? -35.031 42.5 45.469 1 92.31 744 PHE A O 1
ATOM 5766 N N . HIS A 1 745 ? -35.219 42.594 47.688 1 88.31 745 HIS A N 1
ATOM 5767 C CA . HIS A 1 745 ? -36.25 43.625 47.594 1 88.31 745 HIS A CA 1
ATOM 5768 C C . HIS A 1 745 ? -35.656 44.969 47.188 1 88.31 745 HIS A C 1
ATOM 5770 O O . HIS A 1 745 ? -36.375 45.844 46.656 1 88.31 745 HIS A O 1
ATOM 5776 N N . GLY A 1 746 ? -34.344 45.062 47.406 1 89.38 746 GLY A N 1
ATOM 5777 C CA . GLY A 1 746 ? -33.656 46.25 46.938 1 89.38 746 GLY A CA 1
ATOM 5778 C C . GLY A 1 746 ? -33.344 46.219 45.438 1 89.38 746 GLY A C 1
ATOM 5779 O O . GLY A 1 746 ? -32.906 47.219 44.875 1 89.38 746 GLY A O 1
ATOM 5780 N N . GLY A 1 747 ? -33.594 45.125 44.781 1 91.31 747 GLY A N 1
ATOM 5781 C CA . GLY A 1 747 ? -33.469 45.062 43.344 1 91.31 747 GLY A CA 1
ATOM 5782 C C . GLY A 1 747 ? -32.406 44.125 42.875 1 91.31 747 GLY A C 1
ATOM 5783 O O . GLY A 1 747 ? -32.25 43.906 41.656 1 91.31 747 GLY A O 1
ATOM 5784 N N . PHE A 1 748 ? -31.641 43.562 43.719 1 93.31 748 PHE A N 1
ATOM 5785 C CA . PHE A 1 748 ? -30.594 42.625 43.281 1 93.31 748 PHE A CA 1
ATOM 5786 C C . PHE A 1 748 ? -31.219 41.281 42.875 1 93.31 748 PHE A C 1
ATOM 5788 O O . PHE A 1 748 ? -32.062 40.719 43.594 1 93.31 748 PHE A O 1
ATOM 5795 N N . THR A 1 749 ? -30.797 40.844 41.719 1 92.06 749 THR A N 1
ATOM 5796 C CA . THR A 1 749 ? -31.328 39.594 41.188 1 92.06 749 THR A CA 1
ATOM 5797 C C . THR A 1 749 ? -30.344 38.438 41.469 1 92.06 749 THR A C 1
ATOM 5799 O O . THR A 1 749 ? -30.703 37.281 41.312 1 92.06 749 THR A O 1
ATOM 5802 N N . THR A 1 750 ? -29.172 38.75 41.781 1 94.56 750 THR A N 1
ATOM 5803 C CA . THR A 1 750 ? -28.141 37.75 42.031 1 94.56 750 THR A CA 1
ATOM 5804 C C . THR A 1 750 ? -27.328 38.125 43.281 1 94.56 750 THR A C 1
ATOM 5806 O O . THR A 1 750 ? -27.016 39.312 43.5 1 94.56 750 THR A O 1
ATOM 5809 N N . VAL A 1 751 ? -27.031 37.094 44.094 1 94.81 751 VAL A N 1
ATOM 5810 C CA . VAL A 1 751 ? -26.234 37.344 45.281 1 94.81 751 VAL A CA 1
ATOM 5811 C C . VAL A 1 751 ? -25.094 36.312 45.344 1 94.81 751 VAL A C 1
ATOM 5813 O O . VAL A 1 751 ? -25.281 35.156 45 1 94.81 751 VAL A O 1
ATOM 5816 N N . LYS A 1 752 ? -23.953 36.75 45.656 1 95.38 752 LYS A N 1
ATOM 5817 C CA . LYS A 1 752 ? -22.812 35.875 45.969 1 95.38 752 LYS A CA 1
ATOM 5818 C C . LYS A 1 752 ? -22.531 35.812 47.469 1 95.38 752 LYS A C 1
ATOM 5820 O O . LYS A 1 752 ? -22.438 36.844 48.125 1 95.38 752 LYS A O 1
ATOM 5825 N N . MET A 1 753 ? -22.438 34.562 47.906 1 92.88 753 MET A N 1
ATOM 5826 C CA . MET A 1 753 ? -22.219 34.375 49.344 1 92.88 753 MET A CA 1
ATOM 5827 C C . MET A 1 753 ? -20.906 33.625 49.594 1 92.88 753 MET A C 1
ATOM 5829 O O . MET A 1 753 ? -20.562 32.719 48.875 1 92.88 753 MET A O 1
ATOM 5833 N N . LYS A 1 754 ? -20.188 34.094 50.625 1 91.19 754 LYS A N 1
ATOM 5834 C CA . LYS A 1 754 ? -18.984 33.406 51.031 1 91.19 754 LYS A CA 1
ATOM 5835 C C . LYS A 1 754 ? -19.328 32.219 51.938 1 91.19 754 LYS A C 1
ATOM 5837 O O . LYS A 1 754 ? -20.062 32.344 52.906 1 91.19 754 LYS A O 1
ATOM 5842 N N . VAL A 1 755 ? -18.859 31.062 51.531 1 90.62 755 VAL A N 1
ATOM 5843 C CA . VAL A 1 755 ? -19.078 29.859 52.312 1 90.62 755 VAL A CA 1
ATOM 5844 C C . VAL A 1 755 ? -17.734 29.297 52.812 1 90.62 755 VAL A C 1
ATOM 5846 O O . VAL A 1 755 ? -16.688 29.906 52.562 1 90.62 755 VAL A O 1
ATOM 5849 N N . ALA A 1 756 ? -17.719 28.125 53.5 1 89.62 756 ALA A N 1
ATOM 5850 C CA . ALA A 1 756 ? -16.531 27.484 54.062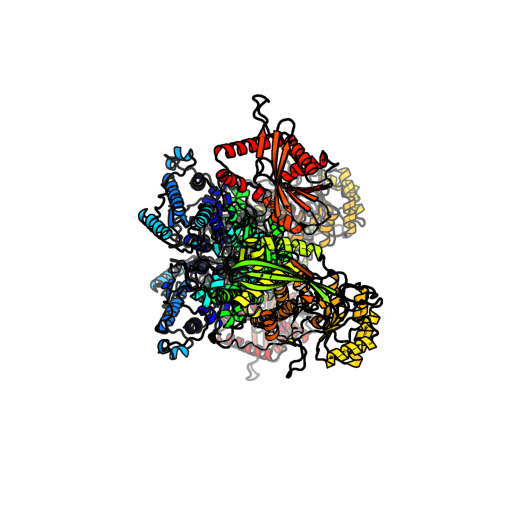 1 89.62 756 ALA A CA 1
ATOM 5851 C C . ALA A 1 756 ? -15.953 28.328 55.188 1 89.62 756 ALA A C 1
ATOM 5853 O O . ALA A 1 756 ? -14.734 28.375 55.375 1 89.62 756 ALA A O 1
ATOM 5854 N N . ARG A 1 757 ? -16.734 29.109 55.656 1 80.94 757 ARG A N 1
ATOM 5855 C CA . ARG A 1 757 ? -16.312 29.922 56.812 1 80.94 757 ARG A CA 1
ATOM 5856 C C . ARG A 1 757 ? -16.609 29.234 58.125 1 80.94 757 ARG A C 1
ATOM 5858 O O . ARG A 1 757 ? -16.047 29.578 59.156 1 80.94 757 ARG A O 1
ATOM 5865 N N . ARG A 1 758 ? -17.469 28.281 58 1 82.75 758 ARG A N 1
ATOM 5866 C CA . ARG A 1 758 ? -17.875 27.516 59.156 1 82.75 758 ARG A CA 1
ATOM 5867 C C . ARG A 1 758 ? -17.141 26.172 59.219 1 82.75 758 ARG A C 1
ATOM 5869 O O . ARG A 1 758 ? -16.625 25.703 58.219 1 82.75 758 ARG A O 1
ATOM 5876 N N . GLU A 1 759 ? -16.969 25.625 60.438 1 82.94 759 GLU A N 1
ATOM 5877 C CA . GLU A 1 759 ? -16.25 24.359 60.625 1 82.94 759 GLU A CA 1
ATOM 5878 C C . GLU A 1 759 ? -16.953 23.219 59.906 1 82.94 759 GLU A C 1
ATOM 5880 O O . GLU A 1 759 ? -16.312 22.359 59.281 1 82.94 759 GLU A O 1
ATOM 5885 N N . ASP A 1 760 ? -18.219 23.234 59.906 1 87.38 760 ASP A N 1
ATOM 5886 C CA . ASP A 1 760 ? -19.016 22.156 59.312 1 87.38 760 ASP A CA 1
ATOM 5887 C C . ASP A 1 760 ? -19.703 22.656 58.031 1 87.38 760 ASP A C 1
ATOM 5889 O O . ASP A 1 760 ? -20.531 23.578 58.094 1 87.38 760 ASP A O 1
ATOM 5893 N N . PRO A 1 761 ? -19.422 22 56.844 1 93.12 761 PRO A N 1
ATOM 5894 C CA . PRO A 1 761 ? -20.031 22.422 55.562 1 93.12 761 PRO A CA 1
ATOM 5895 C C . PRO A 1 761 ? -21.547 22.312 55.562 1 93.12 761 PRO A C 1
ATOM 5897 O O . PRO A 1 761 ? -22.219 22.984 54.812 1 93.12 761 PRO A O 1
ATOM 5900 N N . THR A 1 762 ? -22.078 21.516 56.438 1 91.81 762 THR A N 1
ATOM 5901 C CA . THR A 1 762 ? -23.531 21.344 56.5 1 91.81 762 THR A CA 1
ATOM 5902 C C . THR A 1 762 ? -24.203 22.594 57.062 1 91.81 762 THR A C 1
ATOM 5904 O O . THR A 1 762 ? -25.375 22.859 56.781 1 91.81 762 THR A O 1
ATOM 5907 N N . GLU A 1 763 ? -23.453 23.297 57.875 1 90.94 763 GLU A N 1
ATOM 5908 C CA . GLU A 1 763 ? -23.984 24.562 58.406 1 90.94 763 GLU A CA 1
ATOM 5909 C C . GLU A 1 763 ? -24.094 25.609 57.281 1 90.94 763 GLU A C 1
ATOM 5911 O O . GLU A 1 763 ? -25.031 26.406 57.281 1 90.94 763 GLU A O 1
ATOM 5916 N N . ASP A 1 764 ? -23.141 25.641 56.406 1 91.94 764 ASP A N 1
ATOM 5917 C CA . ASP A 1 764 ? -23.203 26.516 55.25 1 91.94 764 ASP A CA 1
ATOM 5918 C C . ASP A 1 764 ? -24.406 26.156 54.344 1 91.94 764 ASP A C 1
ATOM 5920 O O . ASP A 1 764 ? -25.062 27.047 53.812 1 91.94 764 ASP A O 1
ATOM 5924 N N . ALA A 1 765 ? -24.641 24.859 54.281 1 94 765 ALA A N 1
ATOM 5925 C CA . ALA A 1 765 ? -25.766 24.391 53.469 1 94 765 ALA A CA 1
ATOM 5926 C C . ALA A 1 765 ? -27.094 24.797 54.062 1 94 765 ALA A C 1
ATOM 5928 O O . ALA A 1 765 ? -28.062 25.078 53.344 1 94 765 ALA A O 1
ATOM 5929 N N . ALA A 1 766 ? -27.109 24.812 55.344 1 92 766 ALA A N 1
ATOM 5930 C CA . ALA A 1 766 ? -28.328 25.188 56.031 1 92 766 ALA A CA 1
ATOM 5931 C C . ALA A 1 766 ? -28.719 26.625 55.719 1 92 766 ALA A C 1
ATOM 5933 O O . ALA A 1 766 ? -29.906 26.953 55.656 1 92 766 ALA A O 1
ATOM 5934 N N . VAL A 1 767 ? -27.734 27.422 55.562 1 92.38 767 VAL A N 1
ATOM 5935 C CA . VAL A 1 767 ? -27.984 28.828 55.219 1 92.38 767 VAL A CA 1
ATOM 5936 C C . VAL A 1 767 ? -28.641 28.906 53.875 1 92.38 767 VAL A C 1
ATOM 5938 O O . VAL A 1 767 ? -29.609 29.656 53.688 1 92.38 767 VAL A O 1
ATOM 5941 N N . ILE A 1 768 ? -28.188 28.188 52.875 1 93.88 768 ILE A N 1
ATOM 5942 C CA . ILE A 1 768 ? -28.703 28.203 51.531 1 93.88 768 ILE A CA 1
ATOM 5943 C C . ILE A 1 768 ? -30.125 27.672 51.5 1 93.88 768 ILE A C 1
ATOM 5945 O O . ILE A 1 768 ? -31 28.203 50.812 1 93.88 768 ILE A O 1
ATOM 5949 N N . ARG A 1 769 ? -30.344 26.641 52.312 1 93.19 769 ARG A N 1
ATOM 5950 C CA . ARG A 1 769 ? -31.672 26.062 52.406 1 93.19 769 ARG A CA 1
ATOM 5951 C C . ARG A 1 769 ? -32.688 27.047 53 1 93.19 769 ARG A C 1
ATOM 5953 O O . ARG A 1 769 ? -33.844 27.109 52.562 1 93.19 769 ARG A O 1
ATOM 5960 N N . GLU A 1 770 ? -32.219 27.766 53.969 1 93.06 770 GLU A N 1
ATOM 5961 C CA . GLU A 1 770 ? -33.062 28.766 54.594 1 93.06 770 GLU A CA 1
ATOM 5962 C C . GLU A 1 770 ? -33.438 29.859 53.594 1 93.06 770 GLU A C 1
ATOM 5964 O O . GLU A 1 770 ? -34.562 30.375 53.625 1 93.06 770 GLU A O 1
ATOM 5969 N N . ILE A 1 771 ? -32.5 30.281 52.781 1 93.69 771 ILE A N 1
ATOM 5970 C CA . ILE A 1 771 ? -32.75 31.312 51.781 1 93.69 771 ILE A CA 1
ATOM 5971 C C . ILE A 1 771 ? -33.781 30.812 50.781 1 93.69 771 ILE A C 1
ATOM 5973 O O . ILE A 1 771 ? -34.688 31.547 50.375 1 93.69 771 ILE A O 1
ATOM 5977 N N . ARG A 1 772 ? -33.625 29.609 50.344 1 94.44 772 ARG A N 1
ATOM 5978 C CA . ARG A 1 772 ? -34.531 29.031 49.375 1 94.44 772 ARG A CA 1
ATOM 5979 C C . ARG A 1 772 ? -35.938 28.859 49.969 1 94.44 772 ARG A C 1
ATOM 5981 O O . ARG A 1 772 ? -36.938 28.984 49.25 1 94.44 772 ARG A O 1
ATOM 5988 N N . GLN A 1 773 ? -35.969 28.578 51.125 1 90.5 773 GLN A N 1
ATOM 5989 C CA . GLN A 1 773 ? -37.25 28.453 51.812 1 90.5 773 GLN A CA 1
ATOM 5990 C C . GLN A 1 773 ? -37.969 29.797 51.906 1 90.5 773 GLN A C 1
ATOM 5992 O O . GLN A 1 773 ? -39.188 29.875 51.781 1 90.5 773 GLN A O 1
ATOM 5997 N N . SER A 1 774 ? -37.219 30.812 52.125 1 90.94 774 SER A N 1
ATOM 5998 C CA . SER A 1 774 ? -37.75 32.156 52.344 1 90.94 774 SER A CA 1
ATOM 5999 C C . SER A 1 774 ? -38.062 32.844 51 1 90.94 774 SER A C 1
ATOM 6001 O O . SER A 1 774 ? -39.094 33.5 50.875 1 90.94 774 SER A O 1
ATOM 6003 N N . LEU A 1 775 ? -37.188 32.781 49.969 1 91.25 775 LEU A N 1
ATOM 6004 C CA . LEU A 1 775 ? -37.281 33.562 48.75 1 91.25 775 LEU A CA 1
ATOM 6005 C C . LEU A 1 775 ? -37.562 32.688 47.562 1 91.25 775 LEU A C 1
ATOM 6007 O O . LEU A 1 775 ? -37.875 33.156 46.469 1 91.25 775 LEU A O 1
ATOM 6011 N N . GLY A 1 776 ? -37.562 31.422 47.719 1 87.88 776 GLY A N 1
ATOM 6012 C CA . GLY A 1 776 ? -37.75 30.516 46.594 1 87.88 776 GLY A CA 1
ATOM 6013 C C . GLY A 1 776 ? -36.625 30.594 45.594 1 87.88 776 GLY A C 1
ATOM 6014 O O . GLY A 1 776 ? -35.438 30.688 45.938 1 87.88 776 GLY A O 1
ATOM 6015 N N . TYR A 1 777 ? -37.031 30.5 44.25 1 87.56 777 TYR A N 1
ATOM 6016 C CA . TYR A 1 777 ? -36.062 30.406 43.188 1 87.56 777 TYR A CA 1
ATOM 6017 C C . TYR A 1 777 ? -36 31.703 42.375 1 87.56 777 TYR A C 1
ATOM 6019 O O . TYR A 1 777 ? -35.469 31.734 41.281 1 87.56 777 TYR A O 1
ATOM 6027 N N . GLN A 1 778 ? -36.406 32.75 42.906 1 84.88 778 GLN A N 1
ATOM 6028 C CA . GLN A 1 778 ? -36.438 34.031 42.219 1 84.88 778 GLN A CA 1
ATOM 6029 C C . GLN A 1 778 ? -35.062 34.719 42.219 1 84.88 778 GLN A C 1
ATOM 6031 O O . GLN A 1 778 ? -34.812 35.562 41.375 1 84.88 778 GLN A O 1
ATOM 6036 N N . ILE A 1 779 ? -34.25 34.375 43.125 1 89.88 779 ILE A N 1
ATOM 6037 C CA . ILE A 1 779 ? -32.906 34.969 43.25 1 89.88 779 ILE A CA 1
ATOM 6038 C C . ILE A 1 779 ? -31.859 33.906 42.844 1 89.88 779 ILE A C 1
ATOM 6040 O O . ILE A 1 779 ? -32.031 32.719 43.156 1 89.88 779 ILE A O 1
ATOM 6044 N N . SER A 1 780 ? -30.953 34.344 42.031 1 93.56 780 SER A N 1
ATOM 6045 C CA . SER A 1 780 ? -29.828 33.469 41.719 1 93.56 780 SER A CA 1
ATOM 6046 C C . SER A 1 780 ? -28.766 33.5 42.812 1 93.56 780 SER A C 1
ATOM 6048 O O . SER A 1 780 ? -28.422 34.594 43.312 1 93.56 780 SER A O 1
ATOM 6050 N N . ILE A 1 781 ? -28.328 32.312 43.219 1 94.88 781 ILE A N 1
ATOM 6051 C CA . ILE A 1 781 ? -27.375 32.25 44.312 1 94.88 781 ILE A CA 1
ATOM 6052 C C . ILE A 1 781 ? -26.047 31.703 43.844 1 94.88 781 ILE A C 1
ATOM 6054 O O . ILE A 1 781 ? -25.984 30.641 43.219 1 94.88 781 ILE A O 1
ATOM 6058 N N . ARG A 1 782 ? -24.984 32.5 44.031 1 96.62 782 ARG A N 1
ATOM 6059 C CA . ARG A 1 782 ? -23.594 32.094 43.844 1 96.62 782 ARG A CA 1
ATOM 6060 C C . ARG A 1 782 ? -22.891 31.922 45.188 1 96.62 782 ARG A C 1
ATOM 6062 O O . ARG A 1 782 ? -23.141 32.656 46.125 1 96.62 782 ARG A O 1
ATOM 6069 N N . VAL A 1 783 ? -22.125 30.875 45.219 1 95.62 783 VAL A N 1
ATOM 6070 C CA . VAL A 1 783 ? -21.391 30.703 46.469 1 95.62 783 VAL A CA 1
ATOM 6071 C C . VAL A 1 783 ? -19.891 30.609 46.188 1 95.62 783 VAL A C 1
ATOM 6073 O O . VAL A 1 783 ? -19.484 30.219 45.094 1 95.62 783 VAL A O 1
ATOM 6076 N N . ASP A 1 784 ? -19.094 31.094 47.125 1 94.19 784 ASP A N 1
ATOM 6077 C CA . ASP A 1 784 ? -17.641 31.109 46.969 1 94.19 784 ASP A CA 1
ATOM 6078 C C . ASP A 1 784 ? -16.969 30.5 48.219 1 94.19 784 ASP A C 1
ATOM 6080 O O . ASP A 1 784 ? -17.125 31 49.312 1 94.19 784 ASP A O 1
ATOM 6084 N N . ALA A 1 785 ? -16.219 29.391 47.969 1 93.5 785 ALA A N 1
ATOM 6085 C CA . ALA A 1 785 ? -15.57 28.688 49.094 1 93.5 785 ALA A CA 1
ATOM 6086 C C . ALA A 1 785 ? -14.117 29.125 49.219 1 93.5 785 ALA A C 1
ATOM 6088 O O . ALA A 1 785 ? -13.453 28.781 50.219 1 93.5 785 ALA A O 1
ATOM 6089 N N . ASN A 1 786 ? -13.562 29.906 48.312 1 90.56 786 ASN A N 1
ATOM 6090 C CA . ASN A 1 786 ? -12.211 30.453 48.344 1 90.56 786 ASN A CA 1
ATOM 6091 C C . ASN A 1 786 ? -11.172 29.359 48.562 1 90.56 786 ASN A C 1
ATOM 6093 O O . ASN A 1 786 ? -10.25 29.547 49.375 1 90.56 786 ASN A O 1
ATOM 6097 N N . ARG A 1 787 ? -11.375 28.25 48.062 1 91.31 787 ARG A N 1
ATOM 6098 C CA . ARG A 1 787 ? -10.453 27.109 48.125 1 91.31 787 ARG A CA 1
ATOM 6099 C C . ARG A 1 787 ? -10.234 26.641 49.562 1 91.31 787 ARG A C 1
ATOM 6101 O O . ARG A 1 787 ? -9.148 26.188 49.906 1 91.31 787 ARG A O 1
ATOM 6108 N N . LYS A 1 788 ? -11.141 26.719 50.344 1 90.19 788 LYS A N 1
ATOM 6109 C CA . LYS A 1 788 ? -10.891 26.453 51.75 1 90.19 788 LYS A CA 1
ATOM 6110 C C . LYS A 1 788 ? -11.289 25.016 52.094 1 90.19 788 LYS A C 1
ATOM 6112 O O . LYS A 1 788 ? -10.828 24.469 53.094 1 90.19 788 LYS A O 1
ATOM 6117 N N . TRP A 1 789 ? -12.117 24.375 51.281 1 94.31 789 TRP A N 1
ATOM 6118 C CA . TRP A 1 789 ? -12.602 23.047 51.625 1 94.31 789 TRP A CA 1
ATOM 6119 C C . TRP A 1 789 ? -11.672 21.984 51.062 1 94.31 789 TRP A C 1
ATOM 6121 O O . TRP A 1 789 ? -11.133 22.125 49.938 1 94.31 789 TRP A O 1
ATOM 6131 N N . THR A 1 790 ? -11.461 20.906 51.812 1 94.19 790 THR A N 1
ATOM 6132 C CA . THR A 1 790 ? -10.914 19.688 51.25 1 94.19 790 THR A CA 1
ATOM 6133 C C . THR A 1 790 ? -11.922 19.031 50.312 1 94.19 790 THR A C 1
ATOM 6135 O O . THR A 1 790 ? -13.102 19.391 50.281 1 94.19 790 THR A O 1
ATOM 6138 N N . TYR A 1 791 ? -11.477 18.141 49.562 1 95 791 TYR A N 1
ATOM 6139 C CA . TYR A 1 791 ? -12.336 17.484 48.594 1 95 791 TYR A CA 1
ATOM 6140 C C . TYR A 1 791 ? -13.555 16.875 49.25 1 95 791 TYR A C 1
ATOM 6142 O O . TYR A 1 791 ? -14.688 17.047 48.781 1 95 791 TYR A O 1
ATOM 6150 N N . ASP A 1 792 ? -13.359 16.188 50.375 1 93.19 792 ASP A N 1
ATOM 6151 C CA . ASP A 1 792 ? -14.438 15.492 51.094 1 93.19 792 ASP A CA 1
ATOM 6152 C C . ASP A 1 792 ? -15.453 16.484 51.656 1 93.19 792 ASP A C 1
ATOM 6154 O O . ASP A 1 792 ? -16.656 16.25 51.594 1 93.19 792 ASP A O 1
ATOM 6158 N N . LYS A 1 793 ? -14.969 17.578 52.219 1 94.75 793 LYS A N 1
ATOM 6159 C CA . LYS A 1 793 ? -15.852 18.609 52.75 1 94.75 793 LYS A CA 1
ATOM 6160 C C . LYS A 1 793 ? -16.672 19.281 51.656 1 94.75 793 LYS A C 1
ATOM 6162 O O . LYS A 1 793 ? -17.844 19.594 51.875 1 94.75 793 LYS A O 1
ATOM 6167 N N . ALA A 1 794 ? -16.047 19.5 50.562 1 96.25 794 ALA A N 1
ATOM 6168 C CA . ALA A 1 794 ? -16.734 20.125 49.438 1 96.25 794 ALA A CA 1
ATOM 6169 C C . ALA A 1 794 ? -17.859 19.234 48.938 1 96.25 794 ALA A C 1
ATOM 6171 O O . ALA A 1 794 ? -18.938 19.719 48.594 1 96.25 794 ALA A O 1
ATOM 6172 N N . VAL A 1 795 ? -17.547 17.953 48.844 1 95.5 795 VAL A N 1
ATOM 6173 C CA . VAL A 1 795 ? -18.547 17 48.375 1 95.5 795 VAL A CA 1
ATOM 6174 C C . VAL A 1 795 ? -19.703 16.922 49.375 1 95.5 795 VAL A C 1
ATOM 6176 O O . VAL A 1 795 ? -20.859 16.75 48.969 1 95.5 795 VAL A O 1
ATOM 6179 N N . GLN A 1 796 ? -19.344 16.938 50.594 1 94.06 796 GLN A N 1
ATOM 6180 C CA . GLN A 1 796 ? -20.375 16.953 51.656 1 94.06 796 GLN A CA 1
ATOM 6181 C C . GLN A 1 796 ? -21.312 18.141 51.469 1 94.06 796 GLN A C 1
ATOM 6183 O O . GLN A 1 796 ? -22.531 17.984 51.562 1 94.06 796 GLN A O 1
ATOM 6188 N N . PHE A 1 797 ? -20.766 19.25 51.281 1 95.5 797 PHE A N 1
ATOM 6189 C CA . PHE A 1 797 ? -21.562 20.453 51.031 1 95.5 797 PHE A CA 1
ATOM 6190 C C . PHE A 1 797 ? -22.453 20.266 49.812 1 95.5 797 PHE A C 1
ATOM 6192 O O . PHE A 1 797 ? -23.641 20.562 49.844 1 95.5 797 PHE A O 1
ATOM 6199 N N . ALA A 1 798 ? -21.844 19.797 48.75 1 95.62 798 ALA A N 1
ATOM 6200 C CA . ALA A 1 798 ? -22.547 19.641 47.469 1 95.62 798 ALA A CA 1
ATOM 6201 C C . ALA A 1 798 ? -23.75 18.703 47.625 1 95.62 798 ALA A C 1
ATOM 6203 O O . ALA A 1 798 ? -24.797 18.953 47.031 1 95.62 798 ALA A O 1
ATOM 6204 N N . THR A 1 799 ? -23.531 17.656 48.375 1 93 799 THR A N 1
ATOM 6205 C CA . THR A 1 799 ? -24.594 16.688 48.562 1 93 799 THR A CA 1
ATOM 6206 C C . THR A 1 799 ? -25.75 17.328 49.344 1 93 799 THR A C 1
ATOM 6208 O O . THR A 1 799 ? -26.906 17 49.125 1 93 799 THR A O 1
ATOM 6211 N N . SER A 1 800 ? -25.438 18.234 50.188 1 93.25 800 SER A N 1
ATOM 6212 C CA . SER A 1 800 ? -26.422 18.875 51.031 1 93.25 800 SER A CA 1
ATOM 6213 C C . SER A 1 800 ? -27.219 19.938 50.281 1 93.25 800 SER A C 1
ATOM 6215 O O . SER A 1 800 ? -28.297 20.344 50.719 1 93.25 800 SER A O 1
ATOM 6217 N N . VAL A 1 801 ? -26.641 20.469 49.156 1 93.5 801 VAL A N 1
ATOM 6218 C CA . VAL A 1 801 ? -27.297 21.578 48.469 1 93.5 801 VAL A CA 1
ATOM 6219 C C . VAL A 1 801 ? -27.719 21.156 47.062 1 93.5 801 VAL A C 1
ATOM 6221 O O . VAL A 1 801 ? -28.016 22 46.219 1 93.5 801 VAL A O 1
ATOM 6224 N N . LYS A 1 802 ? -27.688 19.938 46.75 1 87.94 802 LYS A N 1
ATOM 6225 C CA . LYS A 1 802 ? -27.938 19.375 45.406 1 87.94 802 LYS A CA 1
ATOM 6226 C C . LYS A 1 802 ? -29.266 19.891 44.844 1 87.94 802 LYS A C 1
ATOM 6228 O O . LYS A 1 802 ? -29.375 20.141 43.656 1 87.94 802 LYS A O 1
ATOM 6233 N N . ASN A 1 803 ? -30.234 20.203 45.719 1 86.19 803 ASN A N 1
ATOM 6234 C CA . ASN A 1 803 ? -31.578 20.578 45.281 1 86.19 803 ASN A CA 1
ATOM 6235 C C . ASN A 1 803 ? -31.812 22.078 45.438 1 86.19 803 ASN A C 1
ATOM 6237 O O . ASN A 1 803 ? -32.938 22.547 45.281 1 86.19 803 ASN A O 1
ATOM 6241 N N . CYS A 1 804 ? -30.844 22.906 45.688 1 92.19 804 CYS A N 1
ATOM 6242 C CA . CYS A 1 804 ? -31 24.328 45.938 1 92.19 804 CYS A CA 1
ATOM 6243 C C . CYS A 1 804 ? -30.734 25.156 44.688 1 92.19 804 CYS A C 1
ATOM 6245 O O . CYS A 1 804 ? -30.781 26.391 44.75 1 92.19 804 CYS A O 1
ATOM 6247 N N . ALA A 1 805 ? -30.453 24.609 43.531 1 90.75 805 ALA A N 1
ATOM 6248 C CA . ALA A 1 805 ? -30.281 25.266 42.219 1 90.75 805 ALA A CA 1
ATOM 6249 C C . ALA A 1 805 ? -29.266 26.406 42.312 1 90.75 805 ALA A C 1
ATOM 6251 O O . ALA A 1 805 ? -29.562 27.547 41.969 1 90.75 805 ALA A O 1
ATOM 6252 N N . LEU A 1 806 ? -28.078 26.156 42.75 1 93.69 806 LEU A N 1
ATOM 6253 C CA . LEU A 1 806 ? -26.984 27.125 42.719 1 93.69 806 LEU A CA 1
ATOM 6254 C C . LEU A 1 806 ? -26.562 27.453 41.312 1 93.69 806 LEU A C 1
ATOM 6256 O O . LEU A 1 806 ? -26.531 26.578 40.438 1 93.69 806 LEU A O 1
ATOM 6260 N N . GLU A 1 807 ? -26.375 28.75 41.031 1 94.25 807 GLU A N 1
ATOM 6261 C CA . GLU A 1 807 ? -25.844 29.094 39.719 1 94.25 807 GLU A CA 1
ATOM 6262 C C . GLU A 1 807 ? -24.453 28.484 39.5 1 94.25 807 GLU A C 1
ATOM 6264 O O . GLU A 1 807 ? -24.188 27.906 38.438 1 94.25 807 GLU A O 1
ATOM 6269 N N . TYR A 1 808 ? -23.562 28.656 40.531 1 96.38 808 TYR A N 1
ATOM 6270 C CA . TYR A 1 808 ? -22.281 27.953 40.562 1 96.38 808 TYR A CA 1
ATOM 6271 C C . TYR A 1 808 ? -21.625 28.047 41.938 1 96.38 808 TYR A C 1
ATOM 6273 O O . TYR A 1 808 ? -22.062 28.844 42.781 1 96.38 808 TYR A O 1
ATOM 6281 N N . ILE A 1 809 ? -20.734 27.219 42.156 1 96.5 809 ILE A N 1
ATOM 6282 C CA . ILE A 1 809 ? -19.859 27.312 43.312 1 96.5 809 ILE A CA 1
ATOM 6283 C C . ILE A 1 809 ? -18.453 27.672 42.875 1 96.5 809 ILE A C 1
ATOM 6285 O O . ILE A 1 809 ? -17.875 27.031 42 1 96.5 809 ILE A O 1
ATOM 6289 N N . GLU A 1 810 ? -18 28.719 43.5 1 95.88 810 GLU A N 1
ATOM 6290 C CA . GLU A 1 810 ? -16.688 29.266 43.125 1 95.88 810 GLU A CA 1
ATOM 6291 C C . GLU A 1 810 ? -15.578 28.609 43.938 1 95.88 810 GLU A C 1
ATOM 6293 O O . GLU A 1 810 ? -15.633 28.609 45.188 1 95.88 810 GLU A O 1
ATOM 6298 N N . GLU A 1 811 ? -14.594 28.047 43.312 1 95.94 811 GLU A N 1
ATOM 6299 C CA . GLU A 1 811 ? -13.391 27.453 43.875 1 95.94 811 GLU A CA 1
ATOM 6300 C C . GLU A 1 811 ? -13.727 26.578 45.094 1 95.94 811 GLU A C 1
ATOM 6302 O O . GLU A 1 811 ? -13.336 26.875 46.219 1 95.94 811 GLU A O 1
ATOM 6307 N N . PRO A 1 812 ? -14.367 25.453 44.844 1 94.56 812 PRO A N 1
ATOM 6308 C CA . PRO A 1 812 ? -14.875 24.641 45.969 1 94.56 812 PRO A CA 1
ATOM 6309 C C . PRO A 1 812 ? -13.773 23.875 46.688 1 94.56 812 PRO A C 1
ATOM 6311 O O . PRO A 1 812 ? -13.891 23.609 47.875 1 94.56 812 PRO A O 1
ATOM 6314 N N . VAL A 1 813 ? -12.695 23.5 45.938 1 95.19 813 VAL A N 1
ATOM 6315 C CA . VAL A 1 813 ? -11.711 22.594 46.531 1 95.19 813 VAL A CA 1
ATOM 6316 C C . VAL A 1 813 ? -10.367 23.312 46.656 1 95.19 813 VAL A C 1
ATOM 6318 O O . VAL A 1 813 ? -10.062 24.219 45.875 1 95.19 813 VAL A O 1
ATOM 6321 N N . CYS A 1 814 ? -9.547 22.859 47.594 1 92.5 814 CYS A N 1
ATOM 6322 C CA . CYS A 1 814 ? -8.266 23.5 47.844 1 92.5 814 CYS A CA 1
ATOM 6323 C C . CYS A 1 814 ? -7.258 23.188 46.75 1 92.5 814 CYS A C 1
ATOM 6325 O O . CYS A 1 814 ? -6.34 23.953 46.5 1 92.5 814 CYS A O 1
ATOM 6327 N N . PHE A 1 815 ? -7.457 22.047 46.125 1 90.94 815 PHE A N 1
ATOM 6328 C CA . PHE A 1 815 ? -6.527 21.688 45.062 1 90.94 815 PHE A CA 1
ATOM 6329 C C . PHE A 1 815 ? -7.184 21.844 43.719 1 90.94 815 PHE A C 1
ATOM 6331 O O . PHE A 1 815 ? -8.266 21.312 43.469 1 90.94 815 PHE A O 1
ATOM 6338 N N . GLU A 1 816 ? -6.477 22.484 42.812 1 90.88 816 GLU A N 1
ATOM 6339 C CA . GLU A 1 816 ? -6.965 22.797 41.469 1 90.88 816 GLU A CA 1
ATOM 6340 C C . GLU A 1 816 ? -7.281 21.531 40.688 1 90.88 816 GLU A C 1
ATOM 6342 O O . GLU A 1 816 ? -8.234 21.5 39.906 1 90.88 816 GLU A O 1
ATOM 6347 N N . ASP A 1 817 ? -6.539 20.438 40.844 1 88.75 817 ASP A N 1
ATOM 6348 C CA . ASP A 1 817 ? -6.66 19.219 40.062 1 88.75 817 ASP A CA 1
ATOM 6349 C C . ASP A 1 817 ? -7.941 18.453 40.406 1 88.75 817 ASP A C 1
ATOM 6351 O O . ASP A 1 817 ? -8.398 17.609 39.625 1 88.75 817 ASP A O 1
ATOM 6355 N N . ASP A 1 818 ? -8.555 18.828 41.5 1 93.56 818 ASP A N 1
ATOM 6356 C CA . ASP A 1 818 ? -9.734 18.109 41.969 1 93.56 818 ASP A CA 1
ATOM 6357 C C . ASP A 1 818 ? -11.016 18.781 41.469 1 93.56 818 ASP A C 1
ATOM 6359 O O . ASP A 1 818 ? -12.109 18.234 41.656 1 93.56 818 ASP A O 1
ATOM 6363 N N . ILE A 1 819 ? -10.898 19.891 40.844 1 94.31 819 ILE A N 1
ATOM 6364 C CA . ILE A 1 819 ? -12.07 20.688 40.469 1 94.31 819 ILE A CA 1
ATOM 6365 C C . ILE A 1 819 ? -12.938 19.906 39.5 1 94.31 819 ILE A C 1
ATOM 6367 O O . ILE A 1 819 ? -14.156 19.828 39.656 1 94.31 819 ILE A O 1
ATOM 6371 N N . ILE A 1 820 ? -12.32 19.375 38.469 1 93.25 820 ILE A N 1
ATOM 6372 C CA . ILE A 1 820 ? -13.062 18.656 37.438 1 93.25 820 ILE A CA 1
ATOM 6373 C C . ILE A 1 820 ? -13.711 17.406 38.031 1 93.25 820 ILE A C 1
ATOM 6375 O O . ILE A 1 820 ? -14.867 17.109 37.75 1 93.25 820 ILE A O 1
ATOM 6379 N N . THR A 1 821 ? -12.938 16.672 38.875 1 93.38 821 THR A N 1
ATOM 6380 C CA . THR A 1 821 ? -13.477 15.492 39.531 1 93.38 821 THR A CA 1
ATOM 6381 C C . THR A 1 821 ? -14.688 15.867 40.406 1 93.38 821 THR A C 1
ATOM 6383 O O . THR A 1 821 ? -15.656 15.109 40.469 1 93.38 821 THR A O 1
ATOM 6386 N N . PHE A 1 822 ? -14.602 16.953 41.094 1 95.5 822 PHE A N 1
ATOM 6387 C CA . PHE A 1 822 ? -15.703 17.453 41.906 1 95.5 822 PHE A CA 1
ATOM 6388 C C . PHE A 1 822 ? -16.938 17.688 41.062 1 95.5 822 PHE A C 1
ATOM 6390 O O . PHE A 1 822 ? -18.047 17.297 41.438 1 95.5 822 PHE A O 1
ATOM 6397 N N . CYS A 1 823 ? -16.797 18.328 39.906 1 93.94 823 CYS A N 1
ATOM 6398 C CA . CYS A 1 823 ? -17.906 18.594 38.969 1 93.94 823 CYS A CA 1
ATOM 6399 C C . CYS A 1 823 ? -18.578 17.297 38.562 1 93.94 823 CYS A C 1
ATOM 6401 O O . CYS A 1 823 ? -19.812 17.203 38.531 1 93.94 823 CYS A O 1
ATOM 6403 N N . GLU A 1 824 ? -17.766 16.359 38.219 1 92.44 824 GLU A N 1
ATOM 6404 C CA . GLU A 1 824 ? -18.266 15.086 37.688 1 92.44 824 GLU A CA 1
ATOM 6405 C C . GLU A 1 824 ? -19 14.297 38.781 1 92.44 824 GLU A C 1
ATOM 6407 O O . GLU A 1 824 ? -20.016 13.656 38.5 1 92.44 824 GLU A O 1
ATOM 6412 N N . GLU A 1 825 ? -18.469 14.359 39.875 1 91.88 825 GLU A N 1
ATOM 6413 C CA . GLU A 1 825 ? -19.016 13.578 41 1 91.88 825 GLU A CA 1
ATOM 6414 C C . GLU A 1 825 ? -20.297 14.219 41.531 1 91.88 825 GLU A C 1
ATOM 6416 O O . GLU A 1 825 ? -21.234 13.516 41.875 1 91.88 825 GLU A O 1
ATOM 6421 N N . THR A 1 826 ? -20.406 15.453 41.719 1 93.94 826 THR A N 1
ATOM 6422 C CA . THR A 1 826 ? -21.5 16.125 42.375 1 93.94 826 THR A CA 1
ATOM 6423 C C . THR A 1 826 ? -22.547 16.625 41.375 1 93.94 826 THR A C 1
ATOM 6425 O O . THR A 1 826 ? -23.719 16.797 41.719 1 93.94 826 THR A O 1
ATOM 6428 N N . GLY A 1 827 ? -22.031 16.953 40.125 1 91.31 827 GLY A N 1
ATOM 6429 C CA . GLY A 1 827 ? -22.922 17.516 39.094 1 91.31 827 GLY A CA 1
ATOM 6430 C C . GLY A 1 827 ? -23.172 19 39.281 1 91.31 827 GLY A C 1
ATOM 6431 O O . GLY A 1 827 ? -23.922 19.594 38.5 1 91.31 827 GLY A O 1
ATOM 6432 N N . LEU A 1 828 ? -22.609 19.688 40.281 1 94.06 828 LEU A N 1
ATOM 6433 C CA . LEU A 1 828 ? -22.734 21.125 40.469 1 94.06 828 LEU A CA 1
ATOM 6434 C C . LEU A 1 828 ? -21.844 21.891 39.5 1 94.06 828 LEU A C 1
ATOM 6436 O O . LEU A 1 828 ? -20.781 21.406 39.125 1 94.06 828 LEU A O 1
ATOM 6440 N N . PHE A 1 829 ? -22.312 23.016 39.125 1 95.69 829 PHE A N 1
ATOM 6441 C CA . PHE A 1 829 ? -21.531 23.875 38.25 1 95.69 829 PHE A CA 1
ATOM 6442 C C . PHE A 1 829 ? -20.484 24.656 39.031 1 95.69 829 PHE A C 1
ATOM 6444 O O . PHE A 1 829 ? -20.75 25.078 40.156 1 95.69 829 PHE A O 1
ATOM 6451 N N . VAL A 1 830 ? -19.312 24.812 38.469 1 96.38 830 VAL A N 1
ATOM 6452 C CA . VAL A 1 830 ? -18.203 25.438 39.156 1 96.38 830 VAL A CA 1
ATOM 6453 C C . VAL A 1 830 ? -17.75 26.672 38.406 1 96.38 830 VAL A C 1
ATOM 6455 O O . VAL A 1 830 ? -17.859 26.734 37.156 1 96.38 830 VAL A O 1
ATOM 6458 N N . ALA A 1 831 ? -17.312 27.719 39.094 1 97.19 831 ALA A N 1
ATOM 6459 C CA . ALA A 1 831 ? -16.672 28.906 38.531 1 97.19 831 ALA A CA 1
ATOM 6460 C C . ALA A 1 831 ? -15.219 29 39.031 1 97.19 831 ALA A C 1
ATOM 6462 O O . ALA A 1 831 ? -14.898 28.641 40.156 1 97.19 831 ALA A O 1
ATOM 6463 N N . LEU A 1 832 ? -14.367 29.484 38.125 1 96.38 832 LEU A N 1
ATOM 6464 C CA . LEU A 1 832 ? -12.961 29.672 38.438 1 96.38 832 LEU A CA 1
ATOM 6465 C C . LEU A 1 832 ? -12.68 31.109 38.875 1 96.38 832 LEU A C 1
ATOM 6467 O O . LEU A 1 832 ? -13.258 32.031 38.312 1 96.38 832 LEU A O 1
ATOM 6471 N N . ASP A 1 833 ? -11.828 31.328 39.812 1 94.69 833 ASP A N 1
ATOM 6472 C CA . ASP A 1 833 ? -11.391 32.625 40.281 1 94.69 833 ASP A CA 1
ATOM 6473 C C . ASP A 1 833 ? -9.898 32.625 40.625 1 94.69 833 ASP A C 1
ATOM 6475 O O . ASP A 1 833 ? -9.062 32.938 39.781 1 94.69 833 ASP A O 1
ATOM 6479 N N . GLU A 1 834 ? -9.469 32.031 41.75 1 90.5 834 GLU A N 1
ATOM 6480 C CA . GLU A 1 834 ? -8.062 31.953 42.125 1 90.5 834 GLU A CA 1
ATOM 6481 C C . GLU A 1 834 ? -7.254 31.141 41.125 1 90.5 834 GLU A C 1
ATOM 6483 O O . GLU A 1 834 ? -6.078 31.422 40.906 1 90.5 834 GLU A O 1
ATOM 6488 N N . THR A 1 835 ? -7.832 30.25 40.531 1 92.44 835 THR A N 1
ATOM 6489 C CA . THR A 1 835 ? -7.184 29.359 39.562 1 92.44 835 THR A CA 1
ATOM 6490 C C . THR A 1 835 ? -6.66 30.141 38.375 1 92.44 835 THR A C 1
ATOM 6492 O O . THR A 1 835 ? -5.672 29.75 37.75 1 92.44 835 THR A O 1
ATOM 6495 N N . ILE A 1 836 ? -7.234 31.297 38.031 1 93.12 836 ILE A N 1
ATOM 6496 C CA . ILE A 1 836 ? -6.859 32 36.812 1 93.12 836 ILE A CA 1
ATOM 6497 C C . ILE A 1 836 ? -6 33.219 37.156 1 93.12 836 ILE A C 1
ATOM 6499 O O . ILE A 1 836 ? -5.66 34 36.25 1 93.12 836 ILE A O 1
ATOM 6503 N N . ASP A 1 837 ? -5.602 33.406 38.312 1 89.12 837 ASP A N 1
ATOM 6504 C CA . ASP A 1 837 ? -4.898 34.594 38.781 1 89.12 837 ASP A CA 1
ATOM 6505 C C . ASP A 1 837 ? -3.576 34.781 38.031 1 89.12 837 ASP A C 1
ATOM 6507 O O . ASP A 1 837 ? -3.152 35.906 37.75 1 89.12 837 ASP A O 1
ATOM 6511 N N . ASN A 1 838 ? -2.979 33.688 37.562 1 85.19 838 ASN A N 1
ATOM 6512 C CA . ASN A 1 838 ? -1.653 33.75 36.969 1 85.19 838 ASN A CA 1
ATOM 6513 C C . ASN A 1 838 ? -1.698 33.438 35.469 1 85.19 838 ASN A C 1
ATOM 6515 O O . ASN A 1 838 ? -0.678 33.094 34.875 1 85.19 838 ASN A O 1
ATOM 6519 N N . ILE A 1 839 ? -2.818 33.656 34.938 1 87.19 839 ILE A N 1
ATOM 6520 C CA . ILE A 1 839 ? -2.939 33.312 33.5 1 87.19 839 ILE A CA 1
ATOM 6521 C C . ILE A 1 839 ? -2.543 34.5 32.656 1 87.19 839 ILE A C 1
ATOM 6523 O O . ILE A 1 839 ? -3.023 35.625 32.875 1 87.19 839 ILE A O 1
ATOM 6527 N N . THR A 1 840 ? -1.573 34.312 31.812 1 80.81 840 THR A N 1
ATOM 6528 C CA . THR A 1 840 ? -1.139 35.281 30.797 1 80.81 840 THR A CA 1
ATOM 6529 C C . THR A 1 840 ? -1.169 34.656 29.406 1 80.81 840 THR A C 1
ATOM 6531 O O . THR A 1 840 ? -1.568 33.5 29.25 1 80.81 840 THR A O 1
ATOM 6534 N N . TRP A 1 841 ? -0.779 35.469 28.547 1 75.88 841 TRP A N 1
ATOM 6535 C CA . TRP A 1 841 ? -0.753 34.969 27.156 1 75.88 841 TRP A CA 1
ATOM 6536 C C . TRP A 1 841 ? 0.141 33.75 27.031 1 75.88 841 TRP A C 1
ATOM 6538 O O . TRP A 1 841 ? -0.191 32.812 26.312 1 75.88 841 TRP A O 1
ATOM 6548 N N . GLU A 1 842 ? 1.229 33.719 27.719 1 73.25 842 GLU A N 1
ATOM 6549 C CA . GLU A 1 842 ? 2.234 32.688 27.562 1 73.25 842 GLU A CA 1
ATOM 6550 C C . GLU A 1 842 ? 1.733 31.344 28.125 1 73.25 842 GLU A C 1
ATOM 6552 O O . GLU A 1 842 ? 2.146 30.281 27.672 1 73.25 842 GLU A O 1
ATOM 6557 N N . ASN A 1 843 ? 0.836 31.422 29.078 1 80.69 843 ASN A N 1
ATOM 6558 C CA . ASN A 1 843 ? 0.401 30.172 29.703 1 80.69 843 ASN A CA 1
ATOM 6559 C C . ASN A 1 843 ? -1.107 29.969 29.562 1 80.69 843 ASN A C 1
ATOM 6561 O O . ASN A 1 843 ? -1.731 29.344 30.422 1 80.69 843 ASN A O 1
ATOM 6565 N N . LEU A 1 844 ? -1.649 30.594 28.594 1 80.69 844 LEU A N 1
ATOM 6566 C CA . LEU A 1 844 ? -3.082 30.469 28.344 1 80.69 844 LEU A CA 1
ATOM 6567 C C . LEU A 1 844 ? -3.479 29 28.188 1 80.69 844 LEU A C 1
ATOM 6569 O O . LEU A 1 844 ? -4.602 28.609 28.516 1 80.69 844 LEU A O 1
ATOM 6573 N N . HIS A 1 845 ? -2.58 28.109 27.719 1 78.25 845 HIS A N 1
ATOM 6574 C CA . HIS A 1 845 ? -2.85 26.703 27.438 1 78.25 845 HIS A CA 1
ATOM 6575 C C . HIS A 1 845 ? -3.238 25.953 28.703 1 78.25 845 HIS A C 1
ATOM 6577 O O . HIS A 1 845 ? -3.893 24.906 28.641 1 78.25 845 HIS A O 1
ATOM 6583 N N . LYS A 1 846 ? -2.902 26.484 29.797 1 80.62 846 LYS A N 1
ATOM 6584 C CA . LYS A 1 846 ? -3.23 25.844 31.062 1 80.62 846 LYS A CA 1
ATOM 6585 C C . LYS A 1 846 ? -4.738 25.812 31.297 1 80.62 846 LYS A C 1
ATOM 6587 O O . LYS A 1 846 ? -5.242 24.984 32.031 1 80.62 846 LYS A O 1
ATOM 6592 N N . LEU A 1 847 ? -5.422 26.719 30.609 1 88 847 LEU A N 1
ATOM 6593 C CA . LEU A 1 847 ? -6.871 26.766 30.766 1 88 847 LEU A CA 1
ATOM 6594 C C . LEU A 1 847 ? -7.535 25.641 29.984 1 88 847 LEU A C 1
ATOM 6596 O O . LEU A 1 847 ? -8.727 25.375 30.156 1 88 847 LEU A O 1
ATOM 6600 N N . GLY A 1 848 ? -6.75 24.984 29.203 1 82.5 848 GLY A N 1
ATOM 6601 C CA . GLY A 1 848 ? -7.27 23.938 28.359 1 82.5 848 GLY A CA 1
ATOM 6602 C C . GLY A 1 848 ? -7.949 22.828 29.125 1 82.5 848 GLY A C 1
ATOM 6603 O O . GLY A 1 848 ? -8.914 22.219 28.656 1 82.5 848 GLY A O 1
ATOM 6604 N N . LYS A 1 849 ? -7.484 22.484 30.266 1 82.44 849 LYS A N 1
ATOM 6605 C CA . LYS A 1 849 ? -8.062 21.422 31.078 1 82.44 849 LYS A CA 1
ATOM 6606 C C . LYS A 1 849 ? -9.453 21.812 31.578 1 82.44 849 LYS A C 1
ATOM 6608 O O . LYS A 1 849 ? -10.25 20.938 31.938 1 82.44 849 LYS A O 1
ATOM 6613 N N . PHE A 1 850 ? -9.82 23.062 31.531 1 90.94 850 PHE A N 1
ATOM 6614 C CA . PHE A 1 850 ? -11.062 23.531 32.125 1 90.94 850 PHE A CA 1
ATOM 6615 C C . PHE A 1 850 ? -12.117 23.781 31.047 1 90.94 850 PHE A C 1
ATOM 6617 O O . PHE A 1 850 ? -13.086 24.516 31.281 1 90.94 850 PHE A O 1
ATOM 6624 N N . VAL A 1 851 ? -11.883 23.25 29.891 1 90.12 851 VAL A N 1
ATOM 6625 C CA . VAL A 1 851 ? -12.891 23.344 28.828 1 90.12 851 VAL A CA 1
ATOM 6626 C C . VAL A 1 851 ? -14.094 22.469 29.188 1 90.12 851 VAL A C 1
ATOM 6628 O O . VAL A 1 851 ? -15.156 22.578 28.578 1 90.12 851 VAL A O 1
ATOM 6631 N N . HIS A 1 852 ? -14.078 21.75 30.328 1 90.94 852 HIS A N 1
ATOM 6632 C CA . HIS A 1 852 ? -15.117 20.844 30.812 1 90.94 852 HIS A CA 1
ATOM 6633 C C . HIS A 1 852 ? -16.453 21.578 30.984 1 90.94 852 HIS A C 1
ATOM 6635 O O . HIS A 1 852 ? -16.469 22.719 31.469 1 90.94 852 HIS A O 1
ATOM 6641 N N . PRO A 1 853 ? -17.531 21 30.594 1 90.25 853 PRO A N 1
ATOM 6642 C CA . PRO A 1 853 ? -18.844 21.656 30.672 1 90.25 853 PRO A CA 1
ATOM 6643 C C . PRO A 1 853 ? -19.266 21.953 32.094 1 90.25 853 PRO A C 1
ATOM 6645 O O . PRO A 1 853 ? -20.141 22.797 32.344 1 90.25 853 PRO A O 1
ATOM 6648 N N . GLY A 1 854 ? -18.688 21.281 33.062 1 92.88 854 GLY A N 1
ATOM 6649 C CA . GLY A 1 854 ? -19 21.562 34.438 1 92.88 854 GLY A CA 1
ATOM 6650 C C . GLY A 1 854 ? -18.5 22.922 34.906 1 92.88 854 GLY A C 1
ATOM 6651 O O . GLY A 1 854 ? -18.984 23.453 35.906 1 92.88 854 GLY A O 1
ATOM 6652 N N . ILE A 1 855 ? -17.562 23.453 34.25 1 95 855 ILE A N 1
ATOM 6653 C CA . ILE A 1 855 ? -17.109 24.812 34.5 1 95 855 ILE A CA 1
ATOM 6654 C C . ILE A 1 855 ? -17.953 25.797 33.688 1 95 855 ILE A C 1
ATOM 6656 O O . ILE A 1 855 ? -17.906 25.797 32.469 1 95 855 ILE A O 1
ATOM 6660 N N . VAL A 1 856 ? -18.656 26.625 34.375 1 94.94 856 VAL A N 1
ATOM 6661 C CA . VAL A 1 856 ? -19.672 27.375 33.625 1 94.94 856 VAL A CA 1
ATOM 6662 C C . VAL A 1 856 ? -19.297 28.859 33.625 1 94.94 856 VAL A C 1
ATOM 6664 O O . VAL A 1 856 ? -19.812 29.641 32.812 1 94.94 856 VAL A O 1
ATOM 6667 N N . ALA A 1 857 ? -18.344 29.266 34.469 1 95.94 857 ALA A N 1
ATOM 6668 C CA . ALA A 1 857 ? -18.016 30.688 34.562 1 95.94 857 ALA A CA 1
ATOM 6669 C C . ALA A 1 857 ? -16.547 30.875 35 1 95.94 857 ALA A C 1
ATOM 6671 O O . ALA A 1 857 ? -15.945 29.984 35.594 1 95.94 857 ALA A O 1
ATOM 6672 N N . VAL A 1 858 ? -16.047 32 34.625 1 96.38 858 VAL A N 1
ATOM 6673 C CA . VAL A 1 858 ? -14.742 32.469 35.062 1 96.38 858 VAL A CA 1
ATOM 6674 C C . VAL A 1 858 ? -14.883 33.875 35.656 1 96.38 858 VAL A C 1
ATOM 6676 O O . VAL A 1 858 ? -15.391 34.781 35.031 1 96.38 858 VAL A O 1
ATOM 6679 N N . VAL A 1 859 ? -14.539 33.969 36.906 1 97.06 859 VAL A N 1
ATOM 6680 C CA . VAL A 1 859 ? -14.602 35.25 37.625 1 97.06 859 VAL A CA 1
ATOM 6681 C C . VAL A 1 859 ? -13.258 35.969 37.5 1 97.06 859 VAL A C 1
ATOM 6683 O O . VAL A 1 859 ? -12.242 35.469 38 1 97.06 859 VAL A O 1
ATOM 6686 N N . ILE A 1 860 ? -13.297 37.125 36.906 1 96.62 860 ILE A N 1
ATOM 6687 C CA . ILE A 1 860 ? -12.062 37.844 36.531 1 96.62 860 ILE A CA 1
ATOM 6688 C C . ILE A 1 860 ? -11.93 39.125 37.344 1 96.62 860 ILE A C 1
ATOM 6690 O O . ILE A 1 860 ? -12.828 39.969 37.344 1 96.62 860 ILE A O 1
ATOM 6694 N N . LYS A 1 861 ? -10.922 39.188 38.031 1 95.38 861 LYS A N 1
ATOM 6695 C CA . LYS A 1 861 ? -10.539 40.406 38.75 1 95.38 861 LYS A CA 1
ATOM 6696 C C . LYS A 1 861 ? -9.359 41.094 38.062 1 95.38 861 LYS A C 1
ATOM 6698 O O . LYS A 1 861 ? -8.211 40.688 38.25 1 95.38 861 LYS A O 1
ATOM 6703 N N . PRO A 1 862 ? -9.617 42.188 37.312 1 94.75 862 PRO A N 1
ATOM 6704 C CA . PRO A 1 862 ? -8.555 42.812 36.531 1 94.75 862 PRO A CA 1
ATOM 6705 C C . PRO A 1 862 ? -7.336 43.188 37.375 1 94.75 862 PRO A C 1
ATOM 6707 O O . PRO A 1 862 ? -6.199 43.031 36.938 1 94.75 862 PRO A O 1
ATOM 6710 N N . SER A 1 863 ? -7.551 43.656 38.594 1 93.5 863 SER A N 1
ATOM 6711 C CA . SER A 1 863 ? -6.449 44.062 39.469 1 93.5 863 SER A CA 1
ATOM 6712 C C . SER A 1 863 ? -5.617 42.875 39.906 1 93.5 863 SER A C 1
ATOM 6714 O O . SER A 1 863 ? -4.457 43.031 40.281 1 93.5 863 SER A O 1
ATOM 6716 N N . VAL A 1 864 ? -6.172 41.688 39.812 1 92.12 864 VAL A N 1
ATOM 6717 C CA . VAL A 1 864 ? -5.48 40.5 40.281 1 92.12 864 VAL A CA 1
ATOM 6718 C C . VAL A 1 864 ? -4.809 39.781 39.094 1 92.12 864 VAL A C 1
ATOM 6720 O O . VAL A 1 864 ? -3.701 39.281 39.219 1 92.12 864 VAL A O 1
ATOM 6723 N N . VAL A 1 865 ? -5.438 39.844 37.969 1 92.5 865 VAL A N 1
ATOM 6724 C CA . VAL A 1 865 ? -4.906 39.094 36.812 1 92.5 865 VAL A CA 1
ATOM 6725 C C . VAL A 1 865 ? -3.855 39.938 36.094 1 92.5 865 VAL A C 1
ATOM 6727 O O . VAL A 1 865 ? -3.055 39.406 35.344 1 92.5 865 VAL A O 1
ATOM 6730 N N . GLY A 1 866 ? -3.795 41.188 36.312 1 89.75 866 GLY A N 1
ATOM 6731 C CA . GLY A 1 866 ? -2.729 42 35.75 1 89.75 866 GLY A CA 1
ATOM 6732 C C . GLY A 1 866 ? -3.201 42.938 34.656 1 89.75 866 GLY A C 1
ATOM 6733 O O . GLY A 1 866 ? -2.605 42.969 33.562 1 89.75 866 GLY A O 1
ATOM 6734 N N . GLY A 1 867 ? -4.43 43.5 34.781 1 92.25 867 GLY A N 1
ATOM 6735 C CA . GLY A 1 867 ? -4.836 44.562 33.875 1 92.25 867 GLY A CA 1
ATOM 6736 C C . GLY A 1 867 ? -5.984 44.156 32.969 1 92.25 867 GLY A C 1
ATOM 6737 O O . GLY A 1 867 ? -6.441 43 33.031 1 92.25 867 GLY A O 1
ATOM 6738 N N . PHE A 1 868 ? -6.383 45.094 32.156 1 94.44 868 PHE A N 1
ATOM 6739 C CA . PHE A 1 868 ? -7.516 44.906 31.266 1 94.44 868 PHE A CA 1
ATOM 6740 C C . PHE A 1 868 ? -7.148 44 30.094 1 94.44 868 PHE A C 1
ATOM 6742 O O . PHE A 1 868 ? -7.98 43.25 29.609 1 94.44 868 PHE A O 1
ATOM 6749 N N . GLU A 1 869 ? -5.914 44.125 29.656 1 92.19 869 GLU A N 1
ATOM 6750 C CA . GLU A 1 869 ? -5.457 43.312 28.531 1 92.19 869 GLU A CA 1
ATOM 6751 C C . GLU A 1 869 ? -5.52 41.812 28.859 1 92.19 869 GLU A C 1
ATOM 6753 O O . GLU A 1 869 ? -6.055 41.031 28.094 1 92.19 869 GLU A O 1
ATOM 6758 N N . ASN A 1 870 ? -4.953 41.406 29.984 1 92.62 870 ASN A N 1
ATOM 6759 C CA . ASN A 1 870 ? -5.012 40 30.406 1 92.62 870 ASN A CA 1
ATOM 6760 C C . ASN A 1 870 ? -6.445 39.562 30.703 1 92.62 870 ASN A C 1
ATOM 6762 O O . ASN A 1 870 ? -6.82 38.438 30.422 1 92.62 870 ASN A O 1
ATOM 6766 N N . ALA A 1 871 ? -7.18 40.5 31.328 1 94.5 871 ALA A N 1
ATOM 6767 C CA . ALA A 1 871 ? -8.57 40.188 31.641 1 94.5 871 ALA A CA 1
ATOM 6768 C C . ALA A 1 871 ? -9.383 39.906 30.375 1 94.5 871 ALA A C 1
ATOM 6770 O O . ALA A 1 871 ? -10.211 39 30.359 1 94.5 871 ALA A O 1
ATOM 6771 N N . LEU A 1 872 ? -9.172 40.75 29.438 1 92.38 872 LEU A N 1
ATOM 6772 C CA . LEU A 1 872 ? -9.891 40.531 28.172 1 92.38 872 LEU A CA 1
ATOM 6773 C C . LEU A 1 872 ? -9.508 39.219 27.531 1 92.38 872 LEU A C 1
ATOM 6775 O O . LEU A 1 872 ? -10.359 38.531 26.953 1 92.38 872 LEU A O 1
ATOM 6779 N N . LEU A 1 873 ? -8.234 38.875 27.562 1 90.81 873 LEU A N 1
ATOM 6780 C CA . LEU A 1 873 ? -7.742 37.594 27.031 1 90.81 873 LEU A CA 1
ATOM 6781 C C . LEU A 1 873 ? -8.461 36.438 27.688 1 90.81 873 LEU A C 1
ATOM 6783 O O . LEU A 1 873 ? -8.914 35.5 27 1 90.81 873 LEU A O 1
ATOM 6787 N N . ILE A 1 874 ? -8.539 36.438 28.969 1 93.38 874 ILE A N 1
ATOM 6788 C CA . ILE A 1 874 ? -9.18 35.375 29.734 1 93.38 874 ILE A CA 1
ATOM 6789 C C . ILE A 1 874 ? -10.672 35.344 29.438 1 93.38 874 ILE A C 1
ATOM 6791 O O . ILE A 1 874 ? -11.266 34.281 29.312 1 93.38 874 ILE A O 1
ATOM 6795 N N . ALA A 1 875 ? -11.273 36.531 29.344 1 93.44 875 ALA A N 1
ATOM 6796 C CA . ALA A 1 875 ? -12.703 36.625 29.031 1 93.44 875 ALA A CA 1
ATOM 6797 C C . ALA A 1 875 ? -13.016 36.031 27.672 1 93.44 875 ALA A C 1
ATOM 6799 O O . ALA A 1 875 ? -14.008 35.312 27.5 1 93.44 875 ALA A O 1
ATOM 6800 N N . LYS A 1 876 ? -12.203 36.406 26.719 1 90.12 876 LYS A N 1
ATOM 6801 C CA . LYS A 1 876 ? -12.391 35.875 25.375 1 90.12 876 LYS A CA 1
ATOM 6802 C C . LYS A 1 876 ? -12.297 34.344 25.359 1 90.12 876 LYS A C 1
ATOM 6804 O O . LYS A 1 876 ? -13.062 33.656 24.672 1 90.12 876 LYS A O 1
ATOM 6809 N N . TRP A 1 877 ? -11.258 33.781 26.016 1 91.19 877 TRP A N 1
ATOM 6810 C CA . TRP A 1 877 ? -11.125 32.344 26.109 1 91.19 877 TRP A CA 1
ATOM 6811 C C . TRP A 1 877 ? -12.383 31.719 26.703 1 91.19 877 TRP A C 1
ATOM 6813 O O . TRP A 1 877 ? -12.867 30.703 26.203 1 91.19 877 TRP A O 1
ATOM 6823 N N . ALA A 1 878 ? -12.891 32.312 27.797 1 92.88 878 ALA A N 1
ATOM 6824 C CA . ALA A 1 878 ? -14.086 31.781 28.469 1 92.88 878 ALA A CA 1
ATOM 6825 C C . ALA A 1 878 ? -15.281 31.797 27.516 1 92.88 878 ALA A C 1
ATOM 6827 O O . ALA A 1 878 ? -16 30.797 27.406 1 92.88 878 ALA A O 1
ATOM 6828 N N . GLN A 1 879 ? -15.438 32.844 26.906 1 90.56 879 GLN A N 1
ATOM 6829 C CA . GLN A 1 879 ? -16.594 33 26.031 1 90.56 879 GLN A CA 1
ATOM 6830 C C . GLN A 1 879 ? -16.5 32.094 24.828 1 90.56 879 GLN A C 1
ATOM 6832 O O . GLN A 1 879 ? -17.516 31.562 24.359 1 90.56 879 GLN A O 1
ATOM 6837 N N . LYS A 1 880 ? -15.352 31.953 24.312 1 88.62 880 LYS A N 1
ATOM 6838 C CA . LYS A 1 880 ? -15.133 31.016 23.219 1 88.62 880 LYS A CA 1
ATOM 6839 C C . LYS A 1 880 ? -15.586 29.609 23.594 1 88.62 880 LYS A C 1
ATOM 6841 O O . LYS A 1 880 ? -16.078 28.875 22.75 1 88.62 880 LYS A O 1
ATOM 6846 N N . HIS A 1 881 ? -15.43 29.203 24.828 1 89.88 881 HIS A N 1
ATOM 6847 C CA . HIS A 1 881 ? -15.805 27.875 25.297 1 89.88 881 HIS A CA 1
ATOM 6848 C C . HIS A 1 881 ? -17.156 27.891 25.984 1 89.88 881 HIS A C 1
ATOM 6850 O O . HIS A 1 881 ? -17.438 27.062 26.844 1 89.88 881 HIS A O 1
ATOM 6856 N N . GLU A 1 882 ? -17.922 28.969 25.734 1 88.94 882 GLU A N 1
ATOM 6857 C CA . GLU A 1 882 ? -19.297 29.094 26.172 1 88.94 882 GLU A CA 1
ATOM 6858 C C . GLU A 1 882 ? -19.391 29.203 27.703 1 88.94 882 GLU A C 1
ATOM 6860 O O . GLU A 1 882 ? -20.266 28.594 28.312 1 88.94 882 GLU A O 1
ATOM 6865 N N . LYS A 1 883 ? -18.5 29.828 28.266 1 93.06 883 LYS A N 1
ATOM 6866 C CA . LYS A 1 883 ? -18.484 30.109 29.703 1 93.06 883 LYS A CA 1
ATOM 6867 C C . LYS A 1 883 ? -18.734 31.594 29.984 1 93.06 883 LYS A C 1
ATOM 6869 O O . LYS A 1 883 ? -18.344 32.438 29.188 1 93.06 883 LYS A O 1
ATOM 6874 N N . MET A 1 884 ? -19.344 31.828 31.109 1 93.88 884 MET A N 1
ATOM 6875 C CA . MET A 1 884 ? -19.594 33.219 31.484 1 93.88 884 MET A CA 1
ATOM 6876 C C . MET A 1 884 ? -18.312 33.906 31.953 1 93.88 884 MET A C 1
ATOM 6878 O O . MET A 1 884 ? -17.5 33.281 32.656 1 93.88 884 MET A O 1
ATOM 6882 N N . ALA A 1 885 ? -18.078 35.062 31.453 1 95.06 885 ALA A N 1
ATOM 6883 C CA . ALA A 1 885 ? -16.984 35.906 31.969 1 95.06 885 ALA A CA 1
ATOM 6884 C C . ALA A 1 885 ? -17.531 36.969 32.906 1 95.06 885 ALA A C 1
ATOM 6886 O O . ALA A 1 885 ? -18.297 37.844 32.5 1 95.06 885 ALA A O 1
ATOM 6887 N N . ILE A 1 886 ? -17.172 36.906 34.156 1 96.62 886 ILE A N 1
ATOM 6888 C CA . ILE A 1 886 ? -17.688 37.812 35.188 1 96.62 886 ILE A CA 1
ATOM 6889 C C . ILE A 1 886 ? -16.578 38.719 35.688 1 96.62 886 ILE A C 1
ATOM 6891 O O . ILE A 1 886 ? -15.555 38.219 36.188 1 96.62 886 ILE A O 1
ATOM 6895 N N . VAL A 1 887 ? -16.75 39.969 35.531 1 96.5 887 VAL A N 1
ATOM 6896 C CA . VAL A 1 887 ? -15.805 40.938 36.062 1 96.5 887 VAL A CA 1
ATOM 6897 C C . VAL A 1 887 ? -16.141 41.219 37.531 1 96.5 887 VAL A C 1
ATOM 6899 O O . VAL A 1 887 ? -17.297 41.5 37.875 1 96.5 887 VAL A O 1
ATOM 6902 N N . SER A 1 888 ? -15.188 41.062 38.375 1 95.56 888 SER A N 1
ATOM 6903 C CA . SER A 1 888 ? -15.406 41.281 39.812 1 95.56 888 SER A CA 1
ATOM 6904 C C . SER A 1 888 ? -14.422 42.281 40.375 1 95.56 888 SER A C 1
ATOM 6906 O O . SER A 1 888 ? -13.289 42.406 39.906 1 95.56 888 SER A O 1
ATOM 6908 N N . SER A 1 889 ? -14.945 43.062 41.375 1 94.12 889 SER A N 1
ATOM 6909 C CA . SER A 1 889 ? -14.109 44.031 42.062 1 94.12 889 SER A CA 1
ATOM 6910 C C . SER A 1 889 ? -13.578 43.5 43.406 1 94.12 889 SER A C 1
ATOM 6912 O O . SER A 1 889 ? -14.102 42.531 43.938 1 94.12 889 SER A O 1
ATOM 6914 N N . THR A 1 890 ? -12.523 44.062 43.906 1 89.88 890 THR A N 1
ATOM 6915 C CA . THR A 1 890 ? -11.914 43.719 45.188 1 89.88 890 THR A CA 1
ATOM 6916 C C . THR A 1 890 ? -11.852 44.969 46.062 1 89.88 890 THR A C 1
ATOM 6918 O O . THR A 1 890 ? -10.789 45.281 46.625 1 89.88 890 THR A O 1
ATOM 6921 N N . PHE A 1 891 ? -12.992 45.688 46.188 1 89.19 891 PHE A N 1
ATOM 6922 C CA . PHE A 1 891 ? -13.195 46.844 47.031 1 89.19 891 PHE A CA 1
ATOM 6923 C C . PHE A 1 891 ? -12.477 48.062 46.469 1 89.19 891 PHE A C 1
ATOM 6925 O O . PHE A 1 891 ? -11.938 48.875 47.219 1 89.19 891 PHE A O 1
ATOM 6932 N N . GLU A 1 892 ? -12.383 48.094 45.219 1 92.69 892 GLU A N 1
ATOM 6933 C CA . GLU A 1 892 ? -11.914 49.312 44.594 1 92.69 892 GLU A CA 1
ATOM 6934 C C . GLU A 1 892 ? -12.875 50.469 44.844 1 92.69 892 GLU A C 1
ATOM 6936 O O . GLU A 1 892 ? -14.062 50.25 45.062 1 92.69 892 GLU A O 1
ATOM 6941 N N . SER A 1 893 ? -12.359 51.688 44.75 1 94.31 893 SER A N 1
ATOM 6942 C CA . SER A 1 893 ? -13.188 52.875 44.906 1 94.31 893 SER A CA 1
ATOM 6943 C C . SER A 1 893 ? -14.078 53.125 43.688 1 94.31 893 SER A C 1
ATOM 6945 O O . SER A 1 893 ? -14.117 52.281 42.781 1 94.31 893 SER A O 1
ATOM 6947 N N . GLY A 1 894 ? -14.812 54.219 43.719 1 94.31 894 GLY A N 1
ATOM 6948 C CA . GLY A 1 894 ? -15.672 54.562 42.594 1 94.31 894 GLY A CA 1
ATOM 6949 C C . GLY A 1 894 ? -14.922 54.688 41.281 1 94.31 894 GLY A C 1
ATOM 6950 O O . GLY A 1 894 ? -15.461 54.406 40.219 1 94.31 894 GLY A O 1
ATOM 6951 N N . LEU A 1 895 ? -13.656 55.094 41.375 1 95 895 LEU A N 1
ATOM 6952 C CA . LEU A 1 895 ? -12.836 55.219 40.188 1 95 895 LEU A CA 1
ATOM 6953 C C . LEU A 1 895 ? -12.602 53.875 39.531 1 95 895 LEU A C 1
ATOM 6955 O O . LEU A 1 895 ? -12.812 53.719 38.312 1 95 895 LEU A O 1
ATOM 6959 N N . GLY A 1 896 ? -12.156 52.906 40.312 1 95 896 GLY A N 1
ATOM 6960 C CA . GLY A 1 896 ? -11.969 51.562 39.812 1 95 896 GLY A CA 1
ATOM 6961 C C . GLY A 1 896 ? -13.258 50.906 39.312 1 95 896 GLY A C 1
ATOM 6962 O O . GLY A 1 896 ? -13.273 50.281 38.25 1 95 896 GLY A O 1
ATOM 6963 N N . LEU A 1 897 ? -14.32 51.062 40.031 1 95.75 897 LEU A N 1
ATOM 6964 C CA . LEU A 1 897 ? -15.609 50.5 39.688 1 95.75 897 LEU A CA 1
ATOM 6965 C C . LEU A 1 897 ? -16.125 51.062 38.375 1 95.75 897 LEU A C 1
ATOM 6967 O O . LEU A 1 897 ? -16.75 50.344 37.562 1 95.75 897 LEU A O 1
ATOM 6971 N N . SER A 1 898 ? -15.961 52.344 38.188 1 95.5 898 SER A N 1
ATOM 6972 C CA . SER A 1 898 ? -16.406 52.969 36.938 1 95.5 898 SER A CA 1
ATOM 6973 C C . SER A 1 898 ? -15.695 52.375 35.75 1 95.5 898 SER A C 1
ATOM 6975 O O . SER A 1 898 ? -16.312 52.188 34.688 1 95.5 898 SER A O 1
ATOM 6977 N N . ALA A 1 899 ? -14.398 52.156 35.844 1 95 899 ALA A N 1
ATOM 6978 C CA . ALA A 1 899 ? -13.633 51.531 34.781 1 95 899 ALA A CA 1
ATOM 6979 C C . ALA A 1 899 ? -14.094 50.094 34.531 1 95 899 ALA A C 1
ATOM 6981 O O . ALA A 1 899 ? -14.148 49.656 33.375 1 95 899 ALA A O 1
ATOM 6982 N N . TYR A 1 900 ? -14.414 49.375 35.594 1 96.31 900 TYR A N 1
ATOM 6983 C CA . TYR A 1 900 ? -14.836 47.969 35.469 1 96.31 900 TYR A CA 1
ATOM 6984 C C . TYR A 1 900 ? -16.203 47.875 34.812 1 96.31 900 TYR A C 1
ATOM 6986 O O . TYR A 1 900 ? -16.484 46.938 34.062 1 96.31 900 TYR A O 1
ATOM 6994 N N . VAL A 1 901 ? -17.062 48.812 35.031 1 94.88 901 VAL A N 1
ATOM 6995 C CA . VAL A 1 901 ? -18.359 48.844 34.406 1 94.88 901 VAL A CA 1
ATOM 6996 C C . VAL A 1 901 ? -18.188 49.031 32.906 1 94.88 901 VAL A C 1
ATOM 6998 O O . VAL A 1 901 ? -18.859 48.344 32.094 1 94.88 901 VAL A O 1
ATOM 7001 N N . GLN A 1 902 ? -17.359 49.906 32.5 1 92.94 902 GLN A N 1
ATOM 7002 C CA . GLN A 1 902 ? -17.094 50.125 31.078 1 92.94 902 GLN A CA 1
ATOM 7003 C C . GLN A 1 902 ? -16.422 48.906 30.469 1 92.94 902 GLN A C 1
ATOM 7005 O O . GLN A 1 902 ? -16.703 48.531 29.328 1 92.94 902 GLN A O 1
ATOM 7010 N N . PHE A 1 903 ? -15.516 48.312 31.219 1 93.81 903 PHE A N 1
ATOM 7011 C CA . PHE A 1 903 ? -14.844 47.094 30.75 1 93.81 903 PHE A CA 1
ATOM 7012 C C . PHE A 1 903 ? -15.836 45.969 30.594 1 93.81 903 PHE A C 1
ATOM 7014 O O . PHE A 1 903 ? -15.711 45.156 29.672 1 93.81 903 PHE A O 1
ATOM 7021 N N . ALA A 1 904 ? -16.75 45.844 31.5 1 93.81 904 ALA A N 1
ATOM 7022 C CA . ALA A 1 904 ? -17.797 44.812 31.391 1 93.81 904 ALA A CA 1
ATOM 7023 C C . ALA A 1 904 ? -18.562 44.938 30.078 1 93.81 904 ALA A C 1
ATOM 7025 O O . ALA A 1 904 ? -18.984 43.969 29.484 1 93.81 904 ALA A O 1
ATOM 7026 N N . GLN A 1 905 ? -18.766 46.156 29.703 1 90.75 905 GLN A N 1
ATOM 7027 C CA . GLN A 1 905 ? -19.422 46.375 28.422 1 90.75 905 GLN A CA 1
ATOM 7028 C C . GLN A 1 905 ? -18.594 45.844 27.266 1 90.75 905 GLN A C 1
ATOM 7030 O O . GLN A 1 905 ? -19.125 45.281 26.312 1 90.75 905 GLN A O 1
ATOM 7035 N N . ILE A 1 906 ? -17.328 46.156 27.297 1 90.12 906 ILE A N 1
ATOM 7036 C CA . ILE A 1 906 ? -16.422 45.656 26.266 1 90.12 906 ILE A CA 1
ATOM 7037 C C . ILE A 1 906 ? -16.516 44.125 26.203 1 90.12 906 ILE A C 1
ATOM 7039 O O . ILE A 1 906 ? -16.547 43.531 25.109 1 90.12 906 ILE A O 1
ATOM 7043 N N . ILE A 1 907 ? -16.547 43.438 27.328 1 91.69 907 ILE A N 1
ATOM 7044 C CA . ILE A 1 907 ? -16.609 42 27.406 1 91.69 907 ILE A CA 1
ATOM 7045 C C . ILE A 1 907 ? -17.938 41.5 26.828 1 91.69 907 ILE A C 1
ATOM 7047 O O . ILE A 1 907 ? -17.984 40.5 26.109 1 91.69 907 ILE A O 1
ATOM 7051 N N . GLU A 1 908 ? -18.984 42.219 27.141 1 89.25 908 GLU A N 1
ATOM 7052 C CA . GLU A 1 908 ? -20.297 41.844 26.625 1 89.25 908 GLU A CA 1
ATOM 7053 C C . GLU A 1 908 ? -20.375 42.031 25.109 1 89.25 908 GLU A C 1
ATOM 7055 O O . GLU A 1 908 ? -21.016 41.25 24.406 1 89.25 908 GLU A O 1
ATOM 7060 N N . ASP A 1 909 ? -19.797 43.062 24.625 1 86.25 909 ASP A N 1
ATOM 7061 C CA . ASP A 1 909 ? -19.75 43.281 23.188 1 86.25 909 ASP A CA 1
ATOM 7062 C C . ASP A 1 909 ? -18.938 42.188 22.484 1 86.25 909 ASP A C 1
ATOM 7064 O O . ASP A 1 909 ? -19.281 41.75 21.391 1 86.25 909 ASP A O 1
ATOM 7068 N N . SER A 1 910 ? -17.844 41.906 23.109 1 86.5 910 SER A N 1
ATOM 7069 C CA . SER A 1 910 ? -17.031 40.812 22.578 1 86.5 910 SER A CA 1
ATOM 7070 C C . SER A 1 910 ? -17.812 39.5 22.531 1 86.5 910 SER A C 1
ATOM 7072 O O . SER A 1 910 ? -17.656 38.719 21.578 1 86.5 910 SER A O 1
ATOM 7074 N N . ASN A 1 911 ? -18.594 39.25 23.5 1 88.56 911 ASN A N 1
ATOM 7075 C CA . ASN A 1 911 ? -19.391 38.031 23.547 1 88.56 911 ASN A CA 1
ATOM 7076 C C . ASN A 1 911 ? -20.406 37.969 22.422 1 88.56 911 ASN A C 1
ATOM 7078 O O . ASN A 1 911 ? -20.703 36.906 21.875 1 88.56 911 ASN A O 1
ATOM 7082 N N . LYS A 1 912 ? -20.969 39.094 22.125 1 85.75 912 LYS A N 1
ATOM 7083 C CA . LYS A 1 912 ? -21.906 39.188 21.016 1 85.75 912 LYS A CA 1
ATOM 7084 C C . LYS A 1 912 ? -21.234 38.812 19.688 1 85.75 912 LYS A C 1
ATOM 7086 O O . LYS A 1 912 ? -21.812 38.094 18.875 1 85.75 912 LYS A O 1
ATOM 7091 N N . VAL A 1 913 ? -20.094 39.312 19.516 1 84.06 913 VAL A N 1
ATOM 7092 C CA . VAL A 1 913 ? -19.344 39.031 18.297 1 84.06 913 VAL A CA 1
ATOM 7093 C C . VAL A 1 913 ? -18.984 37.562 18.234 1 84.06 913 VAL A C 1
ATOM 7095 O O . VAL A 1 913 ? -19.125 36.938 17.172 1 84.06 913 VAL A O 1
ATOM 7098 N N . ILE A 1 914 ? -18.484 37 19.297 1 86.06 914 ILE A N 1
ATOM 7099 C CA . ILE A 1 914 ? -18.094 35.594 19.344 1 86.06 914 ILE A CA 1
ATOM 7100 C C . ILE A 1 914 ? -19.312 34.719 19.062 1 86.06 914 ILE A C 1
ATOM 7102 O O . ILE A 1 914 ? -19.203 33.75 18.312 1 86.06 914 ILE A O 1
ATOM 7106 N N . SER A 1 915 ? -20.453 35.062 19.609 1 87.12 915 SER A N 1
ATOM 7107 C CA . SER A 1 915 ? -21.672 34.312 19.406 1 87.12 915 SER A CA 1
ATOM 7108 C C . SER A 1 915 ? -22.109 34.344 17.938 1 87.12 915 SER A C 1
ATOM 7110 O O . SER A 1 915 ? -22.609 33.344 17.406 1 87.12 915 SER A O 1
ATOM 7112 N N . GLU A 1 916 ? -21.922 35.375 17.359 1 84 916 GLU A N 1
ATOM 7113 C CA . GLU A 1 916 ? -22.297 35.531 15.961 1 84 916 GLU A CA 1
ATOM 7114 C C . GLU A 1 916 ? -21.375 34.719 15.055 1 84 916 GLU A C 1
ATOM 7116 O O . GLU A 1 916 ? -21.844 34.031 14.133 1 84 916 GLU A O 1
ATOM 7121 N N . ILE A 1 917 ? -20.156 34.844 15.258 1 84.56 917 ILE A N 1
ATOM 7122 C CA . ILE A 1 917 ? -19.188 34.188 14.414 1 84.56 917 ILE A CA 1
ATOM 7123 C C . ILE A 1 917 ? -19.328 32.656 14.578 1 84.56 917 ILE A C 1
ATOM 7125 O O . ILE A 1 917 ? -19.234 31.922 13.602 1 84.56 917 ILE A O 1
ATOM 7129 N N . ARG A 1 918 ? -19.562 32.188 15.766 1 84.94 918 ARG A N 1
ATOM 7130 C CA . ARG A 1 918 ? -19.641 30.75 16.031 1 84.94 918 ARG A CA 1
ATOM 7131 C C . ARG A 1 918 ? -21.078 30.25 15.867 1 84.94 918 ARG A C 1
ATOM 7133 O O . ARG A 1 918 ? -21.328 29.047 15.945 1 84.94 918 ARG A O 1
ATOM 7140 N N . LYS A 1 919 ? -21.984 31.094 15.609 1 80.88 919 LYS A N 1
ATOM 7141 C CA . LYS A 1 919 ? -23.406 30.766 15.406 1 80.88 919 LYS A CA 1
ATOM 7142 C C . LYS A 1 919 ? -23.984 30.062 16.625 1 80.88 919 LYS A C 1
ATOM 7144 O O . LYS A 1 919 ? -24.609 29 16.5 1 80.88 919 LYS A O 1
ATOM 7149 N N . ILE A 1 920 ? -23.594 30.5 17.781 1 80.38 920 ILE A N 1
ATOM 7150 C CA . ILE A 1 920 ? -24.141 30 19.031 1 80.38 920 ILE A CA 1
ATOM 7151 C C . ILE A 1 920 ? -25.141 31 19.609 1 80.38 920 ILE A C 1
ATOM 7153 O O . ILE A 1 920 ? -25.078 32.188 19.266 1 80.38 920 ILE A O 1
ATOM 7157 N N . LYS A 1 921 ? -26.078 30.438 20.391 1 77.12 921 LYS A N 1
ATOM 7158 C CA . LYS A 1 921 ? -27.109 31.297 20.984 1 77.12 921 LYS A CA 1
ATOM 7159 C C . LYS A 1 921 ? -26.484 32.25 22 1 77.12 921 LYS A C 1
ATOM 7161 O O . LYS A 1 921 ? -25.703 31.844 22.859 1 77.12 921 LYS A O 1
ATOM 7166 N N . TYR A 1 922 ? -26.672 33.531 21.734 1 75.75 922 TYR A N 1
ATOM 7167 C CA . TYR A 1 922 ? -26.203 34.594 22.641 1 75.75 922 TYR A CA 1
ATOM 7168 C C . TYR A 1 922 ? -26.984 34.531 23.953 1 75.75 922 TYR A C 1
ATOM 7170 O O . TYR A 1 922 ? -28.219 34.531 23.953 1 75.75 922 TYR A O 1
ATOM 7178 N N . ARG A 1 923 ? -26.359 34.062 25.031 1 66.69 923 ARG A N 1
ATOM 7179 C CA . ARG A 1 923 ? -27.016 34.031 26.328 1 66.69 923 ARG A CA 1
ATOM 7180 C C . ARG A 1 923 ? -27.109 35.438 26.938 1 66.69 923 ARG A C 1
ATOM 7182 O O . ARG A 1 923 ? -26.203 36.25 26.75 1 66.69 923 ARG A O 1
ATOM 7189 N N . ARG A 1 924 ? -28.172 35.688 27.641 1 64.25 924 ARG A N 1
ATOM 7190 C CA . ARG A 1 924 ? -28.594 36.906 28.281 1 64.25 924 ARG A CA 1
ATOM 7191 C C . ARG A 1 924 ? -27.469 37.5 29.141 1 64.25 924 ARG A C 1
ATOM 7193 O O . ARG A 1 924 ? -26.562 36.781 29.562 1 64.25 924 ARG A O 1
ATOM 7200 N N . THR A 1 925 ? -27.469 38.812 29.453 1 72.88 925 THR A N 1
ATOM 7201 C CA . THR A 1 925 ? -26.547 39.656 30.219 1 72.88 925 THR A CA 1
ATOM 7202 C C . THR A 1 925 ? -26.328 39.062 31.609 1 72.88 925 THR A C 1
ATOM 7204 O O . THR A 1 925 ? -27.281 38.656 32.281 1 72.88 925 THR A O 1
ATOM 7207 N N . VAL A 1 926 ? -25.109 38.75 31.969 1 86.94 926 VAL A N 1
ATOM 7208 C CA . VAL A 1 926 ? -24.672 38.156 33.25 1 86.94 926 VAL A CA 1
ATOM 7209 C C . VAL A 1 926 ? -24.469 39.281 34.281 1 86.94 926 VAL A C 1
ATOM 7211 O O . VAL A 1 926 ? -24.156 40.406 33.906 1 86.94 926 VAL A O 1
ATOM 7214 N N . ALA A 1 927 ? -24.875 39 35.531 1 93.88 927 ALA A N 1
ATOM 7215 C CA . ALA A 1 927 ? -24.609 39.938 36.594 1 93.88 927 ALA A CA 1
ATOM 7216 C C . ALA A 1 927 ? -23.125 39.875 37 1 93.88 927 ALA A C 1
ATOM 7218 O O . ALA A 1 927 ? -22.594 38.812 37.344 1 93.88 927 ALA A O 1
ATOM 7219 N N . HIS A 1 928 ? -22.438 41 36.938 1 96 928 HIS A N 1
ATOM 7220 C CA . HIS A 1 928 ? -21.031 41.094 37.25 1 96 928 HIS A CA 1
ATOM 7221 C C . HIS A 1 928 ? -20.828 41.375 38.75 1 96 928 HIS A C 1
ATOM 7223 O O . HIS A 1 928 ? -21.719 41.906 39.406 1 96 928 HIS A O 1
ATOM 7229 N N . GLY A 1 929 ? -19.672 40.938 39.312 1 94.88 929 GLY A N 1
ATOM 7230 C CA . GLY A 1 929 ? -19.375 41.031 40.719 1 94.88 929 GLY A CA 1
ATOM 7231 C C . GLY A 1 929 ? -18.844 42.406 41.125 1 94.88 929 GLY A C 1
ATOM 7232 O O . GLY A 1 929 ? -17.734 42.531 41.625 1 94.88 929 GLY A O 1
ATOM 7233 N N . LEU A 1 930 ? -19.641 43.406 40.938 1 94.81 930 LEU A N 1
ATOM 7234 C CA . LEU A 1 930 ? -19.25 44.781 41.25 1 94.81 930 LEU A CA 1
ATOM 7235 C C . LEU A 1 930 ? -20.078 45.344 42.406 1 94.81 930 LEU A C 1
ATOM 7237 O O . LEU A 1 930 ? -20.281 46.562 42.5 1 94.81 930 LEU A O 1
ATOM 7241 N N . GLY A 1 931 ? -20.516 44.469 43.312 1 91.88 931 GLY A N 1
ATOM 7242 C CA . GLY A 1 931 ? -21.375 44.812 44.406 1 91.88 931 GLY A CA 1
ATOM 7243 C C . GLY A 1 931 ? -20.609 45.406 45.594 1 91.88 931 GLY A C 1
ATOM 7244 O O . GLY A 1 931 ? -21.203 45.875 46.562 1 91.88 931 GLY A O 1
ATOM 7245 N N . THR A 1 932 ? -19.359 45.531 45.5 1 91.12 932 THR A N 1
ATOM 7246 C CA . THR A 1 932 ? -18.547 46 46.625 1 91.12 932 THR A CA 1
ATOM 7247 C C . THR A 1 932 ? -18.766 47.5 46.844 1 91.12 932 THR A C 1
ATOM 7249 O O . THR A 1 932 ? -18.328 48.062 47.844 1 91.12 932 THR A O 1
ATOM 7252 N N . PHE A 1 933 ? -19.469 48.156 45.938 1 91.38 933 PHE A N 1
ATOM 7253 C CA . PHE A 1 933 ? -19.781 49.594 46.125 1 91.38 933 PHE A CA 1
ATOM 7254 C C . PHE A 1 933 ? -20.547 49.812 47.406 1 91.38 933 PHE A C 1
ATOM 7256 O O . PHE A 1 933 ? -20.453 50.875 48 1 91.38 933 PHE A O 1
ATOM 7263 N N . GLN A 1 934 ? -21.188 48.781 47.875 1 87.88 934 GLN A N 1
ATOM 7264 C CA . GLN A 1 934 ? -21.984 48.875 49.094 1 87.88 934 GLN A CA 1
ATOM 7265 C C . GLN A 1 934 ? -21.094 48.938 50.344 1 87.88 934 GLN A C 1
ATOM 7267 O O . GLN A 1 934 ? -21.547 49.375 51.406 1 87.88 934 GLN A O 1
ATOM 7272 N N . TRP A 1 935 ? -19.906 48.594 50.25 1 88.62 935 TRP A N 1
ATOM 7273 C CA . TRP A 1 935 ? -18.969 48.594 51.375 1 88.62 935 TRP A CA 1
ATOM 7274 C C . TRP A 1 935 ? -18.328 49.969 51.562 1 88.62 935 TRP A C 1
ATOM 7276 O O . TRP A 1 935 ? -17.734 50.25 52.594 1 88.62 935 TRP A O 1
ATOM 7286 N N . LEU A 1 936 ? -18.516 50.844 50.594 1 90.44 936 LEU A N 1
ATOM 7287 C CA . LEU A 1 936 ? -17.797 52.094 50.594 1 90.44 936 LEU A CA 1
ATOM 7288 C C . LEU A 1 936 ? -18.547 53.156 51.406 1 90.44 936 LEU A C 1
ATOM 7290 O O . LEU A 1 936 ? -19.578 53.656 50.969 1 90.44 936 LEU A O 1
ATOM 7294 N N . LYS A 1 937 ? -18.062 53.469 52.594 1 89.25 937 LYS A N 1
ATOM 7295 C CA . LYS A 1 937 ? -18.594 54.594 53.344 1 89.25 937 LYS A CA 1
ATOM 7296 C C . LYS A 1 937 ? -18.078 55.906 52.812 1 89.25 937 LYS A C 1
ATOM 7298 O O . LYS A 1 937 ? -18.781 56.938 52.812 1 89.25 937 LYS A O 1
ATOM 7303 N N . GLN A 1 938 ? -16.797 55.844 52.469 1 91.19 938 GLN A N 1
ATOM 7304 C CA . GLN A 1 938 ? -16.141 56.969 51.781 1 91.19 938 GLN A CA 1
ATOM 7305 C C . GLN A 1 938 ? -15.633 56.531 50.406 1 91.19 938 GLN A C 1
ATOM 7307 O O . GLN A 1 938 ? -15.523 55.344 50.125 1 91.19 938 GLN A O 1
ATOM 7312 N N . ASP A 1 939 ? -15.477 57.531 49.625 1 91.88 939 ASP A N 1
ATOM 7313 C CA . ASP A 1 939 ? -14.961 57.25 48.281 1 91.88 939 ASP A CA 1
ATOM 7314 C C . ASP A 1 939 ? -13.805 58.188 47.938 1 91.88 939 ASP A C 1
ATOM 7316 O O . ASP A 1 939 ? -13.555 59.156 48.688 1 91.88 939 ASP A O 1
ATOM 7320 N N . VAL A 1 940 ? -13.086 57.812 47 1 93.56 940 VAL A N 1
ATOM 7321 C CA . VAL A 1 940 ? -11.93 58.625 46.594 1 93.56 940 VAL A CA 1
ATOM 7322 C C . VAL A 1 940 ? -12.398 59.875 45.875 1 93.56 940 VAL A C 1
ATOM 7324 O O . VAL A 1 940 ? -11.672 60.875 45.812 1 93.56 940 VAL A O 1
ATOM 7327 N N . SER A 1 941 ? -13.57 59.812 45.344 1 92.12 941 SER A N 1
ATOM 7328 C CA . SER A 1 941 ? -14.141 60.969 44.656 1 92.12 941 SER A CA 1
ATOM 7329 C C . SER A 1 941 ? -15.188 61.656 45.531 1 92.12 941 SER A C 1
ATOM 7331 O O . SER A 1 941 ? -15.742 61.062 46.438 1 92.12 941 SER A O 1
ATOM 7333 N N . ILE A 1 942 ? -15.477 62.875 45.156 1 87.19 942 ILE A N 1
ATOM 7334 C CA . ILE A 1 942 ? -16.484 63.656 45.875 1 87.19 942 ILE A CA 1
ATOM 7335 C C . ILE A 1 942 ? -17.875 63.156 45.5 1 87.19 942 ILE A C 1
ATOM 7337 O O . ILE A 1 942 ? -18.734 63 46.375 1 87.19 942 ILE A O 1
ATOM 7341 N N . GLU A 1 943 ? -17.969 62.906 44.25 1 87.06 943 GLU A N 1
ATOM 7342 C CA . GLU A 1 943 ? -19.25 62.375 43.781 1 87.06 943 GLU A CA 1
ATOM 7343 C C . GLU A 1 943 ? -19.219 60.844 43.781 1 87.06 943 GLU A C 1
ATOM 7345 O O . GLU A 1 943 ? -18.203 60.219 43.438 1 87.06 943 GLU A O 1
ATOM 7350 N N . ALA A 1 944 ? -20.297 60.281 44.219 1 87.38 944 ALA A N 1
ATOM 7351 C CA . ALA A 1 944 ? -20.375 58.844 44.25 1 87.38 944 ALA A CA 1
ATOM 7352 C C . ALA A 1 944 ? -20.859 58.281 42.906 1 87.38 944 ALA A C 1
ATOM 7354 O O . ALA A 1 944 ? -21.609 58.938 42.188 1 87.38 944 ALA A O 1
ATOM 7355 N N . LEU A 1 945 ? -20.297 57.156 42.531 1 91.38 945 LEU A N 1
ATOM 7356 C CA . LEU A 1 945 ? -20.766 56.438 41.344 1 91.38 945 LEU A CA 1
ATOM 7357 C C . LEU A 1 945 ? -22.203 56 41.5 1 91.38 945 LEU A C 1
ATOM 7359 O O . LEU A 1 945 ? -22.578 55.438 42.562 1 91.38 945 LEU A O 1
ATOM 7363 N N . LYS A 1 946 ? -22.969 56.219 40.5 1 88.38 946 LYS A N 1
ATOM 7364 C CA . LYS A 1 946 ? -24.391 55.875 40.594 1 88.38 946 LYS A CA 1
ATOM 7365 C C . LYS A 1 946 ? -24.656 54.438 40.188 1 88.38 946 LYS A C 1
ATOM 7367 O O . LYS A 1 946 ? -24.422 54.031 39.062 1 88.38 946 LYS A O 1
ATOM 7372 N N . ILE A 1 947 ? -24.984 53.625 41.125 1 92 947 ILE A N 1
ATOM 7373 C CA . ILE A 1 947 ? -25.469 52.25 40.938 1 92 947 ILE A CA 1
ATOM 7374 C C . ILE A 1 947 ? -26.828 52.094 41.594 1 92 947 ILE A C 1
ATOM 7376 O O . ILE A 1 947 ? -26.953 52.219 42.812 1 92 947 ILE A O 1
ATOM 7380 N N . SER A 1 948 ? -27.812 51.969 40.812 1 88.56 948 SER A N 1
ATOM 7381 C CA . SER A 1 948 ? -29.156 51.938 41.375 1 88.56 948 SER A CA 1
ATOM 7382 C C . SER A 1 948 ? -30.141 51.25 40.406 1 88.56 948 SER A C 1
ATOM 7384 O O . SER A 1 948 ? -29.766 50.875 39.312 1 88.56 948 SER A O 1
ATOM 7386 N N . VAL A 1 949 ? -31.297 51.031 40.875 1 88.56 949 VAL A N 1
ATOM 7387 C CA . VAL A 1 949 ? -32.375 50.562 40.031 1 88.56 949 VAL A CA 1
ATOM 7388 C C . VAL A 1 949 ? -32.938 51.688 39.188 1 88.56 949 VAL A C 1
ATOM 7390 O O . VAL A 1 949 ? -33.375 52.719 39.719 1 88.56 949 VAL A O 1
ATOM 7393 N N . PRO A 1 950 ? -32.719 51.5 37.938 1 82.5 950 PRO A N 1
ATOM 7394 C CA . PRO A 1 950 ? -33.281 52.562 37.094 1 82.5 950 PRO A CA 1
ATOM 7395 C C . PRO A 1 950 ? -34.812 52.719 37.281 1 82.5 950 PRO A C 1
ATOM 7397 O O . PRO A 1 950 ? -35.469 51.812 37.719 1 82.5 950 PRO A O 1
ATOM 7400 N N . PRO A 1 951 ? -35.344 53.875 37.062 1 75.31 951 PRO A N 1
ATOM 7401 C CA . PRO A 1 951 ? -36.75 54.156 37.281 1 75.31 951 PRO A CA 1
ATOM 7402 C C . PRO A 1 951 ? -37.656 53.188 36.531 1 75.31 951 PRO A C 1
ATOM 7404 O O . PRO A 1 951 ? -38.719 52.781 37.031 1 75.31 951 PRO A O 1
ATOM 7407 N N . LYS A 1 952 ? -37.219 52.812 35.375 1 75.31 952 LYS A N 1
ATOM 7408 C CA . LYS A 1 952 ? -38.062 51.906 34.594 1 75.31 952 LYS A CA 1
ATOM 7409 C C . LYS A 1 952 ? -37.5 50.469 34.656 1 75.31 952 LYS A C 1
ATOM 7411 O O . LYS A 1 952 ? -37.969 49.594 33.938 1 75.31 952 LYS A O 1
ATOM 7416 N N . GLY A 1 953 ? -36.625 50.219 35.594 1 75.5 953 GLY A N 1
ATOM 7417 C CA . GLY A 1 953 ? -36.062 48.875 35.656 1 75.5 953 GLY A CA 1
ATOM 7418 C C . GLY A 1 953 ? -36.312 48.188 36.969 1 75.5 953 GLY A C 1
ATOM 7419 O O . GLY A 1 953 ? -36.875 48.781 37.906 1 75.5 953 GLY A O 1
ATOM 7420 N N . SER A 1 954 ? -36.156 46.812 37 1 79.62 954 SER A N 1
ATOM 7421 C CA . SER A 1 954 ? -36.469 46.031 38.188 1 79.62 954 SER A CA 1
ATOM 7422 C C . SER A 1 954 ? -35.188 45.469 38.844 1 79.62 954 SER A C 1
ATOM 7424 O O . SER A 1 954 ? -35.25 44.812 39.875 1 79.62 954 SER A O 1
ATOM 7426 N N . ARG A 1 955 ? -34.031 45.875 38.219 1 88.44 955 ARG A N 1
ATOM 7427 C CA . ARG A 1 955 ? -32.812 45.312 38.781 1 88.44 955 ARG A CA 1
ATOM 7428 C C . ARG A 1 955 ? -31.766 46.375 39 1 88.44 955 ARG A C 1
ATOM 7430 O O . ARG A 1 955 ? -31.75 47.406 38.344 1 88.44 955 ARG A O 1
ATOM 7437 N N . VAL A 1 956 ? -30.875 46.125 39.938 1 91.81 956 VAL A N 1
ATOM 7438 C CA . VAL A 1 956 ? -29.75 47.031 40.188 1 91.81 956 VAL A CA 1
ATOM 7439 C C . VAL A 1 956 ? -28.75 46.938 39.031 1 91.81 956 VAL A C 1
ATOM 7441 O O . VAL A 1 956 ? -28.297 45.875 38.656 1 91.81 956 VAL A O 1
ATOM 7444 N N . GLU A 1 957 ? -28.484 48.094 38.438 1 92.44 957 GLU A N 1
ATOM 7445 C CA . GLU A 1 957 ? -27.578 48.188 37.281 1 92.44 957 GLU A CA 1
ATOM 7446 C C . GLU A 1 957 ? -26.672 49.406 37.375 1 92.44 957 GLU A C 1
ATOM 7448 O O . GLU A 1 957 ? -26.969 50.344 38.094 1 92.44 957 GLU A O 1
ATOM 7453 N N . ALA A 1 958 ? -25.531 49.25 36.812 1 92.75 958 ALA A N 1
ATOM 7454 C CA . ALA A 1 958 ? -24.625 50.375 36.594 1 92.75 958 ALA A CA 1
ATOM 7455 C C . ALA A 1 958 ? -24.609 50.812 35.125 1 92.75 958 ALA A C 1
ATOM 7457 O O . ALA A 1 958 ? -24.234 50.031 34.25 1 92.75 958 ALA A O 1
ATOM 7458 N N . PHE A 1 959 ? -25.062 52 34.875 1 90.62 959 PHE A N 1
ATOM 7459 C CA . PHE A 1 959 ? -25.109 52.469 33.5 1 90.62 959 PHE A CA 1
ATOM 7460 C C . PHE A 1 959 ? -23.734 52.938 33.031 1 90.62 959 PHE A C 1
ATOM 7462 O O . PHE A 1 959 ? -23.016 53.594 33.781 1 90.62 959 PHE A O 1
ATOM 7469 N N . VAL A 1 960 ? -23.375 52.562 31.844 1 90.56 960 VAL A N 1
ATOM 7470 C CA . VAL A 1 960 ? -22.078 52.844 31.266 1 90.56 960 VAL A CA 1
ATOM 7471 C C . VAL A 1 960 ? -21.906 54.375 31.109 1 90.56 960 VAL A C 1
ATOM 7473 O O . VAL A 1 960 ? -20.828 54.906 31.328 1 90.56 960 VAL A O 1
ATOM 7476 N N . VAL A 1 961 ? -23 55.031 30.766 1 88.5 961 VAL A N 1
ATOM 7477 C CA . VAL A 1 961 ? -22.969 56.5 30.578 1 88.5 961 VAL A CA 1
ATOM 7478 C C . VAL A 1 961 ? -22.641 57.188 31.906 1 88.5 961 VAL A C 1
ATOM 7480 O O . VAL A 1 961 ? -21.891 58.156 31.938 1 88.5 961 VAL A O 1
ATOM 7483 N N . ASP A 1 962 ? -23.219 56.688 32.969 1 90.62 962 ASP A N 1
ATOM 7484 C CA . ASP A 1 962 ? -22.969 57.281 34.312 1 90.62 962 ASP A CA 1
ATOM 7485 C C . ASP A 1 962 ? -21.516 57.031 34.719 1 90.62 962 ASP A C 1
ATOM 7487 O O . ASP A 1 962 ? -20.906 57.875 35.344 1 90.62 962 ASP A O 1
ATOM 7491 N N . ALA A 1 963 ? -21.031 55.844 34.438 1 92.44 963 ALA A N 1
ATOM 7492 C CA . ALA A 1 963 ? -19.641 55.531 34.75 1 92.44 963 ALA A CA 1
ATOM 7493 C C . ALA A 1 963 ? -18.688 56.438 33.969 1 92.44 963 ALA A C 1
ATOM 7495 O O . ALA A 1 963 ? -17.656 56.875 34.5 1 92.44 963 ALA A O 1
ATOM 7496 N N . ASP A 1 964 ? -19 56.656 32.719 1 90.56 964 ASP A N 1
ATOM 7497 C CA . ASP A 1 964 ? -18.172 57.562 31.906 1 90.56 964 ASP A CA 1
ATOM 7498 C C . ASP A 1 964 ? -18.219 58.969 32.438 1 90.56 964 ASP A C 1
ATOM 7500 O O . ASP A 1 964 ? -17.188 59.656 32.5 1 90.56 964 ASP A O 1
ATOM 7504 N N . THR A 1 965 ? -19.391 59.438 32.812 1 88.81 965 THR A N 1
ATOM 7505 C CA . THR A 1 965 ? -19.562 60.781 33.375 1 88.81 965 THR A CA 1
ATOM 7506 C C . THR A 1 965 ? -18.797 60.906 34.688 1 88.81 965 THR A C 1
ATOM 7508 O O . THR A 1 965 ? -18.234 61.969 34.969 1 88.81 965 THR A O 1
ATOM 7511 N N . TYR A 1 966 ? -18.875 59.906 35.469 1 92.31 966 TYR A N 1
ATOM 7512 C CA . TYR A 1 966 ? -18.156 59.875 36.719 1 92.31 966 TYR A CA 1
ATOM 7513 C C . TYR A 1 966 ? -16.672 60.156 36.5 1 92.31 966 TYR A C 1
ATOM 7515 O O . TYR A 1 966 ? -16.062 60.938 37.219 1 92.31 966 TYR A O 1
ATOM 7523 N N . VAL A 1 967 ? -16.062 59.5 35.562 1 91.12 967 VAL A N 1
ATOM 7524 C CA . VAL A 1 967 ? -14.625 59.625 35.344 1 91.12 967 VAL A CA 1
ATOM 7525 C C . VAL A 1 967 ? -14.305 61 34.75 1 91.12 967 VAL A C 1
ATOM 7527 O O . VAL A 1 967 ? -13.273 61.594 35.062 1 91.12 967 VAL A O 1
ATOM 7530 N N . ARG A 1 968 ? -15.164 61.469 33.906 1 86.62 968 ARG A N 1
ATOM 7531 C CA . ARG A 1 968 ? -14.945 62.781 33.281 1 86.62 968 ARG A CA 1
ATOM 7532 C C . ARG A 1 968 ? -14.992 63.906 34.312 1 86.62 968 ARG A C 1
ATOM 7534 O O . ARG A 1 968 ? -14.273 64.875 34.219 1 86.62 968 ARG A O 1
ATOM 7541 N N . ASN A 1 969 ? -15.875 63.656 35.344 1 87.56 969 ASN A N 1
ATOM 7542 C CA . ASN A 1 969 ? -16.031 64.688 36.375 1 87.56 969 ASN A CA 1
ATOM 7543 C C . ASN A 1 969 ? -15.266 64.312 37.656 1 87.56 969 ASN A C 1
ATOM 7545 O O . ASN A 1 969 ? -15.523 64.812 38.719 1 87.56 969 ASN A O 1
ATOM 7549 N N . PHE A 1 970 ? -14.422 63.438 37.5 1 91.75 970 PHE A N 1
ATOM 7550 C CA . PHE A 1 970 ? -13.703 62.906 38.656 1 91.75 970 PHE A CA 1
ATOM 7551 C C . PHE A 1 970 ? -12.898 64 39.344 1 91.75 970 PHE A C 1
ATOM 7553 O O . PHE A 1 970 ? -12.133 64.75 38.688 1 91.75 970 PHE A O 1
ATOM 7560 N N . GLN A 1 971 ? -13.148 64.188 40.625 1 89.06 971 GLN A N 1
ATOM 7561 C CA . GLN A 1 971 ? -12.359 65.125 41.469 1 89.06 971 GLN A CA 1
ATOM 7562 C C . GLN A 1 971 ? -11.883 64.375 42.719 1 89.06 971 GLN A C 1
ATOM 7564 O O . GLN A 1 971 ? -12.688 63.812 43.469 1 89.06 971 GLN A O 1
ATOM 7569 N N . LEU A 1 972 ? -10.664 64.375 42.844 1 91.06 972 LEU A N 1
ATOM 7570 C CA . LEU A 1 972 ? -10.07 63.656 44 1 91.06 972 LEU A CA 1
ATOM 7571 C C . LEU A 1 972 ? -10.516 64.25 45.312 1 91.06 972 LEU A C 1
ATOM 7573 O O . LEU A 1 972 ? -10.461 65.5 45.469 1 91.06 972 LEU A O 1
ATOM 7577 N N . ASN A 1 973 ? -11.086 63.469 46.156 1 89.44 973 ASN A N 1
ATOM 7578 C CA . ASN A 1 973 ? -11.438 63.906 47.5 1 89.44 973 ASN A CA 1
ATOM 7579 C C . ASN A 1 973 ? -10.203 64.062 48.375 1 89.44 973 ASN A C 1
ATOM 7581 O O . ASN A 1 973 ? -9.641 63.062 48.844 1 89.44 973 ASN A O 1
ATOM 7585 N N . HIS A 1 974 ? -9.805 65.25 48.688 1 86.94 974 HIS A N 1
ATOM 7586 C CA . HIS A 1 974 ? -8.555 65.5 49.375 1 86.94 974 HIS A CA 1
ATOM 7587 C C . HIS A 1 974 ? -8.648 65.125 50.844 1 86.94 974 HIS A C 1
ATOM 7589 O O . HIS A 1 974 ? -7.625 64.938 51.531 1 86.94 974 HIS A O 1
ATOM 7595 N N . GLU A 1 975 ? -9.828 64.875 51.312 1 87 975 GLU A N 1
ATOM 7596 C CA . GLU A 1 975 ? -10.008 64.5 52.688 1 87 975 GLU A CA 1
ATOM 7597 C C . GLU A 1 975 ? -9.523 63.062 52.938 1 87 975 GLU A C 1
ATOM 7599 O O . GLU A 1 975 ? -9.172 62.719 54.062 1 87 975 GLU A O 1
ATOM 7604 N N . VAL A 1 976 ? -9.531 62.344 51.906 1 91.5 976 VAL A N 1
ATOM 7605 C CA . VAL A 1 976 ? -9.195 60.938 52.094 1 91.5 976 VAL A CA 1
ATOM 7606 C C . VAL A 1 976 ? -7.762 60.656 51.625 1 91.5 976 VAL A C 1
ATOM 7608 O O . VAL A 1 976 ? -7.262 59.562 51.719 1 91.5 976 VAL A O 1
ATOM 7611 N N . VAL A 1 977 ? -7.059 61.656 51.188 1 92.31 977 VAL A N 1
ATOM 7612 C CA . VAL A 1 977 ? -5.695 61.531 50.688 1 92.31 977 VAL A CA 1
ATOM 7613 C C . VAL A 1 977 ? -4.711 61.656 51.844 1 92.31 977 VAL A C 1
ATOM 7615 O O . VAL A 1 977 ? -4.742 62.625 52.594 1 92.31 977 VAL A O 1
ATOM 7618 N N . VAL A 1 978 ? -3.85 60.719 51.969 1 89.44 978 VAL A N 1
ATOM 7619 C CA . VAL A 1 978 ? -2.877 60.688 53.062 1 89.44 978 VAL A CA 1
ATOM 7620 C C . VAL A 1 978 ? -1.584 61.344 52.625 1 89.44 978 VAL A C 1
ATOM 7622 O O . VAL A 1 978 ? -0.998 62.125 53.375 1 89.44 978 VAL A O 1
ATOM 7625 N N . ARG A 1 979 ? -1.155 60.969 51.406 1 87 979 ARG A N 1
ATOM 7626 C CA . ARG A 1 979 ? 0.091 61.531 50.906 1 87 979 ARG A CA 1
ATOM 7627 C C . ARG A 1 979 ? 0.088 61.594 49.375 1 87 979 ARG A C 1
ATOM 7629 O O . ARG A 1 979 ? -0.562 60.781 48.719 1 87 979 ARG A O 1
ATOM 7636 N N . LYS A 1 980 ? 0.716 62.625 48.938 1 85.75 980 LYS A N 1
ATOM 7637 C CA . LYS A 1 980 ? 0.899 62.812 47.5 1 85.75 980 LYS A CA 1
ATOM 7638 C C . LYS A 1 980 ? 2.375 62.75 47.125 1 85.75 980 LYS A C 1
ATOM 7640 O O . LYS A 1 980 ? 3.234 63.219 47.875 1 85.75 980 LYS A O 1
ATOM 7645 N N . TYR A 1 981 ? 2.688 62.062 46.125 1 83.19 981 TYR A N 1
ATOM 7646 C CA . TYR A 1 981 ? 4.059 61.969 45.625 1 83.19 981 TYR A CA 1
ATOM 7647 C C . TYR A 1 981 ? 4.176 62.531 44.219 1 83.19 981 TYR A C 1
ATOM 7649 O O . TYR A 1 981 ? 3.404 62.156 43.344 1 83.19 981 TYR A O 1
ATOM 7657 N N . GLY A 1 982 ? 5.027 63.469 43.969 1 69.5 982 GLY A N 1
ATOM 7658 C CA . GLY A 1 982 ? 5.242 64.062 42.656 1 69.5 982 GLY A CA 1
ATOM 7659 C C . GLY A 1 982 ? 6.695 64.062 42.219 1 69.5 982 GLY A C 1
ATOM 7660 O O . GLY A 1 982 ? 7.109 64.875 41.406 1 69.5 982 GLY A O 1
ATOM 7661 N N . GLY A 1 983 ? 7.613 63.219 42.844 1 69.19 983 GLY A N 1
ATOM 7662 C CA . GLY A 1 983 ? 8.992 63.125 42.375 1 69.19 983 GLY A CA 1
ATOM 7663 C C . GLY A 1 983 ? 10 63.5 43.469 1 69.19 983 GLY A C 1
ATOM 7664 O O . GLY A 1 983 ? 9.734 64.375 44.281 1 69.19 983 GLY A O 1
ATOM 7665 N N . GLU A 1 984 ? 11.039 62.656 43.688 1 66.88 984 GLU A N 1
ATOM 7666 C CA . GLU A 1 984 ? 12.062 62.875 44.688 1 66.88 984 GLU A CA 1
ATOM 7667 C C . GLU A 1 984 ? 13.086 63.906 44.219 1 66.88 984 GLU A C 1
ATOM 7669 O O . GLU A 1 984 ? 13.328 64 43 1 66.88 984 GLU A O 1
ATOM 7674 N N . GLN A 1 985 ? 13.398 64.812 45.125 1 69.5 985 GLN A N 1
ATOM 7675 C CA . GLN A 1 985 ? 14.484 65.75 44.844 1 69.5 985 GLN A CA 1
ATOM 7676 C C . GLN A 1 985 ? 15.836 65.188 45.281 1 69.5 985 GLN A C 1
ATOM 7678 O O . GLN A 1 985 ? 15.914 64.438 46.281 1 69.5 985 GLN A O 1
ATOM 7683 N N . PHE A 1 986 ? 16.859 65.062 44.344 1 77.69 986 PHE A N 1
ATOM 7684 C CA . PHE A 1 986 ? 18.203 64.562 44.656 1 77.69 986 PHE A CA 1
ATOM 7685 C C . PHE A 1 986 ? 19.172 65.75 44.812 1 77.69 986 PHE A C 1
ATOM 7687 O O . PHE A 1 986 ? 19.016 66.812 44.188 1 77.69 986 PHE A O 1
ATOM 7694 N N . ARG A 1 987 ? 20.031 65.562 45.844 1 82.06 987 ARG A N 1
ATOM 7695 C CA . ARG A 1 987 ? 21.109 66.562 46.062 1 82.06 987 ARG A CA 1
ATOM 7696 C C . ARG A 1 987 ? 22.438 66 45.531 1 82.06 987 ARG A C 1
ATOM 7698 O O . ARG A 1 987 ? 22.797 64.875 45.812 1 82.06 987 ARG A O 1
ATOM 7705 N N . SER A 1 988 ? 22.984 66.75 44.656 1 87.19 988 SER A N 1
ATOM 7706 C CA . SER A 1 988 ? 24.297 66.438 44.125 1 87.19 988 SER A CA 1
ATOM 7707 C C . SER A 1 988 ? 25.391 67.25 44.812 1 87.19 988 SER A C 1
ATOM 7709 O O . SER A 1 988 ? 25.266 68.438 45 1 87.19 988 SER A O 1
ATOM 7711 N N . TYR A 1 989 ? 26.453 66.5 45.406 1 87.69 989 TYR A N 1
ATOM 7712 C CA . TYR A 1 989 ? 27.578 67.188 46.031 1 87.69 989 TYR A CA 1
ATOM 7713 C C . TYR A 1 989 ? 28.875 66.438 45.812 1 87.69 989 TYR A C 1
ATOM 7715 O O . TYR A 1 989 ? 28.875 65.312 45.375 1 87.69 989 TYR A O 1
ATOM 7723 N N . ASN A 1 990 ? 30 67.125 46.031 1 91.12 990 ASN A N 1
ATOM 7724 C CA . ASN A 1 990 ? 31.344 66.562 45.875 1 91.12 990 ASN A CA 1
ATOM 7725 C C . ASN A 1 990 ? 32.062 66.438 47.219 1 91.12 990 ASN A C 1
ATOM 7727 O O . ASN A 1 990 ? 31.922 67.312 48.094 1 91.12 990 ASN A O 1
ATOM 7731 N N . LEU A 1 991 ? 32.75 65.375 47.406 1 91.25 991 LEU A N 1
ATOM 7732 C CA . LEU A 1 991 ? 33.594 65.125 48.594 1 91.25 991 LEU A CA 1
ATOM 7733 C C . LEU A 1 991 ? 35 64.75 48.219 1 91.25 991 LEU A C 1
ATOM 7735 O O . LEU A 1 991 ? 35.219 63.938 47.281 1 91.25 991 LEU A O 1
ATOM 7739 N N . GLU A 1 992 ? 35.906 65.312 48.844 1 87.62 992 GLU A N 1
ATOM 7740 C CA . GLU A 1 992 ? 37.312 65.062 48.562 1 87.62 992 GLU A CA 1
ATOM 7741 C C . GLU A 1 992 ? 37.906 64.062 49.562 1 87.62 992 GLU A C 1
ATOM 7743 O O . GLU A 1 992 ? 37.688 64.188 50.781 1 87.62 992 GLU A O 1
ATOM 7748 N N . VAL A 1 993 ? 38.531 63.031 49.125 1 90.62 993 VAL A N 1
ATOM 7749 C CA . VAL A 1 993 ? 39.188 62.031 49.938 1 90.62 993 VAL A CA 1
ATOM 7750 C C . VAL A 1 993 ? 40.656 61.938 49.531 1 90.62 993 VAL A C 1
ATOM 7752 O O . VAL A 1 993 ? 40.969 61.719 48.375 1 90.62 993 VAL A O 1
ATOM 7755 N N . ASN A 1 994 ? 41.5 62.062 50.469 1 82.19 994 ASN A N 1
ATOM 7756 C CA . ASN A 1 994 ? 42.938 62 50.219 1 82.19 994 ASN A CA 1
ATOM 7757 C C . ASN A 1 994 ? 43.562 60.719 50.75 1 82.19 994 ASN A C 1
ATOM 7759 O O . ASN A 1 994 ? 43.312 60.312 51.875 1 82.19 994 ASN A O 1
ATOM 7763 N N . THR A 1 995 ? 44.188 60 49.938 1 81.12 995 THR A N 1
ATOM 7764 C CA . THR A 1 995 ? 44.969 58.844 50.312 1 81.12 995 THR A CA 1
ATOM 7765 C C . THR A 1 995 ? 46.469 59.156 50.25 1 81.12 995 THR A C 1
ATOM 7767 O O . THR A 1 995 ? 46.844 60.312 49.938 1 81.12 995 THR A O 1
ATOM 7770 N N . LYS A 1 996 ? 47.375 58.312 50.625 1 77.06 996 LYS A N 1
ATOM 7771 C CA . LYS A 1 996 ? 48.812 58.531 50.719 1 77.06 996 LYS A CA 1
ATOM 7772 C C . LYS A 1 996 ? 49.406 59.062 49.406 1 77.06 996 LYS A C 1
ATOM 7774 O O . LYS A 1 996 ? 50.219 60 49.438 1 77.06 996 LYS A O 1
ATOM 7779 N N . TYR A 1 997 ? 48.844 58.562 48.281 1 77 997 TYR A N 1
ATOM 7780 C CA . TYR A 1 997 ? 49.5 58.938 47.031 1 77 997 TYR A CA 1
ATOM 7781 C C . TYR A 1 997 ? 48.5 59.594 46.062 1 77 997 TYR A C 1
ATOM 7783 O O . TYR A 1 997 ? 48.906 60.156 45.062 1 77 997 TYR A O 1
ATOM 7791 N N . ILE A 1 998 ? 47.188 59.562 46.375 1 82.69 998 ILE A N 1
ATOM 7792 C CA . ILE A 1 998 ? 46.188 60 45.375 1 82.69 998 ILE A CA 1
ATOM 7793 C C . ILE A 1 998 ? 45.094 60.781 46.094 1 82.69 998 ILE A C 1
ATOM 7795 O O . ILE A 1 998 ? 44.656 60.406 47.188 1 82.69 998 ILE A O 1
ATOM 7799 N N . SER A 1 999 ? 44.781 61.906 45.469 1 86.44 999 SER A N 1
ATOM 7800 C CA . SER A 1 999 ? 43.625 62.656 45.938 1 86.44 999 SER A CA 1
ATOM 7801 C C . SER A 1 999 ? 42.438 62.438 45 1 86.44 999 SER A C 1
ATOM 7803 O O . SER A 1 999 ? 42.531 62.594 43.812 1 86.44 999 SER A O 1
ATOM 7805 N N . TYR A 1 1000 ? 41.281 61.969 45.688 1 89.94 1000 TYR A N 1
ATOM 7806 C CA . TYR A 1 1000 ? 40.062 61.719 44.906 1 89.94 1000 TYR A CA 1
ATOM 7807 C C . TYR A 1 1000 ? 39 62.781 45.188 1 89.94 1000 TYR A C 1
ATOM 7809 O O . TYR A 1 1000 ? 38.812 63.156 46.344 1 89.94 1000 TYR A O 1
ATOM 7817 N N . ARG A 1 1001 ? 38.438 63.344 44.188 1 91.19 1001 ARG A N 1
ATOM 7818 C CA . ARG A 1 1001 ? 37.188 64.125 44.281 1 91.19 1001 ARG A CA 1
ATOM 7819 C C . ARG A 1 1001 ? 36 63.344 43.75 1 91.19 1001 ARG A C 1
ATOM 7821 O O . ARG A 1 1001 ? 35.781 63.281 42.562 1 91.19 1001 ARG A O 1
ATOM 7828 N N . PHE A 1 1002 ? 35.188 62.906 44.719 1 92.75 1002 PHE A N 1
ATOM 7829 C CA . PHE A 1 1002 ? 34.062 62.062 44.312 1 92.75 1002 PHE A CA 1
ATOM 7830 C C . PHE A 1 1002 ? 32.812 62.875 44.156 1 92.75 1002 PHE A C 1
ATOM 7832 O O . PHE A 1 1002 ? 32.5 63.75 45 1 92.75 1002 PHE A O 1
ATOM 7839 N N . LYS A 1 1003 ? 32.062 62.625 43.125 1 93.06 1003 LYS A N 1
ATOM 7840 C CA . LYS A 1 1003 ? 30.719 63.156 42.938 1 93.06 1003 LYS A CA 1
ATOM 7841 C C . LYS A 1 1003 ? 29.688 62.188 43.531 1 93.06 1003 LYS A C 1
ATOM 7843 O O . LYS A 1 1003 ? 29.688 61 43.219 1 93.06 1003 LYS A O 1
ATOM 7848 N N . LEU A 1 1004 ? 28.875 62.75 44.438 1 91.62 1004 LEU A N 1
ATOM 7849 C CA . LEU A 1 1004 ? 27.828 61.938 45.062 1 91.62 1004 LEU A CA 1
ATOM 7850 C C . LEU A 1 1004 ? 26.453 62.469 44.75 1 91.62 1004 LEU A C 1
ATOM 7852 O O . LEU A 1 1004 ? 26.266 63.688 44.594 1 91.62 1004 LEU A O 1
ATOM 7856 N N . LEU A 1 1005 ? 25.547 61.594 44.5 1 89.12 1005 LEU A N 1
ATOM 7857 C CA . LEU A 1 1005 ? 24.125 61.875 44.375 1 89.12 1005 LEU A CA 1
ATOM 7858 C C . LEU A 1 1005 ? 23.344 61.25 45.531 1 89.12 1005 LEU A C 1
ATOM 7860 O O . LEU A 1 1005 ? 23.406 60.062 45.75 1 89.12 1005 LEU A O 1
ATOM 7864 N N . GLU A 1 1006 ? 22.688 62.125 46.312 1 86.75 1006 GLU A N 1
ATOM 7865 C CA . GLU A 1 1006 ? 22 61.625 47.5 1 86.75 1006 GLU A CA 1
ATOM 7866 C C . GLU A 1 1006 ? 20.531 62 47.5 1 86.75 1006 GLU A C 1
ATOM 7868 O O . GLU A 1 1006 ? 20.156 63.094 47.031 1 86.75 1006 GLU A O 1
ATOM 7873 N N . SER A 1 1007 ? 19.703 61.062 47.906 1 80.19 1007 SER A N 1
ATOM 7874 C CA . SER A 1 1007 ? 18.281 61.344 48.031 1 80.19 1007 SER A CA 1
ATOM 7875 C C . SER A 1 1007 ? 17.984 62.219 49.25 1 80.19 1007 SER A C 1
ATOM 7877 O O . SER A 1 1007 ? 18.578 62.062 50.312 1 80.19 1007 SER A O 1
ATOM 7879 N N . VAL A 1 1008 ? 17.219 63.375 49.062 1 67.31 1008 VAL A N 1
ATOM 7880 C CA . VAL A 1 1008 ? 16.938 64.375 50.125 1 67.31 1008 VAL A CA 1
ATOM 7881 C C . VAL A 1 1008 ? 15.797 63.844 51 1 67.31 1008 VAL A C 1
ATOM 7883 O O . VAL A 1 1008 ? 14.625 63.938 50.625 1 67.31 1008 VAL A O 1
ATOM 7886 N N . CYS A 1 1009 ? 15.617 62.531 51.281 1 59.62 1009 CYS A N 1
ATOM 7887 C CA . CYS A 1 1009 ? 14.477 62.188 52.125 1 59.62 1009 CYS A CA 1
ATOM 7888 C C . CYS A 1 1009 ? 14.914 61.938 53.562 1 59.62 1009 CYS A C 1
ATOM 7890 O O . CYS A 1 1009 ? 16.016 61.438 53.812 1 59.62 1009 CYS A O 1
ATOM 7892 N N . ALA A 1 1010 ? 14.25 62.594 54.625 1 52.84 1010 ALA A N 1
ATOM 7893 C CA . ALA A 1 1010 ? 14.469 62.625 56.062 1 52.84 1010 ALA A CA 1
ATOM 7894 C C . ALA A 1 1010 ? 14.289 61.25 56.688 1 52.84 1010 ALA A C 1
ATOM 7896 O O . ALA A 1 1010 ? 13.266 60.969 57.312 1 52.84 1010 ALA A O 1
ATOM 7897 N N . VAL A 1 1011 ? 14.547 60.125 56.156 1 57.78 1011 VAL A N 1
ATOM 7898 C CA . VAL A 1 1011 ? 14.172 58.938 56.875 1 57.78 1011 VAL A CA 1
ATOM 7899 C C . VAL A 1 1011 ? 15.375 58.375 57.625 1 57.78 1011 VAL A C 1
ATOM 7901 O O . VAL A 1 1011 ? 16.516 58.469 57.156 1 57.78 1011 VAL A O 1
ATOM 7904 N N . ASP A 1 1012 ? 15.266 58.219 58.969 1 59.34 1012 ASP A N 1
ATOM 7905 C CA . ASP A 1 1012 ? 16.234 57.625 59.875 1 59.34 1012 ASP A CA 1
ATOM 7906 C C . ASP A 1 1012 ? 16.438 56.125 59.531 1 59.34 1012 ASP A C 1
ATOM 7908 O O . ASP A 1 1012 ? 15.805 55.281 60.125 1 59.34 1012 ASP A O 1
ATOM 7912 N N . GLY A 1 1013 ? 16.703 55.656 58.312 1 64.06 1013 GLY A N 1
ATOM 7913 C CA . GLY A 1 1013 ? 16.828 54.219 58 1 64.06 1013 GLY A CA 1
ATOM 7914 C C . GLY A 1 1013 ? 18.234 53.844 57.594 1 64.06 1013 GLY A C 1
ATOM 7915 O O . GLY A 1 1013 ? 19.203 54.562 57.844 1 64.06 1013 GLY A O 1
ATOM 7916 N N . LYS A 1 1014 ? 18.375 52.594 56.938 1 79.5 1014 LYS A N 1
ATOM 7917 C CA . LYS A 1 1014 ? 19.625 52.031 56.438 1 79.5 1014 LYS A CA 1
ATOM 7918 C C . LYS A 1 1014 ? 20.172 52.844 55.281 1 79.5 1014 LYS A C 1
ATOM 7920 O O . LYS A 1 1014 ? 19.406 53.406 54.5 1 79.5 1014 LYS A O 1
ATOM 7925 N N . VAL A 1 1015 ? 21.453 53.094 55.281 1 87.75 1015 VAL A N 1
ATOM 7926 C CA . VAL A 1 1015 ? 22.109 53.812 54.188 1 87.75 1015 VAL A CA 1
ATOM 7927 C C . VAL A 1 1015 ? 22.562 52.812 53.125 1 87.75 1015 VAL A C 1
ATOM 7929 O O . VAL A 1 1015 ? 23.203 51.812 53.406 1 87.75 1015 VAL A O 1
ATOM 7932 N N . VAL A 1 1016 ? 22.078 53.062 51.969 1 90.31 1016 VAL A N 1
ATOM 7933 C CA . VAL A 1 1016 ? 22.469 52.25 50.844 1 90.31 1016 VAL A CA 1
ATOM 7934 C C . VAL A 1 1016 ? 23.359 53.031 49.906 1 90.31 1016 VAL A C 1
ATOM 7936 O O . VAL A 1 1016 ? 23.031 54.156 49.5 1 90.31 1016 VAL A O 1
ATOM 7939 N N . ILE A 1 1017 ? 24.531 52.5 49.531 1 92.62 1017 ILE A N 1
ATOM 7940 C CA . ILE A 1 1017 ? 25.484 53.125 48.594 1 92.62 1017 ILE A CA 1
ATOM 7941 C C . ILE A 1 1017 ? 25.453 52.375 47.25 1 92.62 1017 ILE A C 1
ATOM 7943 O O . ILE A 1 1017 ? 25.594 51.125 47.219 1 92.62 1017 ILE A O 1
ATOM 7947 N N . PHE A 1 1018 ? 25.25 53.156 46.25 1 93.25 1018 PHE A N 1
ATOM 7948 C CA . PHE A 1 1018 ? 25.141 52.562 44.938 1 93.25 1018 PHE A CA 1
ATOM 7949 C C . PHE A 1 1018 ? 26.422 52.781 44.125 1 93.25 1018 PHE A C 1
ATOM 7951 O O . PHE A 1 1018 ? 26.922 53.906 44.031 1 93.25 1018 PHE A O 1
ATOM 7958 N N . LEU A 1 1019 ? 26.969 51.688 43.5 1 93.88 1019 LEU A N 1
ATOM 7959 C CA . LEU A 1 1019 ? 28.172 51.719 42.688 1 93.88 1019 LEU A CA 1
ATOM 7960 C C . LEU A 1 1019 ? 27.859 51.25 41.281 1 93.88 1019 LEU A C 1
ATOM 7962 O O . LEU A 1 1019 ? 27.438 50.125 41.062 1 93.88 1019 LEU A O 1
ATOM 7966 N N . HIS A 1 1020 ? 28.094 52.094 40.312 1 91.75 1020 HIS A N 1
ATOM 7967 C CA . HIS A 1 1020 ? 27.734 51.812 38.938 1 91.75 1020 HIS A CA 1
ATOM 7968 C C . HIS A 1 1020 ? 28.812 50.969 38.25 1 91.75 1020 HIS A C 1
ATOM 7970 O O . HIS A 1 1020 ? 29.891 50.75 38.812 1 91.75 1020 HIS A O 1
ATOM 7976 N N . GLY A 1 1021 ? 28.5 50.406 37.156 1 89.06 1021 GLY A N 1
ATOM 7977 C CA . GLY A 1 1021 ? 29.453 49.594 36.375 1 89.06 1021 GLY A CA 1
ATOM 7978 C C . GLY A 1 1021 ? 30.281 50.438 35.406 1 89.06 1021 GLY A C 1
ATOM 7979 O O . GLY A 1 1021 ? 30.188 51.656 35.406 1 89.06 1021 GLY A O 1
ATOM 7980 N N . PHE A 1 1022 ? 31.047 49.75 34.562 1 84.88 1022 PHE A N 1
ATOM 7981 C CA . PHE A 1 1022 ? 31.906 50.406 33.594 1 84.88 1022 PHE A CA 1
ATOM 7982 C C . PHE A 1 1022 ? 31.078 51.219 32.625 1 84.88 1022 PHE A C 1
ATOM 7984 O O . PHE A 1 1022 ? 30.047 50.75 32.125 1 84.88 1022 PHE A O 1
ATOM 7991 N N . LEU A 1 1023 ? 31.359 52.438 32.375 1 83.62 1023 LEU A N 1
ATOM 7992 C CA . LEU A 1 1023 ? 30.719 53.406 31.469 1 83.62 1023 LEU A CA 1
ATOM 7993 C C . LEU A 1 1023 ? 29.453 53.969 32.094 1 83.62 1023 LEU A C 1
ATOM 7995 O O . LEU A 1 1023 ? 28.656 54.625 31.391 1 83.62 1023 LEU A O 1
ATOM 7999 N N . GLY A 1 1024 ? 29.281 53.75 33.438 1 86.94 1024 GLY A N 1
ATOM 8000 C CA . GLY A 1 1024 ? 28.109 54.25 34.094 1 86.94 1024 GLY A CA 1
ATOM 8001 C C . GLY A 1 1024 ? 28.375 55.531 34.875 1 86.94 1024 GLY A C 1
ATOM 8002 O O . GLY A 1 1024 ? 29.438 56.156 34.75 1 86.94 1024 GLY A O 1
ATOM 8003 N N . SER A 1 1025 ? 27.359 56.031 35.594 1 89.88 1025 SER A N 1
ATOM 8004 C CA . SER A 1 1025 ? 27.422 57.156 36.5 1 89.88 1025 SER A CA 1
ATOM 8005 C C . SER A 1 1025 ? 26.406 57 37.625 1 89.88 1025 SER A C 1
ATOM 8007 O O . SER A 1 1025 ? 25.594 56.094 37.625 1 89.88 1025 SER A O 1
ATOM 8009 N N . SER A 1 1026 ? 26.609 57.844 38.469 1 89.62 1026 SER A N 1
ATOM 8010 C CA . SER A 1 1026 ? 25.672 57.844 39.594 1 89.62 1026 SER A CA 1
ATOM 8011 C C . SER A 1 1026 ? 24.234 58.031 39.094 1 89.62 1026 SER A C 1
ATOM 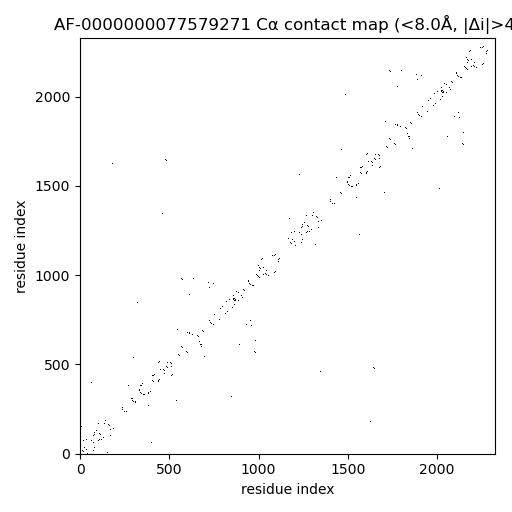8013 O O . SER A 1 1026 ? 23.281 57.625 39.75 1 89.62 1026 SER A O 1
ATOM 8015 N N . GLN A 1 1027 ? 24.062 58.594 38 1 84.94 1027 GLN A N 1
ATOM 8016 C CA . GLN A 1 1027 ? 22.734 58.875 37.438 1 84.94 1027 GLN A CA 1
ATOM 8017 C C . GLN A 1 1027 ? 22.016 57.594 37.031 1 84.94 1027 GLN A C 1
ATOM 8019 O O . GLN A 1 1027 ? 20.797 57.562 36.938 1 84.94 1027 GLN A O 1
ATOM 8024 N N . ASP A 1 1028 ? 22.781 56.562 36.875 1 86.06 1028 ASP A N 1
ATOM 8025 C CA . ASP A 1 1028 ? 22.219 55.281 36.469 1 86.06 1028 ASP A CA 1
ATOM 8026 C C . ASP A 1 1028 ? 21.281 54.719 37.562 1 86.06 1028 ASP A C 1
ATOM 8028 O O . ASP A 1 1028 ? 20.391 53.938 37.25 1 86.06 1028 ASP A O 1
ATOM 8032 N N . TRP A 1 1029 ? 21.484 55.188 38.688 1 87.38 1029 TRP A N 1
ATOM 8033 C CA . TRP A 1 1029 ? 20.781 54.594 39.812 1 87.38 1029 TRP A CA 1
ATOM 8034 C C . TRP A 1 1029 ? 19.578 55.406 40.25 1 87.38 1029 TRP A C 1
ATOM 8036 O O . TRP A 1 1029 ? 18.859 55.062 41.188 1 87.38 1029 TRP A O 1
ATOM 8046 N N . ILE A 1 1030 ? 19.328 56.469 39.562 1 81.31 1030 ILE A N 1
ATOM 8047 C CA . ILE A 1 1030 ? 18.281 57.438 39.969 1 81.31 1030 ILE A CA 1
ATOM 8048 C C . ILE A 1 1030 ? 16.938 56.688 40.062 1 81.31 1030 ILE A C 1
ATOM 8050 O O . ILE A 1 1030 ? 16.219 56.844 41.031 1 81.31 1030 ILE A O 1
ATOM 8054 N N . PRO A 1 1031 ? 16.625 55.812 39.094 1 79 1031 PRO A N 1
ATOM 8055 C CA . PRO A 1 1031 ? 15.32 55.156 39.188 1 79 1031 PRO A CA 1
ATOM 8056 C C . PRO A 1 1031 ? 15.195 54.281 40.438 1 79 1031 PRO A C 1
ATOM 8058 O O . PRO A 1 1031 ? 14.156 54.281 41.094 1 79 1031 PRO A O 1
ATOM 8061 N N . LEU A 1 1032 ? 16.234 53.594 40.719 1 83.12 1032 LEU A N 1
ATOM 8062 C CA . LEU A 1 1032 ? 16.219 52.75 41.906 1 83.12 1032 LEU A CA 1
ATOM 8063 C C . LEU A 1 1032 ? 16.25 53.562 43.188 1 83.12 1032 LEU A C 1
ATOM 8065 O O . LEU A 1 1032 ? 15.617 53.188 44.188 1 83.12 1032 LEU A O 1
ATOM 8069 N N . MET A 1 1033 ? 17.016 54.625 43.125 1 83.38 1033 MET A N 1
ATOM 8070 C CA . MET A 1 1033 ? 17.094 55.5 44.312 1 83.38 1033 MET A CA 1
ATOM 8071 C C . MET A 1 1033 ? 15.742 56.125 44.625 1 83.38 1033 MET A C 1
ATOM 8073 O O . MET A 1 1033 ? 15.344 56.219 45.781 1 83.38 1033 MET A O 1
ATOM 8077 N N . LYS A 1 1034 ? 15.094 56.469 43.562 1 78.5 1034 LYS A N 1
ATOM 8078 C CA . LYS A 1 1034 ? 13.758 57.031 43.75 1 78.5 1034 LYS A CA 1
ATOM 8079 C C . LYS A 1 1034 ? 12.82 55.969 44.375 1 78.5 1034 LYS A C 1
ATOM 8081 O O . LYS A 1 1034 ? 12.039 56.312 45.281 1 78.5 1034 LYS A O 1
ATOM 8086 N N . ALA A 1 1035 ? 13 54.812 43.938 1 79.06 1035 ALA A N 1
ATOM 8087 C CA . ALA A 1 1035 ? 12.141 53.719 44.406 1 79.06 1035 ALA A CA 1
ATOM 8088 C C . ALA A 1 1035 ? 12.414 53.438 45.875 1 79.06 1035 ALA A C 1
ATOM 8090 O O . ALA A 1 1035 ? 11.477 53.156 46.656 1 79.06 1035 ALA A O 1
ATOM 8091 N N . LEU A 1 1036 ? 13.641 53.5 46.344 1 78.81 1036 LEU A N 1
ATOM 8092 C CA . LEU A 1 1036 ? 14.031 53.062 47.656 1 78.81 1036 LEU A CA 1
ATOM 8093 C C . LEU A 1 1036 ? 14.016 54.25 48.656 1 78.81 1036 LEU A C 1
ATOM 8095 O O . LEU A 1 1036 ? 14.086 54.031 49.875 1 78.81 1036 LEU A O 1
ATOM 8099 N N . SER A 1 1037 ? 13.914 55.438 48.156 1 74.69 1037 SER A N 1
ATOM 8100 C CA . SER A 1 1037 ? 14.094 56.625 48.969 1 74.69 1037 SER A CA 1
ATOM 8101 C C . SER A 1 1037 ? 13.023 56.75 50.062 1 74.69 1037 SER A C 1
ATOM 8103 O O . SER A 1 1037 ? 13.188 57.469 51.031 1 74.69 1037 SER A O 1
ATOM 8105 N N . GLY A 1 1038 ? 11.961 56.062 49.875 1 68.12 1038 GLY A N 1
ATOM 8106 C CA . GLY A 1 1038 ? 10.922 56.156 50.906 1 68.12 1038 GLY A CA 1
ATOM 8107 C C . GLY A 1 1038 ? 11.328 55.5 52.219 1 68.12 1038 GLY A C 1
ATOM 8108 O O . GLY A 1 1038 ? 10.805 55.844 53.281 1 68.12 1038 GLY A O 1
ATOM 8109 N N . THR A 1 1039 ? 12.336 54.594 52.219 1 72.56 1039 THR A N 1
ATOM 8110 C CA . THR A 1 1039 ? 12.656 53.844 53.438 1 72.56 1039 THR A CA 1
ATOM 8111 C C . THR A 1 1039 ? 14.156 53.906 53.719 1 72.56 1039 THR A C 1
ATOM 8113 O O . THR A 1 1039 ? 14.602 53.562 54.812 1 72.56 1039 THR A O 1
ATOM 8116 N N . THR A 1 1040 ? 14.875 54.25 52.75 1 80.38 1040 THR A N 1
ATOM 8117 C CA . THR A 1 1040 ? 16.328 54.125 52.875 1 80.38 1040 THR A CA 1
ATOM 8118 C C . THR A 1 1040 ? 17 55.406 52.344 1 80.38 1040 THR A C 1
ATOM 8120 O O . THR A 1 1040 ? 16.469 56.062 51.469 1 80.38 1040 THR A O 1
ATOM 8123 N N . GLN A 1 1041 ? 18.031 55.781 53.031 1 84.06 1041 GLN A N 1
ATOM 8124 C CA . GLN A 1 1041 ? 18.906 56.812 52.5 1 84.06 1041 GLN A CA 1
ATOM 8125 C C . GLN A 1 1041 ? 19.797 56.281 51.375 1 84.06 1041 GLN A C 1
ATOM 8127 O O . GLN A 1 1041 ? 20.562 55.344 51.594 1 84.06 1041 GLN A O 1
ATOM 8132 N N . CYS A 1 1042 ? 19.531 56.812 50.219 1 87.38 1042 CYS A N 1
ATOM 8133 C CA . CYS A 1 1042 ? 20.266 56.312 49.062 1 87.38 1042 CYS A CA 1
ATOM 8134 C C . CYS A 1 1042 ? 21.359 57.281 48.656 1 87.38 1042 CYS A C 1
ATOM 8136 O O . CYS A 1 1042 ? 21.125 58.469 48.531 1 87.38 1042 CYS A O 1
ATOM 8138 N N . ILE A 1 1043 ? 22.594 56.812 48.438 1 90.19 1043 ILE A N 1
ATOM 8139 C CA . ILE A 1 1043 ? 23.734 57.594 47.969 1 90.19 1043 ILE A CA 1
ATOM 8140 C C . ILE A 1 1043 ? 24.391 56.875 46.781 1 90.19 1043 ILE A C 1
ATOM 8142 O O . ILE A 1 1043 ? 24.734 55.688 46.875 1 90.19 1043 ILE A O 1
ATOM 8146 N N . ALA A 1 1044 ? 24.438 57.531 45.75 1 92.81 1044 ALA A N 1
ATOM 8147 C CA . ALA A 1 1044 ? 25.156 57 44.594 1 92.81 1044 ALA A CA 1
ATOM 8148 C C . ALA A 1 1044 ? 26.453 57.781 44.344 1 92.81 1044 ALA A C 1
ATOM 8150 O O . ALA A 1 1044 ? 26.516 59 44.562 1 92.81 1044 ALA A O 1
ATOM 8151 N N . VAL A 1 1045 ? 27.531 57.062 43.844 1 93.5 1045 VAL A N 1
ATOM 8152 C CA . VAL A 1 1045 ? 28.844 57.656 43.688 1 93.5 1045 VAL A CA 1
ATOM 8153 C C . VAL A 1 1045 ? 29.328 57.469 42.25 1 93.5 1045 VAL A C 1
ATOM 8155 O O . VAL A 1 1045 ? 29.156 56.406 41.688 1 93.5 1045 VAL A O 1
ATOM 8158 N N . ASP A 1 1046 ? 29.75 58.531 41.75 1 93.88 1046 ASP A N 1
ATOM 8159 C CA . ASP A 1 1046 ? 30.516 58.344 40.5 1 93.88 1046 ASP A CA 1
ATOM 8160 C C . ASP A 1 1046 ? 31.891 57.75 40.781 1 93.88 1046 ASP A C 1
ATOM 8162 O O . ASP A 1 1046 ? 32.719 58.375 41.469 1 93.88 1046 ASP A O 1
ATOM 8166 N N . LEU A 1 1047 ? 32.125 56.594 40.25 1 92 1047 LEU A N 1
ATOM 8167 C CA . LEU A 1 1047 ? 33.406 55.938 40.469 1 92 1047 LEU A CA 1
ATOM 8168 C C . LEU A 1 1047 ? 34.531 56.719 39.781 1 92 1047 LEU A C 1
ATOM 8170 O O . LEU A 1 1047 ? 34.281 57.469 38.844 1 92 1047 LEU A O 1
ATOM 8174 N N . PRO A 1 1048 ? 35.75 56.562 40.25 1 88.19 1048 PRO A N 1
ATOM 8175 C CA . PRO A 1 1048 ? 36.875 57.312 39.656 1 88.19 1048 PRO A CA 1
ATOM 8176 C C . PRO A 1 1048 ? 37.031 57.062 38.156 1 88.19 1048 PRO A C 1
ATOM 8178 O O . PRO A 1 1048 ? 37 55.906 37.719 1 88.19 1048 PRO A O 1
ATOM 8181 N N . GLY A 1 1049 ? 37.188 58.094 37.438 1 84.75 1049 GLY A N 1
ATOM 8182 C CA . GLY A 1 1049 ? 37.312 58 36 1 84.75 1049 GLY A CA 1
ATOM 8183 C C . GLY A 1 1049 ? 35.969 58.062 35.281 1 84.75 1049 GLY A C 1
ATOM 8184 O O . GLY A 1 1049 ? 35.906 57.969 34.031 1 84.75 1049 GLY A O 1
ATOM 8185 N N . HIS A 1 1050 ? 34.906 58.094 36.031 1 89.19 1050 HIS A N 1
ATOM 8186 C CA . HIS A 1 1050 ? 33.562 58.156 35.469 1 89.19 1050 HIS A CA 1
ATOM 8187 C C . HIS A 1 1050 ? 32.812 59.375 35.938 1 89.19 1050 HIS A C 1
ATOM 8189 O O . HIS A 1 1050 ? 33.156 59.969 36.969 1 89.19 1050 HIS A O 1
ATOM 8195 N N . GLY A 1 1051 ? 31.844 59.781 35.156 1 87 1051 GLY A N 1
ATOM 8196 C CA . GLY A 1 1051 ? 31 60.906 35.562 1 87 1051 GLY A CA 1
ATOM 8197 C C . GLY A 1 1051 ? 31.781 62.156 35.844 1 87 1051 GLY A C 1
ATOM 8198 O O . GLY A 1 1051 ? 32.594 62.594 35.031 1 87 1051 GLY A O 1
ATOM 8199 N N . GLU A 1 1052 ? 31.531 62.688 37.094 1 88.62 1052 GLU A N 1
ATOM 8200 C CA . GLU A 1 1052 ? 32.125 63.969 37.438 1 88.62 1052 GLU A CA 1
ATOM 8201 C C . GLU A 1 1052 ? 33.219 63.781 38.5 1 88.62 1052 GLU A C 1
ATOM 8203 O O . GLU A 1 1052 ? 33.812 64.75 38.969 1 88.62 1052 GLU A O 1
ATOM 8208 N N . SER A 1 1053 ? 33.469 62.594 38.844 1 90.12 1053 SER A N 1
ATOM 8209 C CA . SER A 1 1053 ? 34.562 62.344 39.812 1 90.12 1053 SER A CA 1
ATOM 8210 C C . SER A 1 1053 ? 35.938 62.5 39.156 1 90.12 1053 SER A C 1
ATOM 8212 O O . SER A 1 1053 ? 36.094 62.156 37.969 1 90.12 1053 SER A O 1
ATOM 8214 N N . ARG A 1 1054 ? 36.844 63.094 39.938 1 87.12 1054 ARG A N 1
ATOM 8215 C CA . ARG A 1 1054 ? 38.188 63.375 39.375 1 87.12 1054 ARG A CA 1
ATOM 8216 C C . ARG A 1 1054 ? 39.25 62.812 40.281 1 87.12 1054 ARG A C 1
ATOM 8218 O O . ARG A 1 1054 ? 39.062 62.688 41.5 1 87.12 1054 ARG A O 1
ATOM 8225 N N . VAL A 1 1055 ? 40.375 62.406 39.719 1 86.38 1055 VAL A N 1
ATOM 8226 C CA . VAL A 1 1055 ? 41.531 61.844 40.438 1 86.38 1055 VAL A CA 1
ATOM 8227 C C . VAL A 1 1055 ? 42.75 62.719 40.188 1 86.38 1055 VAL A C 1
ATOM 8229 O O . VAL A 1 1055 ? 43.062 63.094 39.031 1 86.38 1055 VAL A O 1
ATOM 8232 N N . ARG A 1 1056 ? 43.469 63.281 41.281 1 80.88 1056 ARG A N 1
ATOM 8233 C CA . ARG A 1 1056 ? 44.719 64.062 41.188 1 80.88 1056 ARG A CA 1
ATOM 8234 C C . ARG A 1 1056 ? 45.875 63.312 41.844 1 80.88 1056 ARG A C 1
ATOM 8236 O O . ARG A 1 1056 ? 45.781 62.875 43 1 80.88 1056 ARG A O 1
ATOM 8243 N N . TYR A 1 1057 ? 46.875 63.094 41.156 1 77.44 1057 TYR A N 1
ATOM 8244 C CA . TYR A 1 1057 ? 48.062 62.406 41.656 1 77.44 1057 TYR A CA 1
ATOM 8245 C C . TYR A 1 1057 ? 49.031 63.406 42.312 1 77.44 1057 TYR A C 1
ATOM 8247 O O . TYR A 1 1057 ? 49.219 64.5 41.812 1 77.44 1057 TYR A O 1
ATOM 8255 N N . HIS A 1 1058 ? 49.438 63.375 43.594 1 71.12 1058 HIS A N 1
ATOM 8256 C CA . HIS A 1 1058 ? 50.406 64.25 44.25 1 71.12 1058 HIS A CA 1
ATOM 8257 C C . HIS A 1 1058 ? 51.75 64.188 43.594 1 71.12 1058 HIS A C 1
ATOM 8259 O O . HIS A 1 1058 ? 52.125 63.094 43.062 1 71.12 1058 HIS A O 1
ATOM 8265 N N . THR A 1 1059 ? 52.312 65.125 43 1 57.06 1059 THR A N 1
ATOM 8266 C CA . THR A 1 1059 ? 53.5 65.438 42.188 1 57.06 1059 THR A CA 1
ATOM 8267 C C . THR A 1 1059 ? 54.688 64.625 42.688 1 57.06 1059 THR A C 1
ATOM 8269 O O . THR A 1 1059 ? 55.656 64.375 41.938 1 57.06 1059 THR A O 1
ATOM 8272 N N . GLU A 1 1060 ? 55.188 64.562 44.031 1 50.47 1060 GLU A N 1
ATOM 8273 C CA . GLU A 1 1060 ? 56.562 64.125 44.312 1 50.47 1060 GLU A CA 1
ATOM 8274 C C . GLU A 1 1060 ? 56.812 62.719 43.812 1 50.47 1060 GLU A C 1
ATOM 8276 O O . GLU A 1 1060 ? 57.906 62.156 44 1 50.47 1060 GLU A O 1
ATOM 8281 N N . VAL A 1 1061 ? 56.062 61.812 43.969 1 44.5 1061 VAL A N 1
ATOM 8282 C CA . VAL A 1 1061 ? 56.469 60.438 43.719 1 44.5 1061 VAL A CA 1
ATOM 8283 C C . VAL A 1 1061 ? 56.719 60.219 42.219 1 44.5 1061 VAL A C 1
ATOM 8285 O O . VAL A 1 1061 ? 55.969 60.781 41.406 1 44.5 1061 VAL A O 1
ATOM 8288 N N . SER A 1 1062 ? 57.844 59.5 41.906 1 43.19 1062 SER A N 1
ATOM 8289 C CA . SER A 1 1062 ? 58.594 59.25 40.656 1 43.19 1062 SER A CA 1
ATOM 8290 C C . SER A 1 1062 ? 57.625 58.969 39.5 1 43.19 1062 SER A C 1
ATOM 8292 O O . SER A 1 1062 ? 56.438 58.719 39.719 1 43.19 1062 SER A O 1
ATOM 8294 N N . LYS A 1 1063 ? 58.438 58.438 38.344 1 45.44 1063 LYS A N 1
ATOM 8295 C CA . LYS A 1 1063 ? 58.281 58.125 36.906 1 45.44 1063 LYS A CA 1
ATOM 8296 C C . LYS A 1 1063 ? 57.062 57.188 36.688 1 45.44 1063 LYS A C 1
ATOM 8298 O O . LYS A 1 1063 ? 56.781 56.781 35.562 1 45.44 1063 LYS A O 1
ATOM 8303 N N . GLN A 1 1064 ? 56.719 56.188 37.594 1 43 1064 GLN A N 1
ATOM 8304 C CA . GLN A 1 1064 ? 55.844 55.125 37.094 1 43 1064 GLN A CA 1
ATOM 8305 C C . GLN A 1 1064 ? 54.406 55.625 36.969 1 43 1064 GLN A C 1
ATOM 8307 O O . GLN A 1 1064 ? 53.906 56.375 37.844 1 43 1064 GLN A O 1
ATOM 8312 N N . GLU A 1 1065 ? 53.875 55.781 35.812 1 48.41 1065 GLU A N 1
ATOM 8313 C CA . GLU A 1 1065 ? 52.469 56.094 35.469 1 48.41 1065 GLU A CA 1
ATOM 8314 C C . GLU A 1 1065 ? 51.531 55.594 36.562 1 48.41 1065 GLU A C 1
ATOM 8316 O O . GLU A 1 1065 ? 51.562 54.438 36.938 1 48.41 1065 GLU A O 1
ATOM 8321 N N . PRO A 1 1066 ? 51.031 56.375 37.375 1 52.28 1066 PRO A N 1
ATOM 8322 C CA . PRO A 1 1066 ? 50.188 55.969 38.531 1 52.28 1066 PRO A CA 1
ATOM 8323 C C . PRO A 1 1066 ? 49.031 55.094 38.094 1 52.28 1066 PRO A C 1
ATOM 8325 O O . PRO A 1 1066 ? 48.312 55.406 37.125 1 52.28 1066 PRO A O 1
ATOM 8328 N N . TYR A 1 1067 ? 49.031 53.75 38.156 1 62.31 1067 TYR A N 1
ATOM 8329 C CA . TYR A 1 1067 ? 48 52.781 37.938 1 62.31 1067 TYR A CA 1
ATOM 8330 C C . TYR A 1 1067 ? 46.938 52.812 39.062 1 62.31 1067 TYR A C 1
ATOM 8332 O O . TYR A 1 1067 ? 47.312 52.906 40.25 1 62.31 1067 TYR A O 1
ATOM 8340 N N . LEU A 1 1068 ? 45.719 53.188 38.719 1 73.19 1068 LEU A N 1
ATOM 8341 C CA . LEU A 1 1068 ? 44.594 53.062 39.656 1 73.19 1068 LEU A CA 1
ATOM 8342 C C . LEU A 1 1068 ? 44.25 51.594 39.906 1 73.19 1068 LEU A C 1
ATOM 8344 O O . LEU A 1 1068 ? 43.688 50.938 39 1 73.19 1068 LEU A O 1
ATOM 8348 N N . SER A 1 1069 ? 44.688 51.094 40.938 1 77.5 1069 SER A N 1
ATOM 8349 C CA . SER A 1 1069 ? 44.344 49.688 41.25 1 77.5 1069 SER A CA 1
ATOM 8350 C C . SER A 1 1069 ? 42.969 49.594 41.875 1 77.5 1069 SER A C 1
ATOM 8352 O O . SER A 1 1069 ? 42.438 50.562 42.406 1 77.5 1069 SER A O 1
ATOM 8354 N N . PHE A 1 1070 ? 42.5 48.344 41.719 1 80.75 1070 PHE A N 1
ATOM 8355 C CA . PHE A 1 1070 ? 41.219 48.031 42.312 1 80.75 1070 PHE A CA 1
ATOM 8356 C C . PHE A 1 1070 ? 41.25 48.25 43.812 1 80.75 1070 PHE A C 1
ATOM 8358 O O . PHE A 1 1070 ? 40.281 48.75 44.375 1 80.75 1070 PHE A O 1
ATOM 8365 N N . GLU A 1 1071 ? 42.312 48 44.406 1 83.12 1071 GLU A N 1
ATOM 8366 C CA . GLU A 1 1071 ? 42.438 48.125 45.844 1 83.12 1071 GLU A CA 1
ATOM 8367 C C . GLU A 1 1071 ? 42.5 49.562 46.281 1 83.12 1071 GLU A C 1
ATOM 8369 O O . GLU A 1 1071 ? 41.875 49.938 47.312 1 83.12 1071 GLU A O 1
ATOM 8374 N N . SER A 1 1072 ? 43.188 50.344 45.469 1 84.81 1072 SER A N 1
ATOM 8375 C CA . SER A 1 1072 ? 43.312 51.75 45.844 1 84.81 1072 SER A CA 1
ATOM 8376 C C . SER A 1 1072 ? 41.938 52.438 45.75 1 84.81 1072 SER A C 1
ATOM 8378 O O . SER A 1 1072 ? 41.625 53.312 46.594 1 84.81 1072 SER A O 1
ATOM 8380 N N . VAL A 1 1073 ? 41.219 52.062 44.812 1 88.31 1073 VAL A N 1
ATOM 8381 C CA . VAL A 1 1073 ? 39.906 52.688 44.625 1 88.31 1073 VAL A CA 1
ATOM 8382 C C . VAL A 1 1073 ? 38.969 52.25 45.75 1 88.31 1073 VAL A C 1
ATOM 8384 O O . VAL A 1 1073 ? 38.219 53.062 46.312 1 88.31 1073 VAL A O 1
ATOM 8387 N N . THR A 1 1074 ? 38.969 50.969 46.156 1 90.19 1074 THR A N 1
ATOM 8388 C CA . THR A 1 1074 ? 38.062 50.5 47.219 1 90.19 1074 THR A CA 1
ATOM 8389 C C . THR A 1 1074 ? 38.438 51.125 48.562 1 90.19 1074 THR A C 1
ATOM 8391 O O . THR A 1 1074 ? 37.562 51.375 49.375 1 90.19 1074 THR A O 1
ATOM 8394 N N . GLU A 1 1075 ? 39.719 51.344 48.688 1 87.81 1075 GLU A N 1
ATOM 8395 C CA . GLU A 1 1075 ? 40.156 52 49.906 1 87.81 1075 GLU A CA 1
ATOM 8396 C C . GLU A 1 1075 ? 39.625 53.438 49.969 1 87.81 1075 GLU A C 1
ATOM 8398 O O . GLU A 1 1075 ? 39.188 53.906 51.031 1 87.81 1075 GLU A O 1
ATOM 8403 N N . ALA A 1 1076 ? 39.781 54.031 48.875 1 90.81 1076 ALA A N 1
ATOM 8404 C CA . ALA A 1 1076 ? 39.25 55.406 48.781 1 90.81 1076 ALA A CA 1
ATOM 8405 C C . ALA A 1 1076 ? 37.75 55.438 49.031 1 90.81 1076 ALA A C 1
ATOM 8407 O O . ALA A 1 1076 ? 37.25 56.375 49.656 1 90.81 1076 ALA A O 1
ATOM 8408 N N . LEU A 1 1077 ? 37.031 54.5 48.531 1 92.44 1077 LEU A N 1
ATOM 8409 C CA . LEU A 1 1077 ? 35.594 54.438 48.656 1 92.44 1077 LEU A CA 1
ATOM 8410 C C . LEU A 1 1077 ? 35.188 54.188 50.125 1 92.44 1077 LEU A C 1
ATOM 8412 O O . LEU A 1 1077 ? 34.219 54.781 50.594 1 92.44 1077 LEU A O 1
ATOM 8416 N N . VAL A 1 1078 ? 35.938 53.375 50.844 1 91.75 1078 VAL A N 1
ATOM 8417 C CA . VAL A 1 1078 ? 35.625 53.156 52.25 1 91.75 1078 VAL A CA 1
ATOM 8418 C C . VAL A 1 1078 ? 35.844 54.406 53.062 1 91.75 1078 VAL A C 1
ATOM 8420 O O . VAL A 1 1078 ? 35.062 54.75 53.938 1 91.75 1078 VAL A O 1
ATOM 8423 N N . LYS A 1 1079 ? 36.938 55.094 52.719 1 89.81 1079 LYS A N 1
ATOM 8424 C CA . LYS A 1 1079 ? 37.188 56.344 53.406 1 89.81 1079 LYS A CA 1
ATOM 8425 C C . LYS A 1 1079 ? 36.062 57.344 53.125 1 89.81 1079 LYS A C 1
ATOM 8427 O O . LYS A 1 1079 ? 35.656 58.094 54 1 89.81 1079 LYS A O 1
ATOM 8432 N N . LEU A 1 1080 ? 35.688 57.312 51.875 1 92.06 1080 LEU A N 1
ATOM 8433 C CA . LEU A 1 1080 ? 34.562 58.156 51.5 1 92.06 1080 LEU A CA 1
ATOM 8434 C C . LEU A 1 1080 ? 33.312 57.844 52.281 1 92.06 1080 LEU A C 1
ATOM 8436 O O . LEU A 1 1080 ? 32.625 58.75 52.781 1 92.06 1080 LEU A O 1
ATOM 8440 N N . ILE A 1 1081 ? 32.969 56.625 52.469 1 91.81 1081 ILE A N 1
ATOM 8441 C CA . ILE A 1 1081 ? 31.797 56.156 53.188 1 91.81 1081 ILE A CA 1
ATOM 8442 C C . ILE A 1 1081 ? 31.891 56.562 54.656 1 91.81 1081 ILE A C 1
ATOM 8444 O O . ILE A 1 1081 ? 30.906 57 55.25 1 91.81 1081 ILE A O 1
ATOM 8448 N N . CYS A 1 1082 ? 33.062 56.438 55.219 1 89 1082 CYS A N 1
ATOM 8449 C CA . CYS A 1 1082 ? 33.281 56.812 56.594 1 89 1082 CYS A CA 1
ATOM 8450 C C . CYS A 1 1082 ? 33.062 58.312 56.812 1 89 1082 CYS A C 1
ATOM 8452 O O . CYS A 1 1082 ? 32.625 58.719 57.906 1 89 1082 CYS A O 1
ATOM 8454 N N . GLU A 1 1083 ? 33.375 58.969 55.781 1 87.06 1083 GLU A N 1
ATOM 8455 C CA . GLU A 1 1083 ? 33.219 60.438 55.906 1 87.06 1083 GLU A CA 1
ATOM 8456 C C . GLU A 1 1083 ? 31.766 60.844 55.688 1 87.06 1083 GLU A C 1
ATOM 8458 O O . GLU A 1 1083 ? 31.328 61.875 56.188 1 87.06 1083 GLU A O 1
ATOM 8463 N N . THR A 1 1084 ? 31.062 60.094 55.031 1 85.31 1084 THR A N 1
ATOM 8464 C CA . THR A 1 1084 ? 29.688 60.438 54.656 1 85.31 1084 THR A CA 1
ATOM 8465 C C . THR A 1 1084 ? 28.719 59.969 55.719 1 85.31 1084 THR A C 1
ATOM 8467 O O . THR A 1 1084 ? 27.719 60.656 56 1 85.31 1084 THR A O 1
ATOM 8470 N N . THR A 1 1085 ? 28.969 58.812 56.312 1 82.88 1085 THR A N 1
ATOM 8471 C CA . THR A 1 1085 ? 28.047 58.312 57.312 1 82.88 1085 THR A CA 1
ATOM 8472 C C . THR A 1 1085 ? 28.812 57.531 58.406 1 82.88 1085 THR A C 1
ATOM 8474 O O . THR A 1 1085 ? 29.844 56.938 58.125 1 82.88 1085 THR A O 1
ATOM 8477 N N . THR A 1 1086 ? 28.312 57.562 59.562 1 79.06 1086 THR A N 1
ATOM 8478 C CA . THR A 1 1086 ? 28.906 56.844 60.688 1 79.06 1086 THR A CA 1
ATOM 8479 C C . THR A 1 1086 ? 28.297 55.438 60.812 1 79.06 1086 THR A C 1
ATOM 8481 O O . THR A 1 1086 ? 28.859 54.562 61.5 1 79.06 1086 THR A O 1
ATOM 8484 N N . SER A 1 1087 ? 27.266 55.25 60.094 1 83.12 1087 SER A N 1
ATOM 8485 C CA . SER A 1 1087 ? 26.562 53.969 60.219 1 83.12 1087 SER A CA 1
ATOM 8486 C C . SER A 1 1087 ? 27.094 52.938 59.219 1 83.12 1087 SER A C 1
ATOM 8488 O O . SER A 1 1087 ? 27.859 53.312 58.312 1 83.12 1087 SER A O 1
ATOM 8490 N N . ARG A 1 1088 ? 26.719 51.594 59.531 1 90.38 1088 ARG A N 1
ATOM 8491 C CA . ARG A 1 1088 ? 27.016 50.562 58.531 1 90.38 1088 ARG A CA 1
ATOM 8492 C C . ARG A 1 1088 ? 26.172 50.75 57.281 1 90.38 1088 ARG A C 1
ATOM 8494 O O . ARG A 1 1088 ? 25.047 51.25 57.344 1 90.38 1088 ARG A O 1
ATOM 8501 N N . VAL A 1 1089 ? 26.688 50.438 56.156 1 92 1089 VAL A N 1
ATOM 8502 C CA . VAL A 1 1089 ? 26.016 50.719 54.875 1 92 1089 VAL A CA 1
ATOM 8503 C C . VAL A 1 1089 ? 25.812 49.438 54.094 1 92 1089 VAL A C 1
ATOM 8505 O O . VAL A 1 1089 ? 26.5 48.438 54.344 1 92 1089 VAL A O 1
ATOM 8508 N N . ILE A 1 1090 ? 24.766 49.375 53.312 1 91.81 1090 ILE A N 1
ATOM 8509 C CA . ILE A 1 1090 ? 24.562 48.312 52.312 1 91.81 1090 ILE A CA 1
ATOM 8510 C C . ILE A 1 1090 ? 25.109 48.75 50.969 1 91.81 1090 ILE A C 1
ATOM 8512 O O . ILE A 1 1090 ? 24.797 49.875 50.5 1 91.81 1090 ILE A O 1
ATOM 8516 N N . LEU A 1 1091 ? 25.906 47.969 50.344 1 93.19 1091 LEU A N 1
ATOM 8517 C CA . LEU A 1 1091 ? 26.469 48.281 49.031 1 93.19 1091 LEU A CA 1
ATOM 8518 C C . LEU A 1 1091 ? 25.703 47.594 47.906 1 93.19 1091 LEU A C 1
ATOM 8520 O O . LEU A 1 1091 ? 25.438 46.375 48 1 93.19 1091 LEU A O 1
ATOM 8524 N N . VAL A 1 1092 ? 25.219 48.406 47.031 1 92.38 1092 VAL A N 1
ATOM 8525 C CA . VAL A 1 1092 ? 24.625 47.875 45.812 1 92.38 1092 VAL A CA 1
ATOM 8526 C C . VAL A 1 1092 ? 25.516 48.156 44.594 1 92.38 1092 VAL A C 1
ATOM 8528 O O . VAL A 1 1092 ? 25.812 49.344 44.312 1 92.38 1092 VAL A O 1
ATOM 8531 N N . GLY A 1 1093 ? 25.969 47.125 43.906 1 92.75 1093 GLY A N 1
ATOM 8532 C CA . GLY A 1 1093 ? 26.906 47.344 42.812 1 92.75 1093 GLY A CA 1
ATOM 8533 C C . GLY A 1 1093 ? 26.531 46.594 41.531 1 92.75 1093 GLY A C 1
ATOM 8534 O O . GLY A 1 1093 ? 26.031 45.469 41.594 1 92.75 1093 GLY A O 1
ATOM 8535 N N . TYR A 1 1094 ? 26.688 47.312 40.531 1 91.31 1094 TYR A N 1
ATOM 8536 C CA . TYR A 1 1094 ? 26.453 46.719 39.219 1 91.31 1094 TYR A CA 1
ATOM 8537 C C . TYR A 1 1094 ? 27.781 46.469 38.5 1 91.31 1094 TYR A C 1
ATOM 8539 O O . TYR A 1 1094 ? 28.625 47.375 38.375 1 91.31 1094 TYR A O 1
ATOM 8547 N N . SER A 1 1095 ? 27.969 45.219 37.938 1 89 1095 SER A N 1
ATOM 8548 C CA . SER A 1 1095 ? 29.125 44.812 37.125 1 89 1095 SER A CA 1
ATOM 8549 C C . SER A 1 1095 ? 30.422 45.188 37.844 1 89 1095 SER A C 1
ATOM 8551 O O . SER A 1 1095 ? 30.688 44.75 38.969 1 89 1095 SER A O 1
ATOM 8553 N N . MET A 1 1096 ? 31.203 46.281 37.375 1 86.19 1096 MET A N 1
ATOM 8554 C CA . MET A 1 1096 ? 32.438 46.75 38.031 1 86.19 1096 MET A CA 1
ATOM 8555 C C . MET A 1 1096 ? 32.156 47.188 39.469 1 86.19 1096 MET A C 1
ATOM 8557 O O . MET A 1 1096 ? 32.906 46.875 40.375 1 86.19 1096 MET A O 1
ATOM 8561 N N . GLY A 1 1097 ? 31.078 47.844 39.594 1 90.44 1097 GLY A N 1
ATOM 8562 C CA . GLY A 1 1097 ? 30.656 48.25 40.938 1 90.44 1097 GLY A CA 1
ATOM 8563 C C . GLY A 1 1097 ? 30.297 47.094 41.812 1 90.44 1097 GLY A C 1
ATOM 8564 O O . GLY A 1 1097 ? 30.484 47.125 43.031 1 90.44 1097 GLY A O 1
ATOM 8565 N N . GLY A 1 1098 ? 29.719 46.094 41.219 1 90.5 1098 GLY A N 1
ATOM 8566 C CA . GLY A 1 1098 ? 29.438 44.875 41.969 1 90.5 1098 GLY A CA 1
ATOM 8567 C C . GLY A 1 1098 ? 30.672 44.188 42.469 1 90.5 1098 GLY A C 1
ATOM 8568 O O . GLY A 1 1098 ? 30.688 43.688 43.594 1 90.5 1098 GLY A O 1
ATOM 8569 N N . ARG A 1 1099 ? 31.656 44.156 41.656 1 88.44 1099 ARG A N 1
ATOM 8570 C CA . ARG A 1 1099 ? 32.938 43.562 42.062 1 88.44 1099 ARG A CA 1
ATOM 8571 C C . ARG A 1 1099 ? 33.531 44.344 43.219 1 88.44 1099 ARG A C 1
ATOM 8573 O O . ARG A 1 1099 ? 34.094 43.781 44.156 1 88.44 1099 ARG A O 1
ATOM 8580 N N . MET A 1 1100 ? 33.438 45.594 43.125 1 90.44 1100 MET A N 1
ATOM 8581 C CA . MET A 1 1100 ? 33.969 46.438 44.188 1 90.44 1100 MET A CA 1
ATOM 8582 C C . MET A 1 1100 ? 33.188 46.219 45.5 1 90.44 1100 MET A C 1
ATOM 8584 O O . MET A 1 1100 ? 33.781 46.125 46.562 1 90.44 1100 MET A O 1
ATOM 8588 N N . ALA A 1 1101 ? 31.922 46.156 45.281 1 92.44 1101 ALA A N 1
ATOM 8589 C CA . ALA A 1 1101 ? 31.078 45.938 46.469 1 92.44 1101 ALA A CA 1
ATOM 8590 C C . ALA A 1 1101 ? 31.422 44.594 47.125 1 92.44 1101 ALA A C 1
ATOM 8592 O O . ALA A 1 1101 ? 31.469 44.531 48.375 1 92.44 1101 ALA A O 1
ATOM 8593 N N . LEU A 1 1102 ? 31.703 43.656 46.344 1 90.44 1102 LEU A N 1
ATOM 8594 C CA . LEU A 1 1102 ? 32.094 42.344 46.844 1 90.44 1102 LEU A CA 1
ATOM 8595 C C . LEU A 1 1102 ? 33.406 42.406 47.594 1 90.44 1102 LEU A C 1
ATOM 8597 O O . LEU A 1 1102 ? 33.562 41.875 48.688 1 90.44 1102 LEU A O 1
ATOM 8601 N N . HIS A 1 1103 ? 34.344 43.031 47 1 89.69 1103 HIS A N 1
ATOM 8602 C CA . HIS A 1 1103 ? 35.656 43.188 47.625 1 89.69 1103 HIS A CA 1
ATOM 8603 C C . HIS A 1 1103 ? 35.562 43.938 48.938 1 89.69 1103 HIS A C 1
ATOM 8605 O O . HIS A 1 1103 ? 36.156 43.562 49.938 1 89.69 1103 HIS A O 1
ATOM 8611 N N . MET A 1 1104 ? 34.812 44.969 48.906 1 89.94 1104 MET A N 1
ATOM 8612 C CA . MET A 1 1104 ? 34.656 45.781 50.094 1 89.94 1104 MET A CA 1
ATOM 8613 C C . MET A 1 1104 ? 33.938 45.031 51.219 1 89.94 1104 MET A C 1
ATOM 8615 O O . MET A 1 1104 ? 34.281 45.188 52.375 1 89.94 1104 MET A O 1
ATOM 8619 N N . SER A 1 1105 ? 32.969 44.25 50.875 1 90.44 1105 SER A N 1
ATOM 8620 C CA . SER A 1 1105 ? 32.219 43.469 51.875 1 90.44 1105 SER A CA 1
ATOM 8621 C C . SER A 1 1105 ? 33.125 42.438 52.562 1 90.44 1105 SER A C 1
ATOM 8623 O O . SER A 1 1105 ? 32.906 42.125 53.719 1 90.44 1105 SER A O 1
ATOM 8625 N N . LEU A 1 1106 ? 34.094 42.031 51.844 1 87.25 1106 LEU A N 1
ATOM 8626 C CA . LEU A 1 1106 ? 35 41.031 52.375 1 87.25 1106 LEU A CA 1
ATOM 8627 C C . LEU A 1 1106 ? 36.062 41.688 53.25 1 87.25 1106 LEU A C 1
ATOM 8629 O O . LEU A 1 1106 ? 36.406 41.188 54.312 1 87.25 1106 LEU A O 1
ATOM 8633 N N . LYS A 1 1107 ? 36.594 42.719 52.812 1 89 1107 LYS A N 1
ATOM 8634 C CA . LYS A 1 1107 ? 37.75 43.344 53.438 1 89 1107 LYS A CA 1
ATOM 8635 C C . LYS A 1 1107 ? 37.312 44.312 54.562 1 89 1107 LYS A C 1
ATOM 8637 O O . LYS A 1 1107 ? 38.031 44.5 55.531 1 89 1107 LYS A O 1
ATOM 8642 N N . TYR A 1 1108 ? 36.219 44.875 54.312 1 88.94 1108 TYR A N 1
ATOM 8643 C CA . TYR A 1 1108 ? 35.781 45.938 55.25 1 88.94 1108 TYR A CA 1
ATOM 8644 C C . TYR A 1 1108 ? 34.438 45.562 55.844 1 88.94 1108 TYR A C 1
ATOM 8646 O O . TYR A 1 1108 ? 33.5 46.375 55.812 1 88.94 1108 TYR A O 1
ATOM 8654 N N . SER A 1 1109 ? 34.312 44.5 56.531 1 86.81 1109 SER A N 1
ATOM 8655 C CA . SER A 1 1109 ? 33.094 44 57.062 1 86.81 1109 SER A CA 1
ATOM 8656 C C . SER A 1 1109 ? 32.562 44.844 58.219 1 86.81 1109 SER A C 1
ATOM 8658 O O . SER A 1 1109 ? 31.391 44.812 58.562 1 86.81 1109 SER A O 1
ATOM 8660 N N . GLU A 1 1110 ? 33.438 45.656 58.719 1 86.31 1110 GLU A N 1
ATOM 8661 C CA . GLU A 1 1110 ? 33 46.5 59.844 1 86.31 1110 GLU A CA 1
ATOM 8662 C C . GLU A 1 1110 ? 32.125 47.625 59.375 1 86.31 1110 GLU A C 1
ATOM 8664 O O . GLU A 1 1110 ? 31.25 48.094 60.125 1 86.31 1110 GLU A O 1
ATOM 8669 N N . LYS A 1 1111 ? 32.25 48.062 58.219 1 89.94 1111 LYS A N 1
ATOM 8670 C CA . LYS A 1 1111 ? 31.484 49.188 57.688 1 89.94 1111 LYS A CA 1
ATOM 8671 C C . LYS A 1 1111 ? 30.391 48.719 56.719 1 89.94 1111 LYS A C 1
ATOM 8673 O O . LYS A 1 1111 ? 29.438 49.438 56.469 1 89.94 1111 LYS A O 1
ATOM 8678 N N . VAL A 1 1112 ? 30.469 47.594 56.25 1 90.56 1112 VAL A N 1
ATOM 8679 C CA . VAL A 1 1112 ? 29.516 47.062 55.25 1 90.56 1112 VAL A CA 1
ATOM 8680 C C . VAL A 1 1112 ? 28.594 46.031 55.906 1 90.56 1112 VAL A C 1
ATOM 8682 O O . VAL A 1 1112 ? 29.047 45 56.344 1 90.56 1112 VAL A O 1
ATOM 8685 N N . ASP A 1 1113 ? 27.391 46.406 56.031 1 89.44 1113 ASP A N 1
ATOM 8686 C CA . ASP A 1 1113 ? 26.391 45.562 56.625 1 89.44 1113 ASP A CA 1
ATOM 8687 C C . ASP A 1 1113 ? 25.969 44.438 55.656 1 89.44 1113 ASP A C 1
ATOM 8689 O O . ASP A 1 1113 ? 25.594 43.344 56.094 1 89.44 1113 ASP A O 1
ATOM 8693 N N . GLY A 1 1114 ? 25.844 44.688 54.406 1 89.12 1114 GLY A N 1
ATOM 8694 C CA . GLY A 1 1114 ? 25.484 43.75 53.344 1 89.12 1114 GLY A CA 1
ATOM 8695 C C . GLY A 1 1114 ? 25.797 44.25 51.969 1 89.12 1114 GLY A C 1
ATOM 8696 O O . GLY A 1 1114 ? 26.094 45.438 51.781 1 89.12 1114 GLY A O 1
ATOM 8697 N N . ALA A 1 1115 ? 25.812 43.344 50.938 1 90.94 1115 ALA A N 1
ATOM 8698 C CA . ALA A 1 1115 ? 26.094 43.719 49.562 1 90.94 1115 ALA A CA 1
ATOM 8699 C C . ALA A 1 1115 ? 25.125 43.062 48.594 1 90.94 1115 ALA A C 1
ATOM 8701 O O . ALA A 1 1115 ? 24.766 41.906 48.781 1 90.94 1115 ALA A O 1
ATOM 8702 N N . VAL A 1 1116 ? 24.5 43.875 47.781 1 90.75 1116 VAL A N 1
ATOM 8703 C CA . VAL A 1 1116 ? 23.688 43.406 46.656 1 90.75 1116 VAL A CA 1
ATOM 8704 C C . VAL A 1 1116 ? 24.5 43.469 45.344 1 90.75 1116 VAL A C 1
ATOM 8706 O O . VAL A 1 1116 ? 24.922 44.562 44.938 1 90.75 1116 VAL A O 1
ATOM 8709 N N . ILE A 1 1117 ? 24.766 42.344 44.75 1 90.38 1117 ILE A N 1
ATOM 8710 C CA . ILE A 1 1117 ? 25.609 42.281 43.562 1 90.38 1117 ILE A CA 1
ATOM 8711 C C . ILE A 1 1117 ? 24.766 42 42.344 1 90.38 1117 ILE A C 1
ATOM 8713 O O . ILE A 1 1117 ? 24.109 40.969 42.25 1 90.38 1117 ILE A O 1
ATOM 8717 N N . ILE A 1 1118 ? 24.812 42.969 41.469 1 87.69 1118 ILE A N 1
ATOM 8718 C CA . ILE A 1 1118 ? 24.094 42.812 40.219 1 87.69 1118 ILE A CA 1
ATOM 8719 C C . ILE A 1 1118 ? 25.078 42.562 39.094 1 87.69 1118 ILE A C 1
ATOM 8721 O O . ILE A 1 1118 ? 25.891 43.406 38.75 1 87.69 1118 ILE A O 1
ATOM 8725 N N . SER A 1 1119 ? 25.109 41.375 38.5 1 80.69 1119 SER A N 1
ATOM 8726 C CA . SER A 1 1119 ? 25.953 40.969 37.375 1 80.69 1119 SER A CA 1
ATOM 8727 C C . SER A 1 1119 ? 27.438 41.125 37.719 1 80.69 1119 SER A C 1
ATOM 8729 O O . SER A 1 1119 ? 28.234 41.531 36.906 1 80.69 1119 SER A O 1
ATOM 8731 N N . GLY A 1 1120 ? 27.734 41.062 38.969 1 76.44 1120 GLY A N 1
ATOM 8732 C CA . GLY A 1 1120 ? 29.125 41.125 39.406 1 76.44 1120 GLY A CA 1
ATOM 8733 C C . GLY A 1 1120 ? 29.719 39.75 39.656 1 76.44 1120 GLY A C 1
ATOM 8734 O O . GLY A 1 1120 ? 29.031 38.844 40.125 1 76.44 1120 GLY A O 1
ATOM 8735 N N . SER A 1 1121 ? 30.891 39.375 39.125 1 77.31 1121 SER A N 1
ATOM 8736 C CA . SER A 1 1121 ? 31.531 38.094 39.312 1 77.31 1121 SER A CA 1
ATOM 8737 C C . SER A 1 1121 ? 32.812 38.219 40.125 1 77.31 1121 SER A C 1
ATOM 8739 O O . SER A 1 1121 ? 33.469 39.25 40.094 1 77.31 1121 SER A O 1
ATOM 8741 N N . PRO A 1 1122 ? 33.031 37.312 41.062 1 72.44 1122 PRO A N 1
ATOM 8742 C CA . PRO A 1 1122 ? 34.219 37.344 41.938 1 72.44 1122 PRO A CA 1
ATOM 8743 C C . PRO A 1 1122 ? 35.531 37.156 41.156 1 72.44 1122 PRO A C 1
ATOM 8745 O O . PRO A 1 1122 ? 36.625 37.25 41.719 1 72.44 1122 PRO A O 1
ATOM 8748 N N . GLY A 1 1123 ? 35.594 37.125 39.938 1 67.62 1123 GLY A N 1
ATOM 8749 C CA . GLY A 1 1123 ? 36.812 36.969 39.125 1 67.62 1123 GLY A CA 1
ATOM 8750 C C . GLY A 1 1123 ? 36.906 35.594 38.5 1 67.62 1123 GLY A C 1
ATOM 8751 O O . GLY A 1 1123 ? 36.125 34.719 38.781 1 67.62 1123 GLY A O 1
ATOM 8752 N N . LEU A 1 1124 ? 37.719 35.438 37.5 1 67.25 1124 LEU A N 1
ATOM 8753 C CA . LEU A 1 1124 ? 37.969 34.219 36.75 1 67.25 1124 LEU A CA 1
ATOM 8754 C C . LEU A 1 1124 ? 39 33.344 37.469 1 67.25 1124 LEU A C 1
ATOM 8756 O O . LEU A 1 1124 ? 40.031 33.844 37.938 1 67.25 1124 LEU A O 1
ATOM 8760 N N . ARG A 1 1125 ? 38.75 32.031 37.781 1 69.44 1125 ARG A N 1
ATOM 8761 C CA . ARG A 1 1125 ? 39.625 31.125 38.5 1 69.44 1125 ARG A CA 1
ATOM 8762 C C . ARG A 1 1125 ? 40.719 30.578 37.594 1 69.44 1125 ARG A C 1
ATOM 8764 O O . ARG A 1 1125 ? 41.875 30.391 38.062 1 69.44 1125 ARG A O 1
ATOM 8771 N N . ASP A 1 1126 ? 40.375 30.469 36.406 1 72.44 1126 ASP A N 1
ATOM 8772 C CA . ASP A 1 1126 ? 41.344 29.859 35.5 1 72.44 1126 ASP A CA 1
ATOM 8773 C C . ASP A 1 1126 ? 42.344 30.906 35 1 72.44 1126 ASP A C 1
ATOM 8775 O O . ASP A 1 1126 ? 41.969 31.953 34.5 1 72.44 1126 ASP A O 1
ATOM 8779 N N . GLU A 1 1127 ? 43.562 30.656 35.25 1 72.19 1127 GLU A N 1
ATOM 8780 C CA . GLU A 1 1127 ? 44.656 31.578 34.906 1 72.19 1127 GLU A CA 1
ATOM 8781 C C . GLU A 1 1127 ? 44.656 31.891 33.438 1 72.19 1127 GLU A C 1
ATOM 8783 O O . GLU A 1 1127 ? 44.938 33.031 33.031 1 72.19 1127 GLU A O 1
ATOM 8788 N N . ILE A 1 1128 ? 44.375 30.812 32.594 1 68.81 1128 ILE A N 1
ATOM 8789 C CA . ILE A 1 1128 ? 44.406 31.031 31.172 1 68.81 1128 ILE A CA 1
ATOM 8790 C C . ILE A 1 1128 ? 43.281 32 30.766 1 68.81 1128 ILE A C 1
ATOM 8792 O O . ILE A 1 1128 ? 43.531 32.938 30 1 68.81 1128 ILE A O 1
ATOM 8796 N N . THR A 1 1129 ? 42.188 31.859 31.297 1 71.69 1129 THR A N 1
ATOM 8797 C CA . THR A 1 1129 ? 41.062 32.719 31 1 71.69 1129 THR A CA 1
ATOM 8798 C C . THR A 1 1129 ? 41.312 34.156 31.516 1 71.69 1129 THR A C 1
ATOM 8800 O O . THR A 1 1129 ? 40.906 35.125 30.891 1 71.69 1129 THR A O 1
ATOM 8803 N N . GLN A 1 1130 ? 41.938 34.188 32.594 1 73.19 1130 GLN A N 1
ATOM 8804 C CA . GLN A 1 1130 ? 42.281 35.5 33.156 1 73.19 1130 GLN A CA 1
ATOM 8805 C C . GLN A 1 1130 ? 43.219 36.25 32.219 1 73.19 1130 GLN A C 1
ATOM 8807 O O . GLN A 1 1130 ? 43.062 37.469 32 1 73.19 1130 GLN A O 1
ATOM 8812 N N . ARG A 1 1131 ? 44.219 35.469 31.766 1 74.06 1131 ARG A N 1
ATOM 8813 C CA . ARG A 1 1131 ? 45.188 36.094 30.875 1 74.06 1131 ARG A CA 1
ATOM 8814 C C . ARG A 1 1131 ? 44.5 36.562 29.578 1 74.06 1131 ARG A C 1
ATOM 8816 O O . ARG A 1 1131 ? 44.812 37.656 29.094 1 74.06 1131 ARG A O 1
ATOM 8823 N N . ILE A 1 1132 ? 43.594 35.75 29.203 1 71.38 1132 ILE A N 1
ATOM 8824 C CA . ILE A 1 1132 ? 42.844 36.125 27.984 1 71.38 1132 ILE A CA 1
ATOM 8825 C C . ILE A 1 1132 ? 42.031 37.375 28.234 1 71.38 1132 ILE A C 1
ATOM 8827 O O . ILE A 1 1132 ? 42 38.281 27.422 1 71.38 1132 ILE A O 1
ATOM 8831 N N . CYS A 1 1133 ? 41.406 37.438 29.297 1 74 1133 CYS A N 1
ATOM 8832 C CA . CYS A 1 1133 ? 40.562 38.562 29.656 1 74 1133 CYS A CA 1
ATOM 8833 C C . CYS A 1 1133 ? 41.375 39.844 29.812 1 74 1133 CYS A C 1
ATOM 8835 O O . CYS A 1 1133 ? 40.938 40.906 29.375 1 74 1133 CYS A O 1
ATOM 8837 N N . ILE A 1 1134 ? 42.469 39.688 30.438 1 74.62 1134 ILE A N 1
ATOM 8838 C CA . ILE A 1 1134 ? 43.344 40.844 30.656 1 74.62 1134 ILE A CA 1
ATOM 8839 C C . ILE A 1 1134 ? 43.812 41.375 29.312 1 74.62 1134 ILE A C 1
ATOM 8841 O O . ILE A 1 1134 ? 43.844 42.594 29.094 1 74.62 1134 ILE A O 1
ATOM 8845 N N . SER A 1 1135 ? 44.094 40.375 28.5 1 75.38 1135 SER A N 1
ATOM 8846 C CA . SER A 1 1135 ? 44.531 40.781 27.172 1 75.38 1135 SER A CA 1
ATOM 8847 C C . SER A 1 1135 ? 43.406 41.469 26.406 1 75.38 1135 SER A C 1
ATOM 8849 O O . SER A 1 1135 ? 43.625 42.469 25.734 1 75.38 1135 SER A O 1
ATOM 8851 N N . GLN A 1 1136 ? 42.281 41 26.594 1 76 1136 GLN A N 1
ATOM 8852 C CA . GLN A 1 1136 ? 41.156 41.625 25.922 1 76 1136 GLN A CA 1
ATOM 8853 C C . GLN A 1 1136 ? 40.844 43 26.5 1 76 1136 GLN A C 1
ATOM 8855 O O . GLN A 1 1136 ? 40.562 43.938 25.734 1 76 1136 GLN A O 1
ATOM 8860 N N . ASP A 1 1137 ? 40.938 43.094 27.719 1 76.69 1137 ASP A N 1
ATOM 8861 C CA . ASP A 1 1137 ? 40.688 44.375 28.359 1 76.69 1137 ASP A CA 1
ATOM 8862 C C . ASP A 1 1137 ? 41.719 45.406 27.969 1 76.69 1137 ASP A C 1
ATOM 8864 O O . ASP A 1 1137 ? 41.406 46.562 27.766 1 76.69 1137 ASP A O 1
ATOM 8868 N N . LYS A 1 1138 ? 42.875 44.969 27.906 1 76.5 1138 LYS A N 1
ATOM 8869 C CA . LYS A 1 1138 ? 43.969 45.844 27.453 1 76.5 1138 LYS A CA 1
ATOM 8870 C C . LYS A 1 1138 ? 43.719 46.344 26.016 1 76.5 1138 LYS A C 1
ATOM 8872 O O . LYS A 1 1138 ? 43.938 47.5 25.703 1 76.5 1138 LYS A O 1
ATOM 8877 N N . SER A 1 1139 ? 43.312 45.344 25.297 1 77.56 1139 SER A N 1
ATOM 8878 C CA . SER A 1 1139 ? 43 45.719 23.922 1 77.56 1139 SER A CA 1
ATOM 8879 C C . SER A 1 1139 ? 41.844 46.719 23.859 1 77.56 1139 SER A C 1
ATOM 8881 O O . SER A 1 1139 ? 41.906 47.688 23.078 1 77.56 1139 SER A O 1
ATOM 8883 N N . ARG A 1 1140 ? 40.906 46.594 24.625 1 79.06 1140 ARG A N 1
ATOM 8884 C CA . ARG A 1 1140 ? 39.75 47.5 24.672 1 79.06 1140 ARG A CA 1
ATOM 8885 C C . ARG A 1 1140 ? 40.156 48.875 25.188 1 79.06 1140 ARG A C 1
ATOM 8887 O O . ARG A 1 1140 ? 39.719 49.875 24.672 1 79.06 1140 ARG A O 1
ATOM 8894 N N . ALA A 1 1141 ? 41 48.844 26.156 1 79.31 1141 ALA A N 1
ATOM 8895 C CA . ALA A 1 1141 ? 41.5 50.094 26.719 1 79.31 1141 ALA A CA 1
ATOM 8896 C C . ALA A 1 1141 ? 42.312 50.875 25.688 1 79.31 1141 ALA A C 1
ATOM 8898 O O . ALA A 1 1141 ? 42.156 52.094 25.547 1 79.31 1141 ALA A O 1
ATOM 8899 N N . LEU A 1 1142 ? 43 50.094 24.953 1 77.88 1142 LEU A N 1
ATOM 8900 C CA . LEU A 1 1142 ? 43.812 50.719 23.891 1 77.88 1142 LEU A CA 1
ATOM 8901 C C . LEU A 1 1142 ? 42.906 51.25 22.781 1 77.88 1142 LEU A C 1
ATOM 8903 O O . LEU A 1 1142 ? 43.156 52.344 22.234 1 77.88 1142 LEU A O 1
ATOM 8907 N N . TYR A 1 1143 ? 41.938 50.469 22.578 1 80 1143 TYR A N 1
ATOM 8908 C CA . TYR A 1 1143 ? 40.969 50.938 21.578 1 80 1143 TYR A CA 1
ATOM 8909 C C . TYR A 1 1143 ? 40.281 52.219 22.016 1 80 1143 TYR A C 1
ATOM 8911 O O . TYR A 1 1143 ? 40.125 53.125 21.219 1 80 1143 TYR A O 1
ATOM 8919 N N . LEU A 1 1144 ? 39.938 52.312 23.234 1 80.25 1144 LEU A N 1
ATOM 8920 C CA . LEU A 1 1144 ? 39.312 53.5 23.797 1 80.25 1144 LEU A CA 1
ATOM 8921 C C . LEU A 1 1144 ? 40.25 54.719 23.719 1 80.25 1144 LEU A C 1
ATOM 8923 O O . LEU A 1 1144 ? 39.812 55.812 23.391 1 80.25 1144 LEU A O 1
ATOM 8927 N N . LEU A 1 1145 ? 41.469 54.5 24 1 79.44 1145 LEU A N 1
ATOM 8928 C CA . LEU A 1 1145 ? 42.469 55.562 23.984 1 79.44 1145 LEU A CA 1
ATOM 8929 C C . LEU A 1 1145 ? 42.719 56.031 22.562 1 79.44 1145 LEU A C 1
ATOM 8931 O O . LEU A 1 1145 ? 42.875 57.25 22.328 1 79.44 1145 LEU A O 1
ATOM 8935 N N . SER A 1 1146 ? 42.594 55.062 21.672 1 78.69 1146 SER A N 1
ATOM 8936 C CA . SER A 1 1146 ? 42.969 55.375 20.297 1 78.69 1146 SER A CA 1
ATOM 8937 C C . SER A 1 1146 ? 41.781 55.938 19.516 1 78.69 1146 SER A C 1
ATOM 8939 O O . SER A 1 1146 ? 41.938 56.844 18.688 1 78.69 1146 SER A O 1
ATOM 8941 N N . HIS A 1 1147 ? 40.594 55.406 19.812 1 77.81 1147 HIS A N 1
ATOM 8942 C CA . HIS A 1 1147 ? 39.469 55.719 18.922 1 77.81 1147 HIS A CA 1
ATOM 8943 C C . HIS A 1 1147 ? 38.438 56.562 19.641 1 77.81 1147 HIS A C 1
ATOM 8945 O O . HIS A 1 1147 ? 37.5 57.062 19 1 77.81 1147 HIS A O 1
ATOM 8951 N N . GLY A 1 1148 ? 38.562 56.719 20.812 1 78.88 1148 GLY A N 1
ATOM 8952 C CA . GLY A 1 1148 ? 37.656 57.562 21.578 1 78.88 1148 GLY A CA 1
ATOM 8953 C C . GLY A 1 1148 ? 36.438 56.812 22.062 1 78.88 1148 GLY A C 1
ATOM 8954 O O . GLY A 1 1148 ? 36.25 55.625 21.734 1 78.88 1148 GLY A O 1
ATOM 8955 N N . LEU A 1 1149 ? 35.531 57.469 22.797 1 81 1149 LEU A N 1
ATOM 8956 C CA . LEU A 1 1149 ? 34.406 56.844 23.516 1 81 1149 LEU A CA 1
ATOM 8957 C C . LEU A 1 1149 ? 33.281 56.5 22.562 1 81 1149 LEU A C 1
ATOM 8959 O O . LEU A 1 1149 ? 32.719 55.406 22.656 1 81 1149 LEU A O 1
ATOM 8963 N N . PRO A 1 1150 ? 32.969 57.312 21.641 1 78.06 1150 PRO A N 1
ATOM 8964 C CA . PRO A 1 1150 ? 31.812 56.969 20.781 1 78.06 1150 PRO A CA 1
ATOM 8965 C C . PRO A 1 1150 ? 32.031 55.688 20 1 78.06 1150 PRO A C 1
ATOM 8967 O O . PRO A 1 1150 ? 31.141 54.844 19.922 1 78.06 1150 PRO A O 1
ATOM 8970 N N . SER A 1 1151 ? 33.219 55.625 19.406 1 75.81 1151 SER A N 1
ATOM 8971 C CA . SER A 1 1151 ? 33.562 54.406 18.672 1 75.81 1151 SER A CA 1
ATOM 8972 C C . SER A 1 1151 ? 33.594 53.188 19.594 1 75.81 1151 SER A C 1
ATOM 8974 O O . SER A 1 1151 ? 33.188 52.094 19.219 1 75.81 1151 SER A O 1
ATOM 8976 N N . PHE A 1 1152 ? 34.062 53.438 20.688 1 79.62 1152 PHE A N 1
ATOM 8977 C CA . PHE A 1 1152 ? 34.125 52.375 21.672 1 79.62 1152 PHE A CA 1
ATOM 8978 C C . PHE A 1 1152 ? 32.75 51.875 22.047 1 79.62 1152 PHE A C 1
ATOM 8980 O O . PHE A 1 1152 ? 32.5 50.656 22.156 1 79.62 1152 PHE A O 1
ATOM 8987 N N . LEU A 1 1153 ? 31.891 52.688 22.234 1 77.31 1153 LEU A N 1
ATOM 8988 C CA . LEU A 1 1153 ? 30.531 52.312 22.641 1 77.31 1153 LEU A CA 1
ATOM 8989 C C . LEU A 1 1153 ? 29.844 51.5 21.562 1 77.31 1153 LEU A C 1
ATOM 8991 O O . LEU A 1 1153 ? 29.109 50.562 21.875 1 77.31 1153 LEU A O 1
ATOM 8995 N N . ASP A 1 1154 ? 30.125 51.875 20.438 1 72 1154 ASP A N 1
ATOM 8996 C CA . ASP A 1 1154 ? 29.547 51.125 19.328 1 72 1154 ASP A CA 1
ATOM 8997 C C . ASP A 1 1154 ? 30.016 49.656 19.359 1 72 1154 ASP A C 1
ATOM 8999 O O . ASP A 1 1154 ? 29.219 48.75 19.172 1 72 1154 ASP A O 1
ATOM 9003 N N . THR A 1 1155 ? 31.266 49.531 19.641 1 68.38 1155 THR A N 1
ATOM 9004 C CA . THR A 1 1155 ? 31.844 48.188 19.688 1 68.38 1155 THR A CA 1
ATOM 9005 C C . THR A 1 1155 ? 31.438 47.469 20.969 1 68.38 1155 THR A C 1
ATOM 9007 O O . THR A 1 1155 ? 31.156 46.25 20.938 1 68.38 1155 THR A O 1
ATOM 9010 N N . TRP A 1 1156 ? 31.406 48.125 22.016 1 72.88 1156 TRP A N 1
ATOM 9011 C CA . TRP A 1 1156 ? 31.125 47.562 23.328 1 72.88 1156 TRP A CA 1
ATOM 9012 C C . TRP A 1 1156 ? 29.719 47 23.391 1 72.88 1156 TRP A C 1
ATOM 9014 O O . TRP A 1 1156 ? 29.516 45.844 23.812 1 72.88 1156 TRP A O 1
ATOM 9024 N N . TYR A 1 1157 ? 28.812 47.656 22.984 1 64.69 1157 TYR A N 1
ATOM 9025 C CA . TYR A 1 1157 ? 27.422 47.25 23.125 1 64.69 1157 TYR A CA 1
ATOM 9026 C C . TYR A 1 1157 ? 27 46.281 22.031 1 64.69 1157 TYR A C 1
ATOM 9028 O O . TYR A 1 1157 ? 25.922 45.719 22.078 1 64.69 1157 TYR A O 1
ATOM 9036 N N . GLU A 1 1158 ? 27.953 46.062 21.219 1 58.41 1158 GLU A N 1
ATOM 9037 C CA . GLU A 1 1158 ? 27.781 45.031 20.219 1 58.41 1158 GLU A CA 1
ATOM 9038 C C . GLU A 1 1158 ? 28.234 43.656 20.734 1 58.41 1158 GLU A C 1
ATOM 9040 O O . GLU A 1 1158 ? 27.953 42.625 20.125 1 58.41 1158 GLU A O 1
ATOM 9045 N N . GLY A 1 1159 ? 28.812 43.656 21.906 1 58.44 1159 GLY A N 1
ATOM 9046 C CA . GLY A 1 1159 ? 29.359 42.438 22.5 1 58.44 1159 GLY A CA 1
ATOM 9047 C C . GLY A 1 1159 ? 28.297 41.469 22.969 1 58.44 1159 GLY A C 1
ATOM 9048 O O . GLY A 1 1159 ? 27.141 41.844 23.156 1 58.44 1159 GLY A O 1
ATOM 9049 N N . SER A 1 1160 ? 28.656 40.156 23.188 1 55.09 1160 SER A N 1
ATOM 9050 C CA . SER A 1 1160 ? 27.766 39.062 23.531 1 55.09 1160 SER A CA 1
ATOM 9051 C C . SER A 1 1160 ? 27.078 39.312 24.875 1 55.09 1160 SER A C 1
ATOM 9053 O O . SER A 1 1160 ? 25.953 38.844 25.094 1 55.09 1160 SER A O 1
ATOM 9055 N N . LEU A 1 1161 ? 27.656 40.062 25.688 1 55.34 1161 LEU A N 1
ATOM 9056 C CA . LEU A 1 1161 ? 27.172 40.312 27.047 1 55.34 1161 LEU A CA 1
ATOM 9057 C C . LEU A 1 1161 ? 25.875 41.094 27.047 1 55.34 1161 LEU A C 1
ATOM 9059 O O . LEU A 1 1161 ? 25.031 40.938 27.922 1 55.34 1161 LEU A O 1
ATOM 9063 N N . TRP A 1 1162 ? 25.875 41.875 26.156 1 53.62 1162 TRP A N 1
ATOM 9064 C CA . TRP A 1 1162 ? 24.734 42.781 26.141 1 53.62 1162 TRP A CA 1
ATOM 9065 C C . TRP A 1 1162 ? 23.625 42.25 25.234 1 53.62 1162 TRP A C 1
ATOM 9067 O O . TRP A 1 1162 ? 22.531 42.812 25.188 1 53.62 1162 TRP A O 1
ATOM 9077 N N . LYS A 1 1163 ? 24.109 41.188 24.625 1 46.5 1163 LYS A N 1
ATOM 9078 C CA . LYS A 1 1163 ? 23.188 40.531 23.688 1 46.5 1163 LYS A CA 1
ATOM 9079 C C . LYS A 1 1163 ? 22.375 39.469 24.375 1 46.5 1163 LYS A C 1
ATOM 9081 O O . LYS A 1 1163 ? 21.406 38.938 23.812 1 46.5 1163 LYS A O 1
ATOM 9086 N N . ARG A 1 1164 ? 22.734 39.188 25.703 1 41.47 1164 ARG A N 1
ATOM 9087 C CA . ARG A 1 1164 ? 21.922 38.188 26.406 1 41.47 1164 ARG A CA 1
ATOM 9088 C C . ARG A 1 1164 ? 20.703 38.844 27.047 1 41.47 1164 ARG A C 1
ATOM 9090 O O . ARG A 1 1164 ? 20.781 39.938 27.594 1 41.47 1164 ARG A O 1
ATOM 9097 N N . MET B 1 1 ? -23.609 25.422 -19.719 1 31.64 1 MET B N 1
ATOM 9098 C CA . MET B 1 1 ? -22.734 24.812 -20.734 1 31.64 1 MET B CA 1
ATOM 9099 C C . MET B 1 1 ? -22.031 23.594 -20.156 1 31.64 1 MET B C 1
ATOM 9101 O O . MET B 1 1 ? -22.016 22.531 -20.781 1 31.64 1 MET B O 1
ATOM 9105 N N . VAL B 1 2 ? -21.453 23.797 -19.031 1 34.41 2 VAL B N 1
ATOM 9106 C CA . VAL B 1 2 ? -20.828 22.641 -18.406 1 34.41 2 VAL B CA 1
ATOM 9107 C C . VAL B 1 2 ? -21.875 21.562 -18.141 1 34.41 2 VAL B C 1
ATOM 9109 O O . VAL B 1 2 ? -21.641 20.391 -18.406 1 34.41 2 VAL B O 1
ATOM 9112 N N . GLU B 1 3 ? -23.031 22 -17.703 1 38.19 3 GLU B N 1
ATOM 9113 C CA . GLU B 1 3 ? -24.125 21.031 -17.531 1 38.19 3 GLU B CA 1
ATOM 9114 C C . GLU B 1 3 ? -24.469 20.344 -18.844 1 38.19 3 GLU B C 1
ATOM 9116 O O . GLU B 1 3 ? -24.688 19.125 -18.875 1 38.19 3 GLU B O 1
ATOM 9121 N N . LYS B 1 4 ? -24.469 21.172 -19.828 1 37.84 4 LYS B N 1
ATOM 9122 C CA . LYS B 1 4 ? -24.859 20.672 -21.141 1 37.84 4 LYS B CA 1
ATOM 9123 C C . LYS B 1 4 ? -23.781 19.781 -21.75 1 37.84 4 LYS B C 1
ATOM 9125 O O . LYS B 1 4 ? -24.078 18.781 -22.391 1 37.84 4 LYS B O 1
ATOM 9130 N N . LEU B 1 5 ? -22.594 20.219 -21.438 1 39.53 5 LEU B N 1
ATOM 9131 C CA . LEU B 1 5 ? -21.5 19.375 -21.875 1 39.53 5 LEU B CA 1
ATOM 9132 C C . LEU B 1 5 ? -21.5 18.031 -21.141 1 39.53 5 LEU B C 1
ATOM 9134 O O . LEU B 1 5 ? -21.297 16.984 -21.75 1 39.53 5 LEU B O 1
ATOM 9138 N N . ALA B 1 6 ? -21.688 18.156 -19.844 1 39.75 6 ALA B N 1
ATOM 9139 C CA . ALA B 1 6 ? -21.797 16.938 -19.047 1 39.75 6 ALA B CA 1
ATOM 9140 C C . ALA B 1 6 ? -22.984 16.094 -19.5 1 39.75 6 ALA B C 1
ATOM 9142 O O . ALA B 1 6 ? -22.891 14.867 -19.578 1 39.75 6 ALA B O 1
ATOM 9143 N N . TYR B 1 7 ? -24.062 16.812 -19.75 1 39.22 7 TYR B N 1
ATOM 9144 C CA . TYR B 1 7 ? -25.219 16.188 -20.375 1 39.22 7 TYR B CA 1
ATOM 9145 C C . TYR B 1 7 ? -24.844 15.531 -21.703 1 39.22 7 TYR B C 1
ATOM 9147 O O . TYR B 1 7 ? -25.25 14.406 -22 1 39.22 7 TYR B O 1
ATOM 9155 N N . TYR B 1 8 ? -24.125 16.25 -22.359 1 37.66 8 TYR B N 1
ATOM 9156 C CA . TYR B 1 8 ? -23.703 15.828 -23.688 1 37.66 8 TYR B CA 1
ATOM 9157 C C . TYR B 1 8 ? -22.797 14.602 -23.609 1 37.66 8 TYR B C 1
ATOM 9159 O O . TYR B 1 8 ? -22.984 13.641 -24.359 1 37.66 8 TYR B O 1
ATOM 9167 N N . VAL B 1 9 ? -21.797 14.789 -22.797 1 41.56 9 VAL B N 1
ATOM 9168 C CA . VAL B 1 9 ? -20.938 13.625 -22.625 1 41.56 9 VAL B CA 1
ATOM 9169 C C . VAL B 1 9 ? -21.75 12.438 -22.109 1 41.56 9 VAL B C 1
ATOM 9171 O O . VAL B 1 9 ? -21.562 11.305 -22.562 1 41.56 9 VAL B O 1
ATOM 9174 N N . SER B 1 10 ? -22.672 12.742 -21.297 1 38.56 10 SER B N 1
ATOM 9175 C CA . SER B 1 10 ? -23.547 11.703 -20.781 1 38.56 10 SER B CA 1
ATOM 9176 C C . SER B 1 10 ? -24.453 11.148 -21.891 1 38.56 10 SER B C 1
ATOM 9178 O O . SER B 1 10 ? -24.781 9.961 -21.891 1 38.56 10 SER B O 1
ATOM 9180 N N . PHE B 1 11 ? -25.016 12.023 -22.672 1 35.84 11 PHE B N 1
ATOM 9181 C CA . PHE B 1 11 ? -25.938 11.602 -23.703 1 35.84 11 PHE B CA 1
ATOM 9182 C C . PHE B 1 11 ? -25.234 10.75 -24.75 1 35.84 11 PHE B C 1
ATOM 9184 O O . PHE B 1 11 ? -25.812 9.82 -25.312 1 35.84 11 PHE B O 1
ATOM 9191 N N . HIS B 1 12 ? -24.219 11.297 -25.188 1 35.03 12 HIS B N 1
ATOM 9192 C CA . HIS B 1 12 ? -23.578 10.508 -26.234 1 35.03 12 HIS B CA 1
ATOM 9193 C C . HIS B 1 12 ? -23.25 9.102 -25.75 1 35.03 12 HIS B C 1
ATOM 9195 O O . HIS B 1 12 ? -23.109 8.18 -26.547 1 35.03 12 HIS B O 1
ATOM 9201 N N . PHE B 1 13 ? -22.938 9.039 -24.5 1 35.97 13 PHE B N 1
ATOM 9202 C CA . PHE B 1 13 ? -22.734 7.664 -24.062 1 35.97 13 PHE B CA 1
ATOM 9203 C C . PHE B 1 13 ? -24.062 6.914 -24.031 1 35.97 13 PHE B C 1
ATOM 9205 O O . PHE B 1 13 ? -24.109 5.727 -23.703 1 35.97 13 PHE B O 1
ATOM 9212 N N . LYS B 1 14 ? -25.156 7.547 -24.156 1 34.03 14 LYS B N 1
ATOM 9213 C CA . LYS B 1 14 ? -26.438 6.859 -24.328 1 34.03 14 LYS B CA 1
ATOM 9214 C C . LYS B 1 14 ? -26.438 6.039 -25.609 1 34.03 14 LYS B C 1
ATOM 9216 O O . LYS B 1 14 ? -27.031 4.953 -25.656 1 34.03 14 LYS B O 1
ATOM 9221 N N . GLY B 1 15 ? -26.234 6.777 -26.688 1 30.42 15 GLY B N 1
ATOM 9222 C CA . GLY B 1 15 ? -26.328 6 -27.906 1 30.42 15 GLY B CA 1
ATOM 9223 C C . GLY B 1 15 ? -25.422 4.781 -27.922 1 30.42 15 GLY B C 1
ATOM 9224 O O . GLY B 1 15 ? -25.422 4.008 -28.875 1 30.42 15 GLY B O 1
ATOM 9225 N N . MET B 1 16 ? -24.312 4.992 -27.359 1 32.94 16 MET B N 1
ATOM 9226 C CA . MET B 1 16 ? -23.547 3.746 -27.359 1 32.94 16 MET B CA 1
ATOM 9227 C C . MET B 1 16 ? -24.203 2.709 -26.453 1 32.94 16 MET B C 1
ATOM 9229 O O . MET B 1 16 ? -24.594 3.02 -25.328 1 32.94 16 MET B O 1
ATOM 9233 N N . GLU B 1 17 ? -25.047 1.928 -26.938 1 34.81 17 GLU B N 1
ATOM 9234 C CA . GLU B 1 17 ? -25.859 0.917 -26.266 1 34.81 17 GLU B CA 1
ATOM 9235 C C . GLU B 1 17 ? -25.281 0.549 -24.906 1 34.81 17 GLU B C 1
ATOM 9237 O O . GLU B 1 17 ? -25.922 -0.133 -24.109 1 34.81 17 GLU B O 1
ATOM 9242 N N . GLY B 1 18 ? -23.953 0.628 -24.656 1 33.75 18 GLY B N 1
ATOM 9243 C CA . GLY B 1 18 ? -23.359 0.101 -23.438 1 33.75 18 GLY B CA 1
ATOM 9244 C C . GLY B 1 18 ? -22.906 1.185 -22.469 1 33.75 18 GLY B C 1
ATOM 9245 O O . GLY B 1 18 ? -22.781 2.35 -22.859 1 33.75 18 GLY B O 1
ATOM 9246 N N . LYS B 1 19 ? -23.219 1.034 -21.109 1 35.94 19 LYS B N 1
ATOM 9247 C CA . LYS B 1 19 ? -22.875 1.848 -19.938 1 35.94 19 LYS B CA 1
ATOM 9248 C C . LYS B 1 19 ? -21.422 2.336 -20.031 1 35.94 19 LYS B C 1
ATOM 9250 O O . LYS B 1 19 ? -20.5 1.537 -20.203 1 35.94 19 LYS B O 1
ATOM 9255 N N . GLY B 1 20 ? -21.281 3.488 -20.625 1 35.78 20 GLY B N 1
ATOM 9256 C CA . GLY B 1 20 ? -19.969 4.086 -20.641 1 35.78 20 GLY B CA 1
ATOM 9257 C C . GLY B 1 20 ? -19.391 4.309 -19.25 1 35.78 20 GLY B C 1
ATOM 9258 O O . GLY B 1 20 ? -20.125 4.641 -18.312 1 35.78 20 GLY B O 1
ATOM 9259 N N . PHE B 1 21 ? -18.281 3.633 -18.875 1 35.91 21 PHE B N 1
ATOM 9260 C CA . PHE B 1 21 ? -17.578 3.709 -17.594 1 35.91 21 PHE B CA 1
ATOM 9261 C C . PHE B 1 21 ? -16.656 4.918 -17.562 1 35.91 21 PHE B C 1
ATOM 9263 O O . PHE B 1 21 ? -15.859 5.129 -18.484 1 35.91 21 PHE B O 1
ATOM 9270 N N . PHE B 1 22 ? -17.109 5.938 -16.75 1 34.94 22 PHE B N 1
ATOM 9271 C CA . PHE B 1 22 ? -16.312 7.141 -16.531 1 34.94 22 PHE B CA 1
ATOM 9272 C C . PHE B 1 22 ? -15.453 7.008 -15.281 1 34.94 22 PHE B C 1
ATOM 9274 O O . PHE B 1 22 ? -15.883 6.43 -14.281 1 34.94 22 PHE B O 1
ATOM 9281 N N . THR B 1 23 ? -14.102 7.148 -15.359 1 32.28 23 THR B N 1
ATOM 9282 C CA . THR B 1 23 ? -13.219 7.188 -14.195 1 32.28 23 THR B CA 1
ATOM 9283 C C . THR B 1 23 ? -12.695 8.602 -13.961 1 32.28 23 THR B C 1
ATOM 9285 O O . THR B 1 23 ? -12.266 9.273 -14.898 1 32.28 23 THR B O 1
ATOM 9288 N N . PHE B 1 24 ? -12.891 9.258 -12.648 1 35.16 24 PHE B N 1
ATOM 9289 C CA . PHE B 1 24 ? -12.648 10.672 -12.367 1 35.16 24 PHE B CA 1
ATOM 9290 C C . PHE B 1 24 ? -11.484 10.844 -11.406 1 35.16 24 PHE B C 1
ATOM 9292 O O . PHE B 1 24 ? -11.312 10.047 -10.477 1 35.16 24 PHE B O 1
ATOM 9299 N N . HIS B 1 25 ? -10.328 11.516 -11.773 1 29.7 25 HIS B N 1
ATOM 9300 C CA . HIS B 1 25 ? -9.383 12 -10.773 1 29.7 25 HIS B CA 1
ATOM 9301 C C . HIS B 1 25 ? -9.438 13.516 -10.656 1 29.7 25 HIS B C 1
ATOM 9303 O O . HIS B 1 25 ? -9.32 14.227 -11.656 1 29.7 25 HIS B O 1
ATOM 9309 N N . SER B 1 26 ? -9.914 14.273 -9.562 1 30.22 26 SER B N 1
ATOM 9310 C CA . SER B 1 26 ? -10.008 15.727 -9.516 1 30.22 26 SER B CA 1
ATOM 9311 C C . SER B 1 26 ? -8.961 16.312 -8.578 1 30.22 26 SER B C 1
ATOM 9313 O O . SER B 1 26 ? -8.812 15.859 -7.441 1 30.22 26 SER B O 1
ATOM 9315 N N . PHE B 1 27 ? -7.641 16.656 -8.93 1 27.83 27 PHE B N 1
ATOM 9316 C CA . PHE B 1 27 ? -6.809 17.312 -7.93 1 27.83 27 PHE B CA 1
ATOM 9317 C C . PHE B 1 27 ? -6.703 18.812 -8.219 1 27.83 27 PHE B C 1
ATOM 9319 O O . PHE B 1 27 ? -6.73 19.234 -9.375 1 27.83 27 PHE B O 1
ATOM 9326 N N . HIS B 1 28 ? -6.867 19.734 -7.168 1 30.25 28 HIS B N 1
ATOM 9327 C CA . HIS B 1 28 ? -7.027 21.188 -7.316 1 30.25 28 HIS B CA 1
ATOM 9328 C C . HIS B 1 28 ? -5.742 21.922 -6.945 1 30.25 28 HIS B C 1
ATOM 9330 O O . HIS B 1 28 ? -5.059 21.547 -5.988 1 30.25 28 HIS B O 1
ATOM 9336 N N . SER B 1 29 ? -5.141 22.656 -7.742 1 26.53 29 SER B N 1
ATOM 9337 C CA . SER B 1 29 ? -4.031 23.531 -7.402 1 26.53 29 SER B CA 1
ATOM 9338 C C . SER B 1 29 ? -4.535 24.828 -6.77 1 26.53 29 SER B C 1
ATOM 9340 O O . SER B 1 29 ? -5.73 25.141 -6.832 1 26.53 29 SER B O 1
ATOM 9342 N N . THR B 1 30 ? -3.865 26.078 -6.863 1 29.58 30 THR B N 1
ATOM 9343 C CA . THR B 1 30 ? -3.592 27.266 -6.055 1 29.58 30 THR B CA 1
ATOM 9344 C C . THR B 1 30 ? -4.82 28.172 -5.992 1 29.58 30 THR B C 1
ATOM 9346 O O . THR B 1 30 ? -5.344 28.438 -4.906 1 29.58 30 THR B O 1
ATOM 9349 N N . ARG B 1 31 ? -4.719 29.703 -6.441 1 33.5 31 ARG B N 1
ATOM 9350 C CA . ARG B 1 31 ? -5.484 30.891 -6.082 1 33.5 31 ARG B CA 1
ATOM 9351 C C . ARG B 1 31 ? -6.945 30.75 -6.5 1 33.5 31 ARG B C 1
ATOM 9353 O O . ARG B 1 31 ? -7.793 31.547 -6.09 1 33.5 31 ARG B O 1
ATOM 9360 N N . ASP B 1 32 ? -7.082 30.141 -7.559 1 35.47 32 ASP B N 1
ATOM 9361 C CA . ASP B 1 32 ? -8.352 29.844 -8.219 1 35.47 32 ASP B CA 1
ATOM 9362 C C . ASP B 1 32 ? -8.82 28.422 -7.887 1 35.47 32 ASP B C 1
ATOM 9364 O O . ASP B 1 32 ? -8.32 27.453 -8.453 1 35.47 32 ASP B O 1
ATOM 9368 N N . ARG B 1 33 ? -9.352 28.156 -6.734 1 48 33 ARG B N 1
ATOM 9369 C CA . ARG B 1 33 ? -9.734 27.062 -5.848 1 48 33 ARG B CA 1
ATOM 9370 C C . ARG B 1 33 ? -10.711 26.125 -6.535 1 48 33 ARG B C 1
ATOM 9372 O O . ARG B 1 33 ? -11.547 25.484 -5.875 1 48 33 ARG B O 1
ATOM 9379 N N . ARG B 1 34 ? -10.734 26.109 -7.793 1 53.53 34 ARG B N 1
ATOM 9380 C CA . ARG B 1 34 ? -11.805 25.266 -8.328 1 53.53 34 ARG B CA 1
ATOM 9381 C C . ARG B 1 34 ? -11.25 24.219 -9.289 1 53.53 34 ARG B C 1
ATOM 9383 O O . ARG B 1 34 ? -10.398 24.531 -10.133 1 53.53 34 ARG B O 1
ATOM 9390 N N . SER B 1 35 ? -11.344 22.828 -8.945 1 67.62 35 SER B N 1
ATOM 9391 C CA . SER B 1 35 ? -10.961 21.781 -9.883 1 67.62 35 SER B CA 1
ATOM 9392 C C . SER B 1 35 ? -11.547 22.031 -11.266 1 67.62 35 SER B C 1
ATOM 9394 O O . SER B 1 35 ? -12.75 22.219 -11.414 1 67.62 35 SER B O 1
ATOM 9396 N N . ARG B 1 36 ? -10.586 22.062 -12.148 1 77.25 36 ARG B N 1
ATOM 9397 C CA . ARG B 1 36 ? -10.953 22.422 -13.516 1 77.25 36 ARG B CA 1
ATOM 9398 C C . ARG B 1 36 ? -11.875 21.359 -14.125 1 77.25 36 ARG B C 1
ATOM 9400 O O . ARG B 1 36 ? -12.625 21.656 -15.062 1 77.25 36 ARG B O 1
ATOM 9407 N N . SER B 1 37 ? -11.867 20.156 -13.531 1 80.12 37 SER B N 1
ATOM 9408 C CA . SER B 1 37 ? -12.648 19.094 -14.141 1 80.12 37 SER B CA 1
ATOM 9409 C C . SER B 1 37 ? -14.039 19 -13.508 1 80.12 37 SER B C 1
ATOM 9411 O O . SER B 1 37 ? -14.828 18.125 -13.867 1 80.12 37 SER B O 1
ATOM 9413 N N . SER B 1 38 ? -14.406 19.891 -12.586 1 78.25 38 SER B N 1
ATOM 9414 C CA . SER B 1 38 ? -15.648 19.828 -11.828 1 78.25 38 SER B CA 1
ATOM 9415 C C . SER B 1 38 ? -16.859 19.797 -12.758 1 78.25 38 SER B C 1
ATOM 9417 O O . SER B 1 38 ? -17.781 19 -12.555 1 78.25 38 SER B O 1
ATOM 9419 N N . PRO B 1 39 ? -16.828 20.609 -13.836 1 75.38 39 PRO B N 1
ATOM 9420 C CA . PRO B 1 39 ? -18 20.594 -14.711 1 75.38 39 PRO B CA 1
ATOM 9421 C C . PRO B 1 39 ? -18.219 19.234 -15.375 1 75.38 39 PRO B C 1
ATOM 9423 O O . PRO B 1 39 ? -19.344 18.766 -15.492 1 75.38 39 PRO B O 1
ATOM 9426 N N . LEU B 1 40 ? -17.078 18.594 -15.805 1 79.25 40 LEU B N 1
ATOM 9427 C CA . LEU B 1 40 ? -17.156 17.281 -16.453 1 79.25 40 LEU B CA 1
ATOM 9428 C C . LEU B 1 40 ? -17.578 16.203 -15.469 1 79.25 40 LEU B C 1
ATOM 9430 O O . LEU B 1 40 ? -18.422 15.359 -15.789 1 79.25 40 LEU B O 1
ATOM 9434 N N . ALA B 1 41 ? -17 16.266 -14.281 1 78.38 41 ALA B N 1
ATOM 9435 C CA . ALA B 1 41 ? -17.281 15.266 -13.266 1 78.38 41 ALA B CA 1
ATOM 9436 C C . ALA B 1 41 ? -18.734 15.336 -12.805 1 78.38 41 ALA B C 1
ATOM 9438 O O . ALA B 1 41 ? -19.391 14.305 -12.625 1 78.38 41 ALA B O 1
ATOM 9439 N N . LEU B 1 42 ? -19.25 16.547 -12.562 1 75.38 42 LEU B N 1
ATOM 9440 C CA . LEU B 1 42 ? -20.625 16.734 -12.102 1 75.38 42 LEU B CA 1
ATOM 9441 C C . LEU B 1 42 ? -21.625 16.266 -13.156 1 75.38 42 LEU B C 1
ATOM 9443 O O . LEU B 1 42 ? -22.641 15.648 -12.836 1 75.38 42 LEU B O 1
ATOM 9447 N N . ALA B 1 43 ? -21.234 16.562 -14.367 1 76.5 43 ALA B N 1
ATOM 9448 C CA . ALA B 1 43 ? -22.109 16.156 -15.461 1 76.5 43 ALA B CA 1
ATOM 9449 C C . ALA B 1 43 ? -22.156 14.641 -15.602 1 76.5 43 ALA B C 1
ATOM 9451 O O . ALA B 1 43 ? -23.219 14.062 -15.844 1 76.5 43 ALA B O 1
ATOM 9452 N N . ALA B 1 44 ? -21.016 13.984 -15.492 1 77.38 44 ALA B N 1
ATOM 9453 C CA . ALA B 1 44 ? -20.922 12.531 -15.633 1 77.38 44 ALA B CA 1
ATOM 9454 C C . ALA B 1 44 ? -21.672 11.82 -14.516 1 77.38 44 ALA B C 1
ATOM 9456 O O . ALA B 1 44 ? -22.359 10.82 -14.75 1 77.38 44 ALA B O 1
ATOM 9457 N N . CYS B 1 45 ? -21.609 12.297 -13.32 1 74.56 45 CYS B N 1
ATOM 9458 C CA . CYS B 1 45 ? -22.188 11.625 -12.164 1 74.56 45 CYS B CA 1
ATOM 9459 C C . CYS B 1 45 ? -23.703 11.82 -12.117 1 74.56 45 CYS B C 1
ATOM 9461 O O . CYS B 1 45 ? -24.422 11.008 -11.539 1 74.56 45 CYS B O 1
ATOM 9463 N N . SER B 1 46 ? -24.156 12.891 -12.656 1 71.06 46 SER B N 1
ATOM 9464 C CA . SER B 1 46 ? -25.578 13.219 -12.562 1 71.06 46 SER B CA 1
ATOM 9465 C C . SER B 1 46 ? -26.391 12.453 -13.609 1 71.06 46 SER B C 1
ATOM 9467 O O . SER B 1 46 ? -27.609 12.328 -13.492 1 71.06 46 SER B O 1
ATOM 9469 N N . HIS B 1 47 ? -25.656 11.82 -14.477 1 70.5 47 HIS B N 1
ATOM 9470 C CA . HIS B 1 47 ? -26.375 11.141 -15.547 1 70.5 47 HIS B CA 1
ATOM 9471 C C . HIS B 1 47 ? -26.703 9.703 -15.156 1 70.5 47 HIS B C 1
ATOM 9473 O O . HIS B 1 47 ? -25.844 8.977 -14.641 1 70.5 47 HIS B O 1
ATOM 9479 N N . SER B 1 48 ? -27.891 9.203 -15.383 1 68.31 48 SER B N 1
ATOM 9480 C CA . SER B 1 48 ? -28.422 7.926 -14.922 1 68.31 48 SER B CA 1
ATOM 9481 C C . SER B 1 48 ? -27.781 6.762 -15.672 1 68.31 48 SER B C 1
ATOM 9483 O O . SER B 1 48 ? -27.734 5.641 -15.164 1 68.31 48 SER B O 1
ATOM 9485 N N . LEU B 1 49 ? -27.266 7.016 -16.875 1 68.19 49 LEU B N 1
ATOM 9486 C CA . LEU B 1 49 ? -26.734 5.934 -17.703 1 68.19 49 LEU B CA 1
ATOM 9487 C C . LEU B 1 49 ? -25.234 5.77 -17.484 1 68.19 49 LEU B C 1
ATOM 9489 O O . LEU B 1 49 ? -24.609 4.906 -18.109 1 68.19 49 LEU B O 1
ATOM 9493 N N . THR B 1 50 ? -24.734 6.566 -16.578 1 75.12 50 THR B N 1
ATOM 9494 C CA . THR B 1 50 ? -23.281 6.508 -16.391 1 75.12 50 THR B CA 1
ATOM 9495 C C . THR B 1 50 ? -22.938 5.758 -15.109 1 75.12 50 THR B C 1
ATOM 9497 O O . THR B 1 50 ? -23.656 5.84 -14.117 1 75.12 50 THR B O 1
ATOM 9500 N N . SER B 1 51 ? -21.984 4.871 -15.25 1 78.38 51 SER B N 1
ATOM 9501 C CA . SER B 1 51 ? -21.344 4.285 -14.078 1 78.38 51 SER B CA 1
ATOM 9502 C C . SER B 1 51 ? -19.953 4.887 -13.844 1 78.38 51 SER B C 1
ATOM 9504 O O . SER B 1 51 ? -19.094 4.844 -14.719 1 78.38 51 SER B O 1
ATOM 9506 N N . CYS B 1 52 ? -19.828 5.512 -12.711 1 83 52 CYS B N 1
ATOM 9507 C CA . CYS B 1 52 ? -18.609 6.258 -12.453 1 83 52 CYS B CA 1
ATOM 9508 C C . CYS B 1 52 ? -17.781 5.594 -11.352 1 83 52 CYS B C 1
ATOM 9510 O O . CYS B 1 52 ? -18.344 5.086 -10.383 1 83 52 CYS B O 1
ATOM 9512 N N . THR B 1 53 ? -16.531 5.422 -11.609 1 85.12 53 THR B N 1
ATOM 9513 C CA . THR B 1 53 ? -15.547 4.969 -10.617 1 85.12 53 THR B CA 1
ATOM 9514 C C . THR B 1 53 ? -14.492 6.047 -10.375 1 85.12 53 THR B C 1
ATOM 9516 O O . THR B 1 53 ? -14.047 6.707 -11.312 1 85.12 53 THR B O 1
ATOM 9519 N N . SER B 1 54 ? -14.234 6.285 -9.102 1 86.88 54 SER B N 1
ATOM 9520 C CA . SER B 1 54 ? -13.242 7.297 -8.766 1 86.88 54 SER B CA 1
ATOM 9521 C C . SER B 1 54 ? -12.055 6.68 -8.031 1 86.88 54 SER B C 1
ATOM 9523 O O . SER B 1 54 ? -12.203 5.691 -7.312 1 86.88 54 SER B O 1
ATOM 9525 N N . CYS B 1 55 ? -10.859 7.164 -8.297 1 89.25 55 CYS B N 1
ATOM 9526 C CA . CYS B 1 55 ? -9.625 6.773 -7.621 1 89.25 55 CYS B CA 1
ATOM 9527 C C . CYS B 1 55 ? -8.672 7.953 -7.504 1 89.25 55 CYS B C 1
ATOM 9529 O O . CYS B 1 55 ? -8.609 8.797 -8.398 1 89.25 55 CYS B O 1
ATOM 9531 N N . TYR B 1 56 ? -7.957 8 -6.418 1 89.88 56 TYR B N 1
ATOM 9532 C CA . TYR B 1 56 ? -7.039 9.109 -6.176 1 89.88 56 TYR B CA 1
ATOM 9533 C C . TYR B 1 56 ? -5.805 9 -7.059 1 89.88 56 TYR B C 1
ATOM 9535 O O . TYR B 1 56 ? -5.043 9.961 -7.203 1 89.88 56 TYR B O 1
ATOM 9543 N N . ASP B 1 57 ? -5.512 7.895 -7.664 1 93.56 57 ASP B N 1
ATOM 9544 C CA . ASP B 1 57 ? -4.367 7.684 -8.547 1 93.56 57 ASP B CA 1
ATOM 9545 C C . ASP B 1 57 ? -4.805 7.598 -10 1 93.56 57 ASP B C 1
ATOM 9547 O O . ASP B 1 57 ? -5.422 6.613 -10.414 1 93.56 57 ASP B O 1
ATOM 9551 N N . GLU B 1 58 ? -4.473 8.578 -10.844 1 94.81 58 GLU B N 1
ATOM 9552 C CA . GLU B 1 58 ? -4.906 8.672 -12.234 1 94.81 58 GLU B CA 1
ATOM 9553 C C . GLU B 1 58 ? -4.336 7.52 -13.062 1 94.81 58 GLU B C 1
ATOM 9555 O O . GLU B 1 58 ? -4.977 7.047 -14.008 1 94.81 58 GLU B O 1
ATOM 9560 N N . ARG B 1 59 ? -3.096 7.059 -12.742 1 95.94 59 ARG B N 1
ATOM 9561 C CA . ARG B 1 59 ? -2.506 5.938 -13.461 1 95.94 59 ARG B CA 1
ATOM 9562 C C . ARG B 1 59 ? -3.359 4.68 -13.312 1 95.94 59 ARG B C 1
ATOM 9564 O O . ARG B 1 59 ? -3.674 4.02 -14.305 1 95.94 59 ARG B O 1
ATOM 9571 N N . SER B 1 60 ? -3.689 4.344 -12.031 1 95.62 60 SER B N 1
ATOM 9572 C CA . SER B 1 60 ? -4.523 3.176 -11.766 1 95.62 60 SER B CA 1
ATOM 9573 C C . SER B 1 60 ? -5.895 3.316 -12.422 1 95.62 60 SER B C 1
ATOM 9575 O O . SER B 1 60 ? -6.441 2.342 -12.938 1 95.62 60 SER B O 1
ATOM 9577 N N . LEU B 1 61 ? -6.422 4.52 -12.43 1 93.75 61 LEU B N 1
ATOM 9578 C CA . LEU B 1 61 ? -7.719 4.781 -13.047 1 93.75 61 LEU B CA 1
ATOM 9579 C C . LEU B 1 61 ? -7.664 4.566 -14.555 1 93.75 61 LEU B C 1
ATOM 9581 O O . LEU B 1 61 ? -8.586 3.996 -15.141 1 93.75 61 LEU B O 1
ATOM 9585 N N . ALA B 1 62 ? -6.621 5.07 -15.188 1 96.44 62 ALA B N 1
ATOM 9586 C CA . ALA B 1 62 ? -6.465 4.914 -16.625 1 96.44 62 ALA B CA 1
ATOM 9587 C C . ALA B 1 62 ? -6.352 3.439 -17.016 1 96.44 62 ALA B C 1
ATOM 9589 O O . ALA B 1 62 ? -6.914 3.008 -18.031 1 96.44 62 ALA B O 1
ATOM 9590 N N . TYR B 1 63 ? -5.605 2.645 -16.25 1 97.69 63 TYR B N 1
ATOM 9591 C CA . TYR B 1 63 ? -5.484 1.217 -16.516 1 97.69 63 TYR B CA 1
ATOM 9592 C C . TYR B 1 63 ? -6.809 0.501 -16.281 1 97.69 63 TYR B C 1
ATOM 9594 O O . TYR B 1 63 ? -7.133 -0.468 -16.969 1 97.69 63 TYR B O 1
ATOM 9602 N N . HIS B 1 64 ? -7.582 0.919 -15.219 1 96.06 64 HIS B N 1
ATOM 9603 C CA . HIS B 1 64 ? -8.922 0.383 -15.008 1 96.06 64 HIS B CA 1
ATOM 9604 C C . HIS B 1 64 ? -9.797 0.602 -16.234 1 96.06 64 HIS B C 1
ATOM 9606 O O . HIS B 1 64 ? -10.531 -0.301 -16.656 1 96.06 64 HIS B O 1
ATOM 9612 N N . ALA B 1 65 ? -9.695 1.836 -16.844 1 95.25 65 ALA B N 1
ATOM 9613 C CA . ALA B 1 65 ? -10.438 2.15 -18.062 1 95.25 65 ALA B CA 1
ATOM 9614 C C . ALA B 1 65 ? -9.977 1.271 -19.219 1 95.25 65 ALA B C 1
ATOM 9616 O O . ALA B 1 65 ? -10.797 0.834 -20.031 1 95.25 65 ALA B O 1
ATOM 9617 N N . LEU B 1 66 ? -8.672 1.061 -19.312 1 96.19 66 LEU B N 1
ATOM 9618 C CA . LEU B 1 66 ? -8.109 0.17 -20.328 1 96.19 66 LEU B CA 1
ATOM 9619 C C . LEU B 1 66 ? -8.711 -1.228 -20.203 1 96.19 66 LEU B C 1
ATOM 9621 O O . LEU B 1 66 ? -9.078 -1.836 -21.219 1 96.19 66 LEU B O 1
ATOM 9625 N N . GLY B 1 67 ? -8.789 -1.753 -18.922 1 95.88 67 GLY B N 1
ATOM 9626 C CA . GLY B 1 67 ? -9.391 -3.057 -18.688 1 95.88 67 GLY B CA 1
ATOM 9627 C C . GLY B 1 67 ? -10.844 -3.135 -19.141 1 95.88 67 GLY B C 1
ATOM 9628 O O . GLY B 1 67 ? -11.266 -4.137 -19.719 1 95.88 67 GLY B O 1
ATOM 9629 N N . TYR B 1 68 ? -11.57 -2.088 -18.859 1 93.88 68 TYR B N 1
ATOM 9630 C CA . TYR B 1 68 ? -12.961 -2.037 -19.312 1 93.88 68 TYR B CA 1
ATOM 9631 C C . TYR B 1 68 ? -13.062 -2.123 -20.828 1 93.88 68 TYR B C 1
ATOM 9633 O O . TYR B 1 68 ? -13.898 -2.854 -21.359 1 93.88 68 TYR B O 1
ATOM 9641 N N . GLY B 1 69 ? -12.203 -1.339 -21.5 1 92.31 69 GLY B N 1
ATOM 9642 C CA . GLY B 1 69 ? -12.18 -1.375 -22.953 1 92.31 69 GLY B CA 1
ATOM 9643 C C . GLY B 1 69 ? -11.875 -2.752 -23.516 1 92.31 69 GLY B C 1
ATOM 9644 O O . GLY B 1 69 ? -12.438 -3.156 -24.531 1 92.31 69 GLY B O 1
ATOM 9645 N N . ARG B 1 70 ? -10.984 -3.498 -22.859 1 92.75 70 ARG B N 1
ATOM 9646 C CA . ARG B 1 70 ? -10.609 -4.844 -23.281 1 92.75 70 ARG B CA 1
ATOM 9647 C C . ARG B 1 70 ? -11.781 -5.809 -23.141 1 92.75 70 ARG B C 1
ATOM 9649 O O . ARG B 1 70 ? -11.938 -6.715 -23.969 1 92.75 70 ARG B O 1
ATOM 9656 N N . GLY B 1 71 ? -12.539 -5.684 -22.078 1 91.5 71 GLY B N 1
ATOM 9657 C CA . GLY B 1 71 ? -13.633 -6.602 -21.797 1 91.5 71 GLY B CA 1
ATOM 9658 C C . GLY B 1 71 ? -14.891 -6.297 -22.578 1 91.5 71 GLY B C 1
ATOM 9659 O O . GLY B 1 71 ? -15.562 -7.211 -23.062 1 91.5 71 GLY B O 1
ATOM 9660 N N . SER B 1 72 ? -15.156 -4.969 -22.766 1 88.94 72 SER B N 1
ATOM 9661 C CA . SER B 1 72 ? -16.406 -4.566 -23.391 1 88.94 72 SER B CA 1
ATOM 9662 C C . SER B 1 72 ? -16.234 -4.285 -24.875 1 88.94 72 SER B C 1
ATOM 9664 O O . SER B 1 72 ? -17.203 -4.273 -25.641 1 88.94 72 SER B O 1
ATOM 9666 N N . HIS B 1 73 ? -14.992 -3.941 -25.297 1 86.31 73 HIS B N 1
ATOM 9667 C CA . HIS B 1 73 ? -14.648 -3.547 -26.656 1 86.31 73 HIS B CA 1
ATOM 9668 C C . HIS B 1 73 ? -15.273 -2.201 -27.016 1 86.31 73 HIS B C 1
ATOM 9670 O O . HIS B 1 73 ? -15.43 -1.878 -28.203 1 86.31 73 HIS B O 1
ATOM 9676 N N . LYS B 1 74 ? -15.664 -1.507 -25.953 1 85.25 74 LYS B N 1
ATOM 9677 C CA . LYS B 1 74 ? -16.156 -0.135 -26.062 1 85.25 74 LYS B CA 1
ATOM 9678 C C . LYS B 1 74 ? -15.203 0.843 -25.375 1 85.25 74 LYS B C 1
ATOM 9680 O O . LYS B 1 74 ? -14.516 0.478 -24.422 1 85.25 74 LYS B O 1
ATOM 9685 N N . PRO B 1 75 ? -15.219 2.018 -25.906 1 87.44 75 PRO B N 1
ATOM 9686 C CA . PRO B 1 75 ? -14.297 2.971 -25.266 1 87.44 75 PRO B CA 1
ATOM 9687 C C . PRO B 1 75 ? -14.734 3.363 -23.859 1 87.44 75 PRO B C 1
ATOM 9689 O O . PRO B 1 75 ? -15.906 3.678 -23.641 1 87.44 75 PRO B O 1
ATOM 9692 N N . ALA B 1 76 ? -13.867 3.289 -22.953 1 90.12 76 ALA B N 1
ATOM 9693 C CA . ALA B 1 76 ? -14.047 3.871 -21.625 1 90.12 76 ALA B CA 1
ATOM 9694 C C . ALA B 1 76 ? -13.609 5.332 -21.594 1 90.12 76 ALA B C 1
ATOM 9696 O O . ALA B 1 76 ? -12.68 5.719 -22.312 1 90.12 76 ALA B O 1
ATOM 9697 N N . VAL B 1 77 ? -14.203 6.164 -20.797 1 89.62 77 VAL B N 1
ATOM 9698 C CA . VAL B 1 77 ? -13.875 7.586 -20.719 1 89.62 77 VAL B CA 1
ATOM 9699 C C . VAL B 1 77 ? -13.117 7.875 -19.422 1 89.62 77 VAL B C 1
ATOM 9701 O O . VAL B 1 77 ? -13.555 7.48 -18.344 1 89.62 77 VAL B O 1
ATOM 9704 N N . VAL B 1 78 ? -12.023 8.492 -19.531 1 92.19 78 VAL B N 1
ATOM 9705 C CA . VAL B 1 78 ? -11.25 8.945 -18.391 1 92.19 78 VAL B CA 1
ATOM 9706 C C . VAL B 1 78 ? -11.328 10.469 -18.281 1 92.19 78 VAL B C 1
ATOM 9708 O O . VAL B 1 78 ? -10.992 11.18 -19.234 1 92.19 78 VAL B O 1
ATOM 9711 N N . ILE B 1 79 ? -11.812 10.977 -17.156 1 89.94 79 ILE B N 1
ATOM 9712 C CA . ILE B 1 79 ? -11.883 12.414 -16.906 1 89.94 79 ILE B CA 1
ATOM 9713 C C . ILE B 1 79 ? -10.836 12.797 -15.859 1 89.94 79 ILE B C 1
ATOM 9715 O O . ILE B 1 79 ? -10.758 12.18 -14.789 1 89.94 79 ILE B O 1
ATOM 9719 N N . THR B 1 80 ? -9.992 13.695 -16.172 1 90.25 80 THR B N 1
ATOM 9720 C CA . THR B 1 80 ? -9 14.156 -15.203 1 90.25 80 THR B CA 1
ATOM 9721 C C . THR B 1 80 ? -8.852 15.68 -15.273 1 90.25 80 THR B C 1
ATOM 9723 O O . THR B 1 80 ? -9.289 16.312 -16.234 1 90.25 80 THR B O 1
ATOM 9726 N N . SER B 1 81 ? -8.32 16.203 -14.203 1 88.94 81 SER B N 1
ATOM 9727 C CA . SER B 1 81 ? -8.016 17.625 -14.164 1 88.94 81 SER B CA 1
ATOM 9728 C C . SER B 1 81 ? -6.773 17.953 -14.992 1 88.94 81 SER B C 1
ATOM 9730 O O . SER B 1 81 ? -6.367 17.156 -15.844 1 88.94 81 SER B O 1
ATOM 9732 N N . SER B 1 82 ? -6.16 19.125 -14.805 1 89.44 82 SER B N 1
ATOM 9733 C CA . SER B 1 82 ? -5.012 19.578 -15.586 1 89.44 82 SER B CA 1
ATOM 9734 C C . SER B 1 82 ? -3.703 19.297 -14.859 1 89.44 82 SER B C 1
ATOM 9736 O O . SER B 1 82 ? -3.711 18.781 -13.734 1 89.44 82 SER B O 1
ATOM 9738 N N . GLY B 1 83 ? -2.619 19.5 -15.539 1 91.06 83 GLY B N 1
ATOM 9739 C CA . GLY B 1 83 ? -1.31 19.344 -14.93 1 91.06 83 GLY B CA 1
ATOM 9740 C C . GLY B 1 83 ? -0.767 17.922 -15.031 1 91.06 83 GLY B C 1
ATOM 9741 O O . GLY B 1 83 ? -0.974 17.25 -16.047 1 91.06 83 GLY B O 1
ATOM 9742 N N . THR B 1 84 ? -0.067 17.469 -13.969 1 94.06 84 THR B N 1
ATOM 9743 C CA . THR B 1 84 ? 0.583 16.156 -13.992 1 94.06 84 THR B CA 1
ATOM 9744 C C . THR B 1 84 ? -0.453 15.039 -13.938 1 94.06 84 THR B C 1
ATOM 9746 O O . THR B 1 84 ? -0.142 13.883 -14.242 1 94.06 84 THR B O 1
ATOM 9749 N N . ALA B 1 85 ? -1.675 15.367 -13.578 1 94 85 ALA B N 1
ATOM 9750 C CA . ALA B 1 85 ? -2.742 14.367 -13.617 1 94 85 ALA B CA 1
ATOM 9751 C C . ALA B 1 85 ? -2.889 13.773 -15.016 1 94 85 ALA B C 1
ATOM 9753 O O . ALA B 1 85 ? -3.135 12.57 -15.164 1 94 85 ALA B O 1
ATOM 9754 N N . VAL B 1 86 ? -2.797 14.633 -16.047 1 94.44 86 VAL B N 1
ATOM 9755 C CA . VAL B 1 86 ? -2.893 14.188 -17.438 1 94.44 86 VAL B CA 1
ATOM 9756 C C . VAL B 1 86 ? -1.696 13.305 -17.781 1 94.44 86 VAL B C 1
ATOM 9758 O O . VAL B 1 86 ? -1.845 12.281 -18.438 1 94.44 86 VAL B O 1
ATOM 9761 N N . SER B 1 87 ? -0.491 13.688 -17.328 1 95.88 87 SER B N 1
ATOM 9762 C CA . SER B 1 87 ? 0.736 12.953 -17.609 1 95.88 87 SER B CA 1
ATOM 9763 C C . SER B 1 87 ? 0.688 11.547 -17.016 1 95.88 87 SER B C 1
ATOM 9765 O O . SER B 1 87 ? 1.277 10.617 -17.578 1 95.88 87 SER B O 1
ATOM 9767 N N . ASN B 1 88 ? 0.009 11.352 -15.898 1 96.81 88 ASN B N 1
ATOM 9768 C CA . ASN B 1 88 ? -0.083 10.062 -15.219 1 96.81 88 ASN B CA 1
ATOM 9769 C C . ASN B 1 88 ? -0.873 9.055 -16.047 1 96.81 88 ASN B C 1
ATOM 9771 O O . ASN B 1 88 ? -0.799 7.848 -15.797 1 96.81 88 ASN B O 1
ATOM 9775 N N . LEU B 1 89 ? -1.646 9.477 -17.094 1 97.12 89 LEU B N 1
ATOM 9776 C CA . LEU B 1 89 ? -2.447 8.578 -17.922 1 97.12 89 LEU B CA 1
ATOM 9777 C C . LEU B 1 89 ? -1.587 7.91 -18.984 1 97.12 89 LEU B C 1
ATOM 9779 O O . LEU B 1 89 ? -2.002 6.918 -19.594 1 97.12 89 LEU B O 1
ATOM 9783 N N . PHE B 1 90 ? -0.385 8.375 -19.203 1 97.19 90 PHE B N 1
ATOM 9784 C CA . PHE B 1 90 ? 0.418 8.109 -20.391 1 97.19 90 PHE B CA 1
ATOM 9785 C C . PHE B 1 90 ? 0.732 6.621 -20.516 1 97.19 90 PHE B C 1
ATOM 9787 O O . PHE B 1 90 ? 0.66 6.055 -21.609 1 97.19 90 PHE B O 1
ATOM 9794 N N . PRO B 1 91 ? 1.17 5.891 -19.438 1 97.38 91 PRO B N 1
ATOM 9795 C CA . PRO B 1 91 ? 1.485 4.473 -19.609 1 97.38 91 PRO B CA 1
ATOM 9796 C C . PRO B 1 91 ? 0.294 3.66 -20.109 1 97.38 91 PRO B C 1
ATOM 9798 O O . PRO B 1 91 ? 0.451 2.801 -20.984 1 97.38 91 PRO B O 1
ATOM 9801 N N . ALA B 1 92 ? -0.875 3.908 -19.531 1 97.38 92 ALA B N 1
ATOM 9802 C CA . ALA B 1 92 ? -2.076 3.211 -19.984 1 97.38 92 ALA B CA 1
ATOM 9803 C C . ALA B 1 92 ? -2.406 3.568 -21.438 1 97.38 92 ALA B C 1
ATOM 9805 O O . ALA B 1 92 ? -2.9 2.727 -22.188 1 97.38 92 ALA B O 1
ATOM 9806 N N . VAL B 1 93 ? -2.148 4.848 -21.828 1 96.94 93 VAL B N 1
ATOM 9807 C CA . VAL B 1 93 ? -2.393 5.316 -23.188 1 96.94 93 VAL B CA 1
ATOM 9808 C C . VAL B 1 93 ? -1.489 4.559 -24.172 1 96.94 93 VAL B C 1
ATOM 9810 O O . VAL B 1 93 ? -1.937 4.137 -25.234 1 96.94 93 VAL B O 1
ATOM 9813 N N . VAL B 1 94 ? -0.244 4.395 -23.828 1 96.06 94 VAL B N 1
ATOM 9814 C CA . VAL B 1 94 ? 0.711 3.686 -24.672 1 96.06 94 VAL B CA 1
ATOM 9815 C C . VAL B 1 94 ? 0.278 2.23 -24.828 1 96.06 94 VAL B C 1
ATOM 9817 O O . VAL B 1 94 ? 0.308 1.685 -25.938 1 96.06 94 VAL B O 1
ATOM 9820 N N . GLU B 1 95 ? -0.09 1.578 -23.688 1 95.75 95 GLU B N 1
ATOM 9821 C CA . GLU B 1 95 ? -0.568 0.2 -23.75 1 95.75 95 GLU B CA 1
ATOM 9822 C C . GLU B 1 95 ? -1.81 0.077 -24.625 1 95.75 95 GLU B C 1
ATOM 9824 O O . GLU B 1 95 ? -1.92 -0.854 -25.422 1 95.75 95 GLU B O 1
ATOM 9829 N N . ALA B 1 96 ? -2.766 0.975 -24.484 1 95.31 96 ALA B N 1
ATOM 9830 C CA . ALA B 1 96 ? -3.99 0.969 -25.281 1 95.31 96 ALA B CA 1
ATOM 9831 C C . ALA B 1 96 ? -3.684 1.151 -26.766 1 95.31 96 ALA B C 1
ATOM 9833 O O . ALA B 1 96 ? -4.32 0.528 -27.625 1 95.31 96 ALA B O 1
ATOM 9834 N N . SER B 1 97 ? -2.742 2.037 -27.047 1 93.88 97 SER B N 1
ATOM 9835 C CA . SER B 1 97 ? -2.355 2.303 -28.438 1 93.88 97 SER B CA 1
ATOM 9836 C C . SER B 1 97 ? -1.719 1.075 -29.078 1 93.88 97 SER B C 1
ATOM 9838 O O . SER B 1 97 ? -2.033 0.733 -30.219 1 93.88 97 SER B O 1
ATOM 9840 N N . GLN B 1 98 ? -0.868 0.395 -28.359 1 91.31 98 GLN B N 1
ATOM 9841 C CA . GLN B 1 98 ? -0.126 -0.745 -28.875 1 91.31 98 GLN B CA 1
ATOM 9842 C C . GLN B 1 98 ? -1.033 -1.961 -29.047 1 91.31 98 GLN B C 1
ATOM 9844 O O . GLN B 1 98 ? -0.808 -2.793 -29.938 1 91.31 98 GLN B O 1
ATOM 9849 N N . ASP B 1 99 ? -2.076 -2.029 -28.219 1 90.31 99 ASP B N 1
ATOM 9850 C CA . ASP B 1 99 ? -2.936 -3.209 -28.25 1 90.31 99 ASP B CA 1
ATOM 9851 C C . ASP B 1 99 ? -4.281 -2.891 -28.891 1 90.31 99 ASP B C 1
ATOM 9853 O O . ASP B 1 99 ? -5.203 -3.709 -28.859 1 90.31 99 ASP B O 1
ATOM 9857 N N . PHE B 1 100 ? -4.453 -1.676 -29.391 1 90.12 100 PHE B N 1
ATOM 9858 C CA . PHE B 1 100 ? -5.621 -1.238 -30.141 1 90.12 100 PHE B CA 1
ATOM 9859 C C . PHE B 1 100 ? -6.879 -1.333 -29.297 1 90.12 100 PHE B C 1
ATOM 9861 O O . PHE B 1 100 ? -7.887 -1.905 -29.719 1 90.12 100 PHE B O 1
ATOM 9868 N N . VAL B 1 101 ? -6.828 -0.894 -28.047 1 92.94 101 VAL B N 1
ATOM 9869 C CA . VAL B 1 101 ? -7.98 -0.845 -27.156 1 92.94 101 VAL B CA 1
ATOM 9870 C C . VAL B 1 101 ? -8.586 0.556 -27.172 1 92.94 101 VAL B C 1
ATOM 9872 O O . VAL B 1 101 ? -7.871 1.552 -27.031 1 92.94 101 VAL B O 1
ATOM 9875 N N . PRO B 1 102 ? -9.836 0.694 -27.391 1 91.38 102 PRO B N 1
ATOM 9876 C CA . PRO B 1 102 ? -10.453 2.021 -27.422 1 91.38 102 PRO B CA 1
ATOM 9877 C C . PRO B 1 102 ? -10.484 2.686 -26.047 1 91.38 102 PRO B C 1
ATOM 9879 O O . PRO B 1 102 ? -10.867 2.051 -25.062 1 91.38 102 PRO B O 1
ATOM 9882 N N . LEU B 1 103 ? -10.078 3.914 -25.969 1 93.19 103 LEU B N 1
ATOM 9883 C CA . LEU B 1 103 ? -10.016 4.73 -24.766 1 93.19 103 LEU B CA 1
ATOM 9884 C C . LEU B 1 103 ? -10.219 6.207 -25.094 1 93.19 103 LEU B C 1
ATOM 9886 O O . LEU B 1 103 ? -9.688 6.703 -26.094 1 93.19 103 LEU B O 1
ATOM 9890 N N . LEU B 1 104 ? -11.086 6.879 -24.328 1 91.62 104 LEU B N 1
ATOM 9891 C CA . LEU B 1 104 ? -11.32 8.305 -24.516 1 91.62 104 LEU B CA 1
ATOM 9892 C C . LEU B 1 104 ? -10.906 9.094 -23.281 1 91.62 104 LEU B C 1
ATOM 9894 O O . LEU B 1 104 ? -11.461 8.891 -22.203 1 91.62 104 LEU B O 1
ATOM 9898 N N . MET B 1 105 ? -9.969 9.977 -23.406 1 93.44 105 MET B N 1
ATOM 9899 C CA . MET B 1 105 ? -9.539 10.828 -22.297 1 93.44 105 MET B CA 1
ATOM 9900 C C . MET B 1 105 ? -10.094 12.234 -22.453 1 93.44 105 MET B C 1
ATOM 9902 O O . MET B 1 105 ? -9.852 12.898 -23.469 1 93.44 105 MET B O 1
ATOM 9906 N N . LEU B 1 106 ? -10.898 12.688 -21.516 1 90.88 106 LEU B N 1
ATOM 9907 C CA . LEU B 1 106 ? -11.344 14.07 -21.406 1 90.88 106 LEU B CA 1
ATOM 9908 C C . LEU B 1 106 ? -10.547 14.812 -20.328 1 90.88 106 LEU B C 1
ATOM 9910 O O . LEU B 1 106 ? -10.812 14.648 -19.141 1 90.88 106 LEU B O 1
ATOM 9914 N N . THR B 1 107 ? -9.641 15.648 -20.75 1 91.69 107 THR B N 1
ATOM 9915 C CA . THR B 1 107 ? -8.789 16.344 -19.797 1 91.69 107 THR B CA 1
ATOM 9916 C C . THR B 1 107 ? -9.172 17.828 -19.703 1 91.69 107 THR B C 1
ATOM 9918 O O . THR B 1 107 ? -9.312 18.5 -20.719 1 91.69 107 THR B O 1
ATOM 9921 N N . ALA B 1 108 ? -9.43 18.281 -18.516 1 89.5 108 ALA B N 1
ATOM 9922 C CA . ALA B 1 108 ? -9.742 19.688 -18.312 1 89.5 108 ALA B CA 1
ATOM 9923 C C . ALA B 1 108 ? -8.477 20.547 -18.391 1 89.5 108 ALA B C 1
ATOM 9925 O O . ALA B 1 108 ? -7.398 20.109 -17.984 1 89.5 108 ALA B O 1
ATOM 9926 N N . ASP B 1 109 ? -8.625 21.719 -18.906 1 89.06 109 ASP B N 1
ATOM 9927 C CA . ASP B 1 109 ? -7.504 22.641 -19.078 1 89.06 109 ASP B CA 1
ATOM 9928 C C . ASP B 1 109 ? -7.93 24.078 -18.812 1 89.06 109 ASP B C 1
ATOM 9930 O O . ASP B 1 109 ? -9.117 24.375 -18.688 1 89.06 109 ASP B O 1
ATOM 9934 N N . ARG B 1 110 ? -6.949 24.891 -18.594 1 86.44 110 ARG B N 1
ATOM 9935 C CA . ARG B 1 110 ? -7.191 26.312 -18.5 1 86.44 110 ARG B CA 1
ATOM 9936 C C . ARG B 1 110 ? -7.465 26.906 -19.875 1 86.44 110 ARG B C 1
ATOM 9938 O O . ARG B 1 110 ? -7.016 26.375 -20.891 1 86.44 110 ARG B O 1
ATOM 9945 N N . PRO B 1 111 ? -8.266 27.953 -19.859 1 81.25 111 PRO B N 1
ATOM 9946 C CA . PRO B 1 111 ? -8.422 28.641 -21.141 1 81.25 111 PRO B CA 1
ATOM 9947 C C . PRO B 1 111 ? -7.113 29.25 -21.656 1 81.25 111 PRO B C 1
ATOM 9949 O O . PRO B 1 111 ? -6.18 29.453 -20.875 1 81.25 111 PRO B O 1
ATOM 9952 N N . PRO B 1 112 ? -6.977 29.531 -22.891 1 77.56 112 PRO B N 1
ATOM 9953 C CA . PRO B 1 112 ? -5.715 29.953 -23.5 1 77.56 112 PRO B CA 1
ATOM 9954 C C . PRO B 1 112 ? -5.113 31.188 -22.812 1 77.56 112 PRO B C 1
ATOM 9956 O O . PRO B 1 112 ? -3.887 31.312 -22.719 1 77.56 112 PRO B O 1
ATOM 9959 N N . GLU B 1 113 ? -5.941 32.062 -22.266 1 73.5 113 GLU B N 1
ATOM 9960 C CA . GLU B 1 113 ? -5.434 33.281 -21.672 1 73.5 113 GLU B CA 1
ATOM 9961 C C . GLU B 1 113 ? -4.738 33 -20.344 1 73.5 113 GLU B C 1
ATOM 9963 O O . GLU B 1 113 ? -3.982 33.844 -19.844 1 73.5 113 GLU B O 1
ATOM 9968 N N . LEU B 1 114 ? -4.965 31.812 -19.812 1 76.69 114 LEU B N 1
ATOM 9969 C CA . LEU B 1 114 ? -4.371 31.484 -18.516 1 76.69 114 LEU B CA 1
ATOM 9970 C C . LEU B 1 114 ? -3.221 30.5 -18.688 1 76.69 114 LEU B C 1
ATOM 9972 O O . LEU B 1 114 ? -2.576 30.109 -17.703 1 76.69 114 LEU B O 1
ATOM 9976 N N . LEU B 1 115 ? -2.936 30.188 -19.906 1 78.31 115 LEU B N 1
ATOM 9977 C CA . LEU B 1 115 ? -1.827 29.266 -20.172 1 78.31 115 LEU B CA 1
ATOM 9978 C C . LEU B 1 115 ? -0.503 30.031 -20.219 1 78.31 115 LEU B C 1
ATOM 9980 O O . LEU B 1 115 ? -0.459 31.188 -20.656 1 78.31 115 LEU B O 1
ATOM 9984 N N . ASP B 1 116 ? 0.503 29.5 -19.703 1 70.44 116 ASP B N 1
ATOM 9985 C CA . ASP B 1 116 ? 1.854 30.047 -19.703 1 70.44 116 ASP B CA 1
ATOM 9986 C C . ASP B 1 116 ? 1.943 31.281 -18.812 1 70.44 116 ASP B C 1
ATOM 9988 O O . ASP B 1 116 ? 2.596 32.25 -19.172 1 70.44 116 ASP B O 1
ATOM 9992 N N . THR B 1 117 ? 1.116 31.328 -17.812 1 69.81 117 THR B N 1
ATOM 9993 C CA . THR B 1 117 ? 1.126 32.438 -16.859 1 69.81 117 THR B CA 1
ATOM 9994 C C . THR B 1 117 ? 1.849 32.062 -15.578 1 69.81 117 THR B C 1
ATOM 9996 O O . THR B 1 117 ? 2.041 32.875 -14.688 1 69.81 117 THR B O 1
ATOM 9999 N N . GLY B 1 118 ? 2.291 30.828 -15.609 1 69.31 118 GLY B N 1
ATOM 10000 C CA . GLY B 1 118 ? 2.922 30.375 -14.383 1 69.31 118 GLY B CA 1
ATOM 10001 C C . GLY B 1 118 ? 1.926 29.938 -13.328 1 69.31 118 GLY B C 1
ATOM 10002 O O . GLY B 1 118 ? 2.312 29.562 -12.219 1 69.31 118 GLY B O 1
ATOM 10003 N N . ALA B 1 119 ? 0.684 29.906 -13.641 1 73.81 119 ALA B N 1
ATOM 10004 C CA . ALA B 1 119 ? -0.356 29.469 -12.711 1 73.81 119 ALA B CA 1
ATOM 10005 C C . ALA B 1 119 ? -0.217 27.984 -12.383 1 73.81 119 ALA B C 1
ATOM 10007 O O . ALA B 1 119 ? 0.287 27.219 -13.203 1 73.81 119 ALA B O 1
ATOM 10008 N N . ASN B 1 120 ? -0.644 27.672 -11.25 1 78.12 120 ASN B N 1
ATOM 10009 C CA . ASN B 1 120 ? -0.573 26.281 -10.797 1 78.12 120 ASN B CA 1
ATOM 10010 C C . ASN B 1 120 ? -1.344 25.359 -11.727 1 78.12 120 ASN B C 1
ATOM 10012 O O . ASN B 1 120 ? -2.432 25.703 -12.195 1 78.12 120 ASN B O 1
ATOM 10016 N N . GLN B 1 121 ? -0.812 24.281 -12.102 1 76.44 121 GLN B N 1
ATOM 10017 C CA . GLN B 1 121 ? -1.392 23.141 -12.82 1 76.44 121 GLN B CA 1
ATOM 10018 C C . GLN B 1 121 ? -1.654 23.5 -14.281 1 76.44 121 GLN B C 1
ATOM 10020 O O . GLN B 1 121 ? -2.428 22.828 -14.961 1 76.44 121 GLN B O 1
ATOM 10025 N N . ALA B 1 122 ? -1.163 24.656 -14.672 1 82.44 122 ALA B N 1
ATOM 10026 C CA . ALA B 1 122 ? -1.271 25.016 -16.078 1 82.44 122 ALA B CA 1
ATOM 10027 C C . ALA B 1 122 ? -0.043 24.562 -16.859 1 82.44 122 ALA B C 1
ATOM 10029 O O . ALA B 1 122 ? 1.045 25.125 -16.703 1 82.44 122 ALA B O 1
ATOM 10030 N N . ILE B 1 123 ? -0.143 23.516 -17.578 1 88.44 123 ILE B N 1
ATOM 10031 C CA . ILE B 1 123 ? 0.923 23.016 -18.438 1 88.44 123 ILE B CA 1
ATOM 10032 C C . ILE B 1 123 ? 0.438 22.953 -19.875 1 88.44 123 ILE B C 1
ATOM 10034 O O . ILE B 1 123 ? -0.746 23.172 -20.156 1 88.44 123 ILE B O 1
ATOM 10038 N N . ASP B 1 124 ? 1.312 22.703 -20.75 1 87.38 124 ASP B N 1
ATOM 10039 C CA . ASP B 1 124 ? 0.919 22.516 -22.141 1 87.38 124 ASP B CA 1
ATOM 10040 C C . ASP B 1 124 ? 0.32 21.125 -22.375 1 87.38 124 ASP B C 1
ATOM 10042 O O . ASP B 1 124 ? 1.044 20.141 -22.406 1 87.38 124 ASP B O 1
ATOM 10046 N N . GLN B 1 125 ? -0.939 21.125 -22.531 1 91.06 125 GLN B N 1
ATOM 10047 C CA . GLN B 1 125 ? -1.628 19.844 -22.672 1 91.06 125 GLN B CA 1
ATOM 10048 C C . GLN B 1 125 ? -1.911 19.531 -24.141 1 91.06 125 GLN B C 1
ATOM 10050 O O . GLN B 1 125 ? -2.447 18.469 -24.453 1 91.06 125 GLN B O 1
ATOM 10055 N N . VAL B 1 126 ? -1.524 20.359 -25.062 1 87.62 126 VAL B N 1
ATOM 10056 C CA . VAL B 1 126 ? -1.749 20.125 -26.5 1 87.62 126 VAL B CA 1
ATOM 10057 C C . VAL B 1 126 ? -0.766 19.078 -27 1 87.62 126 VAL B C 1
ATOM 10059 O O . VAL B 1 126 ? 0.45 19.25 -26.891 1 87.62 126 VAL B O 1
ATOM 10062 N N . ASN B 1 127 ? -1.31 18 -27.562 1 88.38 127 ASN B N 1
ATOM 10063 C CA . ASN B 1 127 ? -0.519 16.875 -28.047 1 88.38 127 ASN B CA 1
ATOM 10064 C C . ASN B 1 127 ? 0.373 16.297 -26.953 1 88.38 127 ASN B C 1
ATOM 10066 O O . ASN B 1 127 ? 1.544 16 -27.188 1 88.38 127 ASN B O 1
ATOM 10070 N N . HIS B 1 128 ? -0.208 16.281 -25.844 1 92.06 128 HIS B N 1
ATOM 10071 C CA . HIS B 1 128 ? 0.511 15.891 -24.641 1 92.06 128 HIS B CA 1
ATOM 10072 C C . HIS B 1 128 ? 1.028 14.453 -24.734 1 92.06 128 HIS B C 1
ATOM 10074 O O . HIS B 1 128 ? 2.078 14.133 -24.188 1 92.06 128 HIS B O 1
ATOM 10080 N N . PHE B 1 129 ? 0.332 13.492 -25.484 1 94.31 129 PHE B N 1
ATOM 10081 C CA . PHE B 1 129 ? 0.691 12.078 -25.547 1 94.31 129 PHE B CA 1
ATOM 10082 C C . PHE B 1 129 ? 1.362 11.75 -26.875 1 94.31 129 PHE B C 1
ATOM 10084 O O . PHE B 1 129 ? 1.649 10.586 -27.156 1 94.31 129 PHE B O 1
ATOM 10091 N N . GLY B 1 130 ? 1.592 12.719 -27.734 1 91.25 130 GLY B N 1
ATOM 10092 C CA . GLY B 1 130 ? 2.312 12.555 -28.984 1 91.25 130 GLY B CA 1
ATOM 10093 C C . GLY B 1 130 ? 1.602 11.648 -29.969 1 91.25 130 GLY B C 1
ATOM 10094 O O . GLY B 1 130 ? 0.41 11.82 -30.234 1 91.25 130 GLY B O 1
ATOM 10095 N N . LYS B 1 131 ? 2.305 10.648 -30.438 1 88.75 131 LYS B N 1
ATOM 10096 C CA . LYS B 1 131 ? 1.831 9.805 -31.531 1 88.75 131 LYS B CA 1
ATOM 10097 C C . LYS B 1 131 ? 0.923 8.688 -31.016 1 88.75 131 LYS B C 1
ATOM 10099 O O . LYS B 1 131 ? 0.306 7.969 -31.797 1 88.75 131 LYS B O 1
ATOM 10104 N N . PHE B 1 132 ? 0.768 8.586 -29.75 1 93.06 132 PHE B N 1
ATOM 10105 C CA . PHE B 1 132 ? 0.057 7.445 -29.188 1 93.06 132 PHE B CA 1
ATOM 10106 C C . PHE B 1 132 ? -1.443 7.711 -29.125 1 93.06 132 PHE B C 1
ATOM 10108 O O . PHE B 1 132 ? -2.227 6.816 -28.812 1 93.06 132 PHE B O 1
ATOM 10115 N N . VAL B 1 133 ? -1.866 8.945 -29.438 1 92.94 133 VAL B N 1
ATOM 10116 C CA . VAL B 1 133 ? -3.291 9.258 -29.391 1 92.94 133 VAL B CA 1
ATOM 10117 C C . VAL B 1 133 ? -3.697 10.023 -30.641 1 92.94 133 VAL B C 1
ATOM 10119 O O . VAL B 1 133 ? -2.85 10.609 -31.312 1 92.94 133 VAL B O 1
ATOM 10122 N N . LYS B 1 134 ? -4.973 9.914 -30.984 1 86.88 134 LYS B N 1
ATOM 10123 C CA . LYS B 1 134 ? -5.605 10.906 -31.859 1 86.88 134 LYS B CA 1
ATOM 10124 C C . LYS B 1 134 ? -6.102 12.102 -31.062 1 86.88 134 LYS B C 1
ATOM 10126 O O . LYS B 1 134 ? -6.75 11.938 -30.016 1 86.88 134 LYS B O 1
ATOM 10131 N N . PHE B 1 135 ? -5.707 13.297 -31.453 1 83.25 135 PHE B N 1
ATOM 10132 C CA . PHE B 1 135 ? -5.879 14.461 -30.594 1 83.25 135 PHE B CA 1
ATOM 10133 C C . PHE B 1 135 ? -6.977 15.367 -31.125 1 83.25 135 PHE B C 1
ATOM 10135 O O . PHE B 1 135 ? -7.074 15.586 -32.344 1 83.25 135 PHE B O 1
ATOM 10142 N N . PHE B 1 136 ? -7.852 15.766 -30.172 1 78.62 136 PHE B N 1
ATOM 10143 C CA . PHE B 1 136 ? -8.875 16.781 -30.406 1 78.62 136 PHE B CA 1
ATOM 10144 C C . PHE B 1 136 ? -8.781 17.891 -29.375 1 78.62 136 PHE B C 1
ATOM 10146 O O . PHE B 1 136 ? -8.398 17.656 -28.234 1 78.62 136 PHE B O 1
ATOM 10153 N N . SER B 1 137 ? -8.977 19.094 -29.781 1 82.81 137 SER B N 1
ATOM 10154 C CA . SER B 1 137 ? -9.023 20.219 -28.859 1 82.81 137 SER B CA 1
ATOM 10155 C C . SER B 1 137 ? -10.328 20.984 -29 1 82.81 137 SER B C 1
ATOM 10157 O O . SER B 1 137 ? -10.766 21.297 -30.109 1 82.81 137 SER B O 1
ATOM 10159 N N . LEU B 1 138 ? -10.984 21.219 -27.875 1 81.06 138 LEU B N 1
ATOM 10160 C CA . LEU B 1 138 ? -12.203 22.016 -27.844 1 81.06 138 LEU B CA 1
ATOM 10161 C C . LEU B 1 138 ? -11.898 23.453 -27.422 1 81.06 138 LEU B C 1
ATOM 10163 O O . LEU B 1 138 ? -10.961 23.703 -26.656 1 81.06 138 LEU B O 1
ATOM 10167 N N . PRO B 1 139 ? -12.609 24.375 -27.938 1 78.31 139 PRO B N 1
ATOM 10168 C CA . PRO B 1 139 ? -12.477 25.75 -27.422 1 78.31 139 PRO B CA 1
ATOM 10169 C C . PRO B 1 139 ? -13.18 25.953 -26.094 1 78.31 139 PRO B C 1
ATOM 10171 O O . PRO B 1 139 ? -14.062 25.172 -25.719 1 78.31 139 PRO B O 1
ATOM 10174 N N . PRO B 1 140 ? -12.758 26.969 -25.297 1 80.44 140 PRO B N 1
ATOM 10175 C CA . PRO B 1 140 ? -13.508 27.266 -24.078 1 80.44 140 PRO B CA 1
ATOM 10176 C C . PRO B 1 140 ? -14.984 27.547 -24.344 1 80.44 140 PRO B C 1
ATOM 10178 O O . PRO B 1 140 ? -15.32 28.234 -25.312 1 80.44 140 PRO B O 1
ATOM 10181 N N . PRO B 1 141 ? -15.859 26.984 -23.609 1 77.12 141 PRO B N 1
ATOM 10182 C CA . PRO B 1 141 ? -17.297 27.141 -23.859 1 77.12 141 PRO B CA 1
ATOM 10183 C C . PRO B 1 141 ? -17.75 28.594 -23.75 1 77.12 141 PRO B C 1
ATOM 10185 O O . PRO B 1 141 ? -17.312 29.328 -22.859 1 77.12 141 PRO B O 1
ATOM 10188 N N . THR B 1 142 ? -18.5 29 -24.734 1 71.81 142 THR B N 1
ATOM 10189 C CA . THR B 1 142 ? -19.172 30.297 -24.75 1 71.81 142 THR B CA 1
ATOM 10190 C C . THR B 1 142 ? -20.641 30.125 -25.172 1 71.81 142 THR B C 1
ATOM 10192 O O . THR B 1 142 ? -21 29.109 -25.766 1 71.81 142 THR B O 1
ATOM 10195 N N . ASP B 1 143 ? -21.453 31.062 -24.781 1 70.12 143 ASP B N 1
ATOM 10196 C CA . ASP B 1 143 ? -22.875 31 -25.141 1 70.12 143 ASP B CA 1
ATOM 10197 C C . ASP B 1 143 ? -23.062 31.078 -26.656 1 70.12 143 ASP B C 1
ATOM 10199 O O . ASP B 1 143 ? -24.094 30.641 -27.188 1 70.12 143 ASP B O 1
ATOM 10203 N N . GLU B 1 144 ? -22.109 31.531 -27.312 1 69.81 144 GLU B N 1
ATOM 10204 C CA . GLU B 1 144 ? -22.219 31.703 -28.766 1 69.81 144 GLU B CA 1
ATOM 10205 C C . GLU B 1 144 ? -21.859 30.422 -29.5 1 69.81 144 GLU B C 1
ATOM 10207 O O . GLU B 1 144 ? -22.25 30.234 -30.656 1 69.81 144 GLU B O 1
ATOM 10212 N N . MET B 1 145 ? -21.297 29.531 -28.844 1 76.62 145 MET B N 1
ATOM 10213 C CA . MET B 1 145 ? -20.859 28.297 -29.484 1 76.62 145 MET B CA 1
ATOM 10214 C C . MET B 1 145 ? -22.016 27.312 -29.625 1 76.62 145 MET B C 1
ATOM 10216 O O . MET B 1 145 ? -22.672 26.969 -28.656 1 76.62 145 MET B O 1
ATOM 10220 N N . PRO B 1 146 ? -22.328 26.953 -30.891 1 72.12 146 PRO B N 1
ATOM 10221 C CA . PRO B 1 146 ? -23.422 26 -31.062 1 72.12 146 PRO B CA 1
ATOM 10222 C C . PRO B 1 146 ? -23.125 24.641 -30.438 1 72.12 146 PRO B C 1
ATOM 10224 O O . PRO B 1 146 ? -22.031 24.094 -30.609 1 72.12 146 PRO B O 1
ATOM 10227 N N . ALA B 1 147 ? -23.984 24.094 -29.781 1 77.44 147 ALA B N 1
ATOM 10228 C CA . ALA B 1 147 ? -23.859 22.797 -29.125 1 77.44 147 ALA B CA 1
ATOM 10229 C C . ALA B 1 147 ? -23.609 21.688 -30.156 1 77.44 147 ALA B C 1
ATOM 10231 O O . ALA B 1 147 ? -22.953 20.688 -29.844 1 77.44 147 ALA B O 1
ATOM 10232 N N . ARG B 1 148 ? -24.109 21.859 -31.391 1 75.56 148 ARG B N 1
ATOM 10233 C CA . ARG B 1 148 ? -23.938 20.875 -32.438 1 75.56 148 ARG B CA 1
ATOM 10234 C C . ARG B 1 148 ? -22.453 20.672 -32.75 1 75.56 148 ARG B C 1
ATOM 10236 O O . ARG B 1 148 ? -22.047 19.578 -33.125 1 75.56 148 ARG B O 1
ATOM 10243 N N . MET B 1 149 ? -21.656 21.672 -32.562 1 77.75 149 MET B N 1
ATOM 10244 C CA . MET B 1 149 ? -20.219 21.562 -32.781 1 77.75 149 MET B CA 1
ATOM 10245 C C . MET B 1 149 ? -19.578 20.625 -31.781 1 77.75 149 MET B C 1
ATOM 10247 O O . MET B 1 149 ? -18.734 19.797 -32.156 1 77.75 149 MET B O 1
ATOM 10251 N N . ILE B 1 150 ? -19.938 20.734 -30.594 1 79.25 150 ILE B N 1
ATOM 10252 C CA . ILE B 1 150 ? -19.391 19.906 -29.531 1 79.25 150 ILE B CA 1
ATOM 10253 C C . ILE B 1 150 ? -19.844 18.453 -29.734 1 79.25 150 ILE B C 1
ATOM 10255 O O . ILE B 1 150 ? -19.047 17.531 -29.609 1 79.25 150 ILE B O 1
ATOM 10259 N N . LEU B 1 151 ? -21.094 18.312 -30.062 1 76.94 151 LEU B N 1
ATOM 10260 C CA . LEU B 1 151 ? -21.656 16.969 -30.266 1 76.94 151 LEU B CA 1
ATOM 10261 C C . LEU B 1 151 ? -20.938 16.281 -31.422 1 76.94 151 LEU B C 1
ATOM 10263 O O . LEU B 1 151 ? -20.578 15.102 -31.312 1 76.94 151 LEU B O 1
ATOM 10267 N N . THR B 1 152 ? -20.703 17 -32.438 1 78 152 THR B N 1
ATOM 10268 C CA . THR B 1 152 ? -20.016 16.438 -33.594 1 78 152 THR B CA 1
ATOM 10269 C C . THR B 1 152 ? -18.562 16.078 -33.25 1 78 152 THR B C 1
ATOM 10271 O O . THR B 1 152 ? -18.047 15.055 -33.688 1 78 152 THR B O 1
ATOM 10274 N N . THR B 1 153 ? -17.938 16.922 -32.5 1 82.25 153 THR B N 1
ATOM 10275 C CA . THR B 1 153 ? -16.562 16.672 -32.125 1 82.25 153 THR B CA 1
ATOM 10276 C C . THR B 1 153 ? -16.453 15.422 -31.25 1 82.25 153 THR B C 1
ATOM 10278 O O . THR B 1 153 ? -15.57 14.586 -31.469 1 82.25 153 THR B O 1
ATOM 10281 N N . ILE B 1 154 ? -17.266 15.266 -30.359 1 82.62 154 ILE B N 1
ATOM 10282 C CA . ILE B 1 154 ? -17.219 14.125 -29.453 1 82.62 154 ILE B CA 1
ATOM 10283 C C . ILE B 1 154 ? -17.578 12.852 -30.219 1 82.62 154 ILE B C 1
ATOM 10285 O O . ILE B 1 154 ? -16.969 11.805 -30 1 82.62 154 ILE B O 1
ATOM 10289 N N . ASP B 1 155 ? -18.625 12.945 -31.062 1 79.81 155 ASP B N 1
ATOM 10290 C CA . ASP B 1 155 ? -18.984 11.789 -31.875 1 79.81 155 ASP B CA 1
ATOM 10291 C C . ASP B 1 155 ? -17.812 11.367 -32.781 1 79.81 155 ASP B C 1
ATOM 10293 O O . ASP B 1 155 ? -17.594 10.172 -32.969 1 79.81 155 ASP B O 1
ATOM 10297 N N . SER B 1 156 ? -17.156 12.359 -33.25 1 82 156 SER B N 1
ATOM 10298 C CA . SER B 1 156 ? -15.977 12.07 -34.062 1 82 156 SER B CA 1
ATOM 10299 C C . SER B 1 156 ? -14.875 11.422 -33.25 1 82 156 SER B C 1
ATOM 10301 O O . SER B 1 156 ? -14.164 10.539 -33.719 1 82 156 SER B O 1
ATOM 10303 N N . ALA B 1 157 ? -14.711 11.906 -32.062 1 86.81 157 ALA B N 1
ATOM 10304 C CA . ALA B 1 157 ? -13.703 11.344 -31.156 1 86.81 157 ALA B CA 1
ATOM 10305 C C . ALA B 1 157 ? -14.023 9.891 -30.812 1 86.81 157 ALA B C 1
ATOM 10307 O O . ALA B 1 157 ? -13.141 9.039 -30.812 1 86.81 157 ALA B O 1
ATOM 10308 N N . VAL B 1 158 ? -15.234 9.625 -30.516 1 83.69 158 VAL B N 1
ATOM 10309 C CA . VAL B 1 158 ? -15.664 8.273 -30.172 1 83.69 158 VAL B CA 1
ATOM 10310 C C . VAL B 1 158 ? -15.508 7.359 -31.391 1 83.69 158 VAL B C 1
ATOM 10312 O O . VAL B 1 158 ? -15.078 6.211 -31.266 1 83.69 158 VAL B O 1
ATOM 10315 N N . TYR B 1 159 ? -15.906 7.887 -32.469 1 82.12 159 TYR B N 1
ATOM 10316 C CA . TYR B 1 159 ? -15.75 7.133 -33.719 1 82.12 159 TYR B CA 1
ATOM 10317 C C . TYR B 1 159 ? -14.281 6.805 -33.969 1 82.12 159 TYR B C 1
ATOM 10319 O O . TYR B 1 159 ? -13.945 5.676 -34.344 1 82.12 159 TYR B O 1
ATOM 10327 N N . SER B 1 160 ? -13.5 7.77 -33.781 1 85.5 160 SER B N 1
ATOM 10328 C CA . SER B 1 160 ? -12.062 7.59 -34 1 85.5 160 SER B CA 1
ATOM 10329 C C . SER B 1 160 ? -11.492 6.551 -33.031 1 85.5 160 SER B C 1
ATOM 10331 O O . SER B 1 160 ? -10.555 5.832 -33.375 1 85.5 160 SER B O 1
ATOM 10333 N N . ALA B 1 161 ? -11.961 6.477 -31.859 1 87.81 161 ALA B N 1
ATOM 10334 C CA . ALA B 1 161 ? -11.492 5.523 -30.859 1 87.81 161 ALA B CA 1
ATOM 10335 C C . ALA B 1 161 ? -11.961 4.109 -31.188 1 87.81 161 ALA B C 1
ATOM 10337 O O . ALA B 1 161 ? -11.273 3.131 -30.875 1 87.81 161 ALA B O 1
ATOM 10338 N N . SER B 1 162 ? -13.094 4.031 -31.875 1 83.69 162 SER B N 1
ATOM 10339 C CA . SER B 1 162 ? -13.742 2.738 -32.062 1 83.69 162 SER B CA 1
ATOM 10340 C C . SER B 1 162 ? -13.477 2.176 -33.438 1 83.69 162 SER B C 1
ATOM 10342 O O . SER B 1 162 ? -13.703 0.992 -33.688 1 83.69 162 SER B O 1
ATOM 10344 N N . GLN B 1 163 ? -13.016 3.018 -34.312 1 78.56 163 GLN B N 1
ATOM 10345 C CA . GLN B 1 163 ? -12.766 2.557 -35.656 1 78.56 163 GLN B CA 1
ATOM 10346 C C . GLN B 1 163 ? -11.461 1.768 -35.75 1 78.56 163 GLN B C 1
ATOM 10348 O O . GLN B 1 163 ? -10.492 2.09 -35.062 1 78.56 163 GLN B O 1
ATOM 10353 N N . SER B 1 164 ? -11.469 0.773 -36.594 1 74.06 164 SER B N 1
ATOM 10354 C CA . SER B 1 164 ? -10.266 -0.028 -36.781 1 74.06 164 SER B CA 1
ATOM 10355 C C . SER B 1 164 ? -9.203 0.752 -37.562 1 74.06 164 SER B C 1
ATOM 10357 O O . SER B 1 164 ? -9.469 1.296 -38.625 1 74.06 164 SER B O 1
ATOM 10359 N N . PRO B 1 165 ? -8.07 0.845 -36.938 1 80.38 165 PRO B N 1
ATOM 10360 C CA . PRO B 1 165 ? -7.625 0.285 -35.688 1 80.38 165 PRO B CA 1
ATOM 10361 C C . PRO B 1 165 ? -8.07 1.125 -34.469 1 80.38 165 PRO B C 1
ATOM 10363 O O . PRO B 1 165 ? -7.875 2.344 -34.469 1 80.38 165 PRO B O 1
ATOM 10366 N N . CYS B 1 166 ? -8.688 0.463 -33.594 1 87.31 166 CYS B N 1
ATOM 10367 C CA . CYS B 1 166 ? -9.109 1.128 -32.375 1 87.31 166 CYS B CA 1
ATOM 10368 C C . CYS B 1 166 ? -7.91 1.67 -31.609 1 87.31 166 CYS B C 1
ATOM 10370 O O . CYS B 1 166 ? -6.773 1.254 -31.844 1 87.31 166 CYS B O 1
ATOM 10372 N N . GLY B 1 167 ? -8.148 2.672 -30.797 1 91.38 167 GLY B N 1
ATOM 10373 C CA . GLY B 1 167 ? -7.074 3.227 -29.984 1 91.38 167 GLY B CA 1
ATOM 10374 C C . GLY B 1 167 ? -7.52 4.383 -29.109 1 91.38 167 GLY B C 1
ATOM 10375 O O . GLY B 1 167 ? -8.695 4.758 -29.125 1 91.38 167 GLY B O 1
ATOM 10376 N N . PRO B 1 168 ? -6.582 4.891 -28.359 1 95.12 168 PRO B N 1
ATOM 10377 C CA . PRO B 1 168 ? -6.914 5.988 -27.453 1 95.12 168 PRO B CA 1
ATOM 10378 C C . PRO B 1 168 ? -7.051 7.328 -28.156 1 95.12 168 PRO B C 1
ATOM 10380 O O . PRO B 1 168 ? -6.332 7.594 -29.125 1 95.12 168 PRO B O 1
ATOM 10383 N N . VAL B 1 169 ? -7.969 8.172 -27.703 1 94.12 169 VAL B N 1
ATOM 10384 C CA . VAL B 1 169 ? -8.211 9.523 -28.203 1 94.12 169 VAL B CA 1
ATOM 10385 C C . VAL B 1 169 ? -8.148 10.523 -27.047 1 94.12 169 VAL B C 1
ATOM 10387 O O . VAL B 1 169 ? -8.656 10.25 -25.953 1 94.12 169 VAL B O 1
ATOM 10390 N N . HIS B 1 170 ? -7.453 11.594 -27.219 1 95.19 170 HIS B N 1
ATOM 10391 C CA . HIS B 1 170 ? -7.332 12.656 -26.219 1 95.19 170 HIS B CA 1
ATOM 10392 C C . HIS B 1 170 ? -8.117 13.891 -26.641 1 95.19 170 HIS B C 1
ATOM 10394 O O . HIS B 1 170 ? -7.875 14.453 -27.719 1 95.19 170 HIS B O 1
ATOM 10400 N N . VAL B 1 171 ? -9.102 14.305 -25.812 1 90.94 171 VAL B N 1
ATOM 10401 C CA . VAL B 1 171 ? -9.844 15.547 -26.016 1 90.94 171 VAL B CA 1
ATOM 10402 C C . VAL B 1 171 ? -9.5 16.547 -24.922 1 90.94 171 VAL B C 1
ATOM 10404 O O . VAL B 1 171 ? -9.812 16.312 -23.75 1 90.94 171 VAL B O 1
ATOM 10407 N N . ASN B 1 172 ? -8.82 17.594 -25.25 1 91.81 172 ASN B N 1
ATOM 10408 C CA . ASN B 1 172 ? -8.5 18.672 -24.312 1 91.81 172 ASN B CA 1
ATOM 10409 C C . ASN B 1 172 ? -9.664 19.641 -24.156 1 91.81 172 ASN B C 1
ATOM 10411 O O . ASN B 1 172 ? -10.164 20.172 -25.156 1 91.81 172 ASN B O 1
ATOM 10415 N N . CYS B 1 173 ? -10.133 19.875 -22.906 1 88.06 173 CYS B N 1
ATOM 10416 C CA . CYS B 1 173 ? -11.328 20.672 -22.641 1 88.06 173 CYS B CA 1
ATOM 10417 C C . CYS B 1 173 ? -10.992 21.875 -21.781 1 88.06 173 CYS B C 1
ATOM 10419 O O . CYS B 1 173 ? -11.047 21.797 -20.547 1 88.06 173 CYS B O 1
ATOM 10421 N N . PRO B 1 174 ? -10.766 23.062 -22.359 1 86.81 174 PRO B N 1
ATOM 10422 C CA . PRO B 1 174 ? -10.508 24.266 -21.562 1 86.81 174 PRO B CA 1
ATOM 10423 C C . PRO B 1 174 ? -11.781 24.859 -20.969 1 86.81 174 PRO B C 1
ATOM 10425 O O . PRO B 1 174 ? -12.797 24.984 -21.672 1 86.81 174 PRO B O 1
ATOM 10428 N N . PHE B 1 175 ? -11.773 25.203 -19.672 1 83.06 175 PHE B N 1
ATOM 10429 C CA . PHE B 1 175 ? -12.938 25.766 -19 1 83.06 175 PHE B CA 1
ATOM 10430 C C . PHE B 1 175 ? -12.602 27.094 -18.344 1 83.06 175 PHE B C 1
ATOM 10432 O O . PHE B 1 175 ? -11.523 27.25 -17.781 1 83.06 175 PHE B O 1
ATOM 10439 N N . ARG B 1 176 ? -13.523 28.047 -18.484 1 76.56 176 ARG B N 1
ATOM 10440 C CA . ARG B 1 176 ? -13.438 29.328 -17.781 1 76.56 176 ARG B CA 1
ATOM 10441 C C . ARG B 1 176 ? -14.234 29.297 -16.484 1 76.56 176 ARG B C 1
ATOM 10443 O O . ARG B 1 176 ? -15.18 28.516 -16.344 1 76.56 176 ARG B O 1
ATOM 10450 N N . GLU B 1 177 ? -13.836 30.031 -15.438 1 72.31 177 GLU B N 1
ATOM 10451 C CA . GLU B 1 177 ? -14.625 30.203 -14.219 1 72.31 177 GLU B CA 1
ATOM 10452 C C . GLU B 1 177 ? -15.953 30.906 -14.508 1 72.31 177 GLU B C 1
ATOM 10454 O O . GLU B 1 177 ? -16.031 31.719 -15.43 1 72.31 177 GLU B O 1
ATOM 10459 N N . PRO B 1 178 ? -16.984 30.578 -13.781 1 73.5 178 PRO B N 1
ATOM 10460 C CA . PRO B 1 178 ? -17.062 29.734 -12.594 1 73.5 178 PRO B CA 1
ATOM 10461 C C . PRO B 1 178 ? -17.141 28.25 -12.938 1 73.5 178 PRO B C 1
ATOM 10463 O O . PRO B 1 178 ? -17.734 27.875 -13.953 1 73.5 178 PRO B O 1
ATOM 10466 N N . LEU B 1 179 ? -16.641 27.453 -12.125 1 72.56 179 LEU B N 1
ATOM 10467 C CA . LEU B 1 179 ? -16.547 26.016 -12.375 1 72.56 179 LEU B CA 1
ATOM 10468 C C . LEU B 1 179 ? -17.609 25.25 -11.594 1 72.56 179 LEU B C 1
ATOM 10470 O O . LEU B 1 179 ? -17.859 24.078 -11.867 1 72.56 179 LEU B O 1
ATOM 10474 N N . GLU B 1 180 ? -18.203 26.031 -10.594 1 62.34 180 GLU B N 1
ATOM 10475 C CA . GLU B 1 180 ? -19.234 25.391 -9.781 1 62.34 180 GLU B CA 1
ATOM 10476 C C . GLU B 1 180 ? -20.594 25.438 -10.477 1 62.34 180 GLU B C 1
ATOM 10478 O O . GLU B 1 180 ? -20.766 26.141 -11.469 1 62.34 180 GLU B O 1
ATOM 10483 N N . ASP B 1 181 ? -21.422 24.625 -10.055 1 62.06 181 ASP B N 1
ATOM 10484 C CA . ASP B 1 181 ? -22.766 24.531 -10.633 1 62.06 181 ASP B CA 1
ATOM 10485 C C . ASP B 1 181 ? -23.641 25.703 -10.188 1 62.06 181 ASP B C 1
ATOM 10487 O O . ASP B 1 181 ? -24.453 25.578 -9.273 1 62.06 181 ASP B O 1
ATOM 10491 N N . SER B 1 182 ? -23.156 26.906 -10.477 1 60.03 182 SER B N 1
ATOM 10492 C CA . SER B 1 182 ? -23.984 28.062 -10.133 1 60.03 182 SER B CA 1
ATOM 10493 C C . SER B 1 182 ? -24.875 28.484 -11.297 1 60.03 182 SER B C 1
ATOM 10495 O O . SER B 1 182 ? -24.422 28.5 -12.445 1 60.03 182 SER B O 1
ATOM 10497 N N . PRO B 1 183 ? -26.094 28.609 -10.938 1 60.84 183 PRO B N 1
ATOM 10498 C CA . PRO B 1 183 ? -27.031 28.953 -12.008 1 60.84 183 PRO B CA 1
ATOM 10499 C C . PRO B 1 183 ? -26.688 30.281 -12.68 1 60.84 183 PRO B C 1
ATOM 10501 O O . PRO B 1 183 ? -26.406 31.266 -12 1 60.84 183 PRO B O 1
ATOM 10504 N N . LYS B 1 184 ? -26.281 30.266 -13.758 1 63.09 184 LYS B N 1
ATOM 10505 C CA . LYS B 1 184 ? -26.078 31.484 -14.531 1 63.09 184 LYS B CA 1
ATOM 10506 C C . LYS B 1 184 ? -27 31.516 -15.75 1 63.09 184 LYS B C 1
ATOM 10508 O O . LYS B 1 184 ? -27.312 30.469 -16.328 1 63.09 184 LYS B O 1
ATOM 10513 N N . ALA B 1 185 ? -27.547 32.688 -15.961 1 64.62 185 ALA B N 1
ATOM 10514 C CA . ALA B 1 185 ? -28.375 32.875 -17.141 1 64.62 185 ALA B CA 1
ATOM 10515 C C . ALA B 1 185 ? -27.578 32.656 -18.422 1 64.62 185 ALA B C 1
ATOM 10517 O O . ALA B 1 185 ? -26.406 33.031 -18.5 1 64.62 185 ALA B O 1
ATOM 10518 N N . TRP B 1 186 ? -27.984 31.703 -19.344 1 65.69 186 TRP B N 1
ATOM 10519 C CA . TRP B 1 186 ? -27.281 31.469 -20.594 1 65.69 186 TRP B CA 1
ATOM 10520 C C . TRP B 1 186 ? -28.25 31.531 -21.781 1 65.69 186 TRP B C 1
ATOM 10522 O O . TRP B 1 186 ? -29.469 31.469 -21.594 1 65.69 186 TRP B O 1
ATOM 10532 N N . ASP B 1 187 ? -27.75 31.891 -22.969 1 67.38 187 ASP B N 1
ATOM 10533 C CA . ASP B 1 187 ? -28.516 32.031 -24.203 1 67.38 187 ASP B CA 1
ATOM 10534 C C . ASP B 1 187 ? -28.859 30.656 -24.781 1 67.38 187 ASP B C 1
ATOM 10536 O O . ASP B 1 187 ? -27.969 29.875 -25.125 1 67.38 187 ASP B O 1
ATOM 10540 N N . SER B 1 188 ? -30.125 30.344 -24.906 1 73.38 188 SER B N 1
ATOM 10541 C CA . SER B 1 188 ? -30.609 29.062 -25.375 1 73.38 188 SER B CA 1
ATOM 10542 C C . SER B 1 188 ? -30.438 28.922 -26.891 1 73.38 188 SER B C 1
ATOM 10544 O O . SER B 1 188 ? -30.688 27.875 -27.453 1 73.38 188 SER B O 1
ATOM 10546 N N . LYS B 1 189 ? -29.922 29.953 -27.5 1 73.12 189 LYS B N 1
ATOM 10547 C CA . LYS B 1 189 ? -29.719 29.906 -28.938 1 73.12 189 LYS B CA 1
ATOM 10548 C C . LYS B 1 189 ? -28.703 28.844 -29.312 1 73.12 189 LYS B C 1
ATOM 10550 O O . LYS B 1 189 ? -28.719 28.328 -30.438 1 73.12 189 LYS B O 1
ATOM 10555 N N . CYS B 1 190 ? -27.797 28.484 -28.359 1 76.69 190 CYS B N 1
ATOM 10556 C CA . CYS B 1 190 ? -26.766 27.484 -28.641 1 76.69 190 CYS B CA 1
ATOM 10557 C C . CYS B 1 190 ? -27.391 26.109 -28.844 1 76.69 190 CYS B C 1
ATOM 10559 O O . CYS B 1 190 ? -26.766 25.234 -29.438 1 76.69 190 CYS B O 1
ATOM 10561 N N . LEU B 1 191 ? -28.703 25.906 -28.531 1 77.69 191 LEU B N 1
ATOM 10562 C CA . LEU B 1 191 ? -29.375 24.609 -28.641 1 77.69 191 LEU B CA 1
ATOM 10563 C C . LEU B 1 191 ? -30.297 24.562 -29.859 1 77.69 191 LEU B C 1
ATOM 10565 O O . LEU B 1 191 ? -31 23.578 -30.062 1 77.69 191 LEU B O 1
ATOM 10569 N N . GLU B 1 192 ? -30.234 25.594 -30.547 1 75.06 192 GLU B N 1
ATOM 10570 C CA . GLU B 1 192 ? -31.141 25.656 -31.688 1 75.06 192 GLU B CA 1
ATOM 10571 C C . GLU B 1 192 ? -30.906 24.5 -32.656 1 75.06 192 GLU B C 1
ATOM 10573 O O . GLU B 1 192 ? -29.766 24.203 -33 1 75.06 192 GLU B O 1
ATOM 10578 N N . GLY B 1 193 ? -31.922 23.734 -33.094 1 71.94 193 GLY B N 1
ATOM 10579 C CA . GLY B 1 193 ? -31.844 22.656 -34.062 1 71.94 193 GLY B CA 1
ATOM 10580 C C . GLY B 1 193 ? -31.594 21.297 -33.438 1 71.94 193 GLY B C 1
ATOM 10581 O O . GLY B 1 193 ? -31.484 20.297 -34.125 1 71.94 193 GLY B O 1
ATOM 10582 N N . LEU B 1 194 ? -31.469 21.234 -32.062 1 78.62 194 LEU B N 1
ATOM 10583 C CA . LEU B 1 194 ? -31.109 19.984 -31.406 1 78.62 194 LEU B CA 1
ATOM 10584 C C . LEU B 1 194 ? -32.312 19.312 -30.781 1 78.62 194 LEU B C 1
ATOM 10586 O O . LEU B 1 194 ? -32.188 18.328 -30.031 1 78.62 194 LEU B O 1
ATOM 10590 N N . ASN B 1 195 ? -33.5 19.766 -31.062 1 71 195 ASN B N 1
ATOM 10591 C CA . ASN B 1 195 ? -34.719 19.219 -30.469 1 71 195 ASN B CA 1
ATOM 10592 C C . ASN B 1 195 ? -34.906 17.75 -30.781 1 71 195 ASN B C 1
ATOM 10594 O O . ASN B 1 195 ? -35.281 16.953 -29.906 1 71 195 ASN B O 1
ATOM 10598 N N . LEU B 1 196 ? -34.656 17.406 -32.062 1 68.06 196 LEU B N 1
ATOM 10599 C CA . LEU B 1 196 ? -34.812 16.016 -32.438 1 68.06 196 LEU B CA 1
ATOM 10600 C C . LEU B 1 196 ? -33.812 15.125 -31.75 1 68.06 196 LEU B C 1
ATOM 10602 O O . LEU B 1 196 ? -34.094 13.992 -31.391 1 68.06 196 LEU B O 1
ATOM 10606 N N . TRP B 1 197 ? -32.625 15.617 -31.594 1 75.12 197 TRP B N 1
ATOM 10607 C CA . TRP B 1 197 ? -31.547 14.859 -30.938 1 75.12 197 TRP B CA 1
ATOM 10608 C C . TRP B 1 197 ? -31.859 14.633 -29.469 1 75.12 197 TRP B C 1
ATOM 10610 O O . TRP B 1 197 ? -31.609 13.555 -28.922 1 75.12 197 TRP B O 1
ATOM 10620 N N . MET B 1 198 ? -32.375 15.602 -28.812 1 72.06 198 MET B N 1
ATOM 10621 C CA . MET B 1 198 ? -32.719 15.531 -27.391 1 72.06 198 MET B CA 1
ATOM 10622 C C . MET B 1 198 ? -33.781 14.484 -27.125 1 72.06 198 MET B C 1
ATOM 10624 O O . MET B 1 198 ? -33.844 13.922 -26.016 1 72.06 198 MET B O 1
ATOM 10628 N N . LEU B 1 199 ? -34.5 14.18 -28.219 1 62.81 199 LEU B N 1
ATOM 10629 C CA . LEU B 1 199 ? -35.594 13.219 -28.062 1 62.81 199 LEU B CA 1
ATOM 10630 C C . LEU B 1 199 ? -35.094 11.805 -28.359 1 62.81 199 LEU B C 1
ATOM 10632 O O . LEU B 1 199 ? -35.688 10.828 -27.891 1 62.81 199 LEU B O 1
ATOM 10636 N N . LYS B 1 200 ? -34 11.844 -29.125 1 63.22 200 LYS B N 1
ATOM 10637 C CA . LYS B 1 200 ? -33.5 10.531 -29.516 1 63.22 200 LYS B CA 1
ATOM 10638 C C . LYS B 1 200 ? -32.312 10.109 -28.641 1 63.22 200 LYS B C 1
ATOM 10640 O O . LYS B 1 200 ? -31.609 10.961 -28.109 1 63.22 200 LYS B O 1
ATOM 10645 N N . GLU B 1 201 ? -32.188 8.844 -28.391 1 66.31 201 GLU B N 1
ATOM 10646 C CA . GLU B 1 201 ? -31.062 8.312 -27.625 1 66.31 201 GLU B CA 1
ATOM 10647 C C . GLU B 1 201 ? -29.953 7.828 -28.562 1 66.31 201 GLU B C 1
ATOM 10649 O O . GLU B 1 201 ? -29.531 6.676 -28.484 1 66.31 201 GLU B O 1
ATOM 10654 N N . GLU B 1 202 ? -29.625 8.695 -29.625 1 69 202 GLU B N 1
ATOM 10655 C CA . GLU B 1 202 ? -28.594 8.352 -30.594 1 69 202 GLU B CA 1
ATOM 10656 C C . GLU B 1 202 ? -27.578 9.484 -30.734 1 69 202 GLU B C 1
ATOM 10658 O O . GLU B 1 202 ? -27.891 10.641 -30.422 1 69 202 GLU B O 1
ATOM 10663 N N . PRO B 1 203 ? -26.359 9.102 -31.188 1 74.12 203 PRO B N 1
ATOM 10664 C CA . PRO B 1 203 ? -25.391 10.164 -31.438 1 74.12 203 PRO B CA 1
ATOM 10665 C C . PRO B 1 203 ? -25.875 11.18 -32.469 1 74.12 203 PRO B C 1
ATOM 10667 O O . PRO B 1 203 ? -26.734 10.867 -33.281 1 74.12 203 PRO B O 1
ATOM 10670 N N . TYR B 1 204 ? -25.406 12.352 -32.344 1 76.25 204 TYR B N 1
ATOM 10671 C CA . TYR B 1 204 ? -25.797 13.422 -33.25 1 76.25 204 TYR B CA 1
ATOM 10672 C C . TYR B 1 204 ? -25.25 13.172 -34.656 1 76.25 204 TYR B C 1
ATOM 10674 O O . TYR B 1 204 ? -25.953 13.328 -35.656 1 76.25 204 TYR B O 1
ATOM 10682 N N . THR B 1 205 ? -23.969 12.852 -34.688 1 74.81 205 THR B N 1
ATOM 10683 C CA . THR B 1 205 ? -23.312 12.523 -35.938 1 74.81 205 THR B CA 1
ATOM 10684 C C . THR B 1 205 ? -23.047 11.023 -36.062 1 74.81 205 THR B C 1
ATOM 10686 O O . THR B 1 205 ? -22.422 10.43 -35.156 1 74.81 205 THR B O 1
ATOM 10689 N N . LYS B 1 206 ? -23.641 10.391 -36.969 1 71.44 206 LYS B N 1
ATOM 10690 C CA . LYS B 1 206 ? -23.438 8.961 -37.188 1 71.44 206 LYS B CA 1
ATOM 10691 C C . LYS B 1 206 ? -22.438 8.719 -38.312 1 71.44 206 LYS B C 1
ATOM 10693 O O . LYS B 1 206 ? -22.453 9.414 -39.344 1 71.44 206 LYS B O 1
ATOM 10698 N N . TYR B 1 207 ? -21.484 8.047 -37.969 1 71.19 207 TYR B N 1
ATOM 10699 C CA . TYR B 1 207 ? -20.484 7.676 -38.938 1 71.19 207 TYR B CA 1
ATOM 10700 C C . TYR B 1 207 ? -20.703 6.258 -39.438 1 71.19 207 TYR B C 1
ATOM 10702 O O . TYR B 1 207 ? -21.141 5.383 -38.688 1 71.19 207 TYR B O 1
ATOM 10710 N N . ILE B 1 208 ? -20.766 6.145 -40.688 1 58.38 208 ILE B N 1
ATOM 10711 C CA . ILE B 1 208 ? -20.844 4.805 -41.25 1 58.38 208 ILE B CA 1
ATOM 10712 C C . ILE B 1 208 ? -19.531 4.055 -41.031 1 58.38 208 ILE B C 1
ATOM 10714 O O . ILE B 1 208 ? -18.453 4.562 -41.312 1 58.38 208 ILE B O 1
ATOM 10718 N N . LYS B 1 209 ? -19.672 3.143 -40.031 1 56.34 209 LYS B N 1
ATOM 10719 C CA . LYS B 1 209 ? -18.484 2.316 -39.812 1 56.34 209 LYS B CA 1
ATOM 10720 C C . LYS B 1 209 ? -17.953 1.739 -41.125 1 56.34 209 LYS B C 1
ATOM 10722 O O . LYS B 1 209 ? -18.688 1.088 -41.844 1 56.34 209 LYS B O 1
ATOM 10727 N N . VAL B 1 210 ? -17.188 2.602 -41.75 1 45.22 210 VAL B N 1
ATOM 10728 C CA . VAL B 1 210 ? -16.562 2.014 -42.938 1 45.22 210 VAL B CA 1
ATOM 10729 C C . VAL B 1 210 ? -15.891 0.693 -42.562 1 45.22 210 VAL B C 1
ATOM 10731 O O . VAL B 1 210 ? -15.039 0.653 -41.656 1 45.22 210 VAL B O 1
ATOM 10734 N N . GLN B 1 211 ? -16.688 -0.255 -42.438 1 45.12 211 GLN B N 1
ATOM 10735 C CA . GLN B 1 211 ? -15.992 -1.526 -42.25 1 45.12 211 GLN B CA 1
ATOM 10736 C C . GLN B 1 211 ? -14.625 -1.517 -42.906 1 45.12 211 GLN B C 1
ATOM 10738 O O . GLN B 1 211 ? -14.531 -1.293 -44.125 1 45.12 211 GLN B O 1
ATOM 10743 N N . ARG B 1 212 ? -13.859 -0.685 -42.406 1 44.84 212 ARG B N 1
ATOM 10744 C CA . ARG B 1 212 ? -12.555 -0.841 -43.031 1 44.84 212 ARG B CA 1
ATOM 10745 C C . ARG B 1 212 ? -12.422 -2.213 -43.688 1 44.84 212 ARG B C 1
ATOM 10747 O O . ARG B 1 212 ? -12.641 -3.238 -43.031 1 44.84 212 ARG B O 1
ATOM 10754 N N . ALA B 1 213 ? -12.766 -2.232 -44.906 1 37.34 213 ALA B N 1
ATOM 10755 C CA . ALA B 1 213 ? -12.312 -3.285 -45.812 1 37.34 213 ALA B CA 1
ATOM 10756 C C . ALA B 1 213 ? -10.977 -3.859 -45.375 1 37.34 213 ALA B C 1
ATOM 10758 O O . ALA B 1 213 ? -9.992 -3.127 -45.219 1 37.34 213 ALA B O 1
ATOM 10759 N N . CYS B 1 214 ? -10.727 -4.43 -44.25 1 40.12 214 CYS B N 1
ATOM 10760 C CA . CYS B 1 214 ? -9.586 -5.277 -44.594 1 40.12 214 CYS B CA 1
ATOM 10761 C C . CYS B 1 214 ? -9.383 -5.34 -46.094 1 40.12 214 CYS B C 1
ATOM 10763 O O . CYS B 1 214 ? -10.172 -5.953 -46.812 1 40.12 214 CYS B O 1
ATOM 10765 N N . SER B 1 215 ? -9.289 -4.234 -46.594 1 40.88 215 SER B N 1
ATOM 10766 C CA . SER B 1 215 ? -8.977 -4.238 -48.031 1 40.88 215 SER B CA 1
ATOM 10767 C C . SER B 1 215 ? -8.453 -5.602 -48.469 1 40.88 215 SER B C 1
ATOM 10769 O O . SER B 1 215 ? -7.285 -5.73 -48.844 1 40.88 215 SER B O 1
ATOM 10771 N N . TYR B 1 216 ? -8.555 -6.457 -47.562 1 44.88 216 TYR B N 1
ATOM 10772 C CA . TYR B 1 216 ? -8.164 -7.684 -48.25 1 44.88 216 TYR B CA 1
ATOM 10773 C C . TYR B 1 216 ? -9.016 -7.922 -49.5 1 44.88 216 TYR B C 1
ATOM 10775 O O . TYR B 1 216 ? -10.25 -7.977 -49.406 1 44.88 216 TYR B O 1
ATOM 10783 N N . SER B 1 217 ? -8.672 -7.289 -50.438 1 51.19 217 SER B N 1
ATOM 10784 C CA . SER B 1 217 ? -9.273 -7.535 -51.75 1 51.19 217 SER B CA 1
ATOM 10785 C C . SER B 1 217 ? -9.789 -8.961 -51.844 1 51.19 217 SER B C 1
ATOM 10787 O O . SER B 1 217 ? -9.227 -9.883 -51.25 1 51.19 217 SER B O 1
ATOM 10789 N N . HIS B 1 218 ? -11.172 -9.102 -51.875 1 58.38 218 HIS B N 1
ATOM 10790 C CA . HIS B 1 218 ? -11.719 -10.414 -52.219 1 58.38 218 HIS B CA 1
ATOM 10791 C C . HIS B 1 218 ? -10.68 -11.281 -52.938 1 58.38 218 HIS B C 1
ATOM 10793 O O . HIS B 1 218 ? -10.609 -12.492 -52.688 1 58.38 218 HIS B O 1
ATOM 10799 N N . ASP B 1 219 ? -9.836 -10.438 -53.594 1 59.09 219 ASP B N 1
ATOM 10800 C CA . ASP B 1 219 ? -8.812 -11.172 -54.344 1 59.09 219 ASP B CA 1
ATOM 10801 C C . ASP B 1 219 ? -7.742 -11.711 -53.406 1 59.09 219 ASP B C 1
ATOM 10803 O O . ASP B 1 219 ? -7.277 -12.844 -53.562 1 59.09 219 ASP B O 1
ATOM 10807 N N . ASN B 1 220 ? -7.48 -10.93 -52.312 1 62.81 220 ASN B N 1
ATOM 10808 C CA . ASN B 1 220 ? -6.441 -11.391 -51.406 1 62.81 220 ASN B CA 1
ATOM 10809 C C . ASN B 1 220 ? -6.93 -12.547 -50.531 1 62.81 220 ASN B C 1
ATOM 10811 O O . ASN B 1 220 ? -6.18 -13.484 -50.281 1 62.81 220 ASN B O 1
ATOM 10815 N N . MET B 1 221 ? -8.188 -12.43 -50.125 1 72.56 221 MET B N 1
ATOM 10816 C CA . MET B 1 221 ? -8.742 -13.516 -49.312 1 72.56 221 MET B CA 1
ATOM 10817 C C . MET B 1 221 ? -8.883 -14.789 -50.156 1 72.56 221 MET B C 1
ATOM 10819 O O . MET B 1 221 ? -8.641 -15.891 -49.625 1 72.56 221 MET B O 1
ATOM 10823 N N . SER B 1 222 ? -9.273 -14.539 -51.469 1 72.31 222 SER B N 1
ATOM 10824 C CA . SER B 1 222 ? -9.375 -15.703 -52.344 1 72.31 222 SER B CA 1
ATOM 10825 C C . SER B 1 222 ? -8.016 -16.344 -52.562 1 72.31 222 SER B C 1
ATOM 10827 O O . SER B 1 222 ? -7.906 -17.578 -52.594 1 72.31 222 SER B O 1
ATOM 10829 N N . MET B 1 223 ? -7.094 -15.469 -52.656 1 67.56 223 MET B N 1
ATOM 10830 C CA . MET B 1 223 ? -5.738 -15.984 -52.812 1 67.56 223 MET B CA 1
ATOM 10831 C C . MET B 1 223 ? -5.297 -16.75 -51.562 1 67.56 223 MET B C 1
ATOM 10833 O O . MET B 1 223 ? -4.684 -17.812 -51.688 1 67.56 223 MET B O 1
ATOM 10837 N N . LEU B 1 224 ? -5.652 -16.234 -50.375 1 73.25 224 LEU B N 1
ATOM 10838 C CA . LEU B 1 224 ? -5.289 -16.906 -49.125 1 73.25 224 LEU B CA 1
ATOM 10839 C C . LEU B 1 224 ? -6.02 -18.234 -48.969 1 73.25 224 LEU B C 1
ATOM 10841 O O . LEU B 1 224 ? -5.434 -19.219 -48.562 1 73.25 224 LEU B O 1
ATOM 10845 N N . LEU B 1 225 ? -7.199 -18.25 -49.375 1 76.75 225 LEU B N 1
ATOM 10846 C CA . LEU B 1 225 ? -7.988 -19.469 -49.312 1 76.75 225 LEU B CA 1
ATOM 10847 C C . LEU B 1 225 ? -7.445 -20.531 -50.281 1 76.75 225 LEU B C 1
ATOM 10849 O O . LEU B 1 225 ? -7.434 -21.719 -49.969 1 76.75 225 LEU B O 1
ATOM 10853 N N . ASP B 1 226 ? -6.945 -20.016 -51.375 1 73.06 226 ASP B N 1
ATOM 10854 C CA . ASP B 1 226 ? -6.367 -20.938 -52.375 1 73.06 226 ASP B CA 1
ATOM 10855 C C . ASP B 1 226 ? -5.074 -21.562 -51.844 1 73.06 226 ASP B C 1
ATOM 10857 O O . ASP B 1 226 ? -4.809 -22.75 -52.062 1 73.06 226 ASP B O 1
ATOM 10861 N N . ILE B 1 227 ? -4.379 -20.781 -51.125 1 74.81 227 ILE B N 1
ATOM 10862 C CA . ILE B 1 227 ? -3.131 -21.266 -50.531 1 74.81 227 ILE B CA 1
ATOM 10863 C C . ILE B 1 227 ? -3.43 -22.297 -49.469 1 74.81 227 ILE B C 1
ATOM 10865 O O . ILE B 1 227 ? -2.77 -23.328 -49.375 1 74.81 227 ILE B O 1
ATOM 10869 N N . ILE B 1 228 ? -4.426 -22.078 -48.656 1 78.44 228 ILE B N 1
ATOM 10870 C CA . ILE B 1 228 ? -4.789 -22.969 -47.562 1 78.44 228 ILE B CA 1
ATOM 10871 C C . ILE B 1 228 ? -5.332 -24.281 -48.125 1 78.44 228 ILE B C 1
ATOM 10873 O O . ILE B 1 228 ? -4.98 -25.359 -47.625 1 78.44 228 ILE B O 1
ATOM 10877 N N . LYS B 1 229 ? -6.07 -24.156 -49.188 1 75 229 LYS B N 1
ATOM 10878 C CA . LYS B 1 229 ? -6.664 -25.344 -49.781 1 75 229 LYS B CA 1
ATOM 10879 C C . LYS B 1 229 ? -5.602 -26.188 -50.5 1 75 229 LYS B C 1
ATOM 10881 O O . LYS B 1 229 ? -5.711 -27.422 -50.531 1 75 229 LYS B O 1
ATOM 10886 N N . GLY B 1 230 ? -4.676 -25.5 -51 1 68 230 GLY B N 1
ATOM 10887 C CA . GLY B 1 230 ? -3.629 -26.188 -51.75 1 68 230 GLY B CA 1
ATOM 10888 C C . GLY B 1 230 ? -2.568 -26.781 -50.844 1 68 230 GLY B C 1
ATOM 10889 O O . GLY B 1 230 ? -1.751 -27.594 -51.281 1 68 230 GLY B O 1
ATOM 10890 N N . ALA B 1 231 ? -2.646 -26.406 -49.562 1 73.06 231 ALA B N 1
ATOM 10891 C CA . ALA B 1 231 ? -1.616 -26.906 -48.656 1 73.06 231 ALA B CA 1
ATOM 10892 C C . ALA B 1 231 ? -1.956 -28.312 -48.156 1 73.06 231 ALA B C 1
ATOM 10894 O O . ALA B 1 231 ? -3.1 -28.578 -47.781 1 73.06 231 ALA B O 1
ATOM 10895 N N . ASN B 1 232 ? -1.117 -29.359 -48.469 1 67.12 232 ASN B N 1
ATOM 10896 C CA . ASN B 1 232 ? -1.297 -30.719 -47.938 1 67.12 232 ASN B CA 1
ATOM 10897 C C . ASN B 1 232 ? -1.126 -30.766 -46.438 1 67.12 232 ASN B C 1
ATOM 10899 O O . ASN B 1 232 ? -1.804 -31.531 -45.75 1 67.12 232 ASN B O 1
ATOM 10903 N N . GLU B 1 233 ? -0.088 -30.016 -45.938 1 70.81 233 GLU B N 1
ATOM 10904 C CA . GLU B 1 233 ? 0.217 -29.938 -44.531 1 70.81 233 GLU B CA 1
ATOM 10905 C C . GLU B 1 233 ? 0.303 -28.5 -44.031 1 70.81 233 GLU B C 1
ATOM 10907 O O . GLU B 1 233 ? 0.748 -27.625 -44.781 1 70.81 233 GLU B O 1
ATOM 10912 N N . GLY B 1 234 ? -0.428 -28.156 -43 1 73 234 GLY B N 1
ATOM 10913 C CA . GLY B 1 234 ? -0.374 -26.797 -42.469 1 73 234 GLY B CA 1
ATOM 10914 C C . GLY B 1 234 ? -0.272 -26.75 -40.969 1 73 234 GLY B C 1
ATOM 10915 O O . GLY B 1 234 ? -0.46 -27.781 -40.281 1 73 234 GLY B O 1
ATOM 10916 N N . LEU B 1 235 ? 0.342 -25.688 -40.375 1 78.88 235 LEU B N 1
ATOM 10917 C CA . LEU B 1 235 ? 0.396 -25.359 -38.938 1 78.88 235 LEU B CA 1
ATOM 10918 C C . LEU B 1 235 ? -0.386 -24.094 -38.656 1 78.88 235 LEU B C 1
ATOM 10920 O O . LEU B 1 235 ? -0.18 -23.062 -39.312 1 78.88 235 LEU B O 1
ATOM 10924 N N . LEU B 1 236 ? -1.332 -24.219 -37.844 1 83.38 236 LEU B N 1
ATOM 10925 C CA . LEU B 1 236 ? -2.121 -23.062 -37.469 1 83.38 236 LEU B CA 1
ATOM 10926 C C . LEU B 1 236 ? -1.662 -22.5 -36.125 1 83.38 236 LEU B C 1
ATOM 10928 O O . LEU B 1 236 ? -1.623 -23.219 -35.125 1 83.38 236 LEU B O 1
ATOM 10932 N N . VAL B 1 237 ? -1.175 -21.25 -36.094 1 87 237 VAL B N 1
ATOM 10933 C CA . VAL B 1 237 ? -0.827 -20.547 -34.875 1 87 237 VAL B CA 1
ATOM 10934 C C . VAL B 1 237 ? -1.908 -19.531 -34.531 1 87 237 VAL B C 1
ATOM 10936 O O . VAL B 1 237 ? -2.205 -18.641 -35.344 1 87 237 VAL B O 1
ATOM 10939 N N . VAL B 1 238 ? -2.514 -19.688 -33.406 1 88.69 238 VAL B N 1
ATOM 10940 C CA . VAL B 1 238 ? -3.566 -18.766 -32.969 1 88.69 238 VAL B CA 1
ATOM 10941 C C . VAL B 1 238 ? -3.027 -17.828 -31.922 1 88.69 238 VAL B C 1
ATOM 10943 O O . VAL B 1 238 ? -2.691 -18.25 -30.812 1 88.69 238 VAL B O 1
ATOM 10946 N N . GLY B 1 239 ? -2.912 -16.516 -32.25 1 88.06 239 GLY B N 1
ATOM 10947 C CA . GLY B 1 239 ? -2.443 -15.5 -31.328 1 88.06 239 GLY B CA 1
ATOM 10948 C C . GLY B 1 239 ? -3.537 -14.977 -30.422 1 88.06 239 GLY B C 1
ATOM 10949 O O . GLY B 1 239 ? -4.551 -15.648 -30.219 1 88.06 239 GLY B O 1
ATOM 10950 N N . SER B 1 240 ? -3.35 -13.836 -29.891 1 88.88 240 SER B N 1
ATOM 10951 C CA . SER B 1 240 ? -4.27 -13.242 -28.938 1 88.88 240 SER B CA 1
ATOM 10952 C C . SER B 1 240 ? -5.602 -12.891 -29.578 1 88.88 240 SER B C 1
ATOM 10954 O O . SER B 1 240 ? -5.633 -12.344 -30.688 1 88.88 240 SER B O 1
ATOM 10956 N N . ILE B 1 241 ? -6.656 -13.297 -29.031 1 88.88 241 ILE B N 1
ATOM 10957 C CA . ILE B 1 241 ? -8.016 -12.969 -29.453 1 88.88 241 ILE B CA 1
ATOM 10958 C C . ILE B 1 241 ? -8.781 -12.359 -28.281 1 88.88 241 ILE B C 1
ATOM 10960 O O . ILE B 1 241 ? -8.719 -12.875 -27.156 1 88.88 241 ILE B O 1
ATOM 10964 N N . GLN B 1 242 ? -9.469 -11.352 -28.469 1 83.44 242 GLN B N 1
ATOM 10965 C CA . GLN B 1 242 ? -10.086 -10.641 -27.359 1 83.44 242 GLN B CA 1
ATOM 10966 C C . GLN B 1 242 ? -11.57 -10.984 -27.234 1 83.44 242 GLN B C 1
ATOM 10968 O O . GLN B 1 242 ? -12.078 -11.195 -26.141 1 83.44 242 GLN B O 1
ATOM 10973 N N . ALA B 1 243 ? -12.25 -11.141 -28.344 1 85.62 243 ALA B N 1
ATOM 10974 C CA . ALA B 1 243 ? -13.703 -11.328 -28.312 1 85.62 243 ALA B CA 1
ATOM 10975 C C . ALA B 1 243 ? -14.062 -12.812 -28.328 1 85.62 243 ALA B C 1
ATOM 10977 O O . ALA B 1 243 ? -13.414 -13.609 -29.016 1 85.62 243 ALA B O 1
ATOM 10978 N N . GLU B 1 244 ? -15.078 -13.211 -27.641 1 86.88 244 GLU B N 1
ATOM 10979 C CA . GLU B 1 244 ? -15.508 -14.609 -27.531 1 86.88 244 GLU B CA 1
ATOM 10980 C C . GLU B 1 244 ? -15.953 -15.156 -28.891 1 86.88 244 GLU B C 1
ATOM 10982 O O . GLU B 1 244 ? -15.688 -16.312 -29.203 1 86.88 244 GLU B O 1
ATOM 10987 N N . ASP B 1 245 ? -16.609 -14.289 -29.656 1 84.06 245 ASP B N 1
ATOM 10988 C CA . ASP B 1 245 ? -17.078 -14.727 -30.953 1 84.06 245 ASP B CA 1
ATOM 10989 C C . ASP B 1 245 ? -15.906 -15.07 -31.875 1 84.06 245 ASP B C 1
ATOM 10991 O O . ASP B 1 245 ? -15.992 -16 -32.688 1 84.06 245 ASP B O 1
ATOM 10995 N N . GLU B 1 246 ? -14.914 -14.344 -31.688 1 86.75 246 GLU B N 1
ATOM 10996 C CA . GLU B 1 246 ? -13.727 -14.609 -32.5 1 86.75 246 GLU B CA 1
ATOM 10997 C C . GLU B 1 246 ? -13.016 -15.883 -32.031 1 86.75 246 GLU B C 1
ATOM 10999 O O . GLU B 1 246 ? -12.414 -16.594 -32.844 1 86.75 246 GLU B O 1
ATOM 11004 N N . ILE B 1 247 ? -13.086 -16.188 -30.75 1 89.5 247 ILE B N 1
ATOM 11005 C CA . ILE B 1 247 ? -12.516 -17.438 -30.25 1 89.5 247 ILE B CA 1
ATOM 11006 C C . ILE B 1 247 ? -13.289 -18.625 -30.812 1 89.5 247 ILE B C 1
ATOM 11008 O O . ILE B 1 247 ? -12.688 -19.625 -31.219 1 89.5 247 ILE B O 1
ATOM 11012 N N . TRP B 1 248 ? -14.531 -18.422 -30.828 1 86 248 TRP B N 1
ATOM 11013 C CA . TRP B 1 248 ? -15.398 -19.453 -31.406 1 86 248 TRP B CA 1
ATOM 11014 C C . TRP B 1 248 ? -15.094 -19.672 -32.875 1 86 248 TRP B C 1
ATOM 11016 O O . TRP B 1 248 ? -15.023 -20.812 -33.344 1 86 248 TRP B O 1
ATOM 11026 N N . ALA B 1 249 ? -14.891 -18.578 -33.562 1 86.25 249 ALA B N 1
ATOM 11027 C CA . ALA B 1 249 ? -14.555 -18.656 -35 1 86.25 249 ALA B CA 1
ATOM 11028 C C . ALA B 1 249 ? -13.219 -19.359 -35.188 1 86.25 249 ALA B C 1
ATOM 11030 O O . ALA B 1 249 ? -13.055 -20.125 -36.156 1 86.25 249 ALA B O 1
ATOM 11031 N N . ALA B 1 250 ? -12.336 -19.078 -34.312 1 88.56 250 ALA B N 1
ATOM 11032 C CA . ALA B 1 250 ? -11.031 -19.734 -34.375 1 88.56 250 ALA B CA 1
ATOM 11033 C C . ALA B 1 250 ? -11.156 -21.234 -34.156 1 88.56 250 ALA B C 1
ATOM 11035 O O . ALA B 1 250 ? -10.492 -22.031 -34.812 1 88.56 250 ALA B O 1
ATOM 11036 N N . LEU B 1 251 ? -11.953 -21.578 -33.188 1 85.75 251 LEU B N 1
ATOM 11037 C CA . LEU B 1 251 ? -12.188 -22.984 -32.906 1 85.75 251 LEU B CA 1
ATOM 11038 C C . LEU B 1 251 ? -12.812 -23.688 -34.094 1 85.75 251 LEU B C 1
ATOM 11040 O O . LEU B 1 251 ? -12.461 -24.828 -34.406 1 85.75 251 LEU B O 1
ATOM 11044 N N . GLN B 1 252 ? -13.672 -23 -34.812 1 82.19 252 GLN B N 1
ATOM 11045 C CA . GLN B 1 252 ? -14.289 -23.562 -36.031 1 82.19 252 GLN B CA 1
ATOM 11046 C C . GLN B 1 252 ? -13.266 -23.719 -37.156 1 82.19 252 GLN B C 1
ATOM 11048 O O . GLN B 1 252 ? -13.312 -24.703 -37.906 1 82.19 252 GLN B O 1
ATOM 11053 N N . LEU B 1 253 ? -12.461 -22.781 -37.156 1 84.19 253 LEU B N 1
ATOM 11054 C CA . LEU B 1 253 ? -11.398 -22.844 -38.156 1 84.19 253 LEU B CA 1
ATOM 11055 C C . LEU B 1 253 ? -10.477 -24.031 -37.875 1 84.19 253 LEU B C 1
ATOM 11057 O O . LEU B 1 253 ? -10.047 -24.719 -38.812 1 84.19 253 LEU B O 1
ATOM 11061 N N . VAL B 1 254 ? -10.125 -24.266 -36.656 1 84.12 254 VAL B N 1
ATOM 11062 C CA . VAL B 1 254 ? -9.281 -25.375 -36.25 1 84.12 254 VAL B CA 1
ATOM 11063 C C . VAL B 1 254 ? -9.938 -26.703 -36.656 1 84.12 254 VAL B C 1
ATOM 11065 O O . VAL B 1 254 ? -9.266 -27.594 -37.156 1 84.12 254 VAL B O 1
ATOM 11068 N N . LYS B 1 255 ? -11.164 -26.781 -36.406 1 79 255 LYS B N 1
ATOM 11069 C CA . LYS B 1 255 ? -11.914 -27.984 -36.75 1 79 255 LYS B CA 1
ATOM 11070 C C . LYS B 1 255 ? -11.953 -28.203 -38.281 1 79 255 LYS B C 1
ATOM 11072 O O . LYS B 1 255 ? -11.773 -29.328 -38.75 1 79 255 LYS B O 1
ATOM 11077 N N . HIS B 1 256 ? -12.094 -27.109 -38.906 1 79 256 HIS B N 1
ATOM 11078 C CA . HIS B 1 256 ? -12.25 -27.172 -40.344 1 79 256 HIS B CA 1
ATOM 11079 C C . HIS B 1 256 ? -10.945 -27.578 -41.031 1 79 256 HIS B C 1
ATOM 11081 O O . HIS B 1 256 ? -10.93 -28.406 -41.938 1 79 256 HIS B O 1
ATOM 11087 N N . LEU B 1 257 ? -9.922 -26.984 -40.625 1 77.25 257 LEU B N 1
ATOM 11088 C CA . LEU B 1 257 ? -8.633 -27.234 -41.25 1 77.25 257 LEU B CA 1
ATOM 11089 C C . LEU B 1 257 ? -8.055 -28.562 -40.781 1 77.25 257 LEU B C 1
ATOM 11091 O O . LEU B 1 257 ? -7.332 -29.219 -41.531 1 77.25 257 LEU B O 1
ATOM 11095 N N . SER B 1 258 ? -8.242 -28.875 -39.5 1 80.06 258 SER B N 1
ATOM 11096 C CA . SER B 1 258 ? -7.715 -30.078 -38.875 1 80.06 258 SER B CA 1
ATOM 11097 C C . SER B 1 258 ? -6.191 -30.109 -38.938 1 80.06 258 SER B C 1
ATOM 11099 O O . SER B 1 258 ? -5.582 -31.156 -39.125 1 80.06 258 SER B O 1
ATOM 11101 N N . TRP B 1 259 ? -5.629 -28.922 -39.031 1 79.19 259 TRP B N 1
ATOM 11102 C CA . TRP B 1 259 ? -4.184 -28.766 -38.906 1 79.19 259 TRP B CA 1
ATOM 11103 C C . TRP B 1 259 ? -3.744 -28.797 -37.469 1 79.19 259 TRP B C 1
ATOM 11105 O O . TRP B 1 259 ? -4.512 -28.422 -36.562 1 79.19 259 TRP B O 1
ATOM 11115 N N . PRO B 1 260 ? -2.473 -29.375 -37.156 1 82 260 PRO B N 1
ATOM 11116 C CA . PRO B 1 260 ? -1.956 -29.109 -35.812 1 82 260 PRO B CA 1
ATOM 11117 C C . PRO B 1 260 ? -2.002 -27.641 -35.438 1 82 260 PRO B C 1
ATOM 11119 O O . PRO B 1 260 ? -1.609 -26.781 -36.219 1 82 260 PRO B O 1
ATOM 11122 N N . THR B 1 261 ? -2.578 -27.312 -34.375 1 86.19 261 THR B N 1
ATOM 11123 C CA . THR B 1 261 ? -2.822 -25.938 -33.969 1 86.19 261 THR B CA 1
ATOM 11124 C C . THR B 1 261 ? -2.051 -25.594 -32.719 1 86.19 261 THR B C 1
ATOM 11126 O O . THR B 1 261 ? -2.125 -26.328 -31.719 1 86.19 261 THR B O 1
ATOM 11129 N N . VAL B 1 262 ? -1.25 -24.5 -32.719 1 87.44 262 VAL B N 1
ATOM 11130 C CA . VAL B 1 262 ? -0.535 -23.969 -31.547 1 87.44 262 VAL B CA 1
ATOM 11131 C C . VAL B 1 262 ? -1.283 -22.766 -30.984 1 87.44 262 VAL B C 1
ATOM 11133 O O . VAL B 1 262 ? -1.179 -21.656 -31.5 1 87.44 262 VAL B O 1
ATOM 11136 N N . PRO B 1 263 ? -2.029 -22.969 -29.922 1 91.44 263 PRO B N 1
ATOM 11137 C CA . PRO B 1 263 ? -2.73 -21.844 -29.312 1 91.44 263 PRO B CA 1
ATOM 11138 C C . PRO B 1 263 ? -1.867 -21.094 -28.297 1 91.44 263 PRO B C 1
ATOM 11140 O O . PRO B 1 263 ? -1.22 -21.719 -27.453 1 91.44 263 PRO B O 1
ATOM 11143 N N . ASP B 1 264 ? -1.85 -19.781 -28.422 1 90.5 264 ASP B N 1
ATOM 11144 C CA . ASP B 1 264 ? -1.25 -18.906 -27.406 1 90.5 264 ASP B CA 1
ATOM 11145 C C . ASP B 1 264 ? -2.139 -18.812 -26.172 1 90.5 264 ASP B C 1
ATOM 11147 O O . ASP B 1 264 ? -3.355 -18.984 -26.266 1 90.5 264 ASP B O 1
ATOM 11151 N N . ILE B 1 265 ? -1.548 -18.516 -25.062 1 94.06 265 ILE B N 1
ATOM 11152 C CA . ILE B 1 265 ? -2.277 -18.453 -23.797 1 94.06 265 ILE B CA 1
ATOM 11153 C C . ILE B 1 265 ? -3.398 -17.422 -23.906 1 94.06 265 ILE B C 1
ATOM 11155 O O . ILE B 1 265 ? -4.445 -17.562 -23.281 1 94.06 265 ILE B O 1
ATOM 11159 N N . LEU B 1 266 ? -3.268 -16.375 -24.734 1 94.06 266 LEU B N 1
ATOM 11160 C CA . LEU B 1 266 ? -4.266 -15.312 -24.828 1 94.06 266 LEU B CA 1
ATOM 11161 C C . LEU B 1 266 ? -5.258 -15.594 -25.953 1 94.06 266 LEU B C 1
ATOM 11163 O O . LEU B 1 266 ? -6.133 -14.766 -26.234 1 94.06 266 LEU B O 1
ATOM 11167 N N . SER B 1 267 ? -5.199 -16.75 -26.625 1 93.25 267 SER B N 1
ATOM 11168 C CA . SER B 1 267 ? -6.086 -17.125 -27.734 1 93.25 267 SER B CA 1
ATOM 11169 C C . SER B 1 267 ? -7.449 -17.578 -27.219 1 93.25 267 SER B C 1
ATOM 11171 O O . SER B 1 267 ? -8.43 -17.562 -27.953 1 93.25 267 SER B O 1
ATOM 11173 N N . GLY B 1 268 ? -7.441 -17.984 -25.938 1 92.5 268 GLY B N 1
ATOM 11174 C CA . GLY B 1 268 ? -8.648 -18.562 -25.375 1 92.5 268 GLY B CA 1
ATOM 11175 C C . GLY B 1 268 ? -8.75 -20.062 -25.594 1 92.5 268 GLY B C 1
ATOM 11176 O O . GLY B 1 268 ? -9.625 -20.719 -25.016 1 92.5 268 GLY B O 1
ATOM 11177 N N . LEU B 1 269 ? -7.758 -20.625 -26.312 1 91.06 269 LEU B N 1
ATOM 11178 C CA . LEU B 1 269 ? -7.84 -22.031 -26.656 1 91.06 269 LEU B CA 1
ATOM 11179 C C . LEU B 1 269 ? -6.746 -22.828 -25.938 1 91.06 269 LEU B C 1
ATOM 11181 O O . LEU B 1 269 ? -6.758 -24.062 -25.953 1 91.06 269 LEU B O 1
ATOM 11185 N N . ARG B 1 270 ? -5.816 -22.141 -25.281 1 92.44 270 ARG B N 1
ATOM 11186 C CA . ARG B 1 270 ? -4.703 -22.828 -24.625 1 92.44 270 ARG B CA 1
ATOM 11187 C C . ARG B 1 270 ? -5.18 -23.625 -23.422 1 92.44 270 ARG B C 1
ATOM 11189 O O . ARG B 1 270 ? -4.691 -24.719 -23.156 1 92.44 270 ARG B O 1
ATOM 11196 N N . LEU B 1 271 ? -6.078 -23.031 -22.625 1 92.38 271 LEU B N 1
ATOM 11197 C CA . LEU B 1 271 ? -6.633 -23.703 -21.453 1 92.38 271 L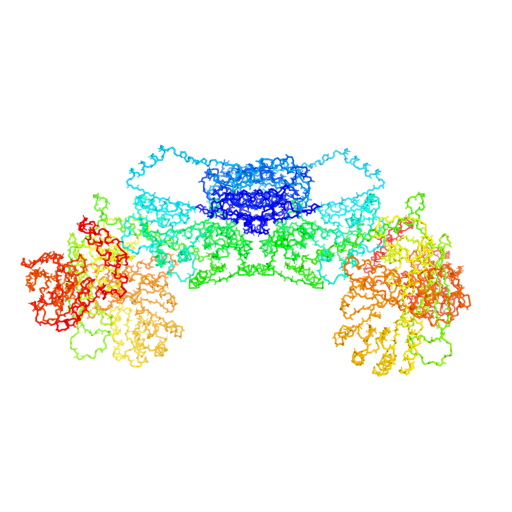EU B CA 1
ATOM 11198 C C . LEU B 1 271 ? -8.031 -24.234 -21.75 1 92.38 271 LEU B C 1
ATOM 11200 O O . LEU B 1 271 ? -8.938 -24.109 -20.906 1 92.38 271 LEU B O 1
ATOM 11204 N N . ARG B 1 272 ? -8.164 -24.766 -22.891 1 88.81 272 ARG B N 1
ATOM 11205 C CA . ARG B 1 272 ? -9.438 -25.297 -23.359 1 88.81 272 ARG B CA 1
ATOM 11206 C C . ARG B 1 272 ? -9.914 -26.438 -22.469 1 88.81 272 ARG B C 1
ATOM 11208 O O . ARG B 1 272 ? -9.102 -27.094 -21.797 1 88.81 272 ARG B O 1
ATOM 11215 N N . ARG B 1 273 ? -11.188 -26.641 -22.469 1 82.81 273 ARG B N 1
ATOM 11216 C CA . ARG B 1 273 ? -11.789 -27.75 -21.734 1 82.81 273 ARG B CA 1
ATOM 11217 C C . ARG B 1 273 ? -12.445 -28.734 -22.688 1 82.81 273 ARG B C 1
ATOM 11219 O O . ARG B 1 273 ? -13.047 -28.344 -23.688 1 82.81 273 ARG B O 1
ATOM 11226 N N . GLN B 1 274 ? -12.219 -29.922 -22.297 1 75.56 274 GLN B N 1
ATOM 11227 C CA . GLN B 1 274 ? -12.805 -30.984 -23.125 1 75.56 274 GLN B CA 1
ATOM 11228 C C . GLN B 1 274 ? -14.234 -31.297 -22.672 1 75.56 274 GLN B C 1
ATOM 11230 O O . GLN B 1 274 ? -14.492 -31.484 -21.484 1 75.56 274 GLN B O 1
ATOM 11235 N N . LEU B 1 275 ? -15.164 -30.984 -23.422 1 64.12 275 LEU B N 1
ATOM 11236 C CA . LEU B 1 275 ? -16.562 -31.234 -23.094 1 64.12 275 LEU B CA 1
ATOM 11237 C C . LEU B 1 275 ? -16.891 -32.719 -23.203 1 64.12 275 LEU B C 1
ATOM 11239 O O . LEU B 1 275 ? -17.75 -33.219 -22.453 1 64.12 275 LEU B O 1
ATOM 11243 N N . THR B 1 276 ? -16.641 -33.375 -24.312 1 54.5 276 THR B N 1
ATOM 11244 C CA . THR B 1 276 ? -17.094 -34.75 -24.516 1 54.5 276 THR B CA 1
ATOM 11245 C C . THR B 1 276 ? -16 -35.719 -24.125 1 54.5 276 THR B C 1
ATOM 11247 O O . THR B 1 276 ? -14.82 -35.438 -24.25 1 54.5 276 THR B O 1
ATOM 11250 N N . SER B 1 277 ? -16.297 -36.531 -23.031 1 46.22 277 SER B N 1
ATOM 11251 C CA . SER B 1 277 ? -15.398 -37.625 -22.656 1 46.22 277 SER B CA 1
ATOM 11252 C C . SER B 1 277 ? -14.961 -38.406 -23.891 1 46.22 277 SER B C 1
ATOM 11254 O O . SER B 1 277 ? -14.234 -39.406 -23.766 1 46.22 277 SER B O 1
ATOM 11256 N N . HIS B 1 278 ? -15.898 -38.594 -24.859 1 41.5 278 HIS B N 1
ATOM 11257 C CA . HIS B 1 278 ? -15.766 -39.75 -25.734 1 41.5 278 HIS B CA 1
ATOM 11258 C C . HIS B 1 278 ? -14.438 -39.719 -26.484 1 41.5 278 HIS B C 1
ATOM 11260 O O . HIS B 1 278 ? -13.867 -38.656 -26.719 1 41.5 278 HIS B O 1
ATOM 11266 N N . ASN B 1 279 ? -13.914 -40.875 -26.578 1 42.78 279 ASN B N 1
ATOM 11267 C CA . ASN B 1 279 ? -12.773 -41.531 -27.219 1 42.78 279 ASN B CA 1
ATOM 11268 C C . ASN B 1 279 ? -12.5 -40.938 -28.594 1 42.78 279 ASN B C 1
ATOM 11270 O O . ASN B 1 279 ? -11.508 -41.281 -29.234 1 42.78 279 ASN B O 1
ATOM 11274 N N . SER B 1 280 ? -13.656 -40.5 -29.25 1 41.41 280 SER B N 1
ATOM 11275 C CA . SER B 1 280 ? -13.422 -40.25 -30.672 1 41.41 280 SER B CA 1
ATOM 11276 C C . SER B 1 280 ? -12.727 -38.938 -30.891 1 41.41 280 SER B C 1
ATOM 11278 O O . SER B 1 280 ? -12.641 -38.438 -32.031 1 41.41 280 SER B O 1
ATOM 11280 N N . ILE B 1 281 ? -12.719 -38.188 -30 1 44.62 281 ILE B N 1
ATOM 11281 C CA . ILE B 1 281 ? -12.289 -36.781 -30.188 1 44.62 281 ILE B CA 1
ATOM 11282 C C . ILE B 1 281 ? -10.945 -36.75 -30.906 1 44.62 281 ILE B C 1
ATOM 11284 O O . ILE B 1 281 ? -10.562 -35.75 -31.469 1 44.62 281 ILE B O 1
ATOM 11288 N N . GLU B 1 282 ? -10.164 -37.625 -30.453 1 46.94 282 GLU B N 1
ATOM 11289 C CA . GLU B 1 282 ? -8.758 -37.344 -30.688 1 46.94 282 GLU B CA 1
ATOM 11290 C C . GLU B 1 282 ? -8.484 -37.125 -32.188 1 46.94 282 GLU B C 1
ATOM 11292 O O . GLU B 1 282 ? -7.473 -36.5 -32.531 1 46.94 282 GLU B O 1
ATOM 11297 N N . HIS B 1 283 ? -9.164 -37.875 -33.094 1 50.28 283 HIS B N 1
ATOM 11298 C CA . HIS B 1 283 ? -8.375 -38.031 -34.312 1 50.28 283 HIS B CA 1
ATOM 11299 C C . HIS B 1 283 ? -8.375 -36.75 -35.156 1 50.28 283 HIS B C 1
ATOM 11301 O O . HIS B 1 283 ? -7.551 -36.594 -36.062 1 50.28 283 HIS B O 1
ATOM 11307 N N . ASN B 1 284 ? -9.32 -35.75 -34.781 1 59.84 284 ASN B N 1
ATOM 11308 C CA . ASN B 1 284 ? -9.289 -34.812 -35.938 1 59.84 284 ASN B CA 1
ATOM 11309 C C . ASN B 1 284 ? -8.68 -33.469 -35.531 1 59.84 284 ASN B C 1
ATOM 11311 O O . ASN B 1 284 ? -8.102 -32.781 -36.375 1 59.84 284 ASN B O 1
ATOM 11315 N N . ILE B 1 285 ? -8.75 -33.125 -34.188 1 74.06 285 ILE B N 1
ATOM 11316 C CA . ILE B 1 285 ? -8.18 -31.797 -33.875 1 74.06 285 ILE B CA 1
ATOM 11317 C C . ILE B 1 285 ? -6.918 -31.984 -33.031 1 74.06 285 ILE B C 1
ATOM 11319 O O . ILE B 1 285 ? -6.945 -32.656 -31.984 1 74.06 285 ILE B O 1
ATOM 11323 N N . LEU B 1 286 ? -5.852 -31.562 -33.531 1 77.12 286 LEU B N 1
ATOM 11324 C CA . LEU B 1 286 ? -4.555 -31.688 -32.875 1 77.12 286 LEU B CA 1
ATOM 11325 C C . LEU B 1 286 ? -4.102 -30.344 -32.281 1 77.12 286 LEU B C 1
ATOM 11327 O O . LEU B 1 286 ? -3.746 -29.438 -33.062 1 77.12 286 LEU B O 1
ATOM 11331 N N . PHE B 1 287 ? -4.156 -30.188 -30.984 1 83.06 287 PHE B N 1
ATOM 11332 C CA . PHE B 1 287 ? -3.594 -29.016 -30.328 1 83.06 287 PHE B CA 1
ATOM 11333 C C . PHE B 1 287 ? -2.18 -29.297 -29.828 1 83.06 287 PHE B C 1
ATOM 11335 O O . PHE B 1 287 ? -1.924 -30.344 -29.234 1 83.06 287 PHE B O 1
ATOM 11342 N N . LEU B 1 288 ? -1.231 -28.484 -30.125 1 82.81 288 LEU B N 1
ATOM 11343 C CA . LEU B 1 288 ? 0.149 -28.562 -29.656 1 82.81 288 LEU B CA 1
ATOM 11344 C C . LEU B 1 288 ? 0.388 -27.594 -28.5 1 82.81 288 LEU B C 1
ATOM 11346 O O . LEU B 1 288 ? 0.794 -26.453 -28.719 1 82.81 288 LEU B O 1
ATOM 11350 N N . ASP B 1 289 ? 0.347 -28.078 -27.344 1 83.81 289 ASP B N 1
ATOM 11351 C CA . ASP B 1 289 ? 0.457 -27.234 -26.172 1 83.81 289 ASP B CA 1
ATOM 11352 C C . ASP B 1 289 ? 1.915 -27.047 -25.75 1 83.81 289 ASP B C 1
ATOM 11354 O O . ASP B 1 289 ? 2.248 -26.125 -25.016 1 83.81 289 ASP B O 1
ATOM 11358 N N . HIS B 1 290 ? 2.861 -27.875 -26.188 1 78.81 290 HIS B N 1
ATOM 11359 C CA . HIS B 1 290 ? 4.23 -27.859 -25.688 1 78.81 290 HIS B CA 1
ATOM 11360 C C . HIS B 1 290 ? 5.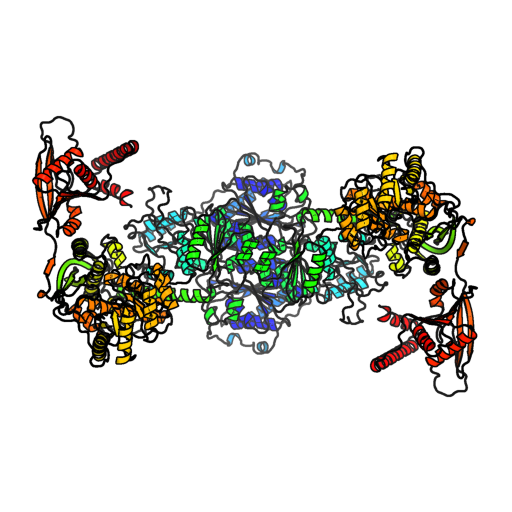23 -27.719 -26.828 1 78.81 290 HIS B C 1
ATOM 11362 O O . HIS B 1 290 ? 6.273 -28.375 -26.844 1 78.81 290 HIS B O 1
ATOM 11368 N N . LEU B 1 291 ? 4.859 -26.938 -27.766 1 74.25 291 LEU B N 1
ATOM 11369 C CA . LEU B 1 291 ? 5.746 -26.734 -28.906 1 74.25 291 LEU B CA 1
ATOM 11370 C C . LEU B 1 291 ? 7.082 -26.141 -28.469 1 74.25 291 LEU B C 1
ATOM 11372 O O . LEU B 1 291 ? 8.141 -26.547 -28.953 1 74.25 291 LEU B O 1
ATOM 11376 N N . ASP B 1 292 ? 7.031 -25.266 -27.531 1 76.44 292 ASP B N 1
ATOM 11377 C CA . ASP B 1 292 ? 8.25 -24.609 -27.078 1 76.44 292 ASP B CA 1
ATOM 11378 C C . ASP B 1 292 ? 9.219 -25.609 -26.453 1 76.44 292 ASP B C 1
ATOM 11380 O O . ASP B 1 292 ? 10.43 -25.484 -26.594 1 76.44 292 ASP B O 1
ATOM 11384 N N . HIS B 1 293 ? 8.727 -26.531 -25.781 1 75.62 293 HIS B N 1
ATOM 11385 C CA . HIS B 1 293 ? 9.547 -27.547 -25.141 1 75.62 293 HIS B CA 1
ATOM 11386 C C . HIS B 1 293 ? 10.164 -28.484 -26.172 1 75.62 293 HIS B C 1
ATOM 11388 O O . HIS B 1 293 ? 11.297 -28.938 -26.016 1 75.62 293 HIS B O 1
ATOM 11394 N N . ALA B 1 294 ? 9.398 -28.766 -27.188 1 72.88 294 ALA B N 1
ATOM 11395 C CA . ALA B 1 294 ? 9.906 -29.641 -28.25 1 72.88 294 ALA B CA 1
ATOM 11396 C C . ALA B 1 294 ? 11.062 -28.969 -28.984 1 72.88 294 ALA B C 1
ATOM 11398 O O . ALA B 1 294 ? 11.977 -29.656 -29.453 1 72.88 294 ALA B O 1
ATOM 11399 N N . LEU B 1 295 ? 11.062 -27.641 -28.969 1 73 295 LEU B N 1
ATOM 11400 C CA . LEU B 1 295 ? 12.055 -26.891 -29.734 1 73 295 LEU B CA 1
ATOM 11401 C C . LEU B 1 295 ? 13.344 -26.734 -28.938 1 73 295 LEU B C 1
ATOM 11403 O O . LEU B 1 295 ? 14.352 -26.266 -29.469 1 73 295 LEU B O 1
ATOM 11407 N N . LEU B 1 296 ? 13.266 -27.188 -27.734 1 74.56 296 LEU B N 1
ATOM 11408 C CA . LEU B 1 296 ? 14.469 -27.109 -26.922 1 74.56 296 LEU B CA 1
ATOM 11409 C C . LEU B 1 296 ? 15.523 -28.094 -27.406 1 74.56 296 LEU B C 1
ATOM 11411 O O . LEU B 1 296 ? 16.719 -27.859 -27.234 1 74.56 296 LEU B O 1
ATOM 11415 N N . SER B 1 297 ? 15 -29.219 -27.984 1 71.44 297 SER B N 1
ATOM 11416 C CA . SER B 1 297 ? 15.914 -30.219 -28.531 1 71.44 297 SER B CA 1
ATOM 11417 C C . SER B 1 297 ? 16.406 -29.828 -29.922 1 71.44 297 SER B C 1
ATOM 11419 O O . SER B 1 297 ? 15.602 -29.594 -30.812 1 71.44 297 SER B O 1
ATOM 11421 N N . GLY B 1 298 ? 17.688 -29.672 -30.016 1 72.06 298 GLY B N 1
ATOM 11422 C CA . GLY B 1 298 ? 18.25 -29.297 -31.297 1 72.06 298 GLY B CA 1
ATOM 11423 C C . GLY B 1 298 ? 17.922 -30.281 -32.406 1 72.06 298 GLY B C 1
ATOM 11424 O O . GLY B 1 298 ? 17.609 -29.875 -33.531 1 72.06 298 GLY B O 1
ATOM 11425 N N . SER B 1 299 ? 17.891 -31.547 -32.031 1 72.81 299 SER B N 1
ATOM 11426 C CA . SER B 1 299 ? 17.609 -32.594 -33.031 1 72.81 299 SER B CA 1
ATOM 11427 C C . SER B 1 299 ? 16.156 -32.531 -33.5 1 72.81 299 SER B C 1
ATOM 11429 O O . SER B 1 299 ? 15.891 -32.625 -34.688 1 72.81 299 SER B O 1
ATOM 11431 N N . VAL B 1 300 ? 15.344 -32.312 -32.531 1 71.5 300 VAL B N 1
ATOM 11432 C CA . VAL B 1 300 ? 13.93 -32.219 -32.875 1 71.5 300 VAL B CA 1
ATOM 11433 C C . VAL B 1 300 ? 13.656 -30.953 -33.688 1 71.5 300 VAL B C 1
ATOM 11435 O O . VAL B 1 300 ? 12.883 -30.984 -34.625 1 71.5 300 VAL B O 1
ATOM 11438 N N . LYS B 1 301 ? 14.312 -29.891 -33.188 1 72.62 301 LYS B N 1
ATOM 11439 C CA . LYS B 1 301 ? 14.148 -28.609 -33.875 1 72.62 301 LYS B CA 1
ATOM 11440 C C . LYS B 1 301 ? 14.57 -28.719 -35.344 1 72.62 301 LYS B C 1
ATOM 11442 O O . LYS B 1 301 ? 13.906 -28.156 -36.219 1 72.62 301 LYS B O 1
ATOM 11447 N N . SER B 1 302 ? 15.602 -29.406 -35.562 1 68.19 302 SER B N 1
ATOM 11448 C CA . SER B 1 302 ? 16.125 -29.547 -36.906 1 68.19 302 SER B CA 1
ATOM 11449 C C . SER B 1 302 ? 15.219 -30.422 -37.75 1 68.19 302 SER B C 1
ATOM 11451 O O . SER B 1 302 ? 15.156 -30.266 -38.969 1 68.19 302 SER B O 1
ATOM 11453 N N . TRP B 1 303 ? 14.594 -31.359 -37.094 1 68.69 303 TRP B N 1
ATOM 11454 C CA . TRP B 1 303 ? 13.742 -32.312 -37.781 1 68.69 303 TRP B CA 1
ATOM 11455 C C . TRP B 1 303 ? 12.352 -31.75 -38.031 1 68.69 303 TRP B C 1
ATOM 11457 O O . TRP B 1 303 ? 11.609 -32.219 -38.875 1 68.69 303 TRP B O 1
ATOM 11467 N N . LEU B 1 304 ? 12 -30.891 -37 1 60.53 304 LEU B N 1
ATOM 11468 C CA . LEU B 1 304 ? 10.648 -30.344 -37.062 1 60.53 304 LEU B CA 1
ATOM 11469 C C . LEU B 1 304 ? 10.375 -29.656 -38.375 1 60.53 304 LEU B C 1
ATOM 11471 O O . LEU B 1 304 ? 11.086 -28.719 -38.781 1 60.53 304 LEU B O 1
ATOM 11475 N N . LYS B 1 305 ? 9.938 -30.531 -39.125 1 52.59 305 LYS B N 1
ATOM 11476 C CA . LYS B 1 305 ? 9.273 -29.969 -40.312 1 52.59 305 LYS B CA 1
ATOM 11477 C C . LYS B 1 305 ? 7.781 -29.781 -40.062 1 52.59 305 LYS B C 1
ATOM 11479 O O . LYS B 1 305 ? 7.18 -30.516 -39.281 1 52.59 305 LYS B O 1
ATOM 11484 N N . PRO B 1 306 ? 7.289 -28.656 -40.188 1 45.88 306 PRO B N 1
ATOM 11485 C CA . PRO B 1 306 ? 5.883 -28.406 -39.844 1 45.88 306 PRO B CA 1
ATOM 11486 C C . PRO B 1 306 ? 5.051 -29.688 -39.844 1 45.88 306 PRO B C 1
ATOM 11488 O O . PRO B 1 306 ? 3.906 -29.672 -39.375 1 45.88 306 PRO B O 1
ATOM 11491 N N . ASP B 1 307 ? 5.621 -30.859 -40.219 1 40.62 307 ASP B N 1
ATOM 11492 C CA . ASP B 1 307 ? 4.723 -32 -40.375 1 40.62 307 ASP B CA 1
ATOM 11493 C C . ASP B 1 307 ? 4.684 -32.812 -39.062 1 40.62 307 ASP B C 1
ATOM 11495 O O . ASP B 1 307 ? 3.844 -33.719 -38.906 1 40.62 307 ASP B O 1
ATOM 11499 N N . VAL B 1 308 ? 5.723 -32.938 -38.281 1 36.41 308 VAL B N 1
ATOM 11500 C CA . VAL B 1 308 ? 5.805 -33.938 -37.219 1 36.41 308 VAL B CA 1
ATOM 11501 C C . VAL B 1 308 ? 5.512 -33.25 -35.875 1 36.41 308 VAL B C 1
ATOM 11503 O O . VAL B 1 308 ? 6.062 -32.188 -35.594 1 36.41 308 VAL B O 1
ATOM 11506 N N . VAL B 1 309 ? 4.316 -33.625 -35.094 1 42.28 309 VAL B N 1
ATOM 11507 C CA . VAL B 1 309 ? 3.947 -33.125 -33.781 1 42.28 309 VAL B CA 1
ATOM 11508 C C . VAL B 1 309 ? 4.41 -34.062 -32.688 1 42.28 309 VAL B C 1
ATOM 11510 O O . VAL B 1 309 ? 4.121 -35.281 -32.75 1 42.28 309 VAL B O 1
ATOM 11513 N N . VAL B 1 310 ? 5.547 -33.906 -31.906 1 39.53 310 VAL B N 1
ATOM 11514 C CA . VAL B 1 310 ? 5.934 -34.75 -30.781 1 39.53 310 VAL B CA 1
ATOM 11515 C C . VAL B 1 310 ? 5.23 -34.25 -29.516 1 39.53 310 VAL B C 1
ATOM 11517 O O . VAL B 1 310 ? 5.266 -33.062 -29.188 1 39.53 310 VAL B O 1
ATOM 11520 N N . GLN B 1 311 ? 4.348 -35.062 -28.812 1 42.56 311 GLN B N 1
ATOM 11521 C CA . GLN B 1 311 ? 3.621 -34.688 -27.594 1 42.56 311 GLN B CA 1
ATOM 11522 C C . GLN B 1 311 ? 4.43 -35.031 -26.359 1 42.56 311 GLN B C 1
ATOM 11524 O O . GLN B 1 311 ? 4.738 -36.219 -26.109 1 42.56 311 GLN B O 1
ATOM 11529 N N . VAL B 1 312 ? 5.156 -34.125 -25.719 1 42.69 312 VAL B N 1
ATOM 11530 C CA . VAL B 1 312 ? 6.031 -34.25 -24.547 1 42.69 312 VAL B CA 1
ATOM 11531 C C . VAL B 1 312 ? 5.238 -33.969 -23.281 1 42.69 312 VAL B C 1
ATOM 11533 O O . VAL B 1 312 ? 5.812 -33.812 -22.203 1 42.69 312 VAL B O 1
ATOM 11536 N N . ALA B 1 313 ? 3.936 -34.125 -23.109 1 50.44 313 ALA B N 1
ATOM 11537 C CA . ALA B 1 313 ? 3.072 -33.625 -22.062 1 50.44 313 ALA B CA 1
ATOM 11538 C C . ALA B 1 313 ? 3.156 -34.469 -20.797 1 50.44 313 ALA B C 1
ATOM 11540 O O . ALA B 1 313 ? 3.203 -33.938 -19.688 1 50.44 313 ALA B O 1
ATOM 11541 N N . MET B 1 314 ? 3.314 -35.688 -20.938 1 62.31 314 MET B N 1
ATOM 11542 C CA . MET B 1 314 ? 3.242 -36.594 -19.781 1 62.31 314 MET B CA 1
ATOM 11543 C C . MET B 1 314 ? 4.445 -36.375 -18.859 1 62.31 314 MET B C 1
ATOM 11545 O O . MET B 1 314 ? 4.309 -36.375 -17.641 1 62.31 314 MET B O 1
ATOM 11549 N N . GLU B 1 315 ? 5.586 -36.219 -19.469 1 72.31 315 GLU B N 1
ATOM 11550 C CA . GLU B 1 315 ? 6.793 -36.031 -18.672 1 72.31 315 GLU B CA 1
ATOM 11551 C C . GLU B 1 315 ? 6.711 -34.75 -17.844 1 72.31 315 GLU B C 1
ATOM 11553 O O . GLU B 1 315 ? 7.102 -34.719 -16.672 1 72.31 315 GLU B O 1
ATOM 11558 N N . MET B 1 316 ? 6.23 -33.781 -18.406 1 76.62 316 MET B N 1
ATOM 11559 C CA . MET B 1 316 ? 6.125 -32.5 -17.719 1 76.62 316 MET B CA 1
ATOM 11560 C C . MET B 1 316 ? 5.148 -32.594 -16.547 1 76.62 316 MET B C 1
ATOM 11562 O O . MET B 1 316 ? 5.445 -32.125 -15.453 1 76.62 316 MET B O 1
ATOM 11566 N N . SER B 1 317 ? 4 -33.188 -16.797 1 76.25 317 SER B N 1
ATOM 11567 C CA . SER B 1 317 ? 3.006 -33.312 -15.742 1 76.25 317 SER B CA 1
ATOM 11568 C C . SER B 1 317 ? 3.551 -34.156 -14.586 1 76.25 317 SER B C 1
ATOM 11570 O O . SER B 1 317 ? 3.283 -33.875 -13.422 1 76.25 317 SER B O 1
ATOM 11572 N N . PHE B 1 318 ? 4.27 -35.219 -14.984 1 79.31 318 PHE B N 1
ATOM 11573 C CA . PHE B 1 318 ? 4.867 -36.062 -13.953 1 79.31 318 PHE B CA 1
ATOM 11574 C C . PHE B 1 318 ? 5.809 -35.25 -13.07 1 79.31 318 PHE B C 1
ATOM 11576 O O . PHE B 1 318 ? 5.762 -35.375 -11.844 1 79.31 318 PHE B O 1
ATOM 11583 N N . GLN B 1 319 ? 6.625 -34.469 -13.711 1 79.69 319 GLN B N 1
ATOM 11584 C CA . GLN B 1 319 ? 7.578 -33.688 -12.938 1 79.69 319 GLN B CA 1
ATOM 11585 C C . GLN B 1 319 ? 6.863 -32.688 -12.039 1 79.69 319 GLN B C 1
ATOM 11587 O O . GLN B 1 319 ? 7.254 -32.469 -10.891 1 79.69 319 GLN B O 1
ATOM 11592 N N . ILE B 1 320 ? 5.895 -32.031 -12.547 1 83.44 320 ILE B N 1
ATOM 11593 C CA . ILE B 1 320 ? 5.164 -31.016 -11.828 1 83.44 320 ILE B CA 1
ATOM 11594 C C . ILE B 1 320 ? 4.449 -31.625 -10.625 1 83.44 320 ILE B C 1
ATOM 11596 O O . ILE B 1 320 ? 4.52 -31.094 -9.516 1 83.44 320 ILE B O 1
ATOM 11600 N N . TYR B 1 321 ? 3.854 -32.781 -10.773 1 78.25 321 TYR B N 1
ATOM 11601 C CA . TYR B 1 321 ? 3.076 -33.375 -9.703 1 78.25 321 TYR B CA 1
ATOM 11602 C C . TYR B 1 321 ? 3.986 -34.062 -8.695 1 78.25 321 TYR B C 1
ATOM 11604 O O . TYR B 1 321 ? 3.668 -34.156 -7.512 1 78.25 321 TYR B O 1
ATOM 11612 N N . SER B 1 322 ? 5.102 -34.562 -9.219 1 79.56 322 SER B N 1
ATOM 11613 C CA . SER B 1 322 ? 5.98 -35.344 -8.359 1 79.56 322 SER B CA 1
ATOM 11614 C C . SER B 1 322 ? 6.797 -34.438 -7.438 1 79.56 322 SER B C 1
ATOM 11616 O O . SER B 1 322 ? 7.312 -34.906 -6.414 1 79.56 322 SER B O 1
ATOM 11618 N N . GLU B 1 323 ? 6.863 -33.188 -7.828 1 82.62 323 GLU B N 1
ATOM 11619 C CA . GLU B 1 323 ? 7.57 -32.25 -6.957 1 82.62 323 GLU B CA 1
ATOM 11620 C C . GLU B 1 323 ? 6.781 -31.969 -5.684 1 82.62 323 GLU B C 1
ATOM 11622 O O . GLU B 1 323 ? 5.566 -31.766 -5.73 1 82.62 323 GLU B O 1
ATOM 11627 N N . SER B 1 324 ? 7.406 -32.094 -4.527 1 79.25 324 SER B N 1
ATOM 11628 C CA . SER B 1 324 ? 6.719 -31.969 -3.244 1 79.25 324 SER B CA 1
ATOM 11629 C C . SER B 1 324 ? 6.43 -30.516 -2.895 1 79.25 324 SER B C 1
ATOM 11631 O O . SER B 1 324 ? 5.441 -30.219 -2.215 1 79.25 324 SER B O 1
ATOM 11633 N N . PHE B 1 325 ? 7.234 -29.641 -3.373 1 85.44 325 PHE B N 1
ATOM 11634 C CA . PHE B 1 325 ? 7.09 -28.234 -2.992 1 85.44 325 PHE B CA 1
ATOM 11635 C C . PHE B 1 325 ? 6.148 -27.516 -3.943 1 85.44 325 PHE B C 1
ATOM 11637 O O . PHE B 1 325 ? 5.938 -27.953 -5.074 1 85.44 325 PHE B O 1
ATOM 11644 N N . LEU B 1 326 ? 5.512 -26.5 -3.438 1 90.19 326 LEU B N 1
ATOM 11645 C CA . LEU B 1 326 ? 4.676 -25.625 -4.262 1 90.19 326 LEU B CA 1
ATOM 11646 C C . LEU B 1 326 ? 5.535 -24.781 -5.191 1 90.19 326 LEU B C 1
ATOM 11648 O O . LEU B 1 326 ? 6.332 -23.953 -4.727 1 90.19 326 LEU B O 1
ATOM 11652 N N . THR B 1 327 ? 5.426 -25.062 -6.48 1 92 327 THR B N 1
ATOM 11653 C CA . THR B 1 327 ? 6.254 -24.375 -7.461 1 92 327 THR B CA 1
ATOM 11654 C C . THR B 1 327 ? 5.395 -23.531 -8.398 1 92 327 THR B C 1
ATOM 11656 O O . THR B 1 327 ? 4.176 -23.719 -8.469 1 92 327 THR B O 1
ATOM 11659 N N . GLU B 1 328 ? 6.043 -22.578 -9.086 1 93.69 328 GLU B N 1
ATOM 11660 C CA . GLU B 1 328 ? 5.34 -21.703 -10.016 1 93.69 328 GLU B CA 1
ATOM 11661 C C . GLU B 1 328 ? 4.699 -22.5 -11.156 1 93.69 328 GLU B C 1
ATOM 11663 O O . GLU B 1 328 ? 3.541 -22.266 -11.5 1 93.69 328 GLU B O 1
ATOM 11668 N N . PRO B 1 329 ? 5.379 -23.484 -11.75 1 92.44 329 PRO B N 1
ATOM 11669 C CA . PRO B 1 329 ? 4.723 -24.281 -12.789 1 92.44 329 PRO B CA 1
ATOM 11670 C C . PRO B 1 329 ? 3.498 -25.031 -12.266 1 92.44 329 PRO B C 1
ATOM 11672 O O . PRO B 1 329 ? 2.531 -25.234 -13.008 1 92.44 329 PRO B O 1
ATOM 11675 N N . TYR B 1 330 ? 3.561 -25.5 -10.984 1 93.5 330 TYR B N 1
ATOM 11676 C CA . TYR B 1 330 ? 2.408 -26.188 -10.406 1 93.5 330 TYR B CA 1
ATOM 11677 C C . TYR B 1 330 ? 1.202 -25.266 -10.344 1 93.5 330 TYR B C 1
ATOM 11679 O O . TYR B 1 330 ? 0.078 -25.672 -10.641 1 93.5 330 TYR B O 1
ATOM 11687 N N . VAL B 1 331 ? 1.427 -24.047 -9.914 1 95.06 331 VAL B N 1
ATOM 11688 C CA . VAL B 1 331 ? 0.347 -23.062 -9.836 1 95.06 331 VAL B CA 1
ATOM 11689 C C . VAL B 1 331 ? -0.279 -22.875 -11.219 1 95.06 331 VAL B C 1
ATOM 11691 O O . VAL B 1 331 ? -1.504 -22.859 -11.352 1 95.06 331 VAL B O 1
ATOM 11694 N N . ALA B 1 332 ? 0.559 -22.656 -12.234 1 94.38 332 ALA B N 1
ATOM 11695 C CA . ALA B 1 332 ? 0.083 -22.5 -13.609 1 94.38 332 ALA B CA 1
ATOM 11696 C C . ALA B 1 332 ? -0.745 -23.703 -14.047 1 94.38 332 ALA B C 1
ATOM 11698 O O . ALA B 1 332 ? -1.732 -23.547 -14.773 1 94.38 332 ALA B O 1
ATOM 11699 N N . HIS B 1 333 ? -0.327 -24.906 -13.633 1 91.62 333 HIS B N 1
ATOM 11700 C CA . HIS B 1 333 ? -0.957 -26.156 -14.047 1 91.62 333 HIS B CA 1
ATOM 11701 C C . HIS B 1 333 ? -2.336 -26.312 -13.414 1 91.62 333 HIS B C 1
ATOM 11703 O O . HIS B 1 333 ? -3.238 -26.891 -14.023 1 91.62 333 HIS B O 1
ATOM 11709 N N . VAL B 1 334 ? -2.543 -25.781 -12.203 1 92.12 334 VAL B N 1
ATOM 11710 C CA . VAL B 1 334 ? -3.756 -26.078 -11.445 1 92.12 334 VAL B CA 1
ATOM 11711 C C . VAL B 1 334 ? -4.777 -24.953 -11.656 1 92.12 334 VAL B C 1
ATOM 11713 O O . VAL B 1 334 ? -5.969 -25.141 -11.414 1 92.12 334 VAL B O 1
ATOM 11716 N N . ILE B 1 335 ? -4.387 -23.828 -12.164 1 92.56 335 ILE B N 1
ATOM 11717 C CA . ILE B 1 335 ? -5.27 -22.672 -12.305 1 92.56 335 ILE B CA 1
ATOM 11718 C C . ILE B 1 335 ? -6.457 -23.047 -13.195 1 92.56 335 ILE B C 1
ATOM 11720 O O . ILE B 1 335 ? -7.562 -22.531 -13.008 1 92.56 335 ILE B O 1
ATOM 11724 N N . GLY B 1 336 ? -6.309 -23.875 -14.195 1 88.06 336 GLY B N 1
ATOM 11725 C CA . GLY B 1 336 ? -7.363 -24.281 -15.109 1 88.06 336 GLY B CA 1
ATOM 11726 C C . GLY B 1 336 ? -8.547 -24.906 -14.406 1 88.06 336 GLY B C 1
ATOM 11727 O O . GLY B 1 336 ? -9.672 -24.859 -14.914 1 88.06 336 GLY B O 1
ATOM 11728 N N . ASP B 1 337 ? -8.336 -25.406 -13.211 1 84.56 337 ASP B N 1
ATOM 11729 C CA . ASP B 1 337 ? -9.375 -26.125 -12.477 1 84.56 337 ASP B CA 1
ATOM 11730 C C . ASP B 1 337 ? -10.461 -25.172 -11.992 1 84.56 337 ASP B C 1
ATOM 11732 O O . ASP B 1 337 ? -11.609 -25.5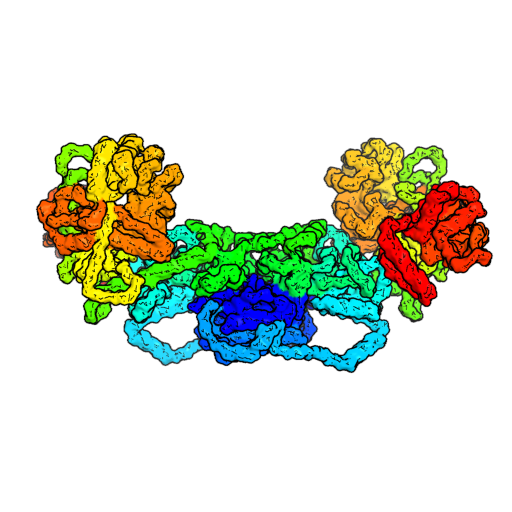78 -11.781 1 84.56 337 ASP B O 1
ATOM 11736 N N . VAL B 1 338 ? -10.141 -23.922 -11.875 1 87.62 338 VAL B N 1
ATOM 11737 C CA . VAL B 1 338 ? -11.102 -22.984 -11.305 1 87.62 338 VAL B CA 1
ATOM 11738 C C . VAL B 1 338 ? -11.742 -22.156 -12.414 1 87.62 338 VAL B C 1
ATOM 11740 O O . VAL B 1 338 ? -12.672 -21.391 -12.164 1 87.62 338 VAL B O 1
ATOM 11743 N N . LEU B 1 339 ? -11.281 -22.344 -13.617 1 89.31 339 LEU B N 1
ATOM 11744 C CA . LEU B 1 339 ? -11.828 -21.578 -14.742 1 89.31 339 LEU B CA 1
ATOM 11745 C C . LEU B 1 339 ? -13.094 -22.25 -15.281 1 89.31 339 LEU B C 1
ATOM 11747 O O . LEU B 1 339 ? -13.109 -22.719 -16.422 1 89.31 339 LEU B O 1
ATOM 11751 N N . LYS B 1 340 ? -14.133 -22.266 -14.43 1 78.19 340 LYS B N 1
ATOM 11752 C CA . LYS B 1 340 ? -15.391 -22.922 -14.773 1 78.19 340 LYS B CA 1
ATOM 11753 C C . LYS B 1 340 ? -16.5 -21.891 -14.984 1 78.19 340 LYS B C 1
ATOM 11755 O O . LYS B 1 340 ? -16.484 -20.812 -14.383 1 78.19 340 LYS B O 1
ATOM 11760 N N . GLY B 1 341 ? -17.359 -22.234 -15.906 1 76.75 341 GLY B N 1
ATOM 11761 C CA . GLY B 1 341 ? -18.531 -21.406 -16.078 1 76.75 341 GLY B CA 1
ATOM 11762 C C . GLY B 1 341 ? -18.234 -20.062 -16.703 1 76.75 341 GLY B C 1
ATOM 11763 O O . GLY B 1 341 ? -17.578 -20 -17.766 1 76.75 341 GLY B O 1
ATOM 11764 N N . ASP B 1 342 ? -18.734 -19.062 -16 1 86.75 342 ASP B N 1
ATOM 11765 C CA . ASP B 1 342 ? -18.594 -17.703 -16.484 1 86.75 342 ASP B CA 1
ATOM 11766 C C . ASP B 1 342 ? -17.375 -17.016 -15.883 1 86.75 342 ASP B C 1
ATOM 11768 O O . ASP B 1 342 ? -17.469 -15.945 -15.297 1 86.75 342 ASP B O 1
ATOM 11772 N N . THR B 1 343 ? -16.234 -17.766 -15.992 1 92.38 343 THR B N 1
ATOM 11773 C CA . THR B 1 343 ? -14.992 -17.234 -15.438 1 92.38 343 THR B CA 1
ATOM 11774 C C . THR B 1 343 ? -13.984 -16.953 -16.547 1 92.38 343 THR B C 1
ATOM 11776 O O . THR B 1 343 ? -13.844 -17.75 -17.484 1 92.38 343 THR B O 1
ATOM 11779 N N . ALA B 1 344 ? -13.398 -15.781 -16.531 1 95.38 344 ALA B N 1
ATOM 11780 C CA . ALA B 1 344 ? -12.328 -15.406 -17.469 1 95.38 344 ALA B CA 1
ATOM 11781 C C . ALA B 1 344 ? -10.992 -15.312 -16.75 1 95.38 344 ALA B C 1
ATOM 11783 O O . ALA B 1 344 ? -10.938 -15.25 -15.516 1 95.38 344 ALA B O 1
ATOM 11784 N N . LEU B 1 345 ? -9.977 -15.414 -17.516 1 96.69 345 LEU B N 1
ATOM 11785 C CA . LEU B 1 345 ? -8.625 -15.367 -16.969 1 96.69 345 LEU B CA 1
ATOM 11786 C C . LEU B 1 345 ? -7.895 -14.109 -17.406 1 96.69 345 LEU B C 1
ATOM 11788 O O . LEU B 1 345 ? -7.984 -13.719 -18.578 1 96.69 345 LEU B O 1
ATOM 11792 N N . PHE B 1 346 ? -7.305 -13.352 -16.5 1 98 346 PHE B N 1
ATOM 11793 C CA . PHE B 1 346 ? -6.379 -12.258 -16.797 1 98 346 PHE B CA 1
ATOM 11794 C C . PHE B 1 346 ? -4.969 -12.609 -16.328 1 98 346 PHE B C 1
ATOM 11796 O O . PHE B 1 346 ? -4.754 -12.945 -15.172 1 98 346 PHE B O 1
ATOM 11803 N N . VAL B 1 347 ? -4.035 -12.531 -17.172 1 97.56 347 VAL B N 1
ATOM 11804 C CA . VAL B 1 347 ? -2.688 -12.992 -16.875 1 97.56 347 VAL B CA 1
ATOM 11805 C C . VAL B 1 347 ? -1.714 -11.82 -16.891 1 97.56 347 VAL B C 1
ATOM 11807 O O . VAL B 1 347 ? -1.754 -10.984 -17.797 1 97.56 347 VAL B O 1
ATOM 11810 N N . GLY B 1 348 ? -0.919 -11.773 -15.883 1 96.44 348 GLY B N 1
ATOM 11811 C CA . GLY B 1 348 ? 0.129 -10.766 -15.852 1 96.44 348 GLY B CA 1
ATOM 11812 C C . GLY B 1 348 ? 1.305 -11.094 -16.75 1 96.44 348 GLY B C 1
ATOM 11813 O O . GLY B 1 348 ? 1.384 -12.195 -17.297 1 96.44 348 GLY B O 1
ATOM 11814 N N . ASN B 1 349 ? 2.203 -10.164 -16.891 1 93.62 349 ASN B N 1
ATOM 11815 C CA . ASN B 1 349 ? 3.359 -10.297 -17.766 1 93.62 349 ASN B CA 1
ATOM 11816 C C . ASN B 1 349 ? 4.535 -10.953 -17.047 1 93.62 349 ASN B C 1
ATOM 11818 O O . ASN B 1 349 ? 4.406 -11.383 -15.898 1 93.62 349 ASN B O 1
ATOM 11822 N N . SER B 1 350 ? 5.641 -11.133 -17.672 1 90.38 350 SER B N 1
ATOM 11823 C CA . SER B 1 350 ? 6.879 -11.719 -17.172 1 90.38 350 SER B CA 1
ATOM 11824 C C . SER B 1 350 ? 6.758 -13.234 -17.047 1 90.38 350 SER B C 1
ATOM 11826 O O . SER B 1 350 ? 6.367 -13.914 -17.984 1 90.38 350 SER B O 1
ATOM 11828 N N . MET B 1 351 ? 6.973 -13.797 -15.867 1 90.12 351 MET B N 1
ATOM 11829 C CA . MET B 1 351 ? 7.012 -15.25 -15.734 1 90.12 351 MET B CA 1
ATOM 11830 C C . MET B 1 351 ? 5.602 -15.828 -15.68 1 90.12 351 MET B C 1
ATOM 11832 O O . MET B 1 351 ? 5.363 -16.953 -16.141 1 90.12 351 MET B O 1
ATOM 11836 N N . THR B 1 352 ? 4.691 -15.117 -15.203 1 94.19 352 THR B N 1
ATOM 11837 C CA . THR B 1 352 ? 3.342 -15.641 -15.008 1 94.19 352 THR B CA 1
ATOM 11838 C C . THR B 1 352 ? 2.727 -16.047 -16.344 1 94.19 352 THR B C 1
ATOM 11840 O O . THR B 1 352 ? 2.168 -17.141 -16.469 1 94.19 352 THR B O 1
ATOM 11843 N N . ILE B 1 353 ? 2.809 -15.164 -17.359 1 94.5 353 ILE B N 1
ATOM 11844 C CA . ILE B 1 353 ? 2.209 -15.461 -18.656 1 94.5 353 ILE B CA 1
ATOM 11845 C C . ILE B 1 353 ? 2.98 -16.594 -19.328 1 94.5 353 ILE B C 1
ATOM 11847 O O . ILE B 1 353 ? 2.395 -17.422 -20.031 1 94.5 353 ILE B O 1
ATOM 11851 N N . ARG B 1 354 ? 4.27 -16.656 -19.188 1 90.94 354 ARG B N 1
ATOM 11852 C CA . ARG B 1 354 ? 5.094 -17.703 -19.766 1 90.94 354 ARG B CA 1
ATOM 11853 C C . ARG B 1 354 ? 4.793 -19.047 -19.094 1 90.94 354 ARG B C 1
ATOM 11855 O O . ARG B 1 354 ? 4.691 -20.078 -19.781 1 90.94 354 ARG B O 1
ATOM 11862 N N . ASP B 1 355 ? 4.672 -19.078 -17.75 1 93.12 355 ASP B N 1
ATOM 11863 C CA . ASP B 1 355 ? 4.352 -20.297 -17.016 1 93.12 355 ASP B CA 1
ATOM 11864 C C . ASP B 1 355 ? 2.984 -20.844 -17.422 1 93.12 355 ASP B C 1
ATOM 11866 O O . ASP B 1 355 ? 2.82 -22.047 -17.609 1 93.12 355 ASP B O 1
ATOM 11870 N N . LEU B 1 356 ? 2.043 -20 -17.547 1 94.5 356 LEU B N 1
ATOM 11871 C CA . LEU B 1 356 ? 0.706 -20.438 -17.922 1 94.5 356 LEU B CA 1
ATOM 11872 C C . LEU B 1 356 ? 0.694 -20.969 -19.359 1 94.5 356 LEU B C 1
ATOM 11874 O O . LEU B 1 356 ? -0.026 -21.922 -19.656 1 94.5 356 LEU B O 1
ATOM 11878 N N . ASP B 1 357 ? 1.468 -20.344 -20.219 1 92.31 357 ASP B N 1
ATOM 11879 C CA . ASP B 1 357 ? 1.551 -20.781 -21.609 1 92.31 357 ASP B CA 1
ATOM 11880 C C . ASP B 1 357 ? 2.25 -22.141 -21.703 1 92.31 357 ASP B C 1
ATOM 11882 O O . ASP B 1 357 ? 1.838 -23 -22.484 1 92.31 357 ASP B O 1
ATOM 11886 N N . MET B 1 358 ? 3.271 -22.328 -20.891 1 89.44 358 MET B N 1
ATOM 11887 C CA . MET B 1 358 ? 4.105 -23.531 -21 1 89.44 358 MET B CA 1
ATOM 11888 C C . MET B 1 358 ? 3.51 -24.672 -20.203 1 89.44 358 MET B C 1
ATOM 11890 O O . MET B 1 358 ? 3.619 -25.844 -20.609 1 89.44 358 MET B O 1
ATOM 11894 N N . TYR B 1 359 ? 2.914 -24.359 -19.062 1 91.06 359 TYR B N 1
ATOM 11895 C CA . TYR B 1 359 ? 2.615 -25.438 -18.141 1 91.06 359 TYR B CA 1
ATOM 11896 C C . TYR B 1 359 ? 1.122 -25.516 -17.844 1 91.06 359 TYR B C 1
ATOM 11898 O O . TYR B 1 359 ? 0.666 -26.406 -17.125 1 91.06 359 TYR B O 1
ATOM 11906 N N . GLY B 1 360 ? 0.334 -24.625 -18.375 1 90.94 360 GLY B N 1
ATOM 11907 C CA . GLY B 1 360 ? -1.103 -24.703 -18.172 1 90.94 360 GLY B CA 1
ATOM 11908 C C . GLY B 1 360 ? -1.703 -26.016 -18.641 1 90.94 360 GLY B C 1
ATOM 11909 O O . GLY B 1 360 ? -1.246 -26.594 -19.625 1 90.94 360 GLY B O 1
ATOM 11910 N N . ASN B 1 361 ? -2.701 -26.469 -17.938 1 87.19 361 ASN B N 1
ATOM 11911 C CA . ASN B 1 361 ? -3.371 -27.703 -18.297 1 87.19 361 ASN B CA 1
ATOM 11912 C C . ASN B 1 361 ? -4.59 -27.453 -19.188 1 87.19 361 ASN B C 1
ATOM 11914 O O . ASN B 1 361 ? -5.559 -26.828 -18.734 1 87.19 361 ASN B O 1
ATOM 11918 N N . GLY B 1 362 ? -4.559 -27.797 -20.391 1 76.19 362 GLY B N 1
ATOM 11919 C CA . GLY B 1 362 ? -5.637 -27.578 -21.344 1 76.19 362 GLY B CA 1
ATOM 11920 C C . GLY B 1 362 ? -6.48 -28.812 -21.594 1 76.19 362 GLY B C 1
ATOM 11921 O O . GLY B 1 362 ? -7.23 -28.875 -22.562 1 76.19 362 GLY B O 1
ATOM 11922 N N . TRP B 1 363 ? -6.312 -29.859 -20.812 1 71.44 363 TRP B N 1
ATOM 11923 C CA . TRP B 1 363 ? -7.047 -31.094 -21.047 1 71.44 363 TRP B CA 1
ATOM 11924 C C . TRP B 1 363 ? -7.918 -31.453 -19.844 1 71.44 363 TRP B C 1
ATOM 11926 O O . TRP B 1 363 ? -8.078 -32.625 -19.5 1 71.44 363 TRP B O 1
ATOM 11936 N N . ILE B 1 364 ? -8.469 -30.453 -19.297 1 66.81 364 ILE B N 1
ATOM 11937 C CA . ILE B 1 364 ? -9.336 -30.672 -18.141 1 66.81 364 ILE B CA 1
ATOM 11938 C C . ILE B 1 364 ? -10.727 -31.094 -18.609 1 66.81 364 ILE B C 1
ATOM 11940 O O . ILE B 1 364 ? -11.266 -30.516 -19.547 1 66.81 364 ILE B O 1
ATOM 11944 N N . LYS B 1 365 ? -11.164 -32.188 -18.078 1 61.97 365 LYS B N 1
ATOM 11945 C CA . LYS B 1 365 ? -12.492 -32.688 -18.406 1 61.97 365 LYS B CA 1
ATOM 11946 C C . LYS B 1 365 ? -13.578 -31.812 -17.797 1 61.97 365 LYS B C 1
ATOM 11948 O O . LYS B 1 365 ? -13.414 -31.297 -16.688 1 61.97 365 LYS B O 1
ATOM 11953 N N . SER B 1 366 ? -14.438 -31.203 -18.578 1 57.75 366 SER B N 1
ATOM 11954 C CA . SER B 1 366 ? -15.523 -30.344 -18.125 1 57.75 366 SER B CA 1
ATOM 11955 C C . SER B 1 366 ? -16.469 -31.109 -17.188 1 57.75 366 SER B C 1
ATOM 11957 O O . SER B 1 366 ? -16.688 -32.312 -17.359 1 57.75 366 SER B O 1
ATOM 11959 N N . PHE B 1 367 ? -16.656 -30.547 -15.898 1 47.47 367 PHE B N 1
ATOM 11960 C CA . PHE B 1 367 ? -17.719 -31.078 -15.047 1 47.47 367 PHE B CA 1
ATOM 11961 C C . PHE B 1 367 ? -19.078 -30.953 -15.727 1 47.47 367 PHE B C 1
ATOM 11963 O O . PHE B 1 367 ? -19.297 -30.016 -16.5 1 47.47 367 PHE B O 1
ATOM 11970 N N . PRO B 1 368 ? -19.844 -32.031 -15.781 1 40.72 368 PRO B N 1
ATOM 11971 C CA . PRO B 1 368 ? -21.203 -31.906 -16.328 1 40.72 368 PRO B CA 1
ATOM 11972 C C . PRO B 1 368 ? -21.906 -30.625 -15.867 1 40.72 368 PRO B C 1
ATOM 11974 O O . PRO B 1 368 ? -22.203 -30.484 -14.68 1 40.72 368 PRO B O 1
ATOM 11977 N N . THR B 1 369 ? -21.469 -29.547 -15.992 1 42.06 369 THR B N 1
ATOM 11978 C CA . THR B 1 369 ? -22.328 -28.453 -15.57 1 42.06 369 THR B CA 1
ATOM 11979 C C . THR B 1 369 ? -23.688 -28.547 -16.266 1 42.06 369 THR B C 1
ATOM 11981 O O . THR B 1 369 ? -23.812 -29.141 -17.328 1 42.06 369 THR B O 1
ATOM 11984 N N . SER B 1 370 ? -24.734 -28.172 -15.422 1 37.56 370 SER B N 1
ATOM 11985 C CA . SER B 1 370 ? -26.172 -28.047 -15.695 1 37.56 370 SER B CA 1
ATOM 11986 C C . SER B 1 370 ? -26.406 -27.297 -17 1 37.56 370 SER B C 1
ATOM 11988 O O . SER B 1 370 ? -27.562 -27.078 -17.391 1 37.56 370 SER B O 1
ATOM 11990 N N . ILE B 1 371 ? -25.625 -26.328 -17.328 1 37.28 371 ILE B N 1
ATOM 11991 C CA . ILE B 1 371 ? -26.156 -25.578 -18.453 1 37.28 371 ILE B CA 1
ATOM 11992 C C . ILE B 1 371 ? -26.172 -26.469 -19.703 1 37.28 371 ILE B C 1
ATOM 11994 O O . ILE B 1 371 ? -25.125 -27 -20.109 1 37.28 371 ILE B O 1
ATOM 11998 N N . PRO B 1 372 ? -27.359 -26.906 -20.047 1 34.5 372 PRO B N 1
ATOM 11999 C CA . PRO B 1 372 ? -27.531 -27.578 -21.344 1 34.5 372 PRO B CA 1
ATOM 12000 C C . PRO B 1 372 ? -26.797 -26.875 -22.484 1 34.5 372 PRO B C 1
ATOM 12002 O O . PRO B 1 372 ? -27.109 -25.734 -22.828 1 34.5 372 PRO B O 1
ATOM 12005 N N . VAL B 1 373 ? -25.562 -26.656 -22.453 1 38.28 373 VAL B N 1
ATOM 12006 C CA . VAL B 1 373 ? -25.047 -26.172 -23.734 1 38.28 373 VAL B CA 1
ATOM 12007 C C . VAL B 1 373 ? -25.859 -26.781 -24.875 1 38.28 373 VAL B C 1
ATOM 12009 O O . VAL B 1 373 ? -26.016 -28 -24.953 1 38.28 373 VAL B O 1
ATOM 12012 N N . THR B 1 374 ? -26.75 -26.062 -25.375 1 34.5 374 THR B N 1
ATOM 12013 C CA . THR B 1 374 ? -27.484 -26.469 -26.578 1 34.5 374 THR B CA 1
ATOM 12014 C C . THR B 1 374 ? -26.609 -27.359 -27.469 1 34.5 374 THR B C 1
ATOM 12016 O O . THR B 1 374 ? -25.438 -27.047 -27.688 1 34.5 374 THR B O 1
ATOM 12019 N N . SER B 1 375 ? -26.859 -28.641 -27.594 1 36.12 375 SER B N 1
ATOM 12020 C CA . SER B 1 375 ? -26.547 -29.812 -28.422 1 36.12 375 SER B CA 1
ATOM 12021 C C . SER B 1 375 ? -26.047 -29.406 -29.797 1 36.12 375 SER B C 1
ATOM 12023 O O . SER B 1 375 ? -25.641 -30.25 -30.594 1 36.12 375 SER B O 1
ATOM 12025 N N . SER B 1 376 ? -26.531 -28.266 -30.234 1 36.09 376 SER B N 1
ATOM 12026 C CA . SER B 1 376 ? -26.375 -28.156 -31.672 1 36.09 376 SER B CA 1
ATOM 12027 C C . SER B 1 376 ? -24.906 -28.016 -32.062 1 36.09 376 SER B C 1
ATOM 12029 O O . SER B 1 376 ? -24.562 -28.125 -33.25 1 36.09 376 SER B O 1
ATOM 12031 N N . CYS B 1 377 ? -24.125 -27.141 -31.359 1 42.75 377 CYS B N 1
ATOM 12032 C CA . CYS B 1 377 ? -22.828 -26.938 -32 1 42.75 377 CYS B CA 1
ATOM 12033 C C . CYS B 1 377 ? -21.812 -27.969 -31.531 1 42.75 377 CYS B C 1
ATOM 12035 O O . CYS B 1 377 ? -21.609 -28.125 -30.328 1 42.75 377 CYS B O 1
ATOM 12037 N N . ASN B 1 378 ? -21.656 -29.156 -32.094 1 49.12 378 ASN B N 1
ATOM 12038 C CA . ASN B 1 378 ? -20.688 -30.25 -32.156 1 49.12 378 ASN B CA 1
ATOM 12039 C C . ASN B 1 378 ? -19.312 -29.781 -31.703 1 49.12 378 ASN B C 1
ATOM 12041 O O . ASN B 1 378 ? -18.312 -30.062 -32.375 1 49.12 378 ASN B O 1
ATOM 12045 N N . MET B 1 379 ? -19.266 -28.828 -30.719 1 61.5 379 MET B N 1
ATOM 12046 C CA . MET B 1 379 ? -17.891 -28.453 -30.406 1 61.5 379 MET B CA 1
ATOM 12047 C C . MET B 1 379 ? -17.297 -29.359 -29.328 1 61.5 379 MET B C 1
ATOM 12049 O O . MET B 1 379 ? -17.953 -29.625 -28.312 1 61.5 379 MET B O 1
ATOM 12053 N N . GLN B 1 380 ? -16.156 -30 -29.562 1 68.69 380 GLN B N 1
ATOM 12054 C CA . GLN B 1 380 ? -15.422 -30.922 -28.703 1 68.69 380 GLN B CA 1
ATOM 12055 C C . GLN B 1 380 ? -14.695 -30.188 -27.594 1 68.69 380 GLN B C 1
ATOM 12057 O O . GLN B 1 380 ? -14.359 -30.766 -26.562 1 68.69 380 GLN B O 1
ATOM 12062 N N . PHE B 1 381 ? -14.602 -28.844 -27.781 1 80.88 381 PHE B N 1
ATOM 12063 C CA . PHE B 1 381 ? -13.812 -28.078 -26.828 1 80.88 381 PHE B CA 1
ATOM 12064 C C . PHE B 1 381 ? -14.523 -26.781 -26.453 1 80.88 381 PHE B C 1
ATOM 12066 O O . PHE B 1 381 ? -15.289 -26.234 -27.25 1 80.88 381 PHE B O 1
ATOM 12073 N N . HIS B 1 382 ? -14.406 -26.438 -25.219 1 83.44 382 HIS B N 1
ATOM 12074 C CA . HIS B 1 382 ? -14.852 -25.141 -24.734 1 83.44 382 HIS B CA 1
ATOM 12075 C C . HIS B 1 382 ? -13.68 -24.203 -24.5 1 83.44 382 HIS B C 1
ATOM 12077 O O . HIS B 1 382 ? -12.641 -24.625 -23.969 1 83.44 382 HIS B O 1
ATOM 12083 N N . PHE B 1 383 ? -13.781 -22.969 -24.984 1 88.44 383 PHE B N 1
ATOM 12084 C CA . PHE B 1 383 ? -12.695 -22 -24.828 1 88.44 383 PHE B CA 1
ATOM 12085 C C . PHE B 1 383 ? -12.82 -21.25 -23.5 1 88.44 383 PHE B C 1
ATOM 12087 O O . PHE B 1 383 ? -13.883 -21.281 -22.875 1 88.44 383 PHE B O 1
ATOM 12094 N N . VAL B 1 384 ? -11.805 -20.672 -22.984 1 91.62 384 VAL B N 1
ATOM 12095 C CA . VAL B 1 384 ? -11.75 -19.812 -21.812 1 91.62 384 VAL B CA 1
ATOM 12096 C C . VAL B 1 384 ? -11.258 -18.422 -22.203 1 91.62 384 VAL B C 1
ATOM 12098 O O . VAL B 1 384 ? -10.133 -18.266 -22.688 1 91.62 384 VAL B O 1
ATOM 12101 N N . GLN B 1 385 ? -12.109 -17.438 -22.078 1 93.88 385 GLN B N 1
ATOM 12102 C CA . GLN B 1 385 ? -11.672 -16.094 -22.391 1 93.88 385 GLN B CA 1
ATOM 12103 C C . GLN B 1 385 ? -10.477 -15.688 -21.531 1 93.88 385 GLN B C 1
ATOM 12105 O O . GLN B 1 385 ? -10.539 -15.758 -20.297 1 93.88 385 GLN B O 1
ATOM 12110 N N . THR B 1 386 ? -9.375 -15.406 -22.125 1 95.25 386 THR B N 1
ATOM 12111 C CA . THR B 1 386 ? -8.141 -15.016 -21.438 1 95.25 386 THR B CA 1
ATOM 12112 C C . THR B 1 386 ? -7.621 -13.688 -21.984 1 95.25 386 THR B C 1
ATOM 12114 O O . THR B 1 386 ? -7.637 -13.461 -23.203 1 95.25 386 THR B O 1
ATOM 12117 N N . SER B 1 387 ? -7.277 -12.758 -21.094 1 95.88 387 SER B N 1
ATOM 12118 C CA . SER B 1 387 ? -6.754 -11.461 -21.516 1 95.88 387 SER B CA 1
ATOM 12119 C C . SER B 1 387 ? -5.484 -11.109 -20.766 1 95.88 387 SER B C 1
ATOM 12121 O O . SER B 1 387 ? -5.129 -11.773 -19.781 1 95.88 387 SER B O 1
ATOM 12123 N N . GLY B 1 388 ? -4.754 -10.141 -21.172 1 95.44 388 GLY B N 1
ATOM 12124 C CA . GLY B 1 388 ? -3.527 -9.602 -20.609 1 95.44 388 GLY B CA 1
ATOM 12125 C C . GLY B 1 388 ? -3.035 -8.352 -21.312 1 95.44 388 GLY B C 1
ATOM 12126 O O . GLY B 1 388 ? -3.518 -8.023 -22.391 1 95.44 388 GLY B O 1
ATOM 12127 N N . ASN B 1 389 ? -2.154 -7.586 -20.672 1 95.38 389 ASN B N 1
ATOM 12128 C CA . ASN B 1 389 ? -1.552 -6.395 -21.266 1 95.38 389 ASN B CA 1
ATOM 12129 C C . ASN B 1 389 ? -0.3 -6.734 -22.062 1 95.38 389 ASN B C 1
ATOM 12131 O O . ASN B 1 389 ? 0.819 -6.594 -21.562 1 95.38 389 ASN B O 1
ATOM 12135 N N . ARG B 1 390 ? -0.493 -7.055 -23.297 1 92.44 390 ARG B N 1
ATOM 12136 C CA . ARG B 1 390 ? 0.646 -7.473 -24.094 1 92.44 390 ARG B CA 1
ATOM 12137 C C . ARG B 1 390 ? 0.913 -6.48 -25.219 1 92.44 390 ARG B C 1
ATOM 12139 O O . ARG B 1 390 ? 1.675 -6.773 -26.156 1 92.44 390 ARG B O 1
ATOM 12146 N N . GLY B 1 391 ? 0.235 -5.297 -25.188 1 91.12 391 GLY B N 1
ATOM 12147 C CA . GLY B 1 391 ? 0.618 -4.262 -26.141 1 91.12 391 GLY B CA 1
ATOM 12148 C C . GLY B 1 391 ? 2.064 -3.824 -25.984 1 91.12 391 GLY B C 1
ATOM 12149 O O . GLY B 1 391 ? 2.896 -4.113 -26.859 1 91.12 391 GLY B O 1
ATOM 12150 N N . ALA B 1 392 ? 2.305 -3.232 -24.891 1 91.75 392 ALA B N 1
ATOM 12151 C CA . ALA B 1 392 ? 3.684 -2.863 -24.578 1 91.75 392 ALA B CA 1
ATOM 12152 C C . ALA B 1 392 ? 4.32 -3.877 -23.625 1 91.75 392 ALA B C 1
ATOM 12154 O O . ALA B 1 392 ? 5.539 -3.873 -23.438 1 91.75 392 ALA B O 1
ATOM 12155 N N . SER B 1 393 ? 3.5 -4.781 -23.031 1 92.06 393 SER B N 1
ATOM 12156 C CA . SER B 1 393 ? 3.949 -5.895 -22.203 1 92.06 393 SER B CA 1
ATOM 12157 C C . SER B 1 393 ? 4.664 -5.402 -20.938 1 92.06 393 SER B C 1
ATOM 12159 O O . SER B 1 393 ? 5.695 -5.953 -20.547 1 92.06 393 SER B O 1
ATOM 12161 N N . GLY B 1 394 ? 4.191 -4.289 -20.359 1 92.12 394 GLY B N 1
ATOM 12162 C CA . GLY B 1 394 ? 4.734 -3.803 -19.109 1 92.12 394 GLY B CA 1
ATOM 12163 C C . GLY B 1 394 ? 4.137 -4.488 -17.891 1 92.12 394 GLY B C 1
ATOM 12164 O O . GLY B 1 394 ? 3.102 -5.148 -17.984 1 92.12 394 GLY B O 1
ATOM 12165 N N . ILE B 1 395 ? 4.789 -4.395 -16.719 1 92.19 395 ILE B N 1
ATOM 12166 C CA . ILE B 1 395 ? 4.273 -4.984 -15.492 1 92.19 395 ILE B CA 1
ATOM 12167 C C . ILE B 1 395 ? 3.383 -3.979 -14.766 1 92.19 395 ILE B C 1
ATOM 12169 O O . ILE B 1 395 ? 2.836 -4.277 -13.703 1 92.19 395 ILE B O 1
ATOM 12173 N N . ASP B 1 396 ? 3.172 -2.791 -15.32 1 94.56 396 ASP B N 1
ATOM 12174 C CA . ASP B 1 396 ? 2.445 -1.705 -14.672 1 94.56 396 ASP B CA 1
ATOM 12175 C C . ASP B 1 396 ? 0.939 -1.859 -14.859 1 94.56 396 ASP B C 1
ATOM 12177 O O . ASP B 1 396 ? 0.485 -2.352 -15.891 1 94.56 396 ASP B O 1
ATOM 12181 N N . GLY B 1 397 ? 0.144 -1.514 -13.891 1 97 397 GLY B N 1
ATOM 12182 C CA . GLY B 1 397 ? -1.299 -1.331 -13.93 1 97 397 GLY B CA 1
ATOM 12183 C C . GLY B 1 397 ? -2.059 -2.631 -14.102 1 97 397 GLY B C 1
ATOM 12184 O O . GLY B 1 397 ? -3.229 -2.625 -14.492 1 97 397 GLY B O 1
ATOM 12185 N N . LEU B 1 398 ? -1.431 -3.76 -13.852 1 97.69 398 LEU B N 1
ATOM 12186 C CA . LEU B 1 398 ? -2.047 -5.047 -14.148 1 97.69 398 LEU B CA 1
ATOM 12187 C C . LEU B 1 398 ? -3.227 -5.312 -13.219 1 97.69 398 LEU B C 1
ATOM 12189 O O . LEU B 1 398 ? -4.25 -5.852 -13.648 1 97.69 398 LEU B O 1
ATOM 12193 N N . LEU B 1 399 ? -3.082 -4.988 -11.93 1 96.88 399 LEU B N 1
ATOM 12194 C CA . LEU B 1 399 ? -4.184 -5.152 -10.984 1 96.88 399 LEU B CA 1
ATOM 12195 C C . LEU B 1 399 ? -5.387 -4.316 -11.406 1 96.88 399 LEU B C 1
ATOM 12197 O O . LEU B 1 399 ? -6.508 -4.824 -11.477 1 96.88 399 LEU B O 1
ATOM 12201 N N . SER B 1 400 ? -5.141 -3.055 -11.719 1 97.44 400 SER B N 1
ATOM 12202 C CA . SER B 1 400 ? -6.195 -2.129 -12.125 1 97.44 400 SER B CA 1
ATOM 12203 C C . SER B 1 400 ? -6.859 -2.578 -13.422 1 97.44 400 SER B C 1
ATOM 12205 O O . SER B 1 400 ? -8.086 -2.51 -13.555 1 97.44 400 SER B O 1
ATOM 12207 N N . THR B 1 401 ? -6.07 -3.018 -14.406 1 97.88 401 THR B N 1
ATOM 12208 C CA . THR B 1 401 ? -6.613 -3.477 -15.68 1 97.88 401 THR B CA 1
ATOM 12209 C C . THR B 1 401 ? -7.516 -4.691 -15.477 1 97.88 401 THR B C 1
ATOM 12211 O O . THR B 1 401 ? -8.57 -4.801 -16.109 1 97.88 401 THR B O 1
ATOM 12214 N N . SER B 1 402 ? -7.078 -5.676 -14.602 1 97.69 402 SER B N 1
ATOM 12215 C CA . SER B 1 402 ? -7.863 -6.887 -14.367 1 97.69 402 SER B CA 1
ATOM 12216 C C . SER B 1 402 ? -9.227 -6.559 -13.773 1 97.69 402 SER B C 1
ATOM 12218 O O . SER B 1 402 ? -10.227 -7.203 -14.109 1 97.69 402 SER B O 1
ATOM 12220 N N . ILE B 1 403 ? -9.32 -5.586 -12.859 1 96 403 ILE B N 1
ATOM 12221 C CA . ILE B 1 403 ? -10.586 -5.176 -12.258 1 96 403 ILE B CA 1
ATOM 12222 C C . ILE B 1 403 ? -11.477 -4.539 -13.32 1 96 403 ILE B C 1
ATOM 12224 O O . ILE B 1 403 ? -12.68 -4.805 -13.359 1 96 403 ILE B O 1
ATOM 12228 N N . GLY B 1 404 ? -10.844 -3.615 -14.172 1 95.25 404 GLY B N 1
ATOM 12229 C CA . GLY B 1 404 ? -11.609 -3.047 -15.273 1 95.25 404 GLY B CA 1
ATOM 12230 C C . GLY B 1 404 ? -12.133 -4.094 -16.234 1 95.25 404 GLY B C 1
ATOM 12231 O O . GLY B 1 404 ? -13.242 -3.963 -16.766 1 95.25 404 GLY B O 1
ATOM 12232 N N . PHE B 1 405 ? -11.297 -5.117 -16.5 1 96.38 405 PHE B N 1
ATOM 12233 C CA . PHE B 1 405 ? -11.672 -6.211 -17.375 1 96.38 405 PHE B CA 1
ATOM 12234 C C . PHE B 1 405 ? -12.883 -6.961 -16.828 1 96.38 405 PHE B C 1
ATOM 12236 O O . PHE B 1 405 ? -13.758 -7.383 -17.578 1 96.38 405 PHE B O 1
ATOM 12243 N N . ALA B 1 406 ? -12.938 -7.148 -15.531 1 94.94 406 ALA B N 1
ATOM 12244 C CA . ALA B 1 406 ? -14.078 -7.805 -14.891 1 94.94 406 ALA B CA 1
ATOM 12245 C C . ALA B 1 406 ? -15.359 -7.016 -15.109 1 94.94 406 ALA B C 1
ATOM 12247 O O . ALA B 1 406 ? -16.422 -7.594 -15.359 1 94.94 406 ALA B O 1
ATOM 12248 N N . VAL B 1 407 ? -15.227 -5.676 -15.031 1 92.19 407 VAL B N 1
ATOM 12249 C CA . VAL B 1 407 ? -16.391 -4.824 -15.25 1 92.19 407 VAL B CA 1
ATOM 12250 C C . VAL B 1 407 ? -16.828 -4.91 -16.719 1 92.19 407 VAL B C 1
ATOM 12252 O O . VAL B 1 407 ? -18.016 -5.086 -17 1 92.19 407 VAL B O 1
ATOM 12255 N N . GLY B 1 408 ? -15.867 -4.824 -17.641 1 91.5 408 GLY B N 1
ATOM 12256 C CA . GLY B 1 408 ? -16.172 -4.801 -19.062 1 91.5 408 GLY B CA 1
ATOM 12257 C C . GLY B 1 408 ? -16.688 -6.125 -19.578 1 91.5 408 GLY B C 1
ATOM 12258 O O . GLY B 1 408 ? -17.578 -6.156 -20.438 1 91.5 408 GLY B O 1
ATOM 12259 N N . SER B 1 409 ? -16.109 -7.258 -19.078 1 92.44 409 SER B N 1
ATOM 12260 C CA . SER B 1 409 ? -16.516 -8.578 -19.562 1 92.44 409 SER B CA 1
ATOM 12261 C C . SER B 1 409 ? -17.75 -9.086 -18.828 1 92.44 409 SER B C 1
ATOM 12263 O O . SER B 1 409 ? -18.391 -10.031 -19.281 1 92.44 409 SER B O 1
ATOM 12265 N N . ASN B 1 410 ? -18.047 -8.477 -17.688 1 90.94 410 ASN B N 1
ATOM 12266 C CA . ASN B 1 410 ? -19.156 -8.906 -16.844 1 90.94 410 ASN B CA 1
ATOM 12267 C C . ASN B 1 410 ? -19.031 -10.383 -16.469 1 90.94 410 ASN B C 1
ATOM 12269 O O . ASN B 1 410 ? -20 -11.133 -16.609 1 90.94 410 ASN B O 1
ATOM 12273 N N . LYS B 1 411 ? -17.812 -10.805 -16.156 1 92.81 411 LYS B N 1
ATOM 12274 C CA . LYS B 1 411 ? -17.5 -12.164 -15.734 1 92.81 411 LYS B CA 1
ATOM 12275 C C . LYS B 1 411 ? -16.688 -12.172 -14.438 1 92.81 411 LYS B C 1
ATOM 12277 O O . LYS B 1 411 ? -16.141 -11.141 -14.039 1 92.81 411 LYS B O 1
ATOM 12282 N N . ARG B 1 412 ? -16.734 -13.336 -13.789 1 93.88 412 ARG B N 1
ATOM 12283 C CA . ARG B 1 412 ? -15.742 -13.531 -12.742 1 93.88 412 ARG B CA 1
ATOM 12284 C C . ARG B 1 412 ? -14.336 -13.602 -13.328 1 93.88 412 ARG B C 1
ATOM 12286 O O . ARG B 1 412 ? -14.117 -14.195 -14.383 1 93.88 412 ARG B O 1
ATOM 12293 N N . VAL B 1 413 ? -13.445 -12.945 -12.719 1 96.12 413 VAL B N 1
ATOM 12294 C CA . VAL B 1 413 ? -12.102 -12.898 -13.289 1 96.12 413 VAL B CA 1
ATOM 12295 C C . VAL B 1 413 ? -11.102 -13.469 -12.281 1 96.12 413 VAL B C 1
ATOM 12297 O O . VAL B 1 413 ? -11.141 -13.133 -11.102 1 96.12 413 VAL B O 1
ATOM 12300 N N . VAL B 1 414 ? -10.297 -14.391 -12.695 1 97 414 VAL B N 1
ATOM 12301 C CA . VAL B 1 414 ? -9.109 -14.828 -11.969 1 97 414 VAL B CA 1
ATOM 12302 C C . VAL B 1 414 ? -7.871 -14.164 -12.562 1 97 414 VAL B C 1
ATOM 12304 O O . VAL B 1 414 ? -7.582 -14.328 -13.75 1 97 414 VAL B O 1
ATOM 12307 N N . CYS B 1 415 ? -7.258 -13.359 -11.789 1 98 415 CYS B N 1
ATOM 12308 C CA . CYS B 1 415 ? -6.051 -12.648 -12.211 1 98 415 CYS B CA 1
ATOM 12309 C C . CYS B 1 415 ? -4.805 -13.305 -11.617 1 98 415 CYS B C 1
ATOM 12311 O O . CYS B 1 415 ? -4.723 -13.5 -10.406 1 98 415 CYS B O 1
ATOM 12313 N N . VAL B 1 416 ? -3.848 -13.703 -12.422 1 98.12 416 VAL B N 1
ATOM 12314 C CA . VAL B 1 416 ? -2.588 -14.281 -11.961 1 98.12 416 VAL B CA 1
ATOM 12315 C C . VAL B 1 416 ? -1.438 -13.328 -12.281 1 98.12 416 VAL B C 1
ATOM 12317 O O . VAL B 1 416 ? -1.147 -13.07 -13.453 1 98.12 416 VAL B O 1
ATOM 12320 N N . ILE B 1 417 ? -0.792 -12.781 -11.305 1 97.44 417 ILE B N 1
ATOM 12321 C CA . ILE B 1 417 ? 0.279 -11.812 -11.516 1 97.44 417 ILE B CA 1
ATOM 12322 C C . ILE B 1 417 ? 1.439 -12.117 -10.57 1 97.44 417 ILE B C 1
ATOM 12324 O O . ILE B 1 417 ? 1.29 -12.891 -9.617 1 97.44 417 ILE B O 1
ATOM 12328 N N . GLY B 1 418 ? 2.592 -11.586 -10.836 1 96.38 418 GLY B N 1
ATOM 12329 C CA . GLY B 1 418 ? 3.734 -11.672 -9.938 1 96.38 418 GLY B CA 1
ATOM 12330 C C . GLY B 1 418 ? 3.697 -10.633 -8.828 1 96.38 418 GLY B C 1
ATOM 12331 O O . GLY B 1 418 ? 2.92 -9.68 -8.891 1 96.38 418 GLY B O 1
ATOM 12332 N N . ASP B 1 419 ? 4.57 -10.789 -7.801 1 96.19 419 ASP B N 1
ATOM 12333 C CA . ASP B 1 419 ? 4.602 -9.898 -6.645 1 96.19 419 ASP B CA 1
ATOM 12334 C C . ASP B 1 419 ? 5.039 -8.492 -7.047 1 96.19 419 ASP B C 1
ATOM 12336 O O . ASP B 1 419 ? 4.453 -7.504 -6.602 1 96.19 419 ASP B O 1
ATOM 12340 N N . ILE B 1 420 ? 6.031 -8.32 -7.938 1 95 420 ILE B N 1
ATOM 12341 C CA . ILE B 1 420 ? 6.516 -7.004 -8.328 1 95 420 ILE B CA 1
ATOM 12342 C C . ILE B 1 420 ? 5.426 -6.262 -9.102 1 95 420 ILE B C 1
ATOM 12344 O O . ILE B 1 420 ? 5.246 -5.055 -8.922 1 95 420 ILE B O 1
ATOM 12348 N N . SER B 1 421 ? 4.723 -7 -10.008 1 96 421 SER B N 1
ATOM 12349 C CA . SER B 1 421 ? 3.6 -6.402 -10.727 1 96 421 SER B CA 1
ATOM 12350 C C . SER B 1 421 ? 2.508 -5.949 -9.758 1 96 421 SER B C 1
ATOM 12352 O O . SER B 1 421 ? 1.903 -4.891 -9.953 1 96 421 SER B O 1
ATOM 12354 N N . PHE B 1 422 ? 2.254 -6.727 -8.719 1 97.56 422 PHE B N 1
ATOM 12355 C CA . PHE B 1 422 ? 1.27 -6.395 -7.695 1 97.56 422 PHE B CA 1
ATOM 12356 C C . PHE B 1 422 ? 1.679 -5.133 -6.941 1 97.56 422 PHE B C 1
ATOM 12358 O O . PHE B 1 422 ? 0.863 -4.23 -6.746 1 97.56 422 PHE B O 1
ATOM 12365 N N . LEU B 1 423 ? 2.92 -5.113 -6.551 1 96.44 423 LEU B N 1
ATOM 12366 C CA . LEU B 1 423 ? 3.436 -3.992 -5.773 1 96.44 423 LEU B CA 1
ATOM 12367 C C . LEU B 1 423 ? 3.469 -2.721 -6.617 1 96.44 423 LEU B C 1
ATOM 12369 O O . LEU B 1 423 ? 3.225 -1.626 -6.105 1 96.44 423 LEU B O 1
ATOM 12373 N N . HIS B 1 424 ? 3.805 -2.838 -7.91 1 96.38 424 HIS B N 1
ATOM 12374 C CA . HIS B 1 424 ? 3.842 -1.688 -8.805 1 96.38 424 HIS B CA 1
ATOM 12375 C C . HIS B 1 424 ? 2.496 -0.974 -8.844 1 96.38 424 HIS B C 1
ATOM 12377 O O . HIS B 1 424 ? 2.441 0.255 -8.938 1 96.38 424 HIS B O 1
ATOM 12383 N N . ASP B 1 425 ? 1.411 -1.718 -8.82 1 96.62 425 ASP B N 1
ATOM 12384 C CA . ASP B 1 425 ? 0.053 -1.196 -8.93 1 96.62 425 ASP B CA 1
ATOM 12385 C C . ASP B 1 425 ? -0.71 -1.354 -7.621 1 96.62 425 ASP B C 1
ATOM 12387 O O . ASP B 1 425 ? -1.896 -1.688 -7.621 1 96.62 425 ASP B O 1
ATOM 12391 N N . THR B 1 426 ? -0.044 -1.163 -6.5 1 95.69 426 THR B N 1
ATOM 12392 C CA . THR B 1 426 ? -0.644 -1.34 -5.184 1 95.69 426 THR B CA 1
ATOM 12393 C C . THR B 1 426 ? -1.908 -0.496 -5.047 1 95.69 426 THR B C 1
ATOM 12395 O O . THR B 1 426 ? -2.865 -0.905 -4.387 1 95.69 426 THR B O 1
ATOM 12398 N N . ASN B 1 427 ? -1.953 0.689 -5.676 1 94.44 427 ASN B N 1
ATOM 12399 C CA . ASN B 1 427 ? -3.117 1.565 -5.586 1 94.44 427 ASN B CA 1
ATOM 12400 C C . ASN B 1 427 ? -4.34 0.944 -6.258 1 94.44 427 ASN B C 1
ATOM 12402 O O . ASN B 1 427 ? -5.465 1.396 -6.043 1 94.44 427 ASN B O 1
ATOM 12406 N N . GLY B 1 428 ? -4.117 -0.094 -7.082 1 95.38 428 GLY B N 1
ATOM 12407 C CA . GLY B 1 428 ? -5.238 -0.837 -7.633 1 95.38 428 GLY B CA 1
ATOM 12408 C C . GLY B 1 428 ? -6.102 -1.49 -6.566 1 95.38 428 GLY B C 1
ATOM 12409 O O . GLY B 1 428 ? -7.273 -1.79 -6.809 1 95.38 428 GLY B O 1
ATOM 12410 N N . LEU B 1 429 ? -5.547 -1.742 -5.348 1 95.88 429 LEU B N 1
ATOM 12411 C CA . LEU B 1 429 ? -6.297 -2.32 -4.238 1 95.88 429 LEU B CA 1
ATOM 12412 C C . LEU B 1 429 ? -7.426 -1.394 -3.803 1 95.88 429 LEU B C 1
ATOM 12414 O O . LEU B 1 429 ? -8.469 -1.856 -3.338 1 95.88 429 LEU B O 1
ATOM 12418 N N . ALA B 1 430 ? -7.199 -0.048 -3.947 1 93.06 430 ALA B N 1
ATOM 12419 C CA . ALA B 1 430 ? -8.242 0.913 -3.602 1 93.06 430 ALA B CA 1
ATOM 12420 C C . ALA B 1 430 ? -9.453 0.771 -4.523 1 93.06 430 ALA B C 1
ATOM 12422 O O . ALA B 1 430 ? -10.594 0.971 -4.102 1 93.06 430 ALA B O 1
ATOM 12423 N N . ILE B 1 431 ? -9.203 0.481 -5.809 1 91.88 431 ILE B N 1
ATOM 12424 C CA . ILE B 1 431 ? -10.281 0.266 -6.766 1 91.88 431 ILE B CA 1
ATOM 12425 C C . ILE B 1 431 ? -10.992 -1.047 -6.453 1 91.88 431 ILE B C 1
ATOM 12427 O O . ILE B 1 431 ? -12.227 -1.121 -6.512 1 91.88 431 ILE B O 1
ATOM 12431 N N . LEU B 1 432 ? -10.18 -2.141 -6.105 1 92.69 432 LEU B N 1
ATOM 12432 C CA . LEU B 1 432 ? -10.727 -3.457 -5.793 1 92.69 432 LEU B CA 1
ATOM 12433 C C . LEU B 1 432 ? -11.68 -3.381 -4.602 1 92.69 432 LEU B C 1
ATOM 12435 O O . LEU B 1 432 ? -12.734 -4.027 -4.598 1 92.69 432 LEU B O 1
ATOM 12439 N N . SER B 1 433 ? -11.344 -2.559 -3.613 1 88.62 433 SER B N 1
ATOM 12440 C CA . SER B 1 433 ? -12.094 -2.48 -2.367 1 88.62 433 SER B CA 1
ATOM 12441 C C . SER B 1 433 ? -13.398 -1.71 -2.555 1 88.62 433 SER B C 1
ATOM 12443 O O . SER B 1 433 ? -14.336 -1.861 -1.768 1 88.62 433 SER B O 1
ATOM 12445 N N . SER B 1 434 ? -13.586 -0.714 -3.455 1 77.12 434 SER B N 1
ATOM 12446 C CA . SER B 1 434 ? -14.758 0.138 -3.643 1 77.12 434 SER B CA 1
ATOM 12447 C C . SER B 1 434 ? -15.938 -0.655 -4.195 1 77.12 434 SER B C 1
ATOM 12449 O O . SER B 1 434 ? -17.078 -0.175 -4.188 1 77.12 434 SER B O 1
ATOM 12451 N N . ARG B 1 435 ? -16.094 -1.895 -4.082 1 65 435 ARG B N 1
ATOM 12452 C CA . ARG B 1 435 ? -17.109 -2.875 -4.477 1 65 435 ARG B CA 1
ATOM 12453 C C . ARG B 1 435 ? -18.078 -2.279 -5.48 1 65 435 ARG B C 1
ATOM 12455 O O . ARG B 1 435 ? -19.188 -1.874 -5.113 1 65 435 ARG B O 1
ATOM 12462 N N . THR B 1 436 ? -17.672 -1.897 -6.582 1 64.19 436 THR B N 1
ATOM 12463 C CA . THR B 1 436 ? -18.562 -1.51 -7.676 1 64.19 436 THR B CA 1
ATOM 12464 C C . THR B 1 436 ? -19.406 -2.693 -8.133 1 64.19 436 THR B C 1
ATOM 12466 O O . THR B 1 436 ? -19.125 -3.84 -7.773 1 64.19 436 THR B O 1
ATOM 12469 N N . ARG B 1 437 ? -20.453 -2.443 -8.711 1 72.88 437 ARG B N 1
ATOM 12470 C CA . ARG B 1 437 ? -21.391 -3.439 -9.234 1 72.88 437 ARG B CA 1
ATOM 12471 C C . ARG B 1 437 ? -20.703 -4.34 -10.258 1 72.88 437 ARG B C 1
ATOM 12473 O O . ARG B 1 437 ? -20.766 -4.086 -11.461 1 72.88 437 ARG B O 1
ATOM 12480 N N . ARG B 1 438 ? -19.797 -5.211 -9.844 1 84.81 438 ARG B N 1
ATOM 12481 C CA . ARG B 1 438 ? -19.125 -6.18 -10.695 1 84.81 438 ARG B CA 1
ATOM 12482 C C . ARG B 1 438 ? -19.031 -7.543 -10.016 1 84.81 438 ARG B C 1
ATOM 12484 O O . ARG B 1 438 ? -19.266 -7.656 -8.812 1 84.81 438 ARG B O 1
ATOM 12491 N N . LYS B 1 439 ? -18.828 -8.578 -10.828 1 90.31 439 LYS B N 1
ATOM 12492 C CA . LYS B 1 439 ? -18.594 -9.922 -10.297 1 90.31 439 LYS B CA 1
ATOM 12493 C C . LYS B 1 439 ? -17.25 -10.008 -9.594 1 90.31 439 LYS B C 1
ATOM 12495 O O . LYS B 1 439 ? -16.375 -9.156 -9.812 1 90.31 439 LYS B O 1
ATOM 12500 N N . PRO B 1 440 ? -17.062 -10.93 -8.758 1 92.5 440 PRO B N 1
ATOM 12501 C CA . PRO B 1 440 ? -15.859 -11.008 -7.922 1 92.5 440 PRO B CA 1
ATOM 12502 C C . PRO B 1 440 ? -14.586 -11.227 -8.734 1 92.5 440 PRO B C 1
ATOM 12504 O O . PRO B 1 440 ? -14.625 -11.867 -9.789 1 92.5 440 PRO B O 1
ATOM 12507 N N . VAL B 1 441 ? -13.508 -10.727 -8.227 1 95.56 441 VAL B N 1
ATOM 12508 C CA . VAL B 1 441 ? -12.18 -10.891 -8.797 1 95.56 441 VAL B CA 1
ATOM 12509 C C . VAL B 1 441 ? -11.273 -11.609 -7.797 1 95.56 441 VAL B C 1
ATOM 12511 O O . VAL B 1 441 ? -11.203 -11.234 -6.625 1 95.56 441 VAL B O 1
ATOM 12514 N N . THR B 1 442 ? -10.672 -12.688 -8.195 1 96.62 442 THR B N 1
ATOM 12515 C CA . THR B 1 442 ? -9.656 -13.391 -7.41 1 96.62 442 THR B CA 1
ATOM 12516 C C . THR B 1 442 ? -8.266 -13.117 -7.961 1 96.62 442 THR B C 1
ATOM 12518 O O . THR B 1 442 ? -7.977 -13.406 -9.125 1 96.62 442 THR B O 1
ATOM 12521 N N . ILE B 1 443 ? -7.469 -12.523 -7.152 1 97.88 443 ILE B N 1
ATOM 12522 C CA . ILE B 1 443 ? -6.105 -12.211 -7.566 1 97.88 443 ILE B CA 1
ATOM 12523 C C . ILE B 1 443 ? -5.137 -13.227 -6.973 1 97.88 443 ILE B C 1
ATOM 12525 O O . ILE B 1 443 ? -5.008 -13.328 -5.75 1 97.88 443 ILE B O 1
ATOM 12529 N N . VAL B 1 444 ? -4.469 -13.992 -7.773 1 98.06 444 VAL B N 1
ATOM 12530 C CA . VAL B 1 444 ? -3.414 -14.906 -7.355 1 98.06 444 VAL B CA 1
ATOM 12531 C C . VAL B 1 444 ? -2.051 -14.25 -7.562 1 98.06 444 VAL B C 1
ATOM 12533 O O . VAL B 1 444 ? -1.649 -13.977 -8.695 1 98.06 444 VAL B O 1
ATOM 12536 N N . VAL B 1 445 ? -1.38 -13.984 -6.496 1 98 445 VAL B N 1
ATOM 12537 C CA . VAL B 1 445 ? -0.083 -13.32 -6.562 1 98 445 VAL B CA 1
ATOM 12538 C C . VAL B 1 445 ? 1.028 -14.32 -6.262 1 98 445 VAL B C 1
ATOM 12540 O O . VAL B 1 445 ? 1.086 -14.883 -5.168 1 98 445 VAL B O 1
ATOM 12543 N N . ILE B 1 446 ? 1.831 -14.555 -7.246 1 97.12 446 ILE B N 1
ATOM 12544 C CA . ILE B 1 446 ? 3.02 -15.375 -7.027 1 97.12 446 ILE B CA 1
ATOM 12545 C C . ILE B 1 446 ? 4.125 -14.523 -6.406 1 97.12 446 ILE B C 1
ATOM 12547 O O . ILE B 1 446 ? 4.758 -13.719 -7.094 1 97.12 446 ILE B O 1
ATOM 12551 N N . ASN B 1 447 ? 4.375 -14.688 -5.137 1 96.94 447 ASN B N 1
ATOM 12552 C CA . ASN B 1 447 ? 5.32 -13.859 -4.395 1 96.94 447 ASN B CA 1
ATOM 12553 C C . ASN B 1 447 ? 6.633 -14.602 -4.145 1 96.94 447 ASN B C 1
ATOM 12555 O O . ASN B 1 447 ? 6.754 -15.344 -3.17 1 96.94 447 ASN B O 1
ATOM 12559 N N . ASN B 1 448 ? 7.566 -14.406 -4.988 1 93.75 448 ASN B N 1
ATOM 12560 C CA . ASN B 1 448 ? 8.898 -14.961 -4.77 1 93.75 448 ASN B CA 1
ATOM 12561 C C . ASN B 1 448 ? 9.867 -13.906 -4.23 1 93.75 448 ASN B C 1
ATOM 12563 O O . ASN B 1 448 ? 11.078 -14.109 -4.23 1 93.75 448 ASN B O 1
ATOM 12567 N N . HIS B 1 449 ? 9.406 -12.68 -3.863 1 92.38 449 HIS B N 1
ATOM 12568 C CA . HIS B 1 449 ? 10.125 -11.594 -3.207 1 92.38 449 HIS B CA 1
ATOM 12569 C C . HIS B 1 449 ? 11.086 -10.906 -4.172 1 92.38 449 HIS B C 1
ATOM 12571 O O . HIS B 1 449 ? 12.188 -10.508 -3.781 1 92.38 449 HIS B O 1
ATOM 12577 N N . GLY B 1 450 ? 10.664 -10.891 -5.418 1 89.62 450 GLY B N 1
ATOM 12578 C CA . GLY B 1 450 ? 11.469 -10.188 -6.402 1 89.62 450 GLY B CA 1
ATOM 12579 C C . GLY B 1 450 ? 11.133 -10.57 -7.832 1 89.62 450 GLY B C 1
ATOM 12580 O O . GLY B 1 450 ? 10.188 -11.32 -8.07 1 89.62 450 GLY B O 1
ATOM 12581 N N . GLY B 1 451 ? 11.836 -10.023 -8.859 1 86.06 451 GLY B N 1
ATOM 12582 C CA . GLY B 1 451 ? 11.672 -10.359 -10.266 1 86.06 451 GLY B CA 1
ATOM 12583 C C . GLY B 1 451 ? 12.43 -11.609 -10.664 1 86.06 451 GLY B C 1
ATOM 12584 O O . GLY B 1 451 ? 13.586 -11.539 -11.078 1 86.06 451 GLY B O 1
ATOM 12585 N N . ALA B 1 452 ? 11.789 -12.703 -10.648 1 78.5 452 ALA B N 1
ATOM 12586 C CA . ALA B 1 452 ? 12.398 -14.023 -10.797 1 78.5 452 ALA B CA 1
ATOM 12587 C C . ALA B 1 452 ? 12.812 -14.281 -12.242 1 78.5 452 ALA B C 1
ATOM 12589 O O . ALA B 1 452 ? 13.602 -15.188 -12.516 1 78.5 452 ALA B O 1
ATOM 12590 N N . ILE B 1 453 ? 12.273 -13.5 -13.164 1 74.56 453 ILE B N 1
ATOM 12591 C CA . ILE B 1 453 ? 12.547 -13.742 -14.578 1 74.56 453 ILE B CA 1
ATOM 12592 C C . ILE B 1 453 ? 14.047 -13.633 -14.844 1 74.56 453 ILE B C 1
ATOM 12594 O O . ILE B 1 453 ? 14.586 -14.328 -15.711 1 74.56 453 ILE B O 1
ATOM 12598 N N . PHE B 1 454 ? 14.781 -12.883 -14.109 1 71.12 454 PHE B N 1
ATOM 12599 C CA . PHE B 1 454 ? 16.188 -12.594 -14.344 1 71.12 454 PHE B CA 1
ATOM 12600 C C . PHE B 1 454 ? 17.062 -13.766 -13.898 1 71.12 454 PHE B C 1
ATOM 12602 O O . PHE B 1 454 ? 18.234 -13.859 -14.281 1 71.12 454 PHE B O 1
ATOM 12609 N N . SER B 1 455 ? 16.5 -14.633 -13.094 1 74.25 455 SER B N 1
ATOM 12610 C CA . SER B 1 455 ? 17.234 -15.805 -12.641 1 74.25 455 SER B CA 1
ATOM 12611 C C . SER B 1 455 ? 17.359 -16.844 -13.758 1 74.25 455 SER B C 1
ATOM 12613 O O . SER B 1 455 ? 18.219 -17.719 -13.695 1 74.25 455 SER B O 1
ATOM 12615 N N . LEU B 1 456 ? 16.5 -16.734 -14.742 1 73.69 456 LEU B N 1
ATOM 12616 C CA . LEU B 1 456 ? 16.5 -17.688 -15.844 1 73.69 456 LEU B CA 1
ATOM 12617 C C . LEU B 1 456 ? 17.281 -17.156 -17.031 1 73.69 456 LEU B C 1
ATOM 12619 O O . LEU B 1 456 ? 17.391 -17.828 -18.062 1 73.69 456 LEU B O 1
ATOM 12623 N N . LEU B 1 457 ? 17.828 -15.977 -16.828 1 70 457 LEU B N 1
ATOM 12624 C CA . LEU B 1 457 ? 18.578 -15.344 -17.906 1 70 457 LEU B CA 1
ATOM 12625 C C . LEU B 1 457 ? 20.078 -15.453 -17.656 1 70 457 LEU B C 1
ATOM 12627 O O . LEU B 1 457 ? 20.516 -15.633 -16.516 1 70 457 LEU B O 1
ATOM 12631 N N . PRO B 1 458 ? 20.859 -15.367 -18.672 1 67.44 458 PRO B N 1
ATOM 12632 C CA . PRO B 1 458 ? 22.312 -15.508 -18.547 1 67.44 458 PRO B CA 1
ATOM 12633 C C . PRO B 1 458 ? 22.906 -14.516 -17.547 1 67.44 458 PRO B C 1
ATOM 12635 O O . PRO B 1 458 ? 23.969 -14.789 -16.969 1 67.44 458 PRO B O 1
ATOM 12638 N N . ILE B 1 459 ? 22.25 -13.43 -17.297 1 70.81 459 ILE B N 1
ATOM 12639 C CA . ILE B 1 459 ? 22.75 -12.398 -16.406 1 70.81 459 ILE B CA 1
ATOM 12640 C C . ILE B 1 459 ? 22.906 -12.977 -14.992 1 70.81 459 ILE B C 1
ATOM 12642 O O . ILE B 1 459 ? 23.781 -12.555 -14.234 1 70.81 459 ILE B O 1
ATOM 12646 N N . ALA B 1 460 ? 22.094 -13.93 -14.672 1 74.44 460 ALA B N 1
ATOM 12647 C CA . ALA B 1 460 ? 22.109 -14.508 -13.328 1 74.44 460 ALA B CA 1
ATOM 12648 C C . ALA B 1 460 ? 23.422 -15.227 -13.047 1 74.44 460 ALA B C 1
ATOM 12650 O O . ALA B 1 460 ? 23.859 -15.289 -11.906 1 74.44 460 ALA B O 1
ATOM 12651 N N . LEU B 1 461 ? 24.016 -15.703 -14.125 1 71.5 461 LEU B N 1
ATOM 12652 C CA . LEU B 1 461 ? 25.25 -16.469 -13.953 1 71.5 461 LEU B CA 1
ATOM 12653 C C . LEU B 1 461 ? 26.453 -15.555 -13.891 1 71.5 461 LEU B C 1
ATOM 12655 O O . LEU B 1 461 ? 27.469 -15.883 -13.258 1 71.5 461 LEU B O 1
ATOM 12659 N N . GLU B 1 462 ? 26.297 -14.375 -14.453 1 72.06 462 GLU B N 1
ATOM 12660 C CA . GLU B 1 462 ? 27.484 -13.547 -14.664 1 72.06 462 GLU B CA 1
ATOM 12661 C C . GLU B 1 462 ? 27.516 -12.375 -13.695 1 72.06 462 GLU B C 1
ATOM 12663 O O . GLU B 1 462 ? 28.578 -11.789 -13.445 1 72.06 462 GLU B O 1
ATOM 12668 N N . THR B 1 463 ? 26.438 -12.039 -13.086 1 76.5 463 THR B N 1
ATOM 12669 C CA . THR B 1 463 ? 26.344 -10.828 -12.273 1 76.5 463 THR B CA 1
ATOM 12670 C C . THR B 1 463 ? 26.484 -11.164 -10.789 1 76.5 463 THR B C 1
ATOM 12672 O O . THR B 1 463 ? 26.016 -12.219 -10.344 1 76.5 463 THR B O 1
ATOM 12675 N N . GLU B 1 464 ? 27.094 -10.281 -10.062 1 80.31 464 GLU B N 1
ATOM 12676 C CA . GLU B 1 464 ? 27.219 -10.438 -8.617 1 80.31 464 GLU B CA 1
ATOM 12677 C C . GLU B 1 464 ? 25.859 -10.508 -7.945 1 80.31 464 GLU B C 1
ATOM 12679 O O . GLU B 1 464 ? 24.938 -9.766 -8.297 1 80.31 464 GLU B O 1
ATOM 12684 N N . PRO B 1 465 ? 25.766 -11.43 -6.98 1 80.88 465 PRO B N 1
ATOM 12685 C CA . PRO B 1 465 ? 24.469 -11.648 -6.332 1 80.88 465 PRO B CA 1
ATOM 12686 C C . PRO B 1 465 ? 23.906 -10.375 -5.688 1 80.88 465 PRO B C 1
ATOM 12688 O O . PRO B 1 465 ? 22.703 -10.156 -5.699 1 80.88 465 PRO B O 1
ATOM 12691 N N . SER B 1 466 ? 24.766 -9.57 -5.141 1 81.31 466 SER B N 1
ATOM 12692 C CA . SER B 1 466 ? 24.281 -8.352 -4.504 1 81.31 466 SER B CA 1
ATOM 12693 C C . SER B 1 466 ? 23.688 -7.391 -5.523 1 81.31 466 SER B C 1
ATOM 12695 O O . SER B 1 466 ? 22.672 -6.746 -5.258 1 81.31 466 SER B O 1
ATOM 12697 N N . VAL B 1 467 ? 24.297 -7.32 -6.668 1 79.44 467 VAL B N 1
ATOM 12698 C CA . VAL B 1 467 ? 23.812 -6.473 -7.754 1 79.44 467 VAL B CA 1
ATOM 12699 C C . VAL B 1 467 ? 22.531 -7.047 -8.328 1 79.44 467 VAL B C 1
ATOM 12701 O O . VAL B 1 467 ? 21.594 -6.305 -8.633 1 79.44 467 VAL B O 1
ATOM 12704 N N . LEU B 1 468 ? 22.562 -8.328 -8.414 1 80.75 468 LEU B N 1
ATOM 12705 C CA . LEU B 1 468 ? 21.375 -9 -8.938 1 80.75 468 LEU B CA 1
ATOM 12706 C C . LEU B 1 468 ? 20.172 -8.781 -8.023 1 80.75 468 LEU B C 1
ATOM 12708 O O . LEU B 1 468 ? 19.078 -8.477 -8.5 1 80.75 468 LEU B O 1
ATOM 12712 N N . ASN B 1 469 ? 20.406 -8.93 -6.73 1 82.38 469 ASN B N 1
ATOM 12713 C CA . ASN B 1 469 ? 19.328 -8.82 -5.75 1 82.38 469 ASN B CA 1
ATOM 12714 C C . ASN B 1 469 ? 18.781 -7.402 -5.688 1 82.38 469 ASN B C 1
ATOM 12716 O O . ASN B 1 469 ? 17.562 -7.211 -5.586 1 82.38 469 ASN B O 1
ATOM 12720 N N . GLN B 1 470 ? 19.578 -6.484 -5.859 1 79 470 GLN B N 1
ATOM 12721 C CA . GLN B 1 470 ? 19.172 -5.102 -5.629 1 79 470 GLN B CA 1
ATOM 12722 C C . GLN B 1 470 ? 18.656 -4.461 -6.91 1 79 470 GLN B C 1
ATOM 12724 O O . GLN B 1 470 ? 17.656 -3.729 -6.887 1 79 470 GLN B O 1
ATOM 12729 N N . PHE B 1 471 ? 19.219 -4.781 -8.031 1 78.44 471 PHE B N 1
ATOM 12730 C CA . PHE B 1 471 ? 18.969 -3.953 -9.203 1 78.44 471 PHE B CA 1
ATOM 12731 C C . PHE B 1 471 ? 18.219 -4.746 -10.273 1 78.44 471 PHE B C 1
ATOM 12733 O O . PHE B 1 471 ? 17.656 -4.168 -11.203 1 78.44 471 PHE B O 1
ATOM 12740 N N . PHE B 1 472 ? 18.172 -6 -10.117 1 79.88 472 PHE B N 1
ATOM 12741 C CA . PHE B 1 472 ? 17.469 -6.805 -11.102 1 79.88 472 PHE B CA 1
ATOM 12742 C C . PHE B 1 472 ? 16.234 -7.469 -10.492 1 79.88 472 PHE B C 1
ATOM 12744 O O . PHE B 1 472 ? 15.102 -7.148 -10.852 1 79.88 472 PHE B O 1
ATOM 12751 N N . TYR B 1 473 ? 16.531 -8.172 -9.383 1 80.88 473 TYR B N 1
ATOM 12752 C CA . TYR B 1 473 ? 15.414 -8.82 -8.719 1 80.88 473 TYR B CA 1
ATOM 12753 C C . TYR B 1 473 ? 14.555 -7.797 -7.977 1 80.88 473 TYR B C 1
ATOM 12755 O O . TYR B 1 473 ? 13.367 -8.016 -7.75 1 80.88 473 TYR B O 1
ATOM 12763 N N . THR B 1 474 ? 15.188 -6.633 -7.66 1 84.38 474 THR B N 1
ATOM 12764 C CA . THR B 1 474 ? 14.539 -5.691 -6.762 1 84.38 474 THR B CA 1
ATOM 12765 C C . THR B 1 474 ? 13.93 -6.418 -5.562 1 84.38 474 THR B C 1
ATOM 12767 O O . THR B 1 474 ? 12.75 -6.254 -5.262 1 84.38 474 THR B O 1
ATOM 12770 N N . LYS B 1 475 ? 14.773 -7.145 -4.93 1 88.19 475 LYS B N 1
ATOM 12771 C CA . LYS B 1 475 ? 14.328 -7.953 -3.797 1 88.19 475 LYS B CA 1
ATOM 12772 C C . LYS B 1 475 ? 13.625 -7.094 -2.752 1 88.19 475 LYS B C 1
ATOM 12774 O O . LYS B 1 475 ? 14.055 -5.977 -2.469 1 88.19 475 LYS B O 1
ATOM 12779 N N . HIS B 1 476 ? 12.5 -7.613 -2.193 1 89.94 476 HIS B N 1
ATOM 12780 C CA . HIS B 1 476 ? 11.727 -6.848 -1.224 1 89.94 476 HIS B CA 1
ATOM 12781 C C . HIS B 1 476 ? 11.156 -7.75 -0.136 1 89.94 476 HIS B C 1
ATOM 12783 O O . HIS B 1 476 ? 11.086 -8.969 -0.312 1 89.94 476 HIS B O 1
ATOM 12789 N N . ASP B 1 477 ? 10.789 -7.168 0.966 1 91.38 477 ASP B N 1
ATOM 12790 C CA . ASP B 1 477 ? 10.141 -7.879 2.064 1 91.38 477 ASP B CA 1
ATOM 12791 C C . ASP B 1 477 ? 8.805 -7.23 2.426 1 91.38 477 ASP B C 1
ATOM 12793 O O . ASP B 1 477 ? 8.375 -7.273 3.582 1 91.38 477 ASP B O 1
ATOM 12797 N N . ILE B 1 478 ? 8.219 -6.598 1.486 1 95.5 478 ILE B N 1
ATOM 12798 C CA . ILE B 1 478 ? 6.941 -5.922 1.711 1 95.5 478 ILE B CA 1
ATOM 12799 C C . ILE B 1 478 ? 5.848 -6.961 1.968 1 95.5 478 ILE B C 1
ATOM 12801 O O . ILE B 1 478 ? 5.742 -7.953 1.244 1 95.5 478 ILE B O 1
ATOM 12805 N N . SER B 1 479 ? 5.027 -6.762 2.965 1 97.19 479 SER B N 1
ATOM 12806 C CA . SER B 1 479 ? 3.973 -7.699 3.328 1 97.19 479 SER B CA 1
ATOM 12807 C C . SER B 1 479 ? 2.707 -7.449 2.516 1 97.19 479 SER B C 1
ATOM 12809 O O . SER B 1 479 ? 2.021 -6.441 2.715 1 97.19 479 SER B O 1
ATOM 12811 N N . ILE B 1 480 ? 2.375 -8.359 1.651 1 97.38 480 ILE B N 1
ATOM 12812 C CA . ILE B 1 480 ? 1.167 -8.242 0.842 1 97.38 480 ILE B CA 1
ATOM 12813 C C . ILE B 1 480 ? -0.066 -8.383 1.731 1 97.38 480 ILE B C 1
ATOM 12815 O O . ILE B 1 480 ? -1.078 -7.711 1.508 1 97.38 480 ILE B O 1
ATOM 12819 N N . GLU B 1 481 ? 0.045 -9.211 2.768 1 97.38 481 GLU B N 1
ATOM 12820 C CA . GLU B 1 481 ? -1.04 -9.375 3.73 1 97.38 481 GLU B CA 1
ATOM 12821 C C . GLU B 1 481 ? -1.436 -8.039 4.352 1 97.38 481 GLU B C 1
ATOM 12823 O O . GLU B 1 481 ? -2.619 -7.699 4.398 1 97.38 481 GLU B O 1
ATOM 12828 N N . LYS B 1 482 ? -0.467 -7.297 4.824 1 97.38 482 LYS B N 1
ATOM 12829 C CA . LYS B 1 482 ? -0.729 -6.027 5.492 1 97.38 482 LYS B CA 1
ATOM 12830 C C . LYS B 1 482 ? -1.227 -4.977 4.5 1 97.38 482 LYS B C 1
ATOM 12832 O O . LYS B 1 482 ? -2.037 -4.121 4.852 1 97.38 482 LYS B O 1
ATOM 12837 N N . LEU B 1 483 ? -0.72 -5.004 3.27 1 97.69 483 LEU B N 1
ATOM 12838 C CA . LEU B 1 483 ? -1.249 -4.113 2.242 1 97.69 483 LEU B CA 1
ATOM 12839 C C . LEU B 1 483 ? -2.74 -4.352 2.033 1 97.69 483 LEU B C 1
ATOM 12841 O O . LEU B 1 483 ? -3.516 -3.4 1.921 1 97.69 483 LEU B O 1
ATOM 12845 N N . CYS B 1 484 ? -3.135 -5.648 1.907 1 97.5 484 CYS B N 1
ATOM 12846 C CA . CYS B 1 484 ? -4.539 -5.992 1.729 1 97.5 484 CYS B CA 1
ATOM 12847 C C . CYS B 1 484 ? -5.367 -5.555 2.934 1 97.5 484 CYS B C 1
ATOM 12849 O O . CYS B 1 484 ? -6.461 -5.012 2.775 1 97.5 484 CYS B O 1
ATOM 12851 N N . MET B 1 485 ? -4.832 -5.699 4.129 1 96.62 485 MET B N 1
ATOM 12852 C CA . MET B 1 485 ? -5.523 -5.281 5.344 1 96.62 485 MET B CA 1
ATOM 12853 C C . MET B 1 485 ? -5.742 -3.771 5.355 1 96.62 485 MET B C 1
ATOM 12855 O O . MET B 1 485 ? -6.789 -3.295 5.789 1 96.62 485 MET B O 1
ATOM 12859 N N . ALA B 1 486 ? -4.695 -3.102 4.969 1 97.06 486 ALA B N 1
ATOM 12860 C CA . ALA B 1 486 ? -4.781 -1.644 4.941 1 97.06 486 ALA B CA 1
ATOM 12861 C C . ALA B 1 486 ? -5.941 -1.18 4.066 1 97.06 486 ALA B C 1
ATOM 12863 O O . ALA B 1 486 ? -6.57 -0.158 4.348 1 97.06 486 ALA B O 1
ATOM 12864 N N . HIS B 1 487 ? -6.266 -1.915 3.006 1 96.31 487 HIS B N 1
ATOM 12865 C CA . HIS B 1 487 ? -7.293 -1.519 2.047 1 96.31 487 HIS B CA 1
ATOM 12866 C C . HIS B 1 487 ? -8.609 -2.238 2.318 1 96.31 487 HIS B C 1
ATOM 12868 O O . HIS B 1 487 ? -9.578 -2.062 1.58 1 96.31 487 HIS B O 1
ATOM 12874 N N . GLY B 1 488 ? -8.711 -3.162 3.266 1 93.62 488 GLY B N 1
ATOM 12875 C CA . GLY B 1 488 ? -9.914 -3.906 3.594 1 93.62 488 GLY B CA 1
ATOM 12876 C C . GLY B 1 488 ? -10.227 -5.012 2.602 1 93.62 488 GLY B C 1
ATOM 12877 O O . GLY B 1 488 ? -11.391 -5.246 2.271 1 93.62 488 GLY B O 1
ATOM 12878 N N . VAL B 1 489 ? -9.219 -5.637 1.972 1 95 489 VAL B N 1
ATOM 12879 C CA . VAL B 1 489 ? -9.383 -6.727 1.016 1 95 489 VAL B CA 1
ATOM 12880 C C . VAL B 1 489 ? -9.016 -8.055 1.678 1 95 489 VAL B C 1
ATOM 12882 O O . VAL B 1 489 ? -8.039 -8.133 2.422 1 95 489 VAL B O 1
ATOM 12885 N N . LYS B 1 490 ? -9.781 -9.109 1.453 1 95.44 490 LYS B N 1
ATOM 12886 C CA . LYS B 1 490 ? -9.523 -10.43 2.006 1 95.44 490 LYS B CA 1
ATOM 12887 C C . LYS B 1 490 ? -8.234 -11.016 1.44 1 95.44 490 LYS B C 1
ATOM 12889 O O . LYS B 1 490 ? -7.965 -10.898 0.243 1 95.44 490 LYS B O 1
ATOM 12894 N N . HIS B 1 491 ? -7.383 -11.578 2.318 1 97.12 491 HIS B N 1
ATOM 12895 C CA . HIS B 1 491 ? -6.082 -12.117 1.948 1 97.12 491 HIS B CA 1
ATOM 12896 C C . HIS B 1 491 ? -5.922 -13.555 2.441 1 97.12 491 HIS B C 1
ATOM 12898 O O . HIS B 1 491 ? -6.309 -13.875 3.566 1 97.12 491 HIS B O 1
ATOM 12904 N N . LEU B 1 492 ? -5.461 -14.492 1.584 1 96.56 492 LEU B N 1
ATOM 12905 C CA . LEU B 1 492 ? -5.145 -15.875 1.934 1 96.56 492 LEU B CA 1
ATOM 12906 C C . LEU B 1 492 ? -3.689 -16.203 1.602 1 96.56 492 LEU B C 1
ATOM 12908 O O . LEU B 1 492 ? -3.27 -16.078 0.45 1 96.56 492 LEU B O 1
ATOM 12912 N N . LEU B 1 493 ? -2.898 -16.562 2.512 1 96.81 493 LEU B N 1
ATOM 12913 C CA . LEU B 1 493 ? -1.514 -16.969 2.303 1 96.81 493 LEU B CA 1
ATOM 12914 C C . LEU B 1 493 ? -1.419 -18.469 2.072 1 96.81 493 LEU B C 1
ATOM 12916 O O . LEU B 1 493 ? -1.974 -19.25 2.842 1 96.81 493 LEU B O 1
ATOM 12920 N N . VAL B 1 494 ? -0.774 -18.891 0.993 1 96.75 494 VAL B N 1
ATOM 12921 C CA . VAL B 1 494 ? -0.639 -20.281 0.594 1 96.75 494 VAL B CA 1
ATOM 12922 C C . VAL B 1 494 ? 0.838 -20.672 0.562 1 96.75 494 VAL B C 1
ATOM 12924 O O . VAL B 1 494 ? 1.651 -19.984 -0.067 1 96.75 494 VAL B O 1
ATOM 12927 N N . GLN B 1 495 ? 1.188 -21.828 1.187 1 93.88 495 GLN B N 1
ATOM 12928 C CA . GLN B 1 495 ? 2.574 -22.281 1.222 1 93.88 495 GLN B CA 1
ATOM 12929 C C . GLN B 1 495 ? 2.695 -23.719 0.751 1 93.88 495 GLN B C 1
ATOM 12931 O O . GLN B 1 495 ? 3.793 -24.188 0.443 1 93.88 495 GLN B O 1
ATOM 12936 N N . THR B 1 496 ? 1.51 -24.484 0.645 1 92.25 496 THR B N 1
ATOM 12937 C CA . THR B 1 496 ? 1.5 -25.875 0.212 1 92.25 496 THR B CA 1
ATOM 12938 C C . THR B 1 496 ? 0.508 -26.094 -0.929 1 92.25 496 THR B C 1
ATOM 12940 O O . THR B 1 496 ? -0.341 -25.234 -1.182 1 92.25 496 THR B O 1
ATOM 12943 N N . LYS B 1 497 ? 0.634 -27.203 -1.636 1 91.19 497 LYS B N 1
ATOM 12944 C CA . LYS B 1 497 ? -0.255 -27.531 -2.746 1 91.19 497 LYS B CA 1
ATOM 12945 C C . LYS B 1 497 ? -1.699 -27.672 -2.273 1 91.19 497 LYS B C 1
ATOM 12947 O O . LYS B 1 497 ? -2.621 -27.172 -2.93 1 91.19 497 LYS B O 1
ATOM 12952 N N . MET B 1 498 ? -1.897 -28.281 -1.112 1 90.19 498 MET B N 1
ATOM 12953 C CA . MET B 1 498 ? -3.236 -28.469 -0.564 1 90.19 498 MET B CA 1
ATOM 12954 C C . MET B 1 498 ? -3.871 -27.141 -0.204 1 90.19 498 MET B C 1
ATOM 12956 O O . MET B 1 498 ? -5.059 -26.922 -0.455 1 90.19 498 MET B O 1
ATOM 12960 N N . GLU B 1 499 ? -3.062 -26.281 0.404 1 94.81 499 GLU B N 1
ATOM 12961 C CA . GLU B 1 499 ? -3.561 -24.953 0.752 1 94.81 499 GLU B CA 1
ATOM 12962 C C . GLU B 1 499 ? -3.971 -24.172 -0.493 1 94.81 499 GLU B C 1
ATOM 12964 O O . GLU B 1 499 ? -4.93 -23.406 -0.459 1 94.81 499 GLU B O 1
ATOM 12969 N N . LEU B 1 500 ? -3.219 -24.328 -1.558 1 95.56 500 LEU B N 1
ATOM 12970 C CA . LEU B 1 500 ? -3.553 -23.656 -2.807 1 95.56 500 LEU B CA 1
ATOM 12971 C C . LEU B 1 500 ? -4.91 -24.109 -3.328 1 95.56 500 LEU B C 1
ATOM 12973 O O . LEU B 1 500 ? -5.746 -23.297 -3.705 1 95.56 500 LEU B O 1
ATOM 12977 N N . HIS B 1 501 ? -5.156 -25.469 -3.398 1 92.81 501 HIS B N 1
ATOM 12978 C CA . HIS B 1 501 ? -6.43 -26.016 -3.861 1 92.81 501 HIS B CA 1
ATOM 12979 C C . HIS B 1 501 ? -7.586 -25.5 -3.012 1 92.81 501 HIS B C 1
ATOM 12981 O O . HIS B 1 501 ? -8.633 -25.125 -3.543 1 92.81 501 HIS B O 1
ATOM 12987 N N . HIS B 1 502 ? -7.336 -25.453 -1.71 1 93.88 502 HIS B N 1
ATOM 12988 C CA . HIS B 1 502 ? -8.367 -24.969 -0.796 1 93.88 502 HIS B CA 1
ATOM 12989 C C . HIS B 1 502 ? -8.648 -23.5 -1.009 1 93.88 502 HIS B C 1
ATOM 12991 O O . HIS B 1 502 ? -9.812 -23.078 -1.026 1 93.88 502 HIS B O 1
ATOM 12997 N N . ALA B 1 503 ? -7.609 -22.703 -1.076 1 95.62 503 ALA B N 1
ATOM 12998 C CA . ALA B 1 503 ? -7.762 -21.266 -1.269 1 95.62 503 ALA B CA 1
ATOM 12999 C C . ALA B 1 503 ? -8.5 -20.969 -2.568 1 95.62 503 ALA B C 1
ATOM 13001 O O . ALA B 1 503 ? -9.367 -20.078 -2.605 1 95.62 503 ALA B O 1
ATOM 13002 N N . LEU B 1 504 ? -8.133 -21.641 -3.643 1 94 504 LEU B N 1
ATOM 13003 C CA . LEU B 1 504 ? -8.781 -21.422 -4.934 1 94 504 LEU B CA 1
ATOM 13004 C C . LEU B 1 504 ? -10.242 -21.859 -4.887 1 94 504 LEU B C 1
ATOM 13006 O O . LEU B 1 504 ? -11.109 -21.203 -5.461 1 94 504 LEU B O 1
ATOM 13010 N N . TRP B 1 505 ? -10.469 -22.922 -4.199 1 89.94 505 TRP B N 1
ATOM 13011 C CA . TRP B 1 505 ? -11.844 -23.406 -4.031 1 89.94 505 TRP B CA 1
ATOM 13012 C C . TRP B 1 505 ? -12.672 -22.406 -3.24 1 89.94 505 TRP B C 1
ATOM 13014 O O . TRP B 1 505 ? -13.797 -22.078 -3.629 1 89.94 505 TRP B O 1
ATOM 13024 N N . GLU B 1 506 ? -12.164 -21.938 -2.182 1 91 506 GLU B N 1
ATOM 13025 C CA . GLU B 1 506 ? -12.852 -20.953 -1.346 1 91 506 GLU B CA 1
ATOM 13026 C C . GLU B 1 506 ? -13.141 -19.672 -2.123 1 91 506 GLU B C 1
ATOM 13028 O O . GLU B 1 506 ? -14.219 -19.094 -2 1 91 506 GLU B O 1
ATOM 13033 N N . ALA B 1 507 ? -12.156 -19.203 -2.82 1 89 507 ALA B N 1
ATOM 13034 C CA . ALA B 1 507 ? -12.305 -17.969 -3.602 1 89 507 ALA B CA 1
ATOM 13035 C C . ALA B 1 507 ? -13.391 -18.125 -4.66 1 89 507 ALA B C 1
ATOM 13037 O O . ALA B 1 507 ? -14.102 -17.172 -4.973 1 89 507 ALA B O 1
ATOM 13038 N N . HIS B 1 508 ? -13.5 -19.266 -5.211 1 86 508 HIS B N 1
ATOM 13039 C CA . HIS B 1 508 ? -14.469 -19.516 -6.277 1 86 508 HIS B CA 1
ATOM 13040 C C . HIS B 1 508 ? -15.883 -19.609 -5.723 1 86 508 HIS B C 1
ATOM 13042 O O . HIS B 1 508 ? -16.844 -19.234 -6.402 1 86 508 HIS B O 1
ATOM 13048 N N . GLN B 1 509 ? -16.016 -20.109 -4.527 1 82.25 509 GLN B N 1
ATOM 13049 C CA . GLN B 1 509 ? -17.328 -20.266 -3.916 1 82.25 509 GLN B CA 1
ATOM 13050 C C . GLN B 1 509 ? -17.828 -18.953 -3.34 1 82.25 509 GLN B C 1
ATOM 13052 O O . GLN B 1 509 ? -19.047 -18.719 -3.287 1 82.25 509 GLN B O 1
ATOM 13057 N N . GLY B 1 510 ? -16.969 -18.141 -3.021 1 79.56 510 GLY B N 1
ATOM 13058 C CA . GLY B 1 510 ? -17.359 -16.922 -2.352 1 79.56 510 GLY B CA 1
ATOM 13059 C C . GLY B 1 510 ? -17.75 -15.812 -3.312 1 79.56 510 GLY B C 1
ATOM 13060 O O . GLY B 1 510 ? -17.516 -15.914 -4.516 1 79.56 510 GLY B O 1
ATOM 13061 N N . GLN B 1 511 ? -18.453 -14.773 -2.766 1 83.38 511 GLN B N 1
ATOM 13062 C CA . GLN B 1 511 ? -18.891 -13.625 -3.543 1 83.38 511 GLN B CA 1
ATOM 13063 C C . GLN B 1 511 ? -18.016 -12.406 -3.264 1 83.38 511 GLN B C 1
ATOM 13065 O O . GLN B 1 511 ? -18.281 -11.312 -3.779 1 83.38 511 GLN B O 1
ATOM 13070 N N . ASN B 1 512 ? -16.906 -12.633 -2.576 1 87.94 512 ASN B N 1
ATOM 13071 C CA . ASN B 1 512 ? -16.031 -11.516 -2.24 1 87.94 512 ASN B CA 1
ATOM 13072 C C . ASN B 1 512 ? -14.742 -11.555 -3.049 1 87.94 512 ASN B C 1
ATOM 13074 O O . ASN B 1 512 ? -14.305 -12.625 -3.48 1 87.94 512 ASN B O 1
ATOM 13078 N N . ASP B 1 513 ? -14.242 -10.344 -3.32 1 93.75 513 ASP B N 1
ATOM 13079 C CA . ASP B 1 513 ? -12.906 -10.258 -3.895 1 93.75 513 ASP B CA 1
ATOM 13080 C C . ASP B 1 513 ? -11.859 -10.82 -2.936 1 93.75 513 ASP B C 1
ATOM 13082 O O . ASP B 1 513 ? -12.008 -10.719 -1.715 1 93.75 513 ASP B O 1
ATOM 13086 N N . CYS B 1 514 ? -10.867 -11.445 -3.467 1 94.31 514 CYS B N 1
ATOM 13087 C CA . CYS B 1 514 ? -9.875 -12.094 -2.619 1 94.31 514 CYS B CA 1
ATOM 13088 C C . CYS B 1 514 ? -8.5 -12.062 -3.271 1 94.31 514 CYS B C 1
ATOM 13090 O O . CYS B 1 514 ? -8.383 -12.133 -4.496 1 94.31 514 CYS B O 1
ATOM 13092 N N . VAL B 1 515 ? -7.445 -11.883 -2.434 1 97.44 515 VAL B N 1
ATOM 13093 C CA . VAL B 1 515 ? -6.059 -12 -2.875 1 97.44 515 VAL B CA 1
ATOM 13094 C C . VAL B 1 515 ? -5.441 -13.273 -2.305 1 97.44 515 VAL B C 1
ATOM 13096 O O . VAL B 1 515 ? -5.379 -13.445 -1.086 1 97.44 515 VAL B O 1
ATOM 13099 N N . VAL B 1 516 ? -5.074 -14.203 -3.178 1 97.88 516 VAL B N 1
ATOM 13100 C CA . VAL B 1 516 ? -4.379 -15.43 -2.793 1 97.88 516 VAL B CA 1
ATOM 13101 C C . VAL B 1 516 ? -2.877 -15.266 -3.021 1 97.88 516 VAL B C 1
ATOM 13103 O O . VAL B 1 516 ? -2.424 -15.172 -4.164 1 97.88 516 VAL B O 1
ATOM 13106 N N . GLU B 1 517 ? -2.141 -15.195 -1.985 1 98.06 517 GLU B N 1
ATOM 13107 C CA . GLU B 1 517 ? -0.694 -15.031 -2.064 1 98.06 517 GLU B CA 1
ATOM 13108 C C . GLU B 1 517 ? 0.024 -16.375 -1.999 1 98.06 517 GLU B C 1
ATOM 13110 O O . GLU B 1 517 ? -0.09 -17.094 -1.006 1 98.06 517 GLU B O 1
ATOM 13115 N N . VAL B 1 518 ? 0.731 -16.703 -3.094 1 97.56 518 VAL B N 1
ATOM 13116 C CA . VAL B 1 518 ? 1.502 -17.938 -3.162 1 97.56 518 VAL B CA 1
ATOM 13117 C C . VAL B 1 518 ? 2.969 -17.656 -2.846 1 97.56 518 VAL B C 1
ATOM 13119 O O . VAL B 1 518 ? 3.672 -17.031 -3.641 1 97.56 518 VAL B O 1
ATOM 13122 N N . GLU B 1 519 ? 3.398 -18.125 -1.765 1 94.88 519 GLU B N 1
ATOM 13123 C CA . GLU B 1 519 ? 4.777 -17.891 -1.35 1 94.88 519 GLU B CA 1
ATOM 13124 C C . GLU B 1 519 ? 5.742 -18.828 -2.066 1 94.88 519 GLU B C 1
ATOM 13126 O O . GLU B 1 519 ? 5.48 -20.031 -2.168 1 94.88 519 GLU B O 1
ATOM 13131 N N . SER B 1 520 ? 6.715 -18.266 -2.691 1 90.62 520 SER B N 1
ATOM 13132 C CA . SER B 1 520 ? 7.762 -19.016 -3.381 1 90.62 520 SER B CA 1
ATOM 13133 C C . SER B 1 520 ? 9.117 -18.328 -3.252 1 90.62 520 SER B C 1
ATOM 13135 O O . SER B 1 520 ? 9.25 -17.359 -2.496 1 90.62 520 SER B O 1
ATOM 13137 N N . CYS B 1 521 ? 10.234 -18.891 -3.797 1 89.81 521 CYS B N 1
ATOM 13138 C CA . CYS B 1 521 ? 11.555 -18.281 -3.779 1 89.81 521 CYS B CA 1
ATOM 13139 C C . CYS B 1 521 ? 12.234 -18.391 -5.141 1 89.81 521 CYS B C 1
ATOM 13141 O O . CYS B 1 521 ? 11.984 -19.344 -5.883 1 89.81 521 CYS B O 1
ATOM 13143 N N . ILE B 1 522 ? 13.055 -17.5 -5.457 1 88.06 522 ILE B N 1
ATOM 13144 C CA . ILE B 1 522 ? 13.625 -17.344 -6.789 1 88.06 522 ILE B CA 1
ATOM 13145 C C . ILE B 1 522 ? 14.578 -18.5 -7.074 1 88.06 522 ILE B C 1
ATOM 13147 O O . ILE B 1 522 ? 14.461 -19.172 -8.109 1 88.06 522 ILE B O 1
ATOM 13151 N N . PRO B 1 523 ? 15.445 -18.875 -6.199 1 85.44 523 PRO B N 1
ATOM 13152 C CA . PRO B 1 523 ? 16.391 -19.938 -6.539 1 85.44 523 PRO B CA 1
ATOM 13153 C C . PRO B 1 523 ? 15.727 -21.297 -6.738 1 85.44 523 PRO B C 1
ATOM 13155 O O . PRO B 1 523 ? 16.078 -22.031 -7.668 1 85.44 523 PRO B O 1
ATOM 13158 N N . ASP B 1 524 ? 14.789 -21.672 -5.93 1 87.19 524 ASP B N 1
ATOM 13159 C CA . ASP B 1 524 ? 14.109 -22.953 -6.039 1 87.19 524 ASP B CA 1
ATOM 13160 C C . ASP B 1 524 ? 13.297 -23.031 -7.332 1 87.19 524 ASP B C 1
ATOM 13162 O O . ASP B 1 524 ? 13.258 -24.078 -7.984 1 87.19 524 ASP B O 1
ATOM 13166 N N . ASN B 1 525 ? 12.656 -22.047 -7.68 1 89.12 525 ASN B N 1
ATOM 13167 C CA . ASN B 1 525 ? 11.883 -22.016 -8.914 1 89.12 525 ASN B CA 1
ATOM 13168 C C . ASN B 1 525 ? 12.781 -22.078 -10.141 1 89.12 525 ASN B C 1
ATOM 13170 O O . ASN B 1 525 ? 12.445 -22.734 -11.133 1 89.12 525 ASN B O 1
ATOM 13174 N N . ALA B 1 526 ? 13.867 -21.312 -10.078 1 87.88 526 ALA B N 1
ATOM 13175 C CA . ALA B 1 526 ? 14.812 -21.359 -11.195 1 87.88 526 ALA B CA 1
ATOM 13176 C C . ALA B 1 526 ? 15.352 -22.781 -11.398 1 87.88 526 ALA B C 1
ATOM 13178 O O . ALA B 1 526 ? 15.477 -23.234 -12.531 1 87.88 526 ALA B O 1
ATOM 13179 N N . ARG B 1 527 ? 15.695 -23.406 -10.336 1 86.81 527 ARG B N 1
ATOM 13180 C CA . ARG B 1 527 ? 16.188 -24.781 -10.391 1 86.81 527 ARG B CA 1
ATOM 13181 C C . ARG B 1 527 ? 15.141 -25.719 -10.969 1 86.81 527 ARG B C 1
ATOM 13183 O O . ARG B 1 527 ? 15.438 -26.547 -11.828 1 86.81 527 ARG B O 1
ATOM 13190 N N . PHE B 1 528 ? 13.977 -25.609 -10.516 1 89.88 528 PHE B N 1
ATOM 13191 C CA . PHE B 1 528 ? 12.922 -26.516 -10.961 1 89.88 528 PHE B CA 1
ATOM 13192 C C . PHE B 1 528 ? 12.586 -26.281 -12.43 1 89.88 528 PHE B C 1
ATOM 13194 O O . PHE B 1 528 ? 12.344 -27.234 -13.18 1 89.88 528 PHE B O 1
ATOM 13201 N N . HIS B 1 529 ? 12.5 -25.062 -12.836 1 88.5 529 HIS B N 1
ATOM 13202 C CA . HIS B 1 529 ? 12.297 -24.766 -14.25 1 88.5 529 HIS B CA 1
ATOM 13203 C C . HIS B 1 529 ? 13.375 -25.406 -15.109 1 88.5 529 HIS B C 1
ATOM 13205 O O . HIS B 1 529 ? 13.094 -25.922 -16.188 1 88.5 529 HIS B O 1
ATOM 13211 N N . SER B 1 530 ? 14.578 -25.297 -14.672 1 86.5 530 SER B N 1
ATOM 13212 C CA . SER B 1 530 ? 15.688 -25.906 -15.391 1 86.5 530 SER B CA 1
ATOM 13213 C C . SER B 1 530 ? 15.523 -27.422 -15.477 1 86.5 530 SER B C 1
ATOM 13215 O O . SER B 1 530 ? 15.773 -28.016 -16.531 1 86.5 530 SER B O 1
ATOM 13217 N N . ILE B 1 531 ? 15.078 -28.016 -14.422 1 86.88 531 ILE B N 1
ATOM 13218 C CA . ILE B 1 531 ? 14.867 -29.469 -14.359 1 86.88 531 ILE B CA 1
ATOM 13219 C C . ILE B 1 531 ? 13.789 -29.875 -15.367 1 86.88 531 ILE B C 1
ATOM 13221 O O . ILE B 1 531 ? 13.977 -30.828 -16.125 1 86.88 531 ILE B O 1
ATOM 13225 N N . ILE B 1 532 ? 12.695 -29.188 -15.352 1 87.06 532 ILE B N 1
ATOM 13226 C CA . ILE B 1 532 ? 11.602 -29.516 -16.266 1 87.06 532 ILE B CA 1
ATOM 13227 C C . ILE B 1 532 ? 12.07 -29.359 -17.703 1 87.06 532 ILE B C 1
ATOM 13229 O O . ILE B 1 532 ? 11.711 -30.156 -18.578 1 87.06 532 ILE B O 1
ATOM 13233 N N . ARG B 1 533 ? 12.82 -28.312 -17.922 1 83.94 533 ARG B N 1
ATOM 13234 C CA . ARG B 1 533 ? 13.328 -28.062 -19.266 1 83.94 533 ARG B CA 1
ATOM 13235 C C . ARG B 1 533 ? 14.219 -29.219 -19.734 1 83.94 533 ARG B C 1
ATOM 13237 O O . ARG B 1 533 ? 14.109 -29.672 -20.875 1 83.94 533 ARG B O 1
ATOM 13244 N N . LYS B 1 534 ? 15.078 -29.641 -18.906 1 84.12 534 LYS B N 1
ATOM 13245 C CA . LYS B 1 534 ? 16 -30.719 -19.25 1 84.12 534 LYS B CA 1
ATOM 13246 C C . LYS B 1 534 ? 15.242 -32.031 -19.484 1 84.12 534 LYS B C 1
ATOM 13248 O O . LYS B 1 534 ? 15.539 -32.75 -20.438 1 84.12 534 LYS B O 1
ATOM 13253 N N . TYR B 1 535 ? 14.273 -32.281 -18.609 1 83.88 535 TYR B N 1
ATOM 13254 C CA . TYR B 1 535 ? 13.5 -33.5 -18.781 1 83.88 535 TYR B CA 1
ATOM 13255 C C . TYR B 1 535 ? 12.648 -33.438 -20.031 1 83.88 535 TYR B C 1
ATOM 13257 O O . TYR B 1 535 ? 12.43 -34.438 -20.688 1 83.88 535 TYR B O 1
ATOM 13265 N N . SER B 1 536 ? 12.117 -32.312 -20.312 1 82.75 536 SER B N 1
ATOM 13266 C CA . SER B 1 536 ? 11.344 -32.125 -21.531 1 82.75 536 SER B CA 1
ATOM 13267 C C . SER B 1 536 ? 12.211 -32.344 -22.766 1 82.75 536 SER B C 1
ATOM 13269 O O . SER B 1 536 ? 11.773 -32.969 -23.734 1 82.75 536 SER B O 1
ATOM 13271 N N . CYS B 1 537 ? 13.375 -31.797 -22.719 1 80.62 537 CYS B N 1
ATOM 13272 C CA . CYS B 1 537 ? 14.312 -32 -23.812 1 80.62 537 CYS B CA 1
ATOM 13273 C C . CYS B 1 537 ? 14.656 -33.469 -23.984 1 80.62 537 CYS B C 1
ATOM 13275 O O . CYS B 1 537 ? 14.688 -34 -25.109 1 80.62 537 CYS B O 1
ATOM 13277 N N . LEU B 1 538 ? 14.906 -34.156 -22.906 1 79 538 LEU B N 1
ATOM 13278 C CA . LEU B 1 538 ? 15.234 -35.594 -22.922 1 79 538 LEU B CA 1
ATOM 13279 C C . LEU B 1 538 ? 14.062 -36.406 -23.469 1 79 538 LEU B C 1
ATOM 13281 O O . LEU B 1 538 ? 14.266 -37.375 -24.219 1 79 538 LEU B O 1
ATOM 13285 N N . ALA B 1 539 ? 12.875 -36.094 -22.938 1 79.88 539 ALA B N 1
ATOM 13286 C CA . ALA B 1 539 ? 11.688 -36.812 -23.422 1 79.88 539 ALA B CA 1
ATOM 13287 C C . ALA B 1 539 ? 11.523 -36.656 -24.922 1 79.88 539 ALA B C 1
ATOM 13289 O O . ALA B 1 539 ? 11.141 -37.594 -25.609 1 79.88 539 ALA B O 1
ATOM 13290 N N . ALA B 1 540 ? 11.727 -35.469 -25.391 1 77.75 540 ALA B N 1
ATOM 13291 C CA . ALA B 1 540 ? 11.633 -35.219 -26.828 1 77.75 540 ALA B CA 1
ATOM 13292 C C . ALA B 1 540 ? 12.695 -36 -27.594 1 77.75 540 ALA B C 1
ATOM 13294 O O . ALA B 1 540 ? 12.422 -36.562 -28.672 1 77.75 540 ALA B O 1
ATOM 13295 N N . GLU B 1 541 ? 13.875 -36.094 -27.062 1 76.62 541 GLU B N 1
ATOM 13296 C CA . GLU B 1 541 ? 14.969 -36.844 -27.688 1 76.62 541 GLU B CA 1
ATOM 13297 C C . GLU B 1 541 ? 14.672 -38.344 -27.719 1 76.62 541 GLU B C 1
ATOM 13299 O O . GLU B 1 541 ? 14.969 -39 -28.703 1 76.62 541 GLU B O 1
ATOM 13304 N N . GLN B 1 542 ? 14.203 -38.844 -26.562 1 76.81 542 GLN B N 1
ATOM 13305 C CA . GLN B 1 542 ? 13.867 -40.281 -26.484 1 76.81 542 GLN B CA 1
ATOM 13306 C C . GLN B 1 542 ? 12.781 -40.625 -27.5 1 76.81 542 GLN B C 1
ATOM 13308 O O . GLN B 1 542 ? 12.859 -41.656 -28.156 1 76.81 542 GLN B O 1
ATOM 13313 N N . ALA B 1 543 ? 11.727 -39.844 -27.516 1 76.88 543 ALA B N 1
ATOM 13314 C CA . ALA B 1 543 ? 10.656 -40.062 -28.484 1 76.88 543 ALA B CA 1
ATOM 13315 C C . ALA B 1 543 ? 11.188 -40.031 -29.922 1 76.88 543 ALA B C 1
ATOM 13317 O O . ALA B 1 543 ? 10.773 -40.844 -30.766 1 76.88 543 ALA B O 1
ATOM 13318 N N . PHE B 1 544 ? 12.117 -39.094 -30.172 1 75.44 544 PHE B N 1
ATOM 13319 C CA . PHE B 1 544 ? 12.711 -38.969 -31.5 1 75.44 544 PHE B CA 1
ATOM 13320 C C . PHE B 1 544 ? 13.523 -40.188 -31.859 1 75.44 544 PHE B C 1
ATOM 13322 O O . PHE B 1 544 ? 13.438 -40.688 -33 1 75.44 544 PHE B O 1
ATOM 13329 N N . LYS B 1 545 ? 14.227 -40.781 -30.953 1 73.25 545 LYS B N 1
ATOM 13330 C CA . LYS B 1 545 ? 15.047 -41.969 -31.172 1 73.25 545 LYS B CA 1
ATOM 13331 C C . LYS B 1 545 ? 14.18 -43.188 -31.469 1 73.25 545 LYS B C 1
ATOM 13333 O O . LYS B 1 545 ? 14.523 -44 -32.312 1 73.25 545 LYS B O 1
ATOM 13338 N N . VAL B 1 546 ? 13.133 -43.344 -30.641 1 73.62 546 VAL B N 1
ATOM 13339 C CA . VAL B 1 546 ? 12.227 -44.469 -30.828 1 73.62 546 VAL B CA 1
ATOM 13340 C C . VAL B 1 546 ? 11.578 -44.406 -32.219 1 73.62 546 VAL B C 1
ATOM 13342 O O . VAL B 1 546 ? 11.391 -45.406 -32.875 1 73.62 546 VAL B O 1
ATOM 13345 N N . LEU B 1 547 ? 11.328 -43.188 -32.594 1 70.94 547 LEU B N 1
ATOM 13346 C CA . LEU B 1 547 ? 10.672 -43 -33.875 1 70.94 547 LEU B CA 1
ATOM 13347 C C . LEU B 1 547 ? 11.641 -43.25 -35.031 1 70.94 547 LEU B C 1
ATOM 13349 O O . LEU B 1 547 ? 11.242 -43.75 -36.094 1 70.94 547 LEU B O 1
ATOM 13353 N N . LEU B 1 548 ? 12.969 -42.938 -34.812 1 66 548 LEU B N 1
ATOM 13354 C CA . LEU B 1 548 ? 13.969 -43.125 -35.875 1 66 548 LEU B CA 1
ATOM 13355 C C . LEU B 1 548 ? 14.375 -44.562 -35.969 1 66 548 LEU B C 1
ATOM 13357 O O . LEU B 1 548 ? 14.734 -45.062 -37.031 1 66 548 LEU B O 1
ATOM 13361 N N . GLY B 1 549 ? 14.734 -45.312 -34.875 1 58.47 549 GLY B N 1
ATOM 13362 C CA . GLY B 1 549 ? 15.172 -46.688 -34.875 1 58.47 549 GLY B CA 1
ATOM 13363 C C . GLY B 1 549 ? 14.195 -47.625 -35.562 1 58.47 549 GLY B C 1
ATOM 13364 O O . GLY B 1 549 ? 14.539 -48.75 -35.906 1 58.47 549 GLY B O 1
ATOM 13365 N N . MET B 1 550 ? 12.984 -47.344 -35.594 1 52.25 550 MET B N 1
ATOM 13366 C CA . MET B 1 550 ? 12.062 -48.281 -36.25 1 52.25 550 MET B CA 1
ATOM 13367 C C . MET B 1 550 ? 12.188 -48.219 -37.75 1 52.25 550 MET B C 1
ATOM 13369 O O . MET B 1 550 ? 12.227 -47.125 -38.344 1 52.25 550 MET B O 1
ATOM 13373 N N . PRO B 1 551 ? 12.898 -49.312 -38.25 1 44.75 551 PRO B N 1
ATOM 13374 C CA . PRO B 1 551 ? 13.016 -49.344 -39.719 1 44.75 551 PRO B CA 1
ATOM 13375 C C . PRO B 1 551 ? 11.773 -48.844 -40.438 1 44.75 551 PRO B C 1
ATOM 13377 O O . PRO B 1 551 ? 10.68 -49.375 -40.25 1 44.75 551 PRO B O 1
ATOM 13380 N N . ILE B 1 552 ? 11.594 -47.625 -40.469 1 41.97 552 ILE B N 1
ATOM 13381 C CA . ILE B 1 552 ? 10.492 -47.156 -41.312 1 41.97 552 ILE B CA 1
ATOM 13382 C C . ILE B 1 552 ? 10.625 -47.75 -42.719 1 41.97 552 ILE B C 1
ATOM 13384 O O . ILE B 1 552 ? 11.625 -47.5 -43.406 1 41.97 552 ILE B O 1
ATOM 13388 N N . PRO B 1 553 ? 10.047 -48.938 -42.969 1 38.44 553 PRO B N 1
ATOM 13389 C CA . PRO B 1 553 ? 10.141 -49.188 -44.406 1 38.44 553 PRO B CA 1
ATOM 13390 C C . PRO B 1 553 ? 9.969 -47.906 -45.25 1 38.44 553 PRO B C 1
ATOM 13392 O O . PRO B 1 553 ? 9.305 -46.969 -44.812 1 38.44 553 PRO B O 1
ATOM 13395 N N . CYS B 1 554 ? 10.961 -47.594 -46.062 1 34.44 554 CYS B N 1
ATOM 13396 C CA . CYS B 1 554 ? 11.086 -46.5 -47 1 34.44 554 CYS B CA 1
ATOM 13397 C C . CYS B 1 554 ? 9.727 -46.125 -47.594 1 34.44 554 CYS B C 1
ATOM 13399 O O . CYS B 1 554 ? 9.625 -45.156 -48.344 1 34.44 554 CYS B O 1
ATOM 13401 N N . THR B 1 555 ? 8.891 -47.125 -48.125 1 35.81 555 THR B N 1
ATOM 13402 C CA . THR B 1 555 ? 7.93 -46.562 -49.062 1 35.81 555 THR B CA 1
ATOM 13403 C C . THR B 1 555 ? 7.109 -45.469 -48.406 1 35.81 555 THR B C 1
ATOM 13405 O O . THR B 1 555 ? 7.113 -44.312 -48.875 1 35.81 555 THR B O 1
ATOM 13408 N N . ASN B 1 556 ? 5.609 -45.594 -48.625 1 36.34 556 ASN B N 1
ATOM 13409 C CA . ASN B 1 556 ? 4.598 -44.562 -48.375 1 36.34 556 ASN B CA 1
ATOM 13410 C C . ASN B 1 556 ? 4.574 -44.125 -46.938 1 36.34 556 ASN B C 1
ATOM 13412 O O . ASN B 1 556 ? 4.379 -44.938 -46.031 1 36.34 556 ASN B O 1
ATOM 13416 N N . THR B 1 557 ? 5.281 -43.125 -46.5 1 39.88 557 THR B N 1
ATOM 13417 C CA . THR B 1 557 ? 5.527 -42.344 -45.281 1 39.88 557 THR B CA 1
ATOM 13418 C C . THR B 1 557 ? 4.312 -42.406 -44.375 1 39.88 557 THR B C 1
ATOM 13420 O O . THR B 1 557 ? 4.309 -41.75 -43.312 1 39.88 557 THR B O 1
ATOM 13423 N N . LYS B 1 558 ? 3.166 -42.531 -45 1 43.09 558 LYS B N 1
ATOM 13424 C CA . LYS B 1 558 ? 1.949 -42.281 -44.219 1 43.09 558 LYS B CA 1
ATOM 13425 C C . LYS B 1 558 ? 1.886 -43.156 -43 1 43.09 558 LYS B C 1
ATOM 13427 O O . LYS B 1 558 ? 1.269 -42.812 -42 1 43.09 558 LYS B O 1
ATOM 13432 N N . ASN B 1 559 ? 1.836 -44.5 -43.062 1 42.72 559 ASN B N 1
ATOM 13433 C CA . ASN B 1 559 ? 1.395 -45.375 -42 1 42.72 559 ASN B CA 1
ATOM 13434 C C . ASN B 1 559 ? 2.551 -45.75 -41.062 1 42.72 559 ASN B C 1
ATOM 13436 O O . ASN B 1 559 ? 3.492 -46.406 -41.469 1 42.72 559 ASN B O 1
ATOM 13440 N N . LEU B 1 560 ? 3.049 -44.906 -40.188 1 47.34 560 LEU B N 1
ATOM 13441 C CA . LEU B 1 560 ? 3.812 -45.406 -39.062 1 47.34 560 LEU B CA 1
ATOM 13442 C C . LEU B 1 560 ? 3.564 -46.906 -38.875 1 47.34 560 LEU B C 1
ATOM 13444 O O . LEU B 1 560 ? 2.428 -47.375 -39 1 47.34 560 LEU B O 1
ATOM 13448 N N . SER B 1 561 ? 4.566 -47.781 -39.25 1 52.44 561 SER B N 1
ATOM 13449 C CA . SER B 1 561 ? 4.559 -49.25 -39.25 1 52.44 561 SER B CA 1
ATOM 13450 C C . SER B 1 561 ? 3.781 -49.812 -38.062 1 52.44 561 SER B C 1
ATOM 13452 O O . SER B 1 561 ? 4.289 -49.844 -36.969 1 52.44 561 SER B O 1
ATOM 13454 N N . ILE B 1 562 ? 2.525 -49.562 -38.062 1 65.25 562 ILE B N 1
ATOM 13455 C CA . ILE B 1 562 ? 1.578 -50.219 -37.156 1 65.25 562 ILE B CA 1
ATOM 13456 C C . ILE B 1 562 ? 1.54 -51.719 -37.406 1 65.25 562 ILE B C 1
ATOM 13458 O O . ILE B 1 562 ? 1.334 -52.125 -38.562 1 65.25 562 ILE B O 1
ATOM 13462 N N . CYS B 1 563 ? 2.346 -52.531 -36.5 1 80.44 563 CYS B N 1
ATOM 13463 C CA . CYS B 1 563 ? 2.143 -53.969 -36.594 1 80.44 563 CYS B CA 1
ATOM 13464 C C . CYS B 1 563 ? 0.821 -54.344 -35.938 1 80.44 563 CYS B C 1
ATOM 13466 O O . CYS B 1 563 ? 0.205 -53.562 -35.219 1 80.44 563 CYS B O 1
ATOM 13468 N N . LYS B 1 564 ? 0.432 -55.375 -36.5 1 89.69 564 LYS B N 1
ATOM 13469 C CA . LYS B 1 564 ? -0.834 -55.875 -35.969 1 89.69 564 LYS B CA 1
ATOM 13470 C C . LYS B 1 564 ? -0.648 -57.25 -35.281 1 89.69 564 LYS B C 1
ATOM 13472 O O . LYS B 1 564 ? 0.249 -58 -35.656 1 89.69 564 LYS B O 1
ATOM 13477 N N . ILE B 1 565 ? -1.376 -57.531 -34.312 1 92.44 565 ILE B N 1
ATOM 13478 C CA . ILE B 1 565 ? -1.389 -58.812 -33.656 1 92.44 565 ILE B CA 1
ATOM 13479 C C . ILE B 1 565 ? -2.203 -59.812 -34.469 1 92.44 565 ILE B C 1
ATOM 13481 O O . ILE B 1 565 ? -3.404 -59.625 -34.688 1 92.44 565 ILE B O 1
ATOM 13485 N N . SER B 1 566 ? -1.582 -60.781 -34.969 1 90.06 566 SER B N 1
ATOM 13486 C CA . SER B 1 566 ? -2.25 -61.781 -35.812 1 90.06 566 SER B CA 1
ATOM 13487 C C . SER B 1 566 ? -2.914 -62.875 -35 1 90.06 566 SER B C 1
ATOM 13489 O O . SER B 1 566 ? -4.012 -63.312 -35.312 1 90.06 566 SER B O 1
ATOM 13491 N N . LYS B 1 567 ? -2.17 -63.281 -33.969 1 88.31 567 LYS B N 1
ATOM 13492 C CA . LYS B 1 567 ? -2.662 -64.375 -33.156 1 88.31 567 LYS B CA 1
ATOM 13493 C C . LYS B 1 567 ? -2.18 -64.25 -31.719 1 88.31 567 LYS B C 1
ATOM 13495 O O . LYS B 1 567 ? -1.084 -63.75 -31.469 1 88.31 567 LYS B O 1
ATOM 13500 N N . LEU B 1 568 ? -3.08 -64.688 -30.797 1 91.25 568 LEU B N 1
ATOM 13501 C CA . LEU B 1 568 ? -2.758 -64.75 -29.375 1 91.25 568 LEU B CA 1
ATOM 13502 C C . LEU B 1 568 ? -3.164 -66.062 -28.781 1 91.25 568 LEU B C 1
ATOM 13504 O O . LEU B 1 568 ? -4.273 -66.562 -29.016 1 91.25 568 LEU B O 1
ATOM 13508 N N . GLU B 1 569 ? -2.223 -66.75 -28.156 1 91.56 569 GLU B N 1
ATOM 13509 C CA . GLU B 1 569 ? -2.447 -68 -27.484 1 91.56 569 GLU B CA 1
ATOM 13510 C C . GLU B 1 569 ? -1.835 -68 -26.094 1 91.56 569 GLU B C 1
ATOM 13512 O O . GLU B 1 569 ? -0.936 -67.25 -25.797 1 91.56 569 GLU B O 1
ATOM 13517 N N . TYR B 1 570 ? -2.43 -68.875 -25.203 1 93.38 570 TYR B N 1
ATOM 13518 C CA . TYR B 1 570 ? -1.803 -69 -23.891 1 93.38 570 TYR B CA 1
ATOM 13519 C C . TYR B 1 570 ? -1.758 -70.438 -23.469 1 93.38 570 TYR B C 1
ATOM 13521 O O . TYR B 1 570 ? -2.512 -71.312 -23.984 1 93.38 570 TYR B O 1
ATOM 13529 N N . SER B 1 571 ? -0.833 -70.812 -22.625 1 94.19 571 SER B N 1
ATOM 13530 C CA . SER B 1 571 ? -0.65 -72.125 -22.047 1 94.19 571 SER B CA 1
ATOM 13531 C C . SER B 1 571 ? -0.604 -72.062 -20.531 1 94.19 571 SER B C 1
ATOM 13533 O O . SER B 1 571 ? 0.14 -71.25 -19.953 1 94.19 571 SER B O 1
ATOM 13535 N N . LEU B 1 572 ? -1.499 -72.875 -19.906 1 93.94 572 LEU B N 1
ATOM 13536 C CA . LEU B 1 572 ? -1.432 -73 -18.453 1 93.94 572 LEU B CA 1
ATOM 13537 C C . LEU B 1 572 ? -0.288 -73.938 -18.047 1 93.94 572 LEU B C 1
ATOM 13539 O O . LEU B 1 572 ? -0.187 -75.062 -18.547 1 93.94 572 LEU B O 1
ATOM 13543 N N . TYR B 1 573 ? 0.599 -73.375 -17.266 1 94.19 573 TYR B N 1
ATOM 13544 C CA . TYR B 1 573 ? 1.715 -74.25 -16.828 1 94.19 573 TYR B CA 1
ATOM 13545 C C . TYR B 1 573 ? 1.622 -74.5 -15.336 1 94.19 573 TYR B C 1
ATOM 13547 O O . TYR B 1 573 ? 0.945 -73.812 -14.594 1 94.19 573 TYR B O 1
ATOM 13555 N N . ARG B 1 574 ? 2.191 -75.562 -14.906 1 93.25 574 ARG B N 1
ATOM 13556 C CA . ARG B 1 574 ? 2.381 -76 -13.516 1 93.25 574 ARG B CA 1
ATOM 13557 C C . ARG B 1 574 ? 3.811 -76.438 -13.266 1 93.25 574 ARG B C 1
ATOM 13559 O O . ARG B 1 574 ? 4.25 -77.438 -13.836 1 93.25 574 ARG B O 1
ATOM 13566 N N . ILE B 1 575 ? 4.527 -75.688 -12.516 1 92.56 575 ILE B N 1
ATOM 13567 C CA . ILE B 1 575 ? 5.926 -76 -12.25 1 92.56 575 ILE B CA 1
ATOM 13568 C C . ILE B 1 575 ? 6.105 -76.375 -10.781 1 92.56 575 ILE B C 1
ATOM 13570 O O . ILE B 1 575 ? 5.477 -75.75 -9.906 1 92.56 575 ILE B O 1
ATOM 13574 N N . GLN B 1 576 ? 6.961 -77.25 -10.547 1 89.75 576 GLN B N 1
ATOM 13575 C CA . GLN B 1 576 ? 7.242 -77.75 -9.188 1 89.75 576 GLN B CA 1
ATOM 13576 C C . GLN B 1 576 ? 8.25 -76.812 -8.508 1 89.75 576 GLN B C 1
ATOM 13578 O O . GLN B 1 576 ? 9.211 -76.375 -9.133 1 89.75 576 GLN B O 1
ATOM 13583 N N . LEU B 1 577 ? 8.023 -76.438 -7.234 1 89.06 577 LEU B N 1
ATOM 13584 C CA . LEU B 1 577 ? 8.93 -75.688 -6.414 1 89.06 577 LEU B CA 1
ATOM 13585 C C . LEU B 1 577 ? 9.703 -76.562 -5.441 1 89.06 577 LEU B C 1
ATOM 13587 O O . LEU B 1 577 ? 9.25 -77.625 -5.098 1 89.06 577 LEU B O 1
ATOM 13591 N N . CYS B 1 578 ? 10.836 -76.062 -5.082 1 85.38 578 CYS B N 1
ATOM 13592 C CA . CYS B 1 578 ? 11.664 -76.812 -4.148 1 85.38 578 CYS B CA 1
ATOM 13593 C C . CYS B 1 578 ? 11.203 -76.562 -2.711 1 85.38 578 CYS B C 1
ATOM 13595 O O . CYS B 1 578 ? 11.484 -77.375 -1.831 1 85.38 578 CYS B O 1
ATOM 13597 N N . ALA B 1 579 ? 10.539 -75.5 -2.449 1 82 579 ALA B N 1
ATOM 13598 C CA . ALA B 1 579 ? 10.047 -75.125 -1.126 1 82 579 ALA B CA 1
ATOM 13599 C C . ALA B 1 579 ? 8.727 -74.375 -1.228 1 82 579 ALA B C 1
ATOM 13601 O O . ALA B 1 579 ? 8.375 -73.875 -2.299 1 82 579 ALA B O 1
ATOM 13602 N N . PRO B 1 580 ? 7.93 -74.438 -0.203 1 80.31 580 PRO B N 1
ATOM 13603 C CA . PRO B 1 580 ? 6.68 -73.688 -0.248 1 80.31 580 PRO B CA 1
ATOM 13604 C C . PRO B 1 580 ? 6.914 -72.188 -0.398 1 80.31 580 PRO B C 1
ATOM 13606 O O . PRO B 1 580 ? 7.906 -71.625 0.111 1 80.31 580 PRO B O 1
ATOM 13609 N N . PRO B 1 581 ? 5.984 -71.562 -1.102 1 77.19 581 PRO B N 1
ATOM 13610 C CA . PRO B 1 581 ? 6.105 -70.062 -1.21 1 77.19 581 PRO B CA 1
ATOM 13611 C C . PRO B 1 581 ? 6.051 -69.375 0.147 1 77.19 581 PRO B C 1
ATOM 13613 O O . PRO B 1 581 ? 5.348 -69.812 1.052 1 77.19 581 PRO B O 1
ATOM 13616 N N . THR B 1 582 ? 6.789 -68.375 0.302 1 71.31 582 THR B N 1
ATOM 13617 C CA . THR B 1 582 ? 6.941 -67.688 1.583 1 71.31 582 THR B CA 1
ATOM 13618 C C . THR B 1 582 ? 5.688 -66.875 1.922 1 71.31 582 THR B C 1
ATOM 13620 O O . THR B 1 582 ? 5.527 -66.438 3.053 1 71.31 582 THR B O 1
ATOM 13623 N N . SER B 1 583 ? 4.707 -66.75 1.046 1 64.12 583 SER B N 1
ATOM 13624 C CA . SER B 1 583 ? 3.527 -65.938 1.282 1 64.12 583 SER B CA 1
ATOM 13625 C C . SER B 1 583 ? 2.445 -66.688 2.02 1 64.12 583 SER B C 1
ATOM 13627 O O . SER B 1 583 ? 1.571 -66.125 2.656 1 64.12 583 SER B O 1
ATOM 13629 N N . THR B 1 584 ? 2.271 -68.125 1.855 1 57.78 584 THR B N 1
ATOM 13630 C CA . THR B 1 584 ? 1.193 -68.875 2.451 1 57.78 584 THR B CA 1
ATOM 13631 C C . THR B 1 584 ? 1.693 -69.688 3.668 1 57.78 584 THR B C 1
ATOM 13633 O O . THR B 1 584 ? 2.818 -70.188 3.672 1 57.78 584 THR B O 1
ATOM 13636 N N . LEU B 1 585 ? 1.148 -69.438 4.902 1 54.56 585 LEU B N 1
ATOM 13637 C CA . LEU B 1 585 ? 1.454 -70.125 6.121 1 54.56 585 LEU B CA 1
ATOM 13638 C C . LEU B 1 585 ? 0.949 -71.562 6.027 1 54.56 585 LEU B C 1
ATOM 13640 O O . LEU B 1 585 ? -0.086 -71.938 6.605 1 54.56 585 LEU B O 1
ATOM 13644 N N . ILE B 1 586 ? 0.794 -72.188 4.984 1 50.5 586 ILE B N 1
ATOM 13645 C CA . ILE B 1 586 ? 0.133 -73.5 4.996 1 50.5 586 ILE B CA 1
ATOM 13646 C C . ILE B 1 586 ? 1.024 -74.5 5.691 1 50.5 586 ILE B C 1
ATOM 13648 O O . ILE B 1 586 ? 2.223 -74.625 5.414 1 50.5 586 ILE B O 1
ATOM 13652 N N . LYS B 1 587 ? 0.498 -75.188 6.863 1 50.41 587 LYS B N 1
ATOM 13653 C CA . LYS B 1 587 ? 1.006 -76.375 7.559 1 50.41 587 LYS B CA 1
ATOM 13654 C C . LYS B 1 587 ? 1.363 -77.5 6.57 1 50.41 587 LYS B C 1
ATOM 13656 O O . LYS B 1 587 ? 0.571 -77.812 5.684 1 50.41 587 LYS B O 1
ATOM 13661 N N . HIS B 1 588 ? 2.549 -77.75 6.297 1 49.06 588 HIS B N 1
ATOM 13662 C CA . HIS B 1 588 ? 3.326 -78.562 5.359 1 49.06 588 HIS B CA 1
ATOM 13663 C C . HIS B 1 588 ? 2.781 -80 5.262 1 49.06 588 HIS B C 1
ATOM 13665 O O . HIS B 1 588 ? 3.48 -80.938 4.812 1 49.06 588 HIS B O 1
ATOM 13671 N N . ASP B 1 589 ? 1.678 -80.375 5.625 1 48.97 589 ASP B N 1
ATOM 13672 C CA . ASP B 1 589 ? 1.694 -81.812 5.477 1 48.97 589 ASP B CA 1
ATOM 13673 C C . ASP B 1 589 ? 1.803 -82.25 4.008 1 48.97 589 ASP B C 1
ATOM 13675 O O . ASP B 1 589 ? 1.603 -83.375 3.662 1 48.97 589 ASP B O 1
ATOM 13679 N N . LYS B 1 590 ? 1.792 -81.312 3.031 1 59.34 590 LYS B N 1
ATOM 13680 C CA . LYS B 1 590 ? 1.747 -81.875 1.681 1 59.34 590 LYS B CA 1
ATOM 13681 C C . LYS B 1 590 ? 3.148 -82 1.087 1 59.34 590 LYS B C 1
ATOM 13683 O O . LYS B 1 590 ? 4.012 -81.125 1.348 1 59.34 590 LYS B O 1
ATOM 13688 N N . GLU B 1 591 ? 3.711 -83.062 0.563 1 62.41 591 GLU B N 1
ATOM 13689 C CA . GLU B 1 591 ? 4.988 -83.562 0.036 1 62.41 591 GLU B CA 1
ATOM 13690 C C . GLU B 1 591 ? 5.402 -82.75 -1.2 1 62.41 591 GLU B C 1
ATOM 13692 O O . GLU B 1 591 ? 6.586 -82.5 -1.395 1 62.41 591 GLU B O 1
ATOM 13697 N N . ASP B 1 592 ? 4.492 -82.188 -2.25 1 79.5 592 ASP B N 1
ATOM 13698 C CA . ASP B 1 592 ? 4.906 -81.5 -3.471 1 79.5 592 ASP B CA 1
ATOM 13699 C C . ASP B 1 592 ? 4.258 -80.125 -3.576 1 79.5 592 ASP B C 1
ATOM 13701 O O . ASP B 1 592 ? 3.072 -80 -3.273 1 79.5 592 ASP B O 1
ATOM 13705 N N . PHE B 1 593 ? 5.145 -79 -3.838 1 86.5 593 PHE B N 1
ATOM 13706 C CA . PHE B 1 593 ? 4.66 -77.625 -4 1 86.5 593 PHE B CA 1
ATOM 13707 C C . PHE B 1 593 ? 4.695 -77.188 -5.469 1 86.5 593 PHE B C 1
ATOM 13709 O O . PHE B 1 593 ? 5.648 -77.5 -6.184 1 86.5 593 PHE B O 1
ATOM 13716 N N . PHE B 1 594 ? 3.611 -76.625 -5.941 1 88.06 594 PHE B N 1
ATOM 13717 C CA . PHE B 1 594 ? 3.527 -76.188 -7.344 1 88.06 594 PHE B CA 1
ATOM 13718 C C . PHE B 1 594 ? 3.15 -74.75 -7.473 1 88.06 594 PHE B C 1
ATOM 13720 O O . PHE B 1 594 ? 2.551 -74.188 -6.562 1 88.06 594 PHE B O 1
ATOM 13727 N N . HIS B 1 595 ? 3.654 -74.125 -8.461 1 89.94 595 HIS B N 1
ATOM 13728 C CA . HIS B 1 595 ? 3.244 -72.812 -8.891 1 89.94 595 HIS B CA 1
ATOM 13729 C C . HIS B 1 595 ? 2.602 -72.812 -10.273 1 89.94 595 HIS B C 1
ATOM 13731 O O . HIS B 1 595 ? 3.09 -73.5 -11.164 1 89.94 595 HIS B O 1
ATOM 13737 N N . GLU B 1 596 ? 1.462 -72.125 -10.367 1 91.56 596 GLU B N 1
ATOM 13738 C CA . GLU B 1 596 ? 0.733 -72.125 -11.633 1 91.56 596 GLU B CA 1
ATOM 13739 C C . GLU B 1 596 ? 0.645 -70.75 -12.211 1 91.56 596 GLU B C 1
ATOM 13741 O O . GLU B 1 596 ? 0.591 -69.75 -11.469 1 91.56 596 GLU B O 1
ATOM 13746 N N . GLY B 1 597 ? 0.696 -70.625 -13.469 1 93.38 597 GLY B N 1
ATOM 13747 C CA . GLY B 1 597 ? 0.573 -69.438 -14.227 1 93.38 597 GLY B CA 1
ATOM 13748 C C . GLY B 1 597 ? 0.319 -69.625 -15.703 1 93.38 597 GLY B C 1
ATOM 13749 O O . GLY B 1 597 ? -0.041 -70.75 -16.109 1 93.38 597 GLY B O 1
ATOM 13750 N N . PHE B 1 598 ? 0.353 -68.625 -16.484 1 95.31 598 PHE B N 1
ATOM 13751 C CA . PHE B 1 598 ? 0.093 -68.688 -17.906 1 95.31 598 PHE B CA 1
ATOM 13752 C C . PHE B 1 598 ? 1.268 -68.125 -18.719 1 95.31 598 PHE B C 1
ATOM 13754 O O . PHE B 1 598 ? 1.891 -67.188 -18.312 1 95.31 598 PHE B O 1
ATOM 13761 N N . VAL B 1 599 ? 1.621 -68.812 -19.781 1 95.75 599 VAL B N 1
ATOM 13762 C CA . VAL B 1 599 ? 2.533 -68.312 -20.781 1 95.75 599 VAL B CA 1
ATOM 13763 C C . VAL B 1 599 ? 1.737 -67.75 -21.984 1 95.75 599 VAL B C 1
ATOM 13765 O O . VAL B 1 599 ? 0.963 -68.5 -22.594 1 95.75 599 VAL B O 1
ATOM 13768 N N . LEU B 1 600 ? 1.862 -66.562 -22.188 1 95.19 600 LEU B N 1
ATOM 13769 C CA . LEU B 1 600 ? 1.184 -65.875 -23.297 1 95.19 600 LEU B CA 1
ATOM 13770 C C . LEU B 1 600 ? 2.084 -65.812 -24.516 1 95.19 600 LEU B C 1
ATOM 13772 O O . LEU B 1 600 ? 3.277 -65.5 -24.406 1 95.19 600 LEU B O 1
ATOM 13776 N N . THR B 1 601 ? 1.569 -66.125 -25.703 1 94.19 601 THR B N 1
ATOM 13777 C CA . THR B 1 601 ? 2.275 -66.062 -26.969 1 94.19 601 THR B CA 1
ATOM 13778 C C . THR B 1 601 ? 1.539 -65.188 -27.938 1 94.19 601 THR B C 1
ATOM 13780 O O . THR B 1 601 ? 0.385 -65.438 -28.297 1 94.19 601 THR B O 1
ATOM 13783 N N . ILE B 1 602 ? 2.191 -64.125 -28.312 1 94.31 602 ILE B N 1
ATOM 13784 C CA . ILE B 1 602 ? 1.629 -63.188 -29.281 1 94.31 602 ILE B CA 1
ATOM 13785 C C . ILE B 1 602 ? 2.375 -63.312 -30.609 1 94.31 602 ILE B C 1
ATOM 13787 O O . ILE B 1 602 ? 3.607 -63.344 -30.625 1 94.31 602 ILE B O 1
ATOM 13791 N N . THR B 1 603 ? 1.677 -63.469 -31.656 1 93.44 603 THR B N 1
ATOM 13792 C CA . THR B 1 603 ? 2.244 -63.5 -33 1 93.44 603 THR B CA 1
ATOM 13793 C C . THR B 1 603 ? 1.822 -62.25 -33.812 1 93.44 603 THR B C 1
ATOM 13795 O O . THR B 1 603 ? 0.631 -61.969 -33.938 1 93.44 603 THR B O 1
ATOM 13798 N N . LEU B 1 604 ? 2.777 -61.625 -34.281 1 91.31 604 LEU B N 1
ATOM 13799 C CA . LEU B 1 604 ? 2.504 -60.438 -35.062 1 91.31 604 LEU B CA 1
ATOM 13800 C C . LEU B 1 604 ? 2.254 -60.781 -36.531 1 91.31 604 LEU B C 1
ATOM 13802 O O . LEU B 1 604 ? 2.404 -61.969 -36.906 1 91.31 604 LEU B O 1
ATOM 13806 N N . ASP B 1 605 ? 1.88 -59.812 -37.281 1 86.19 605 ASP B N 1
ATOM 13807 C CA . ASP B 1 605 ? 1.528 -60.031 -38.688 1 86.19 605 ASP B CA 1
ATOM 13808 C C . ASP B 1 605 ? 2.748 -60.469 -39.5 1 86.19 605 ASP B C 1
ATOM 13810 O O . ASP B 1 605 ? 2.609 -61.125 -40.531 1 86.19 605 ASP B O 1
ATOM 13814 N N . ASP B 1 606 ? 3.973 -60.156 -39.062 1 83.12 606 ASP B N 1
ATOM 13815 C CA . ASP B 1 606 ? 5.191 -60.594 -39.75 1 83.12 606 ASP B CA 1
ATOM 13816 C C . ASP B 1 606 ? 5.734 -61.875 -39.125 1 83.12 606 ASP B C 1
ATOM 13818 O O . ASP B 1 606 ? 6.895 -62.25 -39.344 1 83.12 606 ASP B O 1
ATOM 13822 N N . LYS B 1 607 ? 4.934 -62.531 -38.312 1 86.69 607 LYS B N 1
ATOM 13823 C CA . LYS B 1 607 ? 5.176 -63.875 -37.75 1 86.69 607 LYS B CA 1
ATOM 13824 C C . LYS B 1 607 ? 6.203 -63.812 -36.625 1 86.69 607 LYS B C 1
ATOM 13826 O O . LYS B 1 607 ? 6.734 -64.812 -36.188 1 86.69 607 LYS B O 1
ATOM 13831 N N . VAL B 1 608 ? 6.469 -62.594 -36.312 1 90.44 608 VAL B N 1
ATOM 13832 C CA . VAL B 1 608 ? 7.316 -62.438 -35.125 1 90.44 608 VAL B CA 1
ATOM 13833 C C . VAL B 1 608 ? 6.527 -62.812 -33.875 1 90.44 608 VAL B C 1
ATOM 13835 O O . VAL B 1 608 ? 5.348 -62.469 -33.75 1 90.44 608 VAL B O 1
ATOM 13838 N N . ILE B 1 609 ? 7.176 -63.594 -33 1 92.31 609 ILE B N 1
ATOM 13839 C CA . ILE B 1 609 ? 6.5 -64.062 -31.797 1 92.31 609 ILE B CA 1
ATOM 13840 C C . ILE B 1 609 ? 7.078 -63.406 -30.562 1 92.31 609 ILE B C 1
ATOM 13842 O O . ILE B 1 609 ? 8.281 -63.156 -30.484 1 92.31 609 ILE B O 1
ATOM 13846 N N . GLY B 1 610 ? 6.211 -63.031 -29.672 1 93.94 610 GLY B N 1
ATOM 13847 C CA . GLY B 1 610 ? 6.582 -62.562 -28.344 1 93.94 610 GLY B CA 1
ATOM 13848 C C . GLY B 1 610 ? 5.941 -63.344 -27.219 1 93.94 610 GLY B C 1
ATOM 13849 O O . GLY B 1 610 ? 4.789 -63.781 -27.328 1 93.94 610 GLY B O 1
ATOM 13850 N N . TYR B 1 611 ? 6.695 -63.5 -26.125 1 95.38 611 TYR B N 1
ATOM 13851 C CA . TYR B 1 611 ? 6.207 -64.312 -25 1 95.38 611 TYR B CA 1
ATOM 13852 C C . TYR B 1 611 ? 6.008 -63.438 -23.766 1 95.38 611 TYR B C 1
ATOM 13854 O O . TYR B 1 611 ? 6.734 -62.438 -23.578 1 95.38 611 TYR B O 1
ATOM 13862 N N . GLY B 1 612 ? 5.031 -63.75 -23.016 1 96.19 612 GLY B N 1
ATOM 13863 C CA . GLY B 1 612 ? 4.766 -63.125 -21.719 1 96.19 612 GLY B CA 1
ATOM 13864 C C . GLY B 1 612 ? 4.293 -64.125 -20.672 1 96.19 612 GLY B C 1
ATOM 13865 O O . GLY B 1 612 ? 3.785 -65.188 -21 1 96.19 612 GLY B O 1
ATOM 13866 N N . GLU B 1 613 ? 4.543 -63.719 -19.453 1 96.56 613 GLU B N 1
ATOM 13867 C CA . GLU B 1 613 ? 4.133 -64.562 -18.359 1 96.56 613 GLU B CA 1
ATOM 13868 C C . GLU B 1 613 ? 3.105 -63.906 -17.469 1 96.56 613 GLU B C 1
ATOM 13870 O O . GLU B 1 613 ? 3.232 -62.719 -17.172 1 96.56 613 GLU B O 1
ATOM 13875 N N . ILE B 1 614 ? 2.039 -64.625 -17.156 1 95.44 614 ILE B N 1
ATOM 13876 C CA . ILE B 1 614 ? 1.028 -64.188 -16.203 1 95.44 614 ILE B CA 1
ATOM 13877 C C . ILE B 1 614 ? 1.03 -65.125 -15 1 95.44 614 ILE B C 1
ATOM 13879 O O . ILE B 1 614 ? 0.658 -66.312 -15.125 1 95.44 614 ILE B O 1
ATOM 13883 N N . ALA B 1 615 ? 1.511 -64.562 -13.859 1 90.25 615 ALA B N 1
ATOM 13884 C CA . ALA B 1 615 ? 1.654 -65.375 -12.656 1 90.25 615 ALA B CA 1
ATOM 13885 C C . ALA B 1 615 ? 0.994 -64.75 -11.453 1 90.25 615 ALA B C 1
ATOM 13887 O O . ALA B 1 615 ? 1.664 -64.062 -10.656 1 90.25 615 ALA B O 1
ATOM 13888 N N . PRO B 1 616 ? -0.35 -64.938 -11.266 1 87.88 616 PRO B N 1
ATOM 13889 C CA . PRO B 1 616 ? -1.008 -64.312 -10.102 1 87.88 616 PRO B CA 1
ATOM 13890 C C . PRO B 1 616 ? -0.598 -65 -8.789 1 87.88 616 PRO B C 1
ATOM 13892 O O . PRO B 1 616 ? -0.324 -66.188 -8.75 1 87.88 616 PRO B O 1
ATOM 13895 N N . ILE B 1 617 ? -0.347 -64.188 -7.805 1 74.69 617 ILE B N 1
ATOM 13896 C CA . ILE B 1 617 ? 0.005 -64.688 -6.492 1 74.69 617 ILE B CA 1
ATOM 13897 C C . ILE B 1 617 ? -1.221 -64.688 -5.582 1 74.69 617 ILE B C 1
ATOM 13899 O O . ILE B 1 617 ? -2.109 -63.844 -5.742 1 74.69 617 ILE B O 1
ATOM 13903 N N . ALA B 1 618 ? -1.409 -65.688 -4.766 1 59.47 618 ALA B N 1
ATOM 13904 C CA . ALA B 1 618 ? -2.574 -65.938 -3.922 1 59.47 618 ALA B CA 1
ATOM 13905 C C . ALA B 1 618 ? -2.855 -64.75 -3.012 1 59.47 618 ALA B C 1
ATOM 13907 O O . ALA B 1 618 ? -3.98 -64.562 -2.539 1 59.47 618 ALA B O 1
ATOM 13908 N N . ILE B 1 619 ? -1.943 -64.062 -2.629 1 54.78 619 ILE B N 1
ATOM 13909 C CA . ILE B 1 619 ? -2.195 -63 -1.654 1 54.78 619 ILE B CA 1
ATOM 13910 C C . ILE B 1 619 ? -3.004 -61.906 -2.303 1 54.78 619 ILE B C 1
ATOM 13912 O O . ILE B 1 619 ? -3.727 -61.156 -1.619 1 54.78 619 ILE B O 1
ATOM 13916 N N . HIS B 1 620 ? -2.951 -61.812 -3.582 1 62.56 620 HIS B N 1
ATOM 13917 C CA . HIS B 1 620 ? -3.617 -60.688 -4.262 1 62.56 620 HIS B CA 1
ATOM 13918 C C . HIS B 1 620 ? -5.004 -61.125 -4.746 1 62.56 620 HIS B C 1
ATOM 13920 O O . HIS B 1 620 ? -5.34 -62.281 -4.75 1 62.56 620 HIS B O 1
ATOM 13926 N N . LYS B 1 621 ? -5.855 -60.188 -4.883 1 67.44 621 LYS B N 1
ATOM 13927 C CA . LYS B 1 621 ? -7.27 -60.281 -5.223 1 67.44 621 LYS B CA 1
ATOM 13928 C C . LYS B 1 621 ? -7.465 -61 -6.555 1 67.44 621 LYS B C 1
ATOM 13930 O O . LYS B 1 621 ? -8.594 -61.312 -6.949 1 67.44 621 LYS B O 1
ATOM 13935 N N . GLU B 1 622 ? -6.211 -61.594 -7.051 1 84.38 622 GLU B N 1
ATOM 13936 C CA . GLU B 1 622 ? -6.379 -62.25 -8.352 1 84.38 622 GLU B CA 1
ATOM 13937 C C . GLU B 1 622 ? -6.418 -63.781 -8.211 1 84.38 622 GLU B C 1
ATOM 13939 O O . GLU B 1 622 ? -5.586 -64.375 -7.512 1 84.38 622 GLU B O 1
ATOM 13944 N N . ASP B 1 623 ? -7.461 -64.375 -8.672 1 85.06 623 ASP B N 1
ATOM 13945 C CA . ASP B 1 623 ? -7.555 -65.812 -8.727 1 85.06 623 ASP B CA 1
ATOM 13946 C C . ASP B 1 623 ? -7.289 -66.375 -10.141 1 85.06 623 ASP B C 1
ATOM 13948 O O . ASP B 1 623 ? -7.516 -65.625 -11.117 1 85.06 623 ASP B O 1
ATOM 13952 N N . LEU B 1 624 ? -6.633 -67.562 -10.18 1 87.06 624 LEU B N 1
ATOM 13953 C CA . LEU B 1 624 ? -6.219 -68.125 -11.453 1 87.06 624 LEU B CA 1
ATOM 13954 C C . LEU B 1 624 ? -7.406 -68.25 -12.406 1 87.06 624 LEU B C 1
ATOM 13956 O O . LEU B 1 624 ? -7.258 -68.062 -13.609 1 87.06 624 LEU B O 1
ATOM 13960 N N . LEU B 1 625 ? -8.539 -68.562 -11.836 1 83.44 625 LEU B N 1
ATOM 13961 C CA . LEU B 1 625 ? -9.727 -68.75 -12.664 1 83.44 625 LEU B CA 1
ATOM 13962 C C . LEU B 1 625 ? -10.164 -67.375 -13.25 1 83.44 625 LEU B C 1
ATOM 13964 O O . LEU B 1 625 ? -10.492 -67.312 -14.438 1 83.44 625 LEU B O 1
ATOM 13968 N N . ASP B 1 626 ? -10.188 -66.438 -12.398 1 87.12 626 ASP B N 1
ATOM 13969 C CA . ASP B 1 626 ? -10.578 -65.125 -12.867 1 87.12 626 ASP B CA 1
ATOM 13970 C C . ASP B 1 626 ? -9.602 -64.625 -13.93 1 87.12 626 ASP B C 1
ATOM 13972 O O . ASP B 1 626 ? -10.016 -63.969 -14.898 1 87.12 626 ASP B O 1
ATOM 13976 N N . VAL B 1 627 ? -8.352 -64.812 -13.734 1 91.12 627 VAL B N 1
ATOM 13977 C CA . VAL B 1 627 ? -7.312 -64.375 -14.656 1 91.12 627 VAL B CA 1
ATOM 13978 C C . VAL B 1 627 ? -7.496 -65.062 -16 1 91.12 627 VAL B C 1
ATOM 13980 O O . VAL B 1 627 ? -7.359 -64.438 -17.062 1 91.12 627 VAL B O 1
ATOM 13983 N N . GLU B 1 628 ? -7.809 -66.375 -15.992 1 88.94 628 GLU B N 1
ATOM 13984 C CA . GLU B 1 628 ? -7.992 -67.062 -17.234 1 88.94 628 GLU B CA 1
ATOM 13985 C C . GLU B 1 628 ? -9.211 -66.562 -18 1 88.94 628 GLU B C 1
ATOM 13987 O O . GLU B 1 628 ? -9.195 -66.5 -19.234 1 88.94 628 GLU B O 1
ATOM 13992 N N . GLU B 1 629 ? -10.219 -66.312 -17.25 1 84.56 629 GLU B N 1
ATOM 13993 C CA . GLU B 1 629 ? -11.414 -65.75 -17.891 1 84.56 629 GLU B CA 1
ATOM 13994 C C . GLU B 1 629 ? -11.117 -64.438 -18.609 1 84.56 629 GLU B C 1
ATOM 13996 O O . GLU B 1 629 ? -11.602 -64.25 -19.719 1 84.56 629 GLU B O 1
ATOM 14001 N N . GLN B 1 630 ? -10.367 -63.656 -17.938 1 89.25 630 GLN B N 1
ATOM 14002 C CA . GLN B 1 630 ? -10.008 -62.406 -18.562 1 89.25 630 GLN B CA 1
ATOM 14003 C C . GLN B 1 630 ? -9.109 -62.625 -19.781 1 89.25 630 GLN B C 1
ATOM 14005 O O . GLN B 1 630 ? -9.219 -61.906 -20.781 1 89.25 630 GLN B O 1
ATOM 14010 N N . LEU B 1 631 ? -8.227 -63.562 -19.688 1 89.81 631 LEU B N 1
ATOM 14011 C CA . LEU B 1 631 ? -7.324 -63.875 -20.781 1 89.81 631 LEU B CA 1
ATOM 14012 C C . LEU B 1 631 ? -8.102 -64.375 -22.016 1 89.81 631 LEU B C 1
ATOM 14014 O O . LEU B 1 631 ? -7.754 -64 -23.141 1 89.81 631 LEU B O 1
ATOM 14018 N N . ARG B 1 632 ? -9.086 -65.188 -21.828 1 85.94 632 ARG B N 1
ATOM 14019 C CA . ARG B 1 632 ? -9.914 -65.688 -22.938 1 85.94 632 ARG B CA 1
ATOM 14020 C C . ARG B 1 632 ? -10.586 -64.5 -23.656 1 85.94 632 ARG B C 1
ATOM 14022 O O . ARG B 1 632 ? -10.664 -64.5 -24.891 1 85.94 632 ARG B O 1
ATOM 14029 N N . PHE B 1 633 ? -11.023 -63.625 -22.828 1 85.38 633 PHE B N 1
ATOM 14030 C CA . PHE B 1 633 ? -11.609 -62.438 -23.406 1 85.38 633 PHE B CA 1
ATOM 14031 C C . PHE B 1 633 ? -10.57 -61.656 -24.219 1 85.38 633 PHE B C 1
ATOM 14033 O O . PHE B 1 633 ? -10.852 -61.219 -25.344 1 85.38 633 PHE B O 1
ATOM 14040 N N . LEU B 1 634 ? -9.391 -61.5 -23.719 1 89.88 634 LEU B N 1
ATOM 14041 C CA . LEU B 1 634 ? -8.359 -60.688 -24.344 1 89.88 634 LEU B CA 1
ATOM 14042 C C . LEU B 1 634 ? -7.828 -61.344 -25.609 1 89.88 634 LEU B C 1
ATOM 14044 O O . LEU B 1 634 ? -7.426 -60.656 -26.562 1 89.88 634 LEU B O 1
ATOM 14048 N N . VAL B 1 635 ? -7.777 -62.656 -25.641 1 86.44 635 VAL B N 1
ATOM 14049 C CA . VAL B 1 635 ? -7.359 -63.375 -26.844 1 86.44 635 VAL B CA 1
ATOM 14050 C C . VAL B 1 635 ? -8.234 -62.938 -28.031 1 86.44 635 VAL B C 1
ATOM 14052 O O . VAL B 1 635 ? -7.738 -62.781 -29.141 1 86.44 635 VAL B O 1
ATOM 14055 N N . HIS B 1 636 ? -9.43 -62.781 -27.703 1 80.94 636 HIS B N 1
ATOM 14056 C CA . HIS B 1 636 ? -10.367 -62.344 -28.734 1 80.94 636 HIS B CA 1
ATOM 14057 C C . HIS B 1 636 ? -10.211 -60.875 -29.047 1 80.94 636 HIS B C 1
ATOM 14059 O O . HIS B 1 636 ? -10.156 -60.469 -30.219 1 80.94 636 HIS B O 1
ATOM 14065 N N . ALA B 1 637 ? -10.141 -60.094 -28.031 1 85.25 637 ALA B N 1
ATOM 14066 C CA . ALA B 1 637 ? -10.148 -58.625 -28.172 1 85.25 637 ALA B CA 1
ATOM 14067 C C . ALA B 1 637 ? -8.867 -58.156 -28.828 1 85.25 637 ALA B C 1
ATOM 14069 O O . ALA B 1 637 ? -8.883 -57.125 -29.547 1 85.25 637 ALA B O 1
ATOM 14070 N N . MET B 1 638 ? -7.766 -58.781 -28.688 1 90.88 638 MET B N 1
ATOM 14071 C CA . MET B 1 638 ? -6.465 -58.281 -29.141 1 90.88 638 MET B CA 1
ATOM 14072 C C . MET B 1 638 ? -6.164 -58.75 -30.547 1 90.88 638 MET B C 1
ATOM 14074 O O . MET B 1 638 ? -5.281 -58.188 -31.219 1 90.88 638 MET B O 1
ATOM 14078 N N . GLU B 1 639 ? -6.875 -59.688 -31 1 87.44 639 GLU B N 1
ATOM 14079 C CA . GLU B 1 639 ? -6.637 -60.156 -32.344 1 87.44 639 GLU B CA 1
ATOM 14080 C C . GLU B 1 639 ? -6.906 -59.062 -33.375 1 87.44 639 GLU B C 1
ATOM 14082 O O . GLU B 1 639 ? -7.984 -58.469 -33.375 1 87.44 639 GLU B O 1
ATOM 14087 N N . GLY B 1 640 ? -5.926 -58.656 -34.125 1 87.88 640 GLY B N 1
ATOM 14088 C CA . GLY B 1 640 ? -6.059 -57.625 -35.125 1 87.88 640 GLY B CA 1
ATOM 14089 C C . GLY B 1 640 ? -5.727 -56.25 -34.656 1 87.88 640 GLY B C 1
ATOM 14090 O O . GLY B 1 640 ? -5.711 -55.281 -35.406 1 87.88 640 GLY B O 1
ATOM 14091 N N . ALA B 1 641 ? -5.477 -56.188 -33.406 1 90.38 641 ALA B N 1
ATOM 14092 C CA . ALA B 1 641 ? -5.184 -54.875 -32.844 1 90.38 641 ALA B CA 1
ATOM 14093 C C . ALA B 1 641 ? -3.859 -54.312 -33.375 1 90.38 641 ALA B C 1
ATOM 14095 O O . ALA B 1 641 ? -2.896 -55.062 -33.562 1 90.38 641 ALA B O 1
ATOM 14096 N N . GLU B 1 642 ? -3.877 -53 -33.594 1 88.06 642 GLU B N 1
ATOM 14097 C CA . GLU B 1 642 ? -2.678 -52.344 -34.094 1 88.06 642 GLU B CA 1
ATOM 14098 C C . GLU B 1 642 ? -1.771 -51.906 -32.969 1 88.06 642 GLU B C 1
ATOM 14100 O O . GLU B 1 642 ? -2.252 -51.469 -31.922 1 88.06 642 GLU B O 1
ATOM 14105 N N . LEU B 1 643 ? -0.549 -52.25 -33.156 1 87.5 643 LEU B N 1
ATOM 14106 C CA . LEU B 1 643 ? 0.434 -51.844 -32.156 1 87.5 643 LEU B CA 1
ATOM 14107 C C . LEU B 1 643 ? 1.211 -50.625 -32.594 1 87.5 643 LEU B C 1
ATOM 14109 O O . LEU B 1 643 ? 1.656 -50.562 -33.75 1 87.5 643 LEU B O 1
ATOM 14113 N N . SER B 1 644 ? 1.233 -49.656 -31.703 1 77.5 644 SER B N 1
ATOM 14114 C CA . SER B 1 644 ? 1.977 -48.438 -31.984 1 77.5 644 SER B CA 1
ATOM 14115 C C . SER B 1 644 ? 3.471 -48.625 -31.75 1 77.5 644 SER B C 1
ATOM 14117 O O . SER B 1 644 ? 3.869 -49.375 -30.859 1 77.5 644 SER B O 1
ATOM 14119 N N . CYS B 1 645 ? 4.312 -47.938 -32.438 1 74 645 CYS B N 1
ATOM 14120 C CA . CYS B 1 645 ? 5.762 -48 -32.312 1 74 645 CYS B CA 1
ATOM 14121 C C . CYS B 1 645 ? 6.215 -47.312 -31.031 1 74 645 CYS B C 1
ATOM 14123 O O . CYS B 1 645 ? 7.336 -47.531 -30.562 1 74 645 CYS B O 1
ATOM 14125 N N . VAL B 1 646 ? 5.324 -46.5 -30.359 1 78.06 646 VAL B N 1
ATOM 14126 C CA . VAL B 1 646 ? 5.734 -45.719 -29.203 1 78.06 646 VAL B CA 1
ATOM 14127 C C . VAL B 1 646 ? 5.449 -46.5 -27.906 1 78.06 646 VAL B C 1
ATOM 14129 O O . VAL B 1 646 ? 5.766 -46.031 -26.812 1 78.06 646 VAL B O 1
ATOM 14132 N N . LEU B 1 647 ? 4.98 -47.562 -28.031 1 79.06 647 LEU B N 1
ATOM 14133 C CA . LEU B 1 647 ? 4.582 -48.344 -26.859 1 79.06 647 LEU B CA 1
ATOM 14134 C C . LEU B 1 647 ? 5.77 -48.562 -25.938 1 79.06 647 LEU B C 1
ATOM 14136 O O . LEU B 1 647 ? 5.625 -48.5 -24.703 1 79.06 647 LEU B O 1
ATOM 14140 N N . PRO B 1 648 ? 6.98 -48.75 -26.547 1 79.44 648 PRO B N 1
ATOM 14141 C CA . PRO B 1 648 ? 8.117 -49.031 -25.656 1 79.44 648 PRO B CA 1
ATOM 14142 C C . PRO B 1 648 ? 8.508 -47.844 -24.797 1 79.44 648 PRO B C 1
ATOM 14144 O O . PRO B 1 648 ? 9.297 -47.969 -23.859 1 79.44 648 PRO B O 1
ATOM 14147 N N . LEU B 1 649 ? 7.926 -46.719 -25 1 79.38 649 LEU B N 1
ATOM 14148 C CA . LEU B 1 649 ? 8.242 -45.562 -24.203 1 79.38 649 LEU B CA 1
ATOM 14149 C C . LEU B 1 649 ? 7.727 -45.719 -22.766 1 79.38 649 LEU B C 1
ATOM 14151 O O . LEU B 1 649 ? 8.32 -45.188 -21.828 1 79.38 649 LEU B O 1
ATOM 14155 N N . LEU B 1 650 ? 6.633 -46.375 -22.531 1 78.06 650 LEU B N 1
ATOM 14156 C CA . LEU B 1 650 ? 6.059 -46.719 -21.234 1 78.06 650 LEU B CA 1
ATOM 14157 C C . LEU B 1 650 ? 5.668 -45.469 -20.469 1 78.06 650 LEU B C 1
ATOM 14159 O O . LEU B 1 650 ? 5.82 -45.375 -19.25 1 78.06 650 LEU B O 1
ATOM 14163 N N . LYS B 1 651 ? 5.402 -44.438 -21.156 1 79.69 651 LYS B N 1
ATOM 14164 C CA . LYS B 1 651 ? 4.938 -43.188 -20.562 1 79.69 651 LYS B CA 1
ATOM 14165 C C . LYS B 1 651 ? 3.469 -42.938 -20.906 1 79.69 651 LYS B C 1
ATOM 14167 O O . LYS B 1 651 ? 3.125 -41.906 -21.484 1 79.69 651 LYS B O 1
ATOM 14172 N N . GLY B 1 652 ? 2.721 -43.906 -20.406 1 78.56 652 GLY B N 1
ATOM 14173 C CA . GLY B 1 652 ? 1.292 -43.844 -20.656 1 78.56 652 GLY B CA 1
ATOM 14174 C C . GLY B 1 652 ? 0.889 -44.406 -22 1 78.56 652 GLY B C 1
ATOM 14175 O O . GLY B 1 652 ? -0.296 -44.438 -22.328 1 78.56 652 GLY B O 1
ATOM 14176 N N . SER B 1 653 ? 1.834 -44.875 -22.719 1 82.38 653 SER B N 1
ATOM 14177 C CA . SER B 1 653 ? 1.586 -45.375 -24.062 1 82.38 653 SER B CA 1
ATOM 14178 C C . SER B 1 653 ? 0.727 -46.656 -24.031 1 82.38 653 SER B C 1
ATOM 14180 O O . SER B 1 653 ? -0.208 -46.781 -24.828 1 82.38 653 SER B O 1
ATOM 14182 N N . PHE B 1 654 ? 1.06 -47.531 -23.078 1 89 654 PHE B N 1
ATOM 14183 C CA . PHE B 1 654 ? 0.267 -48.75 -22.984 1 89 654 PHE B CA 1
ATOM 14184 C C . PHE B 1 654 ? -1.143 -48.438 -22.5 1 89 654 PHE B C 1
ATOM 14186 O O . PHE B 1 654 ? -2.115 -49.031 -22.984 1 89 654 PHE B O 1
ATOM 14193 N N . THR B 1 655 ? -1.193 -47.594 -21.453 1 87.81 655 THR B N 1
ATOM 14194 C CA . THR B 1 655 ? -2.502 -47.219 -20.953 1 87.81 655 THR B CA 1
ATOM 14195 C C . THR B 1 655 ? -3.361 -46.625 -22.062 1 87.81 655 THR B C 1
ATOM 14197 O O . THR B 1 655 ? -4.543 -46.938 -22.188 1 87.81 655 THR B O 1
ATOM 14200 N N . HIS B 1 656 ? -2.773 -45.844 -22.828 1 83.38 656 HIS B N 1
ATOM 14201 C CA . HIS B 1 656 ? -3.482 -45.219 -23.953 1 83.38 656 HIS B CA 1
ATOM 14202 C C . HIS B 1 656 ? -3.879 -46.281 -24.984 1 83.38 656 HIS B C 1
ATOM 14204 O O . HIS B 1 656 ? -4.98 -46.219 -25.531 1 83.38 656 HIS B O 1
ATOM 14210 N N . TRP B 1 657 ? -2.986 -47.219 -25.328 1 86.25 657 TRP B N 1
ATOM 14211 C CA . TRP B 1 657 ? -3.248 -48.281 -26.297 1 86.25 657 TRP B CA 1
ATOM 14212 C C . TRP B 1 657 ? -4.402 -49.156 -25.828 1 86.25 657 TRP B C 1
ATOM 14214 O O . TRP B 1 657 ? -5.27 -49.531 -26.625 1 86.25 657 TRP B O 1
ATOM 14224 N N . ILE B 1 658 ? -4.422 -49.531 -24.547 1 88.75 658 ILE B N 1
ATOM 14225 C CA . ILE B 1 658 ? -5.477 -50.344 -23.984 1 88.75 658 ILE B CA 1
ATOM 14226 C C . ILE B 1 658 ? -6.816 -49.625 -24.094 1 88.75 658 ILE B C 1
ATOM 14228 O O . ILE B 1 658 ? -7.828 -50.25 -24.453 1 88.75 658 ILE B O 1
ATOM 14232 N N . GLN B 1 659 ? -6.719 -48.469 -23.766 1 82.81 659 GLN B N 1
ATOM 14233 C CA . GLN B 1 659 ? -7.953 -47.688 -23.766 1 82.81 659 GLN B CA 1
ATOM 14234 C C . GLN B 1 659 ? -8.438 -47.438 -25.188 1 82.81 659 GLN B C 1
ATOM 14236 O O . GLN B 1 659 ? -9.609 -47.625 -25.5 1 82.81 659 GLN B O 1
ATOM 14241 N N . LYS B 1 660 ? -7.531 -47.094 -26.094 1 77.38 660 LYS B N 1
ATOM 14242 C CA . LYS B 1 660 ? -7.918 -46.625 -27.422 1 77.38 660 LYS B CA 1
ATOM 14243 C C . LYS B 1 660 ? -8.039 -47.781 -28.391 1 77.38 660 LYS B C 1
ATOM 14245 O O . LYS B 1 660 ? -9 -47.844 -29.172 1 77.38 660 LYS B O 1
ATOM 14250 N N . SER B 1 661 ? -7.031 -48.594 -28.438 1 82.5 661 SER B N 1
ATOM 14251 C CA . SER B 1 661 ? -6.992 -49.688 -29.422 1 82.5 661 SER B CA 1
ATOM 14252 C C . SER B 1 661 ? -7.871 -50.844 -29 1 82.5 661 SER B C 1
ATOM 14254 O O . SER B 1 661 ? -8.508 -51.5 -29.844 1 82.5 661 SER B O 1
ATOM 14256 N N . LEU B 1 662 ? -7.926 -51.125 -27.703 1 85 662 LEU B N 1
ATOM 14257 C CA . LEU B 1 662 ? -8.703 -52.281 -27.234 1 85 662 LEU B CA 1
ATOM 14258 C C . LEU B 1 662 ? -10.078 -51.812 -26.734 1 85 662 LEU B C 1
ATOM 14260 O O . LEU B 1 662 ? -10.992 -52.656 -26.625 1 85 662 LEU B O 1
ATOM 14264 N N . GLY B 1 663 ? -10.211 -50.531 -26.375 1 77.31 663 GLY B N 1
ATOM 14265 C CA . GLY B 1 663 ? -11.484 -50 -25.891 1 77.31 663 GLY B CA 1
ATOM 14266 C C . GLY B 1 663 ? -11.812 -50.469 -24.484 1 77.31 663 GLY B C 1
ATOM 14267 O O . GLY B 1 663 ? -12.984 -50.656 -24.156 1 77.31 663 GLY B O 1
ATOM 14268 N N . ILE B 1 664 ? -10.82 -50.812 -23.703 1 83.62 664 ILE B N 1
ATOM 14269 C CA . ILE B 1 664 ? -10.984 -51.312 -22.344 1 83.62 664 ILE B CA 1
ATOM 14270 C C . ILE B 1 664 ? -10.406 -50.312 -21.359 1 83.62 664 ILE B C 1
ATOM 14272 O O . ILE B 1 664 ? -9.438 -49.594 -21.656 1 83.62 664 ILE B O 1
ATOM 14276 N N . PHE B 1 665 ? -11.133 -50.219 -20.234 1 82.25 665 PHE B N 1
ATOM 14277 C CA . PHE B 1 665 ? -10.562 -49.406 -19.172 1 82.25 665 PHE B CA 1
ATOM 14278 C C . PHE B 1 665 ? -9.32 -50.062 -18.594 1 82.25 665 PHE B C 1
ATOM 14280 O O . PHE B 1 665 ? -9.359 -51.219 -18.156 1 82.25 665 PHE B O 1
ATOM 14287 N N . PRO B 1 666 ? -8.305 -49.375 -18.609 1 83.31 666 PRO B N 1
ATOM 14288 C CA . PRO B 1 666 ? -7.055 -49.969 -18.141 1 83.31 666 PRO B CA 1
ATOM 14289 C C . PRO B 1 666 ? -7.16 -50.5 -16.703 1 83.31 666 PRO B C 1
ATOM 14291 O O . PRO B 1 666 ? -6.539 -51.531 -16.375 1 83.31 666 PRO B O 1
ATOM 14294 N N . SER B 1 667 ? -7.98 -49.875 -15.891 1 82.69 667 SER B N 1
ATOM 14295 C CA . SER B 1 667 ? -8.109 -50.312 -14.492 1 82.69 667 SER B CA 1
ATOM 14296 C C . SER B 1 667 ? -8.898 -51.594 -14.375 1 82.69 667 SER B C 1
ATOM 14298 O O . SER B 1 667 ? -8.875 -52.25 -13.336 1 82.69 667 SER B O 1
ATOM 14300 N N . SER B 1 668 ? -9.477 -52 -15.461 1 85.94 668 SER B N 1
ATOM 14301 C CA . SER B 1 668 ? -10.297 -53.188 -15.422 1 85.94 668 SER B CA 1
ATOM 14302 C C . SER B 1 668 ? -9.469 -54.438 -15.688 1 85.94 668 SER B C 1
ATOM 14304 O O . SER B 1 668 ? -9.93 -55.562 -15.445 1 85.94 668 SER B O 1
ATOM 14306 N N . ILE B 1 669 ? -8.32 -54.281 -16.125 1 91.31 669 ILE B N 1
ATOM 14307 C CA . ILE B 1 669 ? -7.445 -55.438 -16.375 1 91.31 669 ILE B CA 1
ATOM 14308 C C . ILE B 1 669 ? -6.672 -55.781 -15.109 1 91.31 669 ILE B C 1
ATOM 14310 O O . ILE B 1 669 ? -6.125 -54.906 -14.438 1 91.31 669 ILE B O 1
ATOM 14314 N N . PHE B 1 670 ? -6.699 -57.062 -14.828 1 91.56 670 PHE B N 1
ATOM 14315 C CA . PHE B 1 670 ? -5.941 -57.5 -13.664 1 91.56 670 PHE B CA 1
ATOM 14316 C C . PHE B 1 670 ? -4.465 -57.156 -13.82 1 91.56 670 PHE B C 1
ATOM 14318 O O . PHE B 1 670 ? -3.912 -57.25 -14.922 1 91.56 670 PHE B O 1
ATOM 14325 N N . PRO B 1 671 ? -3.793 -56.844 -12.711 1 92.62 671 PRO B N 1
ATOM 14326 C CA . PRO B 1 671 ? -2.391 -56.438 -12.773 1 92.62 671 PRO B CA 1
ATOM 14327 C C . PRO B 1 671 ? -1.484 -57.5 -13.383 1 92.62 671 PRO B C 1
ATOM 14329 O O . PRO B 1 671 ? -0.615 -57.188 -14.195 1 92.62 671 PRO B O 1
ATOM 14332 N N . SER B 1 672 ? -1.634 -58.75 -13.031 1 93.62 672 SER B N 1
ATOM 14333 C CA . SER B 1 672 ? -0.779 -59.812 -13.57 1 93.62 672 SER B CA 1
ATOM 14334 C C . SER B 1 672 ? -0.993 -60 -15.062 1 93.62 672 SER B C 1
ATOM 14336 O O . SER B 1 672 ? -0.046 -60.281 -15.805 1 93.62 672 SER B O 1
ATOM 14338 N N . VAL B 1 673 ? -2.254 -59.812 -15.477 1 94.5 673 VAL B N 1
ATOM 14339 C CA . VAL B 1 673 ? -2.584 -59.938 -16.891 1 94.5 673 VAL B CA 1
ATOM 14340 C C . VAL B 1 673 ? -1.948 -58.812 -17.688 1 94.5 673 VAL B C 1
ATOM 14342 O O . VAL B 1 673 ? -1.351 -59.031 -18.734 1 94.5 673 VAL B O 1
ATOM 14345 N N . ARG B 1 674 ? -2.129 -57.656 -17.141 1 94.31 674 ARG B N 1
ATOM 14346 C CA . ARG B 1 674 ? -1.544 -56.5 -17.828 1 94.31 674 ARG B CA 1
ATOM 14347 C C . ARG B 1 674 ? -0.033 -56.656 -17.953 1 94.31 674 ARG B C 1
ATOM 14349 O O . ARG B 1 674 ? 0.541 -56.312 -19 1 94.31 674 ARG B O 1
ATOM 14356 N N . CYS B 1 675 ? 0.57 -57.125 -16.906 1 95.19 675 CYS B N 1
ATOM 14357 C CA . CYS B 1 675 ? 2.014 -57.312 -16.922 1 95.19 675 CYS B CA 1
ATOM 14358 C C . CYS B 1 675 ? 2.414 -58.312 -18 1 95.19 675 CYS B C 1
ATOM 14360 O O . CYS B 1 675 ? 3.379 -58.062 -18.734 1 95.19 675 CYS B O 1
ATOM 14362 N N . GLY B 1 676 ? 1.691 -59.375 -18.109 1 95.88 676 GLY B N 1
ATOM 14363 C CA . GLY B 1 676 ? 1.974 -60.375 -19.125 1 95.88 676 GLY B CA 1
ATOM 14364 C C . GLY B 1 676 ? 1.808 -59.875 -20.531 1 95.88 676 GLY B C 1
ATOM 14365 O O . GLY B 1 676 ? 2.602 -60.188 -21.422 1 95.88 676 GLY B O 1
ATOM 14366 N N . ILE B 1 677 ? 0.79 -59.062 -20.703 1 95.12 677 ILE B N 1
ATOM 14367 C CA . ILE B 1 677 ? 0.522 -58.5 -22.016 1 95.12 677 ILE B CA 1
ATOM 14368 C C . ILE B 1 677 ? 1.653 -57.531 -22.406 1 95.12 677 ILE B C 1
ATOM 14370 O O . ILE B 1 677 ? 2.166 -57.594 -23.531 1 95.12 677 ILE B O 1
ATOM 14374 N N . GLU B 1 678 ? 2.016 -56.688 -21.484 1 95.56 678 GLU B N 1
ATOM 14375 C CA . GLU B 1 678 ? 3.107 -55.781 -21.766 1 95.56 678 GLU B CA 1
ATOM 14376 C C . GLU B 1 678 ? 4.402 -56.5 -22.062 1 95.56 678 GLU B C 1
ATOM 14378 O O . GLU B 1 678 ? 5.141 -56.156 -22.984 1 95.56 678 GLU B O 1
ATOM 14383 N N . MET B 1 679 ? 4.617 -57.531 -21.297 1 95.44 679 MET B N 1
ATOM 14384 C CA . MET B 1 679 ? 5.82 -58.344 -21.469 1 95.44 679 MET B CA 1
ATOM 14385 C C . MET B 1 679 ? 5.863 -58.969 -22.875 1 95.44 679 MET B C 1
ATOM 14387 O O . MET B 1 679 ? 6.883 -58.875 -23.547 1 95.44 679 MET B O 1
ATOM 14391 N N . ALA B 1 680 ? 4.777 -59.531 -23.281 1 95.5 680 ALA B N 1
ATOM 14392 C CA . ALA B 1 680 ? 4.695 -60.188 -24.578 1 95.5 680 ALA B CA 1
ATOM 14393 C C . ALA B 1 680 ? 4.891 -59.188 -25.719 1 95.5 680 ALA B C 1
ATOM 14395 O O . ALA B 1 680 ? 5.602 -59.5 -26.688 1 95.5 680 ALA B O 1
ATOM 14396 N N . ILE B 1 681 ? 4.242 -58.094 -25.562 1 93.44 681 ILE B N 1
ATOM 14397 C CA . ILE B 1 681 ? 4.312 -57.062 -26.625 1 93.44 681 ILE 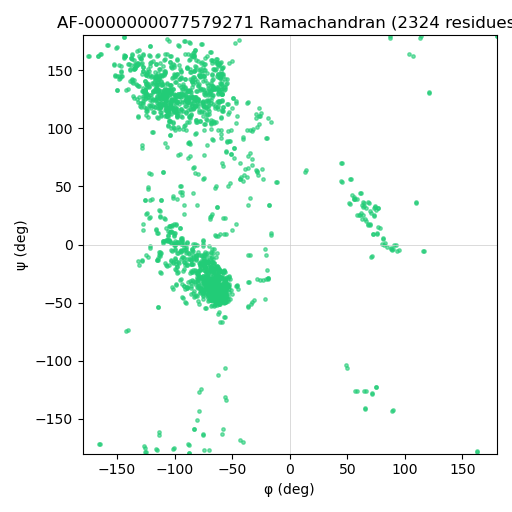B CA 1
ATOM 14398 C C . ILE B 1 681 ? 5.73 -56.5 -26.703 1 93.44 681 ILE B C 1
ATOM 14400 O O . ILE B 1 681 ? 6.281 -56.344 -27.781 1 93.44 681 ILE B O 1
ATOM 14404 N N . LEU B 1 682 ? 6.32 -56.219 -25.609 1 92.81 682 LEU B N 1
ATOM 14405 C CA . LEU B 1 682 ? 7.676 -55.656 -25.594 1 92.81 682 LEU B CA 1
ATOM 14406 C C . LEU B 1 682 ? 8.664 -56.656 -26.172 1 92.81 682 LEU B C 1
ATOM 14408 O O . LEU B 1 682 ? 9.586 -56.281 -26.906 1 92.81 682 LEU B O 1
ATOM 14412 N N . ASN B 1 683 ? 8.5 -57.906 -25.797 1 92.44 683 ASN B N 1
ATOM 14413 C CA . ASN B 1 683 ? 9.336 -58.938 -26.344 1 92.44 683 ASN B CA 1
ATOM 14414 C C . ASN B 1 683 ? 9.188 -59.031 -27.859 1 92.44 683 ASN B C 1
ATOM 14416 O O . ASN B 1 683 ? 10.18 -59.188 -28.578 1 92.44 683 ASN B O 1
ATOM 14420 N N . ALA B 1 684 ? 7.973 -59.031 -28.312 1 91.12 684 ALA B N 1
ATOM 14421 C CA . ALA B 1 684 ? 7.715 -59.094 -29.75 1 91.12 684 ALA B CA 1
ATOM 14422 C C . ALA B 1 684 ? 8.359 -57.938 -30.5 1 91.12 684 ALA B C 1
ATOM 14424 O O . ALA B 1 684 ? 8.992 -58.125 -31.531 1 91.12 684 ALA B O 1
ATOM 14425 N N . LEU B 1 685 ? 8.188 -56.812 -29.953 1 87.69 685 LEU B N 1
ATOM 14426 C CA . LEU B 1 685 ? 8.734 -55.625 -30.594 1 87.69 685 LEU B CA 1
ATOM 14427 C C . LEU B 1 685 ? 10.258 -55.625 -30.562 1 87.69 685 LEU B C 1
ATOM 14429 O O . LEU B 1 685 ? 10.914 -55.219 -31.516 1 87.69 685 LEU B O 1
ATOM 14433 N N . ALA B 1 686 ? 10.836 -56.062 -29.438 1 86.62 686 ALA B N 1
ATOM 14434 C CA . ALA B 1 686 ? 12.289 -56.188 -29.328 1 86.62 686 ALA B CA 1
ATOM 14435 C C . ALA B 1 686 ? 12.836 -57.156 -30.359 1 86.62 686 ALA B C 1
ATOM 14437 O O . ALA B 1 686 ? 13.852 -56.906 -31 1 86.62 686 ALA B O 1
ATOM 14438 N N . THR B 1 687 ? 12.164 -58.281 -30.5 1 85.81 687 THR B N 1
ATOM 14439 C CA . THR B 1 687 ? 12.57 -59.312 -31.453 1 85.81 687 THR B CA 1
ATOM 14440 C C . THR B 1 687 ? 12.461 -58.781 -32.875 1 85.81 687 THR B C 1
ATOM 14442 O O . THR B 1 687 ? 13.328 -59.031 -33.719 1 85.81 687 THR B O 1
ATOM 14445 N N . ARG B 1 688 ? 11.445 -58.156 -33.062 1 83.19 688 ARG B N 1
ATOM 14446 C CA . ARG B 1 688 ? 11.227 -57.594 -34.375 1 83.19 688 ARG B CA 1
ATOM 14447 C C . ARG B 1 688 ? 12.344 -56.625 -34.75 1 83.19 688 ARG B C 1
ATOM 14449 O O . ARG B 1 688 ? 12.773 -56.562 -35.906 1 83.19 688 ARG B O 1
ATOM 14456 N N . GLN B 1 689 ? 12.812 -55.906 -33.812 1 79.19 689 GLN B N 1
ATOM 14457 C CA . GLN B 1 689 ? 13.836 -54.906 -34.062 1 79.19 689 GLN B CA 1
ATOM 14458 C C . GLN B 1 689 ? 15.234 -55.469 -33.875 1 79.19 689 GLN B C 1
ATOM 14460 O O . GLN B 1 689 ? 16.234 -54.781 -34.125 1 79.19 689 GLN B O 1
ATOM 14465 N N . GLY B 1 690 ? 15.297 -56.625 -33.562 1 76.44 690 GLY B N 1
ATOM 14466 C CA . GLY B 1 690 ? 16.594 -57.25 -33.281 1 76.44 690 GLY B CA 1
ATOM 14467 C C . GLY B 1 690 ? 17.312 -56.656 -32.094 1 76.44 690 GLY B C 1
ATOM 14468 O O . GLY B 1 690 ? 18.531 -56.469 -32.094 1 76.44 690 GLY B O 1
ATOM 14469 N N . SER B 1 691 ? 16.516 -56.219 -31.156 1 83.06 691 SER B N 1
ATOM 14470 C CA . SER B 1 691 ? 17.047 -55.594 -29.953 1 83.06 691 SER B CA 1
ATOM 14471 C C . SER B 1 691 ? 16.516 -56.281 -28.703 1 83.06 691 SER B C 1
ATOM 14473 O O . SER B 1 691 ? 15.93 -57.375 -28.781 1 83.06 691 SER B O 1
ATOM 14475 N N . SER B 1 692 ? 16.844 -55.75 -27.547 1 85.81 692 SER B N 1
ATOM 14476 C CA . SER B 1 692 ? 16.344 -56.25 -26.266 1 85.81 692 SER B CA 1
ATOM 14477 C C . SER B 1 692 ? 15.297 -55.312 -25.672 1 85.81 692 SER B C 1
ATOM 14479 O O . SER B 1 692 ? 15.133 -54.188 -26.156 1 85.81 692 SER B O 1
ATOM 14481 N N . ILE B 1 693 ? 14.57 -55.781 -24.75 1 85.38 693 ILE B N 1
ATOM 14482 C CA . ILE B 1 693 ? 13.578 -54.969 -24.078 1 85.38 693 ILE B CA 1
ATOM 14483 C C . ILE B 1 693 ? 14.258 -53.719 -23.484 1 85.38 693 ILE B C 1
ATOM 14485 O O . ILE B 1 693 ? 13.703 -52.625 -23.516 1 85.38 693 ILE B O 1
ATOM 14489 N N . SER B 1 694 ? 15.43 -53.875 -22.953 1 83.94 694 SER B N 1
ATOM 14490 C CA . SER B 1 694 ? 16.156 -52.75 -22.328 1 83.94 694 SER B CA 1
ATOM 14491 C C . SER B 1 694 ? 16.562 -51.719 -23.344 1 83.94 694 SER B C 1
ATOM 14493 O O . SER B 1 694 ? 16.594 -50.531 -23.031 1 83.94 694 SER B O 1
ATOM 14495 N N . ASP B 1 695 ? 16.75 -52.094 -24.562 1 78.62 695 ASP B N 1
ATOM 14496 C CA . ASP B 1 695 ? 17.219 -51.188 -25.594 1 78.62 695 ASP B CA 1
ATOM 14497 C C . ASP B 1 695 ? 16.047 -50.438 -26.234 1 78.62 695 ASP B C 1
ATOM 14499 O O . ASP B 1 695 ? 16.219 -49.344 -26.812 1 78.62 695 ASP B O 1
ATOM 14503 N N . LEU B 1 696 ? 14.938 -51.062 -26.125 1 77.75 696 LEU B N 1
ATOM 14504 C CA . LEU B 1 696 ? 13.758 -50.5 -26.766 1 77.75 696 LEU B CA 1
ATOM 14505 C C . LEU B 1 696 ? 13.344 -49.188 -26.109 1 77.75 696 LEU B C 1
ATOM 14507 O O . LEU B 1 696 ? 12.742 -48.312 -26.75 1 77.75 696 LEU B O 1
ATOM 14511 N N . SER B 1 697 ? 13.594 -49.031 -24.859 1 67.56 697 SER B N 1
ATOM 14512 C CA . SER B 1 697 ? 13.031 -47.906 -24.094 1 67.56 697 SER B CA 1
ATOM 14513 C C . SER B 1 697 ? 13.734 -46.594 -24.406 1 67.56 697 SER B C 1
ATOM 14515 O O . SER B 1 697 ? 13.25 -45.531 -24.047 1 67.56 697 SER B O 1
ATOM 14517 N N . GLY B 1 698 ? 14.641 -46.562 -25.297 1 59.66 698 GLY B N 1
ATOM 14518 C CA . GLY B 1 698 ? 15.289 -45.344 -25.766 1 59.66 698 GLY B CA 1
ATOM 14519 C C . GLY B 1 698 ? 16.234 -44.75 -24.734 1 59.66 698 GLY B C 1
ATOM 14520 O O . GLY B 1 698 ? 16.766 -43.656 -24.922 1 59.66 698 GLY B O 1
ATOM 14521 N N . TYR B 1 699 ? 16.312 -45.188 -23.438 1 54.47 699 TYR B N 1
ATOM 14522 C CA . TYR B 1 699 ? 17.219 -44.625 -22.453 1 54.47 699 TYR B CA 1
ATOM 14523 C C . TYR B 1 699 ? 18.672 -44.812 -22.859 1 54.47 699 TYR B C 1
ATOM 14525 O O . TYR B 1 699 ? 19.594 -44.406 -22.156 1 54.47 699 TYR B O 1
ATOM 14533 N N . GLN B 1 700 ? 18.891 -45.25 -23.969 1 51.84 700 GLN B N 1
ATOM 14534 C CA . GLN B 1 700 ? 20.281 -45.531 -24.297 1 51.84 700 GLN B CA 1
ATOM 14535 C C . GLN B 1 700 ? 21.109 -44.25 -24.328 1 51.84 700 GLN B C 1
ATOM 14537 O O . GLN B 1 700 ? 20.578 -43.188 -24.672 1 51.84 700 GLN B O 1
ATOM 14542 N N . SER B 1 701 ? 22.062 -44.156 -23.469 1 42.81 701 SER B N 1
ATOM 14543 C CA . SER B 1 701 ? 23.078 -43.156 -23.141 1 42.81 701 SER B CA 1
ATOM 14544 C C . SER B 1 701 ? 23.562 -42.438 -24.391 1 42.81 701 SER B C 1
ATOM 14546 O O . SER B 1 701 ? 24.312 -43 -25.188 1 42.81 701 SER B O 1
ATOM 14548 N N . SER B 1 702 ? 22.812 -42.094 -25.312 1 38.59 702 SER B N 1
ATOM 14549 C CA . SER B 1 702 ? 23.578 -41.25 -26.219 1 38.59 702 SER B CA 1
ATOM 14550 C C . SER B 1 702 ? 24.047 -39.969 -25.547 1 38.59 702 SER B C 1
ATOM 14552 O O . SER B 1 702 ? 24.562 -39.062 -26.203 1 38.59 702 SER B O 1
ATOM 14554 N N . LEU B 1 703 ? 23.625 -39.719 -24.406 1 34.91 703 LEU B N 1
ATOM 14555 C CA . LEU B 1 703 ? 23.984 -38.344 -24.094 1 34.91 703 LEU B CA 1
ATOM 14556 C C . LEU B 1 703 ? 25.484 -38.125 -24.203 1 34.91 703 LEU B C 1
ATOM 14558 O O . LEU B 1 703 ? 25.984 -37.031 -23.891 1 34.91 703 LEU B O 1
ATOM 14562 N N . VAL B 1 704 ? 26.406 -39 -23.891 1 32.47 704 VAL B N 1
ATOM 14563 C CA . VAL B 1 704 ? 27.719 -38.375 -24.109 1 32.47 704 VAL B CA 1
ATOM 14564 C C . VAL B 1 704 ? 27.844 -37.938 -25.562 1 32.47 704 VAL B C 1
ATOM 14566 O O . VAL B 1 704 ? 27.094 -38.406 -26.422 1 32.47 704 VAL B O 1
ATOM 14569 N N . GLY B 1 705 ? 29.156 -37.656 -26.062 1 29.62 705 GLY B N 1
ATOM 14570 C CA . GLY B 1 705 ? 29.641 -37.125 -27.312 1 29.62 705 GLY B CA 1
ATOM 14571 C C . GLY B 1 705 ? 28.969 -37.719 -28.531 1 29.62 705 GLY B C 1
ATOM 14572 O O . GLY B 1 705 ? 28.234 -38.688 -28.422 1 29.62 705 GLY B O 1
ATOM 14573 N N . ASN B 1 706 ? 29.328 -37.188 -29.781 1 30.34 706 ASN B N 1
ATOM 14574 C CA . ASN B 1 706 ? 29.172 -37.375 -31.219 1 30.34 706 ASN B CA 1
ATOM 14575 C C . ASN B 1 706 ? 29.141 -38.875 -31.578 1 30.34 706 ASN B C 1
ATOM 14577 O O . ASN B 1 706 ? 29.453 -39.25 -32.719 1 30.34 706 ASN B O 1
ATOM 14581 N N . GLN B 1 707 ? 29.422 -39.812 -30.672 1 29.22 707 GLN B N 1
ATOM 14582 C CA . GLN B 1 707 ? 29.672 -41.031 -31.438 1 29.22 707 GLN B CA 1
ATOM 14583 C C . GLN B 1 707 ? 28.406 -41.531 -32.094 1 29.22 707 GLN B C 1
ATOM 14585 O O . GLN B 1 707 ? 27.375 -41.688 -31.453 1 29.22 707 GLN B O 1
ATOM 14590 N N . ILE B 1 708 ? 28.297 -41.375 -33.406 1 30.59 708 ILE B N 1
ATOM 14591 C CA . ILE B 1 708 ? 27.5 -42.031 -34.469 1 30.59 708 ILE B CA 1
ATOM 14592 C C . ILE B 1 708 ? 27.172 -43.438 -34.031 1 30.59 708 ILE B C 1
ATOM 14594 O O . ILE B 1 708 ? 28.047 -44.188 -33.594 1 30.59 708 ILE B O 1
ATOM 14598 N N . ILE B 1 709 ? 26.016 -43.781 -33.875 1 33.41 709 ILE B N 1
ATOM 14599 C CA . ILE B 1 709 ? 25.484 -45.156 -33.906 1 33.41 709 ILE B CA 1
ATOM 14600 C C . ILE B 1 709 ? 26.172 -45.938 -35 1 33.41 709 ILE B C 1
ATOM 14602 O O . ILE B 1 709 ? 25.922 -45.719 -36.188 1 33.41 709 ILE B O 1
ATOM 14606 N N . THR B 1 710 ? 27.562 -46.156 -35.031 1 31.38 710 THR B N 1
ATOM 14607 C CA . THR B 1 710 ? 27.938 -47.219 -36 1 31.38 710 THR B CA 1
ATOM 14608 C C . THR B 1 710 ? 27.094 -48.469 -35.781 1 31.38 710 THR B C 1
ATOM 14610 O O . THR B 1 710 ? 26.859 -48.875 -34.656 1 31.38 710 THR B O 1
ATOM 14613 N N . HIS B 1 711 ? 26.281 -48.906 -36.75 1 33.75 711 HIS B N 1
ATOM 14614 C CA . HIS B 1 711 ? 25.438 -50.062 -37 1 33.75 711 HIS B CA 1
ATOM 14615 C C . HIS B 1 711 ? 26.031 -51.312 -36.312 1 33.75 711 HIS B C 1
ATOM 14617 O O . HIS B 1 711 ? 25.406 -52.375 -36.312 1 33.75 711 HIS B O 1
ATOM 14623 N N . GLY B 1 712 ? 27.453 -51.531 -36.531 1 33.78 712 GLY B N 1
ATOM 14624 C CA . GLY B 1 712 ? 27.812 -52.938 -36.312 1 33.78 712 GLY B CA 1
ATOM 14625 C C . GLY B 1 712 ? 27.422 -53.438 -34.938 1 33.78 712 GLY B C 1
ATOM 14626 O O . GLY B 1 712 ? 26.25 -53.719 -34.688 1 33.78 712 GLY B O 1
ATOM 14627 N N . LYS B 1 713 ? 28.688 -53.562 -34.094 1 37.12 713 LYS B N 1
ATOM 14628 C CA . LYS B 1 713 ? 28.828 -54.438 -32.938 1 37.12 713 LYS B CA 1
ATOM 14629 C C . LYS B 1 713 ? 28.078 -53.906 -31.719 1 37.12 713 LYS B C 1
ATOM 14631 O O . LYS B 1 713 ? 28.344 -52.781 -31.25 1 37.12 713 LYS B O 1
ATOM 14636 N N . SER B 1 714 ? 26.781 -54.062 -31.688 1 36 714 SER B N 1
ATOM 14637 C CA . SER B 1 714 ? 26.078 -53.938 -30.422 1 36 714 SER B CA 1
ATOM 14638 C C . SER B 1 714 ? 27 -54.219 -29.25 1 36 714 SER B C 1
ATOM 14640 O O . SER B 1 714 ? 27.469 -55.344 -29.078 1 36 714 SER B O 1
ATOM 14642 N N . THR B 1 715 ? 27.938 -53.531 -28.969 1 38.53 715 THR B N 1
ATOM 14643 C CA . THR B 1 715 ? 28.703 -53.844 -27.766 1 38.53 715 THR B CA 1
ATOM 14644 C C . THR B 1 715 ? 27.781 -54.062 -26.578 1 38.53 715 THR B C 1
ATOM 14646 O O . THR B 1 715 ? 27.156 -53.125 -26.078 1 38.53 715 THR B O 1
ATOM 14649 N N . CYS B 1 716 ? 27.062 -55.188 -26.453 1 44.28 716 CYS B N 1
ATOM 14650 C CA . CYS B 1 716 ? 26.328 -55.75 -25.328 1 44.28 716 CYS B CA 1
ATOM 14651 C C . CYS B 1 716 ? 27.016 -55.406 -24.016 1 44.28 716 CYS B C 1
ATOM 14653 O O . CYS B 1 716 ? 28.109 -55.906 -23.734 1 44.28 716 CYS B O 1
ATOM 14655 N N . LYS B 1 717 ? 26.984 -54.344 -23.547 1 51.16 717 LYS B N 1
ATOM 14656 C CA . LYS B 1 717 ? 27.438 -53.969 -22.203 1 51.16 717 LYS B CA 1
ATOM 14657 C C . LYS B 1 717 ? 27.094 -55.094 -21.203 1 51.16 717 LYS B C 1
ATOM 14659 O O . LYS B 1 717 ? 25.938 -55.5 -21.109 1 51.16 717 LYS B O 1
ATOM 14664 N N . LEU B 1 718 ? 27.953 -55.844 -20.922 1 62.69 718 LEU B N 1
ATOM 14665 C CA . LEU B 1 718 ? 28.016 -56.906 -19.922 1 62.69 718 LEU B CA 1
ATOM 14666 C C . LEU B 1 718 ? 27.656 -56.375 -18.531 1 62.69 718 LEU B C 1
ATOM 14668 O O . LEU B 1 718 ? 28.547 -56.219 -17.688 1 62.69 718 LEU B O 1
ATOM 14672 N N . THR B 1 719 ? 26.438 -55.625 -18.484 1 78.12 719 THR B N 1
ATOM 14673 C CA . THR B 1 719 ? 26.047 -55.156 -17.172 1 78.12 719 THR B CA 1
ATOM 14674 C C . THR B 1 719 ? 25.375 -56.25 -16.375 1 78.12 719 THR B C 1
ATOM 14676 O O . THR B 1 719 ? 24.484 -56.969 -16.891 1 78.12 719 THR B O 1
ATOM 14679 N N . GLY B 1 720 ? 25.891 -56.562 -15.188 1 87.62 720 GLY B N 1
ATOM 14680 C CA . GLY B 1 720 ? 25.312 -57.531 -14.266 1 87.62 720 GLY B CA 1
ATOM 14681 C C . GLY B 1 720 ? 24.438 -56.875 -13.211 1 87.62 720 GLY B C 1
ATOM 14682 O O . GLY B 1 720 ? 24.812 -55.875 -12.609 1 87.62 720 GLY B O 1
ATOM 14683 N N . ILE B 1 721 ? 23.156 -57.375 -13.07 1 91.94 721 ILE B N 1
ATOM 14684 C CA . ILE B 1 721 ? 22.234 -56.906 -12.047 1 91.94 721 ILE B CA 1
ATOM 14685 C C . ILE B 1 721 ? 22.406 -57.75 -10.773 1 91.94 721 ILE B C 1
ATOM 14687 O O . ILE B 1 721 ? 22.188 -58.969 -10.789 1 91.94 721 ILE B O 1
ATOM 14691 N N . PRO B 1 722 ? 22.875 -57.125 -9.719 1 93.31 722 PRO B N 1
ATOM 14692 C CA . PRO B 1 722 ? 23 -57.875 -8.469 1 93.31 722 PRO B CA 1
ATOM 14693 C C . PRO B 1 722 ? 21.656 -58.406 -7.973 1 93.31 722 PRO B C 1
ATOM 14695 O O . PRO B 1 722 ? 20.641 -57.719 -8.07 1 93.31 722 PRO B O 1
ATOM 14698 N N . ILE B 1 723 ? 21.688 -59.65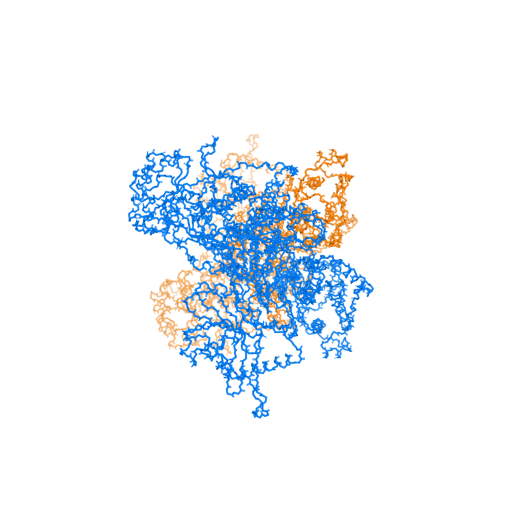6 -7.367 1 95.25 723 ILE B N 1
ATOM 14699 C CA . ILE B 1 723 ? 20.453 -60.312 -6.965 1 95.25 723 ILE B CA 1
ATOM 14700 C C . ILE B 1 723 ? 20.422 -60.469 -5.445 1 95.25 723 ILE B C 1
ATOM 14702 O O . ILE B 1 723 ? 21.453 -60.781 -4.828 1 95.25 723 ILE B O 1
ATOM 14706 N N . CYS B 1 724 ? 19.297 -60.188 -4.836 1 95.69 724 CYS B N 1
ATOM 14707 C CA . CYS B 1 724 ? 19.047 -60.375 -3.412 1 95.69 724 CYS B CA 1
ATOM 14708 C C . CYS B 1 724 ? 18.469 -61.781 -3.156 1 95.69 724 CYS B C 1
ATOM 14710 O O . CYS B 1 724 ? 17.5 -62.156 -3.811 1 95.69 724 CYS B O 1
ATOM 14712 N N . ALA B 1 725 ? 19.016 -62.469 -2.203 1 93.94 725 ALA B N 1
ATOM 14713 C CA . ALA B 1 725 ? 18.5 -63.781 -1.868 1 93.94 725 ALA B CA 1
ATOM 14714 C C . ALA B 1 725 ? 17.297 -63.688 -0.941 1 93.94 725 ALA B C 1
ATOM 14716 O O . ALA B 1 725 ? 17.125 -62.688 -0.227 1 93.94 725 ALA B O 1
ATOM 14717 N N . LEU B 1 726 ? 16.453 -64.688 -1 1 92.25 726 LEU B N 1
ATOM 14718 C CA . LEU B 1 726 ? 15.273 -64.75 -0.139 1 92.25 726 LEU B CA 1
ATOM 14719 C C . LEU B 1 726 ? 15.406 -65.875 0.847 1 92.25 726 LEU B C 1
ATOM 14721 O O . LEU B 1 726 ? 15.82 -67 0.468 1 92.25 726 LEU B O 1
ATOM 14725 N N . VAL B 1 727 ? 15.188 -65.625 2.146 1 87.81 727 VAL B N 1
ATOM 14726 C CA . VAL B 1 727 ? 15.305 -66.688 3.17 1 87.81 727 VAL B CA 1
ATOM 14727 C C . VAL B 1 727 ? 14.016 -66.75 3.977 1 87.81 727 VAL B C 1
ATOM 14729 O O . VAL B 1 727 ? 13.461 -65.688 4.379 1 87.81 727 VAL B O 1
ATOM 14732 N N . ASP B 1 728 ? 13.422 -68 4.113 1 78.75 728 ASP B N 1
ATOM 14733 C CA . ASP B 1 728 ? 12.266 -68.188 4.98 1 78.75 728 ASP B CA 1
ATOM 14734 C C . ASP B 1 728 ? 12.703 -68.438 6.422 1 78.75 728 ASP B C 1
ATOM 14736 O O . ASP B 1 728 ? 13.562 -69.312 6.68 1 78.75 728 ASP B O 1
ATOM 14740 N N . CYS B 1 729 ? 12.375 -67.688 7.445 1 73.25 729 CYS B N 1
ATOM 14741 C CA . CYS B 1 729 ? 12.906 -67.688 8.805 1 73.25 729 CYS B CA 1
ATOM 14742 C C . CYS B 1 729 ? 12.094 -68.562 9.727 1 73.25 729 CYS B C 1
ATOM 14744 O O . CYS B 1 729 ? 11.852 -68.25 10.883 1 73.25 729 CYS B O 1
ATOM 14746 N N . LEU B 1 730 ? 11.695 -69.688 9.344 1 75.25 730 LEU B N 1
ATOM 14747 C CA . LEU B 1 730 ? 10.906 -70.562 10.227 1 75.25 730 LEU B CA 1
ATOM 14748 C C . LEU B 1 730 ? 11.812 -71.375 11.141 1 75.25 730 LEU B C 1
ATOM 14750 O O . LEU B 1 730 ? 11.383 -71.812 12.203 1 75.25 730 LEU B O 1
ATOM 14754 N N . GLY B 1 731 ? 13.039 -71.5 11.023 1 79.44 731 GLY B N 1
ATOM 14755 C CA . GLY B 1 731 ? 13.922 -72.312 11.844 1 79.44 731 GLY B CA 1
ATOM 14756 C C . GLY B 1 731 ? 14.492 -71.562 13.031 1 79.44 731 GLY B C 1
ATOM 14757 O O . GLY B 1 731 ? 14.109 -70.438 13.305 1 79.44 731 GLY B O 1
ATOM 14758 N N . THR B 1 732 ? 15.25 -72.25 13.914 1 83.44 732 THR B N 1
ATOM 14759 C CA . THR B 1 732 ? 15.93 -71.688 15.047 1 83.44 732 THR B CA 1
ATOM 14760 C C . THR B 1 732 ? 16.938 -70.625 14.578 1 83.44 732 THR B C 1
ATOM 14762 O O . THR B 1 732 ? 17.375 -70.625 13.422 1 83.44 732 THR B O 1
ATOM 14765 N N . PRO B 1 733 ? 17.312 -69.688 15.438 1 90.06 733 PRO B N 1
ATOM 14766 C CA . PRO B 1 733 ? 18.266 -68.625 15.055 1 90.06 733 PRO B CA 1
ATOM 14767 C C . PRO B 1 733 ? 19.562 -69.188 14.492 1 90.06 733 PRO B C 1
ATOM 14769 O O . PRO B 1 733 ? 20.109 -68.688 13.516 1 90.06 733 PRO B O 1
ATOM 14772 N N . LYS B 1 734 ? 19.953 -70.312 15.016 1 88.69 734 LYS B N 1
ATOM 14773 C CA . LYS B 1 734 ? 21.219 -70.875 14.555 1 88.69 734 LYS B CA 1
ATOM 14774 C C . LYS B 1 734 ? 21.062 -71.5 13.18 1 88.69 734 LYS B C 1
ATOM 14776 O O . LYS B 1 734 ? 21.969 -71.438 12.352 1 88.69 734 LYS B O 1
ATOM 14781 N N . GLU B 1 735 ? 19.938 -72.125 12.984 1 89.31 735 GLU B N 1
ATOM 14782 C CA . GLU B 1 735 ? 19.672 -72.75 11.688 1 89.31 735 GLU B CA 1
ATOM 14783 C C . GLU B 1 735 ? 19.562 -71.688 10.586 1 89.31 735 GLU B C 1
ATOM 14785 O O . GLU B 1 735 ? 20.109 -71.875 9.492 1 89.31 735 GLU B O 1
ATOM 14790 N N . VAL B 1 736 ? 18.906 -70.688 10.922 1 90.81 736 VAL B N 1
ATOM 14791 C CA . VAL B 1 736 ? 18.719 -69.625 9.93 1 90.81 736 VAL B CA 1
ATOM 14792 C C . VAL B 1 736 ? 20.047 -68.938 9.656 1 90.81 736 VAL B C 1
ATOM 14794 O O . VAL B 1 736 ? 20.344 -68.562 8.508 1 90.81 736 VAL B O 1
ATOM 14797 N N . ALA B 1 737 ? 20.828 -68.75 10.672 1 92.06 737 ALA B N 1
ATOM 14798 C CA . ALA B 1 737 ? 22.156 -68.125 10.508 1 92.06 737 ALA B CA 1
ATOM 14799 C C . ALA B 1 737 ? 23.047 -69 9.617 1 92.06 737 ALA B C 1
ATOM 14801 O O . ALA B 1 737 ? 23.844 -68.438 8.836 1 92.06 737 ALA B O 1
ATOM 14802 N N . TYR B 1 738 ? 22.828 -70.25 9.758 1 90.31 738 TYR B N 1
ATOM 14803 C CA . TYR B 1 738 ? 23.609 -71.188 8.938 1 90.31 738 TYR B CA 1
ATOM 14804 C C . TYR B 1 738 ? 23.203 -71.062 7.473 1 90.31 738 TYR B C 1
ATOM 14806 O O . TYR B 1 738 ? 24.062 -71.062 6.586 1 90.31 738 TYR B O 1
ATOM 14814 N N . VAL B 1 739 ? 21.953 -71.062 7.242 1 90.44 739 VAL B N 1
ATOM 14815 C CA . VAL B 1 739 ? 21.453 -70.938 5.883 1 90.44 739 VAL B CA 1
ATOM 14816 C C . VAL B 1 739 ? 21.953 -69.625 5.258 1 90.44 739 VAL B C 1
ATOM 14818 O O . VAL B 1 739 ? 22.391 -69.625 4.102 1 90.44 739 VAL B O 1
ATOM 14821 N N . VAL B 1 740 ? 21.953 -68.562 5.98 1 93.12 740 VAL B N 1
ATOM 14822 C CA . VAL B 1 740 ? 22.406 -67.25 5.492 1 93.12 740 VAL B CA 1
ATOM 14823 C C . VAL B 1 740 ? 23.906 -67.312 5.238 1 93.12 740 VAL B C 1
ATOM 14825 O O . VAL B 1 740 ? 24.391 -66.688 4.281 1 93.12 740 VAL B O 1
ATOM 14828 N N . SER B 1 741 ? 24.609 -68 6.074 1 91.56 741 SER B N 1
ATOM 14829 C CA . SER B 1 741 ? 26.047 -68.125 5.883 1 91.56 741 SER B CA 1
ATOM 14830 C C . SER B 1 741 ? 26.359 -68.875 4.59 1 91.56 741 SER B C 1
ATOM 14832 O O . SER B 1 741 ? 27.297 -68.5 3.877 1 91.56 741 SER B O 1
ATOM 14834 N N . GLN B 1 742 ? 25.562 -69.875 4.25 1 90.31 742 GLN B N 1
ATOM 14835 C CA . GLN B 1 742 ? 25.734 -70.625 3.006 1 90.31 742 GLN B CA 1
ATOM 14836 C C . GLN B 1 742 ? 25.469 -69.75 1.796 1 90.31 742 GLN B C 1
ATOM 14838 O O . GLN B 1 742 ? 26.172 -69.812 0.791 1 90.31 742 GLN B O 1
ATOM 14843 N N . LEU B 1 743 ? 24.5 -68.938 1.924 1 92.19 743 LEU B N 1
ATOM 14844 C CA . LEU B 1 743 ? 24.156 -68 0.839 1 92.19 743 LEU B CA 1
ATOM 14845 C C . LEU B 1 743 ? 25.266 -67 0.646 1 92.19 743 LEU B C 1
ATOM 14847 O O . LEU B 1 743 ? 25.609 -66.625 -0.487 1 92.19 743 LEU B O 1
ATOM 14851 N N . PHE B 1 744 ? 25.797 -66.5 1.745 1 92.5 744 PHE B N 1
ATOM 14852 C CA . PHE B 1 744 ? 26.875 -65.562 1.69 1 92.5 744 PHE B CA 1
ATOM 14853 C C . PHE B 1 744 ? 28.094 -66.125 1.002 1 92.5 744 PHE B C 1
ATOM 14855 O O . PHE B 1 744 ? 28.703 -65.5 0.139 1 92.5 744 PHE B O 1
ATOM 14862 N N . HIS B 1 745 ? 28.375 -67.312 1.335 1 88.56 745 HIS B N 1
ATOM 14863 C CA . HIS B 1 745 ? 29.531 -68 0.733 1 88.56 745 HIS B CA 1
ATOM 14864 C C . HIS B 1 745 ? 29.266 -68.375 -0.716 1 88.56 745 HIS B C 1
ATOM 14866 O O . HIS B 1 745 ? 30.188 -68.562 -1.502 1 88.56 745 HIS B O 1
ATOM 14872 N N . GLY B 1 746 ? 27.969 -68.438 -1.014 1 89.56 746 GLY B N 1
ATOM 14873 C CA . GLY B 1 746 ? 27.562 -68.688 -2.391 1 89.56 746 GLY B CA 1
ATOM 14874 C C . GLY B 1 746 ? 27.641 -67.438 -3.264 1 89.56 746 GLY B C 1
ATOM 14875 O O . GLY B 1 746 ? 27.469 -67.562 -4.48 1 89.56 746 GLY B O 1
ATOM 14876 N N . GLY B 1 747 ? 27.875 -66.312 -2.68 1 91.5 747 GLY B N 1
ATOM 14877 C CA . GLY B 1 747 ? 28.109 -65.125 -3.469 1 91.5 747 GLY B CA 1
ATOM 14878 C C . GLY B 1 747 ? 27.062 -64.062 -3.25 1 91.5 747 GLY B C 1
ATOM 14879 O O . GLY B 1 747 ? 27.172 -62.938 -3.785 1 91.5 747 GLY B O 1
ATOM 14880 N N . PHE B 1 748 ? 26.047 -64.312 -2.525 1 93.31 748 PHE B N 1
ATOM 14881 C CA . PHE B 1 748 ? 25.016 -63.312 -2.268 1 93.31 748 PHE B CA 1
ATOM 14882 C C . PHE B 1 748 ? 25.516 -62.281 -1.284 1 93.31 748 PHE B C 1
ATOM 14884 O O . PHE B 1 748 ? 26.047 -62.594 -0.226 1 93.31 748 PHE B O 1
ATOM 14891 N N . THR B 1 749 ? 25.344 -61.031 -1.675 1 92.12 749 THR B N 1
ATOM 14892 C CA . THR B 1 749 ? 25.781 -59.938 -0.815 1 92.12 749 THR B CA 1
ATOM 14893 C C . THR B 1 749 ? 24.625 -59.344 -0.018 1 92.12 749 THR B C 1
ATOM 14895 O O . THR B 1 749 ? 24.828 -58.594 0.937 1 92.12 749 THR B O 1
ATOM 14898 N N . THR B 1 750 ? 23.453 -59.656 -0.389 1 94.69 750 THR B N 1
ATOM 14899 C CA . THR B 1 750 ? 22.25 -59.156 0.278 1 94.69 750 THR B CA 1
ATOM 14900 C C . THR B 1 750 ? 21.234 -60.281 0.452 1 94.69 750 THR B C 1
ATOM 14902 O O . THR B 1 750 ? 21.047 -61.125 -0.445 1 94.69 750 THR B O 1
ATOM 14905 N N . VAL B 1 751 ? 20.594 -60.281 1.616 1 94.81 751 VAL B N 1
ATOM 14906 C CA . VAL B 1 751 ? 19.562 -61.281 1.878 1 94.81 751 VAL B CA 1
ATOM 14907 C C . VAL B 1 751 ? 18.312 -60.625 2.439 1 94.81 751 VAL B C 1
ATOM 14909 O O . VAL B 1 751 ? 18.406 -59.688 3.219 1 94.81 751 VAL B O 1
ATOM 14912 N N . LYS B 1 752 ? 17.203 -61 1.981 1 95.44 752 LYS B N 1
ATOM 14913 C CA . LYS B 1 752 ? 15.914 -60.594 2.539 1 95.44 752 LYS B CA 1
ATOM 14914 C C . LYS B 1 752 ? 15.273 -61.719 3.344 1 95.44 752 LYS B C 1
ATOM 14916 O O . LYS B 1 752 ? 15.148 -62.844 2.857 1 95.44 752 LYS B O 1
ATOM 14921 N N . MET B 1 753 ? 14.906 -61.344 4.555 1 92.94 753 MET B N 1
ATOM 14922 C CA . MET B 1 753 ? 14.32 -62.344 5.434 1 92.94 753 MET B CA 1
ATOM 14923 C C . MET B 1 753 ? 12.898 -61.969 5.824 1 92.94 753 MET B C 1
ATOM 14925 O O . MET B 1 753 ? 12.609 -60.781 6.082 1 92.94 753 MET B O 1
ATOM 14929 N N . LYS B 1 754 ? 12.016 -62.969 5.82 1 91.12 754 LYS B N 1
ATOM 14930 C CA . LYS B 1 754 ? 10.656 -62.75 6.301 1 91.12 754 LYS B CA 1
ATOM 14931 C C . LYS B 1 754 ? 10.586 -62.812 7.824 1 91.12 754 LYS B C 1
ATOM 14933 O O . LYS B 1 754 ? 11.07 -63.75 8.43 1 91.12 754 LYS B O 1
ATOM 14938 N N . VAL B 1 755 ? 10.102 -61.75 8.398 1 90.69 755 VAL B N 1
ATOM 14939 C CA . VAL B 1 755 ? 9.945 -61.688 9.844 1 90.69 755 VAL B CA 1
ATOM 14940 C C . VAL B 1 755 ? 8.461 -61.594 10.203 1 90.69 755 VAL B C 1
ATOM 14942 O O . VAL B 1 755 ? 7.602 -61.656 9.32 1 90.69 755 VAL B O 1
ATOM 14945 N N . ALA B 1 756 ? 8.109 -61.469 11.5 1 89.75 756 ALA B N 1
ATOM 14946 C CA . ALA B 1 756 ? 6.746 -61.438 12.023 1 89.75 756 ALA B CA 1
ATOM 14947 C C . ALA B 1 756 ? 6.027 -62.75 11.812 1 89.75 756 ALA B C 1
ATOM 14949 O O . ALA B 1 756 ? 4.824 -62.781 11.539 1 89.75 756 ALA B O 1
ATOM 14950 N N . ARG B 1 757 ? 6.773 -63.688 11.664 1 80.94 757 ARG B N 1
ATOM 14951 C CA . ARG B 1 757 ? 6.223 -65.062 11.516 1 80.94 757 ARG B CA 1
ATOM 14952 C C . ARG B 1 757 ? 6.09 -65.75 12.867 1 80.94 757 ARG B C 1
ATOM 14954 O O . ARG B 1 757 ? 5.352 -66.688 13.008 1 80.94 757 ARG B O 1
ATOM 14961 N N . ARG B 1 758 ? 6.797 -65.125 13.789 1 83 758 ARG B N 1
ATOM 14962 C CA . ARG B 1 758 ? 6.789 -65.688 15.141 1 83 758 ARG B CA 1
ATOM 14963 C C . ARG B 1 758 ? 5.883 -64.875 16.062 1 83 758 ARG B C 1
ATOM 14965 O O . ARG B 1 758 ? 5.562 -63.719 15.75 1 83 758 ARG B O 1
ATOM 14972 N N . GLU B 1 759 ? 5.34 -65.5 17.078 1 82.94 759 GLU B N 1
ATOM 14973 C CA . GLU B 1 759 ? 4.422 -64.812 18 1 82.94 759 GLU B CA 1
ATOM 14974 C C . GLU B 1 759 ? 5.109 -63.656 18.703 1 82.94 759 GLU B C 1
ATOM 14976 O O . GLU B 1 759 ? 4.508 -62.594 18.891 1 82.94 759 GLU B O 1
ATOM 14981 N N . ASP B 1 760 ? 6.328 -63.812 19.031 1 87.44 760 ASP B N 1
ATOM 14982 C CA . ASP B 1 760 ? 7.074 -62.781 19.75 1 87.44 760 ASP B CA 1
ATOM 14983 C C . ASP B 1 760 ? 8.125 -62.125 18.844 1 87.44 760 ASP B C 1
ATOM 14985 O O . ASP B 1 760 ? 9.031 -62.812 18.359 1 87.44 760 ASP B O 1
ATOM 14989 N N . PRO B 1 761 ? 8.055 -60.75 18.625 1 93.25 761 PRO B N 1
ATOM 14990 C CA . PRO B 1 761 ? 8.992 -60.062 17.75 1 93.25 761 PRO B CA 1
ATOM 14991 C C . PRO B 1 761 ? 10.438 -60.188 18.234 1 93.25 761 PRO B C 1
ATOM 14993 O O . PRO B 1 761 ? 11.375 -60.031 17.438 1 93.25 761 PRO B O 1
ATOM 14996 N N . THR B 1 762 ? 10.641 -60.469 19.5 1 92 762 THR B N 1
ATOM 14997 C CA . THR B 1 762 ? 11.984 -60.594 20.062 1 92 762 THR B CA 1
ATOM 14998 C C . THR B 1 762 ? 12.672 -61.844 19.531 1 92 762 THR B C 1
ATOM 15000 O O . THR B 1 762 ? 13.898 -61.906 19.469 1 92 762 THR B O 1
ATOM 15003 N N . GLU B 1 763 ? 11.836 -62.844 19.219 1 91 763 GLU B N 1
ATOM 15004 C CA . GLU B 1 763 ? 12.391 -64.062 18.625 1 91 763 GLU B CA 1
ATOM 15005 C C . GLU B 1 763 ? 12.922 -63.781 17.219 1 91 763 GLU B C 1
ATOM 15007 O O . GLU B 1 763 ? 13.938 -64.375 16.812 1 91 763 GLU B O 1
ATOM 15012 N N . ASP B 1 764 ? 12.219 -63 16.469 1 92 764 ASP B N 1
ATOM 15013 C CA . ASP B 1 764 ? 12.695 -62.562 15.148 1 92 764 ASP B CA 1
ATOM 15014 C C . ASP B 1 764 ? 14.008 -61.781 15.258 1 92 764 ASP B C 1
ATOM 15016 O O . ASP B 1 764 ? 14.906 -61.969 14.43 1 92 764 ASP B O 1
ATOM 15020 N N . ALA B 1 765 ? 14.086 -61 16.312 1 94.06 765 ALA B N 1
ATOM 15021 C CA . ALA B 1 765 ? 15.289 -60.188 16.531 1 94.06 765 ALA B CA 1
ATOM 15022 C C . ALA B 1 765 ? 16.484 -61.062 16.875 1 94.06 765 ALA B C 1
ATOM 15024 O O . ALA B 1 765 ? 17.625 -60.75 16.5 1 94.06 765 ALA B O 1
ATOM 15025 N N . ALA B 1 766 ? 16.172 -62.125 17.562 1 92.38 766 ALA B N 1
ATOM 15026 C CA . ALA B 1 766 ? 17.234 -63.031 17.953 1 92.38 766 ALA B CA 1
ATOM 15027 C C . ALA B 1 766 ? 17.891 -63.656 16.734 1 92.38 766 ALA B C 1
ATOM 15029 O O . ALA B 1 766 ? 19.094 -63.938 16.75 1 92.38 766 ALA B O 1
ATOM 15030 N N . VAL B 1 767 ? 17.094 -63.906 15.766 1 92.44 767 VAL B N 1
ATOM 15031 C CA . VAL B 1 767 ? 17.609 -64.5 14.523 1 92.44 767 VAL B CA 1
ATOM 15032 C C . VAL B 1 767 ? 18.594 -63.5 13.883 1 92.44 767 VAL B C 1
ATOM 15034 O O . VAL B 1 767 ? 19.688 -63.906 13.453 1 92.44 767 VAL B O 1
ATOM 15037 N N . ILE B 1 768 ? 18.297 -62.25 13.805 1 93.94 768 ILE B N 1
ATOM 15038 C CA . ILE B 1 768 ? 19.125 -61.219 13.18 1 93.94 768 ILE B CA 1
ATOM 15039 C C . ILE B 1 768 ? 20.422 -61.062 13.969 1 93.94 768 ILE B C 1
ATOM 15041 O O . ILE B 1 768 ? 21.5 -60.938 13.391 1 93.94 768 ILE B O 1
ATOM 15045 N N . ARG B 1 769 ? 20.297 -61.156 15.305 1 93.38 769 ARG B N 1
ATOM 15046 C CA . ARG B 1 769 ? 21.469 -61 16.156 1 93.38 769 ARG B CA 1
ATOM 15047 C C . ARG B 1 769 ? 22.422 -62.188 15.953 1 93.38 769 ARG B C 1
ATOM 15049 O O . ARG B 1 769 ? 23.641 -62 15.961 1 93.38 769 ARG B O 1
ATOM 15056 N N . GLU B 1 770 ? 21.828 -63.344 15.789 1 93.44 770 GLU B N 1
ATOM 15057 C CA . GLU B 1 770 ? 22.656 -64.5 15.562 1 93.44 770 GLU B CA 1
ATOM 15058 C C . GLU B 1 770 ? 23.406 -64.438 14.234 1 93.44 770 GLU B C 1
ATOM 15060 O O . GLU B 1 770 ? 24.547 -64.875 14.133 1 93.44 770 GLU B O 1
ATOM 15065 N N . ILE B 1 771 ? 22.75 -63.906 13.219 1 93.81 771 ILE B N 1
ATOM 15066 C CA . ILE B 1 771 ? 23.391 -63.719 11.914 1 93.81 771 ILE B CA 1
ATOM 15067 C C . ILE B 1 771 ? 24.531 -62.719 12.016 1 93.81 771 ILE B C 1
ATOM 15069 O O . ILE B 1 771 ? 25.609 -62.969 11.461 1 93.81 771 ILE B O 1
ATOM 15073 N N . ARG B 1 772 ? 24.328 -61.656 12.695 1 94.56 772 ARG B N 1
ATOM 15074 C CA . ARG B 1 772 ? 25.359 -60.656 12.867 1 94.56 772 ARG B CA 1
ATOM 15075 C C . ARG B 1 772 ? 26.531 -61.188 13.68 1 94.56 772 ARG B C 1
ATOM 15077 O O . ARG B 1 772 ? 27.672 -60.812 13.445 1 94.56 772 ARG B O 1
ATOM 15084 N N . GLN B 1 773 ? 26.25 -61.969 14.555 1 90.62 773 GLN B N 1
ATOM 15085 C CA . GLN B 1 773 ? 27.312 -62.562 15.359 1 90.62 773 GLN B CA 1
ATOM 15086 C C . GLN B 1 773 ? 28.156 -63.531 14.523 1 90.62 773 GLN B C 1
ATOM 15088 O O . GLN B 1 773 ? 29.375 -63.594 14.695 1 90.62 773 GLN B O 1
ATOM 15093 N N . SER B 1 774 ? 27.516 -64.25 13.633 1 91.12 774 SER B N 1
ATOM 15094 C CA . SER B 1 774 ? 28.188 -65.25 12.828 1 91.12 774 SER B CA 1
ATOM 15095 C C . SER B 1 774 ? 28.891 -64.625 11.633 1 91.12 774 SER B C 1
ATOM 15097 O O . SER B 1 774 ? 30.016 -65 11.297 1 91.12 774 SER B O 1
ATOM 15099 N N . LEU B 1 775 ? 28.281 -63.656 10.875 1 91.5 775 LEU B N 1
ATOM 15100 C CA . LEU B 1 775 ? 28.797 -63.156 9.609 1 91.5 775 LEU B CA 1
ATOM 15101 C C . LEU B 1 775 ? 29.234 -61.688 9.742 1 91.5 775 LEU B C 1
ATOM 15103 O O . LEU B 1 775 ? 29.859 -61.156 8.828 1 91.5 775 LEU B O 1
ATOM 15107 N N . GLY B 1 776 ? 28.984 -61.094 10.836 1 87.88 776 GLY B N 1
ATOM 15108 C CA . GLY B 1 776 ? 29.312 -59.688 11 1 87.88 776 GLY B CA 1
ATOM 15109 C C . GLY B 1 776 ? 28.516 -58.781 10.094 1 87.88 776 GLY B C 1
ATOM 15110 O O . GLY B 1 776 ? 27.312 -59 9.906 1 87.88 776 GLY B O 1
ATOM 15111 N N . TYR B 1 777 ? 29.219 -57.719 9.539 1 87.38 777 TYR B N 1
ATOM 15112 C CA . TYR B 1 777 ? 28.516 -56.719 8.773 1 87.38 777 TYR B CA 1
ATOM 15113 C C . TYR B 1 777 ? 28.844 -56.812 7.285 1 87.38 777 TYR B C 1
ATOM 15115 O O . TYR B 1 777 ? 28.609 -55.875 6.52 1 87.38 777 TYR B O 1
ATOM 15123 N N . GLN B 1 778 ? 29.266 -57.906 6.855 1 85 778 GLN B N 1
ATOM 15124 C CA . GLN B 1 778 ? 29.656 -58.125 5.469 1 85 778 GLN B CA 1
ATOM 15125 C C . GLN B 1 778 ? 28.438 -58.344 4.586 1 85 778 GLN B C 1
ATOM 15127 O O . GLN B 1 778 ? 28.5 -58.188 3.367 1 85 778 GLN B O 1
ATOM 15132 N N . ILE B 1 779 ? 27.359 -58.781 5.117 1 89.94 779 ILE B N 1
ATOM 15133 C CA . ILE B 1 779 ? 26.141 -59.062 4.375 1 89.94 779 ILE B CA 1
ATOM 15134 C C . ILE B 1 779 ? 25.078 -58 4.734 1 89.94 779 ILE B C 1
ATOM 15136 O O . ILE B 1 779 ? 25 -57.562 5.883 1 89.94 779 ILE B O 1
ATOM 15140 N N . SER B 1 780 ? 24.469 -57.5 3.688 1 93.62 780 SER B N 1
ATOM 15141 C CA . SER B 1 780 ? 23.344 -56.594 3.92 1 93.62 780 SER B CA 1
ATOM 15142 C C . SER B 1 780 ? 22.062 -57.375 4.215 1 93.62 780 SER B C 1
ATOM 15144 O O . SER B 1 780 ? 21.75 -58.375 3.537 1 93.62 780 SER B O 1
ATOM 15146 N N . ILE B 1 781 ? 21.375 -56.969 5.273 1 94.88 781 ILE B N 1
ATOM 15147 C CA . ILE B 1 781 ? 20.188 -57.688 5.699 1 94.88 781 ILE B CA 1
ATOM 15148 C C . ILE B 1 781 ? 18.953 -56.844 5.52 1 94.88 781 ILE B C 1
ATOM 15150 O O . ILE B 1 781 ? 18.891 -55.719 6.023 1 94.88 781 ILE B O 1
ATOM 15154 N N . ARG B 1 782 ? 17.984 -57.344 4.715 1 96.62 782 ARG B N 1
ATOM 15155 C CA . ARG B 1 782 ? 16.641 -56.781 4.582 1 96.62 782 ARG B CA 1
ATOM 15156 C C . ARG B 1 782 ? 15.617 -57.656 5.277 1 96.62 782 ARG B C 1
ATOM 15158 O O . ARG B 1 782 ? 15.727 -58.875 5.262 1 96.62 782 ARG B O 1
ATOM 15165 N N . VAL B 1 783 ? 14.727 -57 5.934 1 95.69 783 VAL B N 1
ATOM 15166 C CA . VAL B 1 783 ? 13.695 -57.812 6.562 1 95.69 783 VAL B CA 1
ATOM 15167 C C . VAL B 1 783 ? 12.312 -57.344 6.094 1 95.69 783 VAL B C 1
ATOM 15169 O O . VAL B 1 783 ? 12.141 -56.188 5.699 1 95.69 783 VAL B O 1
ATOM 15172 N N . ASP B 1 784 ? 11.383 -58.281 6.008 1 94.25 784 ASP B N 1
ATOM 15173 C CA . ASP B 1 784 ? 10.023 -58 5.543 1 94.25 784 ASP B CA 1
ATOM 15174 C C . ASP B 1 784 ? 8.992 -58.562 6.527 1 94.25 784 ASP B C 1
ATOM 15176 O O . ASP B 1 784 ? 8.93 -59.75 6.762 1 94.25 784 ASP B O 1
ATOM 15180 N N . ALA B 1 785 ? 8.18 -57.625 7.098 1 93.5 785 ALA B N 1
ATOM 15181 C CA . ALA B 1 785 ? 7.184 -58.031 8.094 1 93.5 785 ALA B CA 1
ATOM 15182 C C . ALA B 1 785 ? 5.816 -58.219 7.449 1 93.5 785 ALA B C 1
ATOM 15184 O O . ALA B 1 785 ? 4.891 -58.719 8.094 1 93.5 785 ALA B O 1
ATOM 15185 N N . ASN B 1 786 ? 5.617 -57.875 6.18 1 90.5 786 ASN B N 1
ATOM 15186 C CA . ASN B 1 786 ? 4.391 -58.062 5.414 1 90.5 786 ASN B CA 1
ATOM 15187 C C . ASN B 1 786 ? 3.178 -57.5 6.145 1 90.5 786 ASN B C 1
ATOM 15189 O O . ASN B 1 786 ? 2.129 -58.156 6.215 1 90.5 786 ASN B O 1
ATOM 15193 N N . ARG B 1 787 ? 3.342 -56.469 6.816 1 91.5 787 ARG B N 1
ATOM 15194 C CA . ARG B 1 787 ? 2.287 -55.719 7.508 1 91.5 787 ARG B CA 1
ATOM 15195 C C . ARG B 1 787 ? 1.662 -56.562 8.609 1 91.5 787 ARG B C 1
ATOM 15197 O O . ARG B 1 787 ? 0.465 -56.469 8.883 1 91.5 787 ARG B O 1
ATOM 15204 N N . LYS B 1 788 ? 2.352 -57.344 9.203 1 90.38 788 LYS B N 1
ATOM 15205 C CA . LYS B 1 788 ? 1.732 -58.281 10.133 1 90.38 788 LYS B CA 1
ATOM 15206 C C . LYS B 1 788 ? 1.827 -57.781 11.57 1 90.38 788 LYS B C 1
ATOM 15208 O O . LYS B 1 788 ? 1.064 -58.219 12.438 1 90.38 788 LYS B O 1
ATOM 15213 N N . TRP B 1 789 ? 2.723 -56.844 11.844 1 94.44 789 TRP B N 1
ATOM 15214 C CA . TRP B 1 789 ? 2.912 -56.406 13.211 1 94.44 789 TRP B CA 1
ATOM 15215 C C . TRP B 1 789 ? 2.008 -55.219 13.516 1 94.44 789 TRP B C 1
ATOM 15217 O O . TRP B 1 789 ? 1.785 -54.344 12.656 1 94.44 789 TRP B O 1
ATOM 15227 N N . THR B 1 790 ? 1.472 -55.156 14.719 1 94.25 790 THR B N 1
ATOM 15228 C CA . THR B 1 790 ? 0.914 -53.938 15.25 1 94.25 790 THR B CA 1
ATOM 15229 C C . THR B 1 790 ? 2.018 -52.906 15.516 1 94.25 790 THR B C 1
ATOM 15231 O O . THR B 1 790 ? 3.201 -53.25 15.508 1 94.25 790 THR B O 1
ATOM 15234 N N . TYR B 1 791 ? 1.643 -51.75 15.703 1 95.12 791 TYR B N 1
ATOM 15235 C CA . TYR B 1 791 ? 2.611 -50.688 15.922 1 95.12 791 TYR B CA 1
ATOM 15236 C C . TYR B 1 791 ? 3.533 -51 17.094 1 95.12 791 TYR B C 1
ATOM 15238 O O . TYR B 1 791 ? 4.754 -50.875 16.984 1 95.12 791 TYR B O 1
ATOM 15246 N N . ASP B 1 792 ? 2.977 -51.5 18.203 1 93.31 792 ASP B N 1
ATOM 15247 C CA . ASP B 1 792 ? 3.744 -51.781 19.406 1 93.31 792 ASP B CA 1
ATOM 15248 C C . ASP B 1 792 ? 4.723 -52.906 19.188 1 93.31 792 ASP B C 1
ATOM 15250 O O . ASP B 1 792 ? 5.863 -52.875 19.656 1 93.31 792 ASP B O 1
ATOM 15254 N N . LYS B 1 793 ? 4.273 -53.938 18.484 1 94.88 793 LYS B N 1
ATOM 15255 C CA . LYS B 1 793 ? 5.129 -55.094 18.188 1 94.88 793 LYS B CA 1
ATOM 15256 C C . LYS B 1 793 ? 6.277 -54.688 17.266 1 94.88 793 LYS B C 1
ATOM 15258 O O . LYS B 1 793 ? 7.402 -55.188 17.438 1 94.88 793 LYS B O 1
ATOM 15263 N N . ALA B 1 794 ? 5.965 -53.906 16.344 1 96.38 794 ALA B N 1
ATOM 15264 C CA . ALA B 1 794 ? 6.988 -53.438 15.406 1 96.38 794 ALA B CA 1
ATOM 15265 C C . ALA B 1 794 ? 8.07 -52.625 16.125 1 96.38 794 ALA B C 1
ATOM 15267 O O . ALA B 1 794 ? 9.258 -52.781 15.836 1 96.38 794 ALA B O 1
ATOM 15268 N N . VAL B 1 795 ? 7.621 -51.75 17.031 1 95.62 795 VAL B N 1
ATOM 15269 C CA . VAL B 1 795 ? 8.562 -50.938 17.781 1 95.62 795 VAL B CA 1
ATOM 15270 C C . VAL B 1 795 ? 9.414 -51.844 18.688 1 95.62 795 VAL B C 1
ATOM 15272 O O . VAL B 1 795 ? 10.602 -51.562 18.891 1 95.62 795 VAL B O 1
ATOM 15275 N N . GLN B 1 796 ? 8.773 -52.812 19.25 1 94.19 796 GLN B N 1
ATOM 15276 C CA . GLN B 1 796 ? 9.508 -53.75 20.062 1 94.19 796 GLN B CA 1
ATOM 15277 C C . GLN B 1 796 ? 10.617 -54.438 19.266 1 94.19 796 GLN B C 1
ATOM 15279 O O . GLN B 1 796 ? 11.742 -54.562 19.75 1 94.19 796 GLN B O 1
ATOM 15284 N N . PHE B 1 797 ? 10.289 -54.875 18.141 1 95.56 797 PHE B N 1
ATOM 15285 C CA . PHE B 1 797 ? 11.289 -55.469 17.25 1 95.56 797 PHE B CA 1
ATOM 15286 C C . PHE B 1 797 ? 12.414 -54.469 16.969 1 95.56 797 PHE B C 1
ATOM 15288 O O . PHE B 1 797 ? 13.594 -54.812 17.062 1 95.56 797 PHE B O 1
ATOM 15295 N N . ALA B 1 798 ? 12.023 -53.281 16.578 1 95.69 798 ALA B N 1
ATOM 15296 C CA . ALA B 1 798 ? 12.969 -52.25 16.203 1 95.69 798 ALA B CA 1
ATOM 15297 C C . ALA B 1 798 ? 13.961 -51.969 17.328 1 95.69 798 ALA B C 1
ATOM 15299 O O . ALA B 1 798 ? 15.148 -51.781 17.078 1 95.69 798 ALA B O 1
ATOM 15300 N N . THR B 1 799 ? 13.422 -51.906 18.531 1 93.19 799 THR B N 1
ATOM 15301 C CA . THR B 1 799 ? 14.266 -51.656 19.688 1 93.19 799 THR B CA 1
ATOM 15302 C C . THR B 1 799 ? 15.266 -52.781 19.906 1 93.19 799 THR B C 1
ATOM 15304 O O . THR B 1 799 ? 16.391 -52.531 20.344 1 93.19 799 THR B O 1
ATOM 15307 N N . SER B 1 800 ? 14.891 -53.938 19.531 1 93.5 800 SER B N 1
ATOM 15308 C CA . SER B 1 800 ? 15.727 -55.125 19.75 1 93.5 800 SER B CA 1
ATOM 15309 C C . SER B 1 800 ? 16.812 -55.219 18.703 1 93.5 800 SER B C 1
ATOM 15311 O O . SER B 1 800 ? 17.812 -55.938 18.891 1 93.5 800 SER B O 1
ATOM 15313 N N . VAL B 1 801 ? 16.609 -54.562 17.516 1 93.69 801 VAL B N 1
ATOM 15314 C CA . VAL B 1 801 ? 17.562 -54.75 16.438 1 93.69 801 VAL B CA 1
ATOM 15315 C C . VAL B 1 801 ? 18.25 -53.406 16.125 1 93.69 801 VAL B C 1
ATOM 15317 O O . VAL B 1 801 ? 18.844 -53.25 15.055 1 93.69 801 VAL B O 1
ATOM 15320 N N . LYS B 1 802 ? 18.141 -52.438 16.906 1 88.06 802 LYS B N 1
ATOM 15321 C CA . LYS B 1 802 ? 18.625 -51.094 16.688 1 88.06 802 LYS B CA 1
ATOM 15322 C C . LYS B 1 802 ? 20.109 -51.062 16.312 1 88.06 802 LYS B C 1
ATOM 15324 O O . LYS B 1 802 ? 20.531 -50.281 15.484 1 88.06 802 LYS B O 1
ATOM 15329 N N . ASN B 1 803 ? 20.875 -52.094 16.797 1 86.44 803 ASN B N 1
ATOM 15330 C CA . ASN B 1 803 ? 22.312 -52.094 16.578 1 86.44 803 ASN B CA 1
ATOM 15331 C C . ASN B 1 803 ? 22.719 -53.125 15.547 1 86.44 803 ASN B C 1
ATOM 15333 O O . ASN B 1 803 ? 23.906 -53.438 15.398 1 86.44 803 ASN B O 1
ATOM 15337 N N . CYS B 1 804 ? 21.844 -53.688 14.766 1 92.25 804 CYS B N 1
ATOM 15338 C CA . CYS B 1 804 ? 22.141 -54.75 13.828 1 92.25 804 CYS B CA 1
ATOM 15339 C C . CYS B 1 804 ? 22.297 -54.219 12.414 1 92.25 804 CYS B C 1
ATOM 15341 O O . CYS B 1 804 ? 22.5 -55 11.477 1 92.25 804 CYS B O 1
ATOM 15343 N N . ALA B 1 805 ? 22.234 -52.938 12.133 1 90.69 805 ALA B N 1
ATOM 15344 C CA . ALA B 1 805 ? 22.484 -52.25 10.859 1 90.69 805 ALA B CA 1
ATOM 15345 C C . ALA B 1 805 ? 21.641 -52.875 9.742 1 90.69 805 ALA B C 1
ATOM 15347 O O . ALA B 1 805 ? 22.188 -53.281 8.711 1 90.69 805 ALA B O 1
ATOM 15348 N N . LEU B 1 806 ? 20.359 -52.938 9.859 1 93.81 806 LEU B N 1
ATOM 15349 C CA . LEU B 1 806 ? 19.453 -53.344 8.797 1 93.81 806 LEU B CA 1
ATOM 15350 C C . LEU B 1 806 ? 19.453 -52.344 7.648 1 93.81 806 LEU B C 1
ATOM 15352 O O . LEU B 1 806 ? 19.5 -51.156 7.875 1 93.81 806 LEU B O 1
ATOM 15356 N N . GLU B 1 807 ? 19.516 -52.875 6.434 1 94.31 807 GLU B N 1
ATOM 15357 C CA . GLU B 1 807 ? 19.375 -51.969 5.301 1 94.31 807 GLU B CA 1
ATOM 15358 C C . GLU B 1 807 ? 18.016 -51.281 5.312 1 94.31 807 GLU B C 1
ATOM 15360 O O . GLU B 1 807 ? 17.938 -50.062 5.121 1 94.31 807 GLU B O 1
ATOM 15365 N N . TYR B 1 808 ? 16.922 -52.125 5.504 1 96.5 808 TYR B N 1
ATOM 15366 C CA . TYR B 1 808 ? 15.594 -51.562 5.75 1 96.5 808 TYR B CA 1
ATOM 15367 C C . TYR B 1 808 ? 14.648 -52.656 6.25 1 96.5 808 TYR B C 1
ATOM 15369 O O . TYR B 1 808 ? 14.961 -53.844 6.184 1 96.5 808 TYR B O 1
ATOM 15377 N N . ILE B 1 809 ? 13.617 -52.25 6.809 1 96.62 809 ILE B N 1
ATOM 15378 C CA . ILE B 1 809 ? 12.516 -53.125 7.148 1 96.62 809 ILE B CA 1
ATOM 15379 C C . ILE B 1 809 ? 11.312 -52.812 6.254 1 96.62 809 ILE B C 1
ATOM 15381 O O . ILE B 1 809 ? 10.883 -51.656 6.152 1 96.62 809 ILE B O 1
ATOM 15385 N N . GLU B 1 810 ? 10.875 -53.875 5.641 1 96.06 810 GLU B N 1
ATOM 15386 C CA . GLU B 1 810 ? 9.781 -53.719 4.68 1 96.06 810 GLU B CA 1
ATOM 15387 C C . GLU B 1 810 ? 8.422 -53.875 5.367 1 96.06 810 GLU B C 1
ATOM 15389 O O . GLU B 1 810 ? 8.164 -54.875 6.043 1 96.06 810 GLU B O 1
ATOM 15394 N N . GLU B 1 811 ? 7.562 -52.906 5.219 1 96 811 GLU B N 1
ATOM 15395 C CA . GLU B 1 811 ? 6.184 -52.875 5.695 1 96 811 GLU B CA 1
ATOM 15396 C C . GLU B 1 811 ? 6.09 -53.375 7.137 1 96 811 GLU B C 1
ATOM 15398 O O . GLU B 1 811 ? 5.469 -54.406 7.406 1 96 811 GLU B O 1
ATOM 15403 N N . PRO B 1 812 ? 6.605 -52.594 8.062 1 94.69 812 PRO B N 1
ATOM 15404 C CA . PRO B 1 812 ? 6.707 -53.062 9.453 1 94.69 812 PRO B CA 1
ATOM 15405 C C . PRO B 1 812 ? 5.359 -53.062 10.172 1 94.69 812 PRO B C 1
ATOM 15407 O O . PRO B 1 812 ? 5.145 -53.875 11.078 1 94.69 812 PRO B O 1
ATOM 15410 N N . VAL B 1 813 ? 4.457 -52.125 9.773 1 95.25 813 VAL B N 1
ATOM 15411 C CA . VAL B 1 813 ? 3.236 -51.938 10.555 1 95.25 813 VAL B CA 1
ATOM 15412 C C . VAL B 1 813 ? 2.02 -52.312 9.703 1 95.25 813 VAL B C 1
ATOM 15414 O O . VAL B 1 813 ? 2.057 -52.188 8.477 1 95.25 813 VAL B O 1
ATOM 15417 N N . CYS B 1 814 ? 0.939 -52.688 10.375 1 92.56 814 CYS B N 1
ATOM 15418 C CA . CYS B 1 814 ? -0.265 -53.125 9.672 1 92.56 814 CYS B CA 1
ATOM 15419 C C . CYS B 1 814 ? -1.003 -51.938 9.078 1 92.56 814 CYS B C 1
ATOM 15421 O O . CYS B 1 814 ? -1.701 -52.062 8.07 1 92.56 814 CYS B O 1
ATOM 15423 N N . PHE B 1 815 ? -0.825 -50.812 9.688 1 91.19 815 PHE B N 1
ATOM 15424 C CA . PHE B 1 815 ? -1.505 -49.625 9.164 1 91.19 815 PHE B CA 1
ATOM 15425 C C . PHE B 1 815 ? -0.519 -48.719 8.453 1 91.19 815 PHE B C 1
ATOM 15427 O O . PHE B 1 815 ? 0.496 -48.312 9.031 1 91.19 815 PHE B O 1
ATOM 15434 N N . GLU B 1 816 ? -0.887 -48.281 7.262 1 91 816 GLU B N 1
ATOM 15435 C CA . GLU B 1 816 ? -0.046 -47.469 6.402 1 91 816 GLU B CA 1
ATOM 15436 C C . GLU B 1 816 ? 0.27 -46.125 7.066 1 91 816 GLU B C 1
ATOM 15438 O O . GLU B 1 816 ? 1.373 -45.594 6.918 1 91 816 GLU B O 1
ATOM 15443 N N . ASP B 1 817 ? -0.634 -45.5 7.844 1 89.06 817 ASP B N 1
ATOM 15444 C CA . ASP B 1 817 ? -0.5 -44.188 8.422 1 89.06 817 ASP B CA 1
ATOM 15445 C C . ASP B 1 817 ? 0.536 -44.156 9.547 1 89.06 817 ASP B C 1
ATOM 15447 O O . ASP B 1 817 ? 1.031 -43.094 9.93 1 89.06 817 ASP B O 1
ATOM 15451 N N . ASP B 1 818 ? 0.903 -45.344 10.008 1 93.69 818 ASP B N 1
ATOM 15452 C CA . ASP B 1 818 ? 1.82 -45.438 11.141 1 93.69 818 ASP B CA 1
ATOM 15453 C C . ASP B 1 818 ? 3.264 -45.594 10.664 1 93.69 818 ASP B C 1
ATOM 15455 O O . ASP B 1 818 ? 4.195 -45.531 11.469 1 93.69 818 ASP B O 1
ATOM 15459 N N . ILE B 1 819 ? 3.465 -45.719 9.406 1 94.56 819 ILE B N 1
ATOM 15460 C CA . ILE B 1 819 ? 4.785 -46.031 8.875 1 94.56 819 ILE B CA 1
ATOM 15461 C C . ILE B 1 819 ? 5.754 -44.875 9.188 1 94.56 819 ILE B C 1
ATOM 15463 O O . ILE B 1 819 ? 6.867 -45.125 9.656 1 94.56 819 ILE B O 1
ATOM 15467 N N . ILE B 1 820 ? 5.336 -43.656 8.898 1 93.38 820 ILE B N 1
ATOM 15468 C CA . ILE B 1 820 ? 6.203 -42.5 9.094 1 93.38 820 ILE B CA 1
ATOM 15469 C C . ILE B 1 820 ? 6.504 -42.344 10.578 1 93.38 820 ILE B C 1
ATOM 15471 O O . ILE B 1 820 ? 7.641 -42.062 10.961 1 93.38 820 ILE B O 1
ATOM 15475 N N . THR B 1 821 ? 5.453 -42.5 11.422 1 93.56 821 THR B N 1
ATOM 15476 C CA . THR B 1 821 ? 5.637 -42.406 12.867 1 93.56 821 THR B CA 1
ATOM 15477 C C . THR B 1 821 ? 6.637 -43.438 13.352 1 93.56 821 THR B C 1
ATOM 15479 O O . THR B 1 821 ? 7.449 -43.188 14.234 1 93.56 821 THR B O 1
ATOM 15482 N N . PHE B 1 822 ? 6.547 -44.625 12.844 1 95.69 822 PHE B N 1
ATOM 15483 C CA . PHE B 1 822 ? 7.473 -45.688 13.164 1 95.69 822 PHE B CA 1
ATOM 15484 C C . PHE B 1 822 ? 8.906 -45.312 12.836 1 95.69 822 PHE B C 1
ATOM 15486 O O . PHE B 1 822 ? 9.812 -45.5 13.641 1 95.69 822 PHE B O 1
ATOM 15493 N N . CYS B 1 823 ? 9.141 -44.75 11.648 1 94.12 823 CYS B N 1
ATOM 15494 C CA . CYS B 1 823 ? 10.469 -44.312 11.227 1 94.12 823 CYS B CA 1
ATOM 15495 C C . CYS B 1 823 ? 11.039 -43.281 12.195 1 94.12 823 CYS B C 1
ATOM 15497 O O . CYS B 1 823 ? 12.203 -43.344 12.586 1 94.12 823 CYS B O 1
ATOM 15499 N N . GLU B 1 824 ? 10.211 -42.344 12.555 1 92.56 824 GLU B N 1
ATOM 15500 C CA . GLU B 1 824 ? 10.641 -41.25 13.406 1 92.56 824 GLU B CA 1
ATOM 15501 C C . GLU B 1 824 ? 10.969 -41.719 14.812 1 92.56 824 GLU B C 1
ATOM 15503 O O . GLU B 1 824 ? 11.922 -41.281 15.43 1 92.56 824 GLU B O 1
ATOM 15508 N N . GLU B 1 825 ? 10.18 -42.625 15.234 1 92 825 GLU B N 1
ATOM 15509 C CA . GLU B 1 825 ? 10.328 -43.094 16.594 1 92 825 GLU B CA 1
ATOM 15510 C C . GLU B 1 825 ? 11.508 -44.062 16.719 1 92 825 GLU B C 1
ATOM 15512 O O . GLU B 1 825 ? 12.227 -44.031 17.719 1 92 825 GLU B O 1
ATOM 15517 N N . THR B 1 826 ? 11.742 -44.938 15.859 1 94.06 826 THR B N 1
ATOM 15518 C CA . THR B 1 826 ? 12.727 -46 15.977 1 94.06 826 THR B CA 1
ATOM 15519 C C . THR B 1 826 ? 14.039 -45.594 15.305 1 94.06 826 THR B C 1
ATOM 15521 O O . THR B 1 826 ? 15.102 -46.125 15.641 1 94.06 826 THR B O 1
ATOM 15524 N N . GLY B 1 827 ? 13.914 -44.719 14.211 1 91.44 827 GLY B N 1
ATOM 15525 C CA . GLY B 1 827 ? 15.094 -44.344 13.453 1 91.44 827 GLY B CA 1
ATOM 15526 C C . GLY B 1 827 ? 15.5 -45.375 12.422 1 91.44 827 GLY B C 1
ATOM 15527 O O . GLY B 1 827 ? 16.5 -45.219 11.727 1 91.44 827 GLY B O 1
ATOM 15528 N N . LEU B 1 828 ? 14.797 -46.531 12.266 1 94.19 828 LEU B N 1
ATOM 15529 C CA . LEU B 1 828 ? 15.086 -47.531 11.25 1 94.19 828 LEU B CA 1
ATOM 15530 C C . LEU B 1 828 ? 14.578 -47.094 9.883 1 94.19 828 LEU B C 1
ATOM 15532 O O . LEU B 1 828 ? 13.57 -46.406 9.789 1 94.19 828 LEU B O 1
ATOM 15536 N N . PHE B 1 829 ? 15.266 -47.531 8.914 1 95.75 829 PHE B N 1
ATOM 15537 C CA . PHE B 1 829 ? 14.859 -47.219 7.547 1 95.75 829 PHE B CA 1
ATOM 15538 C C . PHE B 1 829 ? 13.773 -48.188 7.09 1 95.75 829 PHE B C 1
ATOM 15540 O O . PHE B 1 829 ? 13.797 -49.375 7.445 1 95.75 829 PHE B O 1
ATOM 15547 N N . VAL B 1 830 ? 12.82 -47.688 6.348 1 96.5 830 VAL B N 1
ATOM 15548 C CA . VAL B 1 830 ? 11.664 -48.469 5.941 1 96.5 830 VAL B CA 1
ATOM 15549 C C . VAL B 1 830 ? 11.586 -48.531 4.418 1 96.5 830 VAL B C 1
ATOM 15551 O O . VAL B 1 830 ? 12.016 -47.625 3.73 1 96.5 830 VAL B O 1
ATOM 15554 N N . ALA B 1 831 ? 11.156 -49.656 3.869 1 97.25 831 ALA B N 1
ATOM 15555 C CA . ALA B 1 831 ? 10.836 -49.844 2.455 1 97.25 831 ALA B CA 1
ATOM 15556 C C . ALA B 1 831 ? 9.344 -50.125 2.256 1 97.25 831 ALA B C 1
ATOM 15558 O O . ALA B 1 831 ? 8.711 -50.781 3.088 1 97.25 831 ALA B O 1
ATOM 15559 N N . LEU B 1 832 ? 8.812 -49.562 1.16 1 96.5 832 LEU B N 1
ATOM 15560 C CA . LEU B 1 832 ? 7.41 -49.781 0.833 1 96.5 832 LEU B CA 1
ATOM 15561 C C . LEU B 1 832 ? 7.246 -50.906 -0.156 1 96.5 832 LEU B C 1
ATOM 15563 O O . LEU B 1 832 ? 8.07 -51.094 -1.058 1 96.5 832 LEU B O 1
ATOM 15567 N N . ASP B 1 833 ? 6.223 -51.719 -0.022 1 94.69 833 ASP B N 1
ATOM 15568 C CA . ASP B 1 833 ? 5.875 -52.812 -0.915 1 94.69 833 ASP B CA 1
ATOM 15569 C C . ASP B 1 833 ? 4.363 -52.906 -1.11 1 94.69 833 ASP B C 1
ATOM 15571 O O . ASP B 1 833 ? 3.814 -52.281 -2.031 1 94.69 833 ASP B O 1
ATOM 15575 N N . GLU B 1 834 ? 3.59 -53.375 -0.122 1 90.5 834 GLU B N 1
ATOM 15576 C CA . GLU B 1 834 ? 2.137 -53.469 -0.202 1 90.5 834 GLU B CA 1
ATOM 15577 C C . GLU B 1 834 ? 1.493 -52.094 -0.32 1 90.5 834 GLU B C 1
ATOM 15579 O O . GLU B 1 834 ? 0.459 -51.938 -0.973 1 90.5 834 GLU B O 1
ATOM 15584 N N . THR B 1 835 ? 2.066 -51.188 0.185 1 92.62 835 THR B N 1
ATOM 15585 C CA . THR B 1 835 ? 1.55 -49.812 0.205 1 92.62 835 THR B CA 1
ATOM 15586 C C . THR B 1 835 ? 1.455 -49.25 -1.21 1 92.62 835 THR B C 1
ATOM 15588 O O . THR B 1 835 ? 0.604 -48.406 -1.491 1 92.62 835 THR B O 1
ATOM 15591 N N . ILE B 1 836 ? 2.252 -49.719 -2.162 1 93.31 836 ILE B N 1
ATOM 15592 C CA . ILE B 1 836 ? 2.295 -49.094 -3.486 1 93.31 836 ILE B CA 1
ATOM 15593 C C . ILE B 1 836 ? 1.556 -50 -4.488 1 93.31 836 ILE B C 1
ATOM 15595 O O . ILE B 1 836 ? 1.558 -49.719 -5.691 1 93.31 836 ILE B O 1
ATOM 15599 N N . ASP B 1 837 ? 0.915 -51 -4.105 1 89.25 837 ASP B N 1
ATOM 15600 C CA . ASP B 1 837 ? 0.299 -51.969 -4.988 1 89.25 837 ASP B CA 1
ATOM 15601 C C . ASP B 1 837 ? -0.757 -51.344 -5.883 1 89.25 837 ASP B C 1
ATOM 15603 O O . ASP B 1 837 ? -0.938 -51.75 -7.031 1 89.25 837 ASP B O 1
ATOM 15607 N N . ASN B 1 838 ? -1.379 -50.25 -5.422 1 85.44 838 ASN B N 1
ATOM 15608 C CA . ASN B 1 838 ? -2.488 -49.656 -6.156 1 85.44 838 ASN B CA 1
ATOM 15609 C C . ASN B 1 838 ? -2.123 -48.281 -6.707 1 85.44 838 ASN B C 1
ATOM 15611 O O . ASN B 1 838 ? -3.004 -47.469 -7.008 1 85.44 838 ASN B O 1
ATOM 15615 N N . ILE B 1 839 ? -0.885 -48.094 -6.875 1 87.75 839 ILE B N 1
ATOM 15616 C CA . ILE B 1 839 ? -0.472 -46.781 -7.34 1 87.75 839 ILE B CA 1
ATOM 15617 C C . ILE B 1 839 ? -0.473 -46.75 -8.867 1 87.75 839 ILE B C 1
ATOM 15619 O O . ILE B 1 839 ? 0.098 -47.625 -9.516 1 87.75 839 ILE B O 1
ATOM 15623 N N . THR B 1 840 ? -1.233 -45.812 -9.422 1 81.69 840 THR B N 1
ATOM 15624 C CA . THR B 1 840 ? -1.271 -45.531 -10.852 1 81.69 840 THR B CA 1
ATOM 15625 C C . THR B 1 840 ? -0.987 -44.062 -11.109 1 81.69 840 THR B C 1
ATOM 15627 O O . THR B 1 840 ? -0.722 -43.281 -10.172 1 81.69 840 THR B O 1
ATOM 15630 N N . TRP B 1 841 ? -1.041 -43.781 -12.328 1 76.44 841 TRP B N 1
ATOM 15631 C CA . TRP B 1 841 ? -0.793 -42.375 -12.711 1 76.44 841 TRP B CA 1
ATOM 15632 C C . TRP B 1 841 ? -1.792 -41.438 -12.031 1 76.44 841 TRP B C 1
ATOM 15634 O O . TRP B 1 841 ? -1.427 -40.375 -11.586 1 76.44 841 TRP B O 1
ATOM 15644 N N . GLU B 1 842 ? -3.006 -41.844 -11.922 1 73.88 842 GLU B N 1
ATOM 15645 C CA . GLU B 1 842 ? -4.082 -41 -11.422 1 73.88 842 GLU B CA 1
ATOM 15646 C C . GLU B 1 842 ? -3.922 -40.719 -9.93 1 73.88 842 GLU B C 1
ATOM 15648 O O . GLU B 1 842 ? -4.344 -39.688 -9.438 1 73.88 842 GLU B O 1
ATOM 15653 N N . ASN B 1 843 ? -3.283 -41.625 -9.227 1 80.94 843 ASN B N 1
ATOM 15654 C CA . ASN B 1 843 ? -3.195 -41.438 -7.781 1 80.94 843 ASN B CA 1
ATOM 15655 C C . ASN B 1 843 ? -1.744 -41.406 -7.309 1 80.94 843 ASN B C 1
ATOM 15657 O O . ASN B 1 843 ? -1.447 -41.812 -6.176 1 80.94 843 ASN B O 1
ATOM 15661 N N . LEU B 1 844 ? -0.901 -41.094 -8.195 1 81.25 844 LEU B N 1
ATOM 15662 C CA . LEU B 1 844 ? 0.517 -41 -7.867 1 81.25 844 LEU B CA 1
ATOM 15663 C C . LEU B 1 844 ? 0.735 -40.062 -6.684 1 81.25 844 LEU B C 1
ATOM 15665 O O . LEU B 1 844 ? 1.677 -40.219 -5.91 1 81.25 844 LEU B O 1
ATOM 15669 N N . HIS B 1 845 ? -0.134 -39.031 -6.473 1 78.69 845 HIS B N 1
ATOM 15670 C CA . HIS B 1 845 ? -0.001 -38 -5.434 1 78.69 845 HIS B CA 1
ATOM 15671 C C . HIS B 1 845 ? -0.048 -38.625 -4.043 1 78.69 845 HIS B C 1
ATOM 15673 O O . HIS B 1 845 ? 0.441 -38.031 -3.078 1 78.69 845 HIS B O 1
ATOM 15679 N N . LYS B 1 846 ? -0.557 -39.781 -3.953 1 81.12 846 LYS B N 1
ATOM 15680 C CA . LYS B 1 846 ? -0.646 -40.469 -2.666 1 81.12 846 LYS B CA 1
ATOM 15681 C C . LYS B 1 846 ? 0.74 -40.812 -2.129 1 81.12 846 LYS B C 1
ATOM 15683 O O . LYS B 1 846 ? 0.918 -40.969 -0.92 1 81.12 846 LYS B O 1
ATOM 15688 N N . LEU B 1 847 ? 1.682 -40.875 -3.041 1 88.25 847 LEU B N 1
ATOM 15689 C CA . LEU B 1 847 ? 3.043 -41.188 -2.625 1 88.25 847 LEU B CA 1
ATOM 15690 C C . LEU B 1 847 ? 3.711 -40 -1.978 1 88.25 847 LEU B C 1
ATOM 15692 O O . LEU B 1 847 ? 4.777 -40.125 -1.369 1 88.25 847 LEU B O 1
ATOM 15696 N N . GLY B 1 848 ? 3.062 -38.875 -2.09 1 83.06 848 GLY B N 1
ATOM 15697 C CA . GLY B 1 848 ? 3.621 -37.656 -1.579 1 83.06 848 GLY B CA 1
ATOM 15698 C C . GLY B 1 848 ? 3.928 -37.688 -0.095 1 83.06 848 GLY B C 1
ATOM 15699 O O . GLY B 1 848 ? 4.887 -37.062 0.368 1 83.06 848 GLY B O 1
ATOM 15700 N N . LYS B 1 849 ? 3.162 -38.344 0.671 1 82.75 849 LYS B N 1
ATOM 15701 C CA . LYS B 1 849 ? 3.369 -38.438 2.113 1 82.75 849 LYS B CA 1
ATOM 15702 C C . LYS B 1 849 ? 4.629 -39.25 2.443 1 82.75 849 LYS B C 1
ATOM 15704 O O . LYS B 1 849 ? 5.184 -39.125 3.535 1 82.75 849 LYS B O 1
ATOM 15709 N N . PHE B 1 850 ? 5.168 -39.969 1.498 1 91.31 850 PHE B N 1
ATOM 15710 C CA . PHE B 1 850 ? 6.281 -40.875 1.779 1 91.31 850 PHE B CA 1
ATOM 15711 C C . PHE B 1 850 ? 7.59 -40.281 1.262 1 91.31 850 PHE B C 1
ATOM 15713 O O . PHE B 1 850 ? 8.562 -41.031 1.062 1 91.31 850 PHE B O 1
ATOM 15720 N N . VAL B 1 851 ? 7.578 -39.031 0.979 1 90.44 851 VAL B N 1
ATOM 15721 C CA . VAL B 1 851 ? 8.812 -38.344 0.594 1 90.44 851 VAL B CA 1
ATOM 15722 C C . VAL B 1 851 ? 9.75 -38.281 1.794 1 90.44 851 VAL B C 1
ATOM 15724 O O . VAL B 1 851 ? 10.938 -37.969 1.641 1 90.44 851 VAL B O 1
ATOM 15727 N N . HIS B 1 852 ? 9.359 -38.75 2.996 1 91.12 852 HIS B N 1
ATOM 15728 C CA . HIS B 1 852 ? 10.109 -38.75 4.246 1 91.12 852 HIS B CA 1
ATOM 15729 C C . HIS B 1 852 ? 11.438 -39.469 4.102 1 91.12 852 HIS B C 1
ATOM 15731 O O . HIS B 1 852 ? 11.508 -40.531 3.457 1 91.12 852 HIS B O 1
ATOM 15737 N N . PRO B 1 853 ? 12.5 -38.938 4.613 1 90.31 853 PRO B N 1
ATOM 15738 C CA . PRO B 1 853 ? 13.828 -39.562 4.465 1 90.31 853 PRO B CA 1
ATOM 15739 C C . PRO B 1 853 ? 13.93 -40.938 5.133 1 90.31 853 PRO B C 1
ATOM 15741 O O . PRO B 1 853 ? 14.82 -41.719 4.801 1 90.31 853 PRO B O 1
ATOM 15744 N N . GLY B 1 854 ? 13.039 -41.219 6.031 1 93 854 GLY B N 1
ATOM 15745 C CA . GLY B 1 854 ? 13.031 -42.531 6.648 1 93 854 GLY B CA 1
ATOM 15746 C C . GLY B 1 854 ? 12.641 -43.625 5.688 1 93 854 GLY B C 1
ATOM 15747 O O . GLY B 1 854 ? 12.922 -44.812 5.934 1 93 854 GLY B O 1
ATOM 15748 N N . ILE B 1 855 ? 11.969 -43.312 4.672 1 95.19 855 ILE B N 1
ATOM 15749 C CA . ILE B 1 855 ? 11.664 -44.281 3.604 1 95.19 855 ILE B CA 1
ATOM 15750 C C . ILE B 1 855 ? 12.82 -44.312 2.602 1 95.19 855 ILE B C 1
ATOM 15752 O O . ILE B 1 855 ? 13.07 -43.312 1.905 1 95.19 855 ILE B O 1
ATOM 15756 N N . VAL B 1 856 ? 13.453 -45.406 2.5 1 95.06 856 VAL B N 1
ATOM 15757 C CA . VAL B 1 856 ? 14.703 -45.375 1.751 1 95.06 856 VAL B CA 1
ATOM 15758 C C . VAL B 1 856 ? 14.562 -46.219 0.479 1 95.06 856 VAL B C 1
ATOM 15760 O O . VAL B 1 856 ? 15.367 -46.094 -0.446 1 95.06 856 VAL B O 1
ATOM 15763 N N . ALA B 1 857 ? 13.484 -47 0.38 1 96.06 857 ALA B N 1
ATOM 15764 C CA . ALA B 1 857 ? 13.344 -47.875 -0.789 1 96.06 857 ALA B CA 1
ATOM 15765 C C . ALA B 1 857 ? 11.875 -48.156 -1.094 1 96.06 857 ALA B C 1
ATOM 15767 O O . ALA B 1 857 ? 11.023 -48.031 -0.214 1 96.06 857 ALA B O 1
ATOM 15768 N N . VAL B 1 858 ? 11.656 -48.438 -2.318 1 96.5 858 VAL B N 1
ATOM 15769 C CA . VAL B 1 858 ? 10.359 -48.906 -2.803 1 96.5 858 VAL B CA 1
ATOM 15770 C C . VAL B 1 858 ? 10.539 -50.25 -3.545 1 96.5 858 VAL B C 1
ATOM 15772 O O . VAL B 1 858 ? 11.305 -50.312 -4.508 1 96.5 858 VAL B O 1
ATOM 15775 N N . VAL B 1 859 ? 9.914 -51.25 -3.01 1 97.12 859 VAL B N 1
ATOM 15776 C CA . VAL B 1 859 ? 9.977 -52.594 -3.625 1 97.12 859 VAL B CA 1
ATOM 15777 C C . VAL B 1 859 ? 8.828 -52.75 -4.613 1 97.12 859 VAL B C 1
ATOM 15779 O O . VAL B 1 859 ? 7.66 -52.75 -4.219 1 97.12 859 VAL B O 1
ATOM 15782 N N . ILE B 1 860 ? 9.188 -52.969 -5.867 1 96.69 860 ILE B N 1
ATOM 15783 C CA . ILE B 1 860 ? 8.188 -52.938 -6.934 1 96.69 860 ILE B CA 1
ATOM 15784 C C . ILE B 1 860 ? 8.047 -54.312 -7.539 1 96.69 860 ILE B C 1
ATOM 15786 O O . ILE B 1 860 ? 9.023 -54.906 -8 1 96.69 860 ILE B O 1
ATOM 15790 N N . LYS B 1 861 ? 6.918 -54.812 -7.484 1 95.44 861 LYS B N 1
ATOM 15791 C CA . LYS B 1 861 ? 6.551 -56.031 -8.156 1 95.44 861 LYS B CA 1
ATOM 15792 C C . LYS B 1 861 ? 5.684 -55.781 -9.383 1 95.44 861 LYS B C 1
ATOM 15794 O O . LYS B 1 861 ? 4.473 -55.562 -9.258 1 95.44 861 LYS B O 1
ATOM 15799 N N . PRO B 1 862 ? 6.277 -55.844 -10.586 1 94.81 862 PRO B N 1
ATOM 15800 C CA . PRO B 1 862 ? 5.535 -55.438 -11.781 1 94.81 862 PRO B CA 1
ATOM 15801 C C . PRO B 1 862 ? 4.219 -56.188 -11.938 1 94.81 862 PRO B C 1
ATOM 15803 O O . PRO B 1 862 ? 3.211 -55.625 -12.352 1 94.81 862 PRO B O 1
ATOM 15806 N N . SER B 1 863 ? 4.195 -57.469 -11.594 1 93.56 863 SER B N 1
ATOM 15807 C CA . SER B 1 863 ? 2.988 -58.281 -11.734 1 93.56 863 SER B CA 1
ATOM 15808 C C . SER B 1 863 ? 1.907 -57.844 -10.758 1 93.56 863 SER B C 1
ATOM 15810 O O . SER B 1 863 ? 0.726 -58.125 -10.953 1 93.56 863 SER B O 1
ATOM 15812 N N . VAL B 1 864 ? 2.293 -57.125 -9.734 1 92.19 864 VAL B N 1
ATOM 15813 C CA . VAL B 1 864 ? 1.348 -56.719 -8.703 1 92.19 864 VAL B CA 1
ATOM 15814 C C . VAL B 1 864 ? 0.892 -55.281 -8.961 1 92.19 864 VAL B C 1
ATOM 15816 O O . VAL B 1 864 ? -0.279 -54.938 -8.766 1 92.19 864 VAL B O 1
ATOM 15819 N N . VAL B 1 865 ? 1.766 -54.469 -9.461 1 92.62 865 VAL B N 1
ATOM 15820 C CA . VAL B 1 865 ? 1.432 -53.062 -9.625 1 92.62 865 VAL B CA 1
ATOM 15821 C C . VAL B 1 865 ? 0.715 -52.844 -10.961 1 92.62 865 VAL B C 1
ATOM 15823 O O . VAL B 1 865 ? 0.071 -51.812 -11.172 1 92.62 865 VAL B O 1
ATOM 15826 N N . GLY B 1 866 ? 0.799 -53.75 -11.852 1 89.94 866 GLY B N 1
ATOM 15827 C CA . GLY B 1 866 ? 0.025 -53.656 -13.078 1 89.94 866 GLY B CA 1
ATOM 15828 C C . GLY B 1 866 ? 0.879 -53.375 -14.305 1 89.94 866 GLY B C 1
ATOM 15829 O O . GLY B 1 866 ? 0.575 -52.469 -15.078 1 89.94 866 GLY B O 1
ATOM 15830 N N . GLY B 1 867 ? 2.098 -53.969 -14.344 1 92.5 867 GLY B N 1
ATOM 15831 C CA . GLY B 1 867 ? 2.861 -53.906 -15.578 1 92.5 867 GLY B CA 1
ATOM 15832 C C . GLY B 1 867 ? 4.125 -53.062 -15.461 1 92.5 867 GLY B C 1
ATOM 15833 O O . GLY B 1 867 ? 4.395 -52.5 -14.406 1 92.5 867 GLY B O 1
ATOM 15834 N N . PHE B 1 868 ? 4.84 -53.031 -16.547 1 94.56 868 PHE B N 1
ATOM 15835 C CA . PHE B 1 868 ? 6.125 -52.344 -16.625 1 94.56 868 PHE B CA 1
ATOM 15836 C C . PHE B 1 868 ? 5.926 -50.812 -16.625 1 94.56 868 PHE B C 1
ATOM 15838 O O . PHE B 1 868 ? 6.727 -50.094 -16.062 1 94.56 868 PHE B O 1
ATOM 15845 N N . GLU B 1 869 ? 4.852 -50.406 -17.266 1 92.38 869 GLU B N 1
ATOM 15846 C CA . GLU B 1 869 ? 4.574 -48.969 -17.359 1 92.38 869 GLU B CA 1
ATOM 15847 C C . GLU B 1 869 ? 4.344 -48.375 -15.969 1 92.38 869 GLU B C 1
ATOM 15849 O O . GLU B 1 869 ? 4.938 -47.344 -15.625 1 92.38 869 GLU B O 1
ATOM 15854 N N . ASN B 1 870 ? 3.463 -48.938 -15.18 1 92.81 870 ASN B N 1
ATOM 15855 C CA . ASN B 1 870 ? 3.219 -48.469 -13.82 1 92.81 870 ASN B CA 1
ATOM 15856 C C . ASN B 1 870 ? 4.457 -48.625 -12.938 1 92.81 870 ASN B C 1
ATOM 15858 O O . ASN B 1 870 ? 4.73 -47.781 -12.094 1 92.81 870 ASN B O 1
ATOM 15862 N N . ALA B 1 871 ? 5.141 -49.75 -13.148 1 94.62 871 ALA B N 1
ATOM 15863 C CA . ALA B 1 871 ? 6.355 -50 -12.375 1 94.62 871 ALA B CA 1
ATOM 15864 C C . ALA B 1 871 ? 7.398 -48.906 -12.633 1 94.62 871 ALA B C 1
ATOM 15866 O O . ALA B 1 871 ? 8.07 -48.438 -11.703 1 94.62 871 ALA B O 1
ATOM 15867 N N . LEU B 1 872 ? 7.555 -48.625 -13.883 1 92.56 872 LEU B N 1
ATOM 15868 C CA . LEU B 1 872 ? 8.523 -47.594 -14.227 1 92.56 872 LEU B CA 1
ATOM 15869 C C . LEU B 1 872 ? 8.125 -46.25 -13.609 1 92.56 872 LEU B C 1
ATOM 15871 O O . LEU B 1 872 ? 8.992 -45.469 -13.164 1 92.56 872 LEU B O 1
ATOM 15875 N N . LEU B 1 873 ? 6.848 -45.906 -13.656 1 90.94 873 LEU B N 1
ATOM 15876 C CA . LEU B 1 873 ? 6.336 -44.688 -13.055 1 90.94 873 LEU B CA 1
ATOM 15877 C C . LEU B 1 873 ? 6.691 -44.625 -11.578 1 90.94 873 LEU B C 1
ATOM 15879 O O . LEU B 1 873 ? 7.168 -43.594 -11.102 1 90.94 873 LEU B O 1
ATOM 15883 N N . ILE B 1 874 ? 6.461 -45.656 -10.859 1 93.56 874 ILE B N 1
ATOM 15884 C CA . ILE B 1 874 ? 6.734 -45.719 -9.43 1 93.56 874 ILE B CA 1
ATOM 15885 C C . ILE B 1 874 ? 8.242 -45.625 -9.188 1 93.56 874 ILE B C 1
ATOM 15887 O O . ILE B 1 874 ? 8.688 -44.969 -8.25 1 93.56 874 ILE B O 1
ATOM 15891 N N . ALA B 1 875 ? 9.008 -46.312 -10.023 1 93.81 875 ALA B N 1
ATOM 15892 C CA . ALA B 1 875 ? 10.461 -46.312 -9.891 1 93.81 875 ALA B CA 1
ATOM 15893 C C . ALA B 1 875 ? 11.008 -44.875 -10.086 1 93.81 875 ALA B C 1
ATOM 15895 O O . ALA B 1 875 ? 11.898 -44.438 -9.352 1 93.81 875 ALA B O 1
ATOM 15896 N N . LYS B 1 876 ? 10.5 -44.25 -11.117 1 90.44 876 LYS B N 1
ATOM 15897 C CA . LYS B 1 876 ? 10.938 -42.875 -11.383 1 90.44 876 LYS B CA 1
ATOM 15898 C C . LYS B 1 876 ? 10.641 -41.969 -10.195 1 90.44 876 LYS B C 1
ATOM 15900 O O . LYS B 1 876 ? 11.453 -41.125 -9.852 1 90.44 876 LYS B O 1
ATOM 15905 N N . TRP B 1 877 ? 9.406 -42.031 -9.672 1 91.5 877 TRP B N 1
ATOM 15906 C CA . TRP B 1 877 ? 9.055 -41.25 -8.5 1 91.5 877 TRP B CA 1
ATOM 15907 C C . TRP B 1 877 ? 10.031 -41.5 -7.359 1 91.5 877 TRP B C 1
ATOM 15909 O O . TRP B 1 877 ? 10.477 -40.562 -6.695 1 91.5 877 TRP B O 1
ATOM 15919 N N . ALA B 1 878 ? 10.328 -42.781 -7.086 1 93.19 878 ALA B N 1
ATOM 15920 C CA . ALA B 1 878 ? 11.234 -43.156 -6.008 1 93.19 878 ALA B CA 1
ATOM 15921 C C . ALA B 1 878 ? 12.617 -42.562 -6.223 1 93.19 878 ALA B C 1
ATOM 15923 O O . ALA B 1 878 ? 13.195 -41.969 -5.305 1 93.19 878 ALA B O 1
ATOM 15924 N N . GLN B 1 879 ? 13.07 -42.719 -7.371 1 90.94 879 GLN B N 1
ATOM 15925 C CA . GLN B 1 879 ? 14.422 -42.25 -7.688 1 90.94 879 GLN B CA 1
ATOM 15926 C C . GLN B 1 879 ? 14.492 -40.719 -7.633 1 90.94 879 GLN B C 1
ATOM 15928 O O . GLN B 1 879 ? 15.508 -40.156 -7.211 1 90.94 879 GLN B O 1
ATOM 15933 N N . LYS B 1 880 ? 13.492 -40.094 -8.102 1 89 880 LYS B N 1
ATOM 15934 C CA . LYS B 1 880 ? 13.422 -38.656 -8.008 1 89 880 LYS B CA 1
ATOM 15935 C C . LYS B 1 880 ? 13.562 -38.188 -6.566 1 89 880 LYS B C 1
ATOM 15937 O O . LYS B 1 880 ? 14.133 -37.125 -6.309 1 89 880 LYS B O 1
ATOM 15942 N N . HIS B 1 881 ? 13.062 -38.906 -5.617 1 90.25 881 HIS B N 1
ATOM 15943 C CA . HIS B 1 881 ? 13.117 -38.531 -4.207 1 90.25 881 HIS B CA 1
ATOM 15944 C C . HIS B 1 881 ? 14.258 -39.25 -3.494 1 90.25 881 HIS B C 1
ATOM 15946 O O . HIS B 1 881 ? 14.195 -39.469 -2.281 1 90.25 881 HIS B O 1
ATOM 15952 N N . GLU B 1 882 ? 15.188 -39.781 -4.281 1 89.06 882 GLU B N 1
ATOM 15953 C CA . GLU B 1 882 ? 16.438 -40.375 -3.789 1 89.06 882 GLU B CA 1
ATOM 15954 C C . GLU B 1 882 ? 16.156 -41.688 -3.014 1 89.06 882 GLU B C 1
ATOM 15956 O O . GLU B 1 882 ? 16.766 -41.906 -1.965 1 89.06 882 GLU B O 1
ATOM 15961 N N . LYS B 1 883 ? 15.242 -42.375 -3.43 1 93.12 883 LYS B N 1
ATOM 15962 C CA . LYS B 1 883 ? 14.922 -43.688 -2.867 1 93.12 883 LYS B CA 1
ATOM 15963 C C . LYS B 1 883 ? 15.297 -44.812 -3.832 1 93.12 883 LYS B C 1
ATOM 15965 O O . LYS B 1 883 ? 15.242 -44.625 -5.051 1 93.12 883 LYS B O 1
ATOM 15970 N N . MET B 1 884 ? 15.641 -45.938 -3.246 1 94.12 884 MET B N 1
ATOM 15971 C CA . MET B 1 884 ? 15.977 -47.062 -4.09 1 94.12 884 MET B CA 1
ATOM 15972 C C . MET B 1 884 ? 14.727 -47.688 -4.699 1 94.12 884 MET B C 1
ATOM 15974 O O . MET B 1 884 ? 13.703 -47.812 -4.027 1 94.12 884 MET B O 1
ATOM 15978 N N . ALA B 1 885 ? 14.789 -47.938 -5.961 1 95.25 885 ALA B N 1
ATOM 15979 C CA . ALA B 1 885 ? 13.75 -48.719 -6.629 1 95.25 885 ALA B CA 1
ATOM 15980 C C . ALA B 1 885 ? 14.188 -50.156 -6.836 1 95.25 885 ALA B C 1
ATOM 15982 O O . ALA B 1 885 ? 15.141 -50.438 -7.574 1 95.25 885 ALA B O 1
ATOM 15983 N N . ILE B 1 886 ? 13.531 -51.094 -6.168 1 96.75 886 ILE B N 1
ATOM 15984 C CA . ILE B 1 886 ? 13.906 -52.5 -6.203 1 96.75 886 ILE B CA 1
ATOM 15985 C C . ILE B 1 886 ? 12.836 -53.281 -6.938 1 96.75 886 ILE B C 1
ATOM 15987 O O . ILE B 1 886 ? 11.672 -53.312 -6.531 1 96.75 886 ILE B O 1
ATOM 15991 N N . VAL B 1 887 ? 13.242 -53.938 -7.984 1 96.56 887 VAL B N 1
ATOM 15992 C CA . VAL B 1 887 ? 12.328 -54.812 -8.695 1 96.56 887 VAL B CA 1
ATOM 15993 C C . VAL B 1 887 ? 12.328 -56.188 -8.031 1 96.56 887 VAL B C 1
ATOM 15995 O O . VAL B 1 887 ? 13.391 -56.781 -7.781 1 96.56 887 VAL B O 1
ATOM 15998 N N . SER B 1 888 ? 11.195 -56.656 -7.695 1 95.62 888 SER B N 1
ATOM 15999 C CA . SER B 1 888 ? 11.094 -57.938 -7.016 1 95.62 888 SER B CA 1
ATOM 16000 C C . SER B 1 888 ? 10.148 -58.906 -7.762 1 95.62 888 SER B C 1
ATOM 16002 O O . SER B 1 888 ? 9.188 -58.438 -8.391 1 95.62 888 SER B O 1
ATOM 16004 N N . SER B 1 889 ? 10.516 -60.219 -7.695 1 94.19 889 SER B N 1
ATOM 16005 C CA . SER B 1 889 ? 9.695 -61.25 -8.328 1 94.19 889 SER B CA 1
ATOM 16006 C C . SER B 1 889 ? 8.781 -61.906 -7.309 1 94.19 889 SER B C 1
ATOM 16008 O O . SER B 1 889 ? 9.008 -61.812 -6.102 1 94.19 889 SER B O 1
ATOM 16010 N N . THR B 1 890 ? 7.742 -62.531 -7.746 1 89.88 890 THR B N 1
ATOM 16011 C CA . THR B 1 890 ? 6.801 -63.281 -6.941 1 89.88 890 THR B CA 1
ATOM 16012 C C . THR B 1 890 ? 6.699 -64.75 -7.449 1 89.88 890 THR B C 1
ATOM 16014 O O . THR B 1 890 ? 5.598 -65.25 -7.68 1 89.88 890 THR B O 1
ATOM 16017 N N . PHE B 1 891 ? 7.887 -65.375 -7.676 1 89.31 891 PHE B N 1
ATOM 16018 C CA . PHE B 1 891 ? 8.039 -66.75 -8.078 1 89.31 891 PHE B CA 1
ATOM 16019 C C . PHE B 1 891 ? 7.668 -66.938 -9.547 1 89.31 891 PHE B C 1
ATOM 16021 O O . PHE B 1 891 ? 7.082 -67.938 -9.914 1 89.31 891 PHE B O 1
ATOM 16028 N N . GLU B 1 892 ? 7.875 -65.938 -10.281 1 92.69 892 GLU B N 1
ATOM 16029 C CA . GLU B 1 892 ? 7.758 -66.062 -11.727 1 92.69 892 GLU B CA 1
ATOM 16030 C C . GLU B 1 892 ? 8.781 -67.062 -12.266 1 92.69 892 GLU B C 1
ATOM 16032 O O . GLU B 1 892 ? 9.828 -67.312 -11.656 1 92.69 892 GLU B O 1
ATOM 16037 N N . SER B 1 893 ? 8.484 -67.688 -13.398 1 94.38 893 SER B N 1
ATOM 16038 C CA . SER B 1 893 ? 9.398 -68.562 -14.047 1 94.38 893 SER B CA 1
ATOM 16039 C C . SER B 1 893 ? 10.578 -67.875 -14.672 1 94.38 893 SER B C 1
ATOM 16041 O O . SER B 1 893 ? 10.727 -66.625 -14.492 1 94.38 893 SER B O 1
ATOM 16043 N N . GLY B 1 894 ? 11.438 -68.625 -15.352 1 94.31 894 GLY B N 1
ATOM 16044 C CA . GLY B 1 894 ? 12.578 -68 -16.016 1 94.31 894 GLY B CA 1
ATOM 16045 C C . GLY B 1 894 ? 12.195 -66.938 -17.031 1 94.31 894 GLY B C 1
ATOM 16046 O O . GLY B 1 894 ? 12.945 -66 -17.25 1 94.31 894 GLY B O 1
ATOM 16047 N N . LEU B 1 895 ? 11.023 -67.062 -17.609 1 95.06 895 LEU B N 1
ATOM 16048 C CA . LEU B 1 895 ? 10.547 -66.125 -18.594 1 95.06 895 LEU B CA 1
ATOM 16049 C C . LEU B 1 895 ? 10.289 -64.75 -17.922 1 95.06 895 LEU B C 1
ATOM 16051 O O . LEU B 1 895 ? 10.766 -63.75 -18.406 1 95.06 895 LEU B O 1
ATOM 16055 N N . GLY B 1 896 ? 9.516 -64.812 -16.844 1 95.12 896 GLY B N 1
ATOM 16056 C CA . GLY B 1 896 ? 9.266 -63.562 -16.094 1 95.12 896 GLY B CA 1
ATOM 16057 C C . GLY B 1 896 ? 10.531 -62.969 -15.523 1 95.12 896 GLY B C 1
ATOM 16058 O O . GLY B 1 896 ? 10.711 -61.75 -15.586 1 95.12 896 GLY B O 1
ATOM 16059 N N . LEU B 1 897 ? 11.406 -63.75 -14.984 1 95.75 897 LEU B N 1
ATOM 16060 C CA . LEU B 1 897 ? 12.648 -63.281 -14.375 1 95.75 897 LEU B CA 1
ATOM 16061 C C . LEU B 1 897 ? 13.539 -62.625 -15.422 1 95.75 897 LEU B C 1
ATOM 16063 O O . LEU B 1 897 ? 14.219 -61.625 -15.125 1 95.75 897 LEU B O 1
ATOM 16067 N N . SER B 1 898 ? 13.602 -63.188 -16.594 1 95.5 898 SER B N 1
ATOM 16068 C CA . SER B 1 898 ? 14.422 -62.625 -17.656 1 95.5 898 SER B CA 1
ATOM 16069 C C . SER B 1 898 ? 13.945 -61.219 -18.016 1 95.5 898 SER B C 1
ATOM 16071 O O . SER B 1 898 ? 14.758 -60.344 -18.266 1 95.5 898 SER B O 1
ATOM 16073 N N . ALA B 1 899 ? 12.641 -61.062 -18.125 1 95.06 899 ALA B N 1
ATOM 16074 C CA . ALA B 1 899 ? 12.078 -59.719 -18.406 1 95.06 899 ALA B CA 1
ATOM 16075 C C . ALA B 1 899 ? 12.383 -58.75 -17.266 1 95.06 899 ALA B C 1
ATOM 16077 O O . ALA B 1 899 ? 12.656 -57.562 -17.516 1 95.06 899 ALA B O 1
ATOM 16078 N N . TYR B 1 900 ? 12.328 -59.219 -16.031 1 96.44 900 TYR B N 1
ATOM 16079 C CA . TYR B 1 900 ? 12.562 -58.344 -14.875 1 96.44 900 TYR B CA 1
ATOM 16080 C C . TYR B 1 900 ? 14.023 -57.938 -14.805 1 96.44 900 TYR B C 1
ATOM 16082 O O . TYR B 1 900 ? 14.328 -56.812 -14.367 1 96.44 900 TYR B O 1
ATOM 16090 N N . VAL B 1 901 ? 14.914 -58.75 -15.203 1 94.94 901 VAL B N 1
ATOM 16091 C CA . VAL B 1 901 ? 16.328 -58.406 -15.25 1 94.94 901 VAL B CA 1
ATOM 16092 C C . VAL B 1 901 ? 16.562 -57.281 -16.25 1 94.94 901 VAL B C 1
ATOM 16094 O O . VAL B 1 901 ? 17.281 -56.344 -15.961 1 94.94 901 VAL B O 1
ATOM 16097 N N . GLN B 1 902 ? 15.977 -57.406 -17.391 1 93 902 GLN B N 1
ATOM 16098 C CA . GLN B 1 902 ? 16.094 -56.375 -18.406 1 93 902 GLN B CA 1
ATOM 16099 C C . GLN B 1 902 ? 15.422 -55.062 -17.938 1 93 902 GLN B C 1
ATOM 16101 O O . GLN B 1 902 ? 15.93 -53.969 -18.188 1 93 902 GLN B O 1
ATOM 16106 N N . PHE B 1 903 ? 14.289 -55.219 -17.281 1 94 903 PHE B N 1
ATOM 16107 C CA . PHE B 1 903 ? 13.586 -54.062 -16.75 1 94 903 PHE B CA 1
ATOM 16108 C C . PHE B 1 903 ? 14.414 -53.375 -15.672 1 94 903 PHE B C 1
ATOM 16110 O O . PHE B 1 903 ? 14.414 -52.156 -15.562 1 94 903 PHE B O 1
ATOM 16117 N N . ALA B 1 904 ? 15.055 -54.125 -14.836 1 93.94 904 ALA B N 1
ATOM 16118 C CA . ALA B 1 904 ? 15.938 -53.594 -13.812 1 93.94 904 ALA B CA 1
ATOM 16119 C C . ALA B 1 904 ? 17.016 -52.719 -14.438 1 93.94 904 ALA B C 1
ATOM 16121 O O . ALA B 1 904 ? 17.406 -51.688 -13.867 1 93.94 904 ALA B O 1
ATOM 16122 N N . GLN B 1 905 ? 17.453 -53.125 -15.562 1 90.88 905 GLN B N 1
ATOM 16123 C CA . GLN B 1 905 ? 18.438 -52.312 -16.281 1 90.88 905 GLN B CA 1
ATOM 16124 C C . GLN B 1 905 ? 17.859 -50.969 -16.703 1 90.88 905 GLN B C 1
ATOM 16126 O O . GLN B 1 905 ? 18.516 -49.938 -16.609 1 90.88 905 GLN B O 1
ATOM 16131 N N . ILE B 1 906 ? 16.672 -51.031 -17.234 1 90.31 906 ILE B N 1
ATOM 16132 C CA . ILE B 1 906 ? 15.992 -49.812 -17.625 1 90.31 906 ILE B CA 1
ATOM 16133 C C . ILE B 1 906 ? 15.883 -48.875 -16.438 1 90.31 906 ILE B C 1
ATOM 16135 O O . ILE B 1 906 ? 16.094 -47.656 -16.562 1 90.31 906 ILE B O 1
ATOM 16139 N N . ILE B 1 907 ? 15.531 -49.406 -15.273 1 91.81 907 ILE B N 1
ATOM 16140 C CA . ILE B 1 907 ? 15.375 -48.594 -14.055 1 91.81 907 ILE B CA 1
ATOM 16141 C C . ILE B 1 907 ? 16.719 -48.031 -13.641 1 91.81 907 ILE B C 1
ATOM 16143 O O . ILE B 1 907 ? 16.797 -46.875 -13.227 1 91.81 907 ILE B O 1
ATOM 16147 N N . GLU B 1 908 ? 17.734 -48.812 -13.773 1 89.38 908 GLU B N 1
ATOM 16148 C CA . GLU B 1 908 ? 19.078 -48.344 -13.414 1 89.38 908 GLU B CA 1
ATOM 16149 C C . GLU B 1 908 ? 19.547 -47.25 -14.367 1 89.38 908 GLU B C 1
ATOM 16151 O O . GLU B 1 908 ? 20.203 -46.281 -13.945 1 89.38 908 GLU B O 1
ATOM 16156 N N . ASP B 1 909 ? 19.25 -47.375 -15.594 1 86.31 909 ASP B N 1
ATOM 16157 C CA . ASP B 1 909 ? 19.594 -46.344 -16.578 1 86.31 909 ASP B CA 1
ATOM 16158 C C . ASP B 1 909 ? 18.828 -45.062 -16.297 1 86.31 909 ASP B C 1
ATOM 16160 O O . ASP B 1 909 ? 19.359 -43.969 -16.469 1 86.31 909 ASP B O 1
ATOM 16164 N N . SER B 1 910 ? 17.594 -45.281 -16.016 1 86.69 910 SER B N 1
ATOM 16165 C CA . SER B 1 910 ? 16.797 -44.094 -15.648 1 86.69 910 SER B CA 1
ATOM 16166 C C . SER B 1 910 ? 17.359 -43.406 -14.438 1 86.69 910 SER B C 1
ATOM 16168 O O . SER B 1 910 ? 17.359 -42.156 -14.375 1 86.69 910 SER B O 1
ATOM 16170 N N . ASN B 1 911 ? 17.828 -44.125 -13.477 1 88.69 911 ASN B N 1
ATOM 16171 C CA . ASN B 1 911 ? 18.406 -43.531 -12.273 1 88.69 911 ASN B CA 1
ATOM 16172 C C . ASN B 1 911 ? 19.672 -42.719 -12.594 1 88.69 911 ASN B C 1
ATOM 16174 O O . ASN B 1 911 ? 19.922 -41.688 -11.969 1 88.69 911 ASN B O 1
ATOM 16178 N N . LYS B 1 912 ? 20.422 -43.219 -13.516 1 85.88 912 LYS B N 1
ATOM 16179 C CA . LYS B 1 912 ? 21.625 -42.5 -13.938 1 85.88 912 LYS B CA 1
ATOM 16180 C C . LYS B 1 912 ? 21.266 -41.156 -14.539 1 85.88 912 LYS B C 1
ATOM 16182 O O . LYS B 1 912 ? 21.922 -40.156 -14.258 1 85.88 912 LYS B O 1
ATOM 16187 N N . VAL B 1 913 ? 20.281 -41.188 -15.344 1 84.38 913 VAL B N 1
ATOM 16188 C CA . VAL B 1 913 ? 19.812 -39.969 -15.984 1 84.38 913 VAL B CA 1
ATOM 16189 C C . VAL B 1 913 ? 19.297 -38.969 -14.93 1 84.38 913 VAL B C 1
ATOM 16191 O O . VAL B 1 913 ? 19.594 -37.781 -14.969 1 84.38 913 VAL B O 1
ATOM 16194 N N . ILE B 1 914 ? 18.469 -39.438 -14.047 1 86.31 914 ILE B N 1
ATOM 16195 C CA . ILE B 1 914 ? 17.891 -38.625 -12.992 1 86.31 914 ILE B CA 1
ATOM 16196 C C . ILE B 1 914 ? 19 -38.031 -12.141 1 86.31 914 ILE B C 1
ATOM 16198 O O . ILE B 1 914 ? 18.953 -36.844 -11.789 1 86.31 914 ILE B O 1
ATOM 16202 N N . SER B 1 915 ? 20 -38.781 -11.828 1 87.56 915 SER B N 1
ATOM 16203 C CA . SER B 1 915 ? 21.109 -38.312 -11 1 87.56 915 SER B CA 1
ATOM 16204 C C . SER B 1 915 ? 21.906 -37.219 -11.711 1 87.56 915 SER B C 1
ATOM 16206 O O . SER B 1 915 ? 22.359 -36.281 -11.086 1 87.56 915 SER B O 1
ATOM 16208 N N . GLU B 1 916 ? 22.016 -37.375 -12.922 1 84.19 916 GLU B N 1
ATOM 16209 C CA . GLU B 1 916 ? 22.75 -36.375 -13.703 1 84.19 916 GLU B CA 1
ATOM 16210 C C . GLU B 1 916 ? 21.984 -35.062 -13.789 1 84.19 916 GLU B C 1
ATOM 16212 O O . GLU B 1 916 ? 22.562 -34 -13.625 1 84.19 916 GLU B O 1
ATOM 16217 N N . ILE B 1 917 ? 20.766 -35.188 -14.102 1 84.94 917 ILE B N 1
ATOM 16218 C CA . ILE B 1 917 ? 19.953 -33.969 -14.273 1 84.94 917 ILE B CA 1
ATOM 16219 C C . ILE B 1 917 ? 19.844 -33.25 -12.945 1 84.94 917 ILE B C 1
ATOM 16221 O O . ILE B 1 917 ? 19.891 -32 -12.906 1 84.94 917 ILE B O 1
ATOM 16225 N N . ARG B 1 918 ? 19.703 -33.938 -11.867 1 85.19 918 ARG B N 1
ATOM 16226 C CA . ARG B 1 918 ? 19.516 -33.312 -10.555 1 85.19 918 ARG B CA 1
ATOM 16227 C C . ARG B 1 918 ? 20.859 -33.062 -9.875 1 85.19 918 ARG B C 1
ATOM 16229 O O . ARG B 1 918 ? 20.906 -32.438 -8.812 1 85.19 918 ARG B O 1
ATOM 16236 N N . LYS B 1 919 ? 21.938 -33.438 -10.453 1 80.81 919 LYS B N 1
ATOM 16237 C CA . LYS B 1 919 ? 23.281 -33.25 -9.945 1 80.81 919 LYS B CA 1
ATOM 16238 C C . LYS B 1 919 ? 23.453 -33.875 -8.562 1 80.81 919 LYS B C 1
ATOM 16240 O O . LYS B 1 919 ? 23.922 -33.219 -7.629 1 80.81 919 LYS B O 1
ATOM 16245 N N . ILE B 1 920 ? 22.844 -35.031 -8.375 1 80.94 920 ILE B N 1
ATOM 16246 C CA . ILE B 1 920 ? 22.984 -35.812 -7.145 1 80.94 920 ILE B CA 1
ATOM 16247 C C . ILE B 1 920 ? 23.938 -36.969 -7.383 1 80.94 920 ILE B C 1
ATOM 16249 O O . ILE B 1 920 ? 24.125 -37.406 -8.523 1 80.94 920 ILE B O 1
ATOM 16253 N N . LYS B 1 921 ? 24.594 -37.375 -6.273 1 77.25 921 LYS B N 1
ATOM 16254 C CA . LYS B 1 921 ? 25.547 -38.5 -6.359 1 77.25 921 LYS B CA 1
ATOM 16255 C C . LYS B 1 921 ? 24.828 -39.781 -6.719 1 77.25 921 LYS B C 1
ATOM 16257 O O . LYS B 1 921 ? 23.812 -40.125 -6.121 1 77.25 921 LYS B O 1
ATOM 16262 N N . TYR B 1 922 ? 25.219 -40.344 -7.852 1 76.38 922 TYR B N 1
ATOM 16263 C CA . TYR B 1 922 ? 24.688 -41.625 -8.297 1 76.38 922 TYR B CA 1
ATOM 16264 C C . TYR B 1 922 ? 25.109 -42.75 -7.348 1 76.38 922 TYR B C 1
ATOM 16266 O O . TYR B 1 922 ? 26.297 -42.875 -7.035 1 76.38 922 TYR B O 1
ATOM 16274 N N . ARG B 1 923 ? 24.203 -43.219 -6.531 1 66.94 923 ARG B N 1
ATOM 16275 C CA . ARG B 1 923 ? 24.516 -44.312 -5.617 1 66.94 923 ARG B CA 1
ATOM 16276 C C . ARG B 1 923 ? 24.672 -45.656 -6.371 1 66.94 923 ARG B C 1
ATOM 16278 O O . ARG B 1 923 ? 23.984 -45.875 -7.371 1 66.94 923 ARG B O 1
ATOM 16285 N N . ARG B 1 924 ? 25.531 -46.5 -5.883 1 64.56 924 ARG B N 1
ATOM 16286 C CA . ARG B 1 924 ? 25.953 -47.781 -6.398 1 64.56 924 ARG B CA 1
ATOM 16287 C C . ARG B 1 924 ? 24.75 -48.688 -6.695 1 64.56 924 ARG B C 1
ATOM 16289 O O . ARG B 1 924 ? 23.672 -48.469 -6.133 1 64.56 924 ARG B O 1
ATOM 16296 N N . THR B 1 925 ? 24.859 -49.688 -7.594 1 72.94 925 THR B N 1
ATOM 16297 C CA . THR B 1 925 ? 23.891 -50.656 -8.078 1 72.94 925 THR B CA 1
ATOM 16298 C C . THR B 1 925 ? 23.234 -51.406 -6.918 1 72.94 925 THR B C 1
ATOM 16300 O O . THR B 1 925 ? 23.922 -51.812 -5.98 1 72.94 925 THR B O 1
ATOM 16303 N N . VAL B 1 926 ? 21.953 -51.344 -6.785 1 87.19 926 VAL B N 1
ATOM 16304 C CA . VAL B 1 926 ? 21.125 -51.969 -5.746 1 87.19 926 VAL B CA 1
ATOM 16305 C C . VAL B 1 926 ? 20.844 -53.438 -6.121 1 87.19 926 VAL B C 1
ATOM 16307 O O . VAL B 1 926 ? 20.781 -53.781 -7.305 1 87.19 926 VAL B O 1
ATOM 16310 N N . ALA B 1 927 ? 20.891 -54.312 -5.098 1 94.06 927 ALA B N 1
ATOM 16311 C CA . ALA B 1 927 ? 20.5 -55.688 -5.328 1 94.06 927 ALA B CA 1
ATOM 16312 C C . ALA B 1 927 ? 18.984 -55.812 -5.461 1 94.06 927 ALA B C 1
ATOM 16314 O O . ALA B 1 927 ? 18.234 -55.406 -4.562 1 94.06 927 ALA B O 1
ATOM 16315 N N . HIS B 1 928 ? 18.5 -56.312 -6.59 1 96.06 928 HIS B N 1
ATOM 16316 C CA . HIS B 1 928 ? 17.078 -56.469 -6.84 1 96.06 928 HIS B CA 1
ATOM 16317 C C . HIS B 1 928 ? 16.562 -57.781 -6.305 1 96.06 928 HIS B C 1
ATOM 16319 O O . HIS B 1 928 ? 17.328 -58.719 -6.109 1 96.06 928 HIS B O 1
ATOM 16325 N N . GLY B 1 929 ? 15.258 -57.844 -5.914 1 94.88 929 GLY B N 1
ATOM 16326 C CA . GLY B 1 929 ? 14.633 -59 -5.309 1 94.88 929 GLY B CA 1
ATOM 16327 C C . GLY B 1 929 ? 14.234 -60.062 -6.32 1 94.88 929 GLY B C 1
ATOM 16328 O O . GLY B 1 929 ? 13.062 -60.438 -6.414 1 94.88 929 GLY B O 1
ATOM 16329 N N . LEU B 1 930 ? 15.188 -60.594 -7.031 1 94.94 930 LEU B N 1
ATOM 16330 C CA . LEU B 1 930 ? 14.93 -61.625 -8.055 1 94.94 930 LEU B CA 1
ATOM 16331 C C . LEU B 1 930 ? 15.516 -62.969 -7.645 1 94.94 930 LEU B C 1
ATOM 16333 O O . LEU B 1 930 ? 15.883 -63.781 -8.5 1 94.94 930 LEU B O 1
ATOM 16337 N N . GLY B 1 931 ? 15.602 -63.219 -6.344 1 92 931 GLY B N 1
ATOM 16338 C CA . GLY B 1 931 ? 16.203 -64.438 -5.793 1 92 931 GLY B CA 1
ATOM 16339 C C . GLY B 1 931 ? 15.266 -65.625 -5.812 1 92 931 GLY B C 1
ATOM 16340 O O . GLY B 1 931 ? 15.664 -66.75 -5.488 1 92 931 GLY B O 1
ATOM 16341 N N . THR B 1 932 ? 14.109 -65.438 -6.281 1 91.25 932 THR B N 1
ATOM 16342 C CA . THR B 1 932 ? 13.125 -66.562 -6.27 1 91.25 932 THR B CA 1
ATOM 16343 C C . THR B 1 932 ? 13.5 -67.625 -7.293 1 91.25 932 THR B C 1
ATOM 16345 O O . THR B 1 932 ? 12.914 -68.688 -7.297 1 91.25 932 THR B O 1
ATOM 16348 N N . PHE B 1 933 ? 14.484 -67.375 -8.117 1 91.38 933 PHE B N 1
ATOM 16349 C CA . PHE B 1 933 ? 14.938 -68.375 -9.062 1 91.38 933 PHE B CA 1
ATOM 16350 C C . PHE B 1 933 ? 15.398 -69.625 -8.336 1 91.38 933 PHE B C 1
ATOM 16352 O O . PHE B 1 933 ? 15.32 -70.75 -8.883 1 91.38 933 PHE B O 1
ATOM 16359 N N . GLN B 1 934 ? 15.773 -69.5 -7.102 1 87.94 934 GLN B N 1
ATOM 16360 C CA . GLN B 1 934 ? 16.25 -70.625 -6.297 1 87.94 934 GLN B CA 1
ATOM 16361 C C . GLN B 1 934 ? 15.109 -71.562 -5.914 1 87.94 934 GLN B C 1
ATOM 16363 O O . GLN B 1 934 ? 15.336 -72.688 -5.535 1 87.94 934 GLN B O 1
ATOM 16368 N N . TRP B 1 935 ? 13.93 -71.125 -5.973 1 88.75 935 TRP B N 1
ATOM 16369 C CA . TRP B 1 935 ? 12.766 -71.875 -5.598 1 88.75 935 TRP B CA 1
ATOM 16370 C C . TRP B 1 935 ? 12.312 -72.75 -6.758 1 88.75 935 TRP B C 1
ATOM 16372 O O . TRP B 1 935 ? 11.508 -73.688 -6.574 1 88.75 935 TRP B O 1
ATOM 16382 N N . LEU B 1 936 ? 12.852 -72.562 -7.938 1 90.44 936 LEU B N 1
ATOM 16383 C CA . LEU B 1 936 ? 12.336 -73.188 -9.125 1 90.44 936 LEU B CA 1
ATOM 16384 C C . LEU B 1 936 ? 13.008 -74.562 -9.32 1 90.44 936 LEU B C 1
ATOM 16386 O O . LEU B 1 936 ? 14.18 -74.625 -9.695 1 90.44 936 LEU B O 1
ATOM 16390 N N . LYS B 1 937 ? 12.32 -75.625 -9.055 1 89.44 937 LYS B N 1
ATOM 16391 C CA . LYS B 1 937 ? 12.812 -76.938 -9.406 1 89.44 937 LYS B CA 1
ATOM 16392 C C . LYS B 1 937 ? 12.641 -77.25 -10.898 1 89.44 937 LYS B C 1
ATOM 16394 O O . LYS B 1 937 ? 13.477 -77.875 -11.516 1 89.44 937 LYS B O 1
ATOM 16399 N N . GLN B 1 938 ? 11.477 -76.75 -11.359 1 91.31 938 GLN B N 1
ATOM 16400 C CA . GLN B 1 938 ? 11.172 -76.812 -12.781 1 91.31 938 GLN B CA 1
ATOM 16401 C C . GLN B 1 938 ? 10.961 -75.375 -13.32 1 91.31 938 GLN B C 1
ATOM 16403 O O . GLN B 1 938 ? 10.75 -74.438 -12.555 1 91.31 938 GLN B O 1
ATOM 16408 N N . ASP B 1 939 ? 11.156 -75.312 -14.586 1 91.94 939 ASP B N 1
ATOM 16409 C CA . ASP B 1 939 ? 10.938 -74.062 -15.242 1 91.94 939 ASP B CA 1
ATOM 16410 C C . ASP B 1 939 ? 10.055 -74.188 -16.484 1 91.94 939 ASP B C 1
ATOM 16412 O O . ASP B 1 939 ? 9.758 -75.312 -16.906 1 91.94 939 ASP B O 1
ATOM 16416 N N . VAL B 1 940 ? 9.523 -73.125 -16.875 1 93.75 940 VAL B N 1
ATOM 16417 C CA . VAL B 1 940 ? 8.625 -73.188 -18.031 1 93.75 940 VAL B CA 1
ATOM 16418 C C . VAL B 1 940 ? 9.43 -73.375 -19.312 1 93.75 940 VAL B C 1
ATOM 16420 O O . VAL B 1 940 ? 8.891 -73.812 -20.328 1 93.75 940 VAL B O 1
ATOM 16423 N N . SER B 1 941 ? 10.68 -73.062 -19.234 1 92.19 941 SER B N 1
ATOM 16424 C CA . SER B 1 941 ? 11.555 -73.25 -20.391 1 92.19 941 SER B CA 1
ATOM 16425 C C . SER B 1 941 ? 12.453 -74.5 -20.203 1 92.19 941 SER B C 1
ATOM 16427 O O . SER B 1 941 ? 12.672 -74.938 -19.062 1 92.19 941 SER B O 1
ATOM 16429 N N . ILE B 1 942 ? 12.984 -74.938 -21.281 1 87.44 942 ILE B N 1
ATOM 16430 C CA . ILE B 1 942 ? 13.891 -76.062 -21.25 1 87.44 942 ILE B CA 1
ATOM 16431 C C . ILE B 1 942 ? 15.25 -75.625 -20.703 1 87.44 942 ILE B C 1
ATOM 16433 O O . ILE B 1 942 ? 15.844 -76.312 -19.875 1 87.44 942 ILE B O 1
ATOM 16437 N N . GLU B 1 943 ? 15.617 -74.5 -21.156 1 86.94 943 GLU B N 1
ATOM 16438 C CA . GLU B 1 943 ? 16.875 -73.938 -20.641 1 86.94 943 GLU B CA 1
ATOM 16439 C C . GLU B 1 943 ? 16.625 -73 -19.438 1 86.94 943 GLU B C 1
ATOM 16441 O O . GLU B 1 943 ? 15.641 -72.312 -19.406 1 86.94 943 GLU B O 1
ATOM 16446 N N . ALA B 1 944 ? 17.453 -73.188 -18.484 1 87.31 944 ALA B N 1
ATOM 16447 C CA . ALA B 1 944 ? 17.312 -72.375 -17.297 1 87.31 944 ALA B CA 1
ATOM 16448 C C . ALA B 1 944 ? 18.016 -71.062 -17.469 1 87.31 944 ALA B C 1
ATOM 16450 O O . ALA B 1 944 ? 19 -70.938 -18.203 1 87.31 944 ALA B O 1
ATOM 16451 N N . LEU B 1 945 ? 17.406 -70 -16.922 1 91.38 945 LEU B N 1
ATOM 16452 C CA . LEU B 1 945 ? 18.047 -68.688 -16.891 1 91.38 945 LEU B CA 1
ATOM 16453 C C . LEU B 1 945 ? 19.312 -68.688 -16.062 1 91.38 945 LEU B C 1
ATOM 16455 O O . LEU B 1 945 ? 19.328 -69.25 -14.945 1 91.38 945 LEU B O 1
ATOM 16459 N N . LYS B 1 946 ? 20.328 -68.125 -16.578 1 88.44 946 LYS B N 1
ATOM 16460 C CA . LYS B 1 946 ? 21.625 -68.188 -15.914 1 88.44 946 LYS B CA 1
ATOM 16461 C C . LYS B 1 946 ? 21.766 -67.062 -14.898 1 88.44 946 LYS B C 1
ATOM 16463 O O . LYS B 1 946 ? 21.781 -65.875 -15.273 1 88.44 946 LYS B O 1
ATOM 16468 N N . ILE B 1 947 ? 21.734 -67.375 -13.664 1 92 947 ILE B N 1
ATOM 16469 C CA . ILE B 1 947 ? 22.047 -66.438 -12.562 1 92 947 ILE B CA 1
ATOM 16470 C C . ILE B 1 947 ? 23.156 -67.062 -11.711 1 92 947 ILE B C 1
ATOM 16472 O O . ILE B 1 947 ? 22.984 -68.125 -11.094 1 92 947 ILE B O 1
ATOM 16476 N N . SER B 1 948 ? 24.281 -66.438 -11.797 1 88.75 948 SER B N 1
ATOM 16477 C CA . SER B 1 948 ? 25.422 -67.062 -11.102 1 88.75 948 SER B CA 1
ATOM 16478 C C . SER B 1 948 ? 26.5 -66 -10.836 1 88.75 948 SER B C 1
ATOM 16480 O O . SER B 1 948 ? 26.359 -64.812 -11.219 1 88.75 948 SER B O 1
ATOM 16482 N N . VAL B 1 949 ? 27.469 -66.375 -10.102 1 88.69 949 VAL B N 1
ATOM 16483 C CA . VAL B 1 949 ? 28.641 -65.562 -9.891 1 88.69 949 VAL B CA 1
ATOM 16484 C C . VAL B 1 949 ? 29.531 -65.625 -11.125 1 88.69 949 VAL B C 1
ATOM 16486 O O . VAL B 1 949 ? 29.984 -66.688 -11.531 1 88.69 949 VAL B O 1
ATOM 16489 N N . PRO B 1 950 ? 29.625 -64.5 -11.719 1 82.81 950 PRO B N 1
ATOM 16490 C CA . PRO B 1 950 ? 30.516 -64.5 -12.875 1 82.81 950 PRO B CA 1
ATOM 16491 C C . PRO B 1 950 ? 31.938 -64.875 -12.523 1 82.81 950 PRO B C 1
ATOM 16493 O O . PRO B 1 950 ? 32.344 -64.812 -11.359 1 82.81 950 PRO B O 1
ATOM 16496 N N . PRO B 1 951 ? 32.688 -65.5 -13.414 1 75.75 951 PRO B N 1
ATOM 16497 C CA . PRO B 1 951 ? 34.031 -66 -13.148 1 75.75 951 PRO B CA 1
ATOM 16498 C C . PRO B 1 951 ? 34.969 -64.875 -12.562 1 75.75 951 PRO B C 1
ATOM 16500 O O . PRO B 1 951 ? 35.781 -65.188 -11.68 1 75.75 951 PRO B O 1
ATOM 16503 N N . LYS B 1 952 ? 34.781 -63.688 -13.016 1 75.44 952 LYS B N 1
ATOM 16504 C CA . LYS B 1 952 ? 35.625 -62.625 -12.508 1 75.44 952 LYS B CA 1
ATOM 16505 C C . LYS B 1 952 ? 34.875 -61.781 -11.477 1 75.44 952 LYS B C 1
ATOM 16507 O O . LYS B 1 952 ? 35.344 -60.719 -11.055 1 75.44 952 LYS B O 1
ATOM 16512 N N . GLY B 1 953 ? 33.781 -62.281 -10.977 1 75.88 953 GLY B N 1
ATOM 16513 C CA . GLY B 1 953 ? 33.031 -61.469 -10.031 1 75.88 953 GLY B CA 1
ATOM 16514 C C . GLY B 1 953 ? 32.844 -62.156 -8.68 1 75.88 953 GLY B C 1
ATOM 16515 O O . GLY B 1 953 ? 33.25 -63.312 -8.492 1 75.88 953 GLY B O 1
ATOM 16516 N N . SER B 1 954 ? 32.469 -61.375 -7.609 1 79.62 954 SER B N 1
ATOM 16517 C CA . SER B 1 954 ? 32.375 -61.875 -6.246 1 79.62 954 SER B CA 1
ATOM 16518 C C . SER B 1 954 ? 30.906 -61.938 -5.789 1 79.62 954 SER B C 1
ATOM 16520 O O . SER B 1 954 ? 30.609 -62.375 -4.672 1 79.62 954 SER B O 1
ATOM 16522 N N . ARG B 1 955 ? 30.016 -61.531 -6.77 1 88.56 955 ARG B N 1
ATOM 16523 C CA . ARG B 1 955 ? 28.625 -61.5 -6.301 1 88.56 955 ARG B CA 1
ATOM 16524 C C . ARG B 1 955 ? 27.703 -62.188 -7.301 1 88.56 955 ARG B C 1
ATOM 16526 O O . ARG B 1 955 ? 28.016 -62.281 -8.492 1 88.56 955 ARG B O 1
ATOM 16533 N N . VAL B 1 956 ? 26.594 -62.688 -6.836 1 91.94 956 VAL B N 1
ATOM 16534 C CA . VAL B 1 956 ? 25.578 -63.312 -7.691 1 91.94 956 VAL B CA 1
ATOM 16535 C C . VAL B 1 956 ? 24.891 -62.219 -8.523 1 91.94 956 VAL B C 1
ATOM 16537 O O . VAL B 1 956 ? 24.375 -61.25 -7.98 1 91.94 956 VAL B O 1
ATOM 16540 N N . GLU B 1 957 ? 24.938 -62.375 -9.844 1 92.62 957 GLU B N 1
ATOM 16541 C CA . GLU B 1 957 ? 24.375 -61.406 -10.758 1 92.62 957 GLU B CA 1
ATOM 16542 C C . GLU B 1 957 ? 23.641 -62.094 -11.914 1 92.62 957 GLU B C 1
ATOM 16544 O O . GLU B 1 957 ? 23.875 -63.25 -12.188 1 92.62 957 GLU B O 1
ATOM 16549 N N . ALA B 1 958 ? 22.672 -61.406 -12.414 1 92.81 958 ALA B N 1
ATOM 16550 C CA . ALA B 1 958 ? 22.016 -61.781 -13.656 1 92.81 958 ALA B CA 1
ATOM 16551 C C . ALA B 1 958 ? 22.422 -60.875 -14.805 1 92.81 958 ALA B C 1
ATOM 16553 O O . ALA B 1 958 ? 22.156 -59.656 -14.758 1 92.81 958 ALA B O 1
ATOM 16554 N N . PHE B 1 959 ? 23.078 -61.438 -15.766 1 90.62 959 PHE B N 1
ATOM 16555 C CA . PHE B 1 959 ? 23.531 -60.594 -16.875 1 90.62 959 PHE B CA 1
ATOM 16556 C C . PHE B 1 959 ? 22.391 -60.312 -17.844 1 90.62 959 PHE B C 1
ATOM 16558 O O . PHE B 1 959 ? 21.625 -61.219 -18.172 1 90.62 959 PHE B O 1
ATOM 16565 N N . VAL B 1 960 ? 22.281 -59.125 -18.297 1 90.69 960 VAL B N 1
ATOM 16566 C CA . VAL B 1 960 ? 21.219 -58.688 -19.188 1 90.69 960 VAL B CA 1
ATOM 16567 C C . VAL B 1 960 ? 21.328 -59.438 -20.531 1 90.69 960 VAL B C 1
ATOM 16569 O O . VAL B 1 960 ? 20.312 -59.812 -21.109 1 90.69 960 VAL B O 1
ATOM 16572 N N . VAL B 1 961 ? 22.547 -59.688 -20.953 1 88.44 961 VAL B N 1
ATOM 16573 C CA . VAL B 1 961 ? 22.781 -60.375 -22.219 1 88.44 961 VAL B CA 1
ATOM 16574 C C . VAL B 1 961 ? 22.25 -61.781 -22.141 1 88.44 961 VAL B C 1
ATOM 16576 O O . VAL B 1 961 ? 21.656 -62.312 -23.094 1 88.44 961 VAL B O 1
ATOM 16579 N N . ASP B 1 962 ? 22.469 -62.438 -21 1 90.62 962 ASP B N 1
ATOM 16580 C CA . ASP B 1 962 ? 21.984 -63.781 -20.812 1 90.62 962 ASP B CA 1
ATOM 16581 C C . ASP B 1 962 ? 20.453 -63.812 -20.766 1 90.62 962 ASP B C 1
ATOM 16583 O O . ASP B 1 962 ? 19.828 -64.75 -21.266 1 90.62 962 ASP B O 1
ATOM 16587 N N . ALA B 1 963 ? 19.875 -62.844 -20.094 1 92.5 963 ALA B N 1
ATOM 16588 C CA . ALA B 1 963 ? 18.422 -62.75 -20.031 1 92.5 963 ALA B CA 1
ATOM 16589 C C . ALA B 1 963 ? 17.828 -62.562 -21.422 1 92.5 963 ALA B C 1
ATOM 16591 O O . ALA B 1 963 ? 16.781 -63.125 -21.75 1 92.5 963 ALA B O 1
ATOM 16592 N N . ASP B 1 964 ? 18.469 -61.719 -22.219 1 90.5 964 ASP B N 1
ATOM 16593 C CA . ASP B 1 964 ? 18.016 -61.5 -23.578 1 90.5 964 ASP B CA 1
ATOM 16594 C C . ASP B 1 964 ? 18.125 -62.75 -24.422 1 90.5 964 ASP B C 1
ATOM 16596 O O . ASP B 1 964 ? 17.219 -63.094 -25.188 1 90.5 964 ASP B O 1
ATOM 16600 N N . THR B 1 965 ? 19.234 -63.469 -24.266 1 88.75 965 THR B N 1
ATOM 16601 C CA . THR B 1 965 ? 19.453 -64.688 -24.984 1 88.75 965 THR B CA 1
ATOM 16602 C C . THR B 1 965 ? 18.422 -65.75 -24.578 1 88.75 965 THR B C 1
ATOM 16604 O O . THR B 1 965 ? 17.953 -66.5 -25.422 1 88.75 965 THR B O 1
ATOM 16607 N N . TYR B 1 966 ? 18.172 -65.812 -23.312 1 92.19 966 TYR B N 1
ATOM 16608 C CA . TYR B 1 966 ? 17.156 -66.688 -22.797 1 92.19 966 TYR B CA 1
ATOM 16609 C C . TYR B 1 966 ? 15.828 -66.5 -23.516 1 92.19 966 TYR B C 1
ATOM 16611 O O . TYR B 1 966 ? 15.195 -67.5 -23.922 1 92.19 966 TYR B O 1
ATOM 16619 N N . VAL B 1 967 ? 15.391 -65.312 -23.703 1 90.5 967 VAL B N 1
ATOM 16620 C CA . VAL B 1 967 ? 14.094 -65 -24.297 1 90.5 967 VAL B CA 1
ATOM 16621 C C . VAL B 1 967 ? 14.125 -65.312 -25.797 1 90.5 967 VAL B C 1
ATOM 16623 O O . VAL B 1 967 ? 13.148 -65.812 -26.344 1 90.5 967 VAL B O 1
ATOM 16626 N N . ARG B 1 968 ? 15.234 -65.062 -26.406 1 86.38 968 ARG B N 1
ATOM 16627 C CA . ARG B 1 968 ? 15.359 -65.312 -27.844 1 86.38 968 ARG B CA 1
ATOM 16628 C C . ARG B 1 968 ? 15.312 -66.812 -28.141 1 86.38 968 ARG B C 1
ATOM 16630 O O . ARG B 1 968 ? 14.773 -67.188 -29.172 1 86.38 968 ARG B O 1
ATOM 16637 N N . ASN B 1 969 ? 15.867 -67.562 -27.172 1 87.44 969 ASN B N 1
ATOM 16638 C CA . ASN B 1 969 ? 15.906 -69 -27.359 1 87.44 969 ASN B CA 1
ATOM 16639 C C . ASN B 1 969 ? 14.805 -69.688 -26.578 1 87.44 969 ASN B C 1
ATOM 16641 O O . ASN B 1 969 ? 14.883 -70.938 -26.328 1 87.44 969 ASN B O 1
ATOM 16645 N N . PHE B 1 970 ? 13.914 -69 -26.219 1 92.06 970 PHE B N 1
ATOM 16646 C CA . PHE B 1 970 ? 12.867 -69.5 -25.344 1 92.06 970 PHE B CA 1
ATOM 16647 C C . PHE B 1 970 ? 12.086 -70.625 -26.047 1 92.06 970 PHE B C 1
ATOM 16649 O O . PHE B 1 970 ? 11.609 -70.438 -27.172 1 92.06 970 PHE B O 1
ATOM 16656 N N . GLN B 1 971 ? 12.039 -71.812 -25.438 1 89.12 971 GLN B N 1
ATOM 16657 C CA . GLN B 1 971 ? 11.195 -72.875 -25.875 1 89.12 971 GLN B CA 1
ATOM 16658 C C . GLN B 1 971 ? 10.328 -73.438 -24.734 1 89.12 971 GLN B C 1
ATOM 16660 O O . GLN B 1 971 ? 10.844 -73.75 -23.672 1 89.12 971 GLN B O 1
ATOM 16665 N N . LEU B 1 972 ? 9.141 -73.375 -24.969 1 91.25 972 LEU B N 1
ATOM 16666 C CA . LEU B 1 972 ? 8.195 -73.812 -23.938 1 91.25 972 LEU B CA 1
ATOM 16667 C C . LEU B 1 972 ? 8.398 -75.25 -23.609 1 91.25 972 LEU B C 1
ATOM 16669 O O . LEU B 1 972 ? 8.469 -76.125 -24.5 1 91.25 972 LEU B O 1
ATOM 16673 N N . ASN B 1 973 ? 8.633 -75.562 -22.359 1 89.75 973 ASN B N 1
ATOM 16674 C CA . ASN B 1 973 ? 8.703 -76.938 -21.859 1 89.75 973 ASN B CA 1
ATOM 16675 C C . ASN B 1 973 ? 7.328 -77.562 -21.828 1 89.75 973 ASN B C 1
ATOM 16677 O O . ASN B 1 973 ? 6.543 -77.312 -20.906 1 89.75 973 ASN B O 1
ATOM 16681 N N . HIS B 1 974 ? 7.043 -78.438 -22.688 1 87.25 974 HIS B N 1
ATOM 16682 C CA . HIS B 1 974 ? 5.715 -79.062 -22.844 1 87.25 974 HIS B CA 1
ATOM 16683 C C . HIS B 1 974 ? 5.395 -80 -21.703 1 87.25 974 HIS B C 1
ATOM 16685 O O . HIS B 1 974 ? 4.227 -80.312 -21.469 1 87.25 974 HIS B O 1
ATOM 16691 N N . GLU B 1 975 ? 6.387 -80.375 -20.969 1 87.31 975 GLU B N 1
ATOM 16692 C CA . GLU B 1 975 ? 6.168 -81.25 -19.859 1 87.31 975 GLU B CA 1
ATOM 16693 C C . GLU B 1 975 ? 5.441 -80.562 -18.703 1 87.31 975 GLU B C 1
ATOM 16695 O O . GLU B 1 975 ? 4.781 -81.25 -17.891 1 87.31 975 GLU B O 1
ATOM 16700 N N . VAL B 1 976 ? 5.59 -79.312 -18.688 1 91.81 976 VAL B N 1
ATOM 16701 C CA . VAL B 1 976 ? 5.016 -78.625 -17.547 1 91.81 976 VAL B CA 1
ATOM 16702 C C . VAL B 1 976 ? 3.719 -77.938 -17.969 1 91.81 976 VAL B C 1
ATOM 16704 O O . VAL B 1 976 ? 3.057 -77.25 -17.156 1 91.81 976 VAL B O 1
ATOM 16707 N N . VAL B 1 977 ? 3.295 -78.062 -19.219 1 92.44 977 VAL B N 1
ATOM 16708 C CA . VAL B 1 977 ? 2.086 -77.438 -19.734 1 92.44 977 VAL B CA 1
ATOM 16709 C C . VAL B 1 977 ? 0.875 -78.312 -19.438 1 92.44 977 VAL B C 1
ATOM 16711 O O . VAL B 1 977 ? 0.86 -79.5 -19.797 1 92.44 977 VAL B O 1
ATOM 16714 N N . VAL B 1 978 ? -0.106 -77.75 -18.844 1 89.81 978 VAL B N 1
ATOM 16715 C CA . VAL B 1 978 ? -1.309 -78.5 -18.469 1 89.81 978 VAL B CA 1
ATOM 16716 C C . VAL B 1 978 ? -2.344 -78.375 -19.594 1 89.81 978 VAL B C 1
ATOM 16718 O O . VAL B 1 978 ? -2.971 -79.375 -19.953 1 89.81 978 VAL B O 1
ATOM 16721 N N . ARG B 1 979 ? -2.512 -77.125 -20.062 1 87.44 979 ARG B N 1
ATOM 16722 C CA . ARG B 1 979 ? -3.504 -76.938 -21.109 1 87.44 979 ARG B CA 1
ATOM 16723 C C . ARG B 1 979 ? -3.121 -75.75 -21.984 1 87.44 979 ARG B C 1
ATOM 16725 O O . ARG B 1 979 ? -2.455 -74.812 -21.516 1 87.44 979 ARG B O 1
ATOM 16732 N N . LYS B 1 980 ? -3.457 -75.938 -23.219 1 86.31 980 LYS B N 1
ATOM 16733 C CA . LYS B 1 980 ? -3.254 -74.875 -24.203 1 86.31 980 LYS B CA 1
ATOM 16734 C C . LYS B 1 980 ? -4.586 -74.312 -24.75 1 86.31 980 LYS B C 1
ATOM 16736 O O . LYS B 1 980 ? -5.523 -75.125 -24.922 1 86.31 980 LYS B O 1
ATOM 16741 N N . TYR B 1 981 ? -4.738 -73.125 -24.812 1 83.88 981 TYR B N 1
ATOM 16742 C CA . TYR B 1 981 ? -5.949 -72.5 -25.344 1 83.88 981 TYR B CA 1
ATOM 16743 C C . TYR B 1 981 ? -5.637 -71.688 -26.594 1 83.88 981 TYR B C 1
ATOM 16745 O O . TYR B 1 981 ? -4.742 -70.812 -26.562 1 83.88 981 TYR B O 1
ATOM 16753 N N . GLY B 1 982 ? -6.242 -71.875 -27.719 1 70.38 982 GLY B N 1
ATOM 16754 C CA . GLY B 1 982 ? -6.043 -71.188 -28.969 1 70.38 982 GLY B CA 1
ATOM 16755 C C . GLY B 1 982 ? -7.336 -70.625 -29.562 1 70.38 982 GLY B C 1
ATOM 16756 O O . GLY B 1 982 ? -7.41 -70.375 -30.75 1 70.38 982 GLY B O 1
ATOM 16757 N N . GLY B 1 983 ? -8.477 -70.562 -28.797 1 70.88 983 GLY B N 1
ATOM 16758 C CA . GLY B 1 983 ? -9.711 -70 -29.312 1 70.88 983 GLY B CA 1
ATOM 16759 C C . GLY B 1 983 ? -10.875 -71 -29.281 1 70.88 983 GLY B C 1
ATOM 16760 O O . GLY B 1 983 ? -10.688 -72.188 -29.469 1 70.88 983 GLY B O 1
ATOM 16761 N N . GLU B 1 984 ? -12.047 -70.562 -28.719 1 67.31 984 GLU B N 1
ATOM 16762 C CA . GLU B 1 984 ? -13.234 -71.438 -28.625 1 67.31 984 GLU B CA 1
ATOM 16763 C C . GLU B 1 984 ? -13.969 -71.5 -29.953 1 67.31 984 GLU B C 1
ATOM 16765 O O . GLU B 1 984 ? -13.914 -70.562 -30.75 1 67.31 984 GLU B O 1
ATOM 16770 N N . GLN B 1 985 ? -14.336 -72.688 -30.25 1 70.75 985 GLN B N 1
ATOM 16771 C CA . GLN B 1 985 ? -15.18 -72.875 -31.438 1 70.75 985 GLN B CA 1
ATOM 16772 C C . GLN B 1 985 ? -16.656 -72.75 -31.078 1 70.75 985 GLN B C 1
ATOM 16774 O O . GLN B 1 985 ? -17.062 -73.125 -29.984 1 70.75 985 GLN B O 1
ATOM 16779 N N . PHE B 1 986 ? -17.422 -71.875 -31.781 1 78.5 986 PHE B N 1
ATOM 16780 C CA . PHE B 1 986 ? -18.859 -71.688 -31.562 1 78.5 986 PHE B CA 1
ATOM 16781 C C . PHE B 1 986 ? -19.656 -72.375 -32.656 1 78.5 986 PHE B C 1
ATOM 16783 O O . PHE B 1 986 ? -19.219 -72.5 -33.812 1 78.5 986 PHE B O 1
ATOM 16790 N N . ARG B 1 987 ? -20.75 -73.062 -32.188 1 82.69 987 ARG B N 1
ATOM 16791 C CA . ARG B 1 987 ? -21.688 -73.688 -33.125 1 82.69 987 ARG B CA 1
ATOM 16792 C C . ARG B 1 987 ? -22.922 -72.812 -33.312 1 82.69 987 ARG B C 1
ATOM 16794 O O . ARG B 1 987 ? -23.5 -72.312 -32.344 1 82.69 987 ARG B O 1
ATOM 16801 N N . SER B 1 988 ? -23.125 -72.5 -34.562 1 88.12 988 SER B N 1
ATOM 16802 C CA . SER B 1 988 ? -24.312 -71.75 -34.906 1 88.12 988 SER B CA 1
ATOM 16803 C C . SER B 1 988 ? -25.406 -72.625 -35.469 1 88.12 988 SER B C 1
ATOM 16805 O O . SER B 1 988 ? -25.125 -73.5 -36.312 1 88.12 988 SER B O 1
ATOM 16807 N N . TYR B 1 989 ? -26.688 -72.562 -34.812 1 88.69 989 TYR B N 1
ATOM 16808 C CA . TYR B 1 989 ? -27.797 -73.375 -35.312 1 88.69 989 TYR B CA 1
ATOM 16809 C C . TYR B 1 989 ? -29.109 -72.625 -35.188 1 88.69 989 TYR B C 1
ATOM 16811 O O . TYR B 1 989 ? -29.172 -71.562 -34.531 1 88.69 989 TYR B O 1
ATOM 16819 N N . ASN B 1 990 ? -30.125 -73.062 -35.906 1 91.69 990 ASN B N 1
ATOM 16820 C CA . ASN B 1 990 ? -31.453 -72.438 -35.875 1 91.69 990 ASN B CA 1
ATOM 16821 C C . ASN B 1 990 ? -32.469 -73.375 -35.219 1 91.69 990 ASN B C 1
ATOM 16823 O O . ASN B 1 990 ? -32.438 -74.562 -35.406 1 91.69 990 ASN B O 1
ATOM 16827 N N . LEU B 1 991 ? -33.344 -72.812 -34.438 1 91.81 991 LEU B N 1
ATOM 16828 C CA . LEU B 1 991 ? -34.469 -73.562 -33.812 1 91.81 991 LEU B CA 1
ATOM 16829 C C . LEU B 1 991 ? -35.781 -72.875 -34.062 1 91.81 991 LEU B C 1
ATOM 16831 O O . LEU B 1 991 ? -35.875 -71.625 -34 1 91.81 991 LEU B O 1
ATOM 16835 N N . GLU B 1 992 ? -36.719 -73.625 -34.469 1 87.88 992 GLU B N 1
ATOM 16836 C CA . GLU B 1 992 ? -38.031 -73.062 -34.75 1 87.88 992 GLU B CA 1
ATOM 16837 C C . GLU B 1 992 ? -38.969 -73.25 -33.562 1 87.88 992 GLU B C 1
ATOM 16839 O O . GLU B 1 992 ? -39.031 -74.312 -32.938 1 87.88 992 GLU B O 1
ATOM 16844 N N . VAL B 1 993 ? -39.625 -72.188 -33.125 1 91.25 993 VAL B N 1
ATOM 16845 C CA . VAL B 1 993 ? -40.625 -72.25 -32.062 1 91.25 993 VAL B CA 1
ATOM 16846 C C . VAL B 1 993 ? -41.938 -71.688 -32.562 1 91.25 993 VAL B C 1
ATOM 16848 O O . VAL B 1 993 ? -42 -70.562 -33.125 1 91.25 993 VAL B O 1
ATOM 16851 N N . ASN B 1 994 ? -42.938 -72.438 -32.406 1 82.69 994 ASN B N 1
ATOM 16852 C CA . ASN B 1 994 ? -44.25 -72.062 -32.875 1 82.69 994 ASN B CA 1
ATOM 16853 C C . ASN B 1 994 ? -45.188 -71.625 -31.703 1 82.69 994 ASN B C 1
ATOM 16855 O O . ASN B 1 994 ? -45.281 -72.375 -30.703 1 82.69 994 ASN B O 1
ATOM 16859 N N . THR B 1 995 ? -45.688 -70.5 -31.75 1 81.5 995 THR B N 1
ATOM 16860 C CA . THR B 1 995 ? -46.719 -70.062 -30.828 1 81.5 995 THR B CA 1
ATOM 16861 C C . THR B 1 995 ? -48.062 -70 -31.516 1 81.5 995 THR B C 1
ATOM 16863 O O . THR B 1 995 ? -48.188 -70.375 -32.688 1 81.5 995 THR B O 1
ATOM 16866 N N . LYS B 1 996 ? -49.156 -69.688 -30.844 1 77.44 996 LYS B N 1
ATOM 16867 C CA . LYS B 1 996 ? -50.531 -69.75 -31.344 1 77.44 996 LYS B CA 1
ATOM 16868 C C . LYS B 1 996 ? -50.688 -69 -32.625 1 77.44 996 LYS B C 1
ATOM 16870 O O . LYS B 1 996 ? -51.344 -69.438 -33.594 1 77.44 996 LYS B O 1
ATOM 16875 N N . TYR B 1 997 ? -49.969 -67.812 -32.719 1 77.5 997 TYR B N 1
ATOM 16876 C CA . TYR B 1 997 ? -50.25 -66.938 -33.844 1 77.5 997 TYR B CA 1
ATOM 16877 C C . TYR B 1 997 ? -48.969 -66.688 -34.625 1 77.5 997 TYR B C 1
ATOM 16879 O O . TYR B 1 997 ? -49 -66.188 -35.75 1 77.5 997 TYR B O 1
ATOM 16887 N N . ILE B 1 998 ? -47.781 -67.062 -34.125 1 82.94 998 ILE B N 1
ATOM 16888 C CA . ILE B 1 998 ? -46.531 -66.625 -34.75 1 82.94 998 ILE B CA 1
ATOM 16889 C C . ILE B 1 998 ? -45.531 -67.75 -34.688 1 82.94 998 ILE B C 1
ATOM 16891 O O . ILE B 1 998 ? -45.438 -68.5 -33.688 1 82.94 998 ILE B O 1
ATOM 16895 N N . SER B 1 999 ? -44.938 -67.938 -35.844 1 86.88 999 SER B N 1
ATOM 16896 C CA . SER B 1 999 ? -43.812 -68.875 -35.875 1 86.88 999 SER B CA 1
ATOM 16897 C C . SER B 1 999 ? -42.469 -68.125 -35.906 1 86.88 999 SER B C 1
ATOM 16899 O O . SER B 1 999 ? -42.25 -67.25 -36.75 1 86.88 999 SER B O 1
ATOM 16901 N N . TYR B 1 1000 ? -41.625 -68.5 -34.906 1 90.12 1000 TYR B N 1
ATOM 16902 C CA . TYR B 1 1000 ? -40.312 -67.875 -34.781 1 90.12 1000 TYR B CA 1
ATOM 16903 C C . TYR B 1 1000 ? -39.219 -68.875 -35.188 1 90.12 1000 TYR B C 1
ATOM 16905 O O . TYR B 1 1000 ? -39.219 -70 -34.812 1 90.12 1000 TYR B O 1
ATOM 16913 N N . ARG B 1 1001 ? -38.312 -68.438 -36.094 1 91.62 1001 ARG B N 1
ATOM 16914 C CA . ARG B 1 1001 ? -37.031 -69.125 -36.312 1 91.62 1001 ARG B CA 1
ATOM 16915 C C . ARG B 1 1001 ? -35.875 -68.375 -35.688 1 91.62 1001 ARG B C 1
ATOM 16917 O O . ARG B 1 1001 ? -35.438 -67.375 -36.219 1 91.62 1001 ARG B O 1
ATOM 16924 N N . PHE B 1 1002 ? -35.406 -68.938 -34.594 1 92.94 1002 PHE B N 1
ATOM 16925 C CA . PHE B 1 1002 ? -34.375 -68.25 -33.812 1 92.94 1002 PHE B CA 1
ATOM 16926 C C . PHE B 1 1002 ? -33 -68.75 -34.25 1 92.94 1002 PHE B C 1
ATOM 16928 O O . PHE B 1 1002 ? -32.781 -69.938 -34.406 1 92.94 1002 PHE B O 1
ATOM 16935 N N . LYS B 1 1003 ? -32.062 -67.812 -34.438 1 93.25 1003 LYS B N 1
ATOM 16936 C CA . LYS B 1 1003 ? -30.656 -68.125 -34.594 1 93.25 1003 LYS B CA 1
ATOM 16937 C C . LYS B 1 1003 ? -29.953 -68.188 -33.25 1 93.25 1003 LYS B C 1
ATOM 16939 O O . LYS B 1 1003 ? -30.047 -67.188 -32.469 1 93.25 1003 LYS B O 1
ATOM 16944 N N . LEU B 1 1004 ? -29.312 -69.312 -32.969 1 92 1004 LEU B N 1
ATOM 16945 C CA . LEU B 1 1004 ? -28.594 -69.438 -31.719 1 92 1004 LEU B CA 1
ATOM 16946 C C . LEU B 1 1004 ? -27.109 -69.625 -31.969 1 92 1004 LEU B C 1
ATOM 16948 O O . LEU B 1 1004 ? -26.719 -70.25 -32.969 1 92 1004 LEU B O 1
ATOM 16952 N N . LEU B 1 1005 ? -26.312 -69.062 -31.188 1 89.75 1005 LEU B N 1
ATOM 16953 C CA . LEU B 1 1005 ? -24.875 -69.25 -31.109 1 89.75 1005 LEU B CA 1
ATOM 16954 C C . LEU B 1 1005 ? -24.484 -69.875 -29.781 1 89.75 1005 LEU B C 1
ATOM 16956 O O . LEU B 1 1005 ? -24.781 -69.375 -28.719 1 89.75 1005 LEU B O 1
ATOM 16960 N N . GLU B 1 1006 ? -23.906 -71.062 -29.859 1 87.19 1006 GLU B N 1
ATOM 16961 C CA . GLU B 1 1006 ? -23.609 -71.875 -28.641 1 87.19 1006 GLU B CA 1
ATOM 16962 C C . GLU B 1 1006 ? -22.141 -72.188 -28.562 1 87.19 1006 GLU B C 1
ATOM 16964 O O . GLU B 1 1006 ? -21.516 -72.5 -29.578 1 87.19 1006 GLU B O 1
ATOM 16969 N N . SER B 1 1007 ? -21.594 -72.062 -27.391 1 81.19 1007 SER B N 1
ATOM 16970 C CA . SER B 1 1007 ? -20.219 -72.5 -27.172 1 81.19 1007 SER B CA 1
ATOM 16971 C C . SER B 1 1007 ? -20.094 -74 -27.156 1 81.19 1007 SER B C 1
ATOM 16973 O O . SER B 1 1007 ? -20.953 -74.688 -26.609 1 81.19 1007 SER B O 1
ATOM 16975 N N . VAL B 1 1008 ? -19.078 -74.625 -27.969 1 68.5 1008 VAL B N 1
ATOM 16976 C CA . VAL B 1 1008 ? -18.906 -76.062 -28.094 1 68.5 1008 VAL B CA 1
ATOM 16977 C C . VAL B 1 1008 ? -18.062 -76.562 -26.922 1 68.5 1008 VAL B C 1
ATOM 16979 O O . VAL B 1 1008 ? -16.844 -76.438 -26.922 1 68.5 1008 VAL B O 1
ATOM 16982 N N . CYS B 1 1009 ? -18.234 -76.188 -25.672 1 60.81 1009 CYS B N 1
ATOM 16983 C CA . CYS B 1 1009 ? -17.375 -76.75 -24.641 1 60.81 1009 CYS B CA 1
ATOM 16984 C C . CYS B 1 1009 ? -18.172 -77.75 -23.766 1 60.81 1009 CYS B C 1
ATOM 16986 O O . CYS B 1 1009 ? -19.359 -77.5 -23.516 1 60.81 1009 CYS B O 1
ATOM 16988 N N . ALA B 1 1010 ? -17.688 -79 -23.547 1 53.66 1010 ALA B N 1
ATOM 16989 C CA . ALA B 1 1010 ? -18.234 -80.188 -22.828 1 53.66 1010 ALA B CA 1
ATOM 16990 C C . ALA B 1 1010 ? -18.406 -79.875 -21.344 1 53.66 1010 ALA B C 1
ATOM 16992 O O . ALA B 1 1010 ? -17.625 -80.312 -20.516 1 53.66 1010 ALA B O 1
ATOM 16993 N N . VAL B 1 1011 ? -18.703 -78.75 -20.828 1 58.91 1011 VAL B N 1
ATOM 16994 C CA . VAL B 1 1011 ? -18.703 -78.625 -19.375 1 58.91 1011 VAL B CA 1
ATOM 16995 C C . VAL B 1 1011 ? -20.109 -78.812 -18.828 1 58.91 1011 VAL B C 1
ATOM 16997 O O . VAL B 1 1011 ? -21.078 -78.375 -19.453 1 58.91 1011 VAL B O 1
ATOM 17000 N N . ASP B 1 1012 ? -20.328 -79.812 -17.938 1 60.25 1012 ASP B N 1
ATOM 17001 C CA . ASP B 1 1012 ? -21.562 -80.062 -17.219 1 60.25 1012 ASP B CA 1
ATOM 17002 C C . ASP B 1 1012 ? -21.906 -78.938 -16.266 1 60.25 1012 ASP B C 1
ATOM 17004 O O . ASP B 1 1012 ? -21.594 -79 -15.07 1 60.25 1012 ASP B O 1
ATOM 17008 N N . GLY B 1 1013 ? -21.906 -77.625 -16.609 1 65.12 1013 GLY B N 1
ATOM 17009 C CA . GLY B 1 1013 ? -22.172 -76.562 -15.672 1 65.12 1013 GLY B CA 1
ATOM 17010 C C . GLY B 1 1013 ? -23.469 -75.812 -15.953 1 65.12 1013 GLY B C 1
ATOM 17011 O O . GLY B 1 1013 ? -24.359 -76.312 -16.609 1 65.12 1013 GLY B O 1
ATOM 17012 N N . LYS B 1 1014 ? -23.656 -74.5 -15.375 1 80.25 1014 LYS B N 1
ATOM 17013 C CA . LYS B 1 1014 ? -24.828 -73.625 -15.508 1 80.25 1014 LYS B CA 1
ATOM 17014 C C . LYS B 1 1014 ? -24.953 -73.125 -16.938 1 80.25 1014 LYS B C 1
ATOM 17016 O O . LYS B 1 1014 ? -23.953 -72.938 -17.625 1 80.25 1014 LYS B O 1
ATOM 17021 N N . VAL B 1 1015 ? -26.141 -73.125 -17.453 1 88.12 1015 VAL B N 1
ATOM 17022 C CA . VAL B 1 1015 ? -26.422 -72.562 -18.781 1 88.12 1015 VAL B CA 1
ATOM 17023 C C . VAL B 1 1015 ? -26.75 -71.125 -18.688 1 88.12 1015 VAL B C 1
ATOM 17025 O O . VAL B 1 1015 ? -27.578 -70.688 -17.875 1 88.12 1015 VAL B O 1
ATOM 17028 N N . VAL B 1 1016 ? -25.984 -70.375 -19.406 1 90.81 1016 VAL B N 1
ATOM 17029 C CA . VAL B 1 1016 ? -26.219 -68.938 -19.453 1 90.81 1016 VAL B CA 1
ATOM 17030 C C . VAL B 1 1016 ? -26.75 -68.562 -20.828 1 90.81 1016 VAL B C 1
ATOM 17032 O O . VAL B 1 1016 ? -26.172 -68.938 -21.844 1 90.81 1016 VAL B O 1
ATOM 17035 N N . ILE B 1 1017 ? -27.859 -67.812 -20.906 1 93.19 1017 ILE B N 1
ATOM 17036 C CA . ILE B 1 1017 ? -28.453 -67.312 -22.156 1 93.19 1017 ILE B CA 1
ATOM 17037 C C . ILE B 1 1017 ? -28.234 -65.812 -22.281 1 93.19 1017 ILE B C 1
ATOM 17039 O O . ILE B 1 1017 ? -28.516 -65.062 -21.344 1 93.19 1017 ILE B O 1
ATOM 17043 N N . PHE B 1 1018 ? -27.688 -65.5 -23.406 1 93.62 1018 PHE B N 1
ATOM 17044 C CA . PHE B 1 1018 ? -27.359 -64.062 -23.641 1 93.62 1018 PHE B CA 1
ATOM 17045 C C . PHE B 1 1018 ? -28.375 -63.438 -24.578 1 93.62 1018 PHE B C 1
ATOM 17047 O O . PHE B 1 1018 ? -28.641 -63.969 -25.656 1 93.62 1018 PHE B O 1
ATOM 17054 N N . LEU B 1 1019 ? -28.906 -62.25 -24.188 1 94.19 1019 LEU B N 1
ATOM 17055 C CA . LEU B 1 1019 ? -29.859 -61.469 -24.953 1 94.19 1019 LEU B CA 1
ATOM 17056 C C . LEU B 1 1019 ? -29.281 -60.094 -25.297 1 94.19 1019 LEU B C 1
ATOM 17058 O O . LEU B 1 1019 ? -29 -59.281 -24.391 1 94.19 1019 LEU B O 1
ATOM 17062 N N . HIS B 1 1020 ? -29.141 -59.781 -26.547 1 91.94 1020 HIS B N 1
ATOM 17063 C CA . HIS B 1 1020 ? -28.516 -58.531 -26.984 1 91.94 1020 HIS B CA 1
ATOM 17064 C C . HIS B 1 1020 ? -29.516 -57.406 -26.969 1 91.94 1020 HIS B C 1
ATOM 17066 O O . HIS B 1 1020 ? -30.703 -57.594 -26.75 1 91.94 1020 HIS B O 1
ATOM 17072 N N . GLY B 1 1021 ? -29.047 -56.219 -27.047 1 89.56 1021 GLY B N 1
ATOM 17073 C CA . GLY B 1 1021 ? -29.891 -55.031 -27.078 1 89.56 1021 GLY B CA 1
ATOM 17074 C C . GLY B 1 1021 ? -30.328 -54.625 -28.469 1 89.56 1021 GLY B C 1
ATOM 17075 O O . GLY B 1 1021 ? -30.062 -55.375 -29.438 1 89.56 1021 GLY B O 1
ATOM 17076 N N . PHE B 1 1022 ? -30.953 -53.469 -28.562 1 85.88 1022 PHE B N 1
ATOM 17077 C CA . PHE B 1 1022 ? -31.453 -52.969 -29.844 1 85.88 1022 PHE B CA 1
ATOM 17078 C C . PHE B 1 1022 ? -30.297 -52.75 -30.812 1 85.88 1022 PHE B C 1
ATOM 17080 O O . PHE B 1 1022 ? -29.266 -52.219 -30.453 1 85.88 1022 PHE B O 1
ATOM 17087 N N . LEU B 1 1023 ? -30.359 -53.25 -32.031 1 84.56 1023 LEU B N 1
ATOM 17088 C CA . LEU B 1 1023 ? -29.406 -53.188 -33.125 1 84.56 1023 LEU B CA 1
ATOM 17089 C C . LEU B 1 1023 ? -28.25 -54.156 -32.906 1 84.56 1023 LEU B C 1
ATOM 17091 O O . LEU B 1 1023 ? -27.219 -54.062 -33.594 1 84.56 1023 LEU B O 1
ATOM 17095 N N . GLY B 1 1024 ? -28.422 -55.125 -31.953 1 87.5 1024 GLY B N 1
ATOM 17096 C CA . GLY B 1 1024 ? -27.375 -56.094 -31.688 1 87.5 1024 GLY B CA 1
ATOM 17097 C C . GLY B 1 1024 ? -27.625 -57.438 -32.344 1 87.5 1024 GLY B C 1
ATOM 17098 O O . GLY B 1 1024 ? -28.531 -57.562 -33.188 1 87.5 1024 GLY B O 1
ATOM 17099 N N . SER B 1 1025 ? -26.766 -58.375 -32.062 1 90.38 1025 SER B N 1
ATOM 17100 C CA . SER B 1 1025 ? -26.859 -59.781 -32.5 1 90.38 1025 SER B CA 1
ATOM 17101 C C . SER B 1 1025 ? -26.188 -60.719 -31.484 1 90.38 1025 SER B C 1
ATOM 17103 O O . SER B 1 1025 ? -25.562 -60.25 -30.531 1 90.38 1025 SER B O 1
ATOM 17105 N N . SER B 1 1026 ? -26.453 -61.875 -31.75 1 90.19 1026 SER B N 1
ATOM 17106 C CA . SER B 1 1026 ? -25.812 -62.844 -30.906 1 90.19 1026 SER B CA 1
ATOM 17107 C C . SER B 1 1026 ? -24.297 -62.719 -30.953 1 90.19 1026 SER B C 1
ATOM 17109 O O . SER B 1 1026 ? -23.609 -63.125 -30 1 90.19 1026 SER B O 1
ATOM 17111 N N . GLN B 1 1027 ? -23.781 -62.188 -31.969 1 85.94 1027 GLN B N 1
ATOM 17112 C CA . GLN B 1 1027 ? -22.344 -62.062 -32.156 1 85.94 1027 GLN B CA 1
ATOM 17113 C C . GLN B 1 1027 ? -21.75 -61.062 -31.172 1 85.94 1027 GLN B C 1
ATOM 17115 O O . GLN B 1 1027 ? -20.547 -61.094 -30.875 1 85.94 1027 GLN B O 1
ATOM 17120 N N . ASP B 1 1028 ? -22.609 -60.25 -30.609 1 86.56 1028 ASP B N 1
ATOM 17121 C CA . ASP B 1 1028 ? -22.156 -59.219 -29.672 1 86.56 1028 ASP B CA 1
ATOM 17122 C C . ASP B 1 1028 ? -21.594 -59.875 -28.406 1 86.56 1028 ASP B C 1
ATOM 17124 O O . ASP B 1 1028 ? -20.797 -59.25 -27.688 1 86.56 1028 ASP B O 1
ATOM 17128 N N . TRP B 1 1029 ? -21.984 -61.031 -28.188 1 87.94 1029 TRP B N 1
ATOM 17129 C CA . TRP B 1 1029 ? -21.672 -61.656 -26.906 1 87.94 1029 TRP B CA 1
ATOM 17130 C C . TRP B 1 1029 ? -20.484 -62.594 -27.031 1 87.94 1029 TRP B C 1
ATOM 17132 O O . TRP B 1 1029 ? -20.062 -63.219 -26.047 1 87.94 1029 TRP B O 1
ATOM 17142 N N . ILE B 1 1030 ? -19.938 -62.719 -28.203 1 81.81 1030 ILE B N 1
ATOM 17143 C CA . ILE B 1 1030 ? -18.891 -63.688 -28.469 1 81.81 1030 ILE B CA 1
ATOM 17144 C C . ILE B 1 1030 ? -17.734 -63.469 -27.484 1 81.81 1030 ILE B C 1
ATOM 17146 O O . ILE B 1 1030 ? -17.266 -64.438 -26.859 1 81.81 1030 ILE B O 1
ATOM 17150 N N . PRO B 1 1031 ? -17.328 -62.25 -27.234 1 80 1031 PRO B N 1
ATOM 17151 C CA . PRO B 1 1031 ? -16.203 -62.094 -26.312 1 80 1031 PRO B CA 1
ATOM 17152 C C . PRO B 1 1031 ? -16.5 -62.562 -24.906 1 80 1031 PRO B C 1
ATOM 17154 O O . PRO B 1 1031 ? -15.656 -63.219 -24.281 1 80 1031 PRO B O 1
ATOM 17157 N N . LEU B 1 1032 ? -17.656 -62.281 -24.469 1 83.94 1032 LEU B N 1
ATOM 17158 C CA . LEU B 1 1032 ? -18.031 -62.719 -23.141 1 83.94 1032 LEU B CA 1
ATOM 17159 C C . LEU B 1 1032 ? -18.25 -64.25 -23.094 1 83.94 1032 LEU B C 1
ATOM 17161 O O . LEU B 1 1032 ? -17.922 -64.875 -22.094 1 83.94 1032 LEU B O 1
ATOM 17165 N N . MET B 1 1033 ? -18.828 -64.75 -24.156 1 84.12 1033 MET B N 1
ATOM 17166 C CA . MET B 1 1033 ? -19.062 -66.188 -24.234 1 84.12 1033 MET B CA 1
ATOM 17167 C C . MET B 1 1033 ? -17.734 -66.938 -24.219 1 84.12 1033 MET B C 1
ATOM 17169 O O . MET B 1 1033 ? -17.609 -68 -23.547 1 84.12 1033 MET B O 1
ATOM 17173 N N . LYS B 1 1034 ? -16.812 -66.375 -24.906 1 79.62 1034 LYS B N 1
ATOM 17174 C CA . LYS B 1 1034 ? -15.5 -67 -24.906 1 79.62 1034 LYS B CA 1
ATOM 17175 C C . LYS B 1 1034 ? -14.898 -67 -23.5 1 79.62 1034 LYS B C 1
ATOM 17177 O O . LYS B 1 1034 ? -14.32 -67.938 -23.062 1 79.62 1034 LYS B O 1
ATOM 17182 N N . ALA B 1 1035 ? -15.141 -65.938 -22.844 1 80.12 1035 ALA B N 1
ATOM 17183 C CA . ALA B 1 1035 ? -14.594 -65.75 -21.5 1 80.12 1035 ALA B CA 1
ATOM 17184 C C . ALA B 1 1035 ? -15.234 -66.75 -20.531 1 80.12 1035 ALA B C 1
ATOM 17186 O O . ALA B 1 1035 ? -14.555 -67.312 -19.672 1 80.12 1035 ALA B O 1
ATOM 17187 N N . LEU B 1 1036 ? -16.5 -67 -20.656 1 79.06 1036 LEU B N 1
ATOM 17188 C CA . LEU B 1 1036 ? -17.25 -67.812 -19.672 1 79.06 1036 LEU B CA 1
ATOM 17189 C C . LEU B 1 1036 ? -17.297 -69.25 -20.062 1 79.06 1036 LEU B C 1
ATOM 17191 O O . LEU B 1 1036 ? -17.703 -70.125 -19.25 1 79.06 1036 LEU B O 1
ATOM 17195 N N . SER B 1 1037 ? -16.906 -69.625 -21.266 1 75.75 1037 SER B N 1
ATOM 17196 C CA . SER B 1 1037 ? -17.109 -70.938 -21.812 1 75.75 1037 SER B CA 1
ATOM 17197 C C . SER B 1 1037 ? -16.312 -72 -21.047 1 75.75 1037 SER B C 1
ATOM 17199 O O . SER B 1 1037 ? -16.609 -73.188 -21.125 1 75.75 1037 SER B O 1
ATOM 17201 N N . GLY B 1 1038 ? -15.336 -71.562 -20.344 1 69.5 1038 GLY B N 1
ATOM 17202 C CA . GLY B 1 1038 ? -14.57 -72.562 -19.578 1 69.5 1038 GLY B CA 1
ATOM 17203 C C . GLY B 1 1038 ? -15.367 -73.188 -18.453 1 69.5 1038 GLY B C 1
ATOM 17204 O O . GLY B 1 1038 ? -15.062 -74.312 -18.031 1 69.5 1038 GLY B O 1
ATOM 17205 N N . THR B 1 1039 ? -16.469 -72.562 -17.969 1 73.88 1039 THR B N 1
ATOM 17206 C CA . THR B 1 1039 ? -17.172 -73.062 -16.812 1 73.88 1039 THR B CA 1
ATOM 17207 C C . THR B 1 1039 ? -18.672 -73.125 -17.078 1 73.88 1039 THR B C 1
ATOM 17209 O O . THR B 1 1039 ? -19.406 -73.75 -16.312 1 73.88 1039 THR B O 1
ATOM 17212 N N . THR B 1 1040 ? -19.078 -72.5 -18.078 1 81.12 1040 THR B N 1
ATOM 17213 C CA . THR B 1 1040 ? -20.516 -72.375 -18.297 1 81.12 1040 THR B CA 1
ATOM 17214 C C . THR B 1 1040 ? -20.859 -72.562 -19.75 1 81.12 1040 THR B C 1
ATOM 17216 O O . THR B 1 1040 ? -20.047 -72.375 -20.641 1 81.12 1040 THR B O 1
ATOM 17219 N N . GLN B 1 1041 ? -21.969 -73.25 -19.938 1 84.94 1041 GLN B N 1
ATOM 17220 C CA . GLN B 1 1041 ? -22.516 -73.312 -21.281 1 84.94 1041 GLN B CA 1
ATOM 17221 C C . GLN B 1 1041 ? -23.188 -72 -21.688 1 84.94 1041 GLN B C 1
ATOM 17223 O O . GLN B 1 1041 ? -24.125 -71.562 -21.016 1 84.94 1041 GLN B O 1
ATOM 17228 N N . CYS B 1 1042 ? -22.609 -71.5 -22.703 1 88.12 1042 CYS B N 1
ATOM 17229 C CA . CYS B 1 1042 ? -23.094 -70.188 -23.109 1 88.12 1042 CYS B CA 1
ATOM 17230 C C . CYS B 1 1042 ? -23.922 -70.312 -24.391 1 88.12 1042 CYS B C 1
ATOM 17232 O O . CYS B 1 1042 ? -23.484 -70.938 -25.359 1 88.12 1042 CYS B O 1
ATOM 17234 N N . ILE B 1 1043 ? -25.109 -69.688 -24.438 1 90.62 1043 ILE B N 1
ATOM 17235 C CA . ILE B 1 1043 ? -25.969 -69.625 -25.609 1 90.62 1043 ILE B CA 1
ATOM 17236 C C . ILE B 1 1043 ? -26.438 -68.188 -25.844 1 90.62 1043 ILE B C 1
ATOM 17238 O O . ILE B 1 1043 ? -26.953 -67.562 -24.938 1 90.62 1043 ILE B O 1
ATOM 17242 N N . ALA B 1 1044 ? -26.141 -67.75 -26.984 1 93.31 1044 ALA B N 1
ATOM 17243 C CA . ALA B 1 1044 ? -26.641 -66.438 -27.375 1 93.31 1044 ALA B CA 1
ATOM 17244 C C . ALA B 1 1044 ? -27.719 -66.562 -28.453 1 93.31 1044 ALA B C 1
ATOM 17246 O O . ALA B 1 1044 ? -27.625 -67.438 -29.328 1 93.31 1044 ALA B O 1
ATOM 17247 N N . VAL B 1 1045 ? -28.719 -65.625 -28.422 1 93.75 1045 VAL B N 1
ATOM 17248 C CA . VAL B 1 1045 ? -29.844 -65.688 -29.344 1 93.75 1045 VAL B CA 1
ATOM 17249 C C . VAL B 1 1045 ? -30.016 -64.375 -30.094 1 93.75 1045 VAL B C 1
ATOM 17251 O O . VAL B 1 1045 ? -29.859 -63.312 -29.5 1 93.75 1045 VAL B O 1
ATOM 17254 N N . ASP B 1 1046 ? -30.141 -64.562 -31.328 1 94.06 1046 ASP B N 1
ATOM 17255 C CA . ASP B 1 1046 ? -30.609 -63.375 -32.062 1 94.06 1046 ASP B CA 1
ATOM 17256 C C . ASP B 1 1046 ? -32.094 -63.094 -31.781 1 94.06 1046 ASP B C 1
ATOM 17258 O O . ASP B 1 1046 ? -32.938 -63.906 -32.125 1 94.06 1046 ASP B O 1
ATOM 17262 N N . LEU B 1 1047 ? -32.344 -61.969 -31.203 1 92.5 1047 LEU B N 1
ATOM 17263 C CA . LEU B 1 1047 ? -33.719 -61.625 -30.906 1 92.5 1047 LEU B CA 1
ATOM 17264 C C . LEU B 1 1047 ? -34.531 -61.406 -32.188 1 92.5 1047 LEU B C 1
ATOM 17266 O O . LEU B 1 1047 ? -33.969 -61.094 -33.25 1 92.5 1047 LEU B O 1
ATOM 17270 N N . PRO B 1 1048 ? -35.844 -61.531 -32.125 1 88.69 1048 PRO B N 1
ATOM 17271 C CA . PRO B 1 1048 ? -36.656 -61.406 -33.344 1 88.69 1048 PRO B CA 1
ATOM 17272 C C . PRO B 1 1048 ? -36.469 -60.031 -34 1 88.69 1048 PRO B C 1
ATOM 17274 O O . PRO B 1 1048 ? -36.5 -59 -33.312 1 88.69 1048 PRO B O 1
ATOM 17277 N N . GLY B 1 1049 ? -36.281 -60.062 -35.25 1 85.5 1049 GLY B N 1
ATOM 17278 C CA . GLY B 1 1049 ? -36.062 -58.844 -36 1 85.5 1049 GLY B CA 1
ATOM 17279 C C . GLY B 1 1049 ? -34.594 -58.438 -36.094 1 85.5 1049 GLY B C 1
ATOM 17280 O O . GLY B 1 1049 ? -34.281 -57.406 -36.688 1 85.5 1049 GLY B O 1
ATOM 17281 N N . HIS B 1 1050 ? -33.781 -59.188 -35.438 1 89.69 1050 HIS B N 1
ATOM 17282 C CA . HIS B 1 1050 ? -32.344 -58.906 -35.438 1 89.69 1050 HIS B CA 1
ATOM 17283 C C . HIS B 1 1050 ? -31.531 -60.094 -35.969 1 89.69 1050 HIS B C 1
ATOM 17285 O O . HIS B 1 1050 ? -32.031 -61.219 -35.969 1 89.69 1050 HIS B O 1
ATOM 17291 N N . GLY B 1 1051 ? -30.375 -59.812 -36.5 1 87.69 1051 GLY B N 1
ATOM 17292 C CA . GLY B 1 1051 ? -29.484 -60.875 -36.938 1 87.69 1051 GLY B CA 1
ATOM 17293 C C . GLY B 1 1051 ? -30.125 -61.75 -37.969 1 87.69 1051 GLY B C 1
ATOM 17294 O O . GLY B 1 1051 ? -30.641 -61.281 -39 1 87.69 1051 GLY B O 1
ATOM 17295 N N . GLU B 1 1052 ? -30.109 -63.094 -37.656 1 89.12 1052 GLU B N 1
ATOM 17296 C CA . GLU B 1 1052 ? -30.594 -64.062 -38.625 1 89.12 1052 GLU B CA 1
ATOM 17297 C C . GLU B 1 1052 ? -31.922 -64.688 -38.188 1 89.12 1052 GLU B C 1
ATOM 17299 O O . GLU B 1 1052 ? -32.438 -65.562 -38.844 1 89.12 1052 GLU B O 1
ATOM 17304 N N . SER B 1 1053 ? -32.406 -64.25 -37.125 1 90.56 1053 SER B N 1
ATOM 17305 C CA . SER B 1 1053 ? -33.719 -64.75 -36.656 1 90.56 1053 SER B CA 1
ATOM 17306 C C . SER B 1 1053 ? -34.844 -64.188 -37.5 1 90.56 1053 SER B C 1
ATOM 17308 O O . SER B 1 1053 ? -34.781 -63 -37.875 1 90.56 1053 SER B O 1
ATOM 17310 N N . ARG B 1 1054 ? -35.844 -65 -37.781 1 87.62 1054 ARG B N 1
ATOM 17311 C CA . ARG B 1 1054 ? -36.938 -64.625 -38.625 1 87.62 1054 ARG B CA 1
ATOM 17312 C C . ARG B 1 1054 ? -38.281 -64.875 -37.969 1 87.62 1054 ARG B C 1
ATOM 17314 O O . ARG B 1 1054 ? -38.406 -65.812 -37.156 1 87.62 1054 ARG B O 1
ATOM 17321 N N . VAL B 1 1055 ? -39.25 -64.125 -38.25 1 86.75 1055 VAL B N 1
ATOM 17322 C CA . VAL B 1 1055 ? -40.625 -64.25 -37.719 1 86.75 1055 VAL B CA 1
ATOM 17323 C C . VAL B 1 1055 ? -41.594 -64.438 -38.875 1 86.75 1055 VAL B C 1
ATOM 17325 O O . VAL B 1 1055 ? -41.562 -63.688 -39.875 1 86.75 1055 VAL B O 1
ATOM 17328 N N . ARG B 1 1056 ? -42.469 -65.562 -38.906 1 81.44 1056 ARG B N 1
ATOM 17329 C CA . ARG B 1 1056 ? -43.5 -65.812 -39.875 1 81.44 1056 ARG B CA 1
ATOM 17330 C C . ARG B 1 1056 ? -44.875 -65.812 -39.219 1 81.44 1056 ARG B C 1
ATOM 17332 O O . ARG B 1 1056 ? -45.125 -66.5 -38.219 1 81.44 1056 ARG B O 1
ATOM 17339 N N . TYR B 1 1057 ? -45.719 -65 -39.719 1 77.75 1057 TYR B N 1
ATOM 17340 C CA . TYR B 1 1057 ? -47.062 -64.875 -39.188 1 77.75 1057 TYR B CA 1
ATOM 17341 C C . TYR B 1 1057 ? -48 -65.875 -39.875 1 77.75 1057 TYR B C 1
ATOM 17343 O O . TYR B 1 1057 ? -47.906 -66.125 -41.094 1 77.75 1057 TYR B O 1
ATOM 17351 N N . HIS B 1 1058 ? -48.656 -66.938 -39.281 1 71.69 1058 HIS B N 1
ATOM 17352 C CA . HIS B 1 1058 ? -49.625 -67.875 -39.844 1 71.69 1058 HIS B CA 1
ATOM 17353 C C . HIS B 1 1058 ? -50.781 -67.125 -40.5 1 71.69 1058 HIS B C 1
ATOM 17355 O O . HIS B 1 1058 ? -51.188 -66.062 -40.062 1 71.69 1058 HIS B O 1
ATOM 17361 N N . THR B 1 1059 ? -50.969 -67.188 -41.781 1 57.47 1059 THR B N 1
ATOM 17362 C CA . THR B 1 1059 ? -51.875 -66.562 -42.75 1 57.47 1059 THR B CA 1
ATOM 17363 C C . THR B 1 1059 ? -53.25 -66.375 -42.125 1 57.47 1059 THR B C 1
ATOM 17365 O O . THR B 1 1059 ? -54.031 -65.5 -42.625 1 57.47 1059 THR B O 1
ATOM 17368 N N . GLU B 1 1060 ? -54.031 -67.375 -41.5 1 50.94 1060 GLU B N 1
ATOM 17369 C CA . GLU B 1 1060 ? -55.469 -67.188 -41.344 1 50.94 1060 GLU B CA 1
ATOM 17370 C C . GLU B 1 1060 ? -55.781 -65.938 -40.594 1 50.94 1060 GLU B C 1
ATOM 17372 O O . GLU B 1 1060 ? -56.969 -65.625 -40.375 1 50.94 1060 GLU B O 1
ATOM 17377 N N . VAL B 1 1061 ? -55.219 -65.625 -39.562 1 45.09 1061 VAL B N 1
ATOM 17378 C CA . VAL B 1 1061 ? -55.812 -64.562 -38.75 1 45.09 1061 VAL B CA 1
ATOM 17379 C C . VAL B 1 1061 ? -55.688 -63.25 -39.469 1 45.09 1061 VAL B C 1
ATOM 17381 O O . VAL B 1 1061 ? -54.688 -63 -40.156 1 45.09 1061 VAL B O 1
ATOM 17384 N N . SER B 1 1062 ? -56.812 -62.438 -39.375 1 44.22 1062 SER B N 1
ATOM 17385 C CA . SER B 1 1062 ? -57.25 -61.188 -40.031 1 44.22 1062 SER B CA 1
ATOM 17386 C C . SER B 1 1062 ? -56.094 -60.219 -40.188 1 44.22 1062 SER B C 1
ATOM 17388 O O . SER B 1 1062 ? -55.062 -60.375 -39.562 1 44.22 1062 SER B O 1
ATOM 17390 N N . LYS B 1 1063 ? -56.688 -58.875 -40.625 1 46.56 1063 LYS B N 1
ATOM 17391 C CA . LYS B 1 1063 ? -56.25 -57.562 -41.094 1 46.56 1063 LYS B CA 1
ATOM 17392 C C . LYS B 1 1063 ? -55.188 -56.969 -40.188 1 46.56 1063 LYS B C 1
ATOM 17394 O O . LYS B 1 1063 ? -54.719 -55.844 -40.406 1 46.56 1063 LYS B O 1
ATOM 17399 N N . GLN B 1 1064 ? -55.25 -57.094 -38.812 1 43.78 1064 GLN B N 1
ATOM 17400 C CA . GLN B 1 1064 ? -54.438 -56.188 -38 1 43.78 1064 GLN B CA 1
ATOM 17401 C C . GLN B 1 1064 ? -52.969 -56.531 -38.094 1 43.78 1064 GLN B C 1
ATOM 17403 O O . GLN B 1 1064 ? -52.594 -57.688 -38.094 1 43.78 1064 GLN B O 1
ATOM 17408 N N . GLU B 1 1065 ? -52.188 -55.688 -38.719 1 49.16 1065 GLU B N 1
ATOM 17409 C CA . GLU B 1 1065 ? -50.719 -55.75 -38.781 1 49.16 1065 GLU B CA 1
ATOM 17410 C C . GLU B 1 1065 ? -50.125 -56.438 -37.531 1 49.16 1065 GLU B C 1
ATOM 17412 O O . GLU B 1 1065 ? -50.469 -56.062 -36.406 1 49.16 1065 GLU B O 1
ATOM 17417 N N . PRO B 1 1066 ? -49.75 -57.625 -37.562 1 52.88 1066 PRO B N 1
ATOM 17418 C CA . PRO B 1 1066 ? -49.281 -58.375 -36.406 1 52.88 1066 PRO B CA 1
ATOM 17419 C C . PRO B 1 1066 ? -48.188 -57.656 -35.625 1 52.88 1066 PRO B C 1
ATOM 17421 O O . PRO B 1 1066 ? -47.25 -57.125 -36.188 1 52.88 1066 PRO B O 1
ATOM 17424 N N . TYR B 1 1067 ? -48.469 -56.938 -34.5 1 63.03 1067 TYR B N 1
ATOM 17425 C CA . TYR B 1 1067 ? -47.594 -56.281 -33.562 1 63.03 1067 TYR B CA 1
ATOM 17426 C C . TYR B 1 1067 ? -46.844 -57.312 -32.719 1 63.03 1067 TYR B C 1
ATOM 17428 O O . TYR B 1 1067 ? -47.438 -58.281 -32.25 1 63.03 1067 TYR B O 1
ATOM 17436 N N . LEU B 1 1068 ? -45.5 -57.344 -32.844 1 73.75 1068 LEU B N 1
ATOM 17437 C CA . LEU B 1 1068 ? -44.688 -58.156 -31.969 1 73.75 1068 LEU B CA 1
ATOM 17438 C C . LEU B 1 1068 ? -44.594 -57.531 -30.578 1 73.75 1068 LEU B C 1
ATOM 17440 O O . LEU B 1 1068 ? -43.938 -56.5 -30.391 1 73.75 1068 LEU B O 1
ATOM 17444 N N . SER B 1 1069 ? -45.375 -58 -29.719 1 77.69 1069 SER B N 1
ATOM 17445 C CA . SER B 1 1069 ? -45.344 -57.469 -28.359 1 77.69 1069 SER B CA 1
ATOM 17446 C C . SER B 1 1069 ? -44.188 -58.062 -27.562 1 77.69 1069 SER B C 1
ATOM 17448 O O . SER B 1 1069 ? -43.656 -59.094 -27.906 1 77.69 1069 SER B O 1
ATOM 17450 N N . PHE B 1 1070 ? -43.875 -57.25 -26.531 1 81.19 1070 PHE B N 1
ATOM 17451 C CA . PHE B 1 1070 ? -42.844 -57.656 -25.609 1 81.19 1070 PHE B CA 1
ATOM 17452 C C . PHE B 1 1070 ? -43.188 -59 -24.969 1 81.19 1070 PHE B C 1
ATOM 17454 O O . PHE B 1 1070 ? -42.312 -59.875 -24.828 1 81.19 1070 PHE B O 1
ATOM 17461 N N . GLU B 1 1071 ? -44.375 -59.219 -24.734 1 83.44 1071 GLU B N 1
ATOM 17462 C CA . GLU B 1 1071 ? -44.844 -60.438 -24.078 1 83.44 1071 GLU B CA 1
ATOM 17463 C C . GLU B 1 1071 ? -44.75 -61.625 -25 1 83.44 1071 GLU B C 1
ATOM 17465 O O . GLU B 1 1071 ? -44.344 -62.719 -24.594 1 83.44 1071 GLU B O 1
ATOM 17470 N N . SER B 1 1072 ? -45.125 -61.344 -26.25 1 84.62 1072 SER B N 1
ATOM 17471 C CA . SER B 1 1072 ? -45.125 -62.438 -27.203 1 84.62 1072 SER B CA 1
ATOM 17472 C C . SER B 1 1072 ? -43.688 -62.938 -27.453 1 84.62 1072 SER B C 1
ATOM 17474 O O . SER B 1 1072 ? -43.438 -64.125 -27.562 1 84.62 1072 SER B O 1
ATOM 17476 N N . VAL B 1 1073 ? -42.812 -62.031 -27.453 1 88.5 1073 VAL B N 1
ATOM 17477 C CA . VAL B 1 1073 ? -41.438 -62.375 -27.703 1 88.5 1073 VAL B CA 1
ATOM 17478 C C . VAL B 1 1073 ? -40.844 -63.125 -26.516 1 88.5 1073 VAL B C 1
ATOM 17480 O O . VAL B 1 1073 ? -40.156 -64.125 -26.672 1 88.5 1073 VAL B O 1
ATOM 17483 N N . THR B 1 1074 ? -41.125 -62.719 -25.281 1 90.62 1074 THR B N 1
ATOM 17484 C CA . THR B 1 1074 ? -40.594 -63.375 -24.094 1 90.62 1074 THR B CA 1
ATOM 17485 C C . THR B 1 1074 ? -41.188 -64.75 -23.922 1 90.62 1074 THR B C 1
ATOM 17487 O O . THR B 1 1074 ? -40.5 -65.688 -23.484 1 90.62 1074 THR B O 1
ATOM 17490 N N . GLU B 1 1075 ? -42.406 -64.875 -24.359 1 87.88 1075 GLU B N 1
ATOM 17491 C CA . GLU B 1 1075 ? -43 -66.188 -24.328 1 87.88 1075 GLU B CA 1
ATOM 17492 C C . GLU B 1 1075 ? -42.312 -67.125 -25.297 1 87.88 1075 GLU B C 1
ATOM 17494 O O . GLU B 1 1075 ? -42.062 -68.312 -24.969 1 87.88 1075 GLU B O 1
ATOM 17499 N N . ALA B 1 1076 ? -42.094 -66.562 -26.438 1 90.94 1076 ALA B N 1
ATOM 17500 C CA . ALA B 1 1076 ? -41.375 -67.375 -27.422 1 90.94 1076 ALA B CA 1
ATOM 17501 C C . ALA B 1 1076 ? -40 -67.75 -26.938 1 90.94 1076 ALA B C 1
ATOM 17503 O O . ALA B 1 1076 ? -39.5 -68.875 -27.172 1 90.94 1076 ALA B O 1
ATOM 17504 N N . LEU B 1 1077 ? -39.312 -66.875 -26.281 1 92.75 1077 LEU B N 1
ATOM 17505 C CA . LEU B 1 1077 ? -37.969 -67.125 -25.781 1 92.75 1077 LEU B CA 1
ATOM 17506 C C . LEU B 1 1077 ? -37.969 -68.188 -24.703 1 92.75 1077 LEU B C 1
ATOM 17508 O O . LEU B 1 1077 ? -37.062 -69 -24.641 1 92.75 1077 LEU B O 1
ATOM 17512 N N . VAL B 1 1078 ? -38.969 -68.188 -23.844 1 92.06 1078 VAL B N 1
ATOM 17513 C CA . VAL B 1 1078 ? -39.031 -69.188 -22.797 1 92.06 1078 VAL B CA 1
ATOM 17514 C C . VAL B 1 1078 ? -39.25 -70.562 -23.438 1 92.06 1078 VAL B C 1
ATOM 17516 O O . VAL B 1 1078 ? -38.656 -71.562 -23 1 92.06 1078 VAL B O 1
ATOM 17519 N N . LYS B 1 1079 ? -40.125 -70.625 -24.406 1 90.25 1079 LYS B N 1
ATOM 17520 C CA . LYS B 1 1079 ? -40.312 -71.875 -25.125 1 90.25 1079 LYS B CA 1
ATOM 17521 C C . LYS B 1 1079 ? -39.031 -72.312 -25.797 1 90.25 1079 LYS B C 1
ATOM 17523 O O . LYS B 1 1079 ? -38.719 -73.562 -25.781 1 90.25 1079 LYS B O 1
ATOM 17528 N N . LEU B 1 1080 ? -38.375 -71.375 -26.328 1 92.31 1080 LEU B N 1
ATOM 17529 C CA . LEU B 1 1080 ? -37.094 -71.688 -26.953 1 92.31 1080 LEU B CA 1
ATOM 17530 C C . LEU B 1 1080 ? -36.125 -72.25 -25.922 1 92.31 1080 LEU B C 1
ATOM 17532 O O . LEU B 1 1080 ? -35.438 -73.25 -26.188 1 92.31 1080 LEU B O 1
ATOM 17536 N N . ILE B 1 1081 ? -36.031 -71.75 -24.734 1 92.31 1081 ILE B N 1
ATOM 17537 C CA . ILE B 1 1081 ? -35.125 -72.125 -23.688 1 92.31 1081 ILE B CA 1
ATOM 17538 C C . ILE B 1 1081 ? -35.5 -73.562 -23.219 1 92.31 1081 ILE B C 1
ATOM 17540 O O . ILE B 1 1081 ? -34.625 -74.375 -23 1 92.31 1081 ILE B O 1
ATOM 17544 N N . CYS B 1 1082 ? -36.75 -73.812 -23.141 1 89.25 1082 CYS B N 1
ATOM 17545 C CA . CYS B 1 1082 ? -37.25 -75.125 -22.719 1 89.25 1082 CYS B CA 1
ATOM 17546 C C . CYS B 1 1082 ? -36.875 -76.188 -23.734 1 89.25 1082 CYS B C 1
ATOM 17548 O O . CYS B 1 1082 ? -36.625 -77.375 -23.359 1 89.25 1082 CYS B O 1
ATOM 17550 N N . GLU B 1 1083 ? -36.844 -75.75 -24.922 1 87.5 1083 GLU B N 1
ATOM 17551 C CA . GLU B 1 1083 ? -36.5 -76.688 -25.969 1 87.5 1083 GLU B CA 1
ATOM 17552 C C . GLU B 1 1083 ? -35 -76.875 -26.031 1 87.5 1083 GLU B C 1
ATOM 17554 O O . GLU B 1 1083 ? -34.531 -77.938 -26.453 1 87.5 1083 GLU B O 1
ATOM 17559 N N . THR B 1 1084 ? -34.281 -76.062 -25.641 1 85.81 1084 THR B N 1
ATOM 17560 C CA . THR B 1 1084 ? -32.812 -76.062 -25.75 1 85.81 1084 THR B CA 1
ATOM 17561 C C . THR B 1 1084 ? -32.188 -76.75 -24.547 1 85.81 1084 THR B C 1
ATOM 17563 O O . THR B 1 1084 ? -31.203 -77.5 -24.672 1 85.81 1084 THR B O 1
ATOM 17566 N N . THR B 1 1085 ? -32.75 -76.562 -23.359 1 83.75 1085 THR B N 1
ATOM 17567 C CA . THR B 1 1085 ? -32.188 -77.125 -22.156 1 83.75 1085 THR B CA 1
ATOM 17568 C C . THR B 1 1085 ? -33.281 -77.5 -21.156 1 83.75 1085 THR B C 1
ATOM 17570 O O . THR B 1 1085 ? -34.312 -76.812 -21.094 1 83.75 1085 THR B O 1
ATOM 17573 N N . THR B 1 1086 ? -33.062 -78.5 -20.391 1 79.81 1086 THR B N 1
ATOM 17574 C CA . THR B 1 1086 ? -34 -78.875 -19.359 1 79.81 1086 THR B CA 1
ATOM 17575 C C . THR B 1 1086 ? -33.656 -78.25 -18.031 1 79.81 1086 THR B C 1
ATOM 17577 O O . THR B 1 1086 ? -34.5 -78.188 -17.109 1 79.81 1086 THR B O 1
ATOM 17580 N N . SER B 1 1087 ? -32.531 -77.688 -17.969 1 83.88 1087 SER B N 1
ATOM 17581 C CA . SER B 1 1087 ? -32.094 -77.062 -16.719 1 83.88 1087 SER B CA 1
ATOM 17582 C C . SER B 1 1087 ? -32.531 -75.625 -16.594 1 83.88 1087 SER B C 1
ATOM 17584 O O . SER B 1 1087 ? -32.969 -75.062 -17.578 1 83.88 1087 SER B O 1
ATOM 17586 N N . ARG B 1 1088 ? -32.438 -75.125 -15.258 1 91.06 1088 ARG B N 1
ATOM 17587 C CA . ARG B 1 1088 ? -32.625 -73.688 -15.07 1 91.06 1088 ARG B CA 1
ATOM 17588 C C . ARG B 1 1088 ? -31.5 -72.875 -15.688 1 91.06 1088 ARG B C 1
ATOM 17590 O O . ARG B 1 1088 ? -30.359 -73.312 -15.742 1 91.06 1088 ARG B O 1
ATOM 17597 N N . VAL B 1 1089 ? -31.766 -71.688 -16.203 1 92.25 1089 VAL B N 1
ATOM 17598 C CA . VAL B 1 1089 ? -30.781 -70.938 -16.938 1 92.25 1089 VAL B CA 1
ATOM 17599 C C . VAL B 1 1089 ? -30.594 -69.562 -16.281 1 92.25 1089 VAL B C 1
ATOM 17601 O O . VAL B 1 1089 ? -31.453 -69.125 -15.531 1 92.25 1089 VAL B O 1
ATOM 17604 N N . ILE B 1 1090 ? -29.438 -69 -16.406 1 92.38 1090 ILE B N 1
ATOM 17605 C CA . ILE B 1 1090 ? -29.156 -67.625 -16.047 1 92.38 1090 ILE B CA 1
ATOM 17606 C C . ILE B 1 1090 ? -29.297 -66.75 -17.297 1 92.38 1090 ILE B C 1
ATOM 17608 O O . ILE B 1 1090 ? -28.719 -67 -18.344 1 92.38 1090 ILE B O 1
ATOM 17612 N N . LEU B 1 1091 ? -30.031 -65.688 -17.203 1 93.5 1091 LEU B N 1
ATOM 17613 C CA . LEU B 1 1091 ? -30.219 -64.75 -18.312 1 93.5 1091 LEU B CA 1
ATOM 17614 C C . LEU B 1 1091 ? -29.312 -63.531 -18.172 1 93.5 1091 LEU B C 1
ATOM 17616 O O . LEU B 1 1091 ? -29.25 -62.906 -17.109 1 93.5 1091 LEU B O 1
ATOM 17620 N N . VAL B 1 1092 ? -28.531 -63.312 -19.203 1 92.75 1092 VAL B N 1
ATOM 17621 C CA . VAL B 1 1092 ? -27.734 -62.094 -19.297 1 92.75 1092 VAL B CA 1
ATOM 17622 C C . VAL B 1 1092 ? -28.281 -61.219 -20.422 1 92.75 1092 VAL B C 1
ATOM 17624 O O . VAL B 1 1092 ? -28.312 -61.625 -21.578 1 92.75 1092 VAL B O 1
ATOM 17627 N N . GLY B 1 1093 ? -28.719 -59.969 -20.094 1 93.25 1093 GLY B N 1
ATOM 17628 C CA . GLY B 1 1093 ? -29.312 -59.125 -21.109 1 93.25 1093 GLY B CA 1
ATOM 17629 C C . GLY B 1 1093 ? -28.766 -57.719 -21.094 1 93.25 1093 GLY B C 1
ATOM 17630 O O . GLY B 1 1093 ? -28.484 -57.156 -20.031 1 93.25 1093 GLY B O 1
ATOM 17631 N N . TYR B 1 1094 ? -28.562 -57.281 -22.266 1 91.69 1094 TYR B N 1
ATOM 17632 C CA . TYR B 1 1094 ? -28.125 -55.906 -22.469 1 91.69 1094 TYR B CA 1
ATOM 17633 C C . TYR B 1 1094 ? -29.25 -55.062 -23 1 91.69 1094 TYR B C 1
ATOM 17635 O O . TYR B 1 1094 ? -29.906 -55.406 -23.984 1 91.69 1094 TYR B O 1
ATOM 17643 N N . SER B 1 1095 ? -29.5 -53.844 -22.375 1 89.44 1095 SER B N 1
ATOM 17644 C CA . SER B 1 1095 ? -30.484 -52.875 -22.781 1 89.44 1095 SER B CA 1
ATOM 17645 C C . SER B 1 1095 ? -31.859 -53.5 -23.031 1 89.44 1095 SER B C 1
ATOM 17647 O O . SER B 1 1095 ? -32.438 -54.094 -22.125 1 89.44 1095 SER B O 1
ATOM 17649 N N . MET B 1 1096 ? -32.312 -53.719 -24.344 1 86.69 1096 MET B N 1
ATOM 17650 C CA . MET B 1 1096 ? -33.562 -54.375 -24.688 1 86.69 1096 MET B CA 1
ATOM 17651 C C . MET B 1 1096 ? -33.594 -55.812 -24.172 1 86.69 1096 MET B C 1
ATOM 17653 O O . MET B 1 1096 ? -34.562 -56.25 -23.594 1 86.69 1096 MET B O 1
ATOM 17657 N N . GLY B 1 1097 ? -32.5 -56.406 -24.344 1 90.81 1097 GLY B N 1
ATOM 17658 C CA . GLY B 1 1097 ? -32.344 -57.781 -23.812 1 90.81 1097 GLY B CA 1
ATOM 17659 C C . GLY B 1 1097 ? -32.375 -57.812 -22.297 1 90.81 1097 GLY B C 1
ATOM 17660 O O . GLY B 1 1097 ? -32.844 -58.812 -21.719 1 90.81 1097 GLY B O 1
ATOM 17661 N N . GLY B 1 1098 ? -31.828 -56.844 -21.719 1 90.94 1098 GLY B N 1
ATOM 17662 C CA . GLY B 1 1098 ? -31.906 -56.75 -20.266 1 90.94 1098 GLY B CA 1
ATOM 17663 C C . GLY B 1 1098 ? -33.344 -56.625 -19.75 1 90.94 1098 GLY B C 1
ATOM 17664 O O . GLY B 1 1098 ? -33.688 -57.219 -18.734 1 90.94 1098 GLY B O 1
ATOM 17665 N N . ARG B 1 1099 ? -34.094 -55.844 -20.438 1 88.94 1099 ARG B N 1
ATOM 17666 C CA . ARG B 1 1099 ? -35.5 -55.688 -20.078 1 88.94 1099 ARG B CA 1
ATOM 17667 C C . ARG B 1 1099 ? -36.219 -57.031 -20.219 1 88.94 1099 ARG B C 1
ATOM 17669 O O . ARG B 1 1099 ? -37.062 -57.375 -19.391 1 88.94 1099 ARG B O 1
ATOM 17676 N N . MET B 1 1100 ? -35.938 -57.688 -21.234 1 90.81 1100 MET B N 1
ATOM 17677 C CA . MET B 1 1100 ? -36.562 -59 -21.469 1 90.81 1100 MET B CA 1
ATOM 17678 C C . MET B 1 1100 ? -36.156 -59.969 -20.375 1 90.81 1100 MET B C 1
ATOM 17680 O O . MET B 1 1100 ? -36.969 -60.719 -19.859 1 90.81 1100 MET B O 1
ATOM 17684 N N . ALA B 1 1101 ? -34.906 -59.938 -20.109 1 92.81 1101 ALA B N 1
ATOM 17685 C CA . ALA B 1 1101 ? -34.375 -60.812 -19.062 1 92.81 1101 ALA B CA 1
ATOM 17686 C C . ALA B 1 1101 ? -35.094 -60.531 -17.734 1 92.81 1101 ALA B C 1
ATOM 17688 O O . ALA B 1 1101 ? -35.438 -61.469 -17 1 92.81 1101 ALA B O 1
ATOM 17689 N N . LEU B 1 1102 ? -35.312 -59.312 -17.469 1 90.75 1102 LEU B N 1
ATOM 17690 C CA . LEU B 1 1102 ? -36 -58.906 -16.25 1 90.75 1102 LEU B CA 1
ATOM 17691 C C . LEU B 1 1102 ? -37.438 -59.406 -16.25 1 90.75 1102 LEU B C 1
ATOM 17693 O O . LEU B 1 1102 ? -37.906 -59.969 -15.25 1 90.75 1102 LEU B O 1
ATOM 17697 N N . HIS B 1 1103 ? -38.094 -59.188 -17.297 1 89.94 1103 HIS B N 1
ATOM 17698 C CA . HIS B 1 1103 ? -39.469 -59.656 -17.422 1 89.94 1103 HIS B CA 1
ATOM 17699 C C . HIS B 1 1103 ? -39.562 -61.188 -17.281 1 89.94 1103 HIS B C 1
ATOM 17701 O O . HIS B 1 1103 ? -40.438 -61.688 -16.562 1 89.94 1103 HIS B O 1
ATOM 17707 N N . MET B 1 1104 ? -38.719 -61.812 -17.906 1 90.19 1104 MET B N 1
ATOM 17708 C CA . MET B 1 1104 ? -38.688 -63.281 -17.875 1 90.19 1104 MET B CA 1
ATOM 17709 C C . MET B 1 1104 ? -38.375 -63.812 -16.469 1 90.19 1104 MET B C 1
ATOM 17711 O O . MET B 1 1104 ? -38.969 -64.812 -16.031 1 90.19 1104 MET B O 1
ATOM 17715 N N . SER B 1 1105 ? -37.469 -63.188 -15.781 1 90.81 1105 SER B N 1
ATOM 17716 C CA . SER B 1 1105 ? -37.094 -63.594 -14.438 1 90.81 1105 SER B CA 1
ATOM 17717 C C . SER B 1 1105 ? -38.281 -63.469 -13.477 1 90.81 1105 SER B C 1
ATOM 17719 O O . SER B 1 1105 ? -38.406 -64.25 -12.531 1 90.81 1105 SER B O 1
ATOM 17721 N N . LEU B 1 1106 ? -39.094 -62.531 -13.789 1 87.69 1106 LEU B N 1
ATOM 17722 C CA . LEU B 1 1106 ? -40.25 -62.312 -12.922 1 87.69 1106 LEU B CA 1
ATOM 17723 C C . LEU B 1 1106 ? -41.406 -63.25 -13.258 1 87.69 1106 LEU B C 1
ATOM 17725 O O . LEU B 1 1106 ? -42.031 -63.812 -12.359 1 87.69 1106 LEU B O 1
ATOM 17729 N N . LYS B 1 1107 ? -41.625 -63.469 -14.461 1 89.44 1107 LYS B N 1
ATOM 17730 C CA . LYS B 1 1107 ? -42.812 -64.25 -14.906 1 89.44 1107 LYS B CA 1
ATOM 17731 C C . LYS B 1 1107 ? -42.5 -65.75 -14.961 1 89.44 1107 LYS B C 1
ATOM 17733 O O . LYS B 1 1107 ? -43.406 -66.562 -14.727 1 89.44 1107 LYS B O 1
ATOM 17738 N N . TYR B 1 1108 ? -41.312 -66 -15.258 1 89.19 1108 TYR B N 1
ATOM 17739 C CA . TYR B 1 1108 ? -40.969 -67.375 -15.461 1 89.19 1108 TYR B CA 1
ATOM 17740 C C . TYR B 1 1108 ? -39.844 -67.812 -14.508 1 89.19 1108 TYR B C 1
ATOM 17742 O O . TYR B 1 1108 ? -38.844 -68.375 -14.93 1 89.19 1108 TYR B O 1
ATOM 17750 N N . SER B 1 1109 ? -40.062 -67.75 -13.266 1 87.06 1109 SER B N 1
ATOM 17751 C CA . SER B 1 1109 ? -39.062 -68 -12.219 1 87.06 1109 SER B CA 1
ATOM 17752 C C . SER B 1 1109 ? -38.719 -69.5 -12.148 1 87.06 1109 SER B C 1
ATOM 17754 O O . SER B 1 1109 ? -37.688 -69.875 -11.609 1 87.06 1109 SER B O 1
ATOM 17756 N N . GLU B 1 1110 ? -39.562 -70.312 -12.711 1 86.75 1110 GLU B N 1
ATOM 17757 C CA . GLU B 1 1110 ? -39.312 -71.75 -12.664 1 86.75 1110 GLU B CA 1
ATOM 17758 C C . GLU B 1 1110 ? -38.156 -72.125 -13.586 1 86.75 1110 GLU B C 1
ATOM 17760 O O . GLU B 1 1110 ? -37.438 -73.062 -13.32 1 86.75 1110 GLU B O 1
ATOM 17765 N N . LYS B 1 1111 ? -37.938 -71.375 -14.609 1 90.25 1111 LYS B N 1
ATOM 17766 C CA . LYS B 1 1111 ? -36.906 -71.75 -15.586 1 90.25 1111 LYS B CA 1
ATOM 17767 C C . LYS B 1 1111 ? -35.719 -70.812 -15.461 1 90.25 1111 LYS B C 1
ATOM 17769 O O . LYS B 1 1111 ? -34.625 -71.125 -15.922 1 90.25 1111 LYS B O 1
ATOM 17774 N N . VAL B 1 1112 ? -35.844 -69.75 -14.844 1 91.38 1112 VAL B N 1
ATOM 17775 C CA . VAL B 1 1112 ? -34.781 -68.75 -14.734 1 91.38 1112 VAL B CA 1
ATOM 17776 C C . VAL B 1 1112 ? -34.188 -68.75 -13.32 1 91.38 1112 VAL B C 1
ATOM 17778 O O . VAL B 1 1112 ? -34.906 -68.438 -12.352 1 91.38 1112 VAL B O 1
ATOM 17781 N N . ASP B 1 1113 ? -33 -69.188 -13.25 1 90 1113 ASP B N 1
ATOM 17782 C CA . ASP B 1 1113 ? -32.312 -69.25 -11.977 1 90 1113 ASP B CA 1
ATOM 17783 C C . ASP B 1 1113 ? -31.844 -67.875 -11.508 1 90 1113 ASP B C 1
ATOM 17785 O O . ASP B 1 1113 ? -31.781 -67.625 -10.305 1 90 1113 ASP B O 1
ATOM 17789 N N . GLY B 1 1114 ? -31.406 -67 -12.375 1 89.75 1114 GLY B N 1
ATOM 17790 C CA . GLY B 1 1114 ? -30.953 -65.688 -12.102 1 89.75 1114 GLY B CA 1
ATOM 17791 C C . GLY B 1 1114 ? -30.859 -64.812 -13.352 1 89.75 1114 GLY B C 1
ATOM 17792 O O . GLY B 1 1114 ? -30.922 -65.312 -14.469 1 89.75 1114 GLY B O 1
ATOM 17793 N N . ALA B 1 1115 ? -30.766 -63.469 -13.172 1 91.31 1115 ALA B N 1
ATOM 17794 C CA . ALA B 1 1115 ? -30.641 -62.562 -14.312 1 91.31 1115 ALA B CA 1
ATOM 17795 C C . ALA B 1 1115 ? -29.578 -61.469 -14.062 1 91.31 1115 ALA B C 1
ATOM 17797 O O . ALA B 1 1115 ? -29.453 -60.969 -12.945 1 91.31 1115 ALA B O 1
ATOM 17798 N N . VAL B 1 1116 ? -28.656 -61.344 -15.008 1 91.31 1116 VAL B N 1
ATOM 17799 C CA . VAL B 1 1116 ? -27.703 -60.219 -15.039 1 91.31 1116 VAL B CA 1
ATOM 17800 C C . VAL B 1 1116 ? -28.156 -59.156 -16.016 1 91.31 1116 VAL B C 1
ATOM 17802 O O . VAL B 1 1116 ? -28.297 -59.438 -17.219 1 91.31 1116 VAL B O 1
ATOM 17805 N N . ILE B 1 1117 ? -28.438 -57.969 -15.5 1 90.88 1117 ILE B N 1
ATOM 17806 C CA . ILE B 1 1117 ? -28.984 -56.906 -16.312 1 90.88 1117 ILE B CA 1
ATOM 17807 C C . ILE B 1 1117 ? -27.922 -55.844 -16.547 1 90.88 1117 ILE B C 1
ATOM 17809 O O . ILE B 1 1117 ? -27.422 -55.25 -15.594 1 90.88 1117 ILE B O 1
ATOM 17813 N N . ILE B 1 1118 ? -27.625 -55.719 -17.797 1 88.44 1118 ILE B N 1
ATOM 17814 C CA . ILE B 1 1118 ? -26.656 -54.688 -18.188 1 88.44 1118 ILE B CA 1
ATOM 17815 C C . ILE B 1 1118 ? -27.391 -53.5 -18.859 1 88.44 1118 ILE B C 1
ATOM 17817 O O . ILE B 1 1118 ? -27.938 -53.656 -19.953 1 88.44 1118 ILE B O 1
ATOM 17821 N N . SER B 1 1119 ? -27.469 -52.375 -18.25 1 81.88 1119 SER B N 1
ATOM 17822 C CA . SER B 1 1119 ? -28.078 -51.125 -18.75 1 81.88 1119 SER B CA 1
ATOM 17823 C C . SER B 1 1119 ? -29.562 -51.344 -19.047 1 81.88 1119 SER B C 1
ATOM 17825 O O . SER B 1 1119 ? -30.078 -50.812 -20.031 1 81.88 1119 SER B O 1
ATOM 17827 N N . GLY B 1 1120 ? -30.141 -52.281 -18.391 1 78.5 1120 GLY B N 1
ATOM 17828 C CA . GLY B 1 1120 ? -31.578 -52.531 -18.547 1 78.5 1120 GLY B CA 1
ATOM 17829 C C . GLY B 1 1120 ? -32.406 -51.844 -17.484 1 78.5 1120 GLY B C 1
ATOM 17830 O O . GLY B 1 1120 ? -32 -51.75 -16.328 1 78.5 1120 GLY B O 1
ATOM 17831 N N . SER B 1 1121 ? -33.438 -51.062 -17.828 1 77.69 1121 SER B N 1
ATOM 17832 C CA . SER B 1 1121 ? -34.312 -50.406 -16.859 1 77.69 1121 SER B CA 1
ATOM 17833 C C . SER B 1 1121 ? -35.719 -51 -16.844 1 77.69 1121 SER B C 1
ATOM 17835 O O . SER B 1 1121 ? -36.188 -51.5 -17.859 1 77.69 1121 SER B O 1
ATOM 17837 N N . PRO B 1 1122 ? -36.281 -51.188 -15.656 1 74.44 1122 PRO B N 1
ATOM 17838 C CA . PRO B 1 1122 ? -37.625 -51.781 -15.516 1 74.44 1122 PRO B CA 1
ATOM 17839 C C . PRO B 1 1122 ? -38.719 -50.906 -16.125 1 74.44 1122 PRO B C 1
ATOM 17841 O O . PRO B 1 1122 ? -39.875 -51.312 -16.156 1 74.44 1122 PRO B O 1
ATOM 17844 N N . GLY B 1 1123 ? -38.469 -49.906 -16.797 1 70.38 1123 GLY B N 1
ATOM 17845 C CA . GLY B 1 1123 ? -39.438 -49.031 -17.406 1 70.38 1123 GLY B CA 1
ATOM 17846 C C . GLY B 1 1123 ? -39.625 -47.719 -16.672 1 70.38 1123 GLY B C 1
ATOM 17847 O O . GLY B 1 1123 ? -39.062 -47.531 -15.578 1 70.38 1123 GLY B O 1
ATOM 17848 N N . LEU B 1 1124 ? -40.219 -46.75 -17.297 1 70.12 1124 LEU B N 1
ATOM 17849 C CA . LEU B 1 1124 ? -40.438 -45.406 -16.781 1 70.12 1124 LEU B CA 1
ATOM 17850 C C . LEU B 1 1124 ? -41.719 -45.344 -15.953 1 70.12 1124 LEU B C 1
ATOM 17852 O O . LEU B 1 1124 ? -42.75 -45.906 -16.344 1 70.12 1124 LEU B O 1
ATOM 17856 N N . ARG B 1 1125 ? -41.656 -44.844 -14.781 1 67.88 1125 ARG B N 1
ATOM 17857 C CA . ARG B 1 1125 ? -42.781 -44.781 -13.852 1 67.88 1125 ARG B CA 1
ATOM 17858 C C . ARG B 1 1125 ? -43.719 -43.625 -14.188 1 67.88 1125 ARG B C 1
ATOM 17860 O O . ARG B 1 1125 ? -44.938 -43.75 -14.062 1 67.88 1125 ARG B O 1
ATOM 17867 N N . ASP B 1 1126 ? -43.219 -42.656 -14.648 1 75.69 1126 ASP B N 1
ATOM 17868 C CA . ASP B 1 1126 ? -44.031 -41.469 -14.898 1 75.69 1126 ASP B CA 1
ATOM 17869 C C . ASP B 1 1126 ? -44.719 -41.562 -16.266 1 75.69 1126 ASP B C 1
ATOM 17871 O O . ASP B 1 1126 ? -44.062 -41.812 -17.281 1 75.69 1126 ASP B O 1
ATOM 17875 N N . GLU B 1 1127 ? -45.938 -41.5 -16.219 1 74.19 1127 GLU B N 1
ATOM 17876 C CA . GLU B 1 1127 ? -46.781 -41.656 -17.406 1 74.19 1127 GLU B CA 1
ATOM 17877 C C . GLU B 1 1127 ? -46.406 -40.625 -18.484 1 74.19 1127 GLU B C 1
ATOM 17879 O O . GLU B 1 1127 ? -46.406 -40.969 -19.672 1 74.19 1127 GLU B O 1
ATOM 17884 N N . ILE B 1 1128 ? -46.094 -39.375 -17.938 1 70.25 1128 ILE B N 1
ATOM 17885 C CA . ILE B 1 1128 ? -45.75 -38.344 -18.906 1 70.25 1128 ILE B CA 1
ATOM 17886 C C . ILE B 1 1128 ? -44.438 -38.719 -19.609 1 70.25 1128 ILE B C 1
ATOM 17888 O O . ILE B 1 1128 ? -44.344 -38.625 -20.828 1 70.25 1128 ILE B O 1
ATOM 17892 N N . THR B 1 1129 ? -43.5 -39.219 -18.953 1 72.69 1129 THR B N 1
ATOM 17893 C CA . THR B 1 1129 ? -42.219 -39.594 -19.531 1 72.69 1129 THR B CA 1
ATOM 17894 C C . THR B 1 1129 ? -42.375 -40.812 -20.422 1 72.69 1129 THR B C 1
ATOM 17896 O O . THR B 1 1129 ? -41.719 -40.938 -21.453 1 72.69 1129 THR B O 1
ATOM 17899 N N . GLN B 1 1130 ? -43.219 -41.594 -20.078 1 74.69 1130 GLN B N 1
ATOM 17900 C CA . GLN B 1 1130 ? -43.5 -42.781 -20.891 1 74.69 1130 GLN B CA 1
ATOM 17901 C C . GLN B 1 1130 ? -44.094 -42.375 -22.25 1 74.69 1130 GLN B C 1
ATOM 17903 O O . GLN B 1 1130 ? -43.688 -42.906 -23.281 1 74.69 1130 GLN B O 1
ATOM 17908 N N . ARG B 1 1131 ? -45.031 -41.438 -22.141 1 75.25 1131 ARG B N 1
ATOM 17909 C CA . ARG B 1 1131 ? -45.656 -40.969 -23.375 1 75.25 1131 ARG B CA 1
ATOM 17910 C C . ARG B 1 1131 ? -44.625 -40.281 -24.281 1 75.25 1131 ARG B C 1
ATOM 17912 O O . ARG B 1 1131 ? -44.625 -40.5 -25.484 1 75.25 1131 ARG B O 1
ATOM 17919 N N . ILE B 1 1132 ? -43.75 -39.625 -23.594 1 72.12 1132 ILE B N 1
ATOM 17920 C CA . ILE B 1 1132 ? -42.719 -38.938 -24.344 1 72.12 1132 ILE B CA 1
ATOM 17921 C C . ILE B 1 1132 ? -41.781 -39.969 -25 1 72.12 1132 ILE B C 1
ATOM 17923 O O . ILE B 1 1132 ? -41.438 -39.844 -26.172 1 72.12 1132 ILE B O 1
ATOM 17927 N N . CYS B 1 1133 ? -41.469 -40.906 -24.328 1 74.69 1133 CYS B N 1
ATOM 17928 C CA . CYS B 1 1133 ? -40.562 -41.938 -24.812 1 74.69 1133 CYS B CA 1
ATOM 17929 C C . CYS B 1 1133 ? -41.188 -42.719 -25.953 1 74.69 1133 CYS B C 1
ATOM 17931 O O . CYS B 1 1133 ? -40.531 -43.062 -26.938 1 74.69 1133 CYS B O 1
ATOM 17933 N N . ILE B 1 1134 ? -42.406 -43.031 -25.781 1 75.44 1134 ILE B N 1
ATOM 17934 C CA . ILE B 1 1134 ? -43.125 -43.75 -26.812 1 75.44 1134 ILE B CA 1
ATOM 17935 C C . ILE B 1 1134 ? -43.188 -42.938 -28.094 1 75.44 1134 ILE B C 1
ATOM 17937 O O . ILE B 1 1134 ? -42.969 -43.469 -29.188 1 75.44 1134 ILE B O 1
ATOM 17941 N N . SER B 1 1135 ? -43.406 -41.656 -27.797 1 76.31 1135 SER B N 1
ATOM 17942 C CA . SER B 1 1135 ? -43.438 -40.781 -28.969 1 76.31 1135 SER B CA 1
ATOM 17943 C C . SER B 1 1135 ? -42.094 -40.719 -29.656 1 76.31 1135 SER B C 1
ATOM 17945 O O . SER B 1 1135 ? -42 -40.75 -30.875 1 76.31 1135 SER B O 1
ATOM 17947 N N . GLN B 1 1136 ? -41.125 -40.719 -28.891 1 76.44 1136 GLN B N 1
ATOM 17948 C CA . GLN B 1 1136 ? -39.781 -40.656 -29.453 1 76.44 1136 GLN B CA 1
ATOM 17949 C C . GLN B 1 1136 ? -39.438 -41.969 -30.172 1 76.44 1136 GLN B C 1
ATOM 17951 O O . GLN B 1 1136 ? -38.844 -41.938 -31.266 1 76.44 1136 GLN B O 1
ATOM 17956 N N . ASP B 1 1137 ? -39.781 -43 -29.594 1 77.56 1137 ASP B N 1
ATOM 17957 C CA . ASP B 1 1137 ? -39.531 -44.281 -30.203 1 77.56 1137 ASP B CA 1
ATOM 17958 C C . ASP B 1 1137 ? -40.281 -44.438 -31.516 1 77.56 1137 ASP B C 1
ATOM 17960 O O . ASP B 1 1137 ? -39.75 -45 -32.469 1 77.56 1137 ASP B O 1
ATOM 17964 N N . LYS B 1 1138 ? -41.438 -44.031 -31.5 1 77.19 1138 LYS B N 1
ATOM 17965 C CA . LYS B 1 1138 ? -42.25 -44.062 -32.719 1 77.19 1138 LYS B CA 1
ATOM 17966 C C . LYS B 1 1138 ? -41.594 -43.219 -33.812 1 77.19 1138 LYS B C 1
ATOM 17968 O O . LYS B 1 1138 ? -41.531 -43.625 -34.969 1 77.19 1138 LYS B O 1
ATOM 17973 N N . SER B 1 1139 ? -41.156 -42.094 -33.344 1 78.25 1139 SER B N 1
ATOM 17974 C CA . SER B 1 1139 ? -40.469 -41.25 -34.281 1 78.25 1139 SER B CA 1
ATOM 17975 C C . SER B 1 1139 ? -39.219 -41.938 -34.844 1 78.25 1139 SER B C 1
ATOM 17977 O O . SER B 1 1139 ? -38.938 -41.844 -36.031 1 78.25 1139 SER B O 1
ATOM 17979 N N . ARG B 1 1140 ? -38.5 -42.562 -34.062 1 79.62 1140 ARG B N 1
ATOM 17980 C CA . ARG B 1 1140 ? -37.281 -43.25 -34.469 1 79.62 1140 ARG B CA 1
ATOM 17981 C C . ARG B 1 1140 ? -37.594 -44.438 -35.375 1 79.62 1140 ARG B C 1
ATOM 17983 O O . ARG B 1 1140 ? -36.906 -44.656 -36.375 1 79.62 1140 ARG B O 1
ATOM 17990 N N . ALA B 1 1141 ? -38.625 -45.125 -35.062 1 80 1141 ALA B N 1
ATOM 17991 C CA . ALA B 1 1141 ? -39.062 -46.25 -35.875 1 80 1141 ALA B CA 1
ATOM 17992 C C . ALA B 1 1141 ? -39.469 -45.781 -37.281 1 80 1141 ALA B C 1
ATOM 17994 O O . ALA B 1 1141 ? -39.125 -46.406 -38.281 1 80 1141 ALA B O 1
ATOM 17995 N N . LEU B 1 1142 ? -40.094 -44.625 -37.219 1 78.81 1142 LEU B N 1
ATOM 17996 C CA . LEU B 1 1142 ? -40.5 -44.062 -38.5 1 78.81 1142 LEU B CA 1
ATOM 17997 C C . LEU B 1 1142 ? -39.281 -43.594 -39.312 1 78.81 1142 LEU B C 1
ATOM 17999 O O . LEU B 1 1142 ? -39.25 -43.75 -40.531 1 78.81 1142 LEU B O 1
ATOM 18003 N N . TYR B 1 1143 ? -38.438 -43.062 -38.562 1 80.75 1143 TYR B N 1
ATOM 18004 C CA . TYR B 1 1143 ? -37.219 -42.625 -39.219 1 80.75 1143 TYR B CA 1
ATOM 18005 C C . TYR B 1 1143 ? -36.469 -43.812 -39.812 1 80.75 1143 TYR B C 1
ATOM 18007 O O . TYR B 1 1143 ? -36 -43.75 -40.938 1 80.75 1143 TYR B O 1
ATOM 18015 N N . LEU B 1 1144 ? -36.438 -44.906 -39.156 1 81 1144 LEU B N 1
ATOM 18016 C CA . LEU B 1 1144 ? -35.781 -46.094 -39.625 1 81 1144 LEU B CA 1
ATOM 18017 C C . LEU B 1 1144 ? -36.469 -46.656 -40.875 1 81 1144 LEU B C 1
ATOM 18019 O O . LEU B 1 1144 ? -35.812 -47.062 -41.844 1 81 1144 LEU B O 1
ATOM 18023 N N . LEU B 1 1145 ? -37.75 -46.625 -40.875 1 80.44 1145 LEU B N 1
ATOM 18024 C CA . LEU B 1 1145 ? -38.531 -47.125 -42 1 80.44 1145 LEU B CA 1
ATOM 18025 C C . LEU B 1 1145 ? -38.375 -46.219 -43.219 1 80.44 1145 LEU B C 1
ATOM 18027 O O . LEU B 1 1145 ? -38.281 -46.719 -44.344 1 80.44 1145 LEU B O 1
ATOM 18031 N N . SER B 1 1146 ? -38.156 -44.969 -42.875 1 80.19 1146 SER B N 1
ATOM 18032 C CA . SER B 1 1146 ? -38.125 -44 -43.969 1 80.19 1146 SER B CA 1
ATOM 18033 C C . SER B 1 1146 ? -36.719 -43.844 -44.531 1 80.19 1146 SER B C 1
ATOM 18035 O O . SER B 1 1146 ? -36.562 -43.688 -45.75 1 80.19 1146 SER B O 1
ATOM 18037 N N . HIS B 1 1147 ? -35.75 -43.906 -43.656 1 79.44 1147 HIS B N 1
ATOM 18038 C CA . HIS B 1 1147 ? -34.406 -43.5 -44.094 1 79.44 1147 HIS B CA 1
ATOM 18039 C C . HIS B 1 1147 ? -33.438 -44.688 -44.125 1 79.44 1147 HIS B C 1
ATOM 18041 O O . HIS B 1 1147 ? -32.344 -44.562 -44.625 1 79.44 1147 HIS B O 1
ATOM 18047 N N . GLY B 1 1148 ? -33.875 -45.688 -43.625 1 79.44 1148 GLY B N 1
ATOM 18048 C CA . GLY B 1 1148 ? -33.062 -46.906 -43.656 1 79.44 1148 GLY B CA 1
ATOM 18049 C C . GLY B 1 1148 ? -32.094 -47 -42.469 1 79.44 1148 GLY B C 1
ATOM 18050 O O . GLY B 1 1148 ? -32.031 -46.062 -41.656 1 79.44 1148 GLY B O 1
ATOM 18051 N N . LEU B 1 1149 ? -31.328 -48.062 -42.344 1 81.62 1149 LEU B N 1
ATOM 18052 C CA . LEU B 1 1149 ? -30.516 -48.406 -41.188 1 81.62 1149 LEU B CA 1
ATOM 18053 C C . LEU B 1 1149 ? -29.266 -47.531 -41.125 1 81.62 1149 LEU B C 1
ATOM 18055 O O . LEU B 1 1149 ? -28.906 -47.031 -40.062 1 81.62 1149 LEU B O 1
ATOM 18059 N N . PRO B 1 1150 ? -28.609 -47.312 -42.188 1 79.5 1150 PRO B N 1
ATOM 18060 C CA . PRO B 1 1150 ? -27.359 -46.531 -42.094 1 79.5 1150 PRO B CA 1
ATOM 18061 C C . PRO B 1 1150 ? -27.578 -45.125 -41.531 1 79.5 1150 PRO B C 1
ATOM 18063 O O . PRO B 1 1150 ? -26.828 -44.688 -40.688 1 79.5 1150 PRO B O 1
ATOM 18066 N N . SER B 1 1151 ? -28.578 -44.5 -42.125 1 76.44 1151 SER B N 1
ATOM 18067 C CA . SER B 1 1151 ? -28.891 -43.156 -41.656 1 76.44 1151 SER B CA 1
ATOM 18068 C C . SER B 1 1151 ? -29.344 -43.188 -40.188 1 76.44 1151 SER B C 1
ATOM 18070 O O . SER B 1 1151 ? -29.016 -42.281 -39.406 1 76.44 1151 SER B O 1
ATOM 18072 N N . PHE B 1 1152 ? -30 -44.156 -39.906 1 80.12 1152 PHE B N 1
ATOM 18073 C CA . PHE B 1 1152 ? -30.469 -44.312 -38.531 1 80.12 1152 PHE B CA 1
ATOM 18074 C C . PHE B 1 1152 ? -29.297 -44.5 -37.562 1 80.12 1152 PHE B C 1
ATOM 18076 O O . PHE B 1 1152 ? -29.281 -43.875 -36.5 1 80.12 1152 PHE B O 1
ATOM 18083 N N . LEU B 1 1153 ? -28.391 -45.188 -37.906 1 78.56 1153 LEU B N 1
ATOM 18084 C CA . LEU B 1 1153 ? -27.25 -45.469 -37.031 1 78.56 1153 LEU B CA 1
ATOM 18085 C C . LEU B 1 1153 ? -26.438 -44.188 -36.812 1 78.56 1153 LEU B C 1
ATOM 18087 O O . LEU B 1 1153 ? -25.953 -43.969 -35.688 1 78.56 1153 LEU B O 1
ATOM 18091 N N . ASP B 1 1154 ? -26.391 -43.469 -37.781 1 73.19 1154 ASP B N 1
ATOM 18092 C CA . ASP B 1 1154 ? -25.688 -42.219 -37.625 1 73.19 1154 ASP B CA 1
ATOM 18093 C C . ASP B 1 1154 ? -26.359 -41.312 -36.594 1 73.19 1154 ASP B C 1
ATOM 18095 O O . ASP B 1 1154 ? -25.672 -40.75 -35.719 1 73.19 1154 ASP B O 1
ATOM 18099 N N . THR B 1 1155 ? -27.641 -41.312 -36.656 1 69.19 1155 THR B N 1
ATOM 18100 C CA . THR B 1 1155 ? -28.391 -40.5 -35.688 1 69.19 1155 THR B CA 1
ATOM 18101 C C . THR B 1 1155 ? -28.422 -41.156 -34.312 1 69.19 1155 THR B C 1
ATOM 18103 O O . THR B 1 1155 ? -28.328 -40.469 -33.312 1 69.19 1155 THR B O 1
ATOM 18106 N N . TRP B 1 1156 ? -28.562 -42.406 -34.281 1 73.69 1156 TRP B N 1
ATOM 18107 C CA . TRP B 1 1156 ? -28.688 -43.156 -33.031 1 73.69 1156 TRP B CA 1
ATOM 18108 C C . TRP B 1 1156 ? -27.422 -43.031 -32.188 1 73.69 1156 TRP B C 1
ATOM 18110 O O . TRP B 1 1156 ? -27.5 -42.719 -31 1 73.69 1156 TRP B O 1
ATOM 18120 N N . TYR B 1 1157 ? -26.344 -43.188 -32.719 1 66.5 1157 TYR B N 1
ATOM 18121 C CA . TYR B 1 1157 ? -25.094 -43.219 -31.953 1 66.5 1157 TYR B CA 1
ATOM 18122 C C . TYR B 1 1157 ? -24.578 -41.812 -31.688 1 66.5 1157 TYR B C 1
ATOM 18124 O O . TYR B 1 1157 ? -23.641 -41.625 -30.906 1 66.5 1157 TYR B O 1
ATOM 18132 N N . GLU B 1 1158 ? -25.312 -40.938 -32.156 1 59.31 1158 GLU B N 1
ATOM 18133 C CA . GLU B 1 1158 ? -25.062 -39.531 -31.844 1 59.31 1158 GLU B CA 1
ATOM 18134 C C . GLU B 1 1158 ? -25.828 -39.094 -30.609 1 59.31 1158 GLU B C 1
ATOM 18136 O O . GLU B 1 1158 ? -25.562 -38.031 -30.047 1 59.31 1158 GLU B O 1
ATOM 18141 N N . GLY B 1 1159 ? -26.656 -40 -30.094 1 59.34 1159 GLY B N 1
ATOM 18142 C CA . GLY B 1 1159 ? -27.484 -39.688 -28.938 1 59.34 1159 GLY B CA 1
ATOM 18143 C C . GLY B 1 1159 ? -26.703 -39.625 -27.641 1 59.34 1159 GLY B C 1
ATOM 18144 O O . GLY B 1 1159 ? -25.578 -40.125 -27.562 1 59.34 1159 GLY B O 1
ATOM 18145 N N . SER B 1 1160 ? -27.25 -38.969 -26.578 1 55.69 1160 SER B N 1
ATOM 18146 C CA . SER B 1 1160 ? -26.625 -38.688 -25.297 1 55.69 1160 SER B CA 1
ATOM 18147 C C . SER B 1 1160 ? -26.25 -39.969 -24.578 1 55.69 1160 SER B C 1
ATOM 18149 O O . SER B 1 1160 ? -25.281 -40 -23.812 1 55.69 1160 SER B O 1
ATOM 18151 N N . LEU B 1 1161 ? -26.906 -41.031 -24.891 1 56.28 1161 LEU B N 1
ATOM 18152 C CA . LEU B 1 1161 ? -26.734 -42.312 -24.203 1 56.28 1161 LEU B CA 1
ATOM 18153 C C . LEU B 1 1161 ? -25.375 -42.906 -24.516 1 56.28 1161 LEU B C 1
ATOM 18155 O O . LEU B 1 1161 ? -24.797 -43.594 -23.672 1 56.28 1161 LEU B O 1
ATOM 18159 N N . TRP B 1 1162 ? -25.016 -42.656 -25.609 1 54.53 1162 TRP B N 1
ATOM 18160 C CA . TRP B 1 1162 ? -23.797 -43.312 -26.047 1 54.53 1162 TRP B CA 1
ATOM 18161 C C . TRP B 1 1162 ? -22.594 -42.406 -25.828 1 54.53 1162 TRP B C 1
ATOM 18163 O O . TRP B 1 1162 ? -21.438 -42.812 -26.031 1 54.53 1162 TRP B O 1
ATOM 18173 N N . LYS B 1 1163 ? -23.031 -41.25 -25.422 1 47.12 1163 LYS B N 1
ATOM 18174 C CA . LYS B 1 1163 ? -22.016 -40.25 -25.188 1 47.12 1163 LYS B CA 1
ATOM 18175 C C . LYS B 1 1163 ? -21.547 -40.25 -23.734 1 47.12 1163 LYS B C 1
ATOM 18177 O O . LYS B 1 1163 ? -20.547 -39.625 -23.406 1 47.12 1163 LYS B O 1
ATOM 18182 N N . ARG B 1 1164 ? -22.234 -41.125 -22.891 1 42.31 1164 ARG B N 1
ATOM 18183 C CA . ARG B 1 1164 ? -21.781 -41.188 -21.516 1 42.31 1164 ARG B CA 1
ATOM 18184 C C . ARG B 1 1164 ? -20.641 -42.219 -21.359 1 42.31 1164 ARG B C 1
ATOM 18186 O O . ARG B 1 1164 ? -20.688 -43.281 -21.969 1 42.31 1164 ARG B O 1
#

Radius of gyration: 54.19 Å; Cα contacts (8 Å, |Δi|>4): 4663; chains: 2; bounding box: 116×152×122 Å

Organism: Vanilla planifolia (NCBI:txid51239)

InterPro domains:
  IPR000073 Alpha/beta hydrolase fold-1 [PF00561] (1015-1120)
  IPR004433 2-succinyl-5-enolpyruvyl-6-hydroxy-3-cyclohexene-1-carboxylic-acid synthase [MF_01659] (7-536)
  IPR011766 Thiamine pyrophosphate enzyme, TPP-binding [PF02775] (399-518)
  IPR012001 Thiamine pyrophosphate enzyme, N-terminal TPP-binding domain [PF02776] (45-126)
  IPR013342 Mandelate racemase, C-terminal domain [PF13378] (745-911)
  IPR013342 Mandelate racemase, C-terminal domain [SM00922] (733-829)
  IPR018110 Mandelate racemase/muconate lactonizing enzyme, conserved site [PS00909] (781-812)
  IPR029017 Enolase-like, N-terminal [G3DSA:3.30.390.10] (566-700)
  IPR029017 Enolase-like, N-terminal [SSF54826] (596-686)
  IPR029058 Alpha/Beta hydrolase fold [G3DSA:3.40.50.1820] (1011-1164)
  IPR029058 Alpha/Beta hydrolase fold [SSF53474] (1012-1159)
  IPR029061 Thiamin diphosphate-binding fold [SSF52518] (36-184)
  IPR029061 Thiamin diphosphate-binding fold [SSF52518] (325-518)
  IPR036849 Enolase-like, C-terminal domain superfamily [G3DSA:3.20.20.120] (711-953)
  IPR036849 Enolase-like, C-terminal domain superfamily [SSF51604] (729-943)

Solvent-accessible surface area (backbone atoms only — not comparable to full-atom values): 122504 Å² total; per-residue (Å²): 100,48,60,52,45,9,44,42,60,38,43,47,36,47,32,42,88,53,72,32,43,37,31,44,29,57,65,51,42,62,95,65,68,54,37,62,26,40,33,54,52,55,19,41,68,70,30,88,67,44,46,74,46,57,42,87,36,41,40,36,38,35,15,20,35,48,12,22,5,58,38,54,75,40,56,15,37,37,38,27,12,39,31,39,50,52,37,38,30,39,32,40,37,45,32,23,35,60,55,41,28,17,28,36,35,43,31,18,33,64,33,77,90,52,47,86,66,79,42,51,25,49,63,83,65,78,67,60,67,52,89,42,38,53,78,46,77,50,73,54,82,52,62,80,49,49,49,66,57,55,45,40,50,50,39,48,45,52,47,55,12,65,35,86,74,23,14,24,24,39,36,42,41,21,47,62,86,76,48,51,94,62,92,64,95,75,59,70,71,22,53,66,90,42,66,68,48,76,73,40,70,48,55,84,48,80,73,77,76,64,65,63,59,67,70,51,43,71,63,48,52,49,48,50,51,49,52,59,68,66,42,92,70,55,72,43,73,40,57,76,39,78,51,68,70,56,35,52,50,49,52,50,47,40,60,69,67,41,30,49,27,36,48,32,55,33,23,14,54,36,56,15,26,30,61,58,79,54,83,72,57,65,82,52,55,42,74,44,65,48,55,71,46,40,51,63,24,67,67,47,43,70,60,52,40,90,75,67,86,77,86,59,60,61,63,50,53,49,52,50,64,69,44,85,67,54,43,69,51,42,52,28,32,52,54,50,76,70,60,51,87,67,31,32,39,32,40,28,47,60,56,46,41,51,32,36,43,63,39,36,40,36,76,44,71,53,70,87,60,84,69,73,66,72,79,76,70,86,60,59,59,42,70,34,58,24,46,61,63,63,31,26,30,44,51,66,30,46,52,14,18,46,55,16,22,17,52,30,52,67,24,30,27,43,31,39,30,34,38,54,30,48,57,51,19,49,69,21,45,60,61,65,48,64,66,61,100,53,54,38,43,39,37,37,30,45,32,38,47,32,44,53,62,50,61,76,23,75,47,49,78,70,48,56,66,71,56,38,39,47,56,51,23,47,52,55,82,64,37,64,64,35,43,29,54,18,43,69,40,51,69,45,83,25,72,43,62,66,48,41,56,48,51,53,49,51,50,68,73,46,82,54,52,34,37,38,38,35,55,48,49,46,69,63,44,44,52,50,52,50,46,51,49,52,50,37,24,48,50,42,49,31,54,49,47,46,60,60,71,44,79,63,73,79,72,79,81,76,66,70,75,60,46,31,30,60,40,48,36,41,31,37,34,50,32,42,33,71,53,74,64,88,85,63,87,68,83,70,81,69,95,80,39,72,48,59,34,34,42,36,39,36,26,31,69,86,67,40,61,10,55,15,45,26,52,62,47,81,90,46,99,50,47,73,67,60,52,49,29,52,46,42,26,43,40,57,59,45,44,62,31,67,40,65,77,59,40,55,60,38,71,55,35,52,55,46,42,36,35,66,65,60,66,37,61,60,86,74,51,54,27,23,53,42,20,12,50,49,40,12,51,43,40,23,53,14,56,69,68,73,50,40,63,46,63,52,46,33,72,66,77,59,76,62,77,87,73,66,83,70,80,71,81,74,74,71,71,86,52,61,45,38,36,17,37,70,46,81,61,83,59,54,37,68,55,43,29,48,53,52,50,52,42,43,75,66,16,34,51,32,40,36,33,51,38,65,79,52,95,49,42,64,60,52,29,46,26,55,52,42,31,39,71,74,60,48,83,74,52,44,39,32,38,33,26,78,34,60,25,50,66,69,48,36,49,52,25,44,67,67,40,67,86,65,69,58,69,28,37,25,35,46,35,56,48,78,86,48,48,64,56,47,22,69,71,68,66,50,36,30,25,43,38,81,83,51,39,81,42,40,85,90,49,47,66,71,53,59,80,58,66,45,81,42,43,44,32,38,46,41,37,34,48,59,35,35,6,63,41,39,38,48,53,53,35,51,55,31,41,72,67,73,17,44,62,28,50,36,63,76,67,51,44,49,69,42,49,27,53,48,49,27,46,48,48,43,53,52,52,49,45,52,51,52,21,59,73,68,69,45,85,75,73,76,91,68,59,21,40,59,33,49,64,76,37,49,72,43,51,54,36,74,70,76,68,71,67,45,53,48,92,91,48,78,40,27,23,35,37,41,64,55,29,47,49,45,63,75,66,59,43,79,30,70,87,34,47,76,46,76,50,80,77,82,61,70,47,74,50,74,49,76,42,76,56,99,64,41,35,36,35,35,29,34,41,29,51,72,48,94,50,97,49,57,37,35,39,37,30,42,30,82,96,41,28,36,70,73,44,46,50,56,36,49,25,44,34,83,60,28,33,32,34,20,34,16,52,83,85,24,72,76,13,45,76,45,70,62,76,85,65,75,89,68,77,84,74,86,44,74,65,59,51,52,52,49,49,51,54,45,45,59,71,72,40,91,62,55,25,33,30,36,8,29,33,59,17,9,34,48,31,50,51,41,46,68,76,38,49,86,49,32,72,46,68,48,66,42,82,38,63,99,67,72,84,48,65,68,59,37,52,49,48,51,51,49,48,51,49,48,52,48,44,35,73,73,59,32,65,71,59,38,48,60,54,56,66,64,33,72,77,68,54,104,100,46,60,52,46,9,42,42,59,38,44,48,36,48,33,43,86,54,71,35,42,39,29,44,30,56,65,50,41,69,96,65,66,55,35,60,26,41,31,52,53,54,18,40,68,71,30,88,67,45,47,75,46,57,42,87,37,40,41,36,39,34,15,20,35,48,12,21,6,58,37,53,74,42,56,16,37,38,37,26,11,40,31,38,51,52,37,38,30,38,32,41,38,45,32,24,36,60,55,40,28,18,28,35,35,44,32,17,33,64,31,77,91,51,48,84,68,78,44,53,24,51,62,82,67,78,67,59,66,51,88,43,38,51,79,46,76,52,73,54,82,50,62,81,48,48,48,66,58,54,45,39,50,50,38,48,45,51,47,55,12,65,35,86,74,24,13,23,24,40,35,42,40,21,46,63,86,76,50,52,91,61,93,63,93,74,59,68,70,22,52,66,89,41,64,68,48,74,73,41,70,50,56,82,47,79,72,76,75,63,67,65,59,66,70,52,42,71,61,49,52,50,49,50,50,50,51,59,69,67,45,90,73,56,73,42,74,40,58,76,39,77,52,68,69,57,36,52,50,48,54,51,47,40,62,70,66,41,29,49,27,36,46,32,55,33,20,15,53,35,56,15,27,30,60,59,80,52,83,73,58,62,82,54,55,41,74,44,66,49,55,71,45,42,52,64,23,64,69,49,43,71,61,52,40,88,78,66,86,77,87,56,60,61,63,50,52,49,54,50,62,66,44,86,66,53,42,66,52,42,52,28,32,54,52,49,77,70,59,54,86,69,32,31,39,30,40,26,47,58,55,45,41,51,32,36,43,63,38,36,40,36,77,43,72,52,71,86,61,83,68,74,65,71,78,76,70,86,60,59,59,42,70,34,58,23,45,62,64,64,32,26,28,44,52,65,29,47,53,13,18,46,56,16,23,18,53,30,51,67,24,31,27,42,31,39,32,35,38,56,30,45,58,50,20,50,68,22,47,58,60,66,47,64,66,61,99,53,53,38,43,38,36,38,29,45,31,37,46,32,43,51,62,50,60,78,22,74,46,50,79,69,45,55,66,69,54,38,38,48,55,52,23,48,54,54,82,63,37,66,62,35,44,29,54,16,44,70,40,50,67,45,84,25,72,43,60,68,49,43,57,49,51,53,50,52,51,68,72,44,83,54,54,34,37,40,37,36,55,48,48,47,70,63,43,42,52,49,53,51,46,52,50,52,50,34,25,48,49,41,50,30,54,50,46,44,62,61,70,44,80,62,75,77,72,77,80,77,64,72,75,59,47,30,30,61,41,50,36,40,31,37,34,51,31,44,33,71,54,72,64,87,85,61,88,68,84,66,83,67,94,80,39,72,48,58,36,34,41,35,40,36,26,32,70,86,67,41,62,9,54,17,44,27,53,61,46,82,89,46,99,48,45,74,67,61,52,48,29,52,47,42,26,43,39,59,61,45,44,63,33,65,39,66,75,58,40,54,61,39,71,56,35,52,54,47,41,36,35,66,66,61,67,37,62,60,86,74,48,53,26,22,55,42,19,13,51,48,40,12,51,42,39,23,53,14,55,70,68,74,50,38,63,47,62,50,45,34,72,66,77,58,78,62,77,86,75,68,84,70,79,72,81,74,74,74,68,85,51,63,45,38,36,17,38,71,45,81,60,80,60,56,38,67,55,44,29,47,55,51,49,52,42,41,76,65,17,35,52,31,38,35,33,51,38,65,81,55,95,48,42,64,59,50,30,46,28,55,51,41,31,38,71,73,60,46,82,74,54,45,40,32,37,34,25,77,34,59,25,49,66,69,48,33,50,52,25,44,68,66,40,68,86,66,70,59,68,27,36,26,35,46,34,56,49,77,84,48,47,64,58,48,23,70,72,69,66,51,37,29,24,43,40,80,83,52,38,82,42,41,86,91,49,46,67,69,54,59,79,59,67,45,81,44,43,45,32,38,47,39,36,34,49,60,36,35,6,63,41,39,38,48,52,53,35,50,55,30,41,75,67,72,19,44,62,29,51,35,62,77,66,52,45,50,69,43,48,25,52,47,49,28,47,48,49,43,53,51,50,49,44,53,51,52,21,58,73,67,70,46,85,74,74,77,88,68,61,22,40,59,33,47,63,76,38,50,69,44,50,53,37,73,67,77,67,72,67,44,52,46,92,92,48,79,40,26,22,36,38,40,61,54,28,47,48,45,62,75,65,60,43,80,30,69,86,33,48,78,46,74,49,78,76,83,60,70,47,76,52,73,48,77,46,76,53,100,64,40,36,35,38,36,30,35,40,29,52,72,51,94,51,98,49,59,38,35,40,38,29,41,29,84,95,41,26,35,72,74,43,47,50,59,39,48,24,43,34,82,58,27,34,32,36,22,33,16,52,82,85,23,73,78,14,44,77,45,72,62,76,83,66,77,88,66,79,83,75,85,44,75,63,58,51,51,51,50,50,51,53,45,47,58,69,73,40,91,64,55,27,31,30,37,8,30,34,58,17,8,36,48,33,51,52,43,46,67,75,38,50,84,47,32,74,45,67,48,66,42,82,38,64,98,67,72,84,48,64,70,58,38,52,50,47,50,52,49,49,50,50,49,53,48,45,33,72,71,59,32,65,72,59,39,49,60,56,57,66,65,34,73,77,67,52,105

Sequence (2328 aa):
MVEKLAYYVSFHFKGMEGKGFFTFHSFHSTRDRRSRSSPLALAACSHSLTSCTSCYDERSLAYHALGYGRGSHKPAVVITSSGTAVSNLFPAVVEASQDFVPLLMLTADRPPELLDTGANQAIDQVNHFGKFVKFFSLPPPTDEMPARMILTTIDSAVYSASQSPCGPVHVNCPFREPLEDSPKAWDSKCLEGLNLWMLKEEPYTKYIKVQRACSYSHDNMSMLLDIIKGANEGLLVVGSIQAEDEIWAALQLVKHLSWPTVPDILSGLRLRRQLTSHNSIEHNILFLDHLDHALLSGSVKSWLKPDVVVQVAMEMSFQIYSESFLTEPYVAHVIGDVLKGDTALFVGNSMTIRDLDMYGNGWIKSFPTSIPVTSSCNMQFHFVQTSGNRGASGIDGLLSTSIGFAVGSNKRVVCVIGDISFLHDTNGLAILSSRTRRKPVTIVVINNHGGAIFSLLPIALETEPSVLNQFFYTKHDISIEKLCMAHGVKHLLVQTKMELHHALWEAHQGQNDCVVEVESCIPDNARFHSIIRKYSCLAAEQAFKVLLGMPIPCTNTKNLSICKISKLEYSLYRIQLCAPPTSTLIKHDKEDFFHEGFVLTITLDDKVIGYGEIAPIAIHKEDLLDVEEQLRFLVHAMEGAELSCVLPLLKGSFTHWIQKSLGIFPSSIFPSVRCGIEMAILNALATRQGSSISDLSGYQSSLVGNQIITHGKSTCKLTGIPICALVDCLGTPKEVAYVVSQLFHGGFTTVKMKVARREDPTEDAAVIREIRQSLGYQISIRVDANRKWTYDKAVQFATSVKNCALEYIEEPVCFEDDIITFCEETGLFVALDETIDNITWENLHKLGKFVHPGIVAVVIKPSVVGGFENALLIAKWAQKHEKMAIVSSTFESGLGLSAYVQFAQIIEDSNKVISEIRKIKYRRTVAHGLGTFQWLKQDVSIEALKISVPPKGSRVEAFVVDADTYVRNFQLNHEVVVRKYGGEQFRSYNLEVNTKYISYRFKLLESVCAVDGKVVIFLHGFLGSSQDWIPLMKALSGTTQCIAVDLPGHGESRVRYHTEVSKQEPYLSFESVTEALVKLICETTTSRVILVGYSMGGRMALHMSLKYSEKVDGAVIISGSPGLRDEITQRICISQDKSRALYLLSHGLPSFLDTWYEGSLWKRMVEKLAYYVSFHFKGMEGKGFFTFHSFHSTRDRRSRSSPLALAACSHSLTSCTSCYDERSLAYHALGYGRGSHKPAVVITSSGTAVSNLFPAVVEASQDFVPLLMLTADRPPELLDTGANQAIDQVNHFGKFVKFFSLPPPTDEMPARMILTTIDSAVYSASQSPCGPVHVNCPFREPLEDSPKAWDSKCLEGLNLWMLKEEPYTKYIKVQRACSYSHDNMSMLLDIIKGANEGLLVVGSIQAEDEIWAALQLVKHLSWPTVPDILSGLRLRRQLTSHNSIEHNILFLDHLDHALLSGSVKSWLKPDVVVQVAMEMSFQIYSESFLTEPYVAHVIGDVLKGDTALFVGNSMTIRDLDMYGNGWIKSFPTSIPVTSSCNMQFHFVQTSGNRGASGIDGLLSTSIGFAVGSNKRVVCVIGDISFLHDTNGLAILSSRTRRKPVTIVVINNHGGAIFSLLPIALETEPSVLNQFFYTKHDISIEKLCMAHGVKHLLVQTKMELHHALWEAHQGQNDCVVEVESCIPDNARFHSIIRKYSCLAAEQAFKVLLGMPIPCTNTKNLSICKISKLEYSLYRIQLCAPPTSTLIKHDKEDFFHEGFVLTITLDDKVIGYGEIAPIAIHKEDLLDVEEQLRFLVHAMEGAELSCVLPLLKGSFTHWIQKSLGIFPSSIFPSVRCGIEMAILNALATRQGSSISDLSGYQSSLVGNQIITHGKSTCKLTGIPICALVDCLGTPKEVAYVVSQLFHGGFTTVKMKVARREDPTEDAAVIREIRQSLGYQISIRVDANRKWTYDKAVQFATSVKNCALEYIEEPVCFEDDIITFCEETGLFVALDETIDNITWENLHKLGKFVHPGIVAVVIKPSVVGGFENALLIAKWAQKHEKMAIVSSTFESGLGLSAYVQFAQIIEDSNKVISEIRKIKYRRTVAHGLGTFQWLKQDVSIEALKISVPPKGSRVEAFVVDADTYVRNFQLNHEVVVRKYGGEQFRSYNLEVNTKYISYRFKLLESVCAVDGKVVIFLHGFLGSSQDWIPLMKALSGTTQCIAVDLPGHGESRVRYHTEVSKQEPYLSFESVTEALVKLICETTTSRVILVGYSMGGRMALHMSLKYSEKVDGAVIISGSPGLRDEITQRICISQDKSRALYLLSHGLPSFLDTWYEGSLWKR